Protein AF-0000000078880908 (afdb_homodimer)

Solvent-accessible surface area (backbone atoms only — not comparable to full-atom values): 108548 Å² total; per-residue (Å²): 62,63,32,75,50,79,72,31,34,38,36,36,41,80,76,13,37,38,35,38,28,36,86,87,69,47,67,46,71,88,54,46,30,53,49,34,69,40,26,36,20,66,30,74,71,56,80,68,55,46,51,60,78,46,86,60,48,22,53,59,24,50,42,64,37,83,79,78,47,34,32,42,40,22,32,71,78,8,36,35,32,41,36,35,33,83,48,96,78,50,48,60,88,47,41,38,29,35,35,38,74,94,46,58,44,32,55,33,63,42,74,34,68,45,53,50,35,38,36,30,22,15,55,73,42,38,30,45,30,28,32,68,36,63,87,43,64,18,48,39,83,69,53,61,47,69,82,52,57,86,84,36,64,65,43,70,81,37,40,23,25,33,52,40,61,42,60,34,78,78,47,57,32,34,42,41,28,20,24,64,93,46,46,25,31,46,33,34,26,36,68,55,40,26,80,69,45,59,60,81,77,54,74,40,55,86,46,32,59,48,44,69,74,48,45,53,38,56,59,43,66,48,61,43,77,86,41,32,32,41,40,32,29,35,50,64,72,78,67,80,72,74,69,82,63,60,56,73,72,52,65,67,40,76,44,77,46,83,45,71,44,55,32,58,74,70,29,50,20,57,42,44,40,64,27,45,46,34,40,37,74,58,36,33,39,38,31,73,73,57,58,56,74,62,58,67,59,63,64,52,68,70,68,69,78,90,77,90,68,76,74,75,80,79,74,78,70,60,74,83,62,75,57,42,68,66,61,71,47,75,45,71,59,56,61,84,55,43,74,78,15,58,59,58,67,35,50,33,34,30,79,86,64,47,40,37,37,40,24,27,56,33,26,61,36,36,35,33,63,88,76,68,44,77,46,53,50,83,46,66,70,63,26,66,35,28,28,63,32,24,34,46,45,61,54,92,63,28,40,37,39,29,24,40,32,66,84,77,70,42,30,30,36,33,36,37,44,64,90,51,74,53,47,74,87,64,36,48,76,44,82,41,96,47,54,45,60,38,46,29,58,56,89,55,31,41,41,38,32,24,62,79,27,33,38,38,36,30,40,57,40,84,39,75,84,50,98,88,42,79,42,74,47,76,42,82,71,51,73,47,77,45,57,91,78,44,92,44,58,71,22,53,70,38,59,50,75,40,73,42,89,76,79,44,74,70,77,79,15,46,39,32,43,36,36,28,47,38,20,35,30,32,36,25,38,51,46,65,72,64,53,70,70,47,71,79,57,89,70,84,53,65,42,78,71,41,54,45,39,64,51,40,77,46,77,48,70,52,91,58,86,40,86,75,47,43,54,55,26,67,19,41,38,34,35,23,41,56,70,18,34,34,35,41,32,54,50,76,79,68,90,61,90,74,67,64,80,40,52,70,53,57,47,74,48,75,43,80,61,96,60,64,77,64,21,54,40,53,91,74,41,32,34,32,25,71,42,75,41,66,41,62,73,74,72,70,71,79,67,76,80,74,62,54,53,72,87,69,72,51,65,42,84,38,62,40,78,44,76,47,53,37,58,54,39,51,52,28,47,72,43,64,34,47,68,60,33,51,56,54,50,65,58,41,61,80,43,86,52,37,65,55,36,54,24,50,41,53,45,53,48,47,56,54,61,72,68,45,90,61,62,55,58,73,62,57,56,55,33,53,51,46,49,42,60,74,41,91,58,31,70,53,32,55,48,55,32,53,71,74,43,62,74,78,51,44,64,64,50,36,69,59,78,39,59,67,67,58,52,33,51,50,23,57,73,72,65,39,56,71,55,27,55,55,40,48,58,52,38,51,64,76,45,58,65,68,59,36,52,53,52,48,50,53,49,37,53,51,26,60,71,70,66,39,47,70,61,33,28,54,44,52,52,50,57,56,51,58,69,71,62,69,65,70,54,67,66,65,67,67,68,54,73,59,72,52,81,60,70,77,76,71,76,83,62,81,77,67,84,79,59,88,81,67,66,80,81,80,81,76,81,80,75,76,86,82,82,78,79,82,76,72,82,65,76,72,70,82,72,70,80,65,75,69,72,70,69,80,67,78,80,79,74,76,47,70,62,57,50,51,53,49,47,54,51,51,52,49,51,43,50,30,49,64,69,54,36,60,66,59,46,51,52,46,28,66,53,59,65,46,67,55,68,68,47,48,64,72,28,44,87,57,58,65,46,78,93,43,65,67,61,48,49,51,42,50,30,63,73,67,66,48,80,71,79,69,76,67,73,84,118,63,63,34,73,48,81,73,30,36,38,36,37,42,81,76,12,36,39,36,40,28,38,86,87,68,49,66,47,71,89,56,45,30,52,48,34,69,39,26,37,20,66,31,73,72,57,80,68,56,44,50,61,78,45,87,61,48,24,54,59,25,49,44,63,36,81,81,76,47,32,34,43,39,20,33,71,77,9,35,35,32,40,38,35,34,83,48,98,78,51,49,59,89,48,41,38,30,34,37,37,74,95,45,59,45,33,55,33,62,41,73,35,66,46,53,53,34,38,36,32,23,15,55,73,41,39,30,46,30,29,30,66,37,63,87,43,64,19,48,38,82,69,54,60,45,69,82,52,55,86,83,36,65,65,42,69,84,36,40,22,25,32,52,39,62,42,61,32,78,79,46,58,33,34,40,40,29,22,25,63,94,46,47,26,32,47,34,33,27,36,70,53,40,26,80,70,45,60,61,81,78,54,74,38,54,86,46,32,58,48,44,71,73,47,45,54,37,56,59,44,68,48,60,44,77,85,40,31,30,41,39,32,28,34,49,64,71,77,66,81,72,75,68,83,62,62,56,75,71,51,66,68,39,79,44,77,46,82,46,70,42,56,31,59,74,71,31,48,20,60,41,44,40,65,27,44,46,34,40,37,74,58,39,33,40,39,34,73,73,58,56,56,74,59,59,68,57,63,64,52,69,71,70,71,77,88,77,90,68,77,75,74,79,80,72,80,70,60,74,83,61,76,58,42,68,65,61,72,47,75,46,72,58,56,61,83,54,42,75,77,14,59,58,58,66,36,48,35,34,29,80,85,62,46,42,36,36,40,25,26,56,33,25,60,37,37,35,35,62,88,78,70,44,75,47,52,51,85,46,67,68,64,26,66,35,29,28,62,32,24,33,50,46,61,52,92,64,29,40,38,40,27,23,40,32,66,85,75,70,41,31,30,37,34,37,36,43,64,87,52,72,52,46,75,86,66,36,46,75,44,82,42,97,46,52,45,60,37,45,28,57,57,90,54,32,39,39,38,31,25,62,80,28,31,38,39,35,28,41,57,42,83,38,74,86,50,100,86,44,78,42,75,47,78,42,82,73,50,74,46,78,43,58,90,77,44,94,45,58,72,21,53,70,40,58,48,75,40,71,42,89,76,80,45,74,70,78,78,17,46,40,31,43,37,36,27,47,36,20,35,31,31,37,24,39,52,45,64,72,62,54,69,69,45,71,80,56,89,70,85,54,64,42,78,71,40,51,45,38,64,50,41,77,45,76,48,71,51,92,59,84,41,87,74,46,44,54,53,27,67,20,41,37,34,35,23,40,56,70,17,33,35,35,41,32,55,50,76,78,67,90,59,89,74,67,64,81,40,51,70,51,56,47,73,47,74,44,80,62,95,61,62,77,62,20,56,40,54,90,74,42,32,35,32,25,70,42,76,40,66,41,60,73,74,73,70,71,78,65,74,80,74,61,54,54,72,88,67,73,51,65,42,83,37,65,40,78,44,77,46,53,38,57,54,39,50,53,29,46,74,42,64,35,48,67,60,33,51,54,54,50,64,56,41,61,80,43,85,51,36,65,55,35,54,23,50,39,52,43,53,46,47,56,54,63,72,68,44,88,62,62,56,57,76,61,57,56,54,32,52,52,46,49,43,59,75,40,91,58,34,70,54,31,55,48,56,33,54,72,74,43,62,76,80,50,45,64,64,52,36,70,59,78,38,60,68,68,59,52,33,50,50,24,57,75,72,66,40,56,70,56,27,54,55,40,47,60,52,39,49,63,75,43,56,64,67,60,37,51,52,52,47,51,52,50,37,53,52,25,58,72,68,67,39,48,70,61,35,28,54,42,52,52,48,57,54,50,56,68,72,67,68,65,71,54,64,65,63,67,66,72,52,73,60,72,50,82,60,70,77,75,70,75,83,67,79,78,66,84,80,57,88,82,62,62,83,79,77,80,76,78,81,74,77,85,83,83,74,78,79,74,72,82,64,78,73,72,81,73,70,80,66,76,70,73,68,70,81,67,75,81,77,74,73,47,71,63,56,49,50,53,49,48,54,51,50,51,49,49,44,51,30,48,64,69,53,35,60,68,58,46,51,52,47,27,65,54,61,66,47,67,56,68,68,46,49,65,72,28,43,88,57,59,64,47,76,85,51,60,69,62,48,50,52,42,48,29,63,73,66,67,48,79,73,79,70,77,68,73,84,116

Sequence (1942 aa):
SVSPLRDELFVCSGNGLLQRFTWDGLIEAEETIPIHSIPFTNDFESARAVPLDHEGVCFRAMEYSPLLGGFAVVLADGRGGFLSAESANFEPSEVIGVWAKDLTCATCCAVNHRYRLIVFGCTNGESHVYGFDDLTGGLILSHKLLLSSKDYPDAIHSTGGVQCLAWTPDGSAIAVSWSWASHGGLALWSVFGSLLMCTLGGDYGKSQEAFLHNPFHVKSMAWGAEGYNLVMVSAEEDNGSTAHSVILLHPGDIMQLQFVKSTLAVNPCMSNHNHLFLQSEECLYLNTGDMVSDSAENFRNCQGTGGSTSPLMTSSVGPSTLVSNKQWVVIQIPMSYLEANWPVRYAAVDKSGIHVAVAGKAGVAHYALNTRRWKLFGNISQEQSITCRGGLAWWKDFLIVPCYNFNSTNDEVRFYPRINNLDNAFATHVRLAAPAFLVNVFRDLLLVYSSDCRVLFYSMERSQTGPSSASIQVTRLQEFSLVNHVPHPLSVIHLTLTSQVDGVDGLGGVEALIANVGGWLLMLQKDKAIADKDKKSKQVSFSSPVVLASCVENCWTSSTSCPDKRHLMEALWLGCGAQGMKVWLPLFPGNDQRPPNFLSKRIMLPFQLNIYPLAVLFQDAVVLGAANEPMPLDCLSPNPASLSPQPFPFCTLERTTQVYLHHVLRQLLRRNLGQQALKIANTCTDLPYFPHVLELMLHEVLEEEATASEPIPDALLPRVVEFIQEFPQYLETVVHCARKTEVALWSYLFSAVGNPRDLFKECLSSGRLETAASYLIILQNLEKPSVSKQHATILLDKALELSRWEISKDLVRFLRCISDGELDSPPRTPTSVKPLHSPPHSPVSSVDGEDMNMPYAVTGQNRGSKPSSRGTLSRGPSLDKTYLMRTPQGAHMDTPENYFIDTILSRHARLLVSANRLRDLGRFAAYVEFPLVPWLVKERNRASRVEGFVSTLIDVHNQFDLPLPSVSQTSSVSPLRDELFVCSGNGLLQRFTWDGLIEAEETIPIHSIPFTNDFESARAVPLDHEGVCFRAMEYSPLLGGFAVVLADGRGGFLSAESANFEPSEVIGVWAKDLTCATCCAVNHRYRLIVFGCTNGESHVYGFDDLTGGLILSHKLLLSSKDYPDAIHSTGGVQCLAWTPDGSAIAVSWSWASHGGLALWSVFGSLLMCTLGGDYGKSQEAFLHNPFHVKSMAWGAEGYNLVMVSAEEDNGSTAHSVILLHPGDIMQLQFVKSTLAVNPCMSNHNHLFLQSEECLYLNTGDMVSDSAENFRNCQGTGGSTSPLMTSSVGPSTLVSNKQWVVIQIPMSYLEANWPVRYAAVDKSGIHVAVAGKAGVAHYALNTRRWKLFGNISQEQSITCRGGLAWWKDFLIVPCYNFNSTNDEVRFYPRINNLDNAFATHVRLAAPAFLVNVFRDLLLVYSSDCRVLFYSMERSQTGPSSASIQVTRLQEFSLVNHVPHPLSVIHLTLTSQVDGVDGLGGVEALIANVGGWLLMLQKDKAIADKDKKSKQVSFSSPVVLASCVENCWTSSTSCPDKRHLMEALWLGCGAQGMKVWLPLFPGNDQRPPNFLSKRIMLPFQLNIYPLAVLFQDAVVLGAANEPMPLDCLSPNPASLSPQPFPFCTLERTTQVYLHHVLRQLLRRNLGQQALKIANTCTDLPYFPHVLELMLHEVLEEEATASEPIPDALLPRVVEFIQEFPQYLETVVHCARKTEVALWSYLFSAVGNPRDLFKECLSSGRLETAASYLIILQNLEKPSVSKQHATILLDKALELSRWEISKDLVRFLRCISDGELDSPPRTPTSVKPLHSPPHSPVSSVDGEDMNMPYAVTGQNRGSKPSSRGTLSRGPSLDKTYLMRTPQGAHMDTPENYFIDTILSRHARLLVSANRLRDLGRFAAYVEFPLVPWLVKERNRASRVEGFVSTLIDVHNQFDLPLPSVSQTS

Nearest PDB structures (foldseek):
  3mkq-assembly1_C  TM=2.669E-01  e=3.058E-13  Saccharomyces cerevisiae YJM789
  3mkq-assembly1_A  TM=2.849E-01  e=7.870E-13  Saccharomyces cerevisiae YJM789
  6n8s-assembly2_D  TM=2.847E-01  e=2.578E-08  Homo sapiens
  6n8s-assembly1_A  TM=2.866E-01  e=5.297E-08  Homo sapiens
  8y6p-assembly1_Q  TM=2.541E-01  e=2.578E-08  Drosophila melanogaster

Organism: Nematostella vectensis (NCBI:txid45351)

Foldseek 3Di:
DWEDDVQWIWDWDQQQKTWIAGPVGDTPVQQIARQQQAFEDQFPVPPDGDGNVDGRKTWQEWYDDPLVLWIWTAIPQFWTWTWHFPDSVPGRVGIHIHTDPPGGFFRYWDAQRQLQWIWTWGQQRKIWIWHADPVGRGTDTQDIADDDCVQVVPCSVFFGTWQDKEAQPLRQKMKIWGAPVGQIWIWMAGNQHFTFDTDLRACLDVCNVLCSVVRQHFNDWYADPNRQKIKTFGADPPDPPPPPSLQPPDHGDIDMDGDKAFLCSQAVAQLSFQWGWIDHFWKIKTANQPQPPPVVPVVVPVPPDDDDPPVPDPPPPPLVCSPRVFDIDIGGDDPVCCVPFDGWRHKGAGNVRQKIKTFGQWAIWIAGNVVRDIAGAPDVVQRRQWGFAAYWDDDDQWIWGFIAGNVVRFTWIWIHGNQDHPDPVQIDIGTDPAGFHHWYDQRQWIWTAGQQQKIWIWGWDWDPPDPRHIDIDIGTQDMDHCPVPASGSSNWSDKDWAADPPPDDDPVRTAWIWTQGSFWIKIWGWDPVVCPPCVPRSDTDTDDIDTDDGQFSDKHAASDADPLQRQLRRKIWTQRGPQAIKIWTADDDDPPPDDDPVDDGIDIATDHDPARFSHADRLQQKGKHKGWHFDNPPPPPPPPRPPSSPNDTDIDITMDMDHCLLSVLLRCVVVVNNVRSLSNLVSNVPHSCSLVSLLVNLLVLLVDQVPDPDHDPPRCNLVSLVSLVVDPCNLVSLLVNCVVDDLLSVVVNCVRNHDLVVSLVVCLVVVVLVSSLSSLVNCPLVHQLVVSLVSLVVSLLSCLVVLVLQSNLVSLVVLVVSQPDPNPPPRPPSVPVPPPPPPPPPPPQPPDPDPPPDDRPRDDPDDDDDDDDPPDPPPPDPPPPPPPPPPPDDDPPCRVSNVVVLVSLLVSLLVCQLVLNVVSNVSNCVRNVRPPVVSCVVCVPPSNPDPDPPVSVVSVCVNVVPPDPDPPPPD/DWEDDVQWIWDWDQQQKTWIAGPVGDTPVQQIARQQQAFEDQFPVPPDGDGVVDGRKTWQEWYDDPLVLWIWTAIPQFWTWTWHFPDSVPGNVGIHIHTDPPGGFFRYWDAQRQLQWIWTWGQQRKIWIWHADPVGRGTDTQDIADDDCVQVVPCSVFFGTWQDKEAQPLRQKMKIWGAPVGQIWIWMAGNQHFTFDTDLRACLDVCNVLCRVVRQHFNDWYADPNRQKIKTFGADPPDPPPPPSLQPPDHGDIDMDGDKAFLCSQAVAQLSFQWGWIDHFWKIKTANQPQPPPVVPVVVPVPPDDDDPPVPDPPPPPLPCSPRVFDIDIGTDDPVCCVPFDGWRHKGAGNVRQKIKTFGQWAIWIAGNVVRDIAGAPDVVVRRQWHFAAYWDDDDQWIWGFIAGNVVRFTWIWIHGNQDHPDPVQIDIGTDPAGFHHWYDQHQWIWTAGQQQKIWIWGWDWDPPDPRHIDIDIGTQDMDHCPVPASGSSNWSDKDWAADPPPDDDPVRTAWIWTQGSFWIKIWGWDPVVCVPCVPRSDTDTDDIDTDDGQFSHKHAASDADPLQRQLRRKIKTQRGPQAIKIWTADDDDPPPDDDPVDDGIDIATDHDPARFSHADRLQQKGKHKGKHFDNPPPPPPPPPPPSSPNDTDIDITMDMDHCLLSVLLRCVVVVNNVRSLSNLVSNVPHSCSLVSLLVNLLVLLVDQVPDPDHDPPRCNLVSLVSLVVDPCNLVSLLVNCVVDDLLSVVVNCVNNHDLVVSLVVCLVVVVLVSSLSSLVNCPLVHQLVVSLVSLVVSLLSCLVVLVLQSNLVSLVVLVVSQPDCNPPPRPPSVPVPPPPPPPPLPPPDPPDDPPVDDPPNDDPPDDDDPDDPPPPPPPDPPDPPPPPPPPDDDPPCRVSNVVVLVSLLVSLLVCQLVLPVVSNVSNCVRNVRPPVVSCVVCVPPSNPDPDPPVSVVVVCVNVVPPDPPPPPPD

pLDDT: mean 77.08, std 21.91, range [16.5, 97.56]

Secondary structure (DSSP, 8-state):
-EEEETTEEEEE-TTSEEEEEETTS-B-GGG-EEGGGSEEES-SSS---EE---TT--EEEEEEETTTTEEEEEETTS-EEEEE-SSTT--GGG-EEEE-TT---EEEEEEETTTTEEEEEETTS-EEEEEE-TTT--EEEEEEE---TTT-TTHHHH---EEEEEE-TTSSEEEEEE-TTTT--EEEEETTS-EEEESTT---GGGHHHHHHS---EEEEEE-GGGSEEEEEE-----------SS---TT-EEEEE--EEGGGT---GGGGGSEEEE-SSEEEEE---BTTTHHHHTTTT--S-------------TT---B----EEEEPPHHHHHHHPSP-EEEE-TTS-EEEEE-SS--EEEETTTTEEE--S-HHHHHTEEE-S--EEETTEEEEEEEETTTTEEEEEEEESSS-S-GGG-EEEEESS-EEEEEEETTEEEEEETTSEEEEEEEEEEESSSS-EEEEEEEEEEEE-TTT-SSGGGEEEEEEEE-TT---GGGGEEEEEEEETTEEEEEEB-HHHHHH-TT--PPPB---EEEESS--EEEE-SS--GGGHHHHTPEEEE-GGG-EEEEEE----S-SS--TTS-SEEEEEE--SS---EEETTTTEEEEEEEEEE------S-SSS----SS-EEEEEEEEEE-HHHHHHHHHHTT-HHHHHHHHHHTTTSTTHHHHHHHHHHHHHHHHHT-SS--TT-SHHHHHHHHTTSTTHHHHHHHHHHHS-GGGHHHHHHHH--HHHHHHHHHHHT-HHHHHHHHHHHHHHS-HHHHHHHHHHHHHHHHHTT-HHHHHHHHHHHHHHHHTGGGS-----------------------SS-TTS-----------------------------------S-----HHHHHHHHHHHHHHHHHHHTT-HHHHHHHHHHHT--HHHHHHHTTTTTT--S-HHHHHHHHHHHHTPPP-------/-EEEETTEEEEE-TTSEEEEEETTS-B-GGG-EEGGGSEEES-SSS---EE---TT--EEEEEEETTTTEEEEEETTS-EEEEE-SSTT--GGG-EEEEBTT---EEEEEEETTTTEEEEEETTS-EEEEEE-TTT--EEEEEEE---TTT-TTHHHH---EEEEEE-TTSSEEEEEE-TTTT--EEEEETTS-EEEESTT---GGGHHHHHHS---EEEEEE-GGGSEEEEEE-----------SS---TT-EEEEE--EEGGGT---GGGGGSEEEE-SSEEEEE---BTTTHHHHHHHT--S-------------TT---B----EEEEPPHHHHHHHPSP-EEEE-TTS-EEEEE-SS--EEEETTTTEEE--S-HHHHHTEEE-S--EEETTEEEEEEEETTTTEEEEEEEESSS-S-GGG-EEEEESS-EEEEEEETTEEEEEETTSEEEEEEEEEEESSSS-EEEEEEEEEEEE-TTT-SSGGGEEEEEEEE-TT---GGGGEEEEEEEETTEEEEEEB-HHHHHH-TT--PPPB---EEEESS--EEE--SS--GGGHHHHTPEEEE-GGG-EEEEEE----S-SS--TTS-SEEEEEE--SS---EEETTTTEEEEEEEEEE------S-SSS----SS-EEEEEEEEEE-HHHHHHHHHHTT-HHHHHHHHHHTTTSTTHHHHHHHHHHHHHHHHHT-SS--TT-SHHHHHHHHTTSTTHHHHHHHHHHHS-GGGHHHHHHHH--HHHHHHHHHHHT-HHHHHHHHHHHHHHS-HHHHHHHHHHHHHHHHHTT-HHHHHHHHHHHHHHHHTTT-S-----------------------SS-TT----------------------------------S-S-----HHHHHHHHHHHHHHHHHHHTT-HHHHHHHHHHHT--HHHHHHHTTTTTT--S-HHHHHHHHHHHHTPPP-------

Radius of gyration: 43.43 Å; Cα contacts (8 Å, |Δi|>4): 3629; chains: 2; bounding box: 139×125×112 Å

Structure (mmCIF, N/CA/C/O backbone):
data_AF-0000000078880908-model_v1
#
loop_
_entity.id
_entity.type
_entity.pdbx_description
1 polymer 'Protein RIC1 homolog'
#
loop_
_atom_site.group_PDB
_atom_site.id
_atom_site.type_symbol
_atom_site.label_atom_id
_atom_site.label_alt_id
_atom_site.label_comp_id
_atom_site.label_asym_id
_atom_site.label_entity_id
_atom_site.label_seq_id
_atom_site.pdbx_PDB_ins_code
_atom_site.Cartn_x
_atom_site.Cartn_y
_atom_site.Cartn_z
_atom_site.occupancy
_atom_site.B_iso_or_equiv
_atom_site.auth_seq_id
_atom_site.auth_comp_id
_atom_site.auth_asym_id
_atom_site.auth_atom_id
_atom_site.pdbx_PDB_model_num
ATOM 1 N N . SER A 1 1 ? -9.102 7.184 43.094 1 74.5 1 SER A N 1
ATOM 2 C CA . SER A 1 1 ? -9.188 8.031 41.906 1 74.5 1 SER A CA 1
ATOM 3 C C . SER A 1 1 ? -10.422 8.93 41.969 1 74.5 1 SER A C 1
ATOM 5 O O . SER A 1 1 ? -11.469 8.516 42.469 1 74.5 1 SER A O 1
ATOM 7 N N . VAL A 1 2 ? -10.273 10.148 41.656 1 73.62 2 VAL A N 1
ATOM 8 C CA . VAL A 1 2 ? -11.336 11.141 41.812 1 73.62 2 VAL A CA 1
ATOM 9 C C . VAL A 1 2 ? -11.555 11.867 40.469 1 73.62 2 VAL A C 1
ATOM 11 O O . VAL A 1 2 ? -10.609 12.102 39.719 1 73.62 2 VAL A O 1
ATOM 14 N N . SER A 1 3 ? -12.797 12.07 40.125 1 78 3 SER A N 1
ATOM 15 C CA . SER A 1 3 ? -13.148 12.867 38.969 1 78 3 SER A CA 1
ATOM 16 C C . SER A 1 3 ? -14.344 13.773 39.25 1 78 3 SER A C 1
ATOM 18 O O . SER A 1 3 ? -15.352 13.328 39.812 1 78 3 SER A O 1
ATOM 20 N N . PRO A 1 4 ? -14.172 15.023 39.062 1 72.19 4 PRO A N 1
ATOM 21 C CA . PRO A 1 4 ? -15.266 15.961 39.344 1 72.19 4 PRO A CA 1
ATOM 22 C C . PRO A 1 4 ? -16.328 15.938 38.25 1 72.19 4 PRO A C 1
ATOM 24 O O . PRO A 1 4 ? -16.016 15.719 37.062 1 72.19 4 PRO A O 1
ATOM 27 N N . LEU A 1 5 ? -17.562 15.953 38.656 1 69.69 5 LEU A N 1
ATOM 28 C CA . LEU A 1 5 ? -18.703 16.109 37.781 1 69.69 5 LEU A CA 1
ATOM 29 C C . LEU A 1 5 ? -19.609 17.25 38.25 1 69.69 5 LEU A C 1
ATOM 31 O O . LEU A 1 5 ? -20.469 17.047 39.125 1 69.69 5 LEU A O 1
ATOM 35 N N . ARG A 1 6 ? -19.5 18.406 37.656 1 67.75 6 ARG A N 1
ATOM 36 C CA . ARG A 1 6 ? -20.328 19.562 38 1 67.75 6 ARG A CA 1
ATOM 37 C C . ARG A 1 6 ? -20.328 19.812 39.5 1 67.75 6 ARG A C 1
ATOM 39 O O . ARG A 1 6 ? -19.328 20.25 40.062 1 67.75 6 ARG A O 1
ATOM 46 N N . ASP A 1 7 ? -21.422 19.328 40.094 1 69.38 7 ASP A N 1
ATOM 47 C CA . ASP A 1 7 ? -21.609 19.641 41.5 1 69.38 7 ASP A CA 1
ATOM 48 C C . ASP A 1 7 ? -21.312 18.438 42.375 1 69.38 7 ASP A C 1
ATOM 50 O O . ASP A 1 7 ? -21.625 18.438 43.594 1 69.38 7 ASP A O 1
ATOM 54 N N . GLU A 1 8 ? -20.797 17.547 41.656 1 79.69 8 GLU A N 1
ATOM 55 C CA . GLU A 1 8 ? -20.5 16.344 42.438 1 79.69 8 GLU A CA 1
ATOM 56 C C . GLU A 1 8 ? -19.094 15.836 42.156 1 79.69 8 GLU A C 1
ATOM 58 O O . GLU A 1 8 ? -18.438 16.266 41.219 1 79.69 8 GLU A O 1
ATOM 63 N N . LEU A 1 9 ? -18.641 15.055 43.094 1 81.62 9 LEU A N 1
ATOM 64 C CA . LEU A 1 9 ? -17.344 14.422 42.969 1 81.62 9 LEU A CA 1
ATOM 65 C C . LEU A 1 9 ? -17.469 12.906 42.938 1 81.62 9 LEU A C 1
ATOM 67 O O . LEU A 1 9 ? -18.109 12.312 43.812 1 81.62 9 LEU A O 1
ATOM 71 N N . PHE A 1 10 ? -16.969 12.305 41.875 1 82.75 10 PHE A N 1
ATOM 72 C CA . PHE A 1 10 ? -16.906 10.844 41.781 1 82.75 10 PHE A CA 1
ATOM 73 C C . PHE A 1 10 ? -15.609 10.312 42.375 1 82.75 10 PHE A C 1
ATOM 75 O O . PHE A 1 10 ? -14.523 10.781 42.031 1 82.75 10 PHE A O 1
ATOM 82 N N . VAL A 1 11 ? -15.758 9.422 43.281 1 83.75 11 VAL A N 1
ATOM 83 C CA . VAL A 1 11 ? -14.586 8.852 43.969 1 83.75 11 VAL A CA 1
ATOM 84 C C . VAL A 1 11 ? -14.641 7.332 43.906 1 83.75 11 VAL A C 1
ATOM 86 O O . VAL A 1 11 ? -15.672 6.727 44.219 1 83.75 11 VAL A O 1
ATOM 89 N N . CYS A 1 12 ? -13.578 6.859 43.375 1 83.19 12 CYS A N 1
ATOM 90 C CA . CYS A 1 12 ? -13.453 5.406 43.406 1 83.19 12 CYS A CA 1
ATOM 91 C C . CYS A 1 12 ? -12.586 4.957 44.562 1 83.19 12 CYS A C 1
ATOM 93 O O . CYS A 1 12 ? -11.438 5.383 44.719 1 83.19 12 CYS A O 1
ATOM 95 N N . SER A 1 13 ? -13.156 4.113 45.375 1 79.06 13 SER A N 1
ATOM 96 C CA . SER A 1 13 ? -12.43 3.621 46.531 1 79.06 13 SER A CA 1
ATOM 97 C C . SER A 1 13 ? -11.656 2.346 46.219 1 79.06 13 SER A C 1
ATOM 99 O O . SER A 1 13 ? -11.914 1.705 45.188 1 79.06 13 SER A O 1
ATOM 101 N N . GLY A 1 14 ? -10.688 2.029 46.906 1 79.69 14 GLY A N 1
ATOM 102 C CA . GLY A 1 14 ? -9.898 0.82 46.75 1 79.69 14 GLY A CA 1
ATOM 103 C C . GLY A 1 14 ? -10.711 -0.451 46.906 1 79.69 14 GLY A C 1
ATOM 104 O O . GLY A 1 14 ? -10.297 -1.52 46.438 1 79.69 14 GLY A O 1
ATOM 105 N N . ASN A 1 15 ? -11.906 -0.285 47.469 1 78.44 15 ASN A N 1
ATOM 106 C CA . ASN A 1 15 ? -12.766 -1.446 47.688 1 78.44 15 ASN A CA 1
ATOM 107 C C . ASN A 1 15 ? -13.602 -1.754 46.438 1 78.44 15 ASN A C 1
ATOM 109 O O . ASN A 1 15 ? -14.383 -2.703 46.438 1 78.44 15 ASN A O 1
ATOM 113 N N . GLY A 1 16 ? -13.375 -0.943 45.438 1 82.06 16 GLY A N 1
ATOM 114 C CA . GLY A 1 16 ? -14.047 -1.208 44.156 1 82.06 16 GLY A CA 1
ATOM 115 C C . GLY A 1 16 ? -15.406 -0.545 44.062 1 82.06 16 GLY A C 1
ATOM 116 O O . GLY A 1 16 ? -16.297 -1.058 43.375 1 82.06 16 GLY A O 1
ATOM 117 N N . LEU A 1 17 ? -15.641 0.497 44.812 1 83.31 17 LEU A N 1
ATOM 118 C CA . LEU A 1 17 ? -16.922 1.206 44.781 1 83.31 17 LEU A CA 1
ATOM 119 C C . LEU A 1 17 ? -16.75 2.588 44.156 1 83.31 17 LEU A C 1
ATOM 121 O O . LEU A 1 17 ? -15.773 3.291 44.438 1 83.31 17 LEU A O 1
ATOM 125 N N . LEU A 1 18 ? -17.594 2.861 43.25 1 85.56 18 LEU A N 1
ATOM 126 C CA . LEU A 1 18 ? -17.688 4.207 42.688 1 85.56 18 LEU A CA 1
ATOM 127 C C . LEU A 1 18 ? -18.766 5.016 43.406 1 85.56 18 LEU A C 1
ATOM 129 O O . LEU A 1 18 ? -19.953 4.73 43.25 1 85.56 18 LEU A O 1
ATOM 133 N N . GLN A 1 19 ? -18.328 5.984 44.188 1 85.88 19 GLN A N 1
ATOM 134 C CA . GLN A 1 19 ? -19.234 6.746 45.031 1 85.88 19 GLN A CA 1
ATOM 135 C C . GLN A 1 19 ? -19.328 8.195 44.594 1 85.88 19 GLN A C 1
ATOM 137 O O . GLN A 1 19 ? -18.406 8.719 43.938 1 85.88 19 GLN A O 1
ATOM 142 N N . ARG A 1 20 ? -20.453 8.812 44.812 1 85.94 20 ARG A N 1
ATOM 143 C CA . ARG A 1 20 ? -20.703 10.211 44.5 1 85.94 20 ARG A CA 1
ATOM 144 C C . ARG A 1 20 ? -20.797 11.055 45.75 1 85.94 20 ARG A C 1
ATOM 146 O O . ARG A 1 20 ? -21.516 10.703 46.719 1 85.94 20 ARG A O 1
ATOM 153 N N . PHE A 1 21 ? -19.922 12.031 45.719 1 84.62 21 PHE A N 1
ATOM 154 C CA . PHE A 1 21 ? -19.891 12.938 46.875 1 84.62 21 PHE A CA 1
ATOM 155 C C . PHE A 1 21 ? -20.375 14.328 46.469 1 84.62 21 PHE A C 1
ATOM 157 O O . PHE A 1 21 ? -20.016 14.82 45.375 1 84.62 21 PHE A O 1
ATOM 164 N N . THR A 1 22 ? -21.219 14.898 47.219 1 83.19 22 THR A N 1
ATOM 165 C CA . THR A 1 22 ? -21.547 16.297 47 1 83.19 22 THR A CA 1
ATOM 166 C C . THR A 1 22 ? -20.484 17.203 47.625 1 83.19 22 THR A C 1
ATOM 168 O O . THR A 1 22 ? -19.672 16.75 48.438 1 83.19 22 THR A O 1
ATOM 171 N N . TRP A 1 23 ? -20.406 18.422 47.188 1 82 23 TRP A N 1
ATOM 172 C CA . TRP A 1 23 ? -19.391 19.344 47.656 1 82 23 TRP A CA 1
ATOM 173 C C . TRP A 1 23 ? -19.516 19.594 49.156 1 82 23 TRP A C 1
ATOM 175 O O . TRP A 1 23 ? -18.547 19.984 49.812 1 82 23 TRP A O 1
ATOM 185 N N . ASP A 1 24 ? -20.734 19.172 49.75 1 82.56 24 ASP A N 1
ATOM 186 C CA . ASP A 1 24 ? -20.953 19.328 51.188 1 82.56 24 ASP A CA 1
ATOM 187 C C . ASP A 1 24 ? -20.516 18.078 51.969 1 82.56 24 ASP A C 1
ATOM 189 O O . ASP A 1 24 ? -20.562 18.031 53.188 1 82.56 24 ASP A O 1
ATOM 193 N N . GLY A 1 25 ? -20 17.078 51.219 1 80 25 GLY A N 1
ATOM 194 C CA . GLY A 1 25 ? -19.453 15.891 51.844 1 80 25 GLY A CA 1
ATOM 195 C C . GLY A 1 25 ? -20.469 14.773 52 1 80 25 GLY A C 1
ATOM 196 O O . GLY A 1 25 ? -20.203 13.789 52.719 1 80 25 GLY A O 1
ATOM 197 N N . LEU A 1 26 ? -21.641 14.969 51.469 1 83 26 LEU A N 1
ATOM 198 C CA . LEU A 1 26 ? -22.672 13.938 51.594 1 83 26 LEU A CA 1
ATOM 199 C C . LEU A 1 26 ? -22.531 12.875 50.5 1 83 26 LEU A C 1
ATOM 201 O O . LEU A 1 26 ? -22.219 13.195 49.375 1 83 26 LEU A O 1
ATOM 205 N N . ILE A 1 27 ? -22.516 11.633 50.938 1 83.06 27 ILE A N 1
ATOM 206 C CA . ILE A 1 27 ? -22.453 10.508 50 1 83.06 27 ILE A CA 1
ATOM 207 C C . ILE A 1 27 ? -23.859 10.133 49.562 1 83.06 27 ILE A C 1
ATOM 209 O O . ILE A 1 27 ? -24.766 9.977 50.375 1 83.06 27 ILE A O 1
ATOM 213 N N . GLU A 1 28 ? -24.094 10.133 48.281 1 79.5 28 GLU A N 1
ATOM 214 C CA . GLU A 1 28 ? -25.344 9.594 47.75 1 79.5 28 GLU A CA 1
ATOM 215 C C . GLU A 1 28 ? -25.312 8.07 47.688 1 79.5 28 GLU A C 1
ATOM 217 O O . GLU A 1 28 ? -24.891 7.492 46.688 1 79.5 28 GLU A O 1
ATOM 222 N N . ALA A 1 29 ? -25.734 7.414 48.625 1 76.31 29 ALA A N 1
ATOM 223 C CA . ALA A 1 29 ? -25.594 5.977 48.844 1 76.31 29 ALA A CA 1
ATOM 224 C C . ALA A 1 29 ? -26.375 5.199 47.781 1 76.31 29 ALA A C 1
ATOM 226 O O . ALA A 1 29 ? -25.938 4.129 47.344 1 76.31 29 ALA A O 1
ATOM 227 N N . GLU A 1 30 ? -27.453 5.727 47.312 1 76.19 30 GLU A N 1
ATOM 228 C CA . GLU A 1 30 ? -28.281 4.996 46.344 1 76.19 30 GLU A CA 1
ATOM 229 C C . GLU A 1 30 ? -27.641 4.984 44.969 1 76.19 30 GLU A C 1
ATOM 231 O O . GLU A 1 30 ? -27.906 4.105 44.156 1 76.19 30 GLU A O 1
ATOM 236 N N . GLU A 1 31 ? -26.734 5.891 44.875 1 80.38 31 GLU A N 1
ATOM 237 C CA . GLU A 1 31 ? -26.125 6.004 43.562 1 80.38 31 GLU A CA 1
ATOM 238 C C . GLU A 1 31 ? -24.734 5.402 43.531 1 80.38 31 GLU A C 1
ATOM 240 O O . GLU A 1 31 ? -23.984 5.613 42.562 1 80.38 31 GLU A O 1
ATOM 245 N N . THR A 1 32 ? -24.391 4.652 44.531 1 82.19 32 THR A N 1
ATOM 246 C CA . THR A 1 32 ? -23.094 3.977 44.562 1 82.19 32 THR A CA 1
ATOM 247 C C . THR A 1 32 ? -23.094 2.77 43.625 1 82.19 32 THR A C 1
ATOM 249 O O . THR A 1 32 ? -24.031 1.966 43.625 1 82.19 32 THR A O 1
ATOM 252 N N . ILE A 1 33 ? -22.031 2.688 42.781 1 85.12 33 ILE A N 1
ATOM 253 C CA . ILE A 1 33 ? -21.938 1.619 41.812 1 85.12 33 ILE A CA 1
ATOM 254 C C . ILE A 1 33 ? -20.75 0.717 42.125 1 85.12 33 ILE A C 1
ATOM 256 O O . ILE A 1 33 ? -19.609 1.171 42.156 1 85.12 33 ILE A O 1
ATOM 260 N N . PRO A 1 34 ? -21.047 -0.525 42.375 1 83.31 34 PRO A N 1
ATOM 261 C CA . PRO A 1 34 ? -19.906 -1.45 42.469 1 83.31 34 PRO A CA 1
ATOM 262 C C . PRO A 1 34 ? -19.266 -1.709 41.094 1 83.31 34 PRO A C 1
ATOM 264 O O . PRO A 1 34 ? -19.953 -2.1 40.156 1 83.31 34 PRO A O 1
ATOM 267 N N . ILE A 1 35 ? -18.031 -1.544 41 1 86.75 35 ILE A N 1
ATOM 268 C CA . ILE A 1 35 ? -17.297 -1.623 39.75 1 86.75 35 ILE A CA 1
ATOM 269 C C . ILE A 1 35 ? -17.422 -3.027 39.156 1 86.75 35 ILE A C 1
ATOM 271 O O . ILE A 1 35 ? -17.469 -3.197 37.938 1 86.75 35 ILE A O 1
ATOM 275 N N . HIS A 1 36 ? -17.516 -4.059 40 1 85.25 36 HIS A N 1
ATOM 276 C CA . HIS A 1 36 ? -17.594 -5.43 39.531 1 85.25 36 HIS A CA 1
ATOM 277 C C . HIS A 1 36 ? -18.922 -5.695 38.812 1 85.25 36 HIS A C 1
ATOM 279 O O . HIS A 1 36 ? -19.031 -6.621 38.031 1 85.25 36 HIS A O 1
ATOM 285 N N . SER A 1 37 ? -19.891 -4.867 39.094 1 83.56 37 SER A N 1
ATOM 286 C CA . SER A 1 37 ? -21.203 -5.078 38.5 1 83.56 37 SER A CA 1
ATOM 287 C C . SER A 1 37 ? -21.359 -4.371 37.156 1 83.56 37 SER A C 1
ATOM 289 O O . SER A 1 37 ? -22.344 -4.582 36.469 1 83.56 37 SER A O 1
ATOM 291 N N . ILE A 1 38 ? -20.438 -3.598 36.781 1 86.81 38 ILE A N 1
ATOM 292 C CA . ILE A 1 38 ? -20.531 -2.859 35.531 1 86.81 38 ILE A CA 1
ATOM 293 C C . ILE A 1 38 ? -20.266 -3.797 34.344 1 86.81 38 ILE A C 1
ATOM 295 O O . ILE A 1 38 ? -19.203 -4.422 34.281 1 86.81 38 ILE A O 1
ATOM 299 N N . PRO A 1 39 ? -21.172 -3.943 33.469 1 87.06 39 PRO A N 1
ATOM 300 C CA . PRO A 1 39 ? -20.938 -4.781 32.281 1 87.06 39 PRO A CA 1
ATOM 301 C C . PRO A 1 39 ? -20.031 -4.113 31.266 1 87.06 39 PRO A C 1
ATOM 303 O O . PRO A 1 39 ? -20.172 -2.92 30.984 1 87.06 39 PRO A O 1
ATOM 306 N N . PHE A 1 40 ? -19.016 -4.859 30.766 1 87.56 40 PHE A N 1
ATOM 307 C CA . PHE A 1 40 ? -18.109 -4.371 29.719 1 87.56 40 PHE A CA 1
ATOM 308 C C . PHE A 1 40 ? -18.328 -5.121 28.422 1 87.56 40 PHE A C 1
ATOM 310 O O . PHE A 1 40 ? -18.594 -6.324 28.422 1 87.56 40 PHE A O 1
ATOM 317 N N . THR A 1 41 ? -18.312 -4.355 27.281 1 84.5 41 THR A N 1
ATOM 318 C CA . THR A 1 41 ? -18.469 -4.934 25.953 1 84.5 41 THR A CA 1
ATOM 319 C C . THR A 1 41 ? -17.375 -4.418 25.016 1 84.5 41 THR A C 1
ATOM 321 O O . THR A 1 41 ? -16.719 -3.424 25.312 1 84.5 41 THR A O 1
ATOM 324 N N . ASN A 1 42 ? -17.094 -5.215 23.969 1 78.38 42 ASN A N 1
ATOM 325 C CA . ASN A 1 42 ? -16.156 -4.754 22.953 1 78.38 42 ASN A CA 1
ATOM 326 C C . ASN A 1 42 ? -16.812 -3.787 21.969 1 78.38 42 ASN A C 1
ATOM 328 O O . ASN A 1 42 ? -16.141 -2.914 21.422 1 78.38 42 ASN A O 1
ATOM 332 N N . ASP A 1 43 ? -18.094 -4.121 21.609 1 71.81 43 ASP A N 1
ATOM 333 C CA . ASP A 1 43 ? -18.844 -3.25 20.703 1 71.81 43 ASP A CA 1
ATOM 334 C C . ASP A 1 43 ? -20.297 -3.145 21.141 1 71.81 43 ASP A C 1
ATOM 336 O O . ASP A 1 43 ? -20.828 -4.051 21.781 1 71.81 43 ASP A O 1
ATOM 340 N N . PHE A 1 44 ? -20.812 -2.021 20.984 1 62.41 44 PHE A N 1
ATOM 341 C CA . PHE A 1 44 ? -22.188 -1.809 21.438 1 62.41 44 PHE A CA 1
ATOM 342 C C . PHE A 1 44 ? -23.172 -2.607 20.594 1 62.41 44 PHE A C 1
ATOM 344 O O . PHE A 1 44 ? -24.328 -2.775 20.984 1 62.41 44 PHE A O 1
ATOM 351 N N . GLU A 1 45 ? -22.578 -3.023 19.406 1 57.72 45 GLU A N 1
ATOM 352 C CA . GLU A 1 45 ? -23.5 -3.795 18.578 1 57.72 45 GLU A CA 1
ATOM 353 C C . GLU A 1 45 ? -23.672 -5.211 19.125 1 57.72 45 GLU A C 1
ATOM 355 O O . GLU A 1 45 ? -24.75 -5.801 19 1 57.72 45 GLU A O 1
ATOM 360 N N . SER A 1 46 ? -22.484 -5.738 19.641 1 56.41 46 SER A N 1
ATOM 361 C CA . SER A 1 46 ? -22.562 -7.113 20.125 1 56.41 46 SER A CA 1
ATOM 362 C C . SER A 1 46 ? -23.188 -7.188 21.516 1 56.41 46 SER A C 1
ATOM 364 O O . SER A 1 46 ? -22.938 -6.316 22.359 1 56.41 46 SER A O 1
ATOM 366 N N . ALA A 1 47 ? -24.344 -7.484 21.719 1 55.38 47 ALA A N 1
ATOM 367 C CA . ALA A 1 47 ? -25.25 -7.625 22.859 1 55.38 47 ALA A CA 1
ATOM 368 C C . ALA A 1 47 ? -24.547 -8.266 24.047 1 55.38 47 ALA A C 1
ATOM 370 O O . ALA A 1 47 ? -25.062 -8.258 25.172 1 55.38 47 ALA A O 1
ATOM 371 N N . ARG A 1 48 ? -23.328 -8.719 24 1 65.56 48 ARG A N 1
ATOM 372 C CA . ARG A 1 48 ? -22.969 -9.516 25.172 1 65.56 48 ARG A CA 1
ATOM 373 C C . ARG A 1 48 ? -22.047 -8.734 26.109 1 65.56 48 ARG A C 1
ATOM 375 O O . ARG A 1 48 ? -20.844 -8.641 25.875 1 65.56 48 ARG A O 1
ATOM 382 N N . ALA A 1 49 ? -22.625 -7.785 26.875 1 73.5 49 ALA A N 1
ATOM 383 C CA . ALA A 1 49 ? -21.859 -7.152 27.953 1 73.5 49 ALA A CA 1
ATOM 384 C C . ALA A 1 49 ? -21.688 -8.094 29.141 1 73.5 49 ALA A C 1
ATOM 386 O O . ALA A 1 49 ? -22.656 -8.742 29.562 1 73.5 49 ALA A O 1
ATOM 387 N N . VAL A 1 50 ? -20.422 -8.383 29.484 1 76.12 50 VAL A N 1
ATOM 388 C CA . VAL A 1 50 ? -20.094 -9.297 30.562 1 76.12 50 VAL A CA 1
ATOM 389 C C . VAL A 1 50 ? -19.594 -8.508 31.781 1 76.12 50 VAL A C 1
ATOM 391 O O . VAL A 1 50 ? -18.75 -7.629 31.641 1 76.12 50 VAL A O 1
ATOM 394 N N . PRO A 1 51 ? -20.297 -8.789 32.875 1 78.94 51 PRO A N 1
ATOM 395 C CA . PRO A 1 51 ? -19.781 -8.133 34.062 1 78.94 51 PRO A CA 1
ATOM 396 C C . PRO A 1 51 ? -18.375 -8.617 34.469 1 78.94 51 PRO A C 1
ATOM 398 O O . PRO A 1 51 ? -17.938 -9.672 34 1 78.94 51 PRO A O 1
ATOM 401 N N . LEU A 1 52 ? -17.5 -7.844 35.156 1 79.38 52 LEU A N 1
ATOM 402 C CA . LEU A 1 52 ? -16.125 -8.141 35.5 1 79.38 52 LEU A CA 1
ATOM 403 C C . LEU A 1 52 ? -16.062 -9.211 36.594 1 79.38 52 LEU A C 1
ATOM 405 O O . LEU A 1 52 ? -15.055 -9.93 36.688 1 79.38 52 LEU A O 1
ATOM 409 N N . ASP A 1 53 ? -16.969 -9.977 36.906 1 66.88 53 ASP A N 1
ATOM 410 C CA . ASP A 1 53 ? -17.25 -11.031 37.875 1 66.88 53 ASP A CA 1
ATOM 411 C C . ASP A 1 53 ? -16.219 -11.039 39 1 66.88 53 ASP A C 1
ATOM 413 O O . ASP A 1 53 ? -16.375 -11.781 39.969 1 66.88 53 ASP A O 1
ATOM 417 N N . HIS A 1 54 ? -14.992 -10.336 38.938 1 67.62 54 HIS A N 1
ATOM 418 C CA . HIS A 1 54 ? -14.016 -10.445 40 1 67.62 54 HIS A CA 1
ATOM 419 C C . HIS A 1 54 ? -14.219 -9.352 41.062 1 67.62 54 HIS A C 1
ATOM 421 O O . HIS A 1 54 ? -14.25 -8.164 40.719 1 67.62 54 HIS A O 1
ATOM 427 N N . GLU A 1 55 ? -14.445 -9.812 42.281 1 69.62 55 GLU A N 1
ATOM 428 C CA . GLU A 1 55 ? -14.586 -8.891 43.406 1 69.62 55 GLU A CA 1
ATOM 429 C C . GLU A 1 55 ? -13.258 -8.227 43.75 1 69.62 55 GLU A C 1
ATOM 431 O O . GLU A 1 55 ? -12.203 -8.859 43.656 1 69.62 55 GLU A O 1
ATOM 436 N N . GLY A 1 56 ? -13.141 -6.855 43.844 1 69.38 56 GLY A N 1
ATOM 437 C CA . GLY A 1 56 ? -11.961 -6.105 44.219 1 69.38 56 GLY A CA 1
ATOM 438 C C . GLY A 1 56 ? -11.328 -5.34 43.094 1 69.38 56 GLY A C 1
ATOM 439 O O . GLY A 1 56 ? -10.234 -4.789 43.219 1 69.38 56 GLY A O 1
ATOM 440 N N . VAL A 1 57 ? -11.945 -5.379 41.969 1 81.44 57 VAL A N 1
ATOM 441 C CA . VAL A 1 57 ? -11.406 -4.609 40.844 1 81.44 57 VAL A CA 1
ATOM 442 C C . VAL A 1 57 ? -11.648 -3.119 41.094 1 81.44 57 VAL A C 1
ATOM 444 O O . VAL A 1 57 ? -12.734 -2.717 41.5 1 81.44 57 VAL A O 1
ATOM 447 N N . CYS A 1 58 ? -10.602 -2.377 41.094 1 84.88 58 CYS A N 1
ATOM 448 C CA . CYS A 1 58 ? -10.711 -0.938 41.312 1 84.88 58 CYS A CA 1
ATOM 449 C C . CYS A 1 58 ? -10.148 -0.165 40.125 1 84.88 58 CYS A C 1
ATOM 451 O O . CYS A 1 58 ? -9.445 -0.732 39.281 1 84.88 58 CYS A O 1
ATOM 453 N N . PHE A 1 59 ? -10.594 1.057 40.094 1 89.06 59 PHE A N 1
ATOM 454 C CA . PHE A 1 59 ? -10.047 1.952 39.062 1 89.06 59 PHE A CA 1
ATOM 455 C C . PHE A 1 59 ? -8.773 2.629 39.594 1 89.06 59 PHE A C 1
ATOM 457 O O . PHE A 1 59 ? -8.766 3.205 40.656 1 89.06 59 PHE A O 1
ATOM 464 N N . ARG A 1 60 ? -7.77 2.471 38.812 1 87.62 60 ARG A N 1
ATOM 465 C CA . ARG A 1 60 ? -6.52 3.15 39.125 1 87.62 60 ARG A CA 1
ATOM 466 C C . ARG A 1 60 ? -6.578 4.621 38.719 1 87.62 60 ARG A C 1
ATOM 468 O O . ARG A 1 60 ? -6.027 5.48 39.406 1 87.62 60 ARG A O 1
ATOM 475 N N . ALA A 1 61 ? -7.168 4.902 37.625 1 89.62 61 ALA A N 1
ATOM 476 C CA . ALA A 1 61 ? -7.309 6.262 37.094 1 89.62 61 ALA A CA 1
ATOM 477 C C . ALA A 1 61 ? -8.656 6.449 36.406 1 89.62 61 ALA A C 1
ATOM 479 O O . ALA A 1 61 ? -9.195 5.504 35.812 1 89.62 61 ALA A O 1
ATOM 480 N N . MET A 1 62 ? -9.195 7.668 36.5 1 89.75 62 MET A N 1
ATOM 481 C CA . MET A 1 62 ? -10.469 7.988 35.844 1 89.75 62 MET A CA 1
ATOM 482 C C . MET A 1 62 ? -10.531 9.461 35.469 1 89.75 62 MET A C 1
ATOM 484 O O . MET A 1 62 ? -10.039 10.32 36.188 1 89.75 62 MET A O 1
ATOM 488 N N . GLU A 1 63 ? -11.07 9.766 34.375 1 90.31 63 GLU A N 1
ATOM 489 C CA . GLU A 1 63 ? -11.266 11.133 33.906 1 90.31 63 GLU A CA 1
ATOM 490 C C . GLU A 1 63 ? -12.625 11.297 33.219 1 90.31 63 GLU A C 1
ATOM 492 O O . GLU A 1 63 ? -13.023 10.461 32.438 1 90.31 63 GLU A O 1
ATOM 497 N N . TYR A 1 64 ? -13.281 12.312 33.531 1 87 64 TYR A N 1
ATOM 498 C CA . TYR A 1 64 ? -14.602 12.578 33 1 87 64 TYR A CA 1
ATOM 499 C C . TYR A 1 64 ? -14.531 13.516 31.797 1 87 64 TYR A C 1
ATOM 501 O O . TYR A 1 64 ? -13.75 14.469 31.797 1 87 64 TYR A O 1
ATOM 509 N N . SER A 1 65 ? -15.289 13.273 30.797 1 86 65 SER A N 1
ATOM 510 C CA . SER A 1 65 ? -15.453 14.148 29.641 1 86 65 SER A CA 1
ATOM 511 C C . SER A 1 65 ? -16.906 14.547 29.438 1 86 65 SER A C 1
ATOM 513 O O . SER A 1 65 ? -17.75 13.703 29.141 1 86 65 SER A O 1
ATOM 515 N N . PRO A 1 66 ? -17.172 15.75 29.562 1 79.44 66 PRO A N 1
ATOM 516 C CA . PRO A 1 66 ? -18.562 16.188 29.359 1 79.44 66 PRO A CA 1
ATOM 517 C C . PRO A 1 66 ? -19 16.062 27.906 1 79.44 66 PRO A C 1
ATOM 519 O O . PRO A 1 66 ? -20.188 15.828 27.641 1 79.44 66 PRO A O 1
ATOM 522 N N . LEU A 1 67 ? -18.094 16.219 27.062 1 81.94 67 LEU A N 1
ATOM 523 C CA . LEU A 1 67 ? -18.438 16.188 25.656 1 81.94 67 LEU A CA 1
ATOM 524 C C . LEU A 1 67 ? -18.703 14.758 25.188 1 81.94 67 LEU A C 1
ATOM 526 O O . LEU A 1 67 ? -19.594 14.508 24.375 1 81.94 67 LEU A O 1
ATOM 530 N N . LEU A 1 68 ? -17.938 13.828 25.703 1 85.06 68 LEU A N 1
ATOM 531 C CA . LEU A 1 68 ? -18.125 12.43 25.344 1 85.06 68 LEU A CA 1
ATOM 532 C C . LEU A 1 68 ? -19.234 11.789 26.156 1 85.06 68 LEU A C 1
ATOM 534 O O . LEU A 1 68 ? -19.766 10.734 25.797 1 85.06 68 LEU A O 1
ATOM 538 N N . GLY A 1 69 ? -19.547 12.352 27.219 1 79.31 69 GLY A N 1
ATOM 539 C CA . GLY A 1 69 ? -20.625 11.875 28.062 1 79.31 69 GLY A CA 1
ATOM 540 C C . GLY A 1 69 ? -20.266 10.641 28.859 1 79.31 69 GLY A C 1
ATOM 541 O O . GLY A 1 69 ? -21.078 9.727 29.016 1 79.31 69 GLY A O 1
ATOM 542 N N . GLY A 1 70 ? -19.031 10.648 29.312 1 87.56 70 GLY A N 1
ATOM 543 C CA . GLY A 1 70 ? -18.641 9.461 30.062 1 87.56 70 GLY A CA 1
ATOM 544 C C . GLY A 1 70 ? -17.281 9.594 30.75 1 87.56 70 GLY A C 1
ATOM 545 O O . GLY A 1 70 ? -16.797 10.711 30.953 1 87.56 70 GLY A O 1
ATOM 546 N N . PHE A 1 71 ? -16.828 8.32 31.234 1 89.5 71 PHE A N 1
ATOM 547 C CA . PHE A 1 71 ? -15.57 8.281 31.969 1 89.5 71 PHE A CA 1
ATOM 548 C C . PHE A 1 71 ? -14.578 7.359 31.266 1 89.5 71 PHE A C 1
ATOM 550 O O . PHE A 1 71 ? -14.906 6.227 30.922 1 89.5 71 PHE A O 1
ATOM 557 N N . ALA A 1 72 ? -13.438 7.949 31.062 1 93.94 72 ALA A N 1
ATOM 558 C CA . ALA A 1 72 ? -12.32 7.062 30.734 1 93.94 72 ALA A CA 1
ATOM 559 C C . ALA A 1 72 ? -11.742 6.422 31.984 1 93.94 72 ALA A C 1
ATOM 561 O O . ALA A 1 72 ? -11.531 7.102 33 1 93.94 72 ALA A O 1
ATOM 562 N N . VAL A 1 73 ? -11.531 5.086 31.953 1 92.88 73 VAL A N 1
ATOM 563 C CA . VAL A 1 73 ? -11.117 4.414 33.188 1 92.88 73 VAL A CA 1
ATOM 564 C C . VAL A 1 73 ? -9.984 3.441 32.875 1 92.88 73 VAL A C 1
ATOM 566 O O . VAL A 1 73 ? -9.867 2.938 31.766 1 92.88 73 VAL A O 1
ATOM 569 N N . VAL A 1 74 ? -9.141 3.318 33.844 1 94.25 74 VAL A N 1
ATOM 570 C CA . VAL A 1 74 ? -8.094 2.303 33.844 1 94.25 74 VAL A CA 1
ATOM 571 C C . VAL A 1 74 ? -8.25 1.397 35.062 1 94.25 74 VAL A C 1
ATOM 573 O O . VAL A 1 74 ? -8.32 1.878 36.219 1 94.25 74 VAL A O 1
ATOM 576 N N . LEU A 1 75 ? -8.32 0.144 34.781 1 90.44 75 LEU A N 1
ATOM 577 C CA . LEU A 1 75 ? -8.453 -0.818 35.875 1 90.44 75 LEU A CA 1
ATOM 578 C C . LEU A 1 75 ? -7.09 -1.156 36.469 1 90.44 75 LEU A C 1
ATOM 580 O O . LEU A 1 75 ? -6.059 -0.924 35.844 1 90.44 75 LEU A O 1
ATOM 584 N N . ALA A 1 76 ? -7.094 -1.79 37.594 1 86.62 76 ALA A N 1
ATOM 585 C CA . ALA A 1 76 ? -5.859 -2.127 38.312 1 86.62 76 ALA A CA 1
ATOM 586 C C . ALA A 1 76 ? -5.102 -3.236 37.594 1 86.62 76 ALA A C 1
ATOM 588 O O . ALA A 1 76 ? -3.883 -3.359 37.719 1 86.62 76 ALA A O 1
ATOM 589 N N . ASP A 1 77 ? -5.793 -3.938 36.812 1 83.69 77 ASP A N 1
ATOM 590 C CA . ASP A 1 77 ? -5.137 -5.027 36.094 1 83.69 77 ASP A CA 1
ATOM 591 C C . ASP A 1 77 ? -4.504 -4.539 34.781 1 83.69 77 ASP A C 1
ATOM 593 O O . ASP A 1 77 ? -3.848 -5.305 34.094 1 83.69 77 ASP A O 1
ATOM 597 N N . GLY A 1 78 ? -4.656 -3.307 34.531 1 88.25 78 GLY A N 1
ATOM 598 C CA . GLY A 1 78 ? -4.004 -2.758 33.344 1 88.25 78 GLY A CA 1
ATOM 599 C C . GLY A 1 78 ? -4.945 -2.592 32.188 1 88.25 78 GLY A C 1
ATOM 600 O O . GLY A 1 78 ? -4.582 -1.985 31.172 1 88.25 78 GLY A O 1
ATOM 601 N N . ARG A 1 79 ? -6.172 -3.123 32.281 1 90.81 79 ARG A N 1
ATOM 602 C CA . ARG A 1 79 ? -7.152 -2.936 31.219 1 90.81 79 ARG A CA 1
ATOM 603 C C . ARG A 1 79 ? -7.801 -1.557 31.297 1 90.81 79 ARG A C 1
ATOM 605 O O . ARG A 1 79 ? -7.816 -0.94 32.375 1 90.81 79 ARG A O 1
ATOM 612 N N . GLY A 1 80 ? -8.133 -1.009 30.141 1 91.56 80 GLY A N 1
ATOM 613 C CA . GLY A 1 80 ? -8.781 0.293 30.078 1 91.56 80 GLY A CA 1
ATOM 614 C C . GLY A 1 80 ? -10.023 0.306 29.219 1 91.56 80 GLY A C 1
ATOM 615 O O . GLY A 1 80 ? -10.25 -0.614 28.422 1 91.56 80 GLY A O 1
ATOM 616 N N . GLY A 1 81 ? -10.828 1.302 29.453 1 92.19 81 GLY A N 1
ATOM 617 C CA . GLY A 1 81 ? -12.055 1.434 28.672 1 92.19 81 GLY A CA 1
ATOM 618 C C . GLY A 1 81 ? -12.773 2.746 28.922 1 92.19 81 GLY A C 1
ATOM 619 O O . GLY A 1 81 ? -12.203 3.676 29.5 1 92.19 81 GLY A O 1
ATOM 620 N N . PHE A 1 82 ? -13.984 2.824 28.344 1 93.31 82 PHE A N 1
ATOM 621 C CA . PHE A 1 82 ? -14.836 4 28.453 1 93.31 82 PHE A CA 1
ATOM 622 C C . PHE A 1 82 ? -16.219 3.627 28.984 1 93.31 82 PHE A C 1
ATOM 624 O O . PHE A 1 82 ? -16.859 2.711 28.469 1 93.31 82 PHE A O 1
ATOM 631 N N . LEU A 1 83 ? -16.609 4.324 30.094 1 90.19 83 LEU A N 1
ATOM 632 C CA . LEU A 1 83 ? -17.922 4.102 30.688 1 90.19 83 LEU A CA 1
ATOM 633 C C . LEU A 1 83 ? -18.938 5.117 30.172 1 90.19 83 LEU A C 1
ATOM 635 O O . LEU A 1 83 ? -18.672 6.324 30.188 1 90.19 83 LEU A O 1
ATOM 639 N N . SER A 1 84 ? -19.906 4.613 29.594 1 86.81 84 SER A N 1
ATOM 640 C CA . SER A 1 84 ? -20.969 5.492 29.109 1 86.81 84 SER A CA 1
ATOM 641 C C . SER A 1 84 ? -22.312 5.152 29.766 1 86.81 84 SER A C 1
ATOM 643 O O . SER A 1 84 ? -22.5 4.043 30.266 1 86.81 84 SER A O 1
ATOM 645 N N . ALA A 1 85 ? -23.094 6.191 29.938 1 80.81 85 ALA A N 1
ATOM 646 C CA . ALA A 1 85 ? -24.438 6.016 30.469 1 80.81 85 ALA A CA 1
ATOM 647 C C . ALA A 1 85 ? -25.469 6.691 29.562 1 80.81 85 ALA A C 1
ATOM 649 O O . ALA A 1 85 ? -25.141 7.598 28.797 1 80.81 85 ALA A O 1
ATOM 650 N N . GLU A 1 86 ? -26.594 6.168 29.547 1 73.44 86 GLU A N 1
ATOM 651 C CA . GLU A 1 86 ? -27.672 6.738 28.734 1 73.44 86 GLU A CA 1
ATOM 652 C C . GLU A 1 86 ? -28.062 8.125 29.234 1 73.44 86 GLU A C 1
ATOM 654 O O . GLU A 1 86 ? -28.359 9.016 28.438 1 73.44 86 GLU A O 1
ATOM 659 N N . SER A 1 87 ? -28.016 8.18 30.578 1 72.56 87 SER A N 1
ATOM 660 C CA . SER A 1 87 ? -28.375 9.469 31.141 1 72.56 87 SER A CA 1
ATOM 661 C C . SER A 1 87 ? -27.156 10.195 31.703 1 72.56 87 SER A C 1
ATOM 663 O O . SER A 1 87 ? -26.172 9.562 32.062 1 72.56 87 SER A O 1
ATOM 665 N N . ALA A 1 88 ? -27.188 11.508 31.703 1 69.81 88 ALA A N 1
ATOM 666 C CA . ALA A 1 88 ? -26.109 12.328 32.219 1 69.81 88 ALA A CA 1
ATOM 667 C C . ALA A 1 88 ? -25.922 12.117 33.719 1 69.81 88 ALA A C 1
ATOM 669 O O . ALA A 1 88 ? -24.859 12.422 34.281 1 69.81 88 ALA A O 1
ATOM 670 N N . ASN A 1 89 ? -26.969 11.461 34.312 1 71.38 89 ASN A N 1
ATOM 671 C CA . ASN A 1 89 ? -26.906 11.281 35.75 1 71.38 89 ASN A CA 1
ATOM 672 C C . ASN A 1 89 ? -26.188 9.984 36.125 1 71.38 89 ASN A C 1
ATOM 674 O O . ASN A 1 89 ? -25.844 9.766 37.281 1 71.38 89 ASN A O 1
ATOM 678 N N . PHE A 1 90 ? -25.703 9.219 35.156 1 76.56 90 PHE A N 1
ATOM 679 C CA . PHE A 1 90 ? -24.938 7.992 35.375 1 76.56 90 PHE A CA 1
ATOM 680 C C . PHE A 1 90 ? -25.609 7.113 36.438 1 76.56 90 PHE A C 1
ATOM 682 O O . PHE A 1 90 ? -24.969 6.703 37.406 1 76.56 90 PHE A O 1
ATOM 689 N N . GLU A 1 91 ? -26.812 6.777 36.188 1 78.69 91 GLU A N 1
ATOM 690 C CA . GLU A 1 91 ? -27.484 5.832 37.062 1 78.69 91 GLU A CA 1
ATOM 691 C C . GLU A 1 91 ? -26.812 4.457 37.031 1 78.69 91 GLU A C 1
ATOM 693 O O . GLU A 1 91 ? -26.406 4.008 35.938 1 78.69 91 GLU A O 1
ATOM 698 N N . PRO A 1 92 ? -26.719 3.895 38.188 1 80.69 92 PRO A N 1
ATOM 699 C CA . PRO A 1 92 ? -25.969 2.641 38.281 1 80.69 92 PRO A CA 1
ATOM 700 C C . PRO A 1 92 ? -26.484 1.572 37.312 1 80.69 92 PRO A C 1
ATOM 702 O O . PRO A 1 92 ? -25.688 0.793 36.781 1 80.69 92 PRO A O 1
ATOM 705 N N . SER A 1 93 ? -27.688 1.555 37 1 78.94 93 SER A N 1
ATOM 706 C CA . SER A 1 93 ? -28.25 0.496 36.156 1 78.94 93 SER A CA 1
ATOM 707 C C . SER A 1 93 ? -28 0.78 34.688 1 78.94 93 SER A C 1
ATOM 709 O O . SER A 1 93 ? -28.047 -0.131 33.844 1 78.94 93 SER A O 1
ATOM 711 N N . GLU A 1 94 ? -27.562 1.939 34.438 1 81.94 94 GLU A N 1
ATOM 712 C CA . GLU A 1 94 ? -27.469 2.32 33.031 1 81.94 94 GLU A CA 1
ATOM 713 C C . GLU A 1 94 ? -26.016 2.422 32.594 1 81.94 94 GLU A C 1
ATOM 715 O O . GLU A 1 94 ? -25.719 2.615 31.391 1 81.94 94 GLU A O 1
ATOM 720 N N . VAL A 1 95 ? -25.141 2.17 33.469 1 85.62 95 VAL A N 1
ATOM 721 C CA . VAL A 1 95 ? -23.734 2.367 33.125 1 85.62 95 VAL A CA 1
ATOM 722 C C . VAL A 1 95 ? -23.188 1.146 32.375 1 85.62 95 VAL A C 1
ATOM 724 O O . VAL A 1 95 ? -23.391 0.01 32.812 1 85.62 95 VAL A O 1
ATOM 727 N N . ILE A 1 96 ? -22.656 1.366 31.188 1 87.06 96 ILE A N 1
ATOM 728 C CA . ILE A 1 96 ? -22.047 0.313 30.375 1 87.06 96 ILE A CA 1
ATOM 729 C C . ILE A 1 96 ? -20.625 0.707 30.016 1 87.06 96 ILE A C 1
ATOM 731 O O . ILE A 1 96 ? -20.344 1.877 29.75 1 87.06 96 ILE A O 1
ATOM 735 N N . GLY A 1 97 ? -19.766 -0.261 30.047 1 88.81 97 GLY A N 1
ATOM 736 C CA . GLY A 1 97 ? -18.391 -0.006 29.703 1 88.81 97 GLY A CA 1
ATOM 737 C C . GLY A 1 97 ? -17.969 -0.629 28.391 1 88.81 97 GLY A C 1
ATOM 738 O O . GLY A 1 97 ? -18.453 -1.704 28.031 1 88.81 97 GLY A O 1
ATOM 739 N N . VAL A 1 98 ? -17.156 0.111 27.672 1 90.81 98 VAL A N 1
ATOM 740 C CA . VAL A 1 98 ? -16.578 -0.388 26.438 1 90.81 98 VAL A CA 1
ATOM 741 C C . VAL A 1 98 ? -15.07 -0.583 26.625 1 90.81 98 VAL A C 1
ATOM 743 O O . VAL A 1 98 ? -14.367 0.328 27.062 1 90.81 98 VAL A O 1
ATOM 746 N N . TRP A 1 99 ? -14.617 -1.723 26.188 1 90.31 99 TRP A N 1
ATOM 747 C CA . TRP A 1 99 ? -13.203 -2.043 26.375 1 90.31 99 TRP A CA 1
ATOM 748 C C . TRP A 1 99 ? -12.359 -1.396 25.281 1 90.31 99 TRP A C 1
ATOM 750 O O . TRP A 1 99 ? -12.797 -1.279 24.125 1 90.31 99 TRP A O 1
ATOM 760 N N . ALA A 1 100 ? -11.156 -0.903 25.703 1 92.69 100 ALA A N 1
ATOM 761 C CA . ALA A 1 100 ? -10.125 -0.643 24.703 1 92.69 100 ALA A CA 1
ATOM 762 C C . ALA A 1 100 ? -9.484 -1.942 24.219 1 92.69 100 ALA A C 1
ATOM 764 O O . ALA A 1 100 ? -8.68 -2.543 24.938 1 92.69 100 ALA A O 1
ATOM 765 N N . LYS A 1 101 ? -9.719 -2.209 23.016 1 85.38 101 LYS A N 1
ATOM 766 C CA . LYS A 1 101 ? -9.32 -3.51 22.484 1 85.38 101 LYS A CA 1
ATOM 767 C C . LYS A 1 101 ? -7.805 -3.693 22.547 1 85.38 101 LYS A C 1
ATOM 769 O O . LYS A 1 101 ? -7.051 -2.789 22.188 1 85.38 101 LYS A O 1
ATOM 774 N N . ASP A 1 102 ? -7.254 -4.781 23.078 1 81.94 102 ASP A N 1
ATOM 775 C CA . ASP A 1 102 ? -5.863 -5.23 23.094 1 81.94 102 ASP A CA 1
ATOM 776 C C . ASP A 1 102 ? -5.023 -4.391 24.062 1 81.94 102 ASP A C 1
ATOM 778 O O . ASP A 1 102 ? -3.797 -4.359 23.953 1 81.94 102 ASP A O 1
ATOM 782 N N . LEU A 1 103 ? -5.703 -3.627 24.938 1 90.06 103 LEU A N 1
ATOM 783 C CA . LEU A 1 103 ? -4.977 -2.848 25.938 1 90.06 103 LEU A CA 1
ATOM 784 C C . LEU A 1 103 ? -4.883 -3.6 27.266 1 90.06 103 LEU A C 1
ATOM 786 O O . LEU A 1 103 ? -5.906 -3.875 27.891 1 90.06 103 LEU A O 1
ATOM 790 N N . THR A 1 104 ? -3.643 -3.998 27.641 1 87.5 104 THR A N 1
ATOM 791 C CA . THR A 1 104 ? -3.494 -4.766 28.875 1 87.5 104 THR A CA 1
ATOM 792 C C . THR A 1 104 ? -2.477 -4.109 29.812 1 87.5 104 THR A C 1
ATOM 794 O O . THR A 1 104 ? -2.25 -4.582 30.922 1 87.5 104 THR A O 1
ATOM 797 N N . CYS A 1 105 ? -1.93 -3.01 29.5 1 90.69 105 CYS A N 1
ATOM 798 C CA . CYS A 1 105 ? -0.869 -2.436 30.328 1 90.69 105 CYS A CA 1
ATOM 799 C C . CYS A 1 105 ? -1.104 -0.948 30.547 1 90.69 105 CYS A C 1
ATOM 801 O O . CYS A 1 105 ? -0.157 -0.161 30.578 1 90.69 105 CYS A O 1
ATOM 803 N N . ALA A 1 106 ? -2.305 -0.53 30.828 1 93.69 106 ALA A N 1
ATOM 804 C CA . ALA A 1 106 ? -2.605 0.89 30.984 1 93.69 106 ALA A CA 1
ATOM 805 C C . ALA A 1 106 ? -2.309 1.36 32.406 1 93.69 106 ALA A C 1
ATOM 807 O O . ALA A 1 106 ? -2.553 0.632 33.375 1 93.69 106 ALA A O 1
ATOM 808 N N . THR A 1 107 ? -1.714 2.535 32.594 1 91.81 107 THR A N 1
ATOM 809 C CA . THR A 1 107 ? -1.403 3.123 33.875 1 91.81 107 THR A CA 1
ATOM 810 C C . THR A 1 107 ? -2.236 4.379 34.125 1 91.81 107 THR A C 1
ATOM 812 O O . THR A 1 107 ? -2.66 4.641 35.25 1 91.81 107 THR A O 1
ATOM 815 N N . CYS A 1 108 ? -2.41 5.168 33.188 1 93.06 108 CYS A N 1
ATOM 816 C CA . CYS A 1 108 ? -3.156 6.418 33.312 1 93.06 108 CYS A CA 1
ATOM 817 C C . CYS A 1 108 ? -3.959 6.684 32.031 1 93.06 108 CYS A C 1
ATOM 819 O O . CYS A 1 108 ? -3.867 5.926 31.062 1 93.06 108 CYS A O 1
ATOM 821 N N . CYS A 1 109 ? -4.824 7.715 32.094 1 94.75 109 CYS A N 1
ATOM 822 C CA . CYS A 1 109 ? -5.629 8.039 30.922 1 94.75 109 CYS A CA 1
ATOM 823 C C . CYS A 1 109 ? -5.914 9.531 30.859 1 94.75 109 CYS A C 1
ATOM 825 O O . CYS A 1 109 ? -5.848 10.234 31.875 1 94.75 109 CYS A O 1
ATOM 827 N N . ALA A 1 110 ? -6.062 10.102 29.75 1 95.44 110 ALA A N 1
ATOM 828 C CA . ALA A 1 110 ? -6.461 11.477 29.469 1 95.44 110 ALA A CA 1
ATOM 829 C C . ALA A 1 110 ? -7.418 11.531 28.281 1 95.44 110 ALA A C 1
ATOM 831 O O . ALA A 1 110 ? -7.316 10.727 27.344 1 95.44 110 ALA A O 1
ATOM 832 N N . VAL A 1 111 ? -8.344 12.477 28.312 1 95.06 111 VAL A N 1
ATOM 833 C CA . VAL A 1 111 ? -9.375 12.547 27.281 1 95.06 111 VAL A CA 1
ATOM 834 C C . VAL A 1 111 ? -9.281 13.875 26.531 1 95.06 111 VAL A C 1
ATOM 836 O O . VAL A 1 111 ? -9.102 14.93 27.156 1 95.06 111 VAL A O 1
ATOM 839 N N . ASN A 1 112 ? -9.266 13.852 25.219 1 95.19 112 ASN A N 1
ATOM 840 C CA . ASN A 1 112 ? -9.383 15.031 24.359 1 95.19 112 ASN A CA 1
ATOM 841 C C . ASN A 1 112 ? -10.82 15.227 23.875 1 95.19 112 ASN A C 1
ATOM 843 O O . ASN A 1 112 ? -11.289 14.492 23 1 95.19 112 ASN A O 1
ATOM 847 N N . HIS A 1 113 ? -11.359 16.25 24.281 1 89.25 113 HIS A N 1
ATOM 848 C CA . HIS A 1 113 ? -12.773 16.484 24.016 1 89.25 113 HIS A CA 1
ATOM 849 C C . HIS A 1 113 ? -13 16.922 22.562 1 89.25 113 HIS A C 1
ATOM 851 O O . HIS A 1 113 ? -13.93 16.453 21.906 1 89.25 113 HIS A O 1
ATOM 857 N N . ARG A 1 114 ? -12.25 17.703 22.109 1 90.56 114 ARG A N 1
ATOM 858 C CA . ARG A 1 114 ? -12.438 18.297 20.781 1 90.56 114 ARG A CA 1
ATOM 859 C C . ARG A 1 114 ? -12.25 17.25 19.688 1 90.56 114 ARG A C 1
ATOM 861 O O . ARG A 1 114 ? -13.016 17.219 18.719 1 90.56 114 ARG A O 1
ATOM 868 N N . TYR A 1 115 ? -11.273 16.391 19.797 1 94.25 115 TYR A N 1
ATOM 869 C CA . TYR A 1 115 ? -10.977 15.391 18.781 1 94.25 115 TYR A CA 1
ATOM 870 C C . TYR A 1 115 ? -11.594 14.047 19.156 1 94.25 115 TYR A C 1
ATOM 872 O O . TYR A 1 115 ? -11.508 13.086 18.375 1 94.25 115 TYR A O 1
ATOM 880 N N . ARG A 1 116 ? -12.203 13.93 20.281 1 92.25 116 ARG A N 1
ATOM 881 C CA . ARG A 1 116 ? -12.867 12.727 20.766 1 92.25 116 ARG A CA 1
ATOM 882 C C . ARG A 1 116 ? -11.891 11.555 20.844 1 92.25 116 ARG A C 1
ATOM 884 O O . ARG A 1 116 ? -12.164 10.484 20.297 1 92.25 116 ARG A O 1
ATOM 891 N N . LEU A 1 117 ? -10.828 11.781 21.453 1 95.94 117 LEU A N 1
ATOM 892 C CA . LEU A 1 117 ? -9.789 10.766 21.609 1 95.94 117 LEU A CA 1
ATOM 893 C C . LEU A 1 117 ? -9.547 10.453 23.078 1 95.94 117 LEU A C 1
ATOM 895 O O . LEU A 1 117 ? -9.742 11.312 23.938 1 95.94 117 LEU A O 1
ATOM 899 N N . ILE A 1 118 ? -9.164 9.234 23.344 1 96.38 118 ILE A N 1
ATOM 900 C CA . ILE A 1 118 ? -8.758 8.797 24.672 1 96.38 118 ILE A CA 1
ATOM 901 C C . ILE A 1 118 ? -7.336 8.234 24.609 1 96.38 118 ILE A C 1
ATOM 903 O O . ILE A 1 118 ? -7.059 7.324 23.828 1 96.38 118 ILE A O 1
ATOM 907 N N . VAL A 1 119 ? -6.531 8.773 25.453 1 97.5 119 VAL A N 1
ATOM 908 C CA . VAL A 1 119 ? -5.148 8.312 25.469 1 97.5 119 VAL A CA 1
ATOM 909 C C . VAL A 1 119 ? -4.895 7.504 26.75 1 97.5 119 VAL A C 1
ATOM 911 O O . VAL A 1 119 ? -5.305 7.91 27.828 1 97.5 119 VAL A O 1
ATOM 914 N N . PHE A 1 120 ? -4.285 6.328 26.594 1 97 120 PHE A N 1
ATOM 915 C CA . PHE A 1 120 ? -3.889 5.484 27.719 1 97 120 PHE A CA 1
ATOM 916 C C . PHE A 1 120 ? -2.371 5.344 27.781 1 97 120 PHE A C 1
ATOM 918 O O . PHE A 1 120 ? -1.743 4.91 26.812 1 97 120 PHE A O 1
ATOM 925 N N . GLY A 1 121 ? -1.865 5.789 28.906 1 95.19 121 GLY A N 1
ATOM 926 C CA . GLY A 1 121 ? -0.457 5.504 29.141 1 95.19 121 GLY A CA 1
ATOM 927 C C . GLY A 1 121 ? -0.198 4.078 29.578 1 95.19 121 GLY A C 1
ATOM 928 O O . GLY A 1 121 ? -0.982 3.504 30.328 1 95.19 121 GLY A O 1
ATOM 929 N N . CYS A 1 122 ? 0.889 3.541 29.125 1 92.62 122 CYS A N 1
ATOM 930 C CA . CYS A 1 122 ? 1.173 2.143 29.438 1 92.62 122 CYS A CA 1
ATOM 931 C C . CYS A 1 122 ? 2.467 2.006 30.219 1 92.62 122 CYS A C 1
ATOM 933 O O . CYS A 1 122 ? 3.248 2.955 30.312 1 92.62 122 CYS A O 1
ATOM 935 N N . THR A 1 123 ? 2.689 0.779 30.672 1 88.12 123 THR A N 1
ATOM 936 C CA . THR A 1 123 ? 3.863 0.479 31.484 1 88.12 123 THR A CA 1
ATOM 937 C C . THR A 1 123 ? 5.105 0.347 30.609 1 88.12 123 THR A C 1
ATOM 939 O O . THR A 1 123 ? 6.23 0.507 31.094 1 88.12 123 THR A O 1
ATOM 942 N N . ASN A 1 124 ? 4.918 0.154 29.328 1 82.19 124 ASN A N 1
ATOM 943 C CA . ASN A 1 124 ? 6.047 -0.018 28.422 1 82.19 124 ASN A CA 1
ATOM 944 C C . ASN A 1 124 ? 6.543 1.321 27.875 1 82.19 124 ASN A C 1
ATOM 946 O O . ASN A 1 124 ? 7.473 1.365 27.078 1 82.19 124 ASN A O 1
ATOM 950 N N . GLY A 1 125 ? 5.941 2.367 28.359 1 85.69 125 GLY A N 1
ATOM 951 C CA . GLY A 1 125 ? 6.383 3.688 27.938 1 85.69 125 GLY A CA 1
ATOM 952 C C . GLY A 1 125 ? 5.629 4.215 26.734 1 85.69 125 GLY A C 1
ATOM 953 O O . GLY A 1 125 ? 5.789 5.375 26.344 1 85.69 125 GLY A O 1
ATOM 954 N N . GLU A 1 126 ? 4.84 3.363 26.188 1 89.88 126 GLU A N 1
ATOM 955 C CA . GLU A 1 126 ? 4.047 3.787 25.047 1 89.88 126 GLU A CA 1
ATOM 956 C C . GLU A 1 126 ? 2.684 4.32 25.469 1 89.88 126 GLU A C 1
ATOM 958 O O . GLU A 1 126 ? 2.234 4.051 26.594 1 89.88 126 GLU A O 1
ATOM 963 N N . SER A 1 127 ? 2.158 5.184 24.688 1 94.75 127 SER A N 1
ATOM 964 C CA . SER A 1 127 ? 0.781 5.625 24.891 1 94.75 127 SER A CA 1
ATOM 965 C C . SER A 1 127 ? -0.1 5.234 23.703 1 94.75 127 SER A C 1
ATOM 967 O O . SER A 1 127 ? 0.278 5.434 22.547 1 94.75 127 SER A O 1
ATOM 969 N N . HIS A 1 128 ? -1.195 4.656 24.031 1 96.25 128 HIS A N 1
ATOM 970 C CA . HIS A 1 128 ? -2.146 4.242 23 1 96.25 128 HIS A CA 1
ATOM 971 C C . HIS A 1 128 ? -3.322 5.211 22.922 1 96.25 128 HIS A C 1
ATOM 973 O O . HIS A 1 128 ? -3.967 5.5 23.922 1 96.25 128 HIS A O 1
ATOM 979 N N . VAL A 1 129 ? -3.566 5.723 21.75 1 97.12 129 VAL A N 1
ATOM 980 C CA . VAL A 1 129 ? -4.668 6.656 21.547 1 97.12 129 VAL A CA 1
ATOM 981 C C . VAL A 1 129 ? -5.824 5.949 20.844 1 97.12 129 VAL A C 1
ATOM 983 O O . VAL A 1 129 ? -5.641 5.355 19.781 1 97.12 129 VAL A O 1
ATOM 986 N N . TYR A 1 130 ? -6.988 6.016 21.406 1 95.44 130 TYR A N 1
ATOM 987 C CA . TYR A 1 130 ? -8.164 5.344 20.875 1 95.44 130 TYR A CA 1
ATOM 988 C C . TYR A 1 130 ? -9.219 6.359 20.438 1 95.44 130 TYR A C 1
ATOM 990 O O . TYR A 1 130 ? -9.391 7.395 21.078 1 95.44 130 TYR A O 1
ATOM 998 N N . GLY A 1 131 ? -9.812 6.117 19.297 1 92.06 131 GLY A N 1
ATOM 999 C CA . GLY A 1 131 ? -10.984 6.848 18.859 1 92.06 131 GLY A CA 1
ATOM 1000 C C . GLY A 1 131 ? -12.25 6.004 18.859 1 92.06 131 GLY A C 1
ATOM 1001 O O . GLY A 1 131 ? -12.219 4.828 19.219 1 92.06 131 GLY A O 1
ATOM 1002 N N . PHE A 1 132 ? -13.336 6.582 18.484 1 87.69 132 PHE A N 1
ATOM 1003 C CA . PHE A 1 132 ? -14.617 5.879 18.469 1 87.69 132 PHE A CA 1
ATOM 1004 C C . PHE A 1 132 ? -15.016 5.5 17.047 1 87.69 132 PHE A C 1
ATOM 1006 O O . PHE A 1 132 ? -14.828 6.289 16.125 1 87.69 132 PHE A O 1
ATOM 1013 N N . ASP A 1 133 ? -15.414 4.32 16.875 1 80.94 133 ASP A N 1
ATOM 1014 C CA . ASP A 1 133 ? -16 3.902 15.609 1 80.94 133 ASP A CA 1
ATOM 1015 C C . ASP A 1 133 ? -17.453 4.355 15.492 1 80.94 133 ASP A C 1
ATOM 1017 O O . ASP A 1 133 ? -18.281 4.039 16.344 1 80.94 133 ASP A O 1
ATOM 1021 N N . ASP A 1 134 ? -17.828 4.961 14.516 1 71.69 134 ASP A N 1
ATOM 1022 C CA . ASP A 1 134 ? -19.172 5.535 14.367 1 71.69 134 ASP A CA 1
ATOM 1023 C C . ASP A 1 134 ? -20.203 4.453 14.086 1 71.69 134 ASP A C 1
ATOM 1025 O O . ASP A 1 134 ? -21.391 4.625 14.375 1 71.69 134 ASP A O 1
ATOM 1029 N N . LEU A 1 135 ? -19.781 3.344 13.508 1 66.75 135 LEU A N 1
ATOM 1030 C CA . LEU A 1 135 ? -20.734 2.293 13.148 1 66.75 135 LEU A CA 1
ATOM 1031 C C . LEU A 1 135 ? -21.031 1.394 14.344 1 66.75 135 LEU A C 1
ATOM 1033 O O . LEU A 1 135 ? -22.188 1.103 14.641 1 66.75 135 LEU A O 1
ATOM 1037 N N . THR A 1 136 ? -19.938 1.035 15.141 1 73.19 136 THR A N 1
ATOM 1038 C CA . THR A 1 136 ? -20.094 0.06 16.219 1 73.19 136 THR A CA 1
ATOM 1039 C C . THR A 1 136 ? -20.062 0.744 17.578 1 73.19 136 THR A C 1
ATOM 1041 O O . THR A 1 136 ? -20.531 0.183 18.578 1 73.19 136 THR A O 1
ATOM 1044 N N . GLY A 1 137 ? -19.578 1.963 17.625 1 76.25 137 GLY A N 1
ATOM 1045 C CA . GLY A 1 137 ? -19.406 2.639 18.906 1 76.25 137 GLY A CA 1
ATOM 1046 C C . GLY A 1 137 ? -18.234 2.098 19.719 1 76.25 137 GLY A C 1
ATOM 1047 O O . GLY A 1 137 ? -18.031 2.494 20.859 1 76.25 137 GLY A O 1
ATOM 1048 N N . GLY A 1 138 ? -17.578 1.238 19.156 1 84.81 138 GLY A N 1
ATOM 1049 C CA . GLY A 1 138 ? -16.438 0.665 19.844 1 84.81 138 GLY A CA 1
ATOM 1050 C C . GLY A 1 138 ? -15.195 1.534 19.75 1 84.81 138 GLY A C 1
ATOM 1051 O O . GLY A 1 138 ? -15.188 2.545 19.047 1 84.81 138 GLY A O 1
ATOM 1052 N N . LEU A 1 139 ? -14.273 1.222 20.672 1 90.75 139 LEU A N 1
ATOM 1053 C CA . LEU A 1 139 ? -13 1.936 20.672 1 90.75 139 LEU A CA 1
ATOM 1054 C C . LEU A 1 139 ? -12.031 1.298 19.688 1 90.75 139 LEU A C 1
ATOM 1056 O O . LEU A 1 139 ? -11.867 0.075 19.656 1 90.75 139 LEU A O 1
ATOM 1060 N N . ILE A 1 140 ? -11.547 2.135 18.859 1 90.06 140 ILE A N 1
ATOM 1061 C CA . ILE A 1 140 ? -10.578 1.651 17.875 1 90.06 140 ILE A CA 1
ATOM 1062 C C . ILE A 1 140 ? -9.25 2.369 18.062 1 90.06 140 ILE A C 1
ATOM 1064 O O . ILE A 1 140 ? -9.211 3.572 18.328 1 90.06 140 ILE A O 1
ATOM 1068 N N . LEU A 1 141 ? -8.164 1.623 17.938 1 93.06 141 LEU A N 1
ATOM 1069 C CA . LEU A 1 141 ? -6.832 2.207 18.062 1 93.06 141 LEU A CA 1
ATOM 1070 C C . LEU A 1 141 ? -6.539 3.121 16.875 1 93.06 141 LEU A C 1
ATOM 1072 O O . LEU A 1 141 ? -6.562 2.678 15.719 1 93.06 141 LEU A O 1
ATOM 1076 N N . SER A 1 142 ? -6.383 4.402 17.125 1 92.44 142 SER A N 1
ATOM 1077 C CA . SER A 1 142 ? -6.074 5.375 16.094 1 92.44 142 SER A CA 1
ATOM 1078 C C . SER A 1 142 ? -4.582 5.406 15.781 1 92.44 142 SER A C 1
ATOM 1080 O O . SER A 1 142 ? -4.168 5.203 14.641 1 92.44 142 SER A O 1
ATOM 1082 N N . HIS A 1 143 ? -3.793 5.723 16.781 1 93.25 143 HIS A N 1
ATOM 1083 C CA . HIS A 1 143 ? -2.342 5.766 16.641 1 93.25 143 HIS A CA 1
ATOM 1084 C C . HIS A 1 143 ? -1.651 5.574 17.984 1 93.25 143 HIS A C 1
ATOM 1086 O O . HIS A 1 143 ? -2.311 5.551 19.031 1 93.25 143 HIS A O 1
ATOM 1092 N N . LYS A 1 144 ? -0.325 5.398 17.938 1 93.31 144 LYS A N 1
ATOM 1093 C CA . LYS A 1 144 ? 0.491 5.238 19.141 1 93.31 144 LYS A CA 1
ATOM 1094 C C . LYS A 1 144 ? 1.528 6.352 19.25 1 93.31 144 LYS A C 1
ATOM 1096 O O . LYS A 1 144 ? 2.008 6.867 18.25 1 93.31 144 LYS A O 1
ATOM 1101 N N . LEU A 1 145 ? 1.701 6.766 20.438 1 94.5 145 LEU A N 1
ATOM 1102 C CA . LEU A 1 145 ? 2.768 7.723 20.703 1 94.5 145 LEU A CA 1
ATOM 1103 C C . LEU A 1 145 ? 4.043 7.008 21.141 1 94.5 145 LEU A C 1
ATOM 1105 O O . LEU A 1 145 ? 4.16 6.586 22.297 1 94.5 145 LEU A O 1
ATOM 1109 N N . LEU A 1 146 ? 4.977 6.832 20.172 1 89.19 146 LEU A N 1
ATOM 1110 C CA . LEU A 1 146 ? 6.211 6.102 20.422 1 89.19 146 LEU A CA 1
ATOM 1111 C C . LEU A 1 146 ? 7.418 6.879 19.906 1 89.19 146 LEU A C 1
ATOM 1113 O O . LEU A 1 146 ? 7.359 7.484 18.828 1 89.19 146 LEU A O 1
ATOM 1117 N N . LEU A 1 147 ? 8.438 6.844 20.703 1 85 147 LEU A N 1
ATOM 1118 C CA . LEU A 1 147 ? 9.695 7.441 20.266 1 85 147 LEU A CA 1
ATOM 1119 C C . LEU A 1 147 ? 10.383 6.562 19.219 1 85 147 LEU A C 1
ATOM 1121 O O . LEU A 1 147 ? 10.391 5.336 19.344 1 85 147 LEU A O 1
ATOM 1125 N N . SER A 1 148 ? 10.758 7.18 18.188 1 81.44 148 SER A N 1
ATOM 1126 C CA . SER A 1 148 ? 11.398 6.43 17.109 1 81.44 148 SER A CA 1
ATOM 1127 C C . SER A 1 148 ? 12.711 5.809 17.578 1 81.44 148 SER A C 1
ATOM 1129 O O . SER A 1 148 ? 13.492 6.449 18.297 1 81.44 148 SER A O 1
ATOM 1131 N N . SER A 1 149 ? 12.992 4.555 17.188 1 73.56 149 SER A N 1
ATOM 1132 C CA . SER A 1 149 ? 14.219 3.852 17.562 1 73.56 149 SER A CA 1
ATOM 1133 C C . SER A 1 149 ? 15.422 4.426 16.828 1 73.56 149 SER A C 1
ATOM 1135 O O . SER A 1 149 ? 16.562 4.301 17.297 1 73.56 149 SER A O 1
ATOM 1137 N N . LYS A 1 150 ? 15.109 4.984 15.758 1 69.5 150 LYS A N 1
ATOM 1138 C CA . LYS A 1 150 ? 16.203 5.559 14.977 1 69.5 150 LYS A CA 1
ATOM 1139 C C . LYS A 1 150 ? 16.781 6.785 15.672 1 69.5 150 LYS A C 1
ATOM 1141 O O . LYS A 1 150 ? 18.016 6.93 15.766 1 69.5 150 LYS A O 1
ATOM 1146 N N . ASP A 1 151 ? 15.914 7.629 16.219 1 71.62 151 ASP A N 1
ATOM 1147 C CA . ASP A 1 151 ? 16.344 8.883 16.828 1 71.62 151 ASP A CA 1
ATOM 1148 C C . ASP A 1 151 ? 16.703 8.695 18.297 1 71.62 151 ASP A C 1
ATOM 1150 O O . ASP A 1 151 ? 17.562 9.398 18.828 1 71.62 151 ASP A O 1
ATOM 1154 N N . TYR A 1 152 ? 15.852 7.684 18.797 1 73.12 152 TYR A N 1
ATOM 1155 C CA . TYR A 1 152 ? 16.047 7.469 20.234 1 73.12 152 TYR A CA 1
ATOM 1156 C C . TYR A 1 152 ? 16.375 6.008 20.531 1 73.12 152 TYR A C 1
ATOM 1158 O O . TYR A 1 152 ? 15.609 5.324 21.203 1 73.12 152 TYR A O 1
ATOM 1166 N N . PRO A 1 153 ? 17.453 5.418 20.016 1 63.22 153 PRO A N 1
ATOM 1167 C CA . PRO A 1 153 ? 17.766 3.998 20.141 1 63.22 153 PRO A CA 1
ATOM 1168 C C . PRO A 1 153 ? 17.797 3.527 21.594 1 63.22 153 PRO A C 1
ATOM 1170 O O . PRO A 1 153 ? 17.391 2.4 21.891 1 63.22 153 PRO A O 1
ATOM 1173 N N . ASP A 1 154 ? 18.188 4.359 22.547 1 61.38 154 ASP A N 1
ATOM 1174 C CA . ASP A 1 154 ? 18.344 3.953 23.938 1 61.38 154 ASP A CA 1
ATOM 1175 C C . ASP A 1 154 ? 17.031 4.16 24.703 1 61.38 154 ASP A C 1
ATOM 1177 O O . ASP A 1 154 ? 16.891 3.684 25.828 1 61.38 154 ASP A O 1
ATOM 1181 N N . ALA A 1 155 ? 16.156 4.852 24.172 1 59.81 155 ALA A N 1
ATOM 1182 C CA . ALA A 1 155 ? 14.992 5.301 24.922 1 59.81 155 ALA A CA 1
ATOM 1183 C C . ALA A 1 155 ? 14.008 4.152 25.141 1 59.81 155 ALA A C 1
ATOM 1185 O O . ALA A 1 155 ? 13.328 4.102 26.156 1 59.81 155 ALA A O 1
ATOM 1186 N N . ILE A 1 156 ? 13.867 3.227 24.203 1 56.28 156 ILE A N 1
ATOM 1187 C CA . ILE A 1 156 ? 12.867 2.18 24.359 1 56.28 156 ILE A CA 1
ATOM 1188 C C . ILE A 1 156 ? 13.141 1.375 25.625 1 56.28 156 ILE A C 1
ATOM 1190 O O . ILE A 1 156 ? 12.211 1.046 26.375 1 56.28 156 ILE A O 1
ATOM 1194 N N . HIS A 1 157 ? 14.43 1.188 25.812 1 57.88 157 HIS A N 1
ATOM 1195 C CA . HIS A 1 157 ? 14.773 0.378 26.984 1 57.88 157 HIS A CA 1
ATOM 1196 C C . HIS A 1 157 ? 14.875 1.234 28.234 1 57.88 157 HIS A C 1
ATOM 1198 O O . HIS A 1 157 ? 14.789 0.718 29.344 1 57.88 157 HIS A O 1
ATOM 1204 N N . SER A 1 158 ? 14.898 2.588 27.953 1 63.59 158 SER A N 1
ATOM 1205 C CA . SER A 1 158 ? 15.18 3.436 29.109 1 63.59 158 SER A CA 1
ATOM 1206 C C . SER A 1 158 ? 13.914 4.117 29.625 1 63.59 158 SER A C 1
ATOM 1208 O O . SER A 1 158 ? 13.875 4.602 30.75 1 63.59 158 SER A O 1
ATOM 1210 N N . THR A 1 159 ? 12.82 4.094 28.766 1 71.5 159 THR A N 1
ATOM 1211 C CA . THR A 1 159 ? 11.648 4.84 29.219 1 71.5 159 THR A CA 1
ATOM 1212 C C . THR A 1 159 ? 10.773 3.979 30.125 1 71.5 159 THR A C 1
ATOM 1214 O O . THR A 1 159 ? 10.617 2.777 29.891 1 71.5 159 THR A O 1
ATOM 1217 N N . GLY A 1 160 ? 10.609 4.145 31.312 1 75.88 160 GLY A N 1
ATOM 1218 C CA . GLY A 1 160 ? 9.68 3.469 32.219 1 75.88 160 GLY A CA 1
ATOM 1219 C C . GLY A 1 160 ? 8.227 3.656 31.812 1 75.88 160 GLY A C 1
ATOM 1220 O O . GLY A 1 160 ? 7.93 3.963 30.656 1 75.88 160 GLY A O 1
ATOM 1221 N N . GLY A 1 161 ? 7.43 3.359 32.688 1 85.81 161 GLY A N 1
ATOM 1222 C CA . GLY A 1 161 ? 5.996 3.508 32.469 1 85.81 161 GLY A CA 1
ATOM 1223 C C . GLY A 1 161 ? 5.543 4.957 32.438 1 85.81 161 GLY A C 1
ATOM 1224 O O . GLY A 1 161 ? 6.207 5.828 33 1 85.81 161 GLY A O 1
ATOM 1225 N N . VAL A 1 162 ? 4.504 5.258 31.75 1 91.31 162 VAL A N 1
ATOM 1226 C CA . VAL A 1 162 ? 3.943 6.602 31.688 1 91.31 162 VAL A CA 1
ATOM 1227 C C . VAL A 1 162 ? 3.311 6.969 33.031 1 91.31 162 VAL A C 1
ATOM 1229 O O . VAL A 1 162 ? 2.529 6.195 33.594 1 91.31 162 VAL A O 1
ATOM 1232 N N . GLN A 1 163 ? 3.699 8.117 33.469 1 87.81 163 GLN A N 1
ATOM 1233 C CA . GLN A 1 163 ? 3.238 8.539 34.781 1 87.81 163 GLN A CA 1
ATOM 1234 C C . GLN A 1 163 ? 2.062 9.508 34.656 1 87.81 163 GLN A C 1
ATOM 1236 O O . GLN A 1 163 ? 1.126 9.453 35.469 1 87.81 163 GLN A O 1
ATOM 1241 N N . CYS A 1 164 ? 2.268 10.484 33.812 1 90.56 164 CYS A N 1
ATOM 1242 C CA . CYS A 1 164 ? 1.244 11.516 33.719 1 90.56 164 CYS A CA 1
ATOM 1243 C C . CYS A 1 164 ? 0.987 11.891 32.25 1 90.56 164 CYS A C 1
ATOM 1245 O O . CYS A 1 164 ? 1.902 11.859 31.422 1 90.56 164 CYS A O 1
ATOM 1247 N N . LEU A 1 165 ? -0.245 12.203 32 1 95.25 165 LEU A N 1
ATOM 1248 C CA . LEU A 1 165 ? -0.692 12.711 30.719 1 95.25 165 LEU A CA 1
ATOM 1249 C C . LEU A 1 165 ? -1.527 13.977 30.891 1 95.25 165 LEU A C 1
ATOM 1251 O O . LEU A 1 165 ? -2.34 14.07 31.812 1 95.25 165 LEU A O 1
ATOM 1255 N N . ALA A 1 166 ? -1.285 14.977 30.016 1 95.81 166 ALA A N 1
ATOM 1256 C CA . ALA A 1 166 ? -2.1 16.188 30.094 1 95.81 166 ALA A CA 1
ATOM 1257 C C . ALA A 1 166 ? -2.25 16.828 28.719 1 95.81 166 ALA A C 1
ATOM 1259 O O . ALA A 1 166 ? -1.256 17.172 28.078 1 95.81 166 ALA A O 1
ATOM 1260 N N . TRP A 1 167 ? -3.494 17.031 28.281 1 96.31 167 TRP A N 1
ATOM 1261 C CA . TRP A 1 167 ? -3.77 17.719 27.031 1 96.31 167 TRP A CA 1
ATOM 1262 C C . TRP A 1 167 ? -3.738 19.234 27.219 1 96.31 167 TRP A C 1
ATOM 1264 O O . TRP A 1 167 ? -4.105 19.734 28.281 1 96.31 167 TRP A O 1
ATOM 1274 N N . THR A 1 168 ? -3.301 19.984 26.203 1 95.62 168 THR A N 1
ATOM 1275 C CA . THR A 1 168 ? -3.469 21.422 26.234 1 95.62 168 THR A CA 1
ATOM 1276 C C . THR A 1 168 ? -4.949 21.797 26.234 1 95.62 168 THR A C 1
ATOM 1278 O O . THR A 1 168 ? -5.793 21.031 25.781 1 95.62 168 THR A O 1
ATOM 1281 N N . PRO A 1 169 ? -5.262 22.938 26.688 1 92.44 169 PRO A N 1
ATOM 1282 C CA . PRO A 1 169 ? -6.672 23.328 26.766 1 92.44 169 PRO A CA 1
ATOM 1283 C C . PRO A 1 169 ? -7.34 23.391 25.391 1 92.44 169 PRO A C 1
ATOM 1285 O O . PRO A 1 169 ? -8.547 23.156 25.281 1 92.44 169 PRO A O 1
ATOM 1288 N N . ASP A 1 170 ? -6.617 23.672 24.406 1 91.56 170 ASP A N 1
ATOM 1289 C CA . ASP A 1 170 ? -7.18 23.703 23.062 1 91.56 170 ASP A CA 1
ATOM 1290 C C . ASP A 1 170 ? -7.184 22.297 22.438 1 91.56 170 ASP A C 1
ATOM 1292 O O . ASP A 1 170 ? -7.688 22.109 21.328 1 91.56 170 ASP A O 1
ATOM 1296 N N . GLY A 1 171 ? -6.559 21.328 23.062 1 92.94 171 GLY A N 1
ATOM 1297 C CA . GLY A 1 171 ? -6.566 19.953 22.594 1 92.94 171 GLY A CA 1
ATOM 1298 C C . GLY A 1 171 ? -5.598 19.703 21.453 1 92.94 171 GLY A C 1
ATOM 1299 O O . GLY A 1 171 ? -5.641 18.641 20.812 1 92.94 171 GLY A O 1
ATOM 1300 N N . SER A 1 172 ? -4.664 20.547 21.188 1 94.5 172 SER A N 1
ATOM 1301 C CA . SER A 1 172 ? -3.797 20.422 20.016 1 94.5 172 SER A CA 1
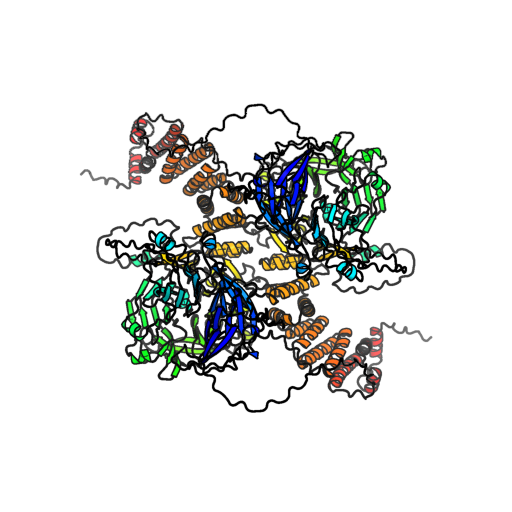ATOM 1302 C C . SER A 1 172 ? -2.518 19.656 20.359 1 94.5 172 SER A C 1
ATOM 1304 O O . SER A 1 172 ? -1.826 19.172 19.453 1 94.5 172 SER A O 1
ATOM 1306 N N . ALA A 1 173 ? -2.191 19.562 21.625 1 96.5 173 ALA A N 1
ATOM 1307 C CA . ALA A 1 173 ? -0.971 18.875 22.031 1 96.5 173 ALA A CA 1
ATOM 1308 C C . ALA A 1 173 ? -1.158 18.141 23.359 1 96.5 173 ALA A C 1
ATOM 1310 O O . ALA A 1 173 ? -2.047 18.5 24.141 1 96.5 173 ALA A O 1
ATOM 1311 N N . ILE A 1 174 ? -0.31 17.156 23.578 1 97.38 174 ILE A N 1
ATOM 1312 C CA . ILE A 1 174 ? -0.374 16.406 24.812 1 97.38 174 ILE A CA 1
ATOM 1313 C C . ILE A 1 174 ? 1.028 16.25 25.406 1 97.38 174 ILE A C 1
ATOM 1315 O O . ILE A 1 174 ? 1.995 16.031 24.672 1 97.38 174 ILE A O 1
ATOM 1319 N N . ALA A 1 175 ? 1.125 16.484 26.688 1 96.62 175 ALA A N 1
ATOM 1320 C CA . ALA A 1 175 ? 2.373 16.266 27.422 1 96.62 175 ALA A CA 1
ATOM 1321 C C . ALA A 1 175 ? 2.4 14.891 28.078 1 96.62 175 ALA A C 1
ATOM 1323 O O . ALA A 1 175 ? 1.424 14.469 28.703 1 96.62 175 ALA A O 1
ATOM 1324 N N . VAL A 1 176 ? 3.424 14.156 27.859 1 93.94 176 VAL A N 1
ATOM 1325 C CA . VAL A 1 176 ? 3.605 12.82 28.422 1 93.94 176 VAL A CA 1
ATOM 1326 C C . VAL A 1 176 ? 4.875 12.773 29.266 1 93.94 176 VAL A C 1
ATOM 1328 O O . VAL A 1 176 ? 5.945 13.188 28.812 1 93.94 176 VAL A O 1
ATOM 1331 N N . SER A 1 177 ? 4.727 12.344 30.469 1 91.38 177 SER A N 1
ATOM 1332 C CA . SER A 1 177 ? 5.883 12.164 31.344 1 91.38 177 SER A CA 1
ATOM 1333 C C . SER A 1 177 ? 6.043 10.711 31.766 1 91.38 177 SER A C 1
ATOM 1335 O O . SER A 1 177 ? 5.055 10 31.938 1 91.38 177 SER A O 1
ATOM 1337 N N . TRP A 1 178 ? 7.25 10.258 31.938 1 88.06 178 TRP A N 1
ATOM 1338 C CA . TRP A 1 178 ? 7.543 8.875 32.312 1 88.06 178 TRP A CA 1
ATOM 1339 C C . TRP A 1 178 ? 7.98 8.781 33.781 1 88.06 178 TRP A C 1
ATOM 1341 O O . TRP A 1 178 ? 8.414 9.781 34.344 1 88.06 178 TRP A O 1
ATOM 1351 N N . SER A 1 179 ? 7.789 7.496 34.281 1 78.81 179 SER A N 1
ATOM 1352 C CA . SER A 1 179 ? 8.039 7.262 35.688 1 78.81 179 SER A CA 1
ATOM 1353 C C . SER A 1 179 ? 9.531 7.129 35.969 1 78.81 179 SER A C 1
ATOM 1355 O O . SER A 1 179 ? 10.328 6.914 35.062 1 78.81 179 SER A O 1
ATOM 1357 N N . TRP A 1 180 ? 9.805 7.203 37.375 1 61.38 180 TRP A N 1
ATOM 1358 C CA . TRP A 1 180 ? 11.102 7.234 38.031 1 61.38 180 TRP A CA 1
ATOM 1359 C C . TRP A 1 180 ? 11.844 5.918 37.844 1 61.38 180 TRP A C 1
ATOM 1361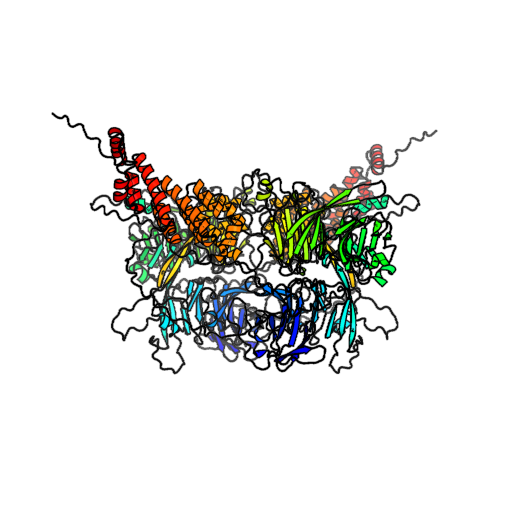 O O . TRP A 1 180 ? 13.07 5.871 37.938 1 61.38 180 TRP A O 1
ATOM 1371 N N . ALA A 1 181 ? 10.891 4.961 37.781 1 57.75 181 ALA A N 1
ATOM 1372 C CA . ALA A 1 181 ? 11.555 3.672 37.938 1 57.75 181 ALA A CA 1
ATOM 1373 C C . ALA A 1 181 ? 12.695 3.52 36.938 1 57.75 181 ALA A C 1
ATOM 1375 O O . ALA A 1 181 ? 13.602 2.705 37.156 1 57.75 181 ALA A O 1
ATOM 1376 N N . SER A 1 182 ? 12.734 4.5 36.062 1 58.72 182 SER A N 1
ATOM 1377 C CA . SER A 1 182 ? 13.844 4.383 35.125 1 58.72 182 SER A CA 1
ATOM 1378 C C . SER A 1 182 ? 14.477 5.742 34.844 1 58.72 182 SER A C 1
ATOM 1380 O O . SER A 1 182 ? 15.102 6.336 35.719 1 58.72 182 SER A O 1
ATOM 1382 N N . HIS A 1 183 ? 14.484 6.375 33.719 1 62.59 183 HIS A N 1
ATOM 1383 C CA . HIS A 1 183 ? 15.203 7.586 33.344 1 62.59 183 HIS A CA 1
ATOM 1384 C C . HIS A 1 183 ? 14.258 8.781 33.25 1 62.59 183 HIS A C 1
ATOM 1386 O O . HIS A 1 183 ? 14.711 9.93 33.188 1 62.59 183 HIS A O 1
ATOM 1392 N N . GLY A 1 184 ? 12.992 8.688 33.719 1 73.12 184 GLY A N 1
ATOM 1393 C CA . GLY A 1 184 ? 12.078 9.82 33.625 1 73.12 184 GLY A CA 1
ATOM 1394 C C . GLY A 1 184 ? 12.133 10.539 32.281 1 73.12 184 GLY A C 1
ATOM 1395 O O . GLY A 1 184 ? 12.727 10.031 31.328 1 73.12 184 GLY A O 1
ATOM 1396 N N . GLY A 1 185 ? 11.453 11.789 32.156 1 80.88 185 GLY A N 1
ATOM 1397 C CA . GLY A 1 185 ? 11.461 12.578 30.938 1 80.88 185 GLY A CA 1
ATOM 1398 C C . GLY A 1 185 ? 10.094 13.141 30.578 1 80.88 185 GLY A C 1
ATOM 1399 O O . GLY A 1 185 ? 9.094 12.805 31.219 1 80.88 185 GLY A O 1
ATOM 1400 N N . LEU A 1 186 ? 10.18 14.133 29.688 1 85.81 186 LEU A N 1
ATOM 1401 C CA . LEU A 1 186 ? 8.977 14.805 29.219 1 85.81 186 LEU A CA 1
ATOM 1402 C C . LEU A 1 186 ? 8.969 14.93 27.703 1 85.81 186 LEU A C 1
ATOM 1404 O O . LEU A 1 186 ? 10 15.219 27.094 1 85.81 186 LEU A O 1
ATOM 1408 N N . ALA A 1 187 ? 7.871 14.57 27.188 1 90.19 187 ALA A N 1
ATOM 1409 C CA . ALA A 1 187 ? 7.707 14.734 25.75 1 90.19 187 ALA A CA 1
ATOM 1410 C C . ALA A 1 187 ? 6.367 15.391 25.406 1 90.19 187 ALA A C 1
ATOM 1412 O O . ALA A 1 187 ? 5.391 15.219 26.141 1 90.19 187 ALA A O 1
ATOM 1413 N N . LEU A 1 188 ? 6.367 16.188 24.391 1 94.06 188 LEU A N 1
ATOM 1414 C CA . LEU A 1 188 ? 5.145 16.797 23.875 1 94.06 188 LEU A CA 1
ATOM 1415 C C . LEU A 1 188 ? 4.816 16.281 22.484 1 94.06 188 LEU A C 1
ATOM 1417 O O . LEU A 1 188 ? 5.691 16.203 21.625 1 94.06 188 LEU A O 1
ATOM 1421 N N . TRP A 1 189 ? 3.611 15.875 22.328 1 96.38 189 TRP A N 1
ATOM 1422 C CA . TRP A 1 189 ? 3.146 15.336 21.062 1 96.38 189 TRP A CA 1
ATOM 1423 C C . TRP A 1 189 ? 1.972 16.141 20.516 1 96.38 189 TRP A C 1
ATOM 1425 O O . TRP A 1 189 ? 1.202 16.719 21.297 1 96.38 189 TRP A O 1
ATOM 1435 N N . SER A 1 190 ? 1.834 16.203 19.156 1 96.38 190 SER A N 1
ATOM 1436 C CA . SER A 1 190 ? 0.621 16.75 18.547 1 96.38 190 SER A CA 1
ATOM 1437 C C . SER A 1 190 ? -0.56 15.805 18.719 1 96.38 190 SER A C 1
ATOM 1439 O O . SER A 1 190 ? -0.399 14.688 19.234 1 96.38 190 SER A O 1
ATOM 1441 N N . VAL A 1 191 ? -1.651 16.188 18.312 1 96.81 191 VAL A N 1
ATOM 1442 C CA . VAL A 1 191 ? -2.879 15.445 18.547 1 96.81 191 VAL A CA 1
ATOM 1443 C C . VAL A 1 191 ? -2.785 14.07 17.891 1 96.81 191 VAL A C 1
ATOM 1445 O O . VAL A 1 191 ? -3.164 13.062 18.484 1 96.81 191 VAL A O 1
ATOM 1448 N N . PHE A 1 192 ? -2.295 14.016 16.703 1 96.62 192 PHE A N 1
ATOM 1449 C CA . PHE A 1 192 ? -2.256 12.734 16.016 1 96.62 192 PHE A CA 1
ATOM 1450 C C . PHE A 1 192 ? -0.833 12.188 15.969 1 96.62 192 PHE A C 1
ATOM 1452 O O . PHE A 1 192 ? -0.475 11.453 15.039 1 96.62 192 PHE A O 1
ATOM 1459 N N . GLY A 1 193 ? 0.01 12.586 16.875 1 95.5 193 GLY A N 1
ATOM 1460 C CA . GLY A 1 193 ? 1.173 11.773 17.203 1 95.5 193 GLY A CA 1
ATOM 1461 C C . GLY A 1 193 ? 2.469 12.344 16.656 1 95.5 193 GLY A C 1
ATOM 1462 O O . GLY A 1 193 ? 3.49 11.656 16.625 1 95.5 193 GLY A O 1
ATOM 1463 N N . SER A 1 194 ? 2.613 13.516 16.172 1 94.81 194 SER A N 1
ATOM 1464 C CA . SER A 1 194 ? 3.902 14.102 15.828 1 94.81 194 SER A CA 1
ATOM 1465 C C . SER A 1 194 ? 4.656 14.562 17.062 1 94.81 194 SER A C 1
ATOM 1467 O O . SER A 1 194 ? 4.07 15.172 17.969 1 94.81 194 SER A O 1
ATOM 1469 N N . LEU A 1 195 ? 5.953 14.227 17.125 1 93.06 195 LEU A N 1
ATOM 1470 C CA . LEU A 1 195 ? 6.754 14.641 18.266 1 93.06 195 LEU A CA 1
ATOM 1471 C C . LEU A 1 195 ? 7.16 16.109 18.156 1 93.06 195 LEU A C 1
ATOM 1473 O O . LEU A 1 195 ? 7.812 16.5 17.188 1 93.06 195 LEU A O 1
ATOM 1477 N N . LEU A 1 196 ? 6.82 16.906 19.078 1 91.44 196 LEU A N 1
ATOM 1478 C CA . LEU A 1 196 ? 7.117 18.328 19.047 1 91.44 196 LEU A CA 1
ATOM 1479 C C . LEU A 1 196 ? 8.359 18.641 19.891 1 91.44 196 LEU A C 1
ATOM 1481 O O . LEU A 1 196 ? 9.164 19.5 19.516 1 91.44 196 LEU A O 1
ATOM 1485 N N . MET A 1 197 ? 8.406 18.031 21.016 1 87.62 197 MET A N 1
ATOM 1486 C CA . MET A 1 197 ? 9.547 18.234 21.906 1 87.62 197 MET A CA 1
ATOM 1487 C C . MET A 1 197 ? 9.812 17 22.766 1 87.62 197 MET A C 1
ATOM 1489 O O . MET A 1 197 ? 8.883 16.266 23.094 1 87.62 197 MET A O 1
ATOM 1493 N N . CYS A 1 198 ? 11.062 16.766 23.016 1 84.69 198 CYS A N 1
ATOM 1494 C CA . CYS A 1 198 ? 11.453 15.68 23.891 1 84.69 198 CYS A CA 1
ATOM 1495 C C . CYS A 1 198 ? 12.688 16.047 24.703 1 84.69 198 CYS A C 1
ATOM 1497 O O . CYS A 1 198 ? 13.641 16.625 24.172 1 84.69 198 CYS A O 1
ATOM 1499 N N . THR A 1 199 ? 12.742 15.75 25.938 1 79.38 199 THR A N 1
ATOM 1500 C CA . THR A 1 199 ? 13.859 16.109 26.797 1 79.38 199 THR A CA 1
ATOM 1501 C C . THR A 1 199 ? 14.93 15.016 26.781 1 79.38 199 THR A C 1
ATOM 1503 O O . THR A 1 199 ? 16.078 15.25 27.172 1 79.38 199 THR A O 1
ATOM 1506 N N . LEU A 1 200 ? 14.703 13.727 26.453 1 74 200 LEU A N 1
ATOM 1507 C CA . LEU A 1 200 ? 15.633 12.609 26.531 1 74 200 LEU A CA 1
ATOM 1508 C C . LEU A 1 200 ? 16.688 12.711 25.422 1 74 200 LEU A C 1
ATOM 1510 O O . LEU A 1 200 ? 17.812 12.242 25.609 1 74 200 LEU A O 1
ATOM 1514 N N . GLY A 1 201 ? 16.516 13.289 24.312 1 62.06 201 GLY A N 1
ATOM 1515 C CA . GLY A 1 201 ? 17.469 13.281 23.203 1 62.06 201 GLY A CA 1
ATOM 1516 C C . GLY A 1 201 ? 18.203 14.602 23.047 1 62.06 201 GLY A C 1
ATOM 1517 O O . GLY A 1 201 ? 18.953 14.781 22.078 1 62.06 201 GLY A O 1
ATOM 1518 N N . GLY A 1 202 ? 18.125 15.555 23.953 1 59.31 202 GLY A N 1
ATOM 1519 C CA . GLY A 1 202 ? 18.734 16.859 23.734 1 59.31 202 GLY A CA 1
ATOM 1520 C C . GLY A 1 202 ? 20.141 16.953 24.281 1 59.31 202 GLY A C 1
ATOM 1521 O O . GLY A 1 202 ? 20.531 16.203 25.172 1 59.31 202 GLY A O 1
ATOM 1522 N N . ASP A 1 203 ? 21.125 17.359 23.297 1 56.66 203 ASP A N 1
ATOM 1523 C CA . ASP A 1 203 ? 22.484 17.688 23.719 1 56.66 203 ASP A CA 1
ATOM 1524 C C . ASP A 1 203 ? 22.5 18.828 24.719 1 56.66 203 ASP A C 1
ATOM 1526 O O . ASP A 1 203 ? 22.359 19.984 24.344 1 56.66 203 ASP A O 1
ATOM 1530 N N . TYR A 1 204 ? 22.203 18.609 25.969 1 57.5 204 TYR A N 1
ATOM 1531 C CA . TYR A 1 204 ? 22.109 19.672 26.953 1 57.5 204 TYR A CA 1
ATOM 1532 C C . TYR A 1 204 ? 23.484 20.062 27.469 1 57.5 204 TYR A C 1
ATOM 1534 O O . TYR A 1 204 ? 23.625 20.656 28.547 1 57.5 204 TYR A O 1
ATOM 1542 N N . GLY A 1 205 ? 24.484 19.844 26.391 1 49.88 205 GLY A N 1
ATOM 1543 C CA . GLY A 1 205 ? 25.859 20.219 26.734 1 49.88 205 GLY A CA 1
ATOM 1544 C C . GLY A 1 205 ? 26.359 19.547 27.984 1 49.88 205 GLY A C 1
ATOM 1545 O O . GLY A 1 205 ? 26.156 18.344 28.188 1 49.88 205 GLY A O 1
ATOM 1546 N N . LYS A 1 206 ? 27.078 20.344 28.766 1 46.44 206 LYS A N 1
ATOM 1547 C CA . LYS A 1 206 ? 27.656 19.906 30.031 1 46.44 206 LYS A CA 1
ATOM 1548 C C . LYS A 1 206 ? 26.562 19.453 31 1 46.44 206 LYS A C 1
ATOM 1550 O O . LYS A 1 206 ? 26.859 18.781 32 1 46.44 206 LYS A O 1
ATOM 1555 N N . SER A 1 207 ? 25.422 19.906 30.703 1 47.47 207 SER A N 1
ATOM 1556 C CA . SER A 1 207 ? 24.297 19.609 31.578 1 47.47 207 SER A CA 1
ATOM 1557 C C . SER A 1 207 ? 23.688 18.25 31.25 1 47.47 207 SER A C 1
ATOM 1559 O O . SER A 1 207 ? 22.719 17.828 31.906 1 47.47 207 SER A O 1
ATOM 1561 N N . GLN A 1 208 ? 24.062 17.703 30.141 1 50.09 208 GLN A N 1
ATOM 1562 C CA . GLN A 1 208 ? 23.547 16.391 29.75 1 50.09 208 GLN A CA 1
ATOM 1563 C C . GLN A 1 208 ? 23.75 15.367 30.875 1 50.09 208 GLN A C 1
ATOM 1565 O O . GLN A 1 208 ? 22.859 14.547 31.125 1 50.09 208 GLN A O 1
ATOM 1570 N N . GLU A 1 209 ? 25.016 15.461 31.375 1 46.88 209 GLU A N 1
ATOM 1571 C CA . GLU A 1 209 ? 25.281 14.539 32.5 1 46.88 209 GLU A CA 1
ATOM 1572 C C . GLU A 1 209 ? 24.312 14.781 33.656 1 46.88 209 GLU A C 1
ATOM 1574 O O . GLU A 1 209 ? 23.906 13.836 34.312 1 46.88 209 GLU A O 1
ATOM 1579 N N . ALA A 1 210 ? 24.031 16.047 33.875 1 46.28 210 ALA A N 1
ATOM 1580 C CA . ALA A 1 210 ? 23.125 16.344 35 1 46.28 210 ALA A CA 1
ATOM 1581 C C . ALA A 1 210 ? 21.734 15.805 34.719 1 46.28 210 ALA A C 1
ATOM 1583 O O . ALA A 1 210 ? 21.062 15.297 35.625 1 46.28 210 ALA A O 1
ATOM 1584 N N . PHE A 1 211 ? 21.359 15.938 33.438 1 51.28 211 PHE A N 1
ATOM 1585 C CA . PHE A 1 211 ? 20.031 15.445 33.094 1 51.28 211 PHE A CA 1
ATOM 1586 C C . PHE A 1 211 ? 20 13.922 33.094 1 51.28 211 PHE A C 1
ATOM 1588 O O . PHE A 1 211 ? 18.984 13.32 33.438 1 51.28 211 PHE A O 1
ATOM 1595 N N . LEU A 1 212 ? 21.094 13.367 32.562 1 50.66 212 LEU A N 1
ATOM 1596 C CA . LEU A 1 212 ? 21.172 11.906 32.625 1 50.66 212 LEU A CA 1
ATOM 1597 C C . LEU A 1 212 ? 21.219 11.422 34.062 1 50.66 212 LEU A C 1
ATOM 1599 O O . LEU A 1 212 ? 20.656 10.375 34.375 1 50.66 212 LEU A O 1
ATOM 1603 N N . HIS A 1 213 ? 22.016 12.172 34.906 1 48.34 213 HIS A N 1
ATOM 1604 C CA . HIS A 1 213 ? 22.188 11.75 36.312 1 48.34 213 HIS A CA 1
ATOM 1605 C C . HIS A 1 213 ? 21.078 12.289 37.188 1 48.34 213 HIS A C 1
ATOM 1607 O O . HIS A 1 213 ? 20.906 11.828 38.312 1 48.34 213 HIS A O 1
ATOM 1613 N N . ASN A 1 214 ? 20.391 13.352 36.719 1 49.47 214 ASN A N 1
ATOM 1614 C CA . ASN A 1 214 ? 19.266 13.883 37.5 1 49.47 214 ASN A CA 1
ATOM 1615 C C . ASN A 1 214 ? 17.984 13.836 36.688 1 49.47 214 ASN A C 1
ATOM 1617 O O . ASN A 1 214 ? 17.562 14.844 36.094 1 49.47 214 ASN A O 1
ATOM 1621 N N . PRO A 1 215 ? 17.5 12.633 36.5 1 57.69 215 PRO A N 1
ATOM 1622 C CA . PRO A 1 215 ? 16.344 12.406 35.625 1 57.69 215 PRO A CA 1
ATOM 1623 C C . PRO A 1 215 ? 15.133 13.242 36.031 1 57.69 215 PRO A C 1
ATOM 1625 O O . PRO A 1 215 ? 14.914 13.477 37.219 1 57.69 215 PRO A O 1
ATOM 1628 N N . PHE A 1 216 ? 14.555 14.125 35.188 1 69.31 216 PHE A N 1
ATOM 1629 C CA . PHE A 1 216 ? 13.352 14.938 35.344 1 69.31 216 PHE A CA 1
ATOM 1630 C C . PHE A 1 216 ? 12.141 14.055 35.625 1 69.31 216 PHE A C 1
ATOM 1632 O O . PHE A 1 216 ? 11.711 13.281 34.781 1 69.31 216 PHE A O 1
ATOM 1639 N N . HIS A 1 217 ? 11.844 14.031 37.031 1 75.75 217 HIS A N 1
ATOM 1640 C CA . HIS A 1 217 ? 10.703 13.219 37.438 1 75.75 217 HIS A CA 1
ATOM 1641 C C . HIS A 1 217 ? 9.492 14.094 37.75 1 75.75 217 HIS A C 1
ATOM 1643 O O . HIS A 1 217 ? 9.57 14.984 38.594 1 75.75 217 HIS A O 1
ATOM 1649 N N . VAL A 1 218 ? 8.445 13.875 37.031 1 83.69 218 VAL A N 1
ATOM 1650 C CA . VAL A 1 218 ? 7.219 14.641 37.219 1 83.69 218 VAL A CA 1
ATOM 1651 C C . VAL A 1 218 ? 6.164 13.781 37.906 1 83.69 218 VAL A C 1
ATOM 1653 O O . VAL A 1 218 ? 5.859 12.672 37.438 1 83.69 218 VAL A O 1
ATOM 1656 N N . LYS A 1 219 ? 5.719 14.188 38.969 1 83.06 219 LYS A N 1
ATOM 1657 C CA . LYS A 1 219 ? 4.66 13.484 39.688 1 83.06 219 LYS A CA 1
ATOM 1658 C C . LYS A 1 219 ? 3.283 13.844 39.125 1 83.06 219 LYS A C 1
ATOM 1660 O O . LYS A 1 219 ? 2.42 12.977 39 1 83.06 219 LYS A O 1
ATOM 1665 N N . SER A 1 220 ? 3.15 15.195 38.969 1 88.31 220 SER A N 1
ATOM 1666 C CA . SER A 1 220 ? 1.894 15.711 38.438 1 88.31 220 SER A CA 1
ATOM 1667 C C . SER A 1 220 ? 2.125 16.938 37.531 1 88.31 220 SER A C 1
ATOM 1669 O O . SER A 1 220 ? 3.143 17.625 37.688 1 88.31 220 SER A O 1
ATOM 1671 N N . MET A 1 221 ? 1.241 17.047 36.656 1 91.81 221 MET A N 1
ATOM 1672 C CA . MET A 1 221 ? 1.387 18.203 35.781 1 91.81 221 MET A CA 1
ATOM 1673 C C . MET A 1 221 ? 0.024 18.734 35.375 1 91.81 221 MET A C 1
ATOM 1675 O O . MET A 1 221 ? -0.958 18 35.344 1 91.81 221 MET A O 1
ATOM 1679 N N . ALA A 1 222 ? -0.016 20.062 35.062 1 93.38 222 ALA A N 1
ATOM 1680 C CA . ALA A 1 222 ? -1.232 20.719 34.594 1 93.38 222 ALA A CA 1
ATOM 1681 C C . ALA A 1 222 ? -0.901 21.938 33.719 1 93.38 222 ALA A C 1
ATOM 1683 O O . ALA A 1 222 ? 0.076 22.641 33.969 1 93.38 222 ALA A O 1
ATOM 1684 N N . TRP A 1 223 ? -1.704 22.188 32.75 1 95.5 223 TRP A N 1
ATOM 1685 C CA . TRP A 1 223 ? -1.521 23.344 31.875 1 95.5 223 TRP A CA 1
ATOM 1686 C C . TRP A 1 223 ? -2.199 24.578 32.438 1 95.5 223 TRP A C 1
ATOM 1688 O O . TRP A 1 223 ? -3.268 24.484 33.062 1 95.5 223 TRP A O 1
ATOM 1698 N N . GLY A 1 224 ? -1.53 25.703 32.125 1 92.5 224 GLY A N 1
ATOM 1699 C CA . GLY A 1 224 ? -2.109 26.969 32.531 1 92.5 224 GLY A CA 1
ATOM 1700 C C . GLY A 1 224 ? -3.162 27.484 31.562 1 92.5 224 GLY A C 1
ATOM 1701 O O . GLY A 1 224 ? -3.646 26.734 30.703 1 92.5 224 GLY A O 1
ATOM 1702 N N . ALA A 1 225 ? -3.385 28.812 31.719 1 91.06 225 ALA A N 1
ATOM 1703 C CA . ALA A 1 225 ? -4.406 29.438 30.875 1 91.06 225 ALA A CA 1
ATOM 1704 C C . ALA A 1 225 ? -3.998 29.406 29.406 1 91.06 225 ALA A C 1
ATOM 1706 O O . ALA A 1 225 ? -2.854 29.719 29.078 1 91.06 225 ALA A O 1
ATOM 1707 N N . GLU A 1 226 ? -4.844 29.062 28.625 1 91.62 226 GLU A N 1
ATOM 1708 C CA . GLU A 1 226 ? -4.699 29.016 27.172 1 91.62 226 GLU A CA 1
ATOM 1709 C C . GLU A 1 226 ? -3.539 28.109 26.766 1 91.62 226 GLU A C 1
ATOM 1711 O O . GLU A 1 226 ? -3.166 28.047 25.594 1 91.62 226 GLU A O 1
ATOM 1716 N N . GLY A 1 227 ? -2.828 27.406 27.688 1 93.06 227 GLY A N 1
ATOM 1717 C CA . GLY A 1 227 ? -1.802 26.422 27.375 1 93.06 227 GLY A CA 1
ATOM 1718 C C . GLY A 1 227 ? -0.426 27.031 27.203 1 93.06 227 GLY A C 1
ATOM 1719 O O . GLY A 1 227 ? 0.45 26.438 26.578 1 93.06 227 GLY A O 1
ATOM 1720 N N . TYR A 1 228 ? -0.119 28.25 27.703 1 94.94 228 TYR A N 1
ATOM 1721 C CA . TYR A 1 228 ? 1.164 28.922 27.531 1 94.94 228 TYR A CA 1
ATOM 1722 C C . TYR A 1 228 ? 2.189 28.406 28.531 1 94.94 228 TYR A C 1
ATOM 1724 O O . TYR A 1 228 ? 3.396 28.547 28.328 1 94.94 228 TYR A O 1
ATOM 1732 N N . ASN A 1 229 ? 1.657 27.812 29.609 1 94.25 229 ASN A N 1
ATOM 1733 C CA . ASN A 1 229 ? 2.549 27.328 30.672 1 94.25 229 ASN A CA 1
ATOM 1734 C C . ASN A 1 229 ? 2.174 25.922 31.125 1 94.25 229 ASN A C 1
ATOM 1736 O O . ASN A 1 229 ? 0.992 25.594 31.234 1 94.25 229 ASN A O 1
ATOM 1740 N N . LEU A 1 230 ? 3.133 25.156 31.297 1 93.56 230 LEU A N 1
ATOM 1741 C CA . LEU A 1 230 ? 2.967 23.844 31.891 1 93.56 230 LEU A CA 1
ATOM 1742 C C . LEU A 1 230 ? 3.578 23.812 33.281 1 93.56 230 LEU A C 1
ATOM 1744 O O . LEU A 1 230 ? 4.781 24.031 33.469 1 93.56 230 LEU A O 1
ATOM 1748 N N . VAL A 1 231 ? 2.734 23.578 34.281 1 93.5 231 VAL A N 1
ATOM 1749 C CA . VAL A 1 231 ? 3.182 23.516 35.656 1 93.5 231 VAL A CA 1
ATOM 1750 C C . VAL A 1 231 ? 3.379 22.047 36.094 1 93.5 231 VAL A C 1
ATOM 1752 O O . VAL A 1 231 ? 2.49 21.219 35.906 1 93.5 231 VAL A O 1
ATOM 1755 N N . MET A 1 232 ? 4.508 21.781 36.656 1 89.38 232 MET A N 1
ATOM 1756 C CA . MET A 1 232 ? 4.859 20.422 37.031 1 89.38 232 MET A CA 1
ATOM 1757 C C . MET A 1 232 ? 5.348 20.359 38.469 1 89.38 232 MET A C 1
ATOM 1759 O O . MET A 1 232 ? 5.938 21.328 38.969 1 89.38 232 MET A O 1
ATOM 1763 N N . VAL A 1 233 ? 4.996 19.234 39.062 1 87.25 233 VAL A N 1
ATOM 1764 C CA . VAL A 1 233 ? 5.477 18.984 40.406 1 87.25 233 VAL A CA 1
ATOM 1765 C C . VAL A 1 233 ? 6.492 17.844 40.406 1 87.25 233 VAL A C 1
ATOM 1767 O O . VAL A 1 233 ? 6.254 16.797 39.781 1 87.25 233 VAL A O 1
ATOM 1770 N N . SER A 1 234 ? 7.574 18.109 41.031 1 78.31 234 SER A N 1
ATOM 1771 C CA . SER A 1 234 ? 8.633 17.109 41.031 1 78.31 234 SER A CA 1
ATOM 1772 C C . SER A 1 234 ? 8.383 16.047 42.094 1 78.31 234 SER A C 1
ATOM 1774 O O . SER A 1 234 ? 7.793 16.328 43.125 1 78.31 234 SER A O 1
ATOM 1776 N N . ALA A 1 235 ? 8.531 14.703 41.75 1 72.19 235 ALA A N 1
ATOM 1777 C CA . ALA A 1 235 ? 8.336 13.594 42.656 1 72.19 235 ALA A CA 1
ATOM 1778 C C . ALA A 1 235 ? 9.555 13.414 43.562 1 72.19 235 ALA A C 1
ATOM 1780 O O . ALA A 1 235 ? 10.672 13.805 43.219 1 72.19 235 ALA A O 1
ATOM 1781 N N . GLU A 1 236 ? 9.219 12.977 44.969 1 57.75 236 GLU A N 1
ATOM 1782 C CA . GLU A 1 236 ? 10.227 12.664 45.969 1 57.75 236 GLU A CA 1
ATOM 1783 C C . GLU A 1 236 ? 11.039 11.438 45.594 1 57.75 236 GLU A C 1
ATOM 1785 O O . GLU A 1 236 ? 10.492 10.461 45.062 1 57.75 236 GLU A O 1
ATOM 1790 N N . GLU A 1 237 ? 12.234 11.578 45.375 1 51.25 237 GLU A N 1
ATOM 1791 C CA . GLU A 1 237 ? 13.062 10.383 45.281 1 51.25 237 GLU A CA 1
ATOM 1792 C C . GLU A 1 237 ? 12.938 9.523 46.531 1 51.25 237 GLU A C 1
ATOM 1794 O O . GLU A 1 237 ? 13.102 10.023 47.656 1 51.25 237 GLU A O 1
ATOM 1799 N N . ASP A 1 238 ? 12.109 8.602 46.719 1 44.31 238 ASP A N 1
ATOM 1800 C CA . ASP A 1 238 ? 12.25 7.781 47.906 1 44.31 238 ASP A CA 1
ATOM 1801 C C . ASP A 1 238 ? 13.711 7.43 48.156 1 44.31 238 ASP A C 1
ATOM 1803 O O . ASP A 1 238 ? 14.016 6.578 49 1 44.31 238 ASP A O 1
ATOM 1807 N N . ASN A 1 239 ? 14.562 7.215 47.219 1 40.94 239 ASN A N 1
ATOM 1808 C CA . ASN A 1 239 ? 15.781 6.566 47.688 1 40.94 239 ASN A CA 1
ATOM 1809 C C . ASN A 1 239 ? 16.562 7.469 48.625 1 40.94 239 ASN A C 1
ATOM 1811 O O . ASN A 1 239 ? 16.578 8.688 48.469 1 40.94 239 ASN A O 1
ATOM 1815 N N . GLY A 1 240 ? 16.953 6.969 49.938 1 37.25 240 GLY A N 1
ATOM 1816 C CA . GLY A 1 240 ? 17.984 7.254 50.906 1 37.25 240 GLY A CA 1
ATOM 1817 C C . GLY A 1 240 ? 19.188 7.957 50.344 1 37.25 240 GLY A C 1
ATOM 1818 O O . GLY A 1 240 ? 20.188 8.156 51.031 1 37.25 240 GLY A O 1
ATOM 1819 N N . SER A 1 241 ? 19.594 7.527 49.188 1 35.62 241 SER A N 1
ATOM 1820 C CA . SER A 1 241 ? 20.953 7.996 48.906 1 35.62 241 SER A CA 1
ATOM 1821 C C . SER A 1 241 ? 21.016 9.516 48.875 1 35.62 241 SER A C 1
ATOM 1823 O O . SER A 1 241 ? 20.203 10.172 48.219 1 35.62 241 SER A O 1
ATOM 1825 N N . THR A 1 242 ? 21.453 10.141 49.969 1 34.16 242 THR A N 1
ATOM 1826 C CA . THR A 1 242 ? 22.078 11.43 50.25 1 34.16 242 THR A CA 1
ATOM 1827 C C . THR A 1 242 ? 22.906 11.891 49.031 1 34.16 242 THR A C 1
ATOM 1829 O O . THR A 1 242 ? 23.781 12.742 49.188 1 34.16 242 THR A O 1
ATOM 1832 N N . ALA A 1 243 ? 23.234 11.016 48.062 1 33.53 243 ALA A N 1
ATOM 1833 C CA . ALA A 1 243 ? 24.281 11.609 47.25 1 33.53 243 ALA A CA 1
ATOM 1834 C C . ALA A 1 243 ? 23.875 13.016 46.781 1 33.53 243 ALA A C 1
ATOM 1836 O O . ALA A 1 243 ? 22.688 13.352 46.75 1 33.53 243 ALA A O 1
ATOM 1837 N N . HIS A 1 244 ? 24.875 13.883 46.625 1 33.19 244 HIS A N 1
ATOM 1838 C CA . HIS A 1 244 ? 25.094 15.266 46.219 1 33.19 244 HIS A CA 1
ATOM 1839 C C . HIS A 1 244 ? 24.25 15.625 45 1 33.19 244 HIS A C 1
ATOM 1841 O O . HIS A 1 244 ? 24.75 15.609 43.875 1 33.19 244 HIS A O 1
ATOM 1847 N N . SER A 1 245 ? 23.203 14.992 44.75 1 39.66 245 SER A N 1
ATOM 1848 C CA . SER A 1 245 ? 22.5 15.375 43.531 1 39.66 245 SER A CA 1
ATOM 1849 C C . SER A 1 245 ? 22.297 16.891 43.469 1 39.66 245 SER A C 1
ATOM 1851 O O . SER A 1 245 ? 21.828 17.5 44.438 1 39.66 245 SER A O 1
ATOM 1853 N N . VAL A 1 246 ? 23.172 17.547 42.906 1 38.09 246 VAL A N 1
ATOM 1854 C CA . VAL A 1 246 ? 23.359 18.984 42.656 1 38.09 246 VAL A CA 1
ATOM 1855 C C . VAL A 1 246 ? 22.016 19.625 42.344 1 38.09 246 VAL A C 1
ATOM 1857 O O . VAL A 1 246 ? 21.875 20.859 42.438 1 38.09 246 VAL A O 1
ATOM 1860 N N . ILE A 1 247 ? 21.188 19.031 41.438 1 45.38 247 ILE A N 1
ATOM 1861 C CA . ILE A 1 247 ? 19.969 19.781 41.188 1 45.38 247 ILE A CA 1
ATOM 1862 C C . ILE A 1 247 ? 19.031 19.703 42.375 1 45.38 247 ILE A C 1
ATOM 1864 O O . ILE A 1 247 ? 18.562 18.609 42.75 1 45.38 247 ILE A O 1
ATOM 1868 N N . LEU A 1 248 ? 19.078 20.359 43.469 1 45.12 248 LEU A N 1
ATOM 1869 C CA . LEU A 1 248 ? 18.328 20.469 44.688 1 45.12 248 LEU A CA 1
ATOM 1870 C C . LEU A 1 248 ? 16.828 20.594 44.406 1 45.12 248 LEU A C 1
ATOM 1872 O O . LEU A 1 248 ? 16.281 21.688 44.406 1 45.12 248 LEU A O 1
ATOM 1876 N N . LEU A 1 249 ? 16.312 19.984 43.312 1 52.53 249 LEU A N 1
ATOM 1877 C CA . LEU A 1 249 ? 14.852 20.047 43.375 1 52.53 249 LEU A CA 1
ATOM 1878 C C . LEU A 1 249 ? 14.32 19.328 44.625 1 52.53 249 LEU A C 1
ATOM 1880 O O . LEU A 1 249 ? 14.711 18.203 44.906 1 52.53 249 LEU A O 1
ATOM 1884 N N . HIS A 1 250 ? 14.008 20.094 45.625 1 56.66 250 HIS A N 1
ATOM 1885 C CA . HIS A 1 250 ? 13.352 19.531 46.812 1 56.66 250 HIS A CA 1
ATOM 1886 C C . HIS A 1 250 ? 12.016 18.891 46.438 1 56.66 250 HIS A C 1
ATOM 1888 O O . HIS A 1 250 ? 11.352 19.328 45.5 1 56.66 250 HIS A O 1
ATOM 1894 N N . PRO A 1 251 ? 11.82 17.734 46.938 1 63.41 251 PRO A N 1
ATOM 1895 C CA . PRO A 1 251 ? 10.484 17.172 46.781 1 63.41 251 PRO A CA 1
ATOM 1896 C C . PRO A 1 251 ? 9.367 18.172 47.062 1 63.41 251 PRO A C 1
ATOM 1898 O O . PRO A 1 251 ? 9.438 18.906 48.031 1 63.41 251 PRO A O 1
ATOM 1901 N N . GLY A 1 252 ? 8.539 18.438 45.969 1 66.44 252 GLY A N 1
ATOM 1902 C CA . GLY A 1 252 ? 7.426 19.359 46.125 1 66.44 252 GLY A CA 1
ATOM 1903 C C . GLY A 1 252 ? 7.629 20.672 45.375 1 66.44 252 GLY A C 1
ATOM 1904 O O . GLY A 1 252 ? 6.758 21.547 45.406 1 66.44 252 GLY A O 1
ATOM 1905 N N . ASP A 1 253 ? 8.828 20.734 44.75 1 76.88 253 ASP A N 1
ATOM 1906 C CA . ASP A 1 253 ? 9.047 21.969 44 1 76.88 253 ASP A CA 1
ATOM 1907 C C . ASP A 1 253 ? 8.117 22.062 42.812 1 76.88 253 ASP A C 1
ATOM 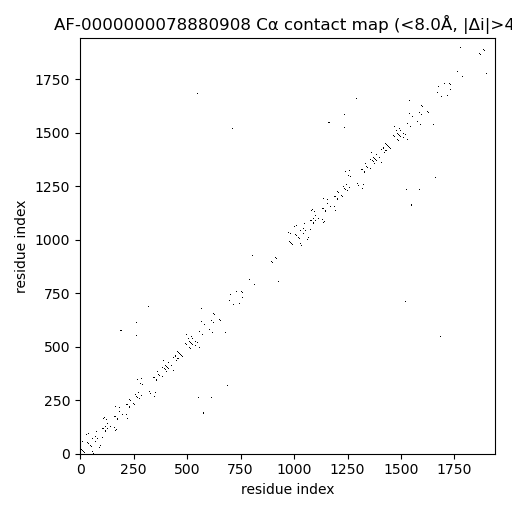1909 O O . ASP A 1 253 ? 7.816 21.062 42.156 1 76.88 253 ASP A O 1
ATOM 1913 N N . ILE A 1 254 ? 7.613 23.266 42.562 1 84.19 254 ILE A N 1
ATOM 1914 C CA . ILE A 1 254 ? 6.75 23.547 41.438 1 84.19 254 ILE A CA 1
ATOM 1915 C C . ILE A 1 254 ? 7.582 24.109 40.281 1 84.19 254 ILE A C 1
ATOM 1917 O O . ILE A 1 254 ? 8.336 25.078 40.469 1 84.19 254 ILE A O 1
ATOM 1921 N N . MET A 1 255 ? 7.641 23.453 39.188 1 82.88 255 MET A N 1
ATOM 1922 C CA . MET A 1 255 ? 8.336 23.891 37.969 1 82.88 255 MET A CA 1
ATOM 1923 C C . MET A 1 255 ? 7.344 24.359 36.906 1 82.88 255 MET A C 1
ATOM 1925 O O . MET A 1 255 ? 6.238 23.828 36.812 1 82.88 255 MET A O 1
ATOM 1929 N N . GLN A 1 256 ? 7.809 25.391 36.156 1 87.38 256 GLN A N 1
ATOM 1930 C CA . GLN A 1 256 ? 6.969 25.938 35.094 1 87.38 256 GLN A CA 1
ATOM 1931 C C . GLN A 1 256 ? 7.73 26.016 33.781 1 87.38 256 GLN A C 1
ATOM 1933 O O . GLN A 1 256 ? 8.867 26.5 33.75 1 87.38 256 GLN A O 1
ATOM 1938 N N . LEU A 1 257 ? 7.223 25.5 32.719 1 87.19 257 LEU A N 1
ATOM 1939 C CA . LEU A 1 257 ? 7.758 25.609 31.375 1 87.19 257 LEU A CA 1
ATOM 1940 C C . LEU A 1 257 ? 6.867 26.484 30.5 1 87.19 257 LEU A C 1
ATOM 1942 O O . LEU A 1 257 ? 5.645 26.328 30.5 1 87.19 257 LEU A O 1
ATOM 1946 N N . GLN A 1 258 ? 7.477 27.438 29.781 1 90.5 258 GLN A N 1
ATOM 1947 C CA . GLN A 1 258 ? 6.73 28.359 28.922 1 90.5 258 GLN A CA 1
ATOM 1948 C C . GLN A 1 258 ? 6.73 27.875 27.469 1 90.5 258 GLN A C 1
ATOM 1950 O O . GLN A 1 258 ? 7.742 27.375 26.984 1 90.5 258 GLN A O 1
ATOM 1955 N N . PHE A 1 259 ? 5.594 28.031 26.859 1 92.69 259 PHE A N 1
ATOM 1956 C CA . PHE A 1 259 ? 5.441 27.547 25.5 1 92.69 259 PHE A CA 1
ATOM 1957 C C . PHE A 1 259 ? 4.883 28.656 24.609 1 92.69 259 PHE A C 1
ATOM 1959 O O . PHE A 1 259 ? 4.301 29.625 25.094 1 92.69 259 PHE A O 1
ATOM 1966 N N . VAL A 1 260 ? 5.141 28.516 23.312 1 92.94 260 VAL A N 1
ATOM 1967 C CA . VAL A 1 260 ? 4.527 29.312 22.25 1 92.94 260 VAL A CA 1
ATOM 1968 C C . VAL A 1 260 ? 3.717 28.391 21.328 1 92.94 260 VAL A C 1
ATOM 1970 O O . VAL A 1 260 ? 4.113 27.25 21.078 1 92.94 260 VAL A O 1
ATOM 1973 N N . LYS A 1 261 ? 2.592 28.844 20.969 1 92.94 261 LYS A N 1
ATOM 1974 C CA . LYS A 1 261 ? 1.771 28 20.109 1 92.94 261 LYS A CA 1
ATOM 1975 C C . LYS A 1 261 ? 1.451 28.688 18.781 1 92.94 261 LYS A C 1
ATOM 1977 O O . LYS A 1 261 ? 1.539 29.906 18.688 1 92.94 261 LYS A O 1
ATOM 1982 N N . SER A 1 262 ? 1.144 27.891 17.812 1 93.12 262 SER A N 1
ATOM 1983 C CA . SER A 1 262 ? 0.727 28.422 16.531 1 93.12 262 SER A CA 1
ATOM 1984 C C . SER A 1 262 ? -0.663 29.047 16.609 1 93.12 262 SER A C 1
ATOM 1986 O O . SER A 1 262 ? -1.539 28.531 17.297 1 93.12 262 SER A O 1
ATOM 1988 N N . THR A 1 263 ? -0.883 30.094 15.859 1 92.19 263 THR A N 1
ATOM 1989 C CA . THR A 1 263 ? -2.188 30.75 15.852 1 92.19 263 THR A CA 1
ATOM 1990 C C . THR A 1 263 ? -3.234 29.859 15.188 1 92.19 263 THR A C 1
ATOM 1992 O O . THR A 1 263 ? -4.434 30.016 15.414 1 92.19 263 THR A O 1
ATOM 1995 N N . LEU A 1 264 ? -2.744 28.891 14.477 1 89.81 264 LEU A N 1
ATOM 1996 C CA . LEU A 1 264 ? -3.648 28 13.758 1 89.81 264 LEU A CA 1
ATOM 1997 C C . LEU A 1 264 ? -4.383 27.078 14.734 1 89.81 264 LEU A C 1
ATOM 1999 O O . LEU A 1 264 ? -5.441 26.531 14.406 1 89.81 264 LEU A O 1
ATOM 2003 N N . ALA A 1 265 ? -3.896 26.922 15.875 1 88.69 265 ALA A N 1
ATOM 2004 C CA . ALA A 1 265 ? -4.5 26.016 16.859 1 88.69 265 ALA A CA 1
ATOM 2005 C C . ALA A 1 265 ? -5.844 26.562 17.328 1 88.69 265 ALA A C 1
ATOM 2007 O O . ALA A 1 265 ? -6.758 25.781 17.625 1 88.69 265 ALA A O 1
ATOM 2008 N N . VAL A 1 266 ? -5.938 27.906 17.359 1 88.31 266 VAL A N 1
ATOM 2009 C CA . VAL A 1 266 ? -7.148 28.484 17.922 1 88.31 266 VAL A CA 1
ATOM 2010 C C . VAL A 1 266 ? -7.863 29.328 16.875 1 88.31 266 VAL A C 1
ATOM 2012 O O . VAL A 1 266 ? -9.07 29.562 16.969 1 88.31 266 VAL A O 1
ATOM 2015 N N . ASN A 1 267 ? -7.086 29.828 15.992 1 90.56 267 ASN A N 1
ATOM 2016 C CA . ASN A 1 267 ? -7.633 30.703 14.969 1 90.56 267 ASN A CA 1
ATOM 2017 C C . ASN A 1 267 ? -7.211 30.281 13.57 1 90.56 267 ASN A C 1
ATOM 2019 O O . ASN A 1 267 ? -6.457 30.984 12.898 1 90.56 267 ASN A O 1
ATOM 2023 N N . PRO A 1 268 ? -7.848 29.219 13.062 1 87.38 268 PRO A N 1
ATOM 2024 C CA . PRO A 1 268 ? -7.441 28.734 11.742 1 87.38 268 PRO A CA 1
ATOM 2025 C C . PRO A 1 268 ? -8.086 29.516 10.594 1 87.38 268 PRO A C 1
ATOM 2027 O O . PRO A 1 268 ? -8.852 28.953 9.812 1 87.38 268 PRO A O 1
ATOM 2030 N N . CYS A 1 269 ? -7.715 30.719 10.453 1 86.31 269 CYS A N 1
ATOM 2031 C CA . CYS A 1 269 ? -8.227 31.547 9.367 1 86.31 269 CYS A CA 1
ATOM 2032 C C . CYS A 1 269 ? -7.238 31.578 8.203 1 86.31 269 CYS A C 1
ATOM 2034 O O . CYS A 1 269 ? -6.047 31.344 8.383 1 86.31 269 CYS A O 1
ATOM 2036 N N . MET A 1 270 ? -7.699 31.891 7.074 1 78.81 270 MET A N 1
ATOM 2037 C CA . MET A 1 270 ? -6.926 31.844 5.836 1 78.81 270 MET A CA 1
ATOM 2038 C C . MET A 1 270 ? -5.773 32.844 5.883 1 78.81 270 MET A C 1
ATOM 2040 O O . MET A 1 270 ? -4.691 32.562 5.352 1 78.81 270 MET A O 1
ATOM 2044 N N . SER A 1 271 ? -5.906 33.906 6.469 1 76.81 271 SER A N 1
ATOM 2045 C CA . SER A 1 271 ? -4.848 34.906 6.516 1 76.81 271 SER A CA 1
ATOM 2046 C C . SER A 1 271 ? -3.646 34.406 7.312 1 76.81 271 SER A C 1
ATOM 2048 O O . SER A 1 271 ? -2.508 34.781 7.023 1 76.81 271 SER A O 1
ATOM 2050 N N . ASN A 1 272 ? -3.887 33.625 8.266 1 73.75 272 ASN A N 1
ATOM 2051 C CA . ASN A 1 272 ? -2.828 33.062 9.117 1 73.75 272 ASN A CA 1
ATOM 2052 C C . ASN A 1 272 ? -2.109 31.906 8.445 1 73.75 272 ASN A C 1
ATOM 2054 O O . ASN A 1 272 ? -1.028 31.5 8.883 1 73.75 272 ASN A O 1
ATOM 2058 N N . HIS A 1 273 ? -2.611 31.5 7.355 1 76.56 273 HIS A N 1
ATOM 2059 C CA . HIS A 1 273 ? -2.066 30.297 6.746 1 76.56 273 HIS A CA 1
ATOM 2060 C C . HIS A 1 273 ? -0.872 30.609 5.855 1 76.56 273 HIS A C 1
ATOM 2062 O O . HIS A 1 273 ? -0.063 29.734 5.551 1 76.56 273 HIS A O 1
ATOM 2068 N N . ASN A 1 274 ? -0.646 31.812 5.598 1 75.75 274 ASN A N 1
ATOM 2069 C CA . ASN A 1 274 ? 0.406 32.156 4.648 1 75.75 274 ASN A CA 1
ATOM 2070 C C . ASN A 1 274 ? 1.72 32.469 5.359 1 75.75 274 ASN A C 1
ATOM 2072 O O . ASN A 1 274 ? 2.775 32.531 4.727 1 75.75 274 ASN A O 1
ATOM 2076 N N . HIS A 1 275 ? 1.585 32.688 6.664 1 83.94 275 HIS A N 1
ATOM 2077 C CA . HIS A 1 275 ? 2.76 33.094 7.426 1 83.94 275 HIS A CA 1
ATOM 2078 C C . HIS A 1 275 ? 2.984 32.188 8.625 1 83.94 275 HIS A C 1
ATOM 2080 O O . HIS A 1 275 ? 2.062 31.5 9.07 1 83.94 275 HIS A O 1
ATOM 2086 N N . LEU A 1 276 ? 4.203 32.188 8.922 1 89.69 276 LEU A N 1
ATOM 2087 C CA . LEU A 1 276 ? 4.504 31.547 10.195 1 89.69 276 LEU A CA 1
ATOM 2088 C C . LEU A 1 276 ? 4.234 32.5 11.359 1 89.69 276 LEU A C 1
ATOM 2090 O O . LEU A 1 276 ? 4.984 33.469 11.578 1 89.69 276 LEU A O 1
ATOM 2094 N N . PHE A 1 277 ? 3.199 32.312 12.062 1 92.38 277 PHE A N 1
ATOM 2095 C CA . PHE A 1 277 ? 2.713 33.188 13.102 1 92.38 277 PHE A CA 1
ATOM 2096 C C . PHE A 1 277 ? 2.449 32.438 14.398 1 92.38 277 PHE A C 1
ATOM 2098 O O . PHE A 1 277 ? 1.577 31.562 14.445 1 92.38 277 PHE A O 1
ATOM 2105 N N . LEU A 1 278 ? 3.217 32.75 15.445 1 93.5 278 LEU A N 1
ATOM 2106 C CA . LEU A 1 278 ? 3.09 32.125 16.75 1 93.5 278 LEU A CA 1
ATOM 2107 C C . LEU A 1 278 ? 2.664 33.094 17.812 1 93.5 278 LEU A C 1
ATOM 2109 O O . LEU A 1 278 ? 2.977 34.312 17.719 1 93.5 278 LEU A O 1
ATOM 2113 N N . GLN A 1 279 ? 1.951 32.656 18.703 1 94.12 279 GLN A N 1
ATOM 2114 C CA . GLN A 1 279 ? 1.511 33.531 19.797 1 94.12 279 GLN A CA 1
ATOM 2115 C C . GLN A 1 279 ? 1.968 33 21.156 1 94.12 279 GLN A C 1
ATOM 2117 O O . GLN A 1 279 ? 2.014 31.766 21.359 1 94.12 279 GLN A O 1
ATOM 2122 N N . SER A 1 280 ? 2.348 33.812 21.969 1 93.25 280 SER A N 1
ATOM 2123 C CA . SER A 1 280 ? 2.738 33.531 23.344 1 93.25 280 SER A CA 1
ATOM 2124 C C . SER A 1 280 ? 1.929 34.375 24.344 1 93.25 280 SER A C 1
ATOM 2126 O O . SER A 1 280 ? 0.981 35.062 23.953 1 93.25 280 SER A O 1
ATOM 2128 N N . GLU A 1 281 ? 2.287 34.25 25.578 1 91.75 281 GLU A N 1
ATOM 2129 C CA . GLU A 1 281 ? 1.573 34.969 26.625 1 91.75 281 GLU A CA 1
ATOM 2130 C C . GLU A 1 281 ? 1.798 36.469 26.547 1 91.75 281 GLU A C 1
ATOM 2132 O O . GLU A 1 281 ? 0.894 37.25 26.844 1 91.75 281 GLU A O 1
ATOM 2137 N N . GLU A 1 282 ? 3.004 36.844 26.047 1 91.88 282 GLU A N 1
ATOM 2138 C CA . GLU A 1 282 ? 3.314 38.25 26.109 1 91.88 282 GLU A CA 1
ATOM 2139 C C . GLU A 1 282 ? 3.746 38.781 24.75 1 91.88 282 GLU A C 1
ATOM 2141 O O . GLU A 1 282 ? 3.756 40 24.531 1 91.88 282 GLU A O 1
ATOM 2146 N N . CYS A 1 283 ? 4.102 37.969 23.922 1 93.44 283 CYS A N 1
ATOM 2147 C CA . CYS A 1 283 ? 4.637 38.438 22.656 1 93.44 283 CYS A CA 1
ATOM 2148 C C . CYS A 1 283 ? 4.137 37.594 21.5 1 93.44 283 CYS A C 1
ATOM 2150 O O . CYS A 1 283 ? 3.586 36.5 21.719 1 93.44 283 CYS A O 1
ATOM 2152 N N . LEU A 1 284 ? 4.27 38.156 20.328 1 93.75 284 LEU A N 1
ATOM 2153 C CA . LEU A 1 284 ? 3.939 37.5 19.078 1 93.75 284 LEU A CA 1
ATOM 2154 C C . LEU A 1 284 ? 5.184 37.281 18.219 1 93.75 284 LEU A C 1
ATOM 2156 O O . LEU A 1 284 ? 6.074 38.125 18.203 1 93.75 284 LEU A O 1
ATOM 2160 N N . TYR A 1 285 ? 5.281 36.094 17.656 1 91.75 285 TYR A N 1
ATOM 2161 C CA . TYR A 1 285 ? 6.387 35.781 16.75 1 91.75 285 TYR A CA 1
ATOM 2162 C C . TYR A 1 285 ? 5.902 35.688 15.312 1 91.75 285 TYR A C 1
ATOM 2164 O O . TYR A 1 285 ? 4.984 34.906 15.008 1 91.75 285 TYR A O 1
ATOM 2172 N N . LEU A 1 286 ? 6.465 36.469 14.398 1 90.19 286 LEU A N 1
ATOM 2173 C CA . LEU A 1 286 ? 6.039 36.469 13 1 90.19 286 LEU A CA 1
ATOM 2174 C C . LEU A 1 286 ? 7.23 36.281 12.07 1 90.19 286 LEU A C 1
ATOM 2176 O O . LEU A 1 286 ? 8.297 36.875 12.297 1 90.19 286 LEU A O 1
ATOM 2180 N N . ASN A 1 287 ? 7.074 35.375 11.125 1 86.94 287 ASN A N 1
ATOM 2181 C CA . ASN A 1 287 ? 8.031 35.188 10.039 1 86.94 287 ASN A CA 1
ATOM 2182 C C . ASN A 1 287 ? 7.328 35.156 8.68 1 86.94 287 ASN A C 1
ATOM 2184 O O . ASN A 1 287 ? 6.492 34.281 8.43 1 86.94 287 ASN A O 1
ATOM 2188 N N . THR A 1 288 ? 7.59 36.125 7.785 1 74 288 THR A N 1
ATOM 2189 C CA . THR A 1 288 ? 6.879 36.25 6.516 1 74 288 THR A CA 1
ATOM 2190 C C . THR A 1 288 ? 7.492 35.344 5.457 1 74 288 THR A C 1
ATOM 2192 O O . THR A 1 288 ? 6.996 35.25 4.332 1 74 288 THR A O 1
ATOM 2195 N N . GLY A 1 289 ? 8.258 34.344 5.805 1 63.25 289 GLY A N 1
ATOM 2196 C CA . GLY A 1 289 ? 8.773 33.344 4.875 1 63.25 289 GLY A CA 1
ATOM 2197 C C . GLY A 1 289 ? 9.516 33.969 3.703 1 63.25 289 GLY A C 1
ATOM 2198 O O . GLY A 1 289 ? 9.75 33.281 2.695 1 63.25 289 GLY A O 1
ATOM 2199 N N . ASP A 1 290 ? 9.648 35.406 3.49 1 56.25 290 ASP A N 1
ATOM 2200 C CA . ASP A 1 290 ? 10.281 36 2.312 1 56.25 290 ASP A CA 1
ATOM 2201 C C . ASP A 1 290 ? 11.648 35.375 2.055 1 56.25 290 ASP A C 1
ATOM 2203 O O . ASP A 1 290 ? 12.469 35.281 2.969 1 56.25 290 ASP A O 1
ATOM 2207 N N . MET A 1 291 ? 11.672 34.5 1.143 1 49.47 291 MET A N 1
ATOM 2208 C CA . MET A 1 291 ? 12.945 33.938 0.678 1 49.47 291 MET A CA 1
ATOM 2209 C C . MET A 1 291 ? 13.836 35.031 0.113 1 49.47 291 MET A C 1
ATOM 2211 O O . MET A 1 291 ? 13.336 36.031 -0.457 1 49.47 291 MET A O 1
ATOM 2215 N N . VAL A 1 292 ? 14.898 35.5 0.747 1 41.19 292 VAL A N 1
ATOM 2216 C CA . VAL A 1 292 ? 15.891 36.531 0.478 1 41.19 292 VAL A CA 1
ATOM 2217 C C . VAL A 1 292 ? 16.078 36.688 -1.029 1 41.19 292 VAL A C 1
ATOM 2219 O O . VAL A 1 292 ? 17 37.375 -1.477 1 41.19 292 VAL A O 1
ATOM 2222 N N . SER A 1 293 ? 15.391 36.281 -1.957 1 38.06 293 SER A N 1
ATOM 2223 C CA . SER A 1 293 ? 15.938 36.719 -3.234 1 38.06 293 SER A CA 1
ATOM 2224 C C . SER A 1 293 ? 15.922 38.25 -3.34 1 38.06 293 SER A C 1
ATOM 2226 O O . SER A 1 293 ? 16.875 38.844 -3.84 1 38.06 293 SER A O 1
ATOM 2228 N N . ASP A 1 294 ? 14.75 39 -3.072 1 35.28 294 ASP A N 1
ATOM 2229 C CA . ASP A 1 294 ? 14.562 40.344 -3.557 1 35.28 294 ASP A CA 1
ATOM 2230 C C . ASP A 1 294 ? 15.18 41.375 -2.596 1 35.28 294 ASP A C 1
ATOM 2232 O O . ASP A 1 294 ? 15.062 42.562 -2.801 1 35.28 294 ASP A O 1
ATOM 2236 N N . SER A 1 295 ? 15.461 41.188 -1.412 1 31.72 295 SER A N 1
ATOM 2237 C CA . SER A 1 295 ? 16.016 42.312 -0.668 1 31.72 295 SER A CA 1
ATOM 2238 C C . SER A 1 295 ? 17.328 42.812 -1.282 1 31.72 295 SER A C 1
ATOM 2240 O O . SER A 1 295 ? 17.984 43.688 -0.741 1 31.72 295 SER A O 1
ATOM 2242 N N . ALA A 1 296 ? 17.859 42.156 -2.146 1 33.5 296 ALA A N 1
ATOM 2243 C CA . ALA A 1 296 ? 18.922 42.906 -2.791 1 33.5 296 ALA A CA 1
ATOM 2244 C C . ALA A 1 296 ? 18.391 44.219 -3.377 1 33.5 296 ALA A C 1
ATOM 2246 O O . ALA A 1 296 ? 19.094 45.219 -3.406 1 33.5 296 ALA A O 1
ATOM 2247 N N . GLU A 1 297 ? 17.172 44.25 -3.844 1 30.75 297 GLU A N 1
ATOM 2248 C CA . GLU A 1 297 ? 16.797 45.531 -4.469 1 30.75 297 GLU A CA 1
ATOM 2249 C C . GLU A 1 297 ? 16.297 46.531 -3.434 1 30.75 297 GLU A C 1
ATOM 2251 O O . GLU A 1 297 ? 16.578 47.719 -3.533 1 30.75 297 GLU A O 1
ATOM 2256 N N . ASN A 1 298 ? 15.477 46.156 -2.402 1 31.23 298 ASN A N 1
ATOM 2257 C CA . ASN A 1 298 ? 14.93 47.25 -1.619 1 31.23 298 ASN A CA 1
ATOM 2258 C C . ASN A 1 298 ? 15.945 47.781 -0.618 1 31.23 298 ASN A C 1
ATOM 2260 O O . ASN A 1 298 ? 15.734 48.844 -0.014 1 31.23 298 ASN A O 1
ATOM 2264 N N . PHE A 1 299 ? 16.875 47.031 -0.132 1 30.5 299 PHE A N 1
ATOM 2265 C CA . PHE A 1 299 ? 17.891 47.75 0.617 1 30.5 299 PHE A CA 1
ATOM 2266 C C . PHE A 1 299 ? 18.625 48.75 -0.283 1 30.5 299 PHE A C 1
ATOM 2268 O O . PHE A 1 299 ? 19.5 49.469 0.178 1 30.5 299 PHE A O 1
ATOM 2275 N N . ARG A 1 300 ? 18.625 48.562 -1.619 1 30.91 300 ARG A N 1
ATOM 2276 C CA . ARG A 1 300 ? 19.266 49.656 -2.377 1 30.91 300 ARG A CA 1
ATOM 2277 C C . ARG A 1 300 ? 18.562 50.969 -2.152 1 30.91 300 ARG A C 1
ATOM 2279 O O . ARG A 1 300 ? 19.203 52.031 -2.199 1 30.91 300 ARG A O 1
ATOM 2286 N N . ASN A 1 301 ? 17.25 51.031 -2.016 1 29.05 301 ASN A N 1
ATOM 2287 C CA . ASN A 1 301 ? 16.75 52.406 -2.139 1 29.05 301 ASN A CA 1
ATOM 2288 C C . ASN A 1 301 ? 16.938 53.188 -0.838 1 29.05 301 ASN A C 1
ATOM 2290 O O . ASN A 1 301 ? 16.516 54.344 -0.742 1 29.05 301 ASN A O 1
ATOM 2294 N N . CYS A 1 302 ? 17.016 52.594 0.344 1 27.52 302 CYS A N 1
ATOM 2295 C CA . CYS A 1 302 ? 17.141 53.625 1.379 1 27.52 302 CYS A CA 1
ATOM 2296 C C . CYS A 1 302 ? 18.547 54.219 1.389 1 27.52 302 CYS A C 1
ATOM 2298 O O . CYS A 1 302 ? 18.875 55 2.266 1 27.52 302 CYS A O 1
ATOM 2300 N N . GLN A 1 303 ? 19.672 53.719 0.87 1 27.62 303 GLN A N 1
ATOM 2301 C CA . GLN A 1 303 ? 20.953 54.406 0.986 1 27.62 303 GLN A CA 1
ATOM 2302 C C . GLN A 1 303 ? 20.953 55.688 0.144 1 27.62 303 GLN A C 1
ATOM 2304 O O . GLN A 1 303 ? 21.234 55.625 -1.059 1 27.62 303 GLN A O 1
ATOM 2309 N N . GLY A 1 304 ? 20.031 56.625 0.158 1 25.86 304 GLY A N 1
ATOM 2310 C CA . GLY A 1 304 ? 20.547 57.875 -0.394 1 25.86 304 GLY A CA 1
ATOM 2311 C C . GLY A 1 304 ? 21.906 58.219 0.144 1 25.86 304 GLY A C 1
ATOM 2312 O O . GLY A 1 304 ? 22.859 58.438 -0.626 1 25.86 304 GLY A O 1
ATOM 2313 N N . THR A 1 305 ? 22 59.125 1.214 1 24.09 305 THR A N 1
ATOM 2314 C CA . THR A 1 305 ? 23.047 60.125 1.362 1 24.09 305 THR A CA 1
ATOM 2315 C C . THR A 1 305 ? 24.375 59.438 1.738 1 24.09 305 THR A C 1
ATOM 2317 O O . THR A 1 305 ? 25.422 59.781 1.192 1 24.09 305 THR A O 1
ATOM 2320 N N . GLY A 1 306 ? 24.766 59.344 3.035 1 24.2 306 GLY A N 1
ATOM 2321 C CA . GLY A 1 306 ? 26.188 59.469 3.33 1 24.2 306 GLY A CA 1
ATOM 2322 C C . GLY A 1 306 ? 27.016 58.344 2.705 1 24.2 306 GLY A C 1
ATOM 2323 O O . GLY A 1 306 ? 26.469 57.375 2.195 1 24.2 306 GLY A O 1
ATOM 2324 N N . GLY A 1 307 ? 28.484 58.406 2.76 1 23.8 307 GLY A N 1
ATOM 2325 C CA . GLY A 1 307 ? 29.75 58.031 2.15 1 23.8 307 GLY A CA 1
ATOM 2326 C C . GLY A 1 307 ? 29.938 56.531 2.055 1 23.8 307 GLY A C 1
ATOM 2327 O O . GLY A 1 307 ? 29.938 55.969 0.958 1 23.8 307 GLY A O 1
ATOM 2328 N N . SER A 1 308 ? 30.641 55.969 3.143 1 23.7 308 SER A N 1
ATOM 2329 C CA . SER A 1 308 ? 31.656 54.938 2.896 1 23.7 308 SER A CA 1
ATOM 2330 C C . SER A 1 308 ? 31 53.625 2.43 1 23.7 308 SER A C 1
ATOM 2332 O O . SER A 1 308 ? 30 53.188 2.996 1 23.7 308 SER A O 1
ATOM 2334 N N . THR A 1 309 ? 31.094 53.281 1.126 1 25.33 309 THR A N 1
ATOM 2335 C CA . THR A 1 309 ? 30.781 52.188 0.217 1 25.33 309 THR A CA 1
ATOM 2336 C C . THR A 1 309 ? 31.25 50.844 0.793 1 25.33 309 THR A C 1
ATOM 2338 O O . THR A 1 309 ? 31.359 49.875 0.069 1 25.33 309 THR A O 1
ATOM 2341 N N . SER A 1 310 ? 31.531 50.719 2.098 1 24.22 310 SER A N 1
ATOM 2342 C CA . SER A 1 310 ? 32.219 49.469 2.307 1 24.22 310 SER A CA 1
ATOM 2343 C C . SER A 1 310 ? 31.484 48.281 1.654 1 24.22 310 SER A C 1
ATOM 2345 O O . SER A 1 310 ? 30.266 48.156 1.807 1 24.22 310 SER A O 1
ATOM 2347 N N . PRO A 1 311 ? 32.062 47.781 0.44 1 25.52 311 PRO A N 1
ATOM 2348 C CA . PRO A 1 311 ? 31.594 46.656 -0.393 1 25.52 311 PRO A CA 1
ATOM 2349 C C . PRO A 1 311 ? 31.156 45.438 0.428 1 25.52 311 PRO A C 1
ATOM 2351 O O . PRO A 1 311 ? 31.969 44.875 1.17 1 25.52 311 PRO A O 1
ATOM 2354 N N . LEU A 1 312 ? 30.188 45.562 1.165 1 26.17 312 LEU A N 1
ATOM 2355 C CA . LEU A 1 312 ? 29.766 44.406 1.924 1 26.17 312 LEU A CA 1
ATOM 2356 C C . LEU A 1 312 ? 29.844 43.125 1.064 1 26.17 312 LEU A C 1
ATOM 2358 O O . LEU A 1 312 ? 29.391 43.125 -0.086 1 26.17 312 LEU A O 1
ATOM 2362 N N . MET A 1 313 ? 30.906 42.281 1.234 1 24.36 313 MET A N 1
ATOM 2363 C CA . MET A 1 313 ? 31.359 41 0.715 1 24.36 313 MET A CA 1
ATOM 2364 C C . MET A 1 313 ? 30.172 40.094 0.375 1 24.36 313 MET A C 1
ATOM 2366 O O . MET A 1 313 ? 29.266 39.938 1.187 1 24.36 313 MET A O 1
ATOM 2370 N N . THR A 1 314 ? 29.75 39.938 -0.91 1 26.52 314 THR A N 1
ATOM 2371 C CA . THR A 1 314 ? 28.969 39.031 -1.734 1 26.52 314 THR A CA 1
ATOM 2372 C C . THR A 1 314 ? 29.25 37.594 -1.337 1 26.52 314 THR A C 1
ATOM 2374 O O . THR A 1 314 ? 30.125 36.938 -1.908 1 26.52 314 THR A O 1
ATOM 2377 N N . SER A 1 315 ? 29.469 37.219 -0.09 1 26.34 315 SER A N 1
ATOM 2378 C CA . SER A 1 315 ? 29.797 35.812 0.183 1 26.34 315 SER A CA 1
ATOM 2379 C C . SER A 1 315 ? 28.859 34.875 -0.546 1 26.34 315 SER A C 1
ATOM 2381 O O . SER A 1 315 ? 27.656 35.156 -0.652 1 26.34 315 SER A O 1
ATOM 2383 N N . SER A 1 316 ? 29.359 34.219 -1.635 1 28.47 316 SER A N 1
ATOM 2384 C CA . SER A 1 316 ? 28.938 33.094 -2.475 1 28.47 316 SER A CA 1
ATOM 2385 C C . SER A 1 316 ? 28.203 32.031 -1.658 1 28.47 316 SER A C 1
ATOM 2387 O O . SER A 1 316 ? 28.828 31.234 -0.956 1 28.47 316 SER A O 1
ATOM 2389 N N . VAL A 1 317 ? 27.328 32.344 -0.883 1 30.33 317 VAL A N 1
ATOM 2390 C CA . VAL A 1 317 ? 26.531 31.391 -0.13 1 30.33 317 VAL A CA 1
ATOM 2391 C C . VAL A 1 317 ? 26.016 30.297 -1.07 1 30.33 317 VAL A C 1
ATOM 2393 O O . VAL A 1 317 ? 25.422 30.609 -2.104 1 30.33 317 VAL A O 1
ATOM 2396 N N . GLY A 1 318 ? 26.734 29.141 -1.196 1 30.58 318 GLY A N 1
ATOM 2397 C CA . GLY A 1 318 ? 26.375 27.922 -1.924 1 30.58 318 GLY A CA 1
ATOM 2398 C C . GLY A 1 318 ? 24.891 27.672 -1.973 1 30.58 318 GLY A C 1
ATOM 2399 O O . GLY A 1 318 ? 24.125 28.266 -1.211 1 30.58 318 GLY A O 1
ATOM 2400 N N . PRO A 1 319 ? 24.438 27.25 -3.189 1 33.09 319 PRO A N 1
ATOM 2401 C CA . PRO A 1 319 ? 23.047 27.016 -3.596 1 33.09 319 PRO A CA 1
ATOM 2402 C C . PRO A 1 319 ? 22.203 26.422 -2.48 1 33.09 319 PRO A C 1
ATOM 2404 O O . PRO A 1 319 ? 20.969 26.438 -2.561 1 33.09 319 PRO A O 1
ATOM 2407 N N . SER A 1 320 ? 22.781 25.578 -1.741 1 34.78 320 SER A N 1
ATOM 2408 C CA . SER A 1 320 ? 21.953 24.781 -0.843 1 34.78 320 SER A CA 1
ATOM 2409 C C . SER A 1 320 ? 21.219 25.672 0.159 1 34.78 320 SER A C 1
ATOM 2411 O O . SER A 1 320 ? 20.375 25.188 0.914 1 34.78 320 SER A O 1
ATOM 2413 N N . THR A 1 321 ? 21.906 26.797 0.621 1 35.19 321 THR A N 1
ATOM 2414 C CA . THR A 1 321 ? 21.375 27.5 1.774 1 35.19 321 THR A CA 1
ATOM 2415 C C . THR A 1 321 ? 20.203 28.391 1.363 1 35.19 321 THR A C 1
ATOM 2417 O O . THR A 1 321 ? 20.406 29.438 0.734 1 35.19 321 THR A O 1
ATOM 2420 N N . LEU A 1 322 ? 19.219 28.078 0.692 1 39.91 322 LEU A N 1
ATOM 2421 C CA . LEU A 1 322 ? 18 28.875 0.716 1 39.91 322 LEU A CA 1
ATOM 2422 C C . LEU A 1 322 ? 17.875 29.641 2.027 1 39.91 322 LEU A C 1
ATOM 2424 O O . LEU A 1 322 ? 17.625 29.062 3.078 1 39.91 322 LEU A O 1
ATOM 2428 N N . VAL A 1 323 ? 18.688 30.625 2.281 1 40.09 323 VAL A N 1
ATOM 2429 C CA . VAL A 1 323 ? 18.781 31.438 3.494 1 40.09 323 VAL A CA 1
ATOM 2430 C C . VAL A 1 323 ? 17.453 32.156 3.734 1 40.09 323 VAL A C 1
ATOM 2432 O O . VAL A 1 323 ? 17.078 33.031 2.967 1 40.09 323 VAL A O 1
ATOM 2435 N N . SER A 1 324 ? 16.328 31.594 3.799 1 49.62 324 SER A N 1
ATOM 2436 C CA . SER A 1 324 ? 15.156 32.25 4.387 1 49.62 324 SER A CA 1
ATOM 2437 C C . SER A 1 324 ? 15.523 33 5.648 1 49.62 324 SER A C 1
ATOM 2439 O O . SER A 1 324 ? 16.484 32.656 6.336 1 49.62 324 SER A O 1
ATOM 2441 N N . ASN A 1 325 ? 15.344 34.25 5.543 1 54.53 325 ASN A N 1
ATOM 2442 C CA . ASN A 1 325 ? 15.477 35.062 6.754 1 54.53 325 ASN A CA 1
ATOM 2443 C C . ASN A 1 325 ? 15.023 34.281 7.992 1 54.53 325 ASN A C 1
ATOM 2445 O O . ASN A 1 325 ? 13.844 33.969 8.133 1 54.53 325 ASN A O 1
ATOM 2449 N N . LYS A 1 326 ? 15.875 33.5 8.547 1 64.31 326 LYS A N 1
ATOM 2450 C CA . LYS A 1 326 ? 15.633 32.688 9.727 1 64.31 326 LYS A CA 1
ATOM 2451 C C . LYS A 1 326 ? 15.297 33.531 10.945 1 64.31 326 LYS A C 1
ATOM 2453 O O . LYS A 1 326 ? 14.961 33 12.008 1 64.31 326 LYS A O 1
ATOM 2458 N N . GLN A 1 327 ? 15.133 34.906 10.609 1 74.88 327 GLN A N 1
ATOM 2459 C CA . GLN A 1 327 ? 14.961 35.719 11.812 1 74.88 327 GLN A CA 1
ATOM 2460 C C . GLN A 1 327 ? 13.484 35.938 12.125 1 74.88 327 GLN A C 1
ATOM 2462 O O . GLN A 1 327 ? 12.672 36.094 11.219 1 74.88 327 GLN A O 1
ATOM 2467 N N . TRP A 1 328 ? 13.172 35.875 13.367 1 85.12 328 TRP A N 1
ATOM 2468 C CA . TRP A 1 328 ? 11.82 36.094 13.859 1 85.12 328 TRP A CA 1
ATOM 2469 C C . TRP A 1 328 ? 11.586 37.594 14.133 1 85.12 328 TRP A C 1
ATOM 2471 O O . TRP A 1 328 ? 12.469 38.281 14.656 1 85.12 328 TRP A O 1
ATOM 2481 N N . VAL A 1 329 ? 10.5 38.125 13.664 1 86.56 329 VAL A N 1
ATOM 2482 C CA . VAL A 1 329 ? 10.016 39.406 14.125 1 86.56 329 VAL A CA 1
ATOM 2483 C C . VAL A 1 329 ? 9.203 39.219 15.406 1 86.56 329 VAL A C 1
ATOM 2485 O O . VAL A 1 329 ? 8.117 38.656 15.383 1 86.56 329 VAL A O 1
ATOM 2488 N N . VAL A 1 330 ? 9.742 39.719 16.484 1 90.81 330 VAL A N 1
ATOM 2489 C CA . VAL A 1 330 ? 9.07 39.562 17.766 1 90.81 330 VAL A CA 1
ATOM 2490 C C . VAL A 1 330 ? 8.297 40.844 18.109 1 90.81 330 VAL A C 1
ATOM 2492 O O . VAL A 1 330 ? 8.875 41.938 18.172 1 90.81 330 VAL A O 1
ATOM 2495 N N . ILE A 1 331 ? 7 40.781 18.25 1 93.38 331 ILE A N 1
ATOM 2496 C CA . ILE A 1 331 ? 6.125 41.875 18.578 1 93.38 331 ILE A CA 1
ATOM 2497 C C . ILE A 1 331 ? 5.672 41.781 20.031 1 93.38 331 ILE A C 1
ATOM 2499 O O . ILE A 1 331 ? 4.902 40.906 20.391 1 93.38 331 ILE A O 1
ATOM 2503 N N . GLN A 1 332 ? 6.043 42.719 20.766 1 94.12 332 GLN A N 1
ATOM 2504 C CA . GLN A 1 332 ? 5.641 42.75 22.172 1 94.12 332 GLN A CA 1
ATOM 2505 C C . GLN A 1 332 ? 4.273 43.406 22.359 1 94.12 332 GLN A C 1
ATOM 2507 O O . GLN A 1 332 ? 4.062 44.531 21.938 1 94.12 332 GLN A O 1
ATOM 2512 N N . ILE A 1 333 ? 3.385 42.75 22.969 1 95 333 ILE A N 1
ATOM 2513 C CA . ILE A 1 333 ? 2.066 43.312 23.25 1 95 333 ILE A CA 1
ATOM 2514 C C . ILE A 1 333 ? 2.166 44.344 24.375 1 95 333 ILE A C 1
ATOM 2516 O O . ILE A 1 333 ? 2.807 44.094 25.406 1 95 333 ILE A O 1
ATOM 2520 N N . PRO A 1 334 ? 1.521 45.406 24.234 1 92.94 334 PRO A N 1
ATOM 2521 C CA . PRO A 1 334 ? 1.628 46.469 25.25 1 92.94 334 PRO A CA 1
ATOM 2522 C C . PRO A 1 334 ? 1.11 46.031 26.609 1 92.94 334 PRO A C 1
ATOM 2524 O O . PRO A 1 334 ? 0.052 45.406 26.703 1 92.94 334 PRO A O 1
ATOM 2527 N N . MET A 1 335 ? 1.784 46.375 27.594 1 92.06 335 MET A N 1
ATOM 2528 C CA . MET A 1 335 ? 1.432 46.031 28.969 1 92.06 335 MET A CA 1
ATOM 2529 C C . MET A 1 335 ? 0.129 46.688 29.391 1 92.06 335 MET A C 1
ATOM 2531 O O . MET A 1 335 ? -0.613 46.156 30.219 1 92.06 335 MET A O 1
ATOM 2535 N N . SER A 1 336 ? -0.086 47.844 28.812 1 90 336 SER A N 1
ATOM 2536 C CA . SER A 1 336 ? -1.319 48.562 29.125 1 90 336 SER A CA 1
ATOM 2537 C C . SER A 1 336 ? -2.547 47.75 28.719 1 90 336 SER A C 1
ATOM 2539 O O . SER A 1 336 ? -3.598 47.844 29.359 1 90 336 SER A O 1
ATOM 2541 N N . TYR A 1 337 ? -2.393 47.031 27.75 1 93.25 337 TYR A N 1
ATOM 2542 C CA . TYR A 1 337 ? -3.484 46.188 27.297 1 93.25 337 TYR A CA 1
ATOM 2543 C C . TYR A 1 337 ? -3.492 44.875 28.047 1 93.25 337 TYR A C 1
ATOM 2545 O O . TYR A 1 337 ? -4.547 44.406 28.5 1 93.25 337 TYR A O 1
ATOM 2553 N N . LEU A 1 338 ? -2.408 44.188 28.312 1 93.5 338 LEU A N 1
ATOM 2554 C CA . LEU A 1 338 ? -2.295 42.844 28.875 1 93.5 338 LEU A CA 1
ATOM 2555 C C . LEU A 1 338 ? -2.648 42.844 30.359 1 93.5 338 LEU A C 1
ATOM 2557 O O . LEU A 1 338 ? -3.135 41.844 30.875 1 93.5 338 LEU A O 1
ATOM 2561 N N . GLU A 1 339 ? -2.371 43.875 30.969 1 91.69 339 GLU A N 1
ATOM 2562 C CA . GLU A 1 339 ? -2.65 43.938 32.406 1 91.69 339 GLU A CA 1
ATOM 2563 C C . GLU A 1 339 ? -4.137 43.719 32.688 1 91.69 339 GLU A C 1
ATOM 2565 O O . GLU A 1 339 ? -4.504 43.062 33.656 1 91.69 339 GLU A O 1
ATOM 2570 N N . ALA A 1 340 ? -4.91 44.25 31.812 1 91.12 340 ALA A N 1
ATOM 2571 C CA . ALA A 1 340 ? -6.352 44.156 32.031 1 91.12 340 ALA A CA 1
ATOM 2572 C C . ALA A 1 340 ? -6.953 43 31.234 1 91.12 340 ALA A C 1
ATOM 2574 O O . ALA A 1 340 ? -8.023 42.469 31.594 1 91.12 340 ALA A O 1
ATOM 2575 N N . ASN A 1 341 ? -6.32 42.625 30.281 1 93.31 341 ASN A N 1
ATOM 2576 C CA . ASN A 1 341 ? -6.988 41.719 29.359 1 93.31 341 ASN A CA 1
ATOM 2577 C C . ASN A 1 341 ? -6.188 40.438 29.156 1 93.31 341 ASN A C 1
ATOM 2579 O O . ASN A 1 341 ? -6.332 39.75 28.141 1 93.31 341 ASN A O 1
ATOM 2583 N N . TRP A 1 342 ? -5.387 40.125 30.031 1 92 342 TRP A N 1
ATOM 2584 C CA . TRP A 1 342 ? -4.723 38.812 30.016 1 92 342 TRP A CA 1
ATOM 2585 C C . TRP A 1 342 ? -5.711 37.688 30.312 1 92 342 TRP A C 1
ATOM 2587 O O . TRP A 1 342 ? -6.637 37.844 31.109 1 92 342 TRP A O 1
ATOM 2597 N N . PRO A 1 343 ? -5.402 36.562 29.562 1 93.5 343 PRO A N 1
ATOM 2598 C CA . PRO A 1 343 ? -4.41 36.062 28.609 1 93.5 343 PRO A CA 1
ATOM 2599 C C . PRO A 1 343 ? -4.789 36.344 27.172 1 93.5 343 PRO A C 1
ATOM 2601 O O . PRO A 1 343 ? -5.945 36.688 26.875 1 93.5 343 PRO A O 1
ATOM 2604 N N . VAL A 1 344 ? -3.814 36.219 26.25 1 94.62 344 VAL A N 1
ATOM 2605 C CA . VAL A 1 344 ? -4.055 36.375 24.812 1 94.62 344 VAL A CA 1
ATOM 2606 C C . VAL A 1 344 ? -4.824 35.156 24.297 1 94.62 344 VAL A C 1
ATOM 2608 O O . VAL A 1 344 ? -4.402 34.031 24.484 1 94.62 344 VAL A O 1
ATOM 2611 N N . ARG A 1 345 ? -5.898 35.438 23.641 1 94.44 345 ARG A N 1
ATOM 2612 C CA . ARG A 1 345 ? -6.738 34.344 23.188 1 94.44 345 ARG A CA 1
ATOM 2613 C C . ARG A 1 345 ? -6.586 34.125 21.688 1 94.44 345 ARG A C 1
ATOM 2615 O O . ARG A 1 345 ? -6.434 32.969 21.219 1 94.44 345 ARG A O 1
ATOM 2622 N N . TYR A 1 346 ? -6.672 35.219 20.953 1 94.94 346 TYR A N 1
ATOM 2623 C CA . TYR A 1 346 ? -6.609 35.125 19.5 1 94.94 346 TYR A CA 1
ATOM 2624 C C . TYR A 1 346 ? -5.605 36.125 18.922 1 94.94 346 TYR A C 1
ATOM 2626 O O . TYR A 1 346 ? -5.359 37.188 19.516 1 94.94 346 TYR A O 1
ATOM 2634 N N . ALA A 1 347 ? -4.992 35.75 17.891 1 95.44 347 ALA A N 1
ATOM 2635 C CA . ALA A 1 347 ? -4.125 36.625 17.094 1 95.44 347 ALA A CA 1
ATOM 2636 C C . ALA A 1 347 ? -4.301 36.375 15.602 1 95.44 347 ALA A C 1
ATOM 2638 O O . ALA A 1 347 ? -4.559 35.25 15.18 1 95.44 347 ALA A O 1
ATOM 2639 N N . ALA A 1 348 ? -4.262 37.406 14.82 1 95 348 ALA A N 1
ATOM 2640 C CA . ALA A 1 348 ? -4.418 37.25 13.375 1 95 348 ALA A CA 1
ATOM 2641 C C . ALA A 1 348 ? -3.496 38.219 12.633 1 95 348 ALA A C 1
ATOM 2643 O O . ALA A 1 348 ? -3.207 39.312 13.125 1 95 348 ALA A O 1
ATOM 2644 N N . VAL A 1 349 ? -3.023 37.75 11.547 1 93.25 349 VAL A N 1
ATOM 2645 C CA . VAL A 1 349 ? -2.18 38.594 10.688 1 93.25 349 VAL A CA 1
ATOM 2646 C C . VAL A 1 349 ? -2.826 38.719 9.312 1 93.25 349 VAL A C 1
ATOM 2648 O O . VAL A 1 349 ? -3.484 37.812 8.828 1 93.25 349 VAL A O 1
ATOM 2651 N N . ASP A 1 350 ? -2.641 39.875 8.742 1 90.38 350 ASP A N 1
ATOM 2652 C CA . ASP A 1 350 ? -3.23 40.094 7.422 1 90.38 350 ASP A CA 1
ATOM 2653 C C . ASP A 1 350 ? -2.439 39.344 6.34 1 90.38 350 ASP A C 1
ATOM 2655 O O . ASP A 1 350 ? -1.331 38.875 6.59 1 90.38 350 ASP A O 1
ATOM 2659 N N . LYS A 1 351 ? -2.939 39.312 5.152 1 84.88 351 LYS A N 1
ATOM 2660 C CA . LYS A 1 351 ? -2.357 38.562 4.047 1 84.88 351 LYS A CA 1
ATOM 2661 C C . LYS A 1 351 ? -0.969 39.094 3.695 1 84.88 351 LYS A C 1
ATOM 2663 O O . LYS A 1 351 ? -0.083 38.344 3.316 1 84.88 351 LYS A O 1
ATOM 2668 N N . SER A 1 352 ? -0.751 40.344 3.877 1 83.94 352 SER A N 1
ATOM 2669 C CA . SER A 1 352 ? 0.536 40.938 3.539 1 83.94 352 SER A CA 1
ATOM 2670 C C . SER A 1 352 ? 1.558 40.719 4.648 1 83.94 352 SER A C 1
ATOM 2672 O O . SER A 1 352 ? 2.764 40.812 4.422 1 83.94 352 SER A O 1
ATOM 2674 N N . GLY A 1 353 ? 1.078 40.469 5.82 1 86.88 353 GLY A N 1
ATOM 2675 C CA . GLY A 1 353 ? 1.97 40.25 6.945 1 86.88 353 GLY A CA 1
ATOM 2676 C C . GLY A 1 353 ? 2.395 41.531 7.633 1 86.88 353 GLY A C 1
ATOM 2677 O O . GLY A 1 353 ? 3.357 41.531 8.406 1 86.88 353 GLY A O 1
ATOM 2678 N N . ILE A 1 354 ? 1.706 42.562 7.387 1 88.62 354 ILE A N 1
ATOM 2679 C CA . ILE A 1 354 ? 2.117 43.875 7.902 1 88.62 354 ILE A CA 1
ATOM 2680 C C . ILE A 1 354 ? 1.271 44.219 9.125 1 88.62 354 ILE A C 1
ATOM 2682 O O . ILE A 1 354 ? 1.761 44.875 10.055 1 88.62 354 ILE A O 1
ATOM 2686 N N . HIS A 1 355 ? 0.032 43.812 9.125 1 92.62 355 HIS A N 1
ATOM 2687 C CA . HIS A 1 355 ? -0.867 44.188 10.219 1 92.62 355 HIS A CA 1
ATOM 2688 C C . HIS A 1 355 ? -1.21 42.969 11.078 1 92.62 355 HIS A C 1
ATOM 2690 O O . HIS A 1 355 ? -1.582 41.938 10.555 1 92.62 355 HIS A O 1
ATOM 2696 N N . VAL A 1 356 ? -1.07 43.188 12.352 1 94.44 356 VAL A N 1
ATOM 2697 C CA . VAL A 1 356 ? -1.348 42.125 13.297 1 94.44 356 VAL A CA 1
ATOM 2698 C C . VAL A 1 356 ? -2.418 42.562 14.289 1 94.44 356 VAL A C 1
ATOM 2700 O O . VAL A 1 356 ? -2.52 43.781 14.602 1 94.44 356 VAL A O 1
ATOM 2703 N N . ALA A 1 357 ? -3.254 41.719 14.672 1 95.94 357 ALA A N 1
ATOM 2704 C CA . ALA A 1 357 ? -4.281 42 15.672 1 95.94 357 ALA A CA 1
ATOM 2705 C C . ALA A 1 357 ? -4.246 40.969 16.797 1 95.94 357 ALA A C 1
ATOM 2707 O O . ALA A 1 357 ? -3.879 39.812 16.578 1 95.94 357 ALA A O 1
ATOM 2708 N N . VAL A 1 358 ? -4.57 41.375 17.984 1 95.94 358 VAL A N 1
ATOM 2709 C CA . VAL A 1 358 ? -4.582 40.5 19.141 1 95.94 358 VAL A CA 1
ATOM 2710 C C . VAL A 1 358 ? -5.844 40.75 19.969 1 95.94 358 VAL A C 1
ATOM 2712 O O . VAL A 1 358 ? -6.316 41.875 20.078 1 95.94 358 VAL A O 1
ATOM 2715 N N . ALA A 1 359 ? -6.402 39.688 20.453 1 96.31 359 ALA A N 1
ATOM 2716 C CA . ALA A 1 359 ? -7.555 39.781 21.359 1 96.31 359 ALA A CA 1
ATOM 2717 C C . ALA A 1 359 ? -7.309 38.969 22.641 1 96.31 359 ALA A C 1
ATOM 2719 O O . ALA A 1 359 ? -6.969 37.781 22.578 1 96.31 359 ALA A O 1
ATOM 2720 N N . GLY A 1 360 ? -7.445 39.562 23.766 1 94.38 360 GLY A N 1
ATOM 2721 C CA . GLY A 1 360 ? -7.359 38.875 25.047 1 94.38 360 GLY A CA 1
ATOM 2722 C C . GLY A 1 360 ? -8.719 38.594 25.656 1 94.38 360 GLY A C 1
ATOM 2723 O O . GLY A 1 360 ? -9.641 38.156 24.969 1 94.38 360 GLY A O 1
ATOM 2724 N N . LYS A 1 361 ? -8.797 38.844 26.906 1 93.75 361 LYS A N 1
ATOM 2725 C CA . LYS A 1 361 ? -10.047 38.594 27.625 1 93.75 361 LYS A CA 1
ATOM 2726 C C . LYS A 1 361 ? -11.141 39.531 27.141 1 93.75 361 LYS A C 1
ATOM 2728 O O . LYS A 1 361 ? -12.297 39.125 26.984 1 93.75 361 LYS A O 1
ATOM 2733 N N . ALA A 1 362 ? -10.695 40.812 26.984 1 94.12 362 ALA A N 1
ATOM 2734 C CA . ALA A 1 362 ? -11.633 41.781 26.484 1 94.12 362 ALA A CA 1
ATOM 2735 C C . ALA A 1 362 ? -10.969 42.719 25.453 1 94.12 362 ALA A C 1
ATOM 2737 O O . ALA A 1 362 ? -9.742 42.875 25.484 1 94.12 362 ALA A O 1
ATOM 2738 N N . GLY A 1 363 ? -11.781 43.125 24.547 1 92.38 363 GLY A N 1
ATOM 2739 C CA . GLY A 1 363 ? -11.297 44.094 23.578 1 92.38 363 GLY A CA 1
ATOM 2740 C C . GLY A 1 363 ? -10.359 43.5 22.562 1 92.38 363 GLY A C 1
ATOM 2741 O O . GLY A 1 363 ? -10.195 42.281 22.484 1 92.38 363 GLY A O 1
ATOM 2742 N N . VAL A 1 364 ? -9.828 44.375 21.672 1 95.12 364 VAL A N 1
ATOM 2743 C CA . VAL A 1 364 ? -8.883 44 20.641 1 95.12 364 VAL A CA 1
ATOM 2744 C C . VAL A 1 364 ? -7.848 45.094 20.453 1 95.12 364 VAL A C 1
ATOM 2746 O O . VAL A 1 364 ? -8.086 46.25 20.844 1 95.12 364 VAL A O 1
ATOM 2749 N N . ALA A 1 365 ? -6.688 44.75 20.109 1 95.38 365 ALA A N 1
ATOM 2750 C CA . ALA A 1 365 ? -5.621 45.656 19.75 1 95.38 365 ALA A CA 1
ATOM 2751 C C . ALA A 1 365 ? -4.961 45.25 18.438 1 95.38 365 ALA A C 1
ATOM 2753 O O . ALA A 1 365 ? -4.934 44.062 18.094 1 95.38 365 ALA A O 1
ATOM 2754 N N . HIS A 1 366 ? -4.652 46.156 17.656 1 95 366 HIS A N 1
ATOM 2755 C CA . HIS A 1 366 ? -3.959 45.812 16.422 1 95 366 HIS A CA 1
ATOM 2756 C C . HIS A 1 366 ? -2.701 46.656 16.234 1 95 366 HIS A C 1
ATOM 2758 O O . HIS A 1 366 ? -2.586 47.75 16.812 1 95 366 HIS A O 1
ATOM 2764 N N . TYR A 1 367 ? -1.754 46.094 15.609 1 95.19 367 TYR A N 1
ATOM 2765 C CA . TYR A 1 367 ? -0.406 46.625 15.438 1 95.19 367 TYR A CA 1
ATOM 2766 C C . TYR A 1 367 ? -0.03 46.688 13.961 1 95.19 367 TYR A C 1
ATOM 2768 O O . TYR A 1 367 ? -0.358 45.781 13.195 1 95.19 367 TYR A O 1
ATOM 2776 N N . ALA A 1 368 ? 0.581 47.812 13.57 1 92.81 368 ALA A N 1
ATOM 2777 C CA . ALA A 1 368 ? 1.131 47.969 12.227 1 92.81 368 ALA A CA 1
ATOM 2778 C C . ALA A 1 368 ? 2.656 47.875 12.25 1 92.81 368 ALA A C 1
ATOM 2780 O O . ALA A 1 368 ? 3.311 48.688 12.906 1 92.81 368 ALA A O 1
ATOM 2781 N N . LEU A 1 369 ? 3.18 47.031 11.539 1 89.88 369 LEU A N 1
ATOM 2782 C CA . LEU A 1 369 ? 4.621 46.812 11.539 1 89.88 369 LEU A CA 1
ATOM 2783 C C . LEU A 1 369 ? 5.348 47.969 10.844 1 89.88 369 LEU A C 1
ATOM 2785 O O . LEU A 1 369 ? 6.492 48.281 11.18 1 89.88 369 LEU A O 1
ATOM 2789 N N . ASN A 1 370 ? 4.727 48.531 9.883 1 87 370 ASN A N 1
ATOM 2790 C CA . ASN A 1 370 ? 5.355 49.625 9.141 1 87 370 ASN A CA 1
ATOM 2791 C C . ASN A 1 370 ? 5.531 50.875 10 1 87 370 ASN A C 1
ATOM 2793 O O . ASN A 1 370 ? 6.578 51.5 9.969 1 87 370 ASN A O 1
ATOM 2797 N N . THR A 1 371 ? 4.496 51.156 10.781 1 88.31 371 THR A N 1
ATOM 2798 C CA . THR A 1 371 ? 4.539 52.344 11.625 1 88.31 371 THR A CA 1
ATOM 2799 C C . THR A 1 371 ? 4.996 51.969 13.039 1 88.31 371 THR A C 1
ATOM 2801 O O . THR A 1 371 ? 5.355 52.844 13.82 1 88.31 371 THR A O 1
ATOM 2804 N N . ARG A 1 372 ? 5.031 50.75 13.383 1 90.56 372 ARG A N 1
ATOM 2805 C CA . ARG A 1 372 ? 5.414 50.219 14.688 1 90.56 372 ARG A CA 1
ATOM 2806 C C . ARG A 1 372 ? 4.57 50.844 15.797 1 90.56 372 ARG A C 1
ATOM 2808 O O . ARG A 1 372 ? 5.102 51.281 16.812 1 90.56 372 ARG A O 1
ATOM 2815 N N . ARG A 1 373 ? 3.318 50.938 15.5 1 92.25 373 ARG A N 1
ATOM 2816 C CA . ARG A 1 373 ? 2.402 51.531 16.469 1 92.25 373 ARG A CA 1
ATOM 2817 C C . ARG A 1 373 ? 1.227 50.594 16.75 1 92.25 373 ARG A C 1
ATOM 2819 O O . ARG A 1 373 ? 0.718 49.938 15.844 1 92.25 373 ARG A O 1
ATOM 2826 N N . TRP A 1 374 ? 0.895 50.594 18.078 1 94.38 374 TRP A N 1
ATOM 2827 C CA . TRP A 1 374 ? -0.303 49.875 18.516 1 94.38 374 TRP A CA 1
ATOM 2828 C C . TRP A 1 374 ? -1.511 50.812 18.531 1 94.38 374 TRP A C 1
ATOM 2830 O O . TRP A 1 374 ? -1.391 51.969 18.891 1 94.38 374 TRP A O 1
ATOM 2840 N N . LYS A 1 375 ? -2.588 50.312 18.094 1 93.81 375 LYS A N 1
ATOM 2841 C CA . LYS A 1 375 ? -3.861 51 18.25 1 93.81 375 LYS A CA 1
ATOM 2842 C C . LYS A 1 375 ? -4.766 50.312 19.25 1 93.81 375 LYS A C 1
ATOM 2844 O O . LYS A 1 375 ? -5.121 49.125 19.062 1 93.81 375 LYS A O 1
ATOM 2849 N N . LEU A 1 376 ? -5.105 50.906 20.328 1 93.56 376 LEU A N 1
ATOM 2850 C CA . LEU A 1 376 ? -5.984 50.406 21.375 1 93.56 376 LEU A CA 1
ATOM 2851 C C . LEU A 1 376 ? -7.281 51.219 21.438 1 93.56 376 LEU A C 1
ATOM 2853 O O . LEU A 1 376 ? -7.395 52.25 20.797 1 93.56 376 LEU A O 1
ATOM 2857 N N . PHE A 1 377 ? -8.242 50.688 22.156 1 92 377 PHE A N 1
ATOM 2858 C CA . PHE A 1 377 ? -9.469 51.469 22.359 1 92 377 PHE A CA 1
ATOM 2859 C C . PHE A 1 377 ? -9.188 52.719 23.172 1 92 377 PHE A C 1
ATOM 2861 O O . PHE A 1 377 ? -8.422 52.688 24.141 1 92 377 PHE A O 1
ATOM 2868 N N . GLY A 1 378 ? -9.586 53.844 22.781 1 84.56 378 GLY A N 1
ATOM 2869 C CA . GLY A 1 378 ? -9.414 55.062 23.531 1 84.56 378 GLY A CA 1
ATOM 2870 C C . GLY A 1 378 ? -10.141 55.062 24.875 1 84.56 378 GLY A C 1
ATOM 2871 O O . GLY A 1 378 ? -9.727 55.719 25.812 1 84.56 378 GLY A O 1
ATOM 2872 N N . ASN A 1 379 ? -11.289 54.375 24.859 1 87.88 379 ASN A N 1
ATOM 2873 C CA . ASN A 1 379 ? -12.117 54.281 26.062 1 87.88 379 ASN A CA 1
ATOM 2874 C C . ASN A 1 379 ? -12.07 52.844 26.641 1 87.88 379 ASN A C 1
ATOM 2876 O O . ASN A 1 379 ? -12.508 51.906 25.984 1 87.88 379 ASN A O 1
ATOM 2880 N N . ILE A 1 380 ? -11.688 52.719 27.891 1 88.19 380 ILE A N 1
ATOM 2881 C CA . ILE A 1 380 ? -11.516 51.438 28.547 1 88.19 380 ILE A CA 1
ATOM 2882 C C . ILE A 1 380 ? -12.867 50.75 28.703 1 88.19 380 ILE A C 1
ATOM 2884 O O . ILE A 1 380 ? -12.961 49.531 28.625 1 88.19 380 ILE A O 1
ATOM 2888 N N . SER A 1 381 ? -13.867 51.562 28.891 1 89.62 381 SER A N 1
ATOM 2889 C CA . SER A 1 381 ? -15.203 51 29.047 1 89.62 381 SER A CA 1
ATOM 2890 C C . SER A 1 381 ? -15.648 50.281 27.766 1 89.62 381 SER A C 1
ATOM 2892 O O . SER A 1 381 ? -16.312 49.25 27.828 1 89.62 381 SER A O 1
ATOM 2894 N N . GLN A 1 382 ? -15.234 50.875 26.688 1 90.12 382 GLN A N 1
ATOM 2895 C CA . GLN A 1 382 ? -15.562 50.25 25.406 1 90.12 382 GLN A CA 1
ATOM 2896 C C . GLN A 1 382 ? -14.797 48.938 25.219 1 90.12 382 GLN A C 1
ATOM 2898 O O . GLN A 1 382 ? -15.336 47.969 24.688 1 90.12 382 GLN A O 1
ATOM 2903 N N . GLU A 1 383 ? -13.633 48.938 25.656 1 90.94 383 GLU A N 1
ATOM 2904 C CA . GLU A 1 383 ? -12.781 47.75 25.562 1 90.94 383 GLU A CA 1
ATOM 2905 C C . GLU A 1 383 ? -13.312 46.594 26.422 1 90.94 383 GLU A C 1
ATOM 2907 O O . GLU A 1 383 ? -13.336 45.469 25.984 1 90.94 383 GLU A O 1
ATOM 2912 N N . GLN A 1 384 ? -13.82 46.938 27.531 1 91.75 384 GLN A N 1
ATOM 2913 C CA . GLN A 1 384 ? -14.273 45.938 28.484 1 91.75 384 GLN A CA 1
ATOM 2914 C C . GLN A 1 384 ? -15.695 45.469 28.156 1 91.75 384 GLN A C 1
ATOM 2916 O O . GLN A 1 384 ? -16.141 44.438 28.672 1 91.75 384 GLN A O 1
ATOM 2921 N N . SER A 1 385 ? -16.281 46.156 27.234 1 91.12 385 SER A N 1
ATOM 2922 C CA . SER A 1 385 ? -17.672 45.812 26.922 1 91.12 385 SER A CA 1
ATOM 2923 C C . SER A 1 385 ? -17.75 44.688 25.891 1 91.12 385 SER A C 1
ATOM 2925 O O . SER A 1 385 ? -18.812 44.094 25.703 1 91.12 385 SER A O 1
ATOM 2927 N N . ILE A 1 386 ? -16.641 44.344 25.281 1 92.12 386 ILE A N 1
ATOM 2928 C CA . ILE A 1 386 ? -16.719 43.344 24.234 1 92.12 386 ILE A CA 1
ATOM 2929 C C . ILE A 1 386 ? -15.719 42.219 24.531 1 92.12 386 ILE A C 1
ATOM 2931 O O . ILE A 1 386 ? -14.625 42.469 25.031 1 92.12 386 ILE A O 1
ATOM 2935 N N . THR A 1 387 ? -16.109 41 24.25 1 94.62 387 THR A N 1
ATOM 2936 C CA . THR A 1 387 ? -15.234 39.844 24.328 1 94.62 387 THR A CA 1
ATOM 2937 C C . THR A 1 387 ? -15.219 39.094 23.016 1 94.62 387 THR A C 1
ATOM 2939 O O . THR A 1 387 ? -16.281 38.688 22.516 1 94.62 387 THR A O 1
ATOM 2942 N N . CYS A 1 388 ? -14.078 39 22.484 1 94.88 388 CYS A N 1
ATOM 2943 C CA . CYS A 1 388 ? -13.93 38.312 21.203 1 94.88 388 CYS A CA 1
ATOM 2944 C C . CYS A 1 388 ? -14.18 36.812 21.359 1 94.88 388 CYS A C 1
ATOM 2946 O O . CYS A 1 388 ? -13.664 36.188 22.281 1 94.88 388 CYS A O 1
ATOM 2948 N N . ARG A 1 389 ? -15.047 36.312 20.422 1 92.5 389 ARG A N 1
ATOM 2949 C CA . ARG A 1 389 ? -15.359 34.875 20.391 1 92.5 389 ARG A CA 1
ATOM 2950 C C . ARG A 1 389 ? -15.289 34.344 18.969 1 92.5 389 ARG A C 1
ATOM 2952 O O . ARG A 1 389 ? -15.797 34.969 18.031 1 92.5 389 ARG A O 1
ATOM 2959 N N . GLY A 1 390 ? -14.617 33.312 18.797 1 90.38 390 GLY A N 1
ATOM 2960 C CA . GLY A 1 390 ? -14.633 32.656 17.5 1 90.38 390 GLY A CA 1
ATOM 2961 C C . GLY A 1 390 ? -13.453 33.031 16.625 1 90.38 390 GLY A C 1
ATOM 2962 O O . GLY A 1 390 ? -13.398 32.656 15.453 1 90.38 390 GLY A O 1
ATOM 2963 N N . GLY A 1 391 ? -12.648 33.844 17.062 1 92.81 391 GLY A N 1
ATOM 2964 C CA . GLY A 1 391 ? -11.445 34.156 16.297 1 92.81 391 GLY A CA 1
ATOM 2965 C C . GLY A 1 391 ? -11.414 35.594 15.797 1 92.81 391 GLY A C 1
ATOM 2966 O O . GLY A 1 391 ? -12.305 36.375 16.109 1 92.81 391 GLY A O 1
ATOM 2967 N N . LEU A 1 392 ? -10.312 35.938 15.055 1 94.62 392 LEU A N 1
ATOM 2968 C CA . LEU A 1 392 ? -10.07 37.219 14.414 1 94.62 392 LEU A CA 1
ATOM 2969 C C . LEU A 1 392 ? -9.703 37.031 12.945 1 94.62 392 LEU A C 1
ATOM 2971 O O . LEU A 1 392 ? -9.117 36.031 12.57 1 94.62 392 LEU A O 1
ATOM 2975 N N . ALA A 1 393 ? -10.156 37.969 12.164 1 94.56 393 ALA A N 1
ATOM 2976 C CA . ALA A 1 393 ? -9.766 37.875 10.758 1 94.56 393 ALA A CA 1
ATOM 2977 C C . ALA A 1 393 ? -9.594 39.281 10.156 1 94.56 393 ALA A C 1
ATOM 2979 O O . ALA A 1 393 ? -10.133 40.25 10.672 1 94.56 393 ALA A O 1
ATOM 2980 N N . TRP A 1 394 ? -8.734 39.344 9.172 1 94.25 394 TRP A N 1
ATOM 2981 C CA . TRP A 1 394 ? -8.539 40.594 8.414 1 94.25 394 TRP A CA 1
ATOM 2982 C C . TRP A 1 394 ? -9.156 40.469 7.02 1 94.25 394 TRP A C 1
ATOM 2984 O O . TRP A 1 394 ? -9.094 39.406 6.398 1 94.25 394 TRP A O 1
ATOM 2994 N N . TRP A 1 395 ? -9.812 41.438 6.59 1 93.94 395 TRP A N 1
ATOM 2995 C CA . TRP A 1 395 ? -10.281 41.562 5.215 1 93.94 395 TRP A CA 1
ATOM 2996 C C . TRP A 1 395 ? -9.953 42.969 4.652 1 93.94 395 TRP A C 1
ATOM 2998 O O . TRP A 1 395 ? -10.508 43.969 5.094 1 93.94 395 TRP A O 1
ATOM 3008 N N . LYS A 1 396 ? -9.023 42.969 3.758 1 90.94 396 LYS A N 1
ATOM 3009 C CA . LYS A 1 396 ? -8.539 44.219 3.197 1 90.94 396 LYS A CA 1
ATOM 3010 C C . LYS A 1 396 ? -8.141 45.188 4.301 1 90.94 396 LYS A C 1
ATOM 3012 O O . LYS A 1 396 ? -7.246 44.906 5.102 1 90.94 396 LYS A O 1
ATOM 3017 N N . ASP A 1 397 ? -8.859 46.25 4.512 1 90.44 397 ASP A N 1
ATOM 3018 C CA . ASP A 1 397 ? -8.484 47.25 5.531 1 90.44 397 ASP A CA 1
ATOM 3019 C C . ASP A 1 397 ? -9.422 47.156 6.734 1 90.44 397 ASP A C 1
ATOM 3021 O O . ASP A 1 397 ? -9.508 48.125 7.516 1 90.44 397 ASP A O 1
ATOM 3025 N N . PHE A 1 398 ? -10.047 46.031 6.906 1 94.12 398 PHE A N 1
ATOM 3026 C CA . PHE A 1 398 ? -10.977 45.906 8.023 1 94.12 398 PHE A CA 1
ATOM 3027 C C . PHE A 1 398 ? -10.586 44.75 8.922 1 94.12 398 PHE A C 1
ATOM 3029 O O . PHE A 1 398 ? -10.164 43.688 8.438 1 94.12 398 PHE A O 1
ATOM 3036 N N . LEU A 1 399 ? -10.703 44.969 10.188 1 95.12 399 LEU A N 1
ATOM 3037 C CA . LEU A 1 399 ? -10.562 43.906 11.188 1 95.12 399 LEU A CA 1
ATOM 3038 C C . LEU A 1 399 ? -11.922 43.344 11.57 1 95.12 399 LEU A C 1
ATOM 3040 O O . LEU A 1 399 ? -12.828 44.094 11.961 1 95.12 399 LEU A O 1
ATOM 3044 N N . ILE A 1 400 ? -12.07 42.094 11.398 1 96.38 400 ILE A N 1
ATOM 3045 C CA . ILE A 1 400 ? -13.328 41.438 11.711 1 96.38 400 ILE A CA 1
ATOM 3046 C C . ILE A 1 400 ? -13.25 40.812 13.102 1 96.38 400 ILE A C 1
ATOM 3048 O O . ILE A 1 400 ? -12.375 39.969 13.367 1 96.38 400 ILE A O 1
ATOM 3052 N N . VAL A 1 401 ? -14.242 41.094 13.945 1 96.44 401 VAL A N 1
ATOM 3053 C CA . VAL A 1 401 ? -14.203 40.625 15.328 1 96.44 401 VAL A CA 1
ATOM 3054 C C . VAL A 1 401 ? -15.562 40.062 15.734 1 96.44 401 VAL A C 1
ATOM 3056 O O . VAL A 1 401 ? -16.422 40.812 16.25 1 96.44 401 VAL A O 1
ATOM 3059 N N . PRO A 1 402 ? -15.734 38.781 15.602 1 96.38 402 PRO A N 1
ATOM 3060 C CA . PRO A 1 402 ? -16.906 38.219 16.266 1 96.38 402 PRO A CA 1
ATOM 3061 C C . PRO A 1 402 ? -16.844 38.375 17.781 1 96.38 402 PRO A C 1
ATOM 3063 O O . PRO A 1 402 ? -15.844 38 18.406 1 96.38 402 PRO A O 1
ATOM 3066 N N . CYS A 1 403 ? -17.922 38.906 18.406 1 95.62 403 CYS A N 1
ATOM 3067 C CA . CYS A 1 403 ? -17.828 39.188 19.828 1 95.62 403 CYS A CA 1
ATOM 3068 C C . CYS A 1 403 ? -19.203 39.125 20.5 1 95.62 403 CYS A C 1
ATOM 3070 O O . CYS A 1 403 ? -20.219 39.094 19.812 1 95.62 403 CYS A O 1
ATOM 3072 N N . TYR A 1 404 ? -19.094 39 21.75 1 95.25 404 TYR A N 1
ATOM 3073 C CA . TYR A 1 404 ? -20.25 39.188 22.625 1 95.25 404 TYR A CA 1
ATOM 3074 C C . TYR A 1 404 ? -20.266 40.562 23.234 1 95.25 404 TYR A C 1
ATOM 3076 O O . TYR A 1 404 ? -19.281 41.031 23.797 1 95.25 404 TYR A O 1
ATOM 3084 N N . ASN A 1 405 ? -21.328 41.219 23.062 1 93.19 405 ASN A N 1
ATOM 3085 C CA . ASN A 1 405 ? -21.516 42.562 23.641 1 93.19 405 ASN A CA 1
ATOM 3086 C C . ASN A 1 405 ? -22.25 42.5 24.969 1 93.19 405 ASN A C 1
ATOM 3088 O O . ASN A 1 405 ? -23.422 42.156 25.031 1 93.19 405 ASN A O 1
ATOM 3092 N N . PHE A 1 406 ? -21.578 42.969 26 1 91.56 406 PHE A N 1
ATOM 3093 C CA . PHE A 1 406 ? -22.125 42.875 27.359 1 91.56 406 PHE A CA 1
ATOM 3094 C C . PHE A 1 406 ? -23.219 43.938 27.562 1 91.56 406 PHE A C 1
ATOM 3096 O O . PHE A 1 406 ? -24.125 43.75 28.391 1 91.56 406 PHE A O 1
ATOM 3103 N N . ASN A 1 407 ? -23.219 45 26.844 1 89.12 407 ASN A N 1
ATOM 3104 C CA . ASN A 1 407 ? -24.219 46.062 26.984 1 89.12 407 ASN A CA 1
ATOM 3105 C C . ASN A 1 407 ? -25.547 45.656 26.375 1 89.12 407 ASN A C 1
ATOM 3107 O O . ASN A 1 407 ? -26.594 45.781 27 1 89.12 407 ASN A O 1
ATOM 3111 N N . SER A 1 408 ? -25.469 45.125 25.172 1 89.06 408 SER A N 1
ATOM 3112 C CA . SER A 1 408 ? -26.688 44.688 24.484 1 89.06 408 SER A CA 1
ATOM 3113 C C . SER A 1 408 ? -26.953 43.219 24.688 1 89.06 408 SER A C 1
ATOM 3115 O O . SER A 1 408 ? -28.016 42.688 24.328 1 89.06 408 SER A O 1
ATOM 3117 N N . THR A 1 409 ? -26.094 42.438 25.297 1 90.44 409 THR A N 1
ATOM 3118 C CA . THR A 1 409 ? -26.203 41.031 25.609 1 90.44 409 THR A CA 1
ATOM 3119 C C . THR A 1 409 ? -26.516 40.219 24.359 1 90.44 409 THR A C 1
ATOM 3121 O O . THR A 1 409 ? -27.422 39.375 24.359 1 90.44 409 THR A O 1
ATOM 3124 N N . ASN A 1 410 ? -25.953 40.594 23.344 1 92.75 410 ASN A N 1
ATOM 3125 C CA . ASN A 1 410 ? -26.094 39.875 22.094 1 92.75 410 ASN A CA 1
ATOM 3126 C C . ASN A 1 410 ? -24.75 39.531 21.469 1 92.75 410 ASN A C 1
ATOM 3128 O O . ASN A 1 410 ? -23.734 40.188 21.766 1 92.75 410 ASN A O 1
ATOM 3132 N N . ASP A 1 411 ? -24.75 38.469 20.688 1 94.94 411 ASP A N 1
ATOM 3133 C CA . ASP A 1 411 ? -23.578 38.125 19.906 1 94.94 411 ASP A CA 1
ATOM 3134 C C . ASP A 1 411 ? -23.594 38.844 18.547 1 94.94 411 ASP A C 1
ATOM 3136 O O . ASP A 1 411 ? -24.641 38.969 17.922 1 94.94 411 ASP A O 1
ATOM 3140 N N . GLU A 1 412 ? -22.484 39.375 18.141 1 95.31 412 GLU A N 1
ATOM 3141 C CA . GLU A 1 412 ? -22.406 40.125 16.891 1 95.31 412 GLU A CA 1
ATOM 3142 C C . GLU A 1 412 ? -21 40 16.266 1 95.31 412 GLU A C 1
ATOM 3144 O O . GLU A 1 412 ? -20.078 39.531 16.906 1 95.31 412 GLU A O 1
ATOM 3149 N N . VAL A 1 413 ? -20.938 40.344 15.039 1 96.75 413 VAL A N 1
ATOM 3150 C CA . VAL A 1 413 ? -19.672 40.531 14.352 1 96.75 413 VAL A CA 1
ATOM 3151 C C . VAL A 1 413 ? -19.422 42 14.062 1 96.75 413 VAL A C 1
ATOM 3153 O O . VAL A 1 413 ? -20.25 42.656 13.461 1 96.75 413 VAL A O 1
ATOM 3156 N N . ARG A 1 414 ? -18.297 42.5 14.484 1 96 414 ARG A N 1
ATOM 3157 C CA . ARG A 1 414 ? -17.953 43.875 14.266 1 96 414 ARG A CA 1
ATOM 3158 C C . ARG A 1 414 ? -16.844 44.031 13.227 1 96 414 ARG A C 1
ATOM 3160 O O . ARG A 1 414 ? -15.953 43.156 13.148 1 96 414 ARG A O 1
ATOM 3167 N N . PHE A 1 415 ? -16.953 45.062 12.516 1 95.81 415 PHE A N 1
ATOM 3168 C CA . PHE A 1 415 ? -15.961 45.375 11.508 1 95.81 415 PHE A CA 1
ATOM 3169 C C . PHE A 1 415 ? -15.328 46.75 11.797 1 95.81 415 PHE A C 1
ATOM 3171 O O . PHE A 1 415 ? -15.992 47.781 11.711 1 95.81 415 PHE A O 1
ATOM 3178 N N . TYR A 1 416 ? -14.055 46.719 12.164 1 94.12 416 TYR A N 1
ATOM 3179 C CA . TYR A 1 416 ? -13.336 47.938 12.469 1 94.12 416 TYR A CA 1
ATOM 3180 C C . TYR A 1 416 ? -12.422 48.344 11.312 1 94.12 416 TYR A C 1
ATOM 3182 O O . TYR A 1 416 ? -11.594 47.531 10.875 1 94.12 416 TYR A O 1
ATOM 3190 N N . PRO A 1 417 ? -12.547 49.531 10.828 1 92.62 417 PRO A N 1
ATOM 3191 C CA . PRO A 1 417 ? -11.586 49.969 9.82 1 92.62 417 PRO A CA 1
ATOM 3192 C C . PRO A 1 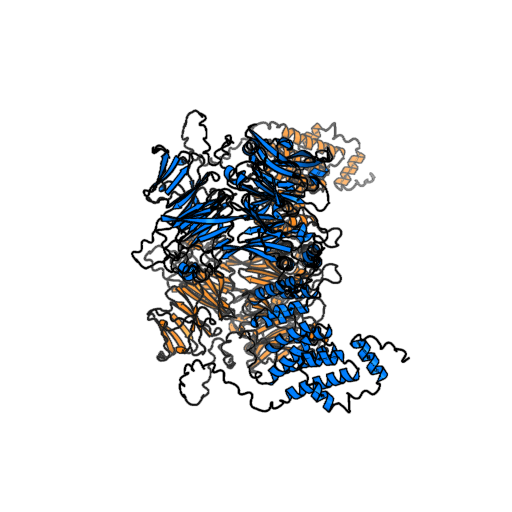417 ? -10.195 50.219 10.391 1 92.62 417 PRO A C 1
ATOM 3194 O O . PRO A 1 417 ? -10.055 50.812 11.469 1 92.62 417 PRO A O 1
ATOM 3197 N N . ARG A 1 418 ? -9.227 49.844 9.766 1 90 418 ARG A N 1
ATOM 3198 C CA . ARG A 1 418 ? -7.84 49.906 10.219 1 90 418 ARG A CA 1
ATOM 3199 C C . ARG A 1 418 ? -7.355 51.344 10.281 1 90 418 ARG A C 1
ATOM 3201 O O . ARG A 1 418 ? -6.559 51.719 11.156 1 90 418 ARG A O 1
ATOM 3208 N N . ILE A 1 419 ? -7.812 52.156 9.398 1 85.44 419 ILE A N 1
ATOM 3209 C CA . ILE A 1 419 ? -7.305 53.5 9.227 1 85.44 419 ILE A CA 1
ATOM 3210 C C . ILE A 1 419 ? -7.828 54.406 10.344 1 85.44 419 ILE A C 1
ATOM 3212 O O . ILE A 1 419 ? -7.113 55.281 10.836 1 85.44 419 ILE A O 1
ATOM 3216 N N . ASN A 1 420 ? -9.039 54.156 10.82 1 87.5 420 ASN A N 1
ATOM 3217 C CA . ASN A 1 420 ? -9.648 54.938 11.867 1 87.5 420 ASN A CA 1
ATOM 3218 C C . ASN A 1 420 ? -9.219 54.5 13.258 1 87.5 420 ASN A C 1
ATOM 3220 O O . ASN A 1 420 ? -8.594 53.438 13.398 1 87.5 420 ASN A O 1
ATOM 3224 N N . ASN A 1 421 ? -9.492 55.344 14.211 1 87.5 421 ASN A N 1
ATOM 3225 C CA . ASN A 1 421 ? -9.25 54.969 15.594 1 87.5 421 ASN A CA 1
ATOM 3226 C C . ASN A 1 421 ? -10.148 53.781 16 1 87.5 421 ASN A C 1
ATOM 3228 O O . ASN A 1 421 ? -11.266 53.656 15.492 1 87.5 421 ASN A O 1
ATOM 3232 N N . LEU A 1 422 ? -9.523 53.031 16.812 1 91.12 422 LEU A N 1
ATOM 3233 C CA . LEU A 1 422 ? -10.305 51.875 17.312 1 91.12 422 LEU A CA 1
ATOM 3234 C C . LEU A 1 422 ? -11.391 52.344 18.281 1 91.12 422 LEU A C 1
ATOM 3236 O O . LEU A 1 422 ? -11.117 52.594 19.453 1 91.12 422 LEU A O 1
ATOM 3240 N N . ASP A 1 423 ? -12.578 52.5 17.672 1 90.12 423 ASP A N 1
ATOM 3241 C CA . ASP A 1 423 ? -13.75 53 18.391 1 90.12 423 ASP A CA 1
ATOM 3242 C C . ASP A 1 423 ? -15.031 52.375 17.828 1 90.12 423 ASP A C 1
ATOM 3244 O O . ASP A 1 423 ? -15.141 52.125 16.641 1 90.12 423 ASP A O 1
ATOM 3248 N N . ASN A 1 424 ? -15.945 52.219 18.688 1 88.94 424 ASN A N 1
ATOM 3249 C CA . ASN A 1 424 ? -17.203 51.594 18.297 1 88.94 424 ASN A CA 1
ATOM 3250 C C . ASN A 1 424 ? -18.016 52.469 17.359 1 88.94 424 ASN A C 1
ATOM 3252 O O . ASN A 1 424 ? -18.891 52 16.641 1 88.94 424 ASN A O 1
ATOM 3256 N N . ALA A 1 425 ? -17.688 53.688 17.375 1 85.62 425 ALA A N 1
ATOM 3257 C CA . ALA A 1 425 ? -18.406 54.625 16.516 1 85.62 425 ALA A CA 1
ATOM 3258 C C . ALA A 1 425 ? -18.109 54.375 15.039 1 85.62 425 ALA A C 1
ATOM 3260 O O . ALA A 1 425 ? -18.953 54.656 14.18 1 85.62 425 ALA A O 1
ATOM 3261 N N . PHE A 1 426 ? -17.031 53.844 14.812 1 87.25 426 PHE A N 1
ATOM 3262 C CA . PHE A 1 426 ? -16.641 53.625 13.43 1 87.25 426 PHE A CA 1
ATOM 3263 C C . PHE A 1 426 ? -16.906 52.188 13.008 1 87.25 426 PHE A C 1
ATOM 3265 O O . PHE A 1 426 ? -16.703 51.812 11.852 1 87.25 426 PHE A O 1
ATOM 3272 N N . ALA A 1 427 ? -17.312 51.375 13.914 1 90.62 427 ALA A N 1
ATOM 3273 C CA . ALA A 1 427 ? -17.484 49.969 13.641 1 90.62 427 ALA A CA 1
ATOM 3274 C C . ALA A 1 427 ? -18.859 49.688 13.055 1 90.62 427 ALA A C 1
ATOM 3276 O O . ALA A 1 427 ? -19.844 50.312 13.422 1 90.62 427 ALA A O 1
ATOM 3277 N N . THR A 1 428 ? -18.891 48.812 12.039 1 91.75 428 THR A N 1
ATOM 3278 C CA . THR A 1 428 ? -20.125 48.25 11.539 1 91.75 428 THR A CA 1
ATOM 3279 C C . THR A 1 428 ? -20.438 46.938 12.234 1 91.75 428 THR A C 1
ATOM 3281 O O . THR A 1 428 ? -19.531 46.125 12.477 1 91.75 428 THR A O 1
ATOM 3284 N N . HIS A 1 429 ? -21.688 46.688 12.672 1 91.75 429 HIS A N 1
ATOM 3285 C CA . HIS A 1 429 ? -21.984 45.469 13.406 1 91.75 429 HIS A CA 1
ATOM 3286 C C . HIS A 1 429 ? -23.109 44.688 12.734 1 91.75 429 HIS A C 1
ATOM 3288 O O . HIS A 1 429 ? -24.031 45.281 12.148 1 91.75 429 HIS A O 1
ATOM 3294 N N . VAL A 1 430 ? -22.984 43.438 12.711 1 94.44 430 VAL A N 1
ATOM 3295 C CA . VAL A 1 430 ? -23.984 42.5 12.258 1 94.44 430 VAL A CA 1
ATOM 3296 C C . VAL A 1 430 ? -24.359 41.562 13.398 1 94.44 430 VAL A C 1
ATOM 3298 O O . VAL A 1 430 ? -23.484 40.938 14.016 1 94.44 430 VAL A O 1
ATOM 3301 N N . ARG A 1 431 ? -25.656 41.406 13.664 1 94.62 431 ARG A N 1
ATOM 3302 C CA . ARG A 1 431 ? -26.109 40.562 14.766 1 94.62 431 ARG A CA 1
ATOM 3303 C C . ARG A 1 431 ? -26.109 39.094 14.383 1 94.62 431 ARG A C 1
ATOM 3305 O O . ARG A 1 431 ? -26.422 38.75 13.242 1 94.62 431 ARG A O 1
ATOM 3312 N N . LEU A 1 432 ? -25.688 38.312 15.336 1 95.38 432 LEU A N 1
ATOM 3313 C CA . LEU A 1 432 ? -25.688 36.875 15.172 1 95.38 432 LEU A CA 1
ATOM 3314 C C . LEU A 1 432 ? -26.75 36.219 16.062 1 95.38 432 LEU A C 1
ATOM 3316 O O . LEU A 1 432 ? -27 36.688 17.172 1 95.38 432 LEU A O 1
ATOM 3320 N N . ALA A 1 433 ? -27.328 35.094 15.594 1 91.69 433 ALA A N 1
ATOM 3321 C CA . ALA A 1 433 ? -28.344 34.375 16.359 1 91.69 433 ALA A CA 1
ATOM 3322 C C . ALA A 1 433 ? -27.703 33.531 17.453 1 91.69 433 ALA A C 1
ATOM 3324 O O . ALA A 1 433 ? -28.328 33.281 18.484 1 91.69 433 ALA A O 1
ATOM 3325 N N . ALA A 1 434 ? -26.547 33.031 17.219 1 94.31 434 ALA A N 1
ATOM 3326 C CA . ALA A 1 434 ? -25.797 32.219 18.156 1 94.31 434 ALA A CA 1
ATOM 3327 C C . ALA A 1 434 ? -24.328 32.625 18.203 1 94.31 434 ALA A C 1
ATOM 3329 O O . ALA A 1 434 ? -23.828 33.219 17.25 1 94.31 434 ALA A O 1
ATOM 3330 N N . PRO A 1 435 ? -23.734 32.344 19.328 1 94.94 435 PRO A N 1
ATOM 3331 C CA . PRO A 1 435 ? -22.312 32.719 19.438 1 94.94 435 PRO A CA 1
ATOM 3332 C C . PRO A 1 435 ? -21.453 32.094 18.359 1 94.94 435 PRO A C 1
ATOM 3334 O O . PRO A 1 435 ? -21.656 30.938 17.969 1 94.94 435 PRO A O 1
ATOM 3337 N N . ALA A 1 436 ? -20.469 32.844 17.953 1 95.5 436 ALA A N 1
ATOM 3338 C CA . ALA A 1 436 ? -19.547 32.375 16.922 1 95.5 436 ALA A CA 1
ATOM 3339 C C . ALA A 1 436 ? -18.422 31.531 17.516 1 95.5 436 ALA A C 1
ATOM 3341 O O . ALA A 1 436 ? -17.891 31.859 18.578 1 95.5 436 ALA A O 1
ATOM 3342 N N . PHE A 1 437 ? -18.109 30.422 16.875 1 94.38 437 PHE A N 1
ATOM 3343 C CA . PHE A 1 437 ? -17.016 29.562 17.312 1 94.38 437 PHE A CA 1
ATOM 3344 C C . PHE A 1 437 ? -15.82 29.688 16.391 1 94.38 437 PHE A C 1
ATOM 3346 O O . PHE A 1 437 ? -14.672 29.578 16.828 1 94.38 437 PHE A O 1
ATOM 3353 N N . LEU A 1 438 ? -16.125 29.859 15.102 1 95.44 438 LEU A N 1
ATOM 3354 C CA . LEU A 1 438 ? -15.055 30 14.109 1 95.44 438 LEU A CA 1
ATOM 3355 C C . LEU A 1 438 ? -15.398 31.078 13.094 1 95.44 438 LEU A C 1
ATOM 3357 O O . LEU A 1 438 ? -16.578 31.312 12.797 1 95.44 438 LEU A O 1
ATOM 3361 N N . VAL A 1 439 ? -14.352 31.703 12.602 1 95.25 439 VAL A N 1
ATOM 3362 C CA . VAL A 1 439 ? -14.508 32.719 11.562 1 95.25 439 VAL A CA 1
ATOM 3363 C C . VAL A 1 439 ? -13.438 32.531 10.492 1 95.25 439 VAL A C 1
ATOM 3365 O O . VAL A 1 439 ? -12.289 32.219 10.805 1 95.25 439 VAL A O 1
ATOM 3368 N N . ASN A 1 440 ? -13.805 32.594 9.289 1 93.88 440 ASN A N 1
ATOM 3369 C CA . ASN A 1 440 ? -12.859 32.5 8.18 1 93.88 440 ASN A CA 1
ATOM 3370 C C . ASN A 1 440 ? -13.289 33.375 7.012 1 93.88 440 ASN A C 1
ATOM 3372 O O . ASN A 1 440 ? -14.461 33.719 6.883 1 93.88 440 ASN A O 1
ATOM 3376 N N . VAL A 1 441 ? -12.328 33.844 6.316 1 93.19 441 VAL A N 1
ATOM 3377 C CA . VAL A 1 441 ? -12.586 34.719 5.172 1 93.19 441 VAL A CA 1
ATOM 3378 C C . VAL A 1 441 ? -12.062 34.062 3.896 1 93.19 441 VAL A C 1
ATOM 3380 O O . VAL A 1 441 ? -10.922 33.594 3.852 1 93.19 441 VAL A O 1
ATOM 3383 N N . PHE A 1 442 ? -12.875 33.969 2.939 1 90.69 442 PHE A N 1
ATOM 3384 C CA . PHE A 1 442 ? -12.508 33.469 1.614 1 90.69 442 PHE A CA 1
ATOM 3385 C C . PHE A 1 442 ? -12.836 34.5 0.547 1 90.69 442 PHE A C 1
ATOM 3387 O O . PHE A 1 442 ? -13.992 34.656 0.152 1 90.69 442 PHE A O 1
ATOM 3394 N N . ARG A 1 443 ? -11.781 35.219 0.116 1 89.69 443 ARG A N 1
ATOM 3395 C CA . ARG A 1 443 ? -11.953 36.312 -0.825 1 89.69 443 ARG A CA 1
ATOM 3396 C C . ARG A 1 443 ? -12.883 37.375 -0.253 1 89.69 443 ARG A C 1
ATOM 3398 O O . ARG A 1 443 ? -12.609 37.938 0.807 1 89.69 443 ARG A O 1
ATOM 3405 N N . ASP A 1 444 ? -14.086 37.438 -0.828 1 90.94 444 ASP A N 1
ATOM 3406 C CA . ASP A 1 444 ? -15.008 38.438 -0.331 1 90.94 444 ASP A CA 1
ATOM 3407 C C . ASP A 1 444 ? -16.172 37.812 0.431 1 90.94 444 ASP A C 1
ATOM 3409 O O . ASP A 1 444 ? -17.188 38.469 0.672 1 90.94 444 ASP A O 1
ATOM 3413 N N . LEU A 1 445 ? -15.922 36.625 0.821 1 92.38 445 LEU A N 1
ATOM 3414 C CA . LEU A 1 445 ? -16.953 35.906 1.58 1 92.38 445 LEU A CA 1
ATOM 3415 C C . LEU A 1 445 ? -16.516 35.688 3.025 1 92.38 445 LEU A C 1
ATOM 3417 O O . LEU A 1 445 ? -15.352 35.344 3.283 1 92.38 445 LEU A O 1
ATOM 3421 N N . LEU A 1 446 ? -17.406 35.938 3.928 1 94.94 446 LEU A N 1
ATOM 3422 C CA . LEU A 1 446 ? -17.188 35.688 5.348 1 94.94 446 LEU A CA 1
ATOM 3423 C C . LEU A 1 446 ? -17.953 34.469 5.812 1 94.94 446 LEU A C 1
ATOM 3425 O O . LEU A 1 446 ? -19.156 34.344 5.551 1 94.94 446 LEU A O 1
ATOM 3429 N N . LEU A 1 447 ? -17.234 33.594 6.402 1 95.31 447 LEU A N 1
ATOM 3430 C CA . LEU A 1 447 ? -17.828 32.375 6.977 1 95.31 447 LEU A CA 1
ATOM 3431 C C . LEU A 1 447 ? -17.844 32.438 8.5 1 95.31 447 LEU A C 1
ATOM 3433 O O . LEU A 1 447 ? -16.797 32.688 9.117 1 95.31 447 LEU A O 1
ATOM 3437 N N . VAL A 1 448 ? -19 32.281 9.07 1 96.44 448 VAL A N 1
ATOM 3438 C CA . VAL A 1 448 ? -19.109 32.25 10.523 1 96.44 448 VAL A CA 1
ATOM 3439 C C . VAL A 1 448 ? -19.797 30.953 10.961 1 96.44 448 VAL A C 1
ATOM 3441 O O . VAL A 1 448 ? -20.906 30.656 10.531 1 96.44 448 VAL A O 1
ATOM 3444 N N . TYR A 1 449 ? -19.141 30.172 11.734 1 96.38 449 TYR A N 1
ATOM 3445 C CA . TYR A 1 449 ? -19.719 28.969 12.336 1 96.38 449 TYR A CA 1
ATOM 3446 C C . TYR A 1 449 ? -20.188 29.25 13.758 1 96.38 449 TYR A C 1
ATOM 3448 O O . TYR A 1 449 ? -19.422 29.75 14.594 1 96.38 449 TYR A O 1
ATOM 3456 N N . SER A 1 450 ? -21.344 28.875 13.969 1 95.81 450 SER A N 1
ATOM 3457 C CA . SER A 1 450 ? -21.953 29.219 15.25 1 95.81 450 SER A CA 1
ATOM 3458 C C . SER A 1 450 ? -22.172 27.969 16.109 1 95.81 450 SER A C 1
ATOM 3460 O O . SER A 1 450 ? -21.984 26.844 15.641 1 95.81 450 SER A O 1
ATOM 3462 N N . SER A 1 451 ? -22.531 28.188 17.312 1 93.94 451 SER A N 1
ATOM 3463 C CA . SER A 1 451 ? -22.703 27.125 18.297 1 93.94 451 SER A CA 1
ATOM 3464 C C . SER A 1 451 ? -23.875 26.219 17.938 1 93.94 451 SER A C 1
ATOM 3466 O O . SER A 1 451 ? -23.953 25.078 18.422 1 93.94 451 SER A O 1
ATOM 3468 N N . ASP A 1 452 ? -24.812 26.656 17.109 1 93.06 452 ASP A N 1
ATOM 3469 C CA . ASP A 1 452 ? -25.938 25.828 16.688 1 93.06 452 ASP A CA 1
ATOM 3470 C C . ASP A 1 452 ? -25.578 24.984 15.477 1 93.06 452 ASP A C 1
ATOM 3472 O O . ASP A 1 452 ? -26.453 24.406 14.82 1 93.06 452 ASP A O 1
ATOM 3476 N N . CYS A 1 453 ? -24.391 24.906 15.141 1 94.25 453 CYS A N 1
ATOM 3477 C CA . CYS A 1 453 ? -23.844 24.062 14.078 1 94.25 453 CYS A CA 1
ATOM 3478 C C . CYS A 1 453 ? -24.281 24.562 12.703 1 94.25 453 CYS A C 1
ATOM 3480 O O . CYS A 1 453 ? -24.5 23.781 11.789 1 94.25 453 CYS A O 1
ATOM 3482 N N . ARG A 1 454 ? -24.422 25.812 12.641 1 95.12 454 ARG A N 1
ATOM 3483 C CA . ARG A 1 454 ? -24.766 26.406 11.352 1 95.12 454 ARG A CA 1
ATOM 3484 C C . ARG A 1 454 ? -23.609 27.281 10.836 1 95.12 454 ARG A C 1
ATOM 3486 O O . ARG A 1 454 ? -22.922 27.922 11.617 1 95.12 454 ARG A O 1
ATOM 3493 N N . VAL A 1 455 ? -23.531 27.219 9.57 1 95.62 455 VAL A N 1
ATOM 3494 C CA . VAL A 1 455 ? -22.531 28.047 8.906 1 95.62 455 VAL A CA 1
ATOM 3495 C C . VAL A 1 455 ? -23.219 29.203 8.164 1 95.62 455 VAL A C 1
ATOM 3497 O O . VAL A 1 455 ? -24.047 28.969 7.285 1 95.62 455 VAL A O 1
ATOM 3500 N N . LEU A 1 456 ? -22.828 30.406 8.523 1 95.94 456 LEU A N 1
ATOM 3501 C CA . LEU A 1 456 ? -23.391 31.594 7.906 1 95.94 456 LEU A CA 1
ATOM 3502 C C . LEU A 1 456 ? -22.453 32.156 6.855 1 95.94 456 LEU A C 1
ATOM 3504 O O . LEU A 1 456 ? -21.25 32.281 7.094 1 95.94 456 LEU A O 1
ATOM 3508 N N . PHE A 1 457 ? -23.062 32.438 5.73 1 94.56 457 PHE A N 1
ATOM 3509 C CA . PHE A 1 457 ? -22.297 33.031 4.641 1 94.56 457 PHE A CA 1
ATOM 3510 C C . PHE A 1 457 ? -22.672 34.5 4.434 1 94.56 457 PHE A C 1
ATOM 3512 O O . PHE A 1 457 ? -23.859 34.812 4.273 1 94.56 457 PHE A O 1
ATOM 3519 N N . TYR A 1 458 ? -21.656 35.375 4.492 1 95.06 458 TYR A N 1
ATOM 3520 C CA . TYR A 1 458 ? -21.859 36.781 4.238 1 95.06 458 TYR A CA 1
ATOM 3521 C C . TYR A 1 458 ? -21.016 37.281 3.072 1 95.06 458 TYR A C 1
ATOM 3523 O O . TYR A 1 458 ? -19.891 36.781 2.879 1 95.06 458 TYR A O 1
ATOM 3531 N N . SER A 1 459 ? -21.516 38.094 2.328 1 94 459 SER A N 1
ATOM 3532 C CA . SER A 1 459 ? -20.75 38.781 1.306 1 94 459 SER A CA 1
ATOM 3533 C C . SER A 1 459 ? -20.297 40.156 1.79 1 94 459 SER A C 1
ATOM 3535 O O . SER A 1 459 ? -21.047 40.875 2.455 1 94 459 SER A O 1
ATOM 3537 N N . MET A 1 460 ? -19.078 40.562 1.561 1 94.06 460 MET A N 1
ATOM 3538 C CA . MET A 1 460 ? -18.516 41.844 1.996 1 94.06 460 MET A CA 1
ATOM 3539 C C . MET A 1 460 ? -18.172 42.719 0.799 1 94.06 460 MET A C 1
ATOM 3541 O O . MET A 1 460 ? -17.562 42.219 -0.163 1 94.06 460 MET A O 1
ATOM 3545 N N . GLU A 1 461 ? -18.609 43.906 0.878 1 92.38 461 GLU A N 1
ATOM 3546 C CA . GLU A 1 461 ? -18.281 44.906 -0.144 1 92.38 461 GLU A CA 1
ATOM 3547 C C . GLU A 1 461 ? -17.781 46.188 0.483 1 92.38 461 GLU A C 1
ATOM 3549 O O . GLU A 1 461 ? -18.359 46.688 1.452 1 92.38 461 GLU A O 1
ATOM 3554 N N . ARG A 1 462 ? -16.703 46.594 -0.043 1 90.31 462 ARG A N 1
ATOM 3555 C CA . ARG A 1 462 ? -16.109 47.844 0.442 1 90.31 462 ARG A CA 1
ATOM 3556 C C . ARG A 1 462 ? -16.766 49.062 -0.216 1 90.31 462 ARG A C 1
ATOM 3558 O O . ARG A 1 462 ? -16.906 49.094 -1.439 1 90.31 462 ARG A O 1
ATOM 3565 N N . SER A 1 463 ? -17.469 49.906 0.505 1 83.94 463 SER A N 1
ATOM 3566 C CA . SER A 1 463 ? -18.062 51.125 -0.03 1 83.94 463 SER A CA 1
ATOM 3567 C C . SER A 1 463 ? -17.312 52.375 0.435 1 83.94 463 SER A C 1
ATOM 3569 O O . SER A 1 463 ? -16.781 52.406 1.549 1 83.94 463 SER A O 1
ATOM 3571 N N . GLN A 1 464 ? -17.016 53.25 -0.513 1 76.19 464 GLN A N 1
ATOM 3572 C CA . GLN A 1 464 ? -16.344 54.5 -0.169 1 76.19 464 GLN A CA 1
ATOM 3573 C C . GLN A 1 464 ? -17.359 55.625 0.088 1 76.19 464 GLN A C 1
ATOM 3575 O O . GLN A 1 464 ? -18.062 56.062 -0.827 1 76.19 464 GLN A O 1
ATOM 3580 N N . THR A 1 465 ? -18.047 55.719 1.205 1 62.06 465 THR A N 1
ATOM 3581 C CA . THR A 1 465 ? -19.031 56.781 1.44 1 62.06 465 THR A CA 1
ATOM 3582 C C . THR A 1 465 ? -18.344 58.156 1.498 1 62.06 465 THR A C 1
ATOM 3584 O O . THR A 1 465 ? -19 59.188 1.349 1 62.06 465 THR A O 1
ATOM 3587 N N . GLY A 1 466 ? -16.922 58.406 1.804 1 57.94 466 GLY A N 1
ATOM 3588 C CA . GLY A 1 466 ? -16.203 59.688 1.799 1 57.94 466 GLY A CA 1
ATOM 3589 C C . GLY A 1 466 ? -14.695 59.5 1.719 1 57.94 466 GLY A C 1
ATOM 3590 O O . GLY A 1 466 ? -14.195 58.375 1.629 1 57.94 466 GLY A O 1
ATOM 3591 N N . PRO A 1 467 ? -13.953 60.656 1.426 1 54.91 467 PRO A N 1
ATOM 3592 C CA . PRO A 1 467 ? -12.508 60.625 1.219 1 54.91 467 PRO A CA 1
ATOM 3593 C C . PRO A 1 467 ? -11.766 59.875 2.33 1 54.91 467 PRO A C 1
ATOM 3595 O O . PRO A 1 467 ? -10.68 59.344 2.104 1 54.91 467 PRO A O 1
ATOM 3598 N N . SER A 1 468 ? -12.242 60 3.594 1 58.72 468 SER A N 1
ATOM 3599 C CA . SER A 1 468 ? -11.438 59.5 4.707 1 58.72 468 SER A CA 1
ATOM 3600 C C . SER A 1 468 ? -12.133 58.344 5.414 1 58.72 468 SER A C 1
ATOM 3602 O O . SER A 1 468 ? -11.625 57.812 6.406 1 58.72 468 SER A O 1
ATOM 3604 N N . SER A 1 469 ? -13.352 57.875 4.895 1 67.69 469 SER A N 1
ATOM 3605 C CA . SER A 1 469 ? -14.031 56.906 5.738 1 67.69 469 SER A CA 1
ATOM 3606 C C . SER A 1 469 ? -14.461 55.688 4.934 1 67.69 469 SER A C 1
ATOM 3608 O O . SER A 1 469 ? -15.188 55.812 3.945 1 67.69 469 SER A O 1
ATOM 3610 N N . ALA A 1 470 ? -13.711 54.594 5.102 1 78.69 470 ALA A N 1
ATOM 3611 C CA . ALA A 1 470 ? -14.07 53.312 4.465 1 78.69 470 ALA A CA 1
ATOM 3612 C C . ALA A 1 470 ? -15.188 52.625 5.23 1 78.69 470 ALA A C 1
ATOM 3614 O O . ALA A 1 470 ? -15.227 52.656 6.461 1 78.69 470 ALA A O 1
ATOM 3615 N N . SER A 1 471 ? -16.281 52.375 4.52 1 85.62 471 SER A N 1
ATOM 3616 C CA . SER A 1 471 ? -17.359 51.594 5.109 1 85.62 471 SER A CA 1
ATOM 3617 C C . SER A 1 471 ? -17.516 50.25 4.414 1 85.62 471 SER A C 1
ATOM 3619 O O . SER A 1 471 ? -17.062 50.062 3.281 1 85.62 471 SER A O 1
ATOM 3621 N N . ILE A 1 472 ? -17.922 49.25 5.219 1 92.19 472 ILE A N 1
ATOM 3622 C CA . ILE A 1 472 ? -18.094 47.875 4.703 1 92.19 472 ILE A CA 1
ATOM 3623 C C . ILE A 1 472 ? -19.578 47.531 4.703 1 92.19 472 ILE A C 1
ATOM 3625 O O . ILE A 1 472 ? -20.312 47.875 5.621 1 92.19 472 ILE A O 1
ATOM 3629 N N . GLN A 1 473 ? -20.094 47.062 3.58 1 91.75 473 GLN A N 1
ATOM 3630 C CA . GLN A 1 473 ? -21.438 46.531 3.482 1 91.75 473 GLN A CA 1
ATOM 3631 C C . GLN A 1 473 ? -21.422 45 3.559 1 91.75 473 GLN A C 1
ATOM 3633 O O . GLN A 1 473 ? -20.766 44.344 2.756 1 91.75 473 GLN A O 1
ATOM 3638 N N . VAL A 1 474 ? -22.078 44.5 4.621 1 94.81 474 VAL A N 1
ATOM 3639 C CA . VAL A 1 474 ? -22.125 43.062 4.84 1 94.81 474 VAL A CA 1
ATOM 3640 C C . VAL A 1 474 ? -23.547 42.531 4.59 1 94.81 474 VAL A C 1
ATOM 3642 O O . VAL A 1 474 ? -24.5 43 5.211 1 94.81 474 VAL A O 1
ATOM 3645 N N . THR A 1 475 ? -23.656 41.594 3.576 1 92.88 475 THR A N 1
ATOM 3646 C CA . THR A 1 475 ? -24.953 41.031 3.238 1 92.88 475 THR A CA 1
ATOM 3647 C C . THR A 1 475 ? -24.953 39.5 3.506 1 92.88 475 THR A C 1
ATOM 3649 O O . THR A 1 475 ? -24.031 38.812 3.129 1 92.88 475 THR A O 1
ATOM 3652 N N . ARG A 1 476 ? -26 39.125 4.207 1 92.94 476 ARG A N 1
ATOM 3653 C CA . ARG A 1 476 ? -26.141 37.719 4.465 1 92.94 476 ARG A CA 1
ATOM 3654 C C . ARG A 1 476 ? -26.609 36.969 3.215 1 92.94 476 ARG A C 1
ATOM 3656 O O . ARG A 1 476 ? -27.625 37.312 2.621 1 92.94 476 ARG A O 1
ATOM 3663 N N . LEU A 1 477 ? -25.953 36 2.832 1 90.5 477 LEU A N 1
ATOM 3664 C CA . LEU A 1 477 ? -26.281 35.25 1.615 1 90.5 477 LEU A CA 1
ATOM 3665 C C . LEU A 1 477 ? -27.109 34.031 1.935 1 90.5 477 LEU A C 1
ATOM 3667 O O . LEU A 1 477 ? -28.203 33.844 1.399 1 90.5 477 LEU A O 1
ATOM 3671 N N . GLN A 1 478 ? -26.484 33.094 2.742 1 90.38 478 GLN A N 1
ATOM 3672 C CA . GLN A 1 478 ? -27.156 31.828 3.051 1 90.38 478 GLN A CA 1
ATOM 3673 C C . GLN A 1 478 ? -26.609 31.219 4.34 1 90.38 478 GLN A C 1
ATOM 3675 O O . GLN A 1 478 ? -25.625 31.688 4.891 1 90.38 478 GLN A O 1
ATOM 3680 N N . GLU A 1 479 ? -27.422 30.25 4.773 1 90.62 479 GLU A N 1
ATOM 3681 C CA . GLU A 1 479 ? -27 29.453 5.93 1 90.62 479 GLU A CA 1
ATOM 3682 C C . GLU A 1 479 ? -27.062 27.969 5.629 1 90.62 479 GLU A C 1
ATOM 3684 O O . GLU A 1 479 ? -27.906 27.516 4.859 1 90.62 479 GLU A O 1
ATOM 3689 N N . PHE A 1 480 ? -26.094 27.297 6.094 1 90.88 480 PHE A N 1
ATOM 3690 C CA . PHE A 1 480 ? -26.016 25.844 5.922 1 90.88 480 PHE A CA 1
ATOM 3691 C C . PHE A 1 480 ? -25.891 25.156 7.273 1 90.88 480 PHE A C 1
ATOM 3693 O O . PHE A 1 480 ? -25.094 25.578 8.125 1 90.88 480 PHE A O 1
ATOM 3700 N N . SER A 1 481 ? -26.656 24.062 7.457 1 91.88 481 SER A N 1
ATOM 3701 C CA . SER A 1 481 ? -26.625 23.359 8.734 1 91.88 481 SER A CA 1
ATOM 3702 C C . SER A 1 481 ? -25.719 22.141 8.664 1 91.88 481 SER A C 1
ATOM 3704 O O . SER A 1 481 ? -25.828 21.328 7.746 1 91.88 481 SER A O 1
ATOM 3706 N N . LEU A 1 482 ? -24.859 21.969 9.617 1 91.75 482 LEU A N 1
ATOM 3707 C CA . LEU A 1 482 ? -23.969 20.812 9.75 1 91.75 482 LEU A CA 1
ATOM 3708 C C . LEU A 1 482 ? -24.422 19.922 10.906 1 91.75 482 LEU A C 1
ATOM 3710 O O . LEU A 1 482 ? -23.672 19.047 11.344 1 91.75 482 LEU A O 1
ATOM 3714 N N . VAL A 1 483 ? -25.531 20.031 11.352 1 88.19 483 VAL A N 1
ATOM 3715 C CA . VAL A 1 483 ? -26.016 19.391 12.562 1 88.19 483 VAL A CA 1
ATOM 3716 C C . VAL A 1 483 ? -25.969 17.859 12.398 1 88.19 483 VAL A C 1
ATOM 3718 O O . VAL A 1 483 ? -25.609 17.141 13.328 1 88.19 483 VAL A O 1
ATOM 3721 N N . ASN A 1 484 ? -26.172 17.391 11.25 1 84.06 484 ASN A N 1
ATOM 3722 C CA . ASN A 1 484 ? -26.266 15.961 11.023 1 84.06 484 ASN A CA 1
ATOM 3723 C C . ASN A 1 484 ? -24.891 15.328 10.828 1 84.06 484 ASN A C 1
ATOM 3725 O O . ASN A 1 484 ? -24.75 14.102 10.867 1 84.06 484 ASN A O 1
ATOM 3729 N N . HIS A 1 485 ? -23.938 16.156 10.797 1 86.69 485 HIS A N 1
ATOM 3730 C CA . HIS A 1 485 ? -22.641 15.617 10.438 1 86.69 485 HIS A CA 1
ATOM 3731 C C . HIS A 1 485 ? -21.609 15.867 11.539 1 86.69 485 HIS A C 1
ATOM 3733 O O . HIS A 1 485 ? -20.484 15.383 11.469 1 86.69 485 HIS A O 1
ATOM 3739 N N . VAL A 1 486 ? -22.047 16.562 12.547 1 90.25 486 VAL A N 1
ATOM 3740 C CA . VAL A 1 486 ? -21.125 16.922 13.625 1 90.25 486 VAL A CA 1
ATOM 3741 C C . VAL A 1 486 ? -21.641 16.344 14.945 1 90.25 486 VAL A C 1
ATOM 3743 O O . VAL A 1 486 ? -22.812 16.547 15.305 1 90.25 486 VAL A O 1
ATOM 3746 N N . PRO A 1 487 ? -20.828 15.609 15.656 1 85.25 487 PRO A N 1
ATOM 3747 C CA . PRO A 1 487 ? -21.266 15.086 16.953 1 85.25 487 PRO A CA 1
ATOM 3748 C C . PRO A 1 487 ? -21.5 16.188 17.984 1 85.25 487 PRO A C 1
ATOM 3750 O O . PRO A 1 487 ? -22.469 16.109 18.766 1 85.25 487 PRO A O 1
ATOM 3753 N N . HIS A 1 488 ? -20.641 17.172 18 1 88.31 488 HIS A N 1
ATOM 3754 C CA . HIS A 1 488 ? -20.703 18.328 18.875 1 88.31 488 HIS A CA 1
ATOM 3755 C C . HIS A 1 488 ? -20.188 19.594 18.188 1 88.31 488 HIS A C 1
ATOM 3757 O O . HIS A 1 488 ? -19.266 19.516 17.375 1 88.31 488 HIS A O 1
ATOM 3763 N N . PRO A 1 489 ? -20.781 20.672 18.453 1 91.19 489 PRO A N 1
ATOM 3764 C CA . PRO A 1 489 ? -20.359 21.891 17.766 1 91.19 489 PRO A CA 1
ATOM 3765 C C . PRO A 1 489 ? -18.891 22.219 17.969 1 91.19 489 PRO A C 1
ATOM 3767 O O . PRO A 1 489 ? -18.25 22.828 17.109 1 91.19 489 PRO A O 1
ATOM 3770 N N . LEU A 1 490 ? -18.359 21.844 19.094 1 91 490 LEU A N 1
ATOM 3771 C CA . LEU A 1 490 ? -16.969 22.188 19.406 1 91 490 LEU A CA 1
ATOM 3772 C C . LEU A 1 490 ? -16.016 21.234 18.688 1 91 490 LEU A C 1
ATOM 3774 O O . LEU A 1 490 ? -14.805 21.484 18.641 1 91 490 LEU A O 1
ATOM 3778 N N . SER A 1 491 ? -16.516 20.25 18.078 1 92.44 491 SER A N 1
ATOM 3779 C CA . SER A 1 491 ? -15.664 19.281 17.391 1 92.44 491 SER A CA 1
ATOM 3780 C C . SER A 1 491 ? -15.18 19.812 16.047 1 92.44 491 SER A C 1
ATOM 3782 O O . SER A 1 491 ? -14.242 19.266 15.469 1 92.44 491 SER A O 1
ATOM 3784 N N . VAL A 1 492 ? -15.789 20.891 15.555 1 94.62 492 VAL A N 1
ATOM 3785 C CA . VAL A 1 492 ? -15.344 21.5 14.305 1 94.62 492 VAL A CA 1
ATOM 3786 C C . VAL A 1 492 ? -14.117 22.359 14.555 1 94.62 492 VAL A C 1
ATOM 3788 O O . VAL A 1 492 ? -14.188 23.344 15.297 1 94.62 492 VAL A O 1
ATOM 3791 N N . ILE A 1 493 ? -13.078 22 13.969 1 92.94 493 ILE A N 1
ATOM 3792 C CA . ILE A 1 493 ? -11.805 22.656 14.25 1 92.94 493 ILE A CA 1
ATOM 3793 C C . ILE A 1 493 ? -11.516 23.703 13.188 1 92.94 493 ILE A C 1
ATOM 3795 O O . ILE A 1 493 ? -10.844 24.703 13.461 1 92.94 493 ILE A O 1
ATOM 3799 N N . HIS A 1 494 ? -11.93 23.422 12 1 93.56 494 HIS A N 1
ATOM 3800 C CA . HIS A 1 494 ? -11.594 24.312 10.891 1 93.56 494 HIS A CA 1
ATOM 3801 C C . HIS A 1 494 ? -12.672 24.281 9.82 1 93.56 494 HIS A C 1
ATOM 3803 O O . HIS A 1 494 ? -13.289 23.25 9.57 1 93.56 494 HIS A O 1
ATOM 3809 N N . LEU A 1 495 ? -12.906 25.438 9.219 1 94 495 LEU A N 1
ATOM 3810 C CA . LEU A 1 495 ? -13.844 25.594 8.117 1 94 495 LEU A CA 1
ATOM 3811 C C . LEU A 1 495 ? -13.258 26.453 7.008 1 94 495 LEU A C 1
ATOM 3813 O O . LEU A 1 495 ? -12.711 27.531 7.277 1 94 495 LEU A O 1
ATOM 3817 N N . THR A 1 496 ? -13.297 25.922 5.844 1 92.5 496 THR A N 1
ATOM 3818 C CA . THR A 1 496 ? -12.781 26.719 4.73 1 92.5 496 THR A CA 1
ATOM 3819 C C . THR A 1 496 ? -13.484 26.344 3.43 1 92.5 496 THR A C 1
ATOM 3821 O O . THR A 1 496 ? -14.281 25.406 3.396 1 92.5 496 THR A O 1
ATOM 3824 N N . LEU A 1 497 ? -13.297 27.203 2.422 1 90 497 LEU A N 1
ATOM 3825 C CA . LEU A 1 497 ? -13.859 26.969 1.094 1 90 497 LEU A CA 1
ATOM 3826 C C . LEU A 1 497 ? -12.75 26.766 0.066 1 90 497 LEU A C 1
ATOM 3828 O O . LEU A 1 497 ? -11.602 27.156 0.288 1 90 497 LEU A O 1
ATOM 3832 N N . THR A 1 498 ? -13.102 25.984 -0.969 1 86.44 498 THR A N 1
ATOM 3833 C CA . THR A 1 498 ? -12.172 25.797 -2.074 1 86.44 498 THR A CA 1
ATOM 3834 C C . THR A 1 498 ? -12.703 26.453 -3.346 1 86.44 498 THR A C 1
ATOM 3836 O O . THR A 1 498 ? -13.906 26.688 -3.479 1 86.44 498 THR A O 1
ATOM 3839 N N . SER A 1 499 ? -11.734 26.859 -4.23 1 77.31 499 SER A N 1
ATOM 3840 C CA . SER A 1 499 ? -12.102 27.625 -5.414 1 77.31 499 SER A CA 1
ATOM 3841 C C . SER A 1 499 ? -12.219 26.719 -6.641 1 77.31 499 SER A C 1
ATOM 3843 O O . SER A 1 499 ? -11.539 25.703 -6.734 1 77.31 499 SER A O 1
ATOM 3845 N N . GLN A 1 500 ? -13.305 27.156 -7.461 1 65.5 500 GLN A N 1
ATOM 3846 C CA . GLN A 1 500 ? -13.391 26.562 -8.797 1 65.5 500 GLN A CA 1
ATOM 3847 C C . GLN A 1 500 ? -12.586 27.391 -9.805 1 65.5 500 GLN A C 1
ATOM 3849 O O . GLN A 1 500 ? -12.375 28.578 -9.617 1 65.5 500 GLN A O 1
ATOM 3854 N N . VAL A 1 501 ? -11.93 26.859 -10.766 1 58.16 501 VAL A N 1
ATOM 3855 C CA . VAL A 1 501 ? -11.023 27.438 -11.742 1 58.16 501 VAL A CA 1
ATOM 3856 C C . VAL A 1 501 ? -11.695 28.625 -12.422 1 58.16 501 VAL A C 1
ATOM 3858 O O . VAL A 1 501 ? -11.023 29.578 -12.844 1 58.16 501 VAL A O 1
ATOM 3861 N N . ASP A 1 502 ? -12.969 28.766 -12.492 1 56.5 502 ASP A N 1
ATOM 3862 C CA . ASP A 1 502 ? -13.5 29.625 -13.539 1 56.5 502 ASP A CA 1
ATOM 3863 C C . ASP A 1 502 ? -13.758 31.031 -13.016 1 56.5 502 ASP A C 1
ATOM 3865 O O . ASP A 1 502 ? -14.555 31.781 -13.586 1 56.5 502 ASP A O 1
ATOM 3869 N N . GLY A 1 503 ? -12.844 31.672 -12.258 1 58.12 503 GLY A N 1
ATOM 3870 C CA . GLY A 1 503 ? -12.805 33.094 -12.031 1 58.12 503 GLY A CA 1
ATOM 3871 C C . GLY A 1 503 ? -14.133 33.656 -11.555 1 58.12 503 GLY A C 1
ATOM 3872 O O . GLY A 1 503 ? -14.383 34.875 -11.68 1 58.12 503 GLY A O 1
ATOM 3873 N N . VAL A 1 504 ? -15.148 32.906 -11.195 1 62.56 504 VAL A N 1
ATOM 3874 C CA . VAL A 1 504 ? -16.422 33.469 -10.805 1 62.56 504 VAL A CA 1
ATOM 3875 C C . VAL A 1 504 ? -16.375 33.906 -9.336 1 62.56 504 VAL A C 1
ATOM 3877 O O . VAL A 1 504 ? -15.844 33.156 -8.492 1 62.56 504 VAL A O 1
ATOM 3880 N N . ASP A 1 505 ? -16.812 35.156 -9.133 1 66.81 505 ASP A N 1
ATOM 3881 C CA . ASP A 1 505 ? -16.828 35.719 -7.793 1 66.81 505 ASP A CA 1
ATOM 3882 C C . ASP A 1 505 ? -18.062 35.281 -7.012 1 66.81 505 ASP A C 1
ATOM 3884 O O . ASP A 1 505 ? -19.047 34.844 -7.598 1 66.81 505 ASP A O 1
ATOM 3888 N N . GLY A 1 506 ? -18.016 35.219 -5.703 1 74.69 506 GLY A N 1
ATOM 3889 C CA . GLY A 1 506 ? -19.125 34.906 -4.82 1 74.69 506 GLY A CA 1
ATOM 3890 C C . GLY A 1 506 ? -19.281 33.438 -4.578 1 74.69 506 GLY A C 1
ATOM 3891 O O . GLY A 1 506 ? -18.312 32.656 -4.602 1 74.69 506 GLY A O 1
ATOM 3892 N N . LEU A 1 507 ? -20.438 33.062 -4.262 1 79.75 507 LEU A N 1
ATOM 3893 C CA . LEU A 1 507 ? -20.734 31.688 -3.922 1 79.75 507 LEU A CA 1
ATOM 3894 C C . LEU A 1 507 ? -20.703 30.797 -5.164 1 79.75 507 LEU A C 1
ATOM 3896 O O . LEU A 1 507 ? -20.547 29.578 -5.062 1 79.75 507 LEU A O 1
ATOM 3900 N N . GLY A 1 508 ? -20.875 31.469 -6.305 1 75 508 GLY A N 1
ATOM 3901 C CA . GLY A 1 508 ? -20.812 30.734 -7.555 1 75 508 GLY A CA 1
ATOM 3902 C C . GLY A 1 508 ? -19.422 30.203 -7.867 1 75 508 GLY A C 1
ATOM 3903 O O . GLY A 1 508 ? -19.281 29.188 -8.555 1 75 508 GLY A O 1
ATOM 3904 N N . GLY A 1 509 ? -18.406 30.891 -7.293 1 77.56 509 GLY A N 1
ATOM 3905 C CA . GLY A 1 509 ? -17.047 30.5 -7.566 1 77.56 509 GLY A CA 1
ATOM 3906 C C . GLY A 1 509 ? -16.5 29.484 -6.57 1 77.56 509 GLY A C 1
ATOM 3907 O O . GLY A 1 509 ? -15.328 29.109 -6.633 1 77.56 509 GLY A O 1
ATOM 3908 N N . VAL A 1 510 ? -17.438 29.062 -5.707 1 84.06 510 VAL A N 1
ATOM 3909 C CA . VAL A 1 510 ? -17.031 28.109 -4.684 1 84.06 510 VAL A CA 1
ATOM 3910 C C . VAL A 1 510 ? -17.219 26.688 -5.191 1 84.06 510 VAL A C 1
ATOM 3912 O O . VAL A 1 510 ? -18.234 26.391 -5.848 1 84.06 510 VAL A O 1
ATOM 3915 N N . GLU A 1 511 ? -16.234 25.844 -4.961 1 82.19 511 GLU A N 1
ATOM 3916 C CA . GLU A 1 511 ? -16.312 24.453 -5.383 1 82.19 511 GLU A CA 1
ATOM 3917 C C . GLU A 1 511 ? -16.859 23.562 -4.273 1 82.19 511 GLU A C 1
ATOM 3919 O O . GLU A 1 511 ? -17.688 22.688 -4.523 1 82.19 511 GLU A O 1
ATOM 3924 N N . ALA A 1 512 ? -16.297 23.734 -3.1 1 89.19 512 ALA A N 1
ATOM 3925 C CA . ALA A 1 512 ? -16.688 22.844 -2.01 1 89.19 512 ALA A CA 1
ATOM 3926 C C . ALA A 1 512 ? -16.438 23.5 -0.653 1 89.19 512 ALA A C 1
ATOM 3928 O O . ALA A 1 512 ? -15.625 24.406 -0.536 1 89.19 512 ALA A O 1
ATOM 3929 N N . LEU A 1 513 ? -17.219 23.109 0.302 1 92.56 513 LEU A N 1
ATOM 3930 C CA . LEU A 1 513 ? -17.016 23.469 1.702 1 92.56 513 LEU A CA 1
ATOM 3931 C C . LEU A 1 513 ? -16.234 22.375 2.426 1 92.56 513 LEU A C 1
ATOM 3933 O O . LEU A 1 513 ? -16.594 21.188 2.355 1 92.56 513 LEU A O 1
ATOM 3937 N N . ILE A 1 514 ? -15.172 22.734 3.045 1 93.62 514 ILE A N 1
ATOM 3938 C CA . ILE A 1 514 ? -14.328 21.797 3.762 1 93.62 514 ILE A CA 1
ATOM 3939 C C . ILE A 1 514 ? -14.438 22.047 5.266 1 93.62 514 ILE A C 1
ATOM 3941 O O . ILE A 1 514 ? -14.266 23.172 5.73 1 93.62 514 ILE A O 1
ATOM 3945 N N . ALA A 1 515 ? -14.719 21.016 5.988 1 95.25 515 ALA A N 1
ATOM 3946 C CA . ALA A 1 515 ? -14.82 21.109 7.441 1 95.25 515 ALA A CA 1
ATOM 3947 C C . ALA A 1 515 ? -13.992 20.016 8.117 1 95.25 515 ALA A C 1
ATOM 3949 O O . ALA A 1 515 ? -14.07 18.844 7.73 1 95.25 515 ALA A O 1
ATOM 3950 N N . ASN A 1 516 ? -13.156 20.391 8.977 1 95.31 516 ASN A N 1
ATOM 3951 C CA . ASN A 1 516 ? -12.438 19.422 9.812 1 95.31 516 ASN A CA 1
ATOM 3952 C C . ASN A 1 516 ? -13.172 19.156 11.117 1 95.31 516 ASN A C 1
ATOM 3954 O O . ASN A 1 516 ? -13.227 20.016 12 1 95.31 516 ASN A O 1
ATOM 3958 N N . VAL A 1 517 ? -13.727 18.016 11.242 1 94.88 517 VAL A N 1
ATOM 3959 C CA . VAL A 1 517 ? -14.492 17.656 12.43 1 94.88 517 VAL A CA 1
ATOM 3960 C C . VAL A 1 517 ? -13.703 16.641 13.258 1 94.88 517 VAL A C 1
ATOM 3962 O O . VAL A 1 517 ? -13.805 15.43 13.023 1 94.88 517 VAL A O 1
ATOM 3965 N N . GLY A 1 518 ? -13.023 17.078 14.242 1 92.5 518 GLY A N 1
ATOM 3966 C CA . GLY A 1 518 ? -12.25 16.203 15.117 1 92.5 518 GLY A CA 1
ATOM 3967 C C . GLY A 1 518 ? -11.211 15.398 14.375 1 92.5 518 GLY A C 1
ATOM 3968 O O . GLY A 1 518 ? -11.016 14.211 14.664 1 92.5 518 GLY A O 1
ATOM 3969 N N . GLY A 1 519 ? -10.727 15.883 13.391 1 93.19 519 GLY A N 1
ATOM 3970 C CA . GLY A 1 519 ? -9.703 15.188 12.625 1 93.19 519 GLY A CA 1
ATOM 3971 C C . GLY A 1 519 ? -10.234 14.57 11.352 1 93.19 519 GLY A C 1
ATOM 3972 O O . GLY A 1 519 ? -9.461 14.125 10.5 1 93.19 519 GLY A O 1
ATOM 3973 N N . TRP A 1 520 ? -11.492 14.492 11.219 1 92.12 520 TRP A N 1
ATOM 3974 C CA . TRP A 1 520 ? -12.109 14.008 9.992 1 92.12 520 TRP A CA 1
ATOM 3975 C C . TRP A 1 520 ? -12.391 15.156 9.031 1 92.12 520 TRP A C 1
ATOM 3977 O O . TRP A 1 520 ? -13.164 16.062 9.352 1 92.12 520 TRP A O 1
ATOM 3987 N N . LEU A 1 521 ? -11.797 15.047 7.953 1 94.5 521 LEU A N 1
ATOM 3988 C CA . LEU A 1 521 ? -11.984 16.109 6.969 1 94.5 521 LEU A CA 1
ATOM 3989 C C . LEU A 1 521 ? -13.172 15.805 6.066 1 94.5 521 LEU A C 1
ATOM 3991 O O . LEU A 1 521 ? -13.125 14.875 5.258 1 94.5 521 LEU A O 1
ATOM 3995 N N . LEU A 1 522 ? -14.18 16.672 6.16 1 92.81 522 LEU A N 1
ATOM 3996 C CA . LEU A 1 522 ? -15.398 16.5 5.383 1 92.81 522 LEU A CA 1
ATOM 3997 C C . LEU A 1 522 ? -15.438 17.469 4.211 1 92.81 522 LEU A C 1
ATOM 3999 O O . LEU A 1 522 ? -15.055 18.641 4.355 1 92.81 522 LEU A O 1
ATOM 4003 N N . MET A 1 523 ? -15.797 16.969 3.139 1 91 523 MET A N 1
ATOM 4004 C CA . MET A 1 523 ? -15.992 17.797 1.956 1 91 523 MET A CA 1
ATOM 4005 C C . MET A 1 523 ? -17.453 17.766 1.498 1 91 523 MET A C 1
ATOM 4007 O O . MET A 1 523 ? -18.016 16.688 1.315 1 91 523 MET A O 1
ATOM 4011 N N . LEU A 1 524 ? -18 18.875 1.387 1 89.25 524 LEU A N 1
ATOM 4012 C CA . LEU A 1 524 ? -19.344 19.047 0.849 1 89.25 524 LEU A CA 1
ATOM 4013 C C . LEU A 1 524 ? -19.297 19.734 -0.507 1 89.25 524 LEU A C 1
ATOM 4015 O O . LEU A 1 524 ? -19.094 20.953 -0.582 1 89.25 524 LEU A O 1
ATOM 4019 N N . GLN A 1 525 ? -19.594 18.984 -1.487 1 84.19 525 GLN A N 1
ATOM 4020 C CA . GLN A 1 525 ? -19.516 19.516 -2.842 1 84.19 525 GLN A CA 1
ATOM 4021 C C . GLN A 1 525 ? -20.797 20.266 -3.219 1 84.19 525 GLN A C 1
ATOM 4023 O O . GLN A 1 525 ? -21.891 19.859 -2.824 1 84.19 525 GLN A O 1
ATOM 4028 N N . LYS A 1 526 ? -20.516 21.297 -3.996 1 82.25 526 LYS A N 1
ATOM 4029 C CA . LYS A 1 526 ? -21.641 22.062 -4.492 1 82.25 526 LYS A CA 1
ATOM 4030 C C . LYS A 1 526 ? -22.422 21.297 -5.555 1 82.25 526 LYS A C 1
ATOM 4032 O O . LYS A 1 526 ? -21.828 20.625 -6.398 1 82.25 526 LYS A O 1
ATOM 4037 N N . ASP A 1 527 ? -23.688 21.062 -5.449 1 71.5 527 ASP A N 1
ATOM 4038 C CA . ASP A 1 527 ? -24.531 20.344 -6.391 1 71.5 527 ASP A CA 1
ATOM 4039 C C . ASP A 1 527 ? -24.656 21.109 -7.711 1 71.5 527 ASP A C 1
ATOM 4041 O O . ASP A 1 527 ? -25.094 22.25 -7.738 1 71.5 527 ASP A O 1
ATOM 4045 N N . LYS A 1 528 ? -24.031 20.75 -8.648 1 59.66 528 LYS A N 1
ATOM 4046 C CA . LYS A 1 528 ? -24.078 21.406 -9.945 1 59.66 528 LYS A CA 1
ATOM 4047 C C . LYS A 1 528 ? -25.484 21.328 -10.539 1 59.66 528 LYS A C 1
ATOM 4049 O O . LYS A 1 528 ? -25.906 22.234 -11.273 1 59.66 528 LYS A O 1
ATOM 4054 N N . ALA A 1 529 ? -26.203 20.203 -10.469 1 54.56 529 ALA A N 1
ATOM 4055 C CA . ALA A 1 529 ? -27.469 19.969 -11.148 1 54.56 529 ALA A CA 1
ATOM 4056 C C . ALA A 1 529 ? -28.516 21.016 -10.742 1 54.56 529 ALA A C 1
ATOM 4058 O O . ALA A 1 529 ? -29.312 21.453 -11.562 1 54.56 529 ALA A O 1
ATOM 4059 N N . ILE A 1 530 ? -28.625 21.234 -9.492 1 49.75 530 ILE A N 1
ATOM 4060 C CA . ILE A 1 530 ? -29.703 22.125 -9.023 1 49.75 530 ILE A CA 1
ATOM 4061 C C . ILE A 1 530 ? -29.375 23.562 -9.391 1 49.75 530 ILE A C 1
ATOM 4063 O O . ILE A 1 530 ? -30.266 24.406 -9.516 1 49.75 530 ILE A O 1
ATOM 4067 N N . ALA A 1 531 ? -28.109 23.875 -9.531 1 49.28 531 ALA A N 1
ATOM 4068 C CA . ALA A 1 531 ? -27.734 25.25 -9.844 1 49.28 531 ALA A CA 1
ATOM 4069 C C . ALA A 1 531 ? -28.281 25.672 -11.203 1 49.28 531 ALA A C 1
ATOM 4071 O O . ALA A 1 531 ? -28.641 26.828 -11.406 1 49.28 531 ALA A O 1
ATOM 4072 N N . ASP A 1 532 ? -28.266 24.734 -12.242 1 48.75 532 ASP A N 1
ATOM 4073 C CA . ASP A 1 532 ? -28.75 25.125 -13.562 1 48.75 532 ASP A CA 1
ATOM 4074 C C . ASP A 1 532 ? -30.281 25.297 -13.562 1 48.75 532 ASP A C 1
ATOM 4076 O O . ASP A 1 532 ? -30.828 25.938 -14.453 1 48.75 532 ASP A O 1
ATOM 4080 N N . LYS A 1 533 ? -30.969 24.453 -12.898 1 45.41 533 LYS A N 1
ATOM 4081 C CA . LYS A 1 533 ? -32.406 24.562 -13.094 1 45.41 533 LYS A CA 1
ATOM 4082 C C . LYS A 1 533 ? -32.969 25.844 -12.484 1 45.41 533 LYS A C 1
ATOM 4084 O O . LYS A 1 533 ? -33.938 26.422 -13 1 45.41 533 LYS A O 1
ATOM 4089 N N . ASP A 1 534 ? -32.875 26.031 -11.234 1 41.84 534 ASP A N 1
ATOM 4090 C CA . ASP A 1 534 ? -33.531 27.219 -10.711 1 41.84 534 ASP A CA 1
ATOM 4091 C C . ASP A 1 534 ? -32.594 28.406 -10.695 1 41.84 534 ASP A C 1
ATOM 4093 O O . ASP A 1 534 ? -31.875 28.641 -9.711 1 41.84 534 ASP A O 1
ATOM 4097 N N . LYS A 1 535 ? -32.156 28.906 -11.656 1 47.66 535 LYS A N 1
ATOM 4098 C CA . LYS A 1 535 ? -31.406 30.156 -11.828 1 47.66 535 LYS A CA 1
ATOM 4099 C C . LYS A 1 535 ? -31.812 31.188 -10.781 1 47.66 535 LYS A C 1
ATOM 4101 O O . LYS A 1 535 ? -31.156 32.219 -10.633 1 47.66 535 LYS A O 1
ATOM 4106 N N . LYS A 1 536 ? -33.031 31.109 -10.547 1 45.66 536 LYS A N 1
ATOM 4107 C CA . LYS A 1 536 ? -33.531 32.281 -9.805 1 45.66 536 LYS A CA 1
ATOM 4108 C C . LYS A 1 536 ? -33.125 32.188 -8.336 1 45.66 536 LYS A C 1
ATOM 4110 O O . LYS A 1 536 ? -33.344 33.125 -7.57 1 45.66 536 LYS A O 1
ATOM 4115 N N . SER A 1 537 ? -33 30.953 -7.797 1 50.41 537 SER A N 1
ATOM 4116 C CA . SER A 1 537 ? -32.75 30.938 -6.355 1 50.41 537 SER A CA 1
ATOM 4117 C C . SER A 1 537 ? -31.25 30.922 -6.051 1 50.41 537 SER A C 1
ATOM 4119 O O . SER A 1 537 ? -30.516 30.062 -6.562 1 50.41 537 SER A O 1
ATOM 4121 N N . LYS A 1 538 ? -30.703 31.984 -5.789 1 55.69 538 LYS A N 1
ATOM 4122 C CA . LYS A 1 538 ? -29.375 32.406 -5.359 1 55.69 538 LYS A CA 1
ATOM 4123 C C . LYS A 1 538 ? -28.828 31.469 -4.281 1 55.69 538 LYS A C 1
ATOM 4125 O O . LYS A 1 538 ? -27.75 31.703 -3.732 1 55.69 538 LYS A O 1
ATOM 4130 N N . GLN A 1 539 ? -29.578 30.312 -3.848 1 66.38 539 GLN A N 1
ATOM 4131 C CA . GLN A 1 539 ? -29.062 29.469 -2.77 1 66.38 539 GLN A CA 1
ATOM 4132 C C . GLN A 1 539 ? -28.328 28.25 -3.322 1 66.38 539 GLN A C 1
ATOM 4134 O O . GLN A 1 539 ? -28.766 27.656 -4.312 1 66.38 539 GLN A O 1
ATOM 4139 N N . VAL A 1 540 ? -27.094 28.172 -2.963 1 73.75 540 VAL A N 1
ATOM 4140 C CA . VAL A 1 540 ? -26.25 27.047 -3.359 1 73.75 540 VAL A CA 1
ATOM 4141 C C . VAL A 1 540 ? -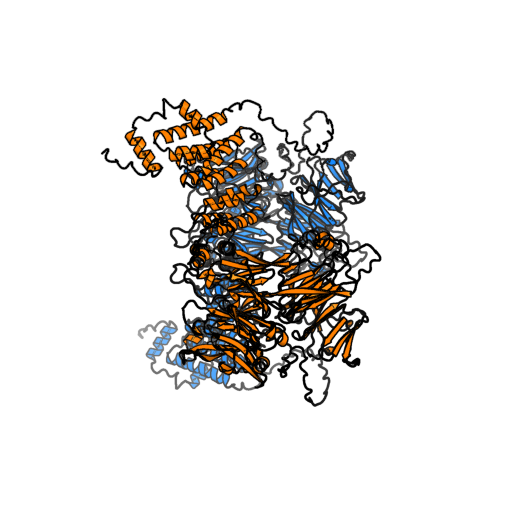26.5 25.859 -2.422 1 73.75 540 VAL A C 1
ATOM 4143 O O . VAL A 1 540 ? -26.609 26.031 -1.206 1 73.75 540 VAL A O 1
ATOM 4146 N N . SER A 1 541 ? -26.859 24.719 -2.996 1 79.12 541 SER A N 1
ATOM 4147 C CA . SER A 1 541 ? -27.047 23.516 -2.199 1 79.12 541 SER A CA 1
ATOM 4148 C C . SER A 1 541 ? -25.797 22.625 -2.246 1 79.12 541 SER A C 1
ATOM 4150 O O . SER A 1 541 ? -25.125 22.547 -3.273 1 79.12 541 SER A O 1
ATOM 4152 N N . PHE A 1 542 ? -25.406 22.125 -1.021 1 81.75 542 PHE A N 1
ATOM 4153 C CA . PHE A 1 542 ? -24.266 21.234 -0.913 1 81.75 542 PHE A CA 1
ATOM 4154 C C . PHE A 1 542 ? -24.719 19.781 -0.855 1 81.75 542 PHE A C 1
ATOM 4156 O O . PHE A 1 542 ? -25.75 19.469 -0.254 1 81.75 542 PHE A O 1
ATOM 4163 N N . SER A 1 543 ? -23.953 18.953 -1.519 1 77 543 SER A N 1
ATOM 4164 C CA . SER A 1 543 ? -24.234 17.516 -1.519 1 77 543 SER A CA 1
ATOM 4165 C C . SER A 1 543 ? -23.844 16.875 -0.189 1 77 543 SER A C 1
ATOM 4167 O O . SER A 1 543 ? -23.344 17.562 0.708 1 77 543 SER A O 1
ATOM 4169 N N . SER A 1 544 ? -24.172 15.602 -0.062 1 76.5 544 SER A N 1
ATOM 4170 C CA . SER A 1 544 ? -23.812 14.859 1.14 1 76.5 544 SER A CA 1
ATOM 4171 C C . SER A 1 544 ? -22.297 14.852 1.354 1 76.5 544 SER A C 1
ATOM 4173 O O . SER A 1 544 ? -21.531 14.773 0.393 1 76.5 544 SER A O 1
ATOM 4175 N N . PRO A 1 545 ? -21.984 14.953 2.572 1 84 545 PRO A N 1
ATOM 4176 C CA . PRO A 1 545 ? -20.562 15.062 2.889 1 84 545 PRO A CA 1
ATOM 4177 C C . PRO A 1 545 ? -19.781 13.781 2.586 1 84 545 PRO A C 1
ATOM 4179 O O . PRO A 1 545 ? -20.297 12.68 2.768 1 84 545 PRO A O 1
ATOM 4182 N N . VAL A 1 546 ? -18.578 13.977 2.062 1 82.12 546 VAL A N 1
ATOM 4183 C CA . VAL A 1 546 ? -17.641 12.891 1.821 1 82.12 546 VAL A CA 1
ATOM 4184 C C . VAL A 1 546 ? -16.406 13.078 2.703 1 82.12 546 VAL A C 1
ATOM 4186 O O . VAL A 1 546 ? -15.891 14.195 2.834 1 82.12 546 VAL A O 1
ATOM 4189 N N . VAL A 1 547 ? -16.047 12.031 3.363 1 87.31 547 VAL A N 1
ATOM 4190 C CA . VAL A 1 547 ? -14.844 12.102 4.195 1 87.31 547 VAL A CA 1
ATOM 4191 C C . VAL A 1 547 ? -13.602 11.945 3.324 1 87.31 547 VAL A C 1
ATOM 4193 O O . VAL A 1 547 ? -13.398 10.898 2.703 1 87.31 547 VAL A O 1
ATOM 4196 N N . LEU A 1 548 ? -12.758 12.891 3.289 1 87.69 548 LEU A N 1
ATOM 4197 C CA . LEU A 1 548 ? -11.578 12.891 2.43 1 87.69 548 LEU A CA 1
ATOM 4198 C C . LEU A 1 548 ? -10.391 12.234 3.129 1 87.69 548 LEU A C 1
ATOM 4200 O O . LEU A 1 548 ? -9.578 11.57 2.486 1 87.69 548 LEU A O 1
ATOM 4204 N N . ALA A 1 549 ? -10.227 12.562 4.352 1 91.81 549 ALA A N 1
ATOM 4205 C CA . ALA A 1 549 ? -9.078 12.07 5.105 1 91.81 549 ALA A CA 1
ATOM 4206 C C . ALA A 1 549 ? -9.391 11.992 6.594 1 91.81 549 ALA A C 1
ATOM 4208 O O . ALA A 1 549 ? -10.344 12.609 7.07 1 91.81 549 ALA A O 1
ATOM 4209 N N . SER A 1 550 ? -8.555 11.234 7.227 1 91.12 550 SER A N 1
ATOM 4210 C CA . SER A 1 550 ? -8.648 11.109 8.68 1 91.12 550 SER A CA 1
ATOM 4211 C C . SER A 1 550 ? -7.355 11.562 9.359 1 91.12 550 SER A C 1
ATOM 4213 O O . SER A 1 550 ? -6.32 11.703 8.703 1 91.12 550 SER A O 1
ATOM 4215 N N . CYS A 1 551 ? -7.438 11.906 10.633 1 94.12 551 CYS A N 1
ATOM 4216 C CA . CYS A 1 551 ? -6.305 12.32 11.453 1 94.12 551 CYS A CA 1
ATOM 4217 C C . CYS A 1 551 ? -5.688 13.609 10.922 1 94.12 551 CYS A C 1
ATOM 4219 O O . CYS A 1 551 ? -4.469 13.703 10.766 1 94.12 551 CYS A O 1
ATOM 4221 N N . VAL A 1 552 ? -6.535 14.531 10.531 1 95.88 552 VAL A N 1
ATOM 4222 C CA . VAL A 1 552 ? -6.062 15.805 9.992 1 95.88 552 VAL A CA 1
ATOM 4223 C C . VAL A 1 552 ? -5.98 16.844 11.117 1 95.88 552 VAL A C 1
ATOM 4225 O O . VAL A 1 552 ? -6.953 17.047 11.844 1 95.88 552 VAL A O 1
ATOM 4228 N N . GLU A 1 553 ? -4.852 17.438 11.266 1 95.56 553 GLU A N 1
ATOM 4229 C CA . GLU A 1 553 ? -4.68 18.469 12.273 1 95.56 553 GLU A CA 1
ATOM 4230 C C . GLU A 1 553 ? -4.867 19.859 11.672 1 95.56 553 GLU A C 1
ATOM 4232 O O . GLU A 1 553 ? -5.508 20.719 12.273 1 95.56 553 GLU A O 1
ATOM 4237 N N . ASN A 1 554 ? -4.25 20.047 10.531 1 93.38 554 ASN A N 1
ATOM 4238 C CA . ASN A 1 554 ? -4.324 21.344 9.852 1 93.38 554 ASN A CA 1
ATOM 4239 C C . ASN A 1 554 ? -4.551 21.172 8.352 1 93.38 554 ASN A C 1
ATOM 4241 O O . ASN A 1 554 ? -4.215 20.141 7.781 1 93.38 554 ASN A O 1
ATOM 4245 N N . CYS A 1 555 ? -5.176 22.188 7.77 1 93.44 555 CYS A N 1
ATOM 4246 C CA . CYS A 1 555 ? -5.426 22.203 6.332 1 93.44 555 CYS A CA 1
ATOM 4247 C C . CYS A 1 555 ? -5.059 23.562 5.73 1 93.44 555 CYS A C 1
ATOM 4249 O O . CYS A 1 555 ? -5.324 24.609 6.324 1 93.44 555 CYS A O 1
ATOM 4251 N N . TRP A 1 556 ? -4.402 23.547 4.582 1 92.38 556 TRP A N 1
ATOM 4252 C CA . TRP A 1 556 ? -3.996 24.781 3.91 1 92.38 556 TRP A CA 1
ATOM 4253 C C . TRP A 1 556 ? -4.504 24.797 2.473 1 92.38 556 TRP A C 1
ATOM 4255 O O . TRP A 1 556 ? -4.445 23.797 1.768 1 92.38 556 TRP A O 1
ATOM 4265 N N . THR A 1 557 ? -5.09 25.828 2.055 1 89.62 557 THR A N 1
ATOM 4266 C CA . THR A 1 557 ? -5.535 26.062 0.685 1 89.62 557 THR A CA 1
ATOM 4267 C C . THR A 1 557 ? -5.281 27.5 0.265 1 89.62 557 THR A C 1
ATOM 4269 O O . THR A 1 557 ? -5.191 28.391 1.111 1 89.62 557 THR A O 1
ATOM 4272 N N . SER A 1 558 ? -5.102 27.656 -1.006 1 83.38 558 SER A N 1
ATOM 4273 C CA . SER A 1 558 ? -4.891 29.016 -1.521 1 83.38 558 SER A CA 1
ATOM 4274 C C . SER A 1 558 ? -6.168 29.578 -2.129 1 83.38 558 SER A C 1
ATOM 4276 O O . SER A 1 558 ? -6.957 28.844 -2.729 1 83.38 558 SER A O 1
ATOM 4278 N N . SER A 1 559 ? -6.387 30.875 -1.87 1 78.19 559 SER A N 1
ATOM 4279 C CA . SER A 1 559 ? -7.547 31.547 -2.447 1 78.19 559 SER A CA 1
ATOM 4280 C C . SER A 1 559 ? -7.195 32.219 -3.771 1 78.19 559 SER A C 1
ATOM 4282 O O . SER A 1 559 ? -8.086 32.594 -4.539 1 78.19 559 SER A O 1
ATOM 4284 N N . THR A 1 560 ? -5.902 32.25 -4.051 1 75.81 560 THR A N 1
ATOM 4285 C CA . THR A 1 560 ? -5.469 32.938 -5.266 1 75.81 560 THR A CA 1
ATOM 4286 C C . THR A 1 560 ? -5.086 31.922 -6.34 1 75.81 560 THR A C 1
ATOM 4288 O O . THR A 1 560 ? -4.625 30.812 -6.027 1 75.81 560 THR A O 1
ATOM 4291 N N . SER A 1 561 ? -5.48 32.219 -7.512 1 72.88 561 SER A N 1
ATOM 4292 C CA . SER A 1 561 ? -5.109 31.328 -8.617 1 72.88 561 SER A CA 1
ATOM 4293 C C . SER A 1 561 ? -3.91 31.891 -9.383 1 72.88 561 SER A C 1
ATOM 4295 O O . SER A 1 561 ? -3.756 33.094 -9.508 1 72.88 561 SER A O 1
ATOM 4297 N N . CYS A 1 562 ? -2.918 31.141 -9.477 1 76.75 562 CYS A N 1
ATOM 4298 C CA . CYS A 1 562 ? -1.787 31.422 -10.352 1 76.75 562 CYS A CA 1
ATOM 4299 C C . CYS A 1 562 ? -1.77 30.484 -11.555 1 76.75 562 CYS A C 1
ATOM 4301 O O . CYS A 1 562 ? -1.592 29.281 -11.398 1 76.75 562 CYS A O 1
ATOM 4303 N N . PRO A 1 563 ? -2.02 31.031 -12.695 1 76.69 563 PRO A N 1
ATOM 4304 C CA . PRO A 1 563 ? -2.127 30.172 -13.883 1 76.69 563 PRO A CA 1
ATOM 4305 C C . PRO A 1 563 ? -0.843 29.406 -14.172 1 76.69 563 PRO A C 1
ATOM 4307 O O . PRO A 1 563 ? -0.889 28.328 -14.773 1 76.69 563 PRO A O 1
ATOM 4310 N N . ASP A 1 564 ? 0.264 29.938 -13.703 1 81.44 564 ASP A N 1
ATOM 4311 C CA . ASP A 1 564 ? 1.519 29.266 -14.031 1 81.44 564 ASP A CA 1
ATOM 4312 C C . ASP A 1 564 ? 1.729 28.047 -13.156 1 81.44 564 ASP A C 1
ATOM 4314 O O . ASP A 1 564 ? 2.363 27.078 -13.578 1 81.44 564 ASP A O 1
ATOM 4318 N N . LYS A 1 565 ? 1.32 28.078 -11.984 1 88.69 565 LYS A N 1
ATOM 4319 C CA . LYS A 1 565 ? 1.476 26.953 -11.055 1 88.69 565 LYS A CA 1
ATOM 4320 C C . LYS A 1 565 ? 0.124 26.484 -10.523 1 88.69 565 LYS A C 1
ATOM 4322 O O . LYS A 1 565 ? -0.053 26.328 -9.312 1 88.69 565 LYS A O 1
ATOM 4327 N N . ARG A 1 566 ? -0.673 26.094 -11.375 1 86.25 566 ARG A N 1
ATOM 4328 C CA . ARG A 1 566 ? -2.057 25.766 -11.039 1 86.25 566 ARG A CA 1
ATOM 4329 C C . ARG A 1 566 ? -2.129 24.531 -10.148 1 86.25 566 ARG A C 1
ATOM 4331 O O . ARG A 1 566 ? -2.941 24.469 -9.227 1 86.25 566 ARG A O 1
ATOM 4338 N N . HIS A 1 567 ? -1.257 23.516 -10.453 1 89.44 567 HIS A N 1
ATOM 4339 C CA . HIS A 1 567 ? -1.297 22.281 -9.703 1 89.44 567 HIS A CA 1
ATOM 4340 C C . HIS A 1 567 ? -1.055 22.516 -8.219 1 89.44 567 HIS A C 1
ATOM 4342 O O . HIS A 1 567 ? -1.752 21.969 -7.367 1 89.44 567 HIS A O 1
ATOM 4348 N N . LEU A 1 568 ? -0.137 23.422 -7.898 1 89.44 568 LEU A N 1
ATOM 4349 C CA . LEU A 1 568 ? 0.243 23.641 -6.508 1 89.44 568 LEU A CA 1
ATOM 4350 C C . LEU A 1 568 ? -0.699 24.641 -5.84 1 89.44 568 LEU A C 1
ATOM 4352 O O . LEU A 1 568 ? -0.995 24.516 -4.648 1 89.44 568 LEU A O 1
ATOM 4356 N N . MET A 1 569 ? -1.225 25.547 -6.605 1 87 569 MET A N 1
ATOM 4357 C CA . MET A 1 569 ? -2.062 26.609 -6.059 1 87 569 MET A CA 1
ATOM 4358 C C . MET A 1 569 ? -3.477 26.109 -5.789 1 87 569 MET A C 1
ATOM 4360 O O . MET A 1 569 ? -4.145 26.578 -4.871 1 87 569 MET A O 1
ATOM 4364 N N . GLU A 1 570 ? -3.936 25.172 -6.512 1 86.88 570 GLU A N 1
ATOM 4365 C CA . GLU A 1 570 ? -5.293 24.656 -6.352 1 86.88 570 GLU A CA 1
ATOM 4366 C C . GLU A 1 570 ? -5.305 23.359 -5.551 1 86.88 570 GLU A C 1
ATOM 4368 O O . GLU A 1 570 ? -6.328 22.672 -5.473 1 86.88 570 GLU A O 1
ATOM 4373 N N . ALA A 1 571 ? -4.223 23.047 -4.973 1 90.81 571 ALA A N 1
ATOM 4374 C CA . ALA A 1 571 ? -4.117 21.828 -4.18 1 90.81 571 ALA A CA 1
ATOM 4375 C C . ALA A 1 571 ? -4.547 22.078 -2.736 1 90.81 571 ALA A C 1
ATOM 4377 O O . ALA A 1 571 ? -4.57 23.219 -2.273 1 90.81 571 ALA A O 1
ATOM 4378 N N . LEU A 1 572 ? -5.043 21.078 -2.092 1 92.38 572 LEU A N 1
ATOM 4379 C CA . LEU A 1 572 ? -5.348 21.078 -0.665 1 92.38 572 LEU A CA 1
ATOM 4380 C C . LEU A 1 572 ? -4.281 20.328 0.122 1 92.38 572 LEU A C 1
ATOM 4382 O O . LEU A 1 572 ? -4.031 19.141 -0.132 1 92.38 572 LEU A O 1
ATOM 4386 N N . TRP A 1 573 ? -3.607 21.016 0.983 1 94.19 573 TRP A N 1
ATOM 4387 C CA . TRP A 1 573 ? -2.541 20.438 1.789 1 94.19 573 TRP A CA 1
ATOM 4388 C C . TRP A 1 573 ? -3.049 20.062 3.18 1 94.19 573 TRP A C 1
ATOM 4390 O O . TRP A 1 573 ? -3.756 20.859 3.816 1 94.19 573 TRP A O 1
ATOM 4400 N N . LEU A 1 574 ? -2.727 18.906 3.643 1 95.81 574 LEU A N 1
ATOM 4401 C CA . LEU A 1 574 ? -3.217 18.406 4.922 1 95.81 574 LEU A CA 1
ATOM 4402 C C . LEU A 1 574 ? -2.059 18 5.828 1 95.81 574 LEU A C 1
ATOM 4404 O O . LEU A 1 574 ? -1.128 17.312 5.387 1 95.81 574 LEU A O 1
ATOM 4408 N N . GLY A 1 575 ? -2.041 18.531 7.035 1 95.5 575 GLY A N 1
ATOM 4409 C CA . GLY A 1 575 ? -1.145 18.031 8.07 1 95.5 575 GLY A CA 1
ATOM 4410 C C . GLY A 1 575 ? -1.76 16.938 8.922 1 95.5 575 GLY A C 1
ATOM 4411 O O . GLY A 1 575 ? -2.74 17.188 9.633 1 95.5 575 GLY A O 1
ATOM 4412 N N . CYS A 1 576 ? -1.162 15.734 8.898 1 95.62 576 CYS A N 1
ATOM 4413 C CA . CYS A 1 576 ? -1.765 14.578 9.555 1 95.62 576 CYS A CA 1
ATOM 4414 C C . CYS A 1 576 ? -0.875 14.062 10.68 1 95.62 576 CYS A C 1
ATOM 4416 O O . CYS A 1 576 ? -0.771 12.852 10.891 1 95.62 576 CYS A O 1
ATOM 4418 N N . GLY A 1 577 ? -0.185 14.891 11.336 1 93.94 577 GLY A N 1
ATOM 4419 C CA . GLY A 1 577 ? 0.611 14.516 12.492 1 93.94 577 GLY A CA 1
ATOM 4420 C C . GLY A 1 577 ? 1.705 13.516 12.164 1 93.94 577 GLY A C 1
ATOM 4421 O O . GLY A 1 577 ? 2.51 13.75 11.258 1 93.94 577 GLY A O 1
ATOM 4422 N N . ALA A 1 578 ? 1.598 12.32 12.773 1 92.31 578 ALA A N 1
ATOM 4423 C CA . ALA A 1 578 ? 2.631 11.305 12.617 1 92.31 578 ALA A CA 1
ATOM 4424 C C . ALA A 1 578 ? 2.607 10.711 11.211 1 92.31 578 ALA A C 1
ATOM 4426 O O . ALA A 1 578 ? 3.619 10.203 10.727 1 92.31 578 ALA A O 1
ATOM 4427 N N . GLN A 1 579 ? 1.468 10.805 10.562 1 91.56 579 GLN A N 1
ATOM 4428 C CA . GLN A 1 579 ? 1.35 10.266 9.211 1 91.56 579 GLN A CA 1
ATOM 4429 C C . GLN A 1 579 ? 1.954 11.219 8.188 1 91.56 579 GLN A C 1
ATOM 4431 O O . GLN A 1 579 ? 2.047 10.891 7 1 91.56 579 GLN A O 1
ATOM 4436 N N . GLY A 1 580 ? 2.428 12.297 8.664 1 93.12 580 GLY A N 1
ATOM 4437 C CA . GLY A 1 580 ? 3.084 13.242 7.773 1 93.12 580 GLY A CA 1
ATOM 4438 C C . GLY A 1 580 ? 2.117 14.195 7.094 1 93.12 580 GLY A C 1
ATOM 4439 O O . GLY A 1 580 ? 1.165 14.664 7.715 1 93.12 580 GLY A O 1
ATOM 4440 N N . MET A 1 581 ? 2.439 14.555 5.863 1 95.62 581 MET A N 1
ATOM 4441 C CA . MET A 1 581 ? 1.622 15.5 5.105 1 95.62 581 MET A CA 1
ATOM 4442 C C . MET A 1 581 ? 0.992 14.812 3.895 1 95.62 581 MET A C 1
ATOM 4444 O O . MET A 1 581 ? 1.545 13.852 3.361 1 95.62 581 MET A O 1
ATOM 4448 N N . LYS A 1 582 ? -0.201 15.203 3.57 1 95.31 582 LYS A N 1
ATOM 4449 C CA . LYS A 1 582 ? -0.891 14.727 2.375 1 95.31 582 LYS A CA 1
ATOM 4450 C C . LYS A 1 582 ? -1.313 15.898 1.486 1 95.31 582 LYS A C 1
ATOM 4452 O O . LYS A 1 582 ? -1.587 17 1.98 1 95.31 582 LYS A O 1
ATOM 4457 N N . VAL A 1 583 ? -1.246 15.719 0.234 1 95.19 583 VAL A N 1
ATOM 4458 C CA . VAL A 1 583 ? -1.683 16.75 -0.697 1 95.19 583 VAL A CA 1
ATOM 4459 C C . VAL A 1 583 ? -2.748 16.188 -1.634 1 95.19 583 VAL A C 1
ATOM 4461 O O . VAL A 1 583 ? -2.592 15.094 -2.174 1 95.19 583 VAL A O 1
ATOM 4464 N N . TRP A 1 584 ? -3.844 16.797 -1.654 1 92.75 584 TRP A N 1
ATOM 4465 C CA . TRP A 1 584 ? -4.887 16.484 -2.625 1 92.75 584 TRP A CA 1
ATOM 4466 C C . TRP A 1 584 ? -4.742 17.344 -3.877 1 92.75 584 TRP A C 1
ATOM 4468 O O . TRP A 1 584 ? -5.191 18.484 -3.902 1 92.75 584 TRP A O 1
ATOM 4478 N N . LEU A 1 585 ? -4.121 16.766 -4.906 1 92.56 585 LEU A N 1
ATOM 4479 C CA . LEU A 1 585 ? -3.666 17.484 -6.09 1 92.56 585 LEU A CA 1
ATOM 4480 C C . LEU A 1 585 ? -4.656 17.328 -7.238 1 92.56 585 LEU A C 1
ATOM 4482 O O . LEU A 1 585 ? -5.137 16.219 -7.5 1 92.56 585 LEU A O 1
ATOM 4486 N N . PRO A 1 586 ? -5.004 18.438 -7.879 1 88.94 586 PRO A N 1
ATOM 4487 C CA . PRO A 1 586 ? -5.832 18.312 -9.086 1 88.94 586 PRO A CA 1
ATOM 4488 C C . PRO A 1 586 ? -5.059 17.766 -10.281 1 88.94 586 PRO A C 1
ATOM 4490 O O . PRO A 1 586 ? -3.863 18.031 -10.422 1 88.94 586 PRO A O 1
ATOM 4493 N N . LEU A 1 587 ? -5.672 16.953 -11.062 1 88.38 587 LEU A N 1
ATOM 4494 C CA . LEU A 1 587 ? -5.102 16.422 -12.297 1 88.38 587 LEU A CA 1
ATOM 4495 C C . LEU A 1 587 ? -5.762 17.047 -13.516 1 88.38 587 LEU A C 1
ATOM 4497 O O . LEU A 1 587 ? -6.988 17.141 -13.594 1 88.38 587 LEU A O 1
ATOM 4501 N N . PHE A 1 588 ? -4.984 17.609 -14.352 1 83.25 588 PHE A N 1
ATOM 4502 C CA . PHE A 1 588 ? -5.523 18.25 -15.547 1 83.25 588 PHE A CA 1
ATOM 4503 C C . PHE A 1 588 ? -5.289 17.391 -16.781 1 83.25 588 PHE A C 1
ATOM 4505 O O . PHE A 1 588 ? -4.203 16.844 -16.969 1 83.25 588 PHE A O 1
ATOM 4512 N N . PRO A 1 589 ? -6.473 17.078 -17.422 1 74.31 589 PRO A N 1
ATOM 4513 C CA . PRO A 1 589 ? -6.312 16.266 -18.625 1 74.31 589 PRO A CA 1
ATOM 4514 C C . PRO A 1 589 ? -5.426 16.922 -19.688 1 74.31 589 PRO A C 1
ATOM 4516 O O . PRO A 1 589 ? -5.289 18.141 -19.703 1 74.31 589 PRO A O 1
ATOM 4519 N N . GLY A 1 590 ? -4.586 16.172 -20.297 1 64.31 590 GLY A N 1
ATOM 4520 C CA . GLY A 1 590 ? -3.74 16.656 -21.375 1 64.31 590 GLY A CA 1
ATOM 4521 C C . GLY A 1 590 ? -4.527 17.281 -22.516 1 64.31 590 GLY A C 1
ATOM 4522 O O . GLY A 1 590 ? -5.621 17.812 -22.312 1 64.31 590 GLY A O 1
ATOM 4523 N N . ASN A 1 591 ? -4.066 17.266 -23.625 1 58.88 591 ASN A N 1
ATOM 4524 C CA . ASN A 1 591 ? -4.59 17.891 -24.828 1 58.88 591 ASN A CA 1
ATOM 4525 C C . ASN A 1 591 ? -5.812 17.141 -25.359 1 58.88 591 ASN A C 1
ATOM 4527 O O . ASN A 1 591 ? -6.324 17.453 -26.438 1 58.88 591 ASN A O 1
ATOM 4531 N N . ASP A 1 592 ? -6.184 16.156 -24.594 1 56.81 592 ASP A N 1
ATOM 4532 C CA . ASP A 1 592 ? -7.336 15.445 -25.141 1 56.81 592 ASP A CA 1
ATOM 4533 C C . ASP A 1 592 ? -8.617 16.266 -24.969 1 56.81 592 ASP A C 1
ATOM 4535 O O . ASP A 1 592 ? -8.844 16.859 -23.906 1 56.81 592 ASP A O 1
ATOM 4539 N N . GLN A 1 593 ? -9.344 16.734 -25.922 1 54.84 593 GLN A N 1
ATOM 4540 C CA . GLN A 1 593 ? -10.547 17.562 -26 1 54.84 593 GLN A CA 1
ATOM 4541 C C . GLN A 1 593 ? -11.641 17.031 -25.078 1 54.84 593 GLN A C 1
ATOM 4543 O O . GLN A 1 593 ? -12.383 17.812 -24.469 1 54.84 593 GLN A O 1
ATOM 4548 N N . ARG A 1 594 ? -11.758 15.602 -25.062 1 61.53 594 ARG A N 1
ATOM 4549 C CA . ARG A 1 594 ? -12.828 15.078 -24.203 1 61.53 594 ARG A CA 1
ATOM 4550 C C . ARG A 1 594 ? -12.336 13.898 -23.375 1 61.53 594 ARG A C 1
ATOM 4552 O O . ARG A 1 594 ? -12.531 12.742 -23.75 1 61.53 594 ARG A O 1
ATOM 4559 N N . PRO A 1 595 ? -11.625 14.234 -22.25 1 74.06 595 PRO A N 1
ATOM 4560 C CA . PRO A 1 595 ? -11.148 13.117 -21.438 1 74.06 595 PRO A CA 1
ATOM 4561 C C . PRO A 1 595 ? -12.281 12.297 -20.828 1 74.06 595 PRO A C 1
ATOM 4563 O O . PRO A 1 595 ? -13.312 12.859 -20.438 1 74.06 595 PRO A O 1
ATOM 4566 N N . PRO A 1 596 ? -12.109 11.016 -20.906 1 77.75 596 PRO A N 1
ATOM 4567 C CA . PRO A 1 596 ? -13.164 10.195 -20.312 1 77.75 596 PRO A CA 1
ATOM 4568 C C . PRO A 1 596 ? -13.422 10.547 -18.844 1 77.75 596 PRO A C 1
ATOM 4570 O O . PRO A 1 596 ? -12.5 10.922 -18.125 1 77.75 596 PRO A O 1
ATOM 4573 N N . ASN A 1 597 ? -14.586 10.5 -18.438 1 72.56 597 ASN A N 1
ATOM 4574 C CA . ASN A 1 597 ? -15.047 10.922 -17.125 1 72.56 597 ASN A CA 1
ATOM 4575 C C . ASN A 1 597 ? -14.508 10.016 -16.031 1 72.56 597 ASN A C 1
ATOM 4577 O O . ASN A 1 597 ? -14.492 10.391 -14.852 1 72.56 597 ASN A O 1
ATOM 4581 N N . PHE A 1 598 ? -14 8.883 -16.484 1 77 598 PHE A N 1
ATOM 4582 C CA . PHE A 1 598 ? -13.609 7.953 -15.43 1 77 598 PHE A CA 1
ATOM 4583 C C . PHE A 1 598 ? -12.188 8.234 -14.961 1 77 598 PHE A C 1
ATOM 4585 O O . PHE A 1 598 ? -11.727 7.645 -13.977 1 77 598 PHE A O 1
ATOM 4592 N N . LEU A 1 599 ? -11.617 9.219 -15.633 1 75.88 599 LEU A N 1
ATOM 4593 C CA . LEU A 1 599 ? -10.273 9.57 -15.188 1 75.88 599 LEU A CA 1
ATOM 4594 C C . LEU A 1 599 ? -10.328 10.375 -13.891 1 75.88 599 LEU A C 1
ATOM 4596 O O . LEU A 1 599 ? -11.242 11.172 -13.688 1 75.88 599 LEU A O 1
ATOM 4600 N N . SER A 1 600 ? -9.398 10.133 -13.094 1 75.19 600 SER A N 1
ATOM 4601 C CA . SER A 1 600 ? -9.359 10.828 -11.812 1 75.19 600 SER A CA 1
ATOM 4602 C C . SER A 1 600 ? -9.086 12.312 -11.992 1 75.19 600 SER A C 1
ATOM 4604 O O . SER A 1 600 ? -8.266 12.703 -12.828 1 75.19 600 SER A O 1
ATOM 4606 N N . LYS A 1 601 ? -9.852 13.078 -11.375 1 80.44 601 LYS A N 1
ATOM 4607 C CA . LYS A 1 601 ? -9.664 14.523 -11.461 1 80.44 601 LYS A CA 1
ATOM 4608 C C . LYS A 1 601 ? -8.75 15.031 -10.344 1 80.44 601 LYS A C 1
ATOM 4610 O O . LYS A 1 601 ? -8.156 16.109 -10.461 1 80.44 601 LYS A O 1
ATOM 4615 N N . ARG A 1 602 ? -8.711 14.305 -9.25 1 86.31 602 ARG A N 1
ATOM 4616 C CA . ARG A 1 602 ? -7.828 14.641 -8.141 1 86.31 602 ARG A CA 1
ATOM 4617 C C . ARG A 1 602 ? -7.176 13.391 -7.562 1 86.31 602 ARG A C 1
ATOM 4619 O O . ARG A 1 602 ? -7.668 12.273 -7.77 1 86.31 602 ARG A O 1
ATOM 4626 N N . ILE A 1 603 ? -6.051 13.562 -6.953 1 89.62 603 ILE A N 1
ATOM 4627 C CA . ILE A 1 603 ? -5.352 12.43 -6.352 1 89.62 603 ILE A CA 1
ATOM 4628 C C . ILE A 1 603 ? -4.758 12.852 -5.008 1 89.62 603 ILE A C 1
ATOM 4630 O O . ILE A 1 603 ? -4.285 13.977 -4.852 1 89.62 603 ILE A O 1
ATOM 4634 N N . MET A 1 604 ? -4.91 12.008 -3.979 1 91.94 604 MET A N 1
ATOM 4635 C CA . MET A 1 604 ? -4.305 12.234 -2.668 1 91.94 604 MET A CA 1
ATOM 4636 C C . MET A 1 604 ? -2.91 11.617 -2.602 1 91.94 604 MET A C 1
ATOM 4638 O O . MET A 1 604 ? -2.738 10.43 -2.861 1 91.94 604 MET A O 1
ATOM 4642 N N . LEU A 1 605 ? -1.902 12.383 -2.385 1 94.12 605 LEU A N 1
ATOM 4643 C CA . LEU A 1 605 ? -0.523 11.922 -2.307 1 94.12 605 LEU A CA 1
ATOM 4644 C C . LEU A 1 605 ? 0.025 12.078 -0.893 1 94.12 605 LEU A C 1
ATOM 4646 O O . LEU A 1 605 ? 0.153 13.195 -0.393 1 94.12 605 LEU A O 1
ATOM 4650 N N . PRO A 1 606 ? 0.344 11.07 -0.21 1 94.06 606 PRO A N 1
ATOM 4651 C CA . PRO A 1 606 ? 0.956 11.156 1.117 1 94.06 606 PRO A CA 1
ATOM 4652 C C . PRO A 1 606 ? 2.482 11.18 1.062 1 94.06 606 PRO A C 1
ATOM 4654 O O . PRO A 1 606 ? 3.084 10.555 0.187 1 94.06 606 PRO A O 1
ATOM 4657 N N . PHE A 1 607 ? 3.168 11.883 1.886 1 93.06 607 PHE A N 1
ATOM 4658 C CA . PHE A 1 607 ? 4.621 11.836 2.025 1 93.06 607 PHE A CA 1
ATOM 4659 C C . PHE A 1 607 ? 5.039 12.25 3.432 1 93.06 607 PHE A C 1
ATOM 4661 O O . PHE A 1 607 ? 4.273 12.891 4.152 1 93.06 607 PHE A O 1
ATOM 4668 N N . GLN A 1 608 ? 6.207 11.891 3.828 1 92.06 608 GLN A N 1
ATOM 4669 C CA . GLN A 1 608 ? 6.719 12.156 5.168 1 92.06 608 GLN A CA 1
ATOM 4670 C C . GLN A 1 608 ? 7.574 13.422 5.188 1 92.06 608 GLN A C 1
ATOM 4672 O O . GLN A 1 608 ? 8.297 13.711 4.23 1 92.06 608 GLN A O 1
ATOM 4677 N N . LEU A 1 609 ? 7.332 14.164 6.234 1 91.81 609 LEU A N 1
ATOM 4678 C CA . LEU A 1 609 ? 8.148 15.352 6.477 1 91.81 609 LEU A CA 1
ATOM 4679 C C . LEU A 1 609 ? 9.023 15.164 7.711 1 91.81 609 LEU A C 1
ATOM 4681 O O . LEU A 1 609 ? 8.688 14.383 8.609 1 91.81 609 LEU A O 1
ATOM 4685 N N . ASN A 1 610 ? 10.078 15.883 7.715 1 88.31 610 ASN A N 1
ATOM 4686 C CA . ASN A 1 610 ? 10.961 15.883 8.875 1 88.31 610 ASN A CA 1
ATOM 4687 C C . ASN A 1 610 ? 10.617 17.016 9.844 1 88.31 610 ASN A C 1
ATOM 4689 O O . ASN A 1 610 ? 11.109 17.047 10.969 1 88.31 610 ASN A O 1
ATOM 4693 N N . ILE A 1 611 ? 9.758 17.891 9.383 1 91.69 611 ILE A N 1
ATOM 4694 C CA . ILE A 1 611 ? 9.359 19.016 10.227 1 91.69 611 ILE A CA 1
ATOM 4695 C C . ILE A 1 611 ? 7.852 18.984 10.453 1 91.69 611 ILE A C 1
ATOM 4697 O O . ILE A 1 611 ? 7.117 18.328 9.711 1 91.69 611 ILE A O 1
ATOM 4701 N N . TYR A 1 612 ? 7.477 19.609 11.539 1 93.94 612 TYR A N 1
ATOM 4702 C CA . TYR A 1 612 ? 6.051 19.828 11.758 1 93.94 612 TYR A CA 1
ATOM 4703 C C . TYR A 1 612 ? 5.543 21.016 10.953 1 93.94 612 TYR A C 1
ATOM 4705 O O . TYR A 1 612 ? 5.953 22.156 11.188 1 93.94 612 TYR A O 1
ATOM 4713 N N . PRO A 1 613 ? 4.691 20.797 10 1 94.12 613 PRO A N 1
ATOM 4714 C CA . PRO A 1 613 ? 4.273 21.875 9.102 1 94.12 613 PRO A CA 1
ATOM 4715 C C . PRO A 1 613 ? 3.391 22.922 9.797 1 94.12 613 PRO A C 1
ATOM 4717 O O . PRO A 1 613 ? 2.404 22.562 10.445 1 94.12 613 PRO A O 1
ATOM 4720 N N . LEU A 1 614 ? 3.729 24.156 9.672 1 93.19 614 LEU A N 1
ATOM 4721 C CA . LEU A 1 614 ? 2.955 25.234 10.266 1 93.19 614 LEU A CA 1
ATOM 4722 C C . LEU A 1 614 ? 2.475 26.219 9.195 1 93.19 614 LEU A C 1
ATOM 4724 O O . LEU A 1 614 ? 1.491 26.938 9.398 1 93.19 614 LEU A O 1
ATOM 4728 N N . ALA A 1 615 ? 3.195 26.297 8.125 1 91.12 615 ALA A N 1
ATOM 4729 C CA . ALA A 1 615 ? 2.805 27.141 6.996 1 91.12 615 ALA A CA 1
ATOM 4730 C C . ALA A 1 615 ? 3.273 26.531 5.676 1 91.12 615 ALA A C 1
ATOM 4732 O O . ALA A 1 615 ? 4.297 25.844 5.633 1 91.12 615 ALA A O 1
ATOM 4733 N N . VAL A 1 616 ? 2.508 26.766 4.66 1 90.81 616 VAL A N 1
ATOM 4734 C CA . VAL A 1 616 ? 2.863 26.25 3.344 1 90.81 616 VAL A CA 1
ATOM 4735 C C . VAL A 1 616 ? 2.992 27.406 2.354 1 90.81 616 VAL A C 1
ATOM 4737 O O . VAL A 1 616 ? 2.076 28.234 2.221 1 90.81 616 VAL A O 1
ATOM 4740 N N . LEU A 1 617 ? 4.152 27.516 1.794 1 88.19 617 LEU A N 1
ATOM 4741 C CA . LEU A 1 617 ? 4.34 28.453 0.683 1 88.19 617 LEU A CA 1
ATOM 4742 C C . LEU A 1 617 ? 4.086 27.75 -0.652 1 88.19 617 LEU A C 1
ATOM 4744 O O . LEU A 1 617 ? 4.965 27.062 -1.175 1 88.19 617 LEU A O 1
ATOM 4748 N N . PHE A 1 618 ? 2.977 28.031 -1.265 1 87.88 618 PHE A N 1
ATOM 4749 C CA . PHE A 1 618 ? 2.494 27.297 -2.428 1 87.88 618 PHE A CA 1
ATOM 4750 C C . PHE A 1 618 ? 3.365 27.578 -3.645 1 87.88 618 PHE A C 1
ATOM 4752 O O . PHE A 1 618 ? 3.768 26.656 -4.355 1 87.88 618 PHE A O 1
ATOM 4759 N N . GLN A 1 619 ? 3.674 28.766 -3.865 1 83.62 619 GLN A N 1
ATOM 4760 C CA . GLN A 1 619 ? 4.414 29.141 -5.062 1 83.62 619 GLN A CA 1
ATOM 4761 C C . GLN A 1 619 ? 5.867 28.688 -4.977 1 83.62 619 GLN A C 1
ATOM 4763 O O . GLN A 1 619 ? 6.473 28.328 -5.988 1 83.62 619 GLN A O 1
ATOM 4768 N N . ASP A 1 620 ? 6.371 28.672 -3.789 1 86.5 620 ASP A N 1
ATOM 4769 C CA . ASP A 1 620 ? 7.77 28.297 -3.6 1 86.5 620 ASP A CA 1
ATOM 4770 C C . ASP A 1 620 ? 7.91 26.797 -3.334 1 86.5 620 ASP A C 1
ATOM 4772 O O . ASP A 1 620 ? 9.023 26.266 -3.303 1 86.5 620 ASP A O 1
ATOM 4776 N N . ALA A 1 621 ? 6.871 26.125 -3.207 1 89.62 621 ALA A N 1
ATOM 4777 C CA . ALA A 1 621 ? 6.867 24.672 -2.975 1 89.62 621 ALA A CA 1
ATOM 4778 C C . ALA A 1 621 ? 7.695 24.328 -1.742 1 89.62 621 ALA A C 1
ATOM 4780 O O . ALA A 1 621 ? 8.539 23.422 -1.792 1 89.62 621 ALA A O 1
ATOM 4781 N N . VAL A 1 622 ? 7.52 25.078 -0.658 1 90.31 622 VAL A N 1
ATOM 4782 C CA . VAL A 1 622 ? 8.242 24.844 0.588 1 90.31 622 VAL A CA 1
ATOM 4783 C C . VAL A 1 622 ? 7.266 24.859 1.763 1 90.31 622 VAL A C 1
ATOM 4785 O O . VAL A 1 622 ? 6.223 25.516 1.7 1 90.31 622 VAL A O 1
ATOM 4788 N N . VAL A 1 623 ? 7.621 24.094 2.779 1 92.12 623 VAL A N 1
ATOM 4789 C CA . VAL A 1 623 ? 6.871 24.078 4.031 1 92.12 623 VAL A CA 1
ATOM 4790 C C . VAL A 1 623 ? 7.723 24.672 5.152 1 92.12 623 VAL A C 1
ATOM 4792 O O . VAL A 1 623 ? 8.922 24.406 5.23 1 92.12 623 VAL A O 1
ATOM 4795 N N . LEU A 1 624 ? 7.066 25.5 5.91 1 90.5 624 LEU A N 1
ATOM 4796 C CA . LEU A 1 624 ? 7.758 26.125 7.027 1 90.5 624 LEU A CA 1
ATOM 4797 C C . LEU A 1 624 ? 7.336 25.484 8.352 1 90.5 624 LEU A C 1
ATOM 4799 O O . LEU A 1 624 ? 6.195 25.047 8.5 1 90.5 624 LEU A O 1
ATOM 4803 N N . GLY A 1 625 ? 8.25 25.344 9.25 1 91.06 625 GLY A N 1
ATOM 4804 C CA . GLY A 1 625 ? 8.016 24.859 10.609 1 91.06 625 GLY A CA 1
ATOM 4805 C C . GLY A 1 625 ? 8.859 25.578 11.648 1 91.06 625 GLY A C 1
ATOM 4806 O O . GLY A 1 625 ? 9.555 26.547 11.328 1 91.06 625 GLY A O 1
ATOM 4807 N N . ALA A 1 626 ? 8.656 25.219 12.867 1 90.19 626 ALA A N 1
ATOM 4808 C CA . ALA A 1 626 ? 9.438 25.766 13.977 1 90.19 626 ALA A CA 1
ATOM 4809 C C . ALA A 1 626 ? 9.914 24.656 14.906 1 90.19 626 ALA A C 1
ATOM 4811 O O . ALA A 1 626 ? 9.188 23.688 15.164 1 90.19 626 ALA A O 1
ATOM 4812 N N . ALA A 1 627 ? 11.156 24.781 15.234 1 86.81 627 ALA A N 1
ATOM 4813 C CA . ALA A 1 627 ? 11.727 23.781 16.141 1 86.81 627 ALA A CA 1
ATOM 4814 C C . ALA A 1 627 ? 12.406 24.453 17.328 1 86.81 627 ALA A C 1
ATOM 4816 O O . ALA A 1 627 ? 12.82 25.609 17.25 1 86.81 627 ALA A O 1
ATOM 4817 N N . ASN A 1 628 ? 12.383 23.703 18.406 1 83.12 628 ASN A N 1
ATOM 4818 C CA . ASN A 1 628 ? 13.07 24.172 19.609 1 83.12 628 ASN A CA 1
ATOM 4819 C C . ASN A 1 628 ? 14.5 23.641 19.672 1 83.12 628 ASN A C 1
ATOM 4821 O O . ASN A 1 628 ? 14.734 22.438 19.469 1 83.12 628 ASN A O 1
ATOM 4825 N N . GLU A 1 629 ? 15.391 24.578 19.797 1 75.56 629 GLU A N 1
ATOM 4826 C CA . GLU A 1 629 ? 16.797 24.188 19.938 1 75.56 629 GLU A CA 1
ATOM 4827 C C . GLU A 1 629 ? 17.328 24.516 21.328 1 75.56 629 GLU A C 1
ATOM 4829 O O . GLU A 1 629 ? 17.281 25.672 21.75 1 75.56 629 GLU A O 1
ATOM 4834 N N . PRO A 1 630 ? 17.75 23.484 22 1 73.5 630 PRO A N 1
ATOM 4835 C CA . PRO A 1 630 ? 18.312 23.75 23.312 1 73.5 630 PRO A CA 1
ATOM 4836 C C . PRO A 1 630 ? 19.672 24.453 23.266 1 73.5 630 PRO A C 1
ATOM 4838 O O . PRO A 1 630 ? 20.484 24.141 22.391 1 73.5 630 PRO A O 1
ATOM 4841 N N . MET A 1 631 ? 19.844 25.562 23.875 1 66.69 631 MET A N 1
ATOM 4842 C CA . MET A 1 631 ? 21.125 26.266 23.984 1 66.69 631 MET A CA 1
ATOM 4843 C C . MET A 1 631 ? 21.797 25.969 25.312 1 66.69 631 MET A C 1
ATOM 4845 O O . MET A 1 631 ? 21.172 26.109 26.375 1 66.69 631 MET A O 1
ATOM 4849 N N . PRO A 1 632 ? 22.984 25.359 25.234 1 58.72 632 PRO A N 1
ATOM 4850 C CA . PRO A 1 632 ? 23.688 25.125 26.5 1 58.72 632 PRO A CA 1
ATOM 4851 C C . PRO A 1 632 ? 24.031 26.438 27.219 1 58.72 632 PRO A C 1
ATOM 4853 O O . PRO A 1 632 ? 24.547 27.359 26.594 1 58.72 632 PRO A O 1
ATOM 4856 N N . LEU A 1 633 ? 23.344 26.922 28.156 1 51.94 633 LEU A N 1
ATOM 4857 C CA . LEU A 1 633 ? 23.766 28.109 28.906 1 51.94 633 LEU A CA 1
ATOM 4858 C C . LEU A 1 633 ? 24.969 27.781 29.781 1 51.94 633 LEU A C 1
ATOM 4860 O O . LEU A 1 633 ? 24.922 26.875 30.609 1 51.94 633 LEU A O 1
ATOM 4864 N N . ASP A 1 634 ? 26.188 28.031 29.25 1 47.09 634 ASP A N 1
ATOM 4865 C CA . ASP A 1 634 ? 27.344 28.031 30.156 1 47.09 634 ASP A CA 1
ATOM 4866 C C . ASP A 1 634 ? 27.094 28.938 31.344 1 47.09 634 ASP A C 1
ATOM 4868 O O . ASP A 1 634 ? 26.812 30.125 31.188 1 47.09 634 ASP A O 1
ATOM 4872 N N . CYS A 1 635 ? 26.453 28.469 32.281 1 41.44 635 CYS A N 1
ATOM 4873 C CA . CYS A 1 635 ? 26.438 29.312 33.469 1 41.44 635 CYS A CA 1
ATOM 4874 C C . CYS A 1 635 ? 27.812 29.891 33.781 1 41.44 635 CYS A C 1
ATOM 4876 O O . CYS A 1 635 ? 28.719 29.156 34.188 1 41.44 635 CYS A O 1
ATOM 4878 N N . LEU A 1 636 ? 28.297 30.734 33 1 38.69 636 LEU A N 1
ATOM 4879 C CA . LEU A 1 636 ? 29.547 31.406 33.344 1 38.69 636 LEU A CA 1
ATOM 4880 C C . LEU A 1 636 ? 29.5 31.906 34.781 1 38.69 636 LEU A C 1
ATOM 4882 O O . LEU A 1 636 ? 30.375 32.688 35.219 1 38.69 636 LEU A O 1
ATOM 4886 N N . SER A 1 637 ? 28.344 32.031 35.531 1 37.81 637 SER A N 1
ATOM 4887 C CA . SER A 1 637 ? 28.688 32.688 36.781 1 37.81 637 SER A CA 1
ATOM 4888 C C . SER A 1 637 ? 29.734 31.906 37.562 1 37.81 637 SER A C 1
ATOM 4890 O O . SER A 1 637 ? 29.703 30.672 37.562 1 37.81 637 SER A O 1
ATOM 4892 N N . PRO A 1 638 ? 30.984 32.531 37.906 1 35.66 638 PRO A N 1
ATOM 4893 C CA . PRO A 1 638 ? 32.125 32.062 38.719 1 35.66 638 PRO A CA 1
ATOM 4894 C C . PRO A 1 638 ? 31.656 31.297 39.969 1 35.66 638 PRO A C 1
ATOM 4896 O O . PRO A 1 638 ? 32.5 30.703 40.688 1 35.66 638 PRO A O 1
ATOM 4899 N N . ASN A 1 639 ? 30.75 32.031 40.875 1 34.28 639 ASN A N 1
ATOM 4900 C CA . ASN A 1 639 ? 30.609 31.375 42.188 1 34.28 639 ASN A CA 1
ATOM 4901 C C . ASN A 1 639 ? 30.062 29.969 42.062 1 34.28 639 ASN A C 1
ATOM 4903 O O . ASN A 1 639 ? 28.984 29.766 41.5 1 34.28 639 ASN A O 1
ATOM 4907 N N . PRO A 1 640 ? 30.969 28.969 42.219 1 36.88 640 PRO A N 1
ATOM 4908 C CA . PRO A 1 640 ? 30.703 27.531 42.125 1 36.88 640 PRO A CA 1
ATOM 4909 C C . PRO A 1 640 ? 29.359 27.141 42.75 1 36.88 640 PRO A C 1
ATOM 4911 O O . PRO A 1 640 ? 28.844 26.047 42.469 1 36.88 640 PRO A O 1
ATOM 4914 N N . ALA A 1 641 ? 29.172 27.688 44 1 35.19 641 ALA A N 1
ATOM 4915 C CA . ALA A 1 641 ? 28.188 27.188 44.969 1 35.19 641 ALA A CA 1
ATOM 4916 C C . ALA A 1 641 ? 26.781 27.234 44.375 1 35.19 641 ALA A C 1
ATOM 4918 O O . ALA A 1 641 ? 25.953 26.359 44.656 1 35.19 641 ALA A O 1
ATOM 4919 N N . SER A 1 642 ? 26.297 28.391 44 1 34.19 642 SER A N 1
ATOM 4920 C CA . SER A 1 642 ? 24.875 28.578 43.75 1 34.19 642 SER A CA 1
ATOM 4921 C C . SER A 1 642 ? 24.469 28.031 42.406 1 34.19 642 SER A C 1
ATOM 4923 O O . SER A 1 642 ? 23.391 28.359 41.875 1 34.19 642 SER A O 1
ATOM 4925 N N . LEU A 1 643 ? 25.422 27.688 41.594 1 36.81 643 LEU A N 1
ATOM 4926 C CA . LEU A 1 643 ? 24.969 27.203 40.281 1 36.81 643 LEU A CA 1
ATOM 4927 C C . LEU A 1 643 ? 24 26.047 40.438 1 36.81 643 LEU A C 1
ATOM 4929 O O . LEU A 1 643 ? 24.406 24.906 40.656 1 36.81 643 LEU A O 1
ATOM 4933 N N . SER A 1 644 ? 22.938 26.266 41.125 1 38.56 644 SER A N 1
ATOM 4934 C CA . SER A 1 644 ? 21.859 25.281 41.062 1 38.56 644 SER A CA 1
ATOM 4935 C C . SER A 1 644 ? 21.641 24.766 39.656 1 38.56 644 SER A C 1
ATOM 4937 O O . SER A 1 644 ? 21.547 25.562 38.719 1 38.56 644 SER A O 1
ATOM 4939 N N . PRO A 1 645 ? 22.25 23.609 39.219 1 42 645 PRO A N 1
ATOM 4940 C CA . PRO A 1 645 ? 22.016 23 37.938 1 42 645 PRO A CA 1
ATOM 4941 C C . PRO A 1 645 ? 20.625 23.328 37.375 1 42 645 PRO A C 1
ATOM 4943 O O . PRO A 1 645 ? 19.625 23.172 38.062 1 42 645 PRO A O 1
ATOM 4946 N N . GLN A 1 646 ? 20.469 24.422 36.688 1 47.94 646 GLN A N 1
ATOM 4947 C CA . GLN A 1 646 ? 19.203 24.75 36.062 1 47.94 646 GLN A CA 1
ATOM 4948 C C . GLN A 1 646 ? 18.641 23.531 35.312 1 47.94 646 GLN A C 1
ATOM 4950 O O . GLN A 1 646 ? 19.328 22.938 34.469 1 47.94 646 GLN A O 1
ATOM 4955 N N . PRO A 1 647 ? 17.609 22.906 35.938 1 53.91 647 PRO A N 1
ATOM 4956 C CA . PRO A 1 647 ? 16.984 21.656 35.5 1 53.91 647 PRO A CA 1
ATOM 4957 C C . PRO A 1 647 ? 16.578 21.672 34.031 1 53.91 647 PRO A C 1
ATOM 4959 O O . PRO A 1 647 ? 16.562 20.625 33.375 1 53.91 647 PRO A O 1
ATOM 4962 N N . PHE A 1 648 ? 16.094 22.906 33.469 1 62.09 648 PHE A N 1
ATOM 4963 C CA . PHE A 1 648 ? 15.586 22.828 32.094 1 62.09 648 PHE A CA 1
ATOM 4964 C C . PHE A 1 648 ? 16.453 23.656 31.156 1 62.09 648 PHE A C 1
ATOM 4966 O O . PHE A 1 648 ? 16.844 24.781 31.5 1 62.09 648 PHE A O 1
ATOM 4973 N N . PRO A 1 649 ? 16.984 23.141 30.109 1 61.84 649 PRO A N 1
ATOM 4974 C CA . PRO A 1 649 ? 17.75 23.891 29.109 1 61.84 649 PRO A CA 1
ATOM 4975 C C . PRO A 1 649 ? 16.953 25.047 28.516 1 61.84 649 PRO A C 1
ATOM 4977 O O . PRO A 1 649 ? 15.727 25.016 28.5 1 61.84 649 PRO A O 1
ATOM 4980 N N . PHE A 1 650 ? 17.688 26.188 28.328 1 70.62 650 PHE A N 1
ATOM 4981 C CA . PHE A 1 650 ? 17.125 27.297 27.578 1 70.62 650 PHE A CA 1
ATOM 4982 C C . PHE A 1 650 ? 16.953 26.922 26.109 1 70.62 650 PHE A C 1
ATOM 4984 O O . PHE A 1 650 ? 17.875 26.375 25.484 1 70.62 650 PHE A O 1
ATOM 4991 N N . CYS A 1 651 ? 15.664 27.047 25.641 1 75.75 651 CYS A N 1
ATOM 4992 C CA . CYS A 1 651 ? 15.375 26.672 24.266 1 75.75 651 CYS A CA 1
ATOM 4993 C C . CYS A 1 651 ? 15.102 27.906 23.406 1 75.75 651 CYS A C 1
ATOM 4995 O O . CYS A 1 651 ? 14.508 28.875 23.875 1 75.75 651 CYS A O 1
ATOM 4997 N N . THR A 1 652 ? 15.695 27.922 22.219 1 80.31 652 THR A N 1
ATOM 4998 C CA . THR A 1 652 ? 15.406 28.953 21.25 1 80.31 652 THR A CA 1
ATOM 4999 C C . THR A 1 652 ? 14.531 28.406 20.125 1 80.31 652 THR A C 1
ATOM 5001 O O . THR A 1 652 ? 14.555 27.219 19.844 1 80.31 652 THR A O 1
ATOM 5004 N N . LEU A 1 653 ? 13.766 29.375 19.578 1 85.19 653 LEU A N 1
ATOM 5005 C CA . LEU A 1 653 ? 12.875 29 18.484 1 85.19 653 LEU A CA 1
ATOM 5006 C C . LEU A 1 653 ? 13.57 29.188 17.141 1 85.19 653 LEU A C 1
ATOM 5008 O O . LEU A 1 653 ? 14.023 30.281 16.812 1 85.19 653 LEU A O 1
ATOM 5012 N N . GLU A 1 654 ? 13.719 28.094 16.453 1 85.44 654 GLU A N 1
ATOM 5013 C CA . GLU A 1 654 ? 14.352 28.141 15.141 1 85.44 654 GLU A CA 1
ATOM 5014 C C . GLU A 1 654 ? 13.336 27.844 14.039 1 85.44 654 GLU A C 1
ATOM 5016 O O . GLU A 1 654 ? 12.492 26.953 14.18 1 85.44 654 GLU A O 1
ATOM 5021 N N . ARG A 1 655 ? 13.43 28.688 13.047 1 87.56 655 ARG A N 1
ATOM 5022 C CA . ARG A 1 655 ? 12.586 28.453 11.883 1 87.56 655 ARG A CA 1
ATOM 5023 C C . ARG A 1 655 ? 13.141 27.312 11.039 1 87.56 655 ARG A C 1
ATOM 5025 O O . ARG A 1 655 ? 14.352 27.234 10.797 1 87.56 655 ARG A O 1
ATOM 5032 N N . THR A 1 656 ? 12.359 26.391 10.711 1 88.69 656 THR A N 1
ATOM 5033 C CA . THR A 1 656 ? 12.758 25.266 9.867 1 88.69 656 THR A CA 1
ATOM 5034 C C . THR A 1 656 ? 12.031 25.312 8.523 1 88.69 656 THR A C 1
ATOM 5036 O O . THR A 1 656 ? 10.891 25.766 8.445 1 88.69 656 THR A O 1
ATOM 5039 N N . THR A 1 657 ? 12.75 24.969 7.426 1 88.25 657 THR A N 1
ATOM 5040 C CA . THR A 1 657 ? 12.195 24.938 6.078 1 88.25 657 THR A CA 1
ATOM 5041 C C . THR A 1 657 ? 12.445 23.594 5.41 1 88.25 657 THR A C 1
ATOM 5043 O O . THR A 1 657 ? 13.508 23 5.594 1 88.25 657 THR A O 1
ATOM 5046 N N . GLN A 1 658 ? 11.477 23.109 4.734 1 91.25 658 GLN A N 1
ATOM 5047 C CA . GLN A 1 658 ? 11.633 21.859 3.998 1 91.25 658 GLN A CA 1
ATOM 5048 C C . GLN A 1 658 ? 10.945 21.938 2.637 1 91.25 658 GLN A C 1
ATOM 5050 O O . GLN A 1 658 ? 9.82 22.438 2.529 1 91.25 658 GLN A O 1
ATOM 5055 N N . VAL A 1 659 ? 11.711 21.484 1.639 1 91.81 659 VAL A N 1
ATOM 5056 C CA . VAL A 1 659 ? 11.164 21.453 0.287 1 91.81 659 VAL A CA 1
ATOM 5057 C C . VAL A 1 659 ? 10.32 20.188 0.114 1 91.81 659 VAL A C 1
ATOM 5059 O O . VAL A 1 659 ? 10.703 19.109 0.57 1 91.81 659 VAL A O 1
ATOM 5062 N N . TYR A 1 660 ? 9.172 20.312 -0.542 1 93.75 660 TYR A N 1
ATOM 5063 C CA . TYR A 1 660 ? 8.305 19.141 -0.675 1 93.75 660 TYR A CA 1
ATOM 5064 C C . TYR A 1 660 ? 8.133 18.766 -2.139 1 93.75 660 TYR A C 1
ATOM 5066 O O . TYR A 1 660 ? 7.504 17.75 -2.449 1 93.75 660 TYR A O 1
ATOM 5074 N N . LEU A 1 661 ? 8.672 19.453 -3.025 1 94.81 661 LEU A N 1
ATOM 5075 C CA . LEU A 1 661 ? 8.438 19.234 -4.449 1 94.81 661 LEU A CA 1
ATOM 5076 C C . LEU A 1 661 ? 8.914 17.844 -4.871 1 94.81 661 LEU A C 1
ATOM 5078 O O . LEU A 1 661 ? 8.242 17.172 -5.656 1 94.81 661 LEU A O 1
ATOM 5082 N N . HIS A 1 662 ? 10.094 17.453 -4.441 1 95.62 662 HIS A N 1
ATOM 5083 C CA . HIS A 1 662 ? 10.609 16.156 -4.852 1 95.62 662 HIS A CA 1
ATOM 5084 C C . HIS A 1 662 ? 9.719 15.023 -4.367 1 95.62 662 HIS A C 1
ATOM 5086 O O . HIS A 1 662 ? 9.625 13.977 -5.012 1 95.62 662 HIS A O 1
ATOM 5092 N N . HIS A 1 663 ? 9.039 15.133 -3.211 1 95.75 663 HIS A N 1
ATOM 5093 C CA . HIS A 1 663 ? 8.102 14.125 -2.725 1 95.75 663 HIS A CA 1
ATOM 5094 C C . HIS A 1 663 ? 6.898 14.008 -3.65 1 95.75 663 HIS A C 1
ATOM 5096 O O . HIS A 1 663 ? 6.449 12.898 -3.949 1 95.75 663 HIS A O 1
ATOM 5102 N N . VAL A 1 664 ? 6.402 15.156 -4.043 1 95.81 664 VAL A N 1
ATOM 5103 C CA . VAL A 1 664 ? 5.227 15.188 -4.91 1 95.81 664 VAL A CA 1
ATOM 5104 C C . VAL A 1 664 ? 5.559 14.547 -6.254 1 95.81 664 VAL A C 1
ATOM 5106 O O . VAL A 1 664 ? 4.785 13.727 -6.766 1 95.81 664 VAL A O 1
ATOM 5109 N N . LEU A 1 665 ? 6.668 14.898 -6.812 1 96.12 665 LEU A N 1
ATOM 5110 C CA . LEU A 1 665 ? 7.066 14.359 -8.109 1 96.12 665 LEU A CA 1
ATOM 5111 C C . LEU A 1 665 ? 7.273 12.852 -8.023 1 96.12 665 LEU A C 1
ATOM 5113 O O . LEU A 1 665 ? 6.832 12.109 -8.906 1 96.12 665 LEU A O 1
ATOM 5117 N N . ARG A 1 666 ? 7.945 12.445 -7.012 1 94.56 666 ARG A N 1
ATOM 5118 C CA . ARG A 1 666 ? 8.195 11.023 -6.82 1 94.56 666 ARG A CA 1
ATOM 5119 C C . ARG A 1 666 ? 6.891 10.242 -6.723 1 94.56 666 ARG A C 1
ATOM 5121 O O . ARG A 1 666 ? 6.742 9.188 -7.344 1 94.56 666 ARG A O 1
ATOM 5128 N N . GLN A 1 667 ? 5.938 10.703 -5.973 1 93.56 667 GLN A N 1
ATOM 5129 C CA . GLN A 1 667 ? 4.66 10.016 -5.789 1 93.56 667 GLN A CA 1
ATOM 5130 C C . GLN A 1 667 ? 3.869 9.977 -7.094 1 93.56 667 GLN A C 1
ATOM 5132 O O . GLN A 1 667 ? 3.172 8.992 -7.371 1 93.56 667 GLN A O 1
ATOM 5137 N N . LEU A 1 668 ? 3.928 11.031 -7.832 1 93.25 668 LEU A N 1
ATOM 5138 C CA . LEU A 1 668 ? 3.232 11.055 -9.117 1 93.25 668 LEU A CA 1
ATOM 5139 C C . LEU A 1 668 ? 3.836 10.039 -10.078 1 93.25 668 LEU A C 1
ATOM 5141 O O . LEU A 1 668 ? 3.107 9.352 -10.797 1 93.25 668 LEU A O 1
ATOM 5145 N N . LEU A 1 669 ? 5.145 9.953 -10.086 1 91.56 669 LEU A N 1
ATOM 5146 C CA . LEU A 1 669 ? 5.809 8.984 -10.961 1 91.56 669 LEU A CA 1
ATOM 5147 C C . LEU A 1 669 ? 5.48 7.555 -10.539 1 91.56 669 LEU A C 1
ATOM 5149 O O . LEU A 1 669 ? 5.32 6.676 -11.383 1 91.56 669 LEU A O 1
ATOM 5153 N N . ARG A 1 670 ? 5.387 7.367 -9.242 1 88.19 670 ARG A N 1
ATOM 5154 C CA . ARG A 1 670 ? 5.047 6.047 -8.719 1 88.19 670 ARG A CA 1
ATOM 5155 C C . ARG A 1 670 ? 3.646 5.629 -9.148 1 88.19 670 ARG A C 1
ATOM 5157 O O . ARG A 1 670 ? 3.377 4.438 -9.336 1 88.19 670 ARG A O 1
ATOM 5164 N N . ARG A 1 671 ? 2.756 6.586 -9.305 1 87.31 671 ARG A N 1
ATOM 5165 C CA . ARG A 1 671 ? 1.37 6.312 -9.664 1 87.31 671 ARG A CA 1
ATOM 5166 C C . ARG A 1 671 ? 1.167 6.434 -11.172 1 87.31 671 ARG A C 1
ATOM 5168 O O . ARG A 1 671 ? 0.038 6.594 -11.641 1 87.31 671 ARG A O 1
ATOM 5175 N N . ASN A 1 672 ? 2.207 6.453 -11.953 1 85.12 672 ASN A N 1
ATOM 5176 C CA . ASN A 1 672 ? 2.211 6.449 -13.414 1 85.12 672 ASN A CA 1
ATOM 5177 C C . ASN A 1 672 ? 1.578 7.719 -13.977 1 85.12 672 ASN A C 1
ATOM 5179 O O . ASN A 1 672 ? 0.853 7.668 -14.977 1 85.12 672 ASN A O 1
ATOM 5183 N N . LEU A 1 673 ? 1.7 8.781 -13.227 1 88.75 673 LEU A N 1
ATOM 5184 C CA . LEU A 1 673 ? 1.25 10.094 -13.688 1 88.75 673 LEU A CA 1
ATOM 5185 C C . LEU A 1 673 ? 2.438 10.977 -14.055 1 88.75 673 LEU A C 1
ATOM 5187 O O . LEU A 1 673 ? 2.518 12.125 -13.617 1 88.75 673 LEU A O 1
ATOM 5191 N N . GLY A 1 674 ? 3.281 10.453 -14.891 1 87.81 674 GLY A N 1
ATOM 5192 C CA . GLY A 1 674 ? 4.512 11.125 -15.273 1 87.81 674 GLY A CA 1
ATOM 5193 C C . GLY A 1 674 ? 4.273 12.414 -16.031 1 87.81 674 GLY A C 1
ATOM 5194 O O . GLY A 1 674 ? 5.031 13.375 -15.898 1 87.81 674 GLY A O 1
ATOM 5195 N N . GLN A 1 675 ? 3.221 12.492 -16.781 1 86.81 675 GLN A N 1
ATOM 5196 C CA . GLN A 1 675 ? 2.939 13.703 -17.562 1 86.81 675 GLN A CA 1
ATOM 5197 C C . GLN A 1 675 ? 2.576 14.867 -16.641 1 86.81 675 GLN A C 1
ATOM 5199 O O . GLN A 1 675 ? 2.977 16 -16.891 1 86.81 675 GLN A O 1
ATOM 5204 N N . GLN A 1 676 ? 1.811 14.531 -15.633 1 90.12 676 GLN A N 1
ATOM 5205 C CA . GLN A 1 676 ? 1.477 15.562 -14.656 1 90.12 676 GLN A CA 1
ATOM 5206 C C . GLN A 1 676 ? 2.717 16.016 -13.898 1 90.12 676 GLN A C 1
ATOM 5208 O O . GLN A 1 676 ? 2.873 17.203 -13.617 1 90.12 676 GLN A O 1
ATOM 5213 N N . ALA A 1 677 ? 3.568 15.039 -13.555 1 93.31 677 ALA A N 1
ATOM 5214 C CA . ALA A 1 677 ? 4.812 15.367 -12.859 1 93.31 677 ALA A CA 1
ATOM 5215 C C . ALA A 1 677 ? 5.68 16.297 -13.695 1 93.31 677 ALA A C 1
ATOM 5217 O O . ALA A 1 677 ? 6.273 17.25 -13.172 1 93.31 677 ALA A O 1
ATOM 5218 N N . LEU A 1 678 ? 5.781 16.078 -15.031 1 93.19 678 LEU A N 1
ATOM 5219 C CA . LEU A 1 678 ? 6.59 16.891 -15.922 1 93.19 678 LEU A CA 1
ATOM 5220 C C . LEU A 1 678 ? 6.023 18.312 -16.016 1 93.19 678 LEU A C 1
ATOM 5222 O O . LEU A 1 678 ? 6.777 19.281 -16.047 1 93.19 678 LEU A O 1
ATOM 5226 N N . LYS A 1 679 ? 4.715 18.406 -16.047 1 91.75 679 LYS A N 1
ATOM 5227 C CA . LYS A 1 679 ? 4.082 19.734 -16.078 1 91.75 679 LYS A CA 1
ATOM 5228 C C . LYS A 1 679 ? 4.406 20.531 -14.828 1 91.75 679 LYS A C 1
ATOM 5230 O O . LYS A 1 679 ? 4.723 21.719 -14.906 1 91.75 679 LYS A O 1
ATOM 5235 N N . ILE A 1 680 ? 4.344 19.922 -13.68 1 94.31 680 ILE A N 1
ATOM 5236 C CA . ILE A 1 680 ? 4.625 20.594 -12.414 1 94.31 680 ILE A CA 1
ATOM 5237 C C . ILE A 1 680 ? 6.098 20.984 -12.352 1 94.31 680 ILE A C 1
ATOM 5239 O O . ILE A 1 680 ? 6.43 22.109 -11.977 1 94.31 680 ILE A O 1
ATOM 5243 N N . ALA A 1 681 ? 6.977 20.078 -12.742 1 94.88 681 ALA A N 1
ATOM 5244 C CA . ALA A 1 681 ? 8.414 20.344 -12.711 1 94.88 681 ALA A CA 1
ATOM 5245 C C . ALA A 1 681 ? 8.773 21.5 -13.641 1 94.88 681 ALA A C 1
ATOM 5247 O O . ALA A 1 681 ? 9.617 22.344 -13.305 1 94.88 681 ALA A O 1
ATOM 5248 N N . ASN A 1 682 ? 8.164 21.547 -14.766 1 93.38 682 ASN A N 1
ATOM 5249 C CA . ASN A 1 682 ? 8.453 22.594 -15.727 1 93.38 682 ASN A CA 1
ATOM 5250 C C . ASN A 1 682 ? 8.039 23.969 -15.195 1 93.38 682 ASN A C 1
ATOM 5252 O O . ASN A 1 682 ? 8.656 24.984 -15.531 1 93.38 682 ASN A O 1
ATOM 5256 N N . THR A 1 683 ? 7.023 24.016 -14.391 1 92.62 683 THR A N 1
ATOM 5257 C CA . THR A 1 683 ? 6.582 25.281 -13.812 1 92.62 683 THR A CA 1
ATOM 5258 C C . THR A 1 683 ? 7.48 25.703 -12.656 1 92.62 683 THR A C 1
ATOM 5260 O O . THR A 1 683 ? 7.496 26.875 -12.258 1 92.62 683 THR A O 1
ATOM 5263 N N . CYS A 1 684 ? 8.289 24.812 -12.141 1 93.38 684 CYS A N 1
ATOM 5264 C CA . CYS A 1 684 ? 9.102 25.109 -10.969 1 93.38 684 CYS A CA 1
ATOM 5265 C C . CYS A 1 684 ? 10.578 25.219 -11.336 1 93.38 684 CYS A C 1
ATOM 5267 O O . CYS A 1 684 ? 11.445 25.266 -10.461 1 93.38 684 CYS A O 1
ATOM 5269 N N . THR A 1 685 ? 10.883 25.281 -12.562 1 92.5 685 THR A N 1
ATOM 5270 C CA . THR A 1 685 ? 12.273 25.375 -13 1 92.5 685 THR A CA 1
ATOM 5271 C C . THR A 1 685 ? 12.875 26.719 -12.617 1 92.5 685 THR A C 1
ATOM 5273 O O . THR A 1 685 ? 14.094 26.859 -12.531 1 92.5 685 THR A O 1
ATOM 5276 N N . ASP A 1 686 ? 11.984 27.656 -12.359 1 88.19 686 ASP A N 1
ATOM 5277 C CA . ASP A 1 686 ? 12.445 29 -12.039 1 88.19 686 ASP A CA 1
ATOM 5278 C C . ASP A 1 686 ? 12.883 29.094 -10.578 1 88.19 686 ASP A C 1
ATOM 5280 O O . ASP A 1 686 ? 13.555 30.047 -10.195 1 88.19 686 ASP A O 1
ATOM 5284 N N . LEU A 1 687 ? 12.641 28.109 -9.852 1 88.88 687 LEU A N 1
ATOM 5285 C CA . LEU A 1 687 ? 13.031 28.109 -8.445 1 88.88 687 LEU A CA 1
ATOM 5286 C C . LEU A 1 687 ? 14.531 27.875 -8.297 1 88.88 687 LEU A C 1
ATOM 5288 O O . LEU A 1 687 ? 15.102 27.016 -8.977 1 88.88 687 LEU A O 1
ATOM 5292 N N . PRO A 1 688 ? 15.172 28.656 -7.492 1 86.81 688 PRO A N 1
ATOM 5293 C CA . PRO A 1 688 ? 16.625 28.547 -7.34 1 86.81 688 PRO A CA 1
ATOM 5294 C C . PRO A 1 688 ? 17.062 27.172 -6.82 1 86.81 688 PRO A C 1
ATOM 5296 O O . PRO A 1 688 ? 18.188 26.75 -7.086 1 86.81 688 PRO A O 1
ATOM 5299 N N . TYR A 1 689 ? 16.312 26.531 -6.129 1 90.56 689 TYR A N 1
ATOM 5300 C CA . TYR A 1 689 ? 16.703 25.266 -5.551 1 90.56 689 TYR A CA 1
ATOM 5301 C C . TYR A 1 689 ? 16.156 24.094 -6.363 1 90.56 689 TYR A C 1
ATOM 5303 O O . TYR A 1 689 ? 16.141 22.953 -5.898 1 90.56 689 TYR A O 1
ATOM 5311 N N . PHE A 1 690 ? 15.797 24.328 -7.562 1 93.62 690 PHE A N 1
ATOM 5312 C CA . PHE A 1 690 ? 15.219 23.281 -8.406 1 93.62 690 PHE A CA 1
ATOM 5313 C C . PHE A 1 690 ? 16.234 22.156 -8.648 1 93.62 690 PHE A C 1
ATOM 5315 O O . PHE A 1 690 ? 15.891 20.984 -8.555 1 93.62 690 PHE A O 1
ATOM 5322 N N . PRO A 1 691 ? 17.547 22.438 -8.93 1 92.5 691 PRO A N 1
ATOM 5323 C CA . PRO A 1 691 ? 18.5 21.344 -9.094 1 92.5 691 PRO A CA 1
ATOM 5324 C C . PRO A 1 691 ? 18.641 20.484 -7.84 1 92.5 691 PRO A C 1
ATOM 5326 O O . PRO A 1 691 ? 18.812 19.266 -7.93 1 92.5 691 PRO A O 1
ATOM 5329 N N . HIS A 1 692 ? 18.547 21.219 -6.812 1 91.38 692 HIS A N 1
ATOM 5330 C CA . HIS A 1 692 ? 18.625 20.5 -5.547 1 91.38 692 HIS A CA 1
ATOM 5331 C C . HIS A 1 692 ? 17.438 19.547 -5.383 1 91.38 692 HIS A C 1
ATOM 5333 O O . HIS A 1 692 ? 17.594 18.469 -4.809 1 91.38 692 HIS A O 1
ATOM 5339 N N . VAL A 1 693 ? 16.344 20 -5.844 1 94.69 693 VAL A N 1
ATOM 5340 C CA . VAL A 1 693 ? 15.148 19.172 -5.781 1 94.69 693 VAL A CA 1
ATOM 5341 C C . VAL A 1 693 ? 15.367 17.875 -6.566 1 94.69 693 VAL A C 1
ATOM 5343 O O . VAL A 1 693 ? 14.992 16.797 -6.102 1 94.69 693 VAL A O 1
ATOM 5346 N N . LEU A 1 694 ? 15.938 17.953 -7.668 1 96.19 694 LEU A N 1
ATOM 5347 C CA . LEU A 1 694 ? 16.203 16.797 -8.5 1 96.19 694 LEU A CA 1
ATOM 5348 C C . LEU A 1 694 ? 17.203 15.859 -7.828 1 96.19 694 LEU A C 1
ATOM 5350 O O . LEU A 1 694 ? 17.062 14.633 -7.887 1 96.19 694 LEU A O 1
ATOM 5354 N N . GLU A 1 695 ? 18.188 16.453 -7.195 1 94.62 695 GLU A N 1
ATOM 5355 C CA . GLU A 1 695 ? 19.172 15.664 -6.473 1 94.62 695 GLU A CA 1
ATOM 5356 C C . GLU A 1 695 ? 18.531 14.883 -5.328 1 94.62 695 GLU A C 1
ATOM 5358 O O . GLU A 1 695 ? 18.828 13.695 -5.145 1 94.62 695 GLU A O 1
ATOM 5363 N N . LEU A 1 696 ? 17.719 15.578 -4.617 1 94.12 696 LEU A N 1
ATOM 5364 C CA . LEU A 1 696 ? 17.047 14.945 -3.492 1 94.12 696 LEU A CA 1
ATOM 5365 C C . LEU A 1 696 ? 16.156 13.797 -3.965 1 94.12 696 LEU A C 1
ATOM 5367 O O . LEU A 1 696 ? 16.094 12.758 -3.312 1 94.12 696 LEU A O 1
ATOM 5371 N N . MET A 1 697 ? 15.438 14 -5.012 1 95.56 697 MET A N 1
ATOM 5372 C CA . MET A 1 697 ? 14.555 12.977 -5.566 1 95.56 697 MET A CA 1
ATOM 5373 C C . MET A 1 697 ? 15.344 11.719 -5.926 1 95.56 697 MET A C 1
ATOM 5375 O O . MET A 1 697 ? 14.938 10.609 -5.574 1 95.56 697 MET A O 1
ATOM 5379 N N . LEU A 1 698 ? 16.484 11.891 -6.586 1 95.88 698 LEU A N 1
ATOM 5380 C CA . LEU A 1 698 ? 17.328 10.766 -7.004 1 95.88 698 LEU A CA 1
ATOM 5381 C C . LEU A 1 698 ? 17.922 10.062 -5.793 1 95.88 698 LEU A C 1
ATOM 5383 O O . LEU A 1 698 ? 17.938 8.828 -5.73 1 95.88 698 LEU A O 1
ATOM 5387 N N . HIS A 1 699 ? 18.391 10.844 -4.922 1 94.56 699 HIS A N 1
ATOM 5388 C CA . HIS A 1 699 ? 19.047 10.312 -3.734 1 94.56 699 HIS A CA 1
ATOM 5389 C C . HIS A 1 699 ? 18.078 9.469 -2.902 1 94.56 699 HIS A C 1
ATOM 5391 O O . HIS A 1 699 ? 18.438 8.375 -2.455 1 94.56 699 HIS A O 1
ATOM 5397 N N . GLU A 1 700 ? 16.938 9.961 -2.682 1 92.62 700 GLU A N 1
ATOM 5398 C CA . GLU A 1 700 ? 15.969 9.273 -1.84 1 92.62 700 GLU A CA 1
ATOM 5399 C C . GLU A 1 700 ? 15.516 7.965 -2.475 1 92.62 700 GLU A C 1
ATOM 5401 O O . GLU A 1 700 ? 15.359 6.953 -1.785 1 92.62 700 GLU A O 1
ATOM 5406 N N . VAL A 1 701 ? 15.242 7.961 -3.736 1 93.81 701 VAL A N 1
ATOM 5407 C CA . VAL A 1 701 ? 14.812 6.746 -4.426 1 93.81 701 VAL A CA 1
ATOM 5408 C C . VAL A 1 701 ? 15.945 5.723 -4.41 1 93.81 701 VAL A C 1
ATOM 5410 O O . VAL A 1 701 ? 15.703 4.523 -4.246 1 93.81 701 VAL A O 1
ATOM 5413 N N . LEU A 1 702 ? 17.203 6.172 -4.59 1 93.56 702 LEU A N 1
ATOM 5414 C CA . LEU A 1 702 ? 18.359 5.285 -4.566 1 93.56 702 LEU A CA 1
ATOM 5415 C C . LEU A 1 702 ? 18.5 4.613 -3.207 1 93.56 702 LEU A C 1
ATOM 5417 O O . LEU A 1 702 ? 18.672 3.393 -3.127 1 93.56 702 LEU A O 1
ATOM 5421 N N . GLU A 1 703 ? 18.422 5.387 -2.229 1 89.75 703 GLU A N 1
ATOM 5422 C CA . GLU A 1 703 ? 18.562 4.855 -0.876 1 89.75 703 GLU A CA 1
ATOM 5423 C C . GLU A 1 703 ? 17.453 3.869 -0.546 1 89.75 703 GLU A C 1
ATOM 5425 O O . GLU A 1 703 ? 17.688 2.84 0.088 1 89.75 703 GLU A O 1
ATOM 5430 N N . GLU A 1 704 ? 16.266 4.156 -0.946 1 87.38 704 GLU A N 1
ATOM 5431 C CA . GLU A 1 704 ? 15.125 3.303 -0.659 1 87.38 704 GLU A CA 1
ATOM 5432 C C . GLU A 1 704 ? 15.219 1.975 -1.405 1 87.38 704 GLU A C 1
ATOM 5434 O O . GLU A 1 704 ? 14.969 0.914 -0.831 1 87.38 704 GLU A O 1
ATOM 5439 N N . GLU A 1 705 ? 15.508 2.021 -2.672 1 87.06 705 GLU A N 1
ATOM 5440 C CA . GLU A 1 705 ? 15.508 0.817 -3.498 1 87.06 705 GLU A CA 1
ATOM 5441 C C . GLU A 1 705 ? 16.75 -0.027 -3.252 1 87.06 705 GLU A C 1
ATOM 5443 O O . GLU A 1 705 ? 16.688 -1.258 -3.273 1 87.06 705 GLU A O 1
ATOM 5448 N N . ALA A 1 706 ? 17.906 0.579 -3.033 1 82.56 706 ALA A N 1
ATOM 5449 C CA . ALA A 1 706 ? 19.156 -0.161 -2.854 1 82.56 706 ALA A CA 1
ATOM 5450 C C . ALA A 1 706 ? 19.188 -0.875 -1.505 1 82.56 706 ALA A C 1
ATOM 5452 O O . ALA A 1 706 ? 19.797 -1.932 -1.365 1 82.56 706 ALA A O 1
ATOM 5453 N N . THR A 1 707 ? 18.5 -0.346 -0.532 1 78.12 707 THR A N 1
ATOM 5454 C CA . THR A 1 707 ? 18.5 -0.939 0.801 1 78.12 707 THR A CA 1
ATOM 5455 C C . THR A 1 707 ? 17.281 -1.832 1.004 1 78.12 707 THR A C 1
ATOM 5457 O O . THR A 1 707 ? 17.078 -2.367 2.096 1 78.12 707 THR A O 1
ATOM 5460 N N . ALA A 1 708 ? 16.5 -2.023 -0.026 1 76 708 ALA A N 1
ATOM 5461 C CA . ALA A 1 708 ? 15.297 -2.828 0.106 1 76 708 ALA A CA 1
ATOM 5462 C C . ALA A 1 708 ? 15.633 -4.316 0.18 1 76 708 ALA A C 1
ATOM 5464 O O . ALA A 1 708 ? 16.5 -4.801 -0.555 1 76 708 ALA A O 1
ATOM 5465 N N . SER A 1 709 ? 15.039 -4.984 1.107 1 70 709 SER A N 1
ATOM 5466 C CA . SER A 1 709 ? 15.25 -6.418 1.293 1 70 709 SER A CA 1
ATOM 5467 C C . SER A 1 709 ? 14.43 -7.23 0.296 1 70 709 SER A C 1
ATOM 5469 O O . SER A 1 709 ? 14.805 -8.352 -0.053 1 70 709 SER A O 1
ATOM 5471 N N . GLU A 1 710 ? 13.32 -6.707 -0.153 1 70.75 710 GLU A N 1
ATOM 5472 C CA . GLU A 1 710 ? 12.445 -7.391 -1.104 1 70.75 710 GLU A CA 1
ATOM 5473 C C . GLU A 1 710 ? 12.594 -6.805 -2.506 1 70.75 710 GLU A C 1
ATOM 5475 O O . GLU A 1 710 ? 12.852 -5.609 -2.66 1 70.75 710 GLU A O 1
ATOM 5480 N N . PRO A 1 711 ? 12.562 -7.727 -3.424 1 74.5 711 PRO A N 1
ATOM 5481 C CA . PRO A 1 711 ? 12.656 -7.219 -4.797 1 74.5 711 PRO A CA 1
ATOM 5482 C C . PRO A 1 711 ? 11.523 -6.258 -5.148 1 74.5 711 PRO A C 1
ATOM 5484 O O . PRO A 1 711 ? 10.391 -6.449 -4.707 1 74.5 711 PRO A O 1
ATOM 5487 N N . ILE A 1 712 ? 11.922 -5.191 -5.746 1 73.62 712 ILE A N 1
ATOM 5488 C CA . ILE A 1 712 ? 10.945 -4.203 -6.176 1 73.62 712 ILE A CA 1
ATOM 5489 C C . ILE A 1 712 ? 10.625 -4.402 -7.656 1 73.62 712 ILE A C 1
ATOM 5491 O O . ILE A 1 712 ? 11.461 -4.133 -8.523 1 73.62 712 ILE A O 1
ATOM 5495 N N . PRO A 1 713 ? 9.516 -5.027 -8.016 1 69.88 713 PRO A N 1
ATOM 5496 C CA . PRO A 1 713 ? 9.211 -5.309 -9.422 1 69.88 713 PRO A CA 1
ATOM 5497 C C . PRO A 1 713 ? 9.25 -4.062 -10.297 1 69.88 713 PRO A C 1
ATOM 5499 O O . PRO A 1 713 ? 9.789 -4.098 -11.406 1 69.88 713 PRO A O 1
ATOM 5502 N N . ASP A 1 714 ? 8.594 -2.994 -9.977 1 76.81 714 ASP A N 1
ATOM 5503 C CA . ASP A 1 714 ? 8.562 -1.738 -10.727 1 76.81 714 ASP A CA 1
ATOM 5504 C C . ASP A 1 714 ? 9.406 -0.667 -10.039 1 76.81 714 ASP A C 1
ATOM 5506 O O . ASP A 1 714 ? 8.875 0.336 -9.555 1 76.81 714 ASP A O 1
ATOM 5510 N N . ALA A 1 715 ? 10.812 -1.006 -10.281 1 82.44 715 ALA A N 1
ATOM 5511 C CA . ALA A 1 715 ? 11.719 -0.055 -9.633 1 82.44 715 ALA A CA 1
ATOM 5512 C C . ALA A 1 715 ? 11.508 1.355 -10.18 1 82.44 715 ALA A C 1
ATOM 5514 O O . ALA A 1 715 ? 11.273 1.54 -11.375 1 82.44 715 ALA A O 1
ATOM 5515 N N . LEU A 1 716 ? 11.547 2.312 -9.391 1 89.31 716 LEU A N 1
ATOM 5516 C CA . LEU A 1 716 ? 11.281 3.707 -9.727 1 89.31 716 LEU A CA 1
ATOM 5517 C C . LEU A 1 716 ? 12.555 4.406 -10.195 1 89.31 716 LEU A C 1
ATOM 5519 O O . LEU A 1 716 ? 12.484 5.434 -10.875 1 89.31 716 LEU A O 1
ATOM 5523 N N . LEU A 1 717 ? 13.766 3.922 -9.891 1 90.62 717 LEU A N 1
ATOM 5524 C CA . LEU A 1 717 ? 15.039 4.605 -10.125 1 90.62 717 LEU A CA 1
ATOM 5525 C C . LEU A 1 717 ? 15.258 4.848 -11.617 1 90.62 717 LEU A C 1
ATOM 5527 O O . LEU A 1 717 ? 15.562 5.969 -12.023 1 90.62 717 LEU A O 1
ATOM 5531 N N . PRO A 1 718 ? 15.07 3.816 -12.516 1 87.75 718 PRO A N 1
ATOM 5532 C CA . PRO A 1 718 ? 15.266 4.086 -13.945 1 87.75 718 PRO A CA 1
ATOM 5533 C C . PRO A 1 718 ? 14.297 5.137 -14.484 1 87.75 718 PRO A C 1
ATOM 5535 O O . PRO A 1 718 ? 14.664 5.926 -15.359 1 87.75 718 PRO A O 1
ATOM 5538 N N . ARG A 1 719 ? 13.133 5.137 -13.93 1 90 719 ARG A N 1
ATOM 5539 C CA . ARG A 1 719 ? 12.148 6.117 -14.367 1 90 719 ARG A CA 1
ATOM 5540 C C . ARG A 1 719 ? 12.531 7.523 -13.914 1 90 719 ARG A C 1
ATOM 5542 O O . ARG A 1 719 ? 12.352 8.492 -14.656 1 90 719 ARG A O 1
ATOM 5549 N N . VAL A 1 720 ? 12.953 7.602 -12.695 1 94.25 720 VAL A N 1
ATOM 5550 C CA . VAL A 1 720 ? 13.375 8.891 -12.156 1 94.25 720 VAL A CA 1
ATOM 5551 C C . VAL A 1 720 ? 14.57 9.422 -12.953 1 94.25 720 VAL A C 1
ATOM 5553 O O . VAL A 1 720 ? 14.664 10.617 -13.219 1 94.25 720 VAL A O 1
ATOM 5556 N N . VAL A 1 721 ? 15.484 8.484 -13.367 1 93.81 721 VAL A N 1
ATOM 5557 C CA . VAL A 1 721 ? 16.641 8.883 -14.156 1 93.81 721 VAL A CA 1
ATOM 5558 C C . VAL A 1 721 ? 16.203 9.414 -15.516 1 93.81 721 VAL A C 1
ATOM 5560 O O . VAL A 1 721 ? 16.672 10.453 -15.969 1 93.81 721 VAL A O 1
ATOM 5563 N N . GLU A 1 722 ? 15.32 8.727 -16.125 1 92.19 722 GLU A N 1
ATOM 5564 C CA . GLU A 1 722 ? 14.797 9.18 -17.406 1 92.19 722 GLU A CA 1
ATOM 5565 C C . GLU A 1 722 ? 14.062 10.508 -17.266 1 92.19 722 GLU A C 1
ATOM 5567 O O . GLU A 1 722 ? 14.094 11.344 -18.172 1 92.19 722 GLU A O 1
ATOM 5572 N N . PHE A 1 723 ? 13.391 10.695 -16.219 1 94.25 723 PHE A N 1
ATOM 5573 C CA . PHE A 1 723 ? 12.688 11.938 -15.938 1 94.25 723 PHE A CA 1
ATOM 5574 C C . PHE A 1 723 ? 13.672 13.102 -15.797 1 94.25 723 PHE A C 1
ATOM 5576 O O . PHE A 1 723 ? 13.453 14.172 -16.359 1 94.25 723 PHE A O 1
ATOM 5583 N N . ILE A 1 724 ? 14.727 12.875 -15.023 1 95.62 724 ILE A N 1
ATOM 5584 C CA . ILE A 1 724 ? 15.711 13.922 -14.781 1 95.62 724 ILE A CA 1
ATOM 5585 C C . ILE A 1 724 ? 16.438 14.258 -16.078 1 95.62 724 ILE A C 1
ATOM 5587 O O . ILE A 1 724 ? 16.906 15.383 -16.266 1 95.62 724 ILE A O 1
ATOM 5591 N N . GLN A 1 725 ? 16.547 13.305 -17.016 1 93.25 725 GLN A N 1
ATOM 5592 C CA . GLN A 1 725 ? 17.203 13.516 -18.297 1 93.25 725 GLN A CA 1
ATOM 5593 C C . GLN A 1 725 ? 16.469 14.547 -19.141 1 93.25 725 GLN A C 1
ATOM 5595 O O . GLN A 1 725 ? 17.031 15.102 -20.094 1 93.25 725 GLN A O 1
ATOM 5600 N N . GLU A 1 726 ? 15.227 14.797 -18.797 1 91.94 726 GLU A N 1
ATOM 5601 C CA . GLU A 1 726 ? 14.438 15.805 -19.5 1 91.94 726 GLU A CA 1
ATOM 5602 C C . GLU A 1 726 ? 14.906 17.219 -19.172 1 91.94 726 GLU A C 1
ATOM 5604 O O . GLU A 1 726 ? 14.586 18.172 -19.875 1 91.94 726 GLU A O 1
ATOM 5609 N N . PHE A 1 727 ? 15.688 17.359 -18.156 1 94.06 727 PHE A N 1
ATOM 5610 C CA . PHE A 1 727 ? 16.156 18.672 -17.719 1 94.06 727 PHE A CA 1
ATOM 5611 C C . PHE A 1 727 ? 17.656 18.812 -17.969 1 94.06 727 PHE A C 1
ATOM 5613 O O . PHE A 1 727 ? 18.391 17.828 -17.953 1 94.06 727 PHE A O 1
ATOM 5620 N N . PRO A 1 728 ? 18.125 19.922 -18.203 1 91.62 728 PRO A N 1
ATOM 5621 C CA . PRO A 1 728 ? 19.547 20.141 -18.531 1 91.62 728 PRO A CA 1
ATOM 5622 C C . PRO A 1 728 ? 20.469 19.875 -17.344 1 91.62 728 PRO A C 1
ATOM 5624 O O . PRO A 1 728 ? 21.672 19.672 -17.531 1 91.62 728 PRO A O 1
ATOM 5627 N N . GLN A 1 729 ? 20.016 19.75 -16.188 1 91.69 729 GLN A N 1
ATOM 5628 C CA . GLN A 1 729 ? 20.797 19.547 -14.977 1 91.69 729 GLN A CA 1
ATOM 5629 C C . GLN A 1 729 ? 21.094 18.062 -14.75 1 91.69 729 GLN A C 1
ATOM 5631 O O . GLN A 1 729 ? 21.625 17.688 -13.703 1 91.69 729 GLN A O 1
ATOM 5636 N N . TYR A 1 730 ? 20.891 17.25 -15.734 1 92.62 730 TYR A N 1
ATOM 5637 C CA . TYR A 1 730 ? 20.922 15.805 -15.57 1 92.62 730 TYR A CA 1
ATOM 5638 C C . TYR A 1 730 ? 22.312 15.336 -15.125 1 92.62 730 TYR A C 1
ATOM 5640 O O . TYR A 1 730 ? 22.453 14.664 -14.109 1 92.62 730 TYR A O 1
ATOM 5648 N N . LEU A 1 731 ? 23.375 15.672 -15.789 1 93.38 731 LEU A N 1
ATOM 5649 C CA . LEU A 1 731 ? 24.719 15.195 -15.5 1 93.38 731 LEU A CA 1
ATOM 5650 C C . LEU A 1 731 ? 25.188 15.703 -14.141 1 93.38 731 LEU A C 1
ATOM 5652 O O . LEU A 1 731 ? 25.812 14.961 -13.375 1 93.38 731 LEU A O 1
ATOM 5656 N N . GLU A 1 732 ? 24.859 16.922 -13.852 1 93.31 732 GLU A N 1
ATOM 5657 C CA . GLU A 1 732 ? 25.219 17.516 -12.562 1 93.31 732 GLU A CA 1
ATOM 5658 C C . GLU A 1 732 ? 24.484 16.828 -11.422 1 93.31 732 GLU A C 1
ATOM 5660 O O . GLU A 1 732 ? 25.047 16.609 -10.344 1 93.31 732 GLU A O 1
ATOM 5665 N N . THR A 1 733 ? 23.25 16.516 -11.648 1 95.25 733 THR A N 1
ATOM 5666 C CA . THR A 1 733 ? 22.422 15.891 -10.625 1 95.25 733 THR A CA 1
ATOM 5667 C C . THR A 1 733 ? 22.953 14.508 -10.266 1 95.25 733 THR A C 1
ATOM 5669 O O . THR A 1 733 ? 23 14.141 -9.086 1 95.25 733 THR A O 1
ATOM 5672 N N . VAL A 1 734 ? 23.375 13.734 -11.227 1 94.94 734 VAL A N 1
ATOM 5673 C CA . VAL A 1 734 ? 23.828 12.367 -11.008 1 94.94 734 VAL A CA 1
ATOM 5674 C C . VAL A 1 734 ? 25.125 12.375 -10.188 1 94.94 734 VAL A C 1
ATOM 5676 O O . VAL A 1 734 ? 25.266 11.617 -9.227 1 94.94 734 VAL A O 1
ATOM 5679 N N . VAL A 1 735 ? 26.078 13.25 -10.508 1 93.06 735 VAL A N 1
ATOM 5680 C CA . VAL A 1 735 ? 27.375 13.258 -9.828 1 93.06 735 VAL A CA 1
ATOM 5681 C C . VAL A 1 735 ? 27.203 13.797 -8.414 1 93.06 735 VAL A C 1
ATOM 5683 O O . VAL A 1 735 ? 27.859 13.328 -7.48 1 93.06 735 VAL A O 1
ATOM 5686 N N . HIS A 1 736 ? 26.375 14.805 -8.258 1 91.94 736 HIS A N 1
ATOM 5687 C CA . HIS A 1 736 ? 26.141 15.344 -6.926 1 91.94 736 HIS A CA 1
ATOM 5688 C C . HIS A 1 736 ? 25.484 14.312 -6.02 1 91.94 736 HIS A C 1
ATOM 5690 O O . HIS A 1 736 ? 25.781 14.258 -4.82 1 91.94 736 HIS A O 1
ATOM 5696 N N . CYS A 1 737 ? 24.625 13.57 -6.59 1 93.62 737 CYS A N 1
ATOM 5697 C CA . CYS A 1 737 ? 23.984 12.492 -5.832 1 93.62 737 CYS A CA 1
ATOM 5698 C C . CYS A 1 737 ? 25 11.422 -5.449 1 93.62 737 CYS A C 1
ATOM 5700 O O . CYS A 1 737 ? 25.016 10.945 -4.316 1 93.62 737 CYS A O 1
ATOM 5702 N N . ALA A 1 738 ? 25.859 11.062 -6.336 1 92.12 738 ALA A N 1
ATOM 5703 C CA . ALA A 1 738 ? 26.875 10.039 -6.082 1 92.12 738 ALA A CA 1
ATOM 5704 C C . ALA A 1 738 ? 27.828 10.469 -4.973 1 92.12 738 ALA A C 1
ATOM 5706 O O . ALA A 1 738 ? 28.25 9.648 -4.16 1 92.12 738 ALA A O 1
ATOM 5707 N N . ARG A 1 739 ? 28.125 11.75 -4.914 1 87.06 739 ARG A N 1
ATOM 5708 C CA . ARG A 1 739 ? 29.062 12.266 -3.918 1 87.06 739 ARG A CA 1
ATOM 5709 C C . ARG A 1 739 ? 28.453 12.227 -2.521 1 87.06 739 ARG A C 1
ATOM 5711 O O . ARG A 1 739 ? 29.172 12.062 -1.53 1 87.06 739 ARG A O 1
ATOM 5718 N N . LYS A 1 740 ? 27.203 12.328 -2.488 1 85.88 740 LYS A N 1
ATOM 5719 C CA . LYS A 1 740 ? 26.5 12.352 -1.204 1 85.88 740 LYS A CA 1
ATOM 5720 C C . LYS A 1 740 ? 26.141 10.945 -0.754 1 85.88 740 LYS A C 1
ATOM 5722 O O . LYS A 1 740 ? 25.766 10.734 0.401 1 85.88 740 LYS A O 1
ATOM 5727 N N . THR A 1 741 ? 26.234 9.992 -1.622 1 89.25 741 THR A N 1
ATOM 5728 C CA . THR A 1 741 ? 25.828 8.617 -1.317 1 89.25 741 THR A CA 1
ATOM 5729 C C . THR A 1 741 ? 27.047 7.762 -0.978 1 89.25 741 THR A C 1
ATOM 5731 O O . THR A 1 741 ? 28.156 8.062 -1.404 1 89.25 741 THR A O 1
ATOM 5734 N N . GLU A 1 742 ? 26.812 6.75 -0.237 1 84.69 742 GLU A N 1
ATOM 5735 C CA . GLU A 1 742 ? 27.859 5.805 0.124 1 84.69 742 GLU A CA 1
ATOM 5736 C C . GLU A 1 742 ? 28.344 5.027 -1.096 1 84.69 742 GLU A C 1
ATOM 5738 O O . GLU A 1 742 ? 27.578 4.754 -2.014 1 84.69 742 GLU A O 1
ATOM 5743 N N . VAL A 1 743 ? 29.594 4.672 -1.093 1 84.75 743 VAL A N 1
ATOM 5744 C CA . VAL A 1 743 ? 30.25 4.012 -2.215 1 84.75 743 VAL A CA 1
ATOM 5745 C C . VAL A 1 743 ? 29.578 2.67 -2.492 1 84.75 743 VAL A C 1
ATOM 5747 O O . VAL A 1 743 ? 29.5 2.236 -3.643 1 84.75 743 VAL A O 1
ATOM 5750 N N . ALA A 1 744 ? 29.016 2.102 -1.494 1 82.06 744 ALA A N 1
ATOM 5751 C CA . ALA A 1 744 ? 28.391 0.788 -1.638 1 82.06 744 ALA A CA 1
ATOM 5752 C C . ALA A 1 744 ? 27.172 0.858 -2.551 1 82.06 744 ALA A C 1
ATOM 5754 O O . ALA A 1 744 ? 26.781 -0.146 -3.148 1 82.06 744 ALA A O 1
ATOM 5755 N N . LEU A 1 745 ? 26.625 2.014 -2.771 1 88.88 745 LEU A N 1
ATOM 5756 C CA . LEU A 1 745 ? 25.375 2.158 -3.531 1 88.88 745 LEU A CA 1
ATOM 5757 C C . LEU A 1 745 ? 25.672 2.6 -4.961 1 88.88 745 LEU A C 1
ATOM 5759 O O . LEU A 1 745 ? 24.766 2.664 -5.793 1 88.88 745 LEU A O 1
ATOM 5763 N N . TRP A 1 746 ? 26.953 2.865 -5.301 1 88 746 TRP A N 1
ATOM 5764 C CA . TRP A 1 746 ? 27.312 3.383 -6.617 1 88 746 TRP A CA 1
ATOM 5765 C C . TRP A 1 746 ? 27 2.357 -7.703 1 88 746 TRP A C 1
ATOM 5767 O O . TRP A 1 746 ? 26.562 2.715 -8.797 1 88 746 TRP A O 1
ATOM 5777 N N . SER A 1 747 ? 27.203 1.151 -7.348 1 83.19 747 SER A N 1
ATOM 5778 C CA . SER A 1 747 ? 26.969 0.114 -8.344 1 83.19 747 SER A CA 1
ATOM 5779 C C . SER A 1 747 ? 25.5 0.08 -8.766 1 83.19 747 SER A C 1
ATOM 5781 O O . SER A 1 747 ? 25.188 -0.097 -9.945 1 83.19 747 SER A O 1
ATOM 5783 N N . TYR A 1 748 ? 24.641 0.227 -7.832 1 85.94 748 TYR A N 1
ATOM 5784 C CA . TYR A 1 748 ? 23.219 0.246 -8.133 1 85.94 748 TYR A CA 1
ATOM 5785 C C . TYR A 1 748 ? 22.844 1.488 -8.938 1 85.94 748 TYR A C 1
ATOM 5787 O O . TYR A 1 748 ? 22.031 1.415 -9.867 1 85.94 748 TYR A O 1
ATOM 5795 N N . LEU A 1 749 ? 23.391 2.594 -8.578 1 90.94 749 LEU A N 1
ATOM 5796 C CA . LEU A 1 749 ? 23.109 3.852 -9.258 1 90.94 749 LEU A CA 1
ATOM 5797 C C . LEU A 1 749 ? 23.562 3.795 -10.711 1 90.94 749 LEU A C 1
ATOM 5799 O O . LEU A 1 749 ? 22.797 4.137 -11.617 1 90.94 749 LEU A O 1
ATOM 5803 N N . PHE A 1 750 ? 24.75 3.338 -10.992 1 89.38 750 PHE A N 1
ATOM 5804 C CA . PHE A 1 750 ? 25.312 3.406 -12.328 1 89.38 750 PHE A CA 1
ATOM 5805 C C . PHE A 1 750 ? 24.812 2.256 -13.195 1 89.38 750 PHE A C 1
ATOM 5807 O O . PHE A 1 750 ? 25 2.262 -14.414 1 89.38 750 PHE A O 1
ATOM 5814 N N . SER A 1 751 ? 24.188 1.281 -12.539 1 83.25 751 SER A N 1
ATOM 5815 C CA . SER A 1 751 ? 23.484 0.282 -13.336 1 83.25 751 SER A CA 1
ATOM 5816 C C . SER A 1 751 ? 22.25 0.881 -14.008 1 83.25 751 SER A C 1
ATOM 5818 O O . SER A 1 751 ? 21.828 0.422 -15.07 1 83.25 751 SER A O 1
ATOM 5820 N N . ALA A 1 752 ? 21.734 1.891 -13.336 1 85.69 752 ALA A N 1
ATOM 5821 C CA . ALA A 1 752 ? 20.547 2.543 -13.867 1 85.69 752 ALA A CA 1
ATOM 5822 C C . ALA A 1 752 ? 20.922 3.699 -14.789 1 85.69 752 ALA A C 1
ATOM 5824 O O . ALA A 1 752 ? 20.266 3.914 -15.812 1 85.69 752 ALA A O 1
ATOM 5825 N N . VAL A 1 753 ? 21.922 4.488 -14.445 1 89.62 753 VAL A N 1
ATOM 5826 C CA . VAL A 1 753 ? 22.266 5.699 -15.18 1 89.62 753 VAL A CA 1
ATOM 5827 C C . VAL A 1 753 ? 23.203 5.352 -16.344 1 89.62 753 VAL A C 1
ATOM 5829 O O . VAL A 1 753 ? 23.188 6.023 -17.375 1 89.62 753 VAL A O 1
ATOM 5832 N N . GLY A 1 754 ? 24.031 4.375 -16.188 1 85 754 GLY A N 1
ATOM 5833 C CA . GLY A 1 754 ? 25.047 4.039 -17.172 1 85 754 GLY A CA 1
ATOM 5834 C C . GLY A 1 754 ? 26.453 4.078 -16.609 1 85 754 GLY A C 1
ATOM 5835 O O . GLY A 1 754 ? 26.656 4.434 -15.438 1 85 754 GLY A O 1
ATOM 5836 N N . ASN A 1 755 ? 27.359 3.863 -17.438 1 87.25 755 ASN A N 1
ATOM 5837 C CA . ASN A 1 755 ? 28.766 3.801 -17.031 1 87.25 755 ASN A CA 1
ATOM 5838 C C . ASN A 1 755 ? 29.328 5.191 -16.781 1 87.25 755 ASN A C 1
ATOM 5840 O O . ASN A 1 755 ? 29.156 6.098 -17.594 1 87.25 755 ASN A O 1
ATOM 5844 N N . PRO A 1 756 ? 29.969 5.43 -15.648 1 89.19 756 PRO A N 1
ATOM 5845 C CA . PRO A 1 756 ? 30.516 6.738 -15.289 1 89.19 756 PRO A CA 1
ATOM 5846 C C . PRO A 1 756 ? 31.547 7.25 -16.297 1 89.19 756 PRO A C 1
ATOM 5848 O O . PRO A 1 756 ? 31.688 8.461 -16.469 1 89.19 756 PRO A O 1
ATOM 5851 N N . ARG A 1 757 ? 32.25 6.34 -17.031 1 89.75 757 ARG A N 1
ATOM 5852 C CA . ARG A 1 757 ? 33.219 6.758 -18.047 1 89.75 757 ARG A CA 1
ATOM 5853 C C . ARG A 1 757 ? 32.531 7.461 -19.203 1 89.75 757 ARG A C 1
ATOM 5855 O O . ARG A 1 757 ? 33 8.477 -19.703 1 89.75 757 ARG A O 1
ATOM 5862 N N . ASP A 1 758 ? 31.484 6.875 -19.484 1 90.56 758 ASP A N 1
ATOM 5863 C CA . ASP A 1 758 ? 30.734 7.461 -20.578 1 90.56 758 ASP A CA 1
ATOM 5864 C C . ASP A 1 758 ? 30.125 8.812 -20.188 1 90.56 758 ASP A C 1
ATOM 5866 O O . ASP A 1 758 ? 30.047 9.727 -21 1 90.56 758 ASP A O 1
ATOM 5870 N N . LEU A 1 759 ? 29.75 8.883 -18.969 1 92.69 759 LEU A N 1
ATOM 5871 C CA . LEU A 1 759 ? 29.188 10.141 -18.484 1 92.69 759 LEU A CA 1
ATOM 5872 C C . LEU A 1 759 ? 30.266 11.219 -18.391 1 92.69 759 LEU A C 1
ATOM 5874 O O . LEU A 1 759 ? 29.984 12.391 -18.672 1 92.69 759 LEU A O 1
ATOM 5878 N N . PHE A 1 760 ? 31.516 10.836 -18.109 1 93.12 760 PHE A N 1
ATOM 5879 C CA . PHE A 1 760 ? 32.656 11.742 -18.078 1 93.12 760 PHE A CA 1
ATOM 5880 C C . PHE A 1 760 ? 32.938 12.281 -19.484 1 93.12 760 PHE A C 1
ATOM 5882 O O . PHE A 1 760 ? 33.125 13.492 -19.656 1 93.12 760 PHE A O 1
ATOM 5889 N N . LYS A 1 761 ? 32.812 11.414 -20.344 1 92.12 761 LYS A N 1
ATOM 5890 C CA . LYS A 1 761 ? 33.062 11.82 -21.719 1 92.12 761 LYS A CA 1
ATOM 5891 C C . LYS A 1 761 ? 31.969 12.758 -22.219 1 92.12 761 LYS A C 1
ATOM 5893 O O . LYS A 1 761 ? 32.25 13.695 -22.984 1 92.12 761 LYS A O 1
ATOM 5898 N N . GLU A 1 762 ? 30.828 12.484 -21.812 1 92.5 762 GLU A N 1
ATOM 5899 C CA . GLU A 1 762 ? 29.719 13.352 -22.203 1 92.5 762 GLU A CA 1
ATOM 5900 C C . GLU A 1 762 ? 29.875 14.75 -21.609 1 92.5 762 GLU A C 1
ATOM 5902 O O . GLU A 1 762 ? 29.531 15.742 -22.25 1 92.5 762 GLU A O 1
ATOM 5907 N N . CYS A 1 763 ? 30.375 14.883 -20.453 1 92.88 763 CYS A N 1
ATOM 5908 C CA . CYS A 1 763 ? 30.609 16.172 -19.812 1 92.88 763 CYS A CA 1
ATOM 5909 C C . CYS A 1 763 ? 31.703 16.953 -20.531 1 92.88 763 CYS A C 1
ATOM 5911 O O . CYS A 1 763 ? 31.594 18.172 -20.688 1 92.88 763 CYS A O 1
ATOM 5913 N N . LEU A 1 764 ? 32.656 16.219 -21.047 1 90.56 764 LEU A N 1
ATOM 5914 C CA . LEU A 1 764 ? 33.719 16.844 -21.781 1 90.56 764 LEU A CA 1
ATOM 5915 C C . LEU A 1 764 ? 33.25 17.406 -23.109 1 90.56 764 LEU A C 1
ATOM 5917 O O . LEU A 1 764 ? 33.594 18.531 -23.5 1 90.56 764 LEU A O 1
ATOM 5921 N N . SER A 1 765 ? 32.406 16.625 -23.656 1 90.94 765 SER A N 1
ATOM 5922 C CA . SER A 1 765 ? 31.906 17.031 -24.969 1 90.94 765 SER A CA 1
ATOM 5923 C C . SER A 1 765 ? 30.938 18.203 -24.844 1 90.94 765 SER A C 1
ATOM 5925 O O . SER A 1 765 ? 30.828 19.016 -25.766 1 90.94 765 SER A O 1
ATOM 5927 N N . SER A 1 766 ? 30.25 18.297 -23.766 1 90.06 766 SER A N 1
ATOM 5928 C CA . SER A 1 766 ? 29.266 19.359 -23.578 1 90.06 766 SER A CA 1
ATOM 5929 C C . SER A 1 766 ? 29.906 20.594 -22.938 1 90.06 766 SER A C 1
ATOM 5931 O O . SER A 1 766 ? 29.234 21.609 -22.75 1 90.06 766 SER A O 1
ATOM 5933 N N . GLY A 1 767 ? 31.156 20.484 -22.516 1 87.06 767 GLY A N 1
ATOM 5934 C CA . GLY A 1 767 ? 31.906 21.625 -22 1 87.06 767 GLY A CA 1
ATOM 5935 C C . GLY A 1 767 ? 31.688 21.859 -20.516 1 87.06 767 GLY A C 1
ATOM 5936 O O . GLY A 1 767 ? 31.969 22.938 -20 1 87.06 767 GLY A O 1
ATOM 5937 N N . ARG A 1 768 ? 31.062 20.938 -19.859 1 90.81 768 ARG A N 1
ATOM 5938 C CA . ARG A 1 768 ? 30.859 21.047 -18.406 1 90.81 768 ARG A CA 1
ATOM 5939 C C . ARG A 1 768 ? 32.062 20.484 -17.641 1 90.81 768 ARG A C 1
ATOM 5941 O O . ARG A 1 768 ? 31.984 19.375 -17.109 1 90.81 768 ARG A O 1
ATOM 5948 N N . LEU A 1 769 ? 33.062 21.203 -17.453 1 90.31 769 LEU A N 1
ATOM 5949 C CA . LEU A 1 769 ? 34.344 20.719 -16.953 1 90.31 769 LEU A CA 1
ATOM 5950 C C . LEU A 1 769 ? 34.312 20.516 -15.438 1 90.31 769 LEU A C 1
ATOM 5952 O O . LEU A 1 769 ? 34.938 19.609 -14.914 1 90.31 769 LEU A O 1
ATOM 5956 N N . GLU A 1 770 ? 33.562 21.406 -14.773 1 89.19 770 GLU A N 1
ATOM 5957 C CA . GLU A 1 770 ? 33.469 21.234 -13.328 1 89.19 770 GLU A CA 1
ATOM 5958 C C . GLU A 1 770 ? 32.781 19.906 -12.984 1 89.19 770 GLU A C 1
ATOM 5960 O O . GLU A 1 770 ? 33.188 19.219 -12.055 1 89.19 770 GLU A O 1
ATOM 5965 N N . THR A 1 771 ? 31.719 19.641 -13.711 1 92.19 771 THR A N 1
ATOM 5966 C CA . THR A 1 771 ? 31.016 18.375 -13.516 1 92.19 771 THR A CA 1
ATOM 5967 C C . THR A 1 771 ? 31.922 17.188 -13.875 1 92.19 771 THR A C 1
ATOM 5969 O O . THR A 1 771 ? 31.875 16.156 -13.219 1 92.19 771 THR A O 1
ATOM 5972 N N . ALA A 1 772 ? 32.719 17.328 -14.867 1 92.19 772 ALA A N 1
ATOM 5973 C CA . ALA A 1 772 ? 33.656 16.281 -15.258 1 92.19 772 ALA A CA 1
ATOM 5974 C C . ALA A 1 772 ? 34.656 16.016 -14.156 1 92.19 772 ALA A C 1
ATOM 5976 O O . ALA A 1 772 ? 35.031 14.859 -13.914 1 92.19 772 ALA A O 1
ATOM 5977 N N . ALA A 1 773 ? 35.125 17.109 -13.578 1 90.12 773 ALA A N 1
ATOM 5978 C CA . ALA A 1 773 ? 36.062 16.953 -12.477 1 90.12 773 ALA A CA 1
ATOM 5979 C C . ALA A 1 773 ? 35.438 16.141 -11.336 1 90.12 773 ALA A C 1
ATOM 5981 O O . ALA A 1 773 ? 36.125 15.352 -10.68 1 90.12 773 ALA A O 1
ATOM 5982 N N . SER A 1 774 ? 34.219 16.391 -11.078 1 90.06 774 SER A N 1
ATOM 5983 C CA . SER A 1 774 ? 33.5 15.641 -10.039 1 90.06 774 SER A CA 1
ATOM 5984 C C . SER A 1 774 ? 33.375 14.164 -10.406 1 90.06 774 SER A C 1
ATOM 5986 O O . SER A 1 774 ? 33.469 13.289 -9.547 1 90.06 774 SER A O 1
ATOM 5988 N N . TYR A 1 775 ? 33.188 13.859 -11.68 1 91.56 775 TYR A N 1
ATOM 5989 C CA . TYR A 1 775 ? 33.125 12.484 -12.148 1 91.56 775 TYR A CA 1
ATOM 5990 C C . TYR A 1 775 ? 34.469 11.781 -12.008 1 91.56 775 TYR A C 1
ATOM 5992 O O . TYR A 1 775 ? 34.5 10.562 -11.828 1 91.56 775 TYR A O 1
ATOM 6000 N N . LEU A 1 776 ? 35.531 12.5 -12.094 1 88.81 776 LEU A N 1
ATOM 6001 C CA . LEU A 1 776 ? 36.875 11.938 -11.961 1 88.81 776 LEU A CA 1
ATOM 6002 C C . LEU A 1 776 ? 37.094 11.383 -10.555 1 88.81 776 LEU A C 1
ATOM 6004 O O . LEU A 1 776 ? 37.781 10.375 -10.383 1 88.81 776 LEU A O 1
ATOM 6008 N N . ILE A 1 777 ? 36.438 12.008 -9.594 1 85.88 777 ILE A N 1
ATOM 6009 C CA . ILE A 1 777 ? 36.562 11.555 -8.211 1 85.88 777 ILE A CA 1
ATOM 6010 C C . ILE A 1 777 ? 35.875 10.18 -8.078 1 85.88 777 ILE A C 1
ATOM 6012 O O . ILE A 1 777 ? 36.375 9.312 -7.363 1 85.88 777 ILE A O 1
ATOM 6016 N N . ILE A 1 778 ? 34.875 10.016 -8.766 1 89.12 778 ILE A N 1
ATOM 6017 C CA . ILE A 1 778 ? 34.156 8.75 -8.727 1 89.12 778 ILE A CA 1
ATOM 6018 C C . ILE A 1 778 ? 34.938 7.672 -9.453 1 89.12 778 ILE A C 1
ATOM 6020 O O . ILE A 1 778 ? 35.031 6.531 -8.992 1 89.12 778 ILE A O 1
ATOM 6024 N N . LEU A 1 779 ? 35.531 8.055 -10.609 1 87.94 779 LEU A N 1
ATOM 6025 C CA . LEU A 1 779 ? 36.312 7.109 -11.414 1 87.94 779 LEU A CA 1
ATOM 6026 C C . LEU A 1 779 ? 37.562 6.656 -10.664 1 87.94 779 LEU A C 1
ATOM 6028 O O . LEU A 1 779 ? 38 5.516 -10.828 1 87.94 779 LEU A O 1
ATOM 6032 N N . GLN A 1 780 ? 38.062 7.484 -9.82 1 83.44 780 GLN A N 1
ATOM 6033 C CA . GLN A 1 780 ? 39.219 7.148 -9.023 1 83.44 780 GLN A CA 1
ATOM 6034 C C . GLN A 1 780 ? 38.938 6.016 -8.055 1 83.44 780 GLN A C 1
ATOM 6036 O O . GLN A 1 780 ? 39.781 5.184 -7.773 1 83.44 780 GLN A O 1
ATOM 6041 N N . ASN A 1 781 ? 37.688 5.988 -7.621 1 83.69 781 ASN A N 1
ATOM 6042 C CA . ASN A 1 781 ? 37.281 4.984 -6.629 1 83.69 781 ASN A CA 1
ATOM 6043 C C . ASN A 1 781 ? 36.812 3.697 -7.293 1 83.69 781 ASN A C 1
ATOM 6045 O O . ASN A 1 781 ? 36.875 2.623 -6.691 1 83.69 781 ASN A O 1
ATOM 6049 N N . LEU A 1 782 ? 36.312 3.709 -8.547 1 82.88 782 LEU A N 1
ATOM 6050 C CA . LEU A 1 782 ? 35.688 2.551 -9.172 1 82.88 782 LEU A CA 1
ATOM 6051 C C . LEU A 1 782 ? 36.656 1.847 -10.117 1 82.88 782 LEU A C 1
ATOM 6053 O O . LEU A 1 782 ? 36.562 0.638 -10.328 1 82.88 782 LEU A O 1
ATOM 6057 N N . GLU A 1 783 ? 37.562 2.705 -10.719 1 80.62 783 GLU A N 1
ATOM 6058 C CA . GLU A 1 783 ? 38.438 2.162 -11.758 1 80.62 783 GLU A CA 1
ATOM 6059 C C . GLU A 1 783 ? 39.875 2.107 -11.297 1 80.62 783 GLU A C 1
ATOM 6061 O O . GLU A 1 783 ? 40.219 2.598 -10.211 1 80.62 783 GLU A O 1
ATOM 6066 N N . LYS A 1 784 ? 40.75 1.526 -12.117 1 79.81 784 LYS A N 1
ATOM 6067 C CA . LYS A 1 784 ? 42.188 1.443 -11.859 1 79.81 784 LYS A CA 1
ATOM 6068 C C . LYS A 1 784 ? 42.844 2.814 -11.969 1 79.81 784 LYS A C 1
ATOM 6070 O O . LYS A 1 784 ? 42.375 3.668 -12.734 1 79.81 784 LYS A O 1
ATOM 6075 N N . PRO A 1 785 ? 43.812 3.152 -11.219 1 81.31 785 PRO A N 1
ATOM 6076 C CA . PRO A 1 785 ? 44.5 4.449 -11.227 1 81.31 785 PRO A CA 1
ATOM 6077 C C . PRO A 1 785 ? 45.031 4.832 -12.602 1 81.31 785 PRO A C 1
ATOM 6079 O O . PRO A 1 785 ? 45.031 6.016 -12.953 1 81.31 785 PRO A O 1
ATOM 6082 N N . SER A 1 786 ? 45.344 3.82 -13.367 1 81.38 786 SER A N 1
ATOM 6083 C CA . SER A 1 786 ? 45.844 4.129 -14.703 1 81.38 786 SER A CA 1
ATOM 6084 C C . SER A 1 786 ? 44.781 4.781 -15.562 1 81.38 786 SER A C 1
ATOM 6086 O O . SER A 1 786 ? 45.062 5.727 -16.312 1 81.38 786 SER A O 1
ATOM 6088 N N . VAL A 1 787 ? 43.625 4.289 -15.422 1 84 787 VAL A N 1
ATOM 6089 C CA . VAL A 1 787 ? 42.531 4.828 -16.203 1 84 787 VAL A CA 1
ATOM 6090 C C . VAL A 1 787 ? 42.156 6.223 -15.695 1 84 787 VAL A C 1
ATOM 6092 O O . VAL A 1 787 ? 41.875 7.121 -16.484 1 84 787 VAL A O 1
ATOM 6095 N N . SER A 1 788 ? 42.25 6.445 -14.422 1 84.81 788 SER A N 1
ATOM 6096 C CA . SER A 1 788 ? 41.938 7.742 -13.828 1 84.81 788 SER A CA 1
ATOM 6097 C C . SER A 1 788 ? 42.938 8.797 -14.25 1 84.81 788 SER A C 1
ATOM 6099 O O . SER A 1 788 ? 42.594 9.961 -14.469 1 84.81 788 SER A O 1
ATOM 6101 N N . LYS A 1 789 ? 44.219 8.406 -14.359 1 84.94 789 LYS A N 1
ATOM 6102 C CA . LYS A 1 789 ? 45.281 9.328 -14.789 1 84.94 789 LYS A CA 1
ATOM 6103 C C . LYS A 1 789 ? 45.062 9.75 -16.234 1 84.94 789 LYS A C 1
ATOM 6105 O O . LYS A 1 789 ? 45.281 10.914 -16.578 1 84.94 789 LYS A O 1
ATOM 6110 N N . GLN A 1 790 ? 44.688 8.82 -16.938 1 86.88 790 GLN A N 1
ATOM 6111 C CA . GLN A 1 790 ? 44.469 9.117 -18.344 1 86.88 790 GLN A CA 1
ATOM 6112 C C . GLN A 1 790 ? 43.312 10.133 -18.516 1 86.88 790 GLN A C 1
ATOM 6114 O O . GLN A 1 790 ? 43.438 11.086 -19.281 1 86.88 790 GLN A O 1
ATOM 6119 N N . HIS A 1 791 ? 42.312 9.898 -17.812 1 90.12 791 HIS A N 1
ATOM 6120 C CA . HIS A 1 791 ? 41.156 10.781 -17.938 1 90.12 791 HIS A CA 1
ATOM 6121 C C . HIS A 1 791 ? 41.438 12.141 -17.312 1 90.12 791 HIS A C 1
ATOM 6123 O O . HIS A 1 791 ? 40.906 13.164 -17.781 1 90.12 791 HIS A O 1
ATOM 6129 N N . ALA A 1 792 ? 42.25 12.172 -16.312 1 89.38 792 ALA A N 1
ATOM 6130 C CA . ALA A 1 792 ? 42.625 13.438 -15.695 1 89.38 792 ALA A CA 1
ATOM 6131 C C . ALA A 1 792 ? 43.469 14.273 -16.656 1 89.38 792 ALA A C 1
ATOM 6133 O O . ALA A 1 792 ? 43.375 15.5 -16.688 1 89.38 792 ALA A O 1
ATOM 6134 N N . THR A 1 793 ? 44.312 13.609 -17.422 1 88.88 793 THR A N 1
ATOM 6135 C CA . THR A 1 793 ? 45.125 14.297 -18.391 1 88.88 793 THR A CA 1
ATOM 6136 C C . THR A 1 793 ? 44.281 14.891 -19.516 1 88.88 793 THR A C 1
ATOM 6138 O O . THR A 1 793 ? 44.531 16.016 -19.953 1 88.88 793 THR A O 1
ATOM 6141 N N . ILE A 1 794 ? 43.312 14.117 -19.844 1 90.25 794 ILE A N 1
ATOM 6142 C CA . ILE A 1 794 ? 42.406 14.594 -20.891 1 90.25 794 ILE A CA 1
ATOM 6143 C C . ILE A 1 794 ? 41.656 15.82 -20.406 1 90.25 794 ILE A C 1
ATOM 6145 O O . ILE A 1 794 ? 41.469 16.781 -21.141 1 90.25 794 ILE A O 1
ATOM 6149 N N . LEU A 1 795 ? 41.219 15.781 -19.203 1 92.06 795 LEU A N 1
ATOM 6150 C CA . LEU A 1 795 ? 40.469 16.891 -18.609 1 92.06 795 LEU A CA 1
ATOM 6151 C C . LEU A 1 795 ? 41.344 18.109 -18.469 1 92.06 795 LEU A C 1
ATOM 6153 O O . LEU A 1 795 ? 40.906 19.25 -18.656 1 92.06 795 LEU A O 1
ATOM 6157 N N . LEU A 1 796 ? 42.625 17.891 -18.156 1 90.19 796 LEU A N 1
ATOM 6158 C CA . LEU A 1 796 ? 43.562 19 -18.016 1 90.19 796 LEU A CA 1
ATOM 6159 C C . LEU A 1 796 ? 43.812 19.688 -19.344 1 90.19 796 LEU A C 1
ATOM 6161 O O . LEU A 1 796 ? 43.812 20.906 -19.422 1 90.19 796 LEU A O 1
ATOM 6165 N N . ASP A 1 797 ? 43.906 18.875 -20.281 1 88.88 797 ASP A N 1
ATOM 6166 C CA . ASP A 1 797 ? 44.094 19.438 -21.625 1 88.88 797 ASP A CA 1
ATOM 6167 C C . ASP A 1 797 ? 42.906 20.297 -22.047 1 88.88 797 ASP A C 1
ATOM 6169 O O . ASP A 1 797 ? 43.094 21.391 -22.594 1 88.88 797 ASP A O 1
ATOM 6173 N N . LYS A 1 798 ? 41.781 19.797 -21.766 1 91.31 798 LYS A N 1
ATOM 6174 C CA . LYS A 1 798 ? 40.594 20.516 -22.141 1 91.31 798 LYS A CA 1
ATOM 6175 C C . LYS A 1 798 ? 40.406 21.766 -21.281 1 91.31 798 LYS A C 1
ATOM 6177 O O . LYS A 1 798 ? 39.938 22.797 -21.766 1 91.31 798 LYS A O 1
ATOM 6182 N N . ALA A 1 799 ? 40.719 21.656 -20.062 1 91.25 799 ALA A N 1
ATOM 6183 C CA . ALA A 1 799 ? 40.625 22.797 -19.141 1 91.25 799 ALA A CA 1
ATOM 6184 C C . ALA A 1 799 ? 41.562 23.922 -19.547 1 91.25 799 ALA A C 1
ATOM 6186 O O . ALA A 1 799 ? 41.219 25.094 -19.453 1 91.25 799 ALA A O 1
ATOM 6187 N N . LEU A 1 800 ? 42.719 23.516 -20.016 1 88.56 800 LEU A N 1
ATOM 6188 C CA . LEU A 1 800 ? 43.719 24.5 -20.453 1 88.56 800 LEU A CA 1
ATOM 6189 C C . LEU A 1 800 ? 43.281 25.156 -21.766 1 88.56 800 LEU A C 1
ATOM 6191 O O . LEU A 1 800 ? 43.438 26.359 -21.938 1 88.56 800 LEU A O 1
ATOM 6195 N N . GLU A 1 801 ? 42.688 24.391 -22.516 1 86 801 GLU A N 1
ATOM 6196 C CA . GLU A 1 801 ? 42.188 24.906 -23.797 1 86 801 GLU A CA 1
ATOM 6197 C C . GLU A 1 801 ? 41.094 25.938 -23.578 1 86 801 GLU A C 1
ATOM 6199 O O . GLU A 1 801 ? 41.031 26.938 -24.297 1 86 801 GLU A O 1
ATOM 6204 N N . LEU A 1 802 ? 40.281 25.703 -22.625 1 87.75 802 LEU A N 1
ATOM 6205 C CA . LEU A 1 802 ? 39.156 26.578 -22.375 1 87.75 802 LEU A CA 1
ATOM 6206 C C . LEU A 1 802 ? 39.5 27.641 -21.344 1 87.75 802 LEU A C 1
ATOM 6208 O O . LEU A 1 802 ? 38.656 28.438 -20.938 1 87.75 802 LEU A O 1
ATOM 6212 N N . SER A 1 803 ? 40.75 27.703 -20.859 1 84.44 803 SER A N 1
ATOM 6213 C CA . SER A 1 803 ? 41.312 28.688 -19.938 1 84.44 803 SER A CA 1
ATOM 6214 C C . SER A 1 803 ? 40.594 28.656 -18.594 1 84.44 803 SER A C 1
ATOM 6216 O O . SER A 1 803 ? 40.281 29.703 -18.031 1 84.44 803 SER A O 1
ATOM 6218 N N . ARG A 1 804 ? 40.125 27.469 -18.203 1 89.06 804 ARG A N 1
ATOM 6219 C CA . ARG A 1 804 ? 39.594 27.297 -16.859 1 89.06 804 ARG A CA 1
ATOM 6220 C C . ARG A 1 804 ? 40.719 27 -15.867 1 89.06 804 ARG A C 1
ATOM 6222 O O . ARG A 1 804 ? 41.031 25.828 -15.617 1 89.06 804 ARG A O 1
ATOM 6229 N N . TRP A 1 805 ? 41.219 27.969 -15.242 1 87.56 805 TRP A N 1
ATOM 6230 C CA . TRP A 1 805 ? 42.469 27.891 -14.5 1 87.56 805 TRP A CA 1
ATOM 6231 C C . TRP A 1 805 ? 42.25 27.234 -13.141 1 87.56 805 TRP A C 1
ATOM 6233 O O . TRP A 1 805 ? 43.125 26.516 -12.641 1 87.56 805 TRP A O 1
ATOM 6243 N N . GLU A 1 806 ? 41.125 27.469 -12.516 1 87.44 806 GLU A N 1
ATOM 6244 C CA . GLU A 1 806 ? 40.875 26.875 -11.203 1 87.44 806 GLU A CA 1
ATOM 6245 C C . GLU A 1 806 ? 40.844 25.359 -11.273 1 87.44 806 GLU A C 1
ATOM 6247 O O . GLU A 1 806 ? 41.438 24.688 -10.422 1 87.44 806 GLU A O 1
ATOM 6252 N N . ILE A 1 807 ? 40.188 24.875 -12.234 1 90.25 807 ILE A N 1
ATOM 6253 C CA . ILE A 1 807 ? 40.094 23.438 -12.422 1 90.25 807 ILE A CA 1
ATOM 6254 C C . ILE A 1 807 ? 41.469 22.875 -12.781 1 90.25 807 ILE A C 1
ATOM 6256 O O . ILE A 1 807 ? 41.844 21.781 -12.359 1 90.25 807 ILE A O 1
ATOM 6260 N N . SER A 1 808 ? 42.281 23.609 -13.562 1 89.12 808 SER A N 1
ATOM 6261 C CA . SER A 1 808 ? 43.594 23.188 -13.945 1 89.12 808 SER A CA 1
ATOM 6262 C C . SER A 1 808 ? 44.531 23.062 -12.734 1 89.12 808 SER A C 1
ATOM 6264 O O . SER A 1 808 ? 45.344 22.141 -12.656 1 89.12 808 SER A O 1
ATOM 6266 N N . LYS A 1 809 ? 44.344 23.969 -11.891 1 89.31 809 LYS A N 1
ATOM 6267 C CA . LYS A 1 809 ? 45.125 23.922 -10.656 1 89.31 809 LYS A CA 1
ATOM 6268 C C . LYS A 1 809 ? 44.844 22.656 -9.867 1 89.31 809 LYS A C 1
ATOM 6270 O O . LYS A 1 809 ? 45.781 21.953 -9.453 1 89.31 809 LYS A O 1
ATOM 6275 N N . ASP A 1 810 ? 43.594 22.375 -9.695 1 87.56 810 ASP A N 1
ATOM 6276 C CA . ASP A 1 810 ? 43.156 21.188 -8.93 1 87.56 810 ASP A CA 1
ATOM 6277 C C . ASP A 1 810 ? 43.594 19.906 -9.633 1 87.56 810 ASP A C 1
ATOM 6279 O O . ASP A 1 810 ? 43.969 18.938 -8.977 1 87.56 810 ASP A O 1
ATOM 6283 N N . LEU A 1 811 ? 43.594 19.938 -10.914 1 89.5 811 LEU A N 1
ATOM 6284 C CA . LEU A 1 811 ? 43.938 18.75 -11.688 1 89.5 811 LEU A CA 1
ATOM 6285 C C . LEU A 1 811 ? 45.438 18.469 -11.633 1 89.5 811 LEU A C 1
ATOM 6287 O O . LEU A 1 811 ? 45.875 17.312 -11.594 1 89.5 811 LEU A O 1
ATOM 6291 N N . VAL A 1 812 ? 46.188 19.531 -11.633 1 86.62 812 VAL A N 1
ATOM 6292 C CA . VAL A 1 812 ? 47.625 19.375 -11.539 1 86.62 812 VAL A CA 1
ATOM 6293 C C . VAL A 1 812 ? 48 18.828 -10.164 1 86.62 812 VAL A C 1
ATOM 6295 O O . VAL A 1 812 ? 48.844 17.938 -10.055 1 86.62 812 VAL A O 1
ATOM 6298 N N . ARG A 1 813 ? 47.312 19.297 -9.234 1 84.31 813 ARG A N 1
ATOM 6299 C CA . ARG A 1 813 ? 47.531 18.781 -7.883 1 84.31 813 ARG A CA 1
ATOM 6300 C C . ARG A 1 813 ? 47.125 17.312 -7.781 1 84.31 813 ARG A C 1
ATOM 6302 O O . ARG A 1 813 ? 47.812 16.516 -7.141 1 84.31 813 ARG A O 1
ATOM 6309 N N . PHE A 1 814 ? 46.031 17.031 -8.344 1 85.69 814 PHE A N 1
ATOM 6310 C CA . PHE A 1 814 ? 45.531 15.656 -8.359 1 85.69 814 PHE A CA 1
ATOM 6311 C C . PHE A 1 814 ? 46.5 14.719 -9.047 1 85.69 814 PHE A C 1
ATOM 6313 O O . PHE A 1 814 ? 46.781 13.633 -8.547 1 85.69 814 PHE A O 1
ATOM 6320 N N . LEU A 1 815 ? 47 15.07 -10.203 1 83.44 815 LEU A N 1
ATOM 6321 C CA . LEU A 1 815 ? 47.875 14.227 -10.992 1 83.44 815 LEU A CA 1
ATOM 6322 C C . LEU A 1 815 ? 49.219 14.039 -10.289 1 83.44 815 LEU A C 1
ATOM 6324 O O . LEU A 1 815 ? 49.844 12.969 -10.367 1 83.44 815 LEU A O 1
ATOM 6328 N N . ARG A 1 816 ? 49.656 14.961 -9.516 1 78.44 816 ARG A N 1
ATOM 6329 C CA . ARG A 1 816 ? 50.938 14.875 -8.781 1 78.44 816 ARG A CA 1
ATOM 6330 C C . ARG A 1 816 ? 50.781 13.953 -7.578 1 78.44 816 ARG A C 1
ATOM 6332 O O . ARG A 1 816 ? 51.75 13.273 -7.199 1 78.44 816 ARG A O 1
ATOM 6339 N N . CYS A 1 817 ? 49.656 13.859 -7.031 1 73.31 817 CYS A N 1
ATOM 6340 C CA . CYS A 1 817 ? 49.375 13.031 -5.859 1 73.31 817 CYS A CA 1
ATOM 6341 C C . CYS A 1 817 ? 49.25 11.562 -6.246 1 73.31 817 CYS A C 1
ATOM 6343 O O . CYS A 1 817 ? 49.719 10.68 -5.504 1 73.31 817 CYS A O 1
ATOM 6345 N N . ILE A 1 818 ? 48.562 11.234 -7.293 1 67.94 818 ILE A N 1
ATOM 6346 C CA . ILE A 1 818 ? 48.406 9.852 -7.73 1 67.94 818 ILE A CA 1
ATOM 6347 C C . ILE A 1 818 ? 49.781 9.258 -8.047 1 67.94 818 ILE A C 1
ATOM 6349 O O . ILE A 1 818 ? 50 8.07 -7.793 1 67.94 818 ILE A O 1
ATOM 6353 N N . SER A 1 819 ? 50.719 9.945 -8.695 1 57.22 819 SER A N 1
ATOM 6354 C CA . SER A 1 819 ? 52.031 9.484 -9.062 1 57.22 819 SER A CA 1
ATOM 6355 C C . SER A 1 819 ? 52.875 9.133 -7.828 1 57.22 819 SER A C 1
ATOM 6357 O O . SER A 1 819 ? 53.656 8.188 -7.855 1 57.22 819 SER A O 1
ATOM 6359 N N . ASP A 1 820 ? 52.906 10.07 -6.867 1 51.06 820 ASP A N 1
ATOM 6360 C CA . ASP A 1 820 ? 53.844 9.906 -5.762 1 51.06 820 ASP A CA 1
ATOM 6361 C C . ASP A 1 820 ? 53.531 8.656 -4.949 1 51.06 820 ASP A C 1
ATOM 6363 O O . ASP A 1 820 ? 54.375 8.125 -4.25 1 51.06 820 ASP A O 1
ATOM 6367 N N . GLY A 1 821 ? 52.812 7.691 -4.609 1 45.56 821 GLY A N 1
ATOM 6368 C CA . GLY A 1 821 ? 52.781 6.508 -3.77 1 45.56 821 GLY A CA 1
ATOM 6369 C C . GLY A 1 821 ? 51.438 5.801 -3.744 1 45.56 821 GLY A C 1
ATOM 6370 O O . GLY A 1 821 ? 51.344 4.699 -3.201 1 45.56 821 GLY A O 1
ATOM 6371 N N . GLU A 1 822 ? 50.344 6.406 -3.541 1 42.75 822 GLU A N 1
ATOM 6372 C CA . GLU A 1 822 ? 49.219 5.73 -2.936 1 42.75 822 GLU A CA 1
ATOM 6373 C C . GLU A 1 822 ? 48.531 4.789 -3.93 1 42.75 822 GLU A C 1
ATOM 6375 O O . GLU A 1 822 ? 47.312 4.703 -3.973 1 42.75 822 GLU A O 1
ATOM 6380 N N . LEU A 1 823 ? 49.062 4.582 -4.98 1 39.59 823 LEU A N 1
ATOM 6381 C CA . LEU A 1 823 ? 48.562 3.645 -5.977 1 39.59 823 LEU A CA 1
ATOM 6382 C C . LEU A 1 823 ? 48.219 2.297 -5.344 1 39.59 823 LEU A C 1
ATOM 6384 O O . LEU A 1 823 ? 47.625 1.435 -5.984 1 39.59 823 LEU A O 1
ATOM 6388 N N . ASP A 1 824 ? 49.156 1.902 -4.422 1 36.81 824 ASP A N 1
ATOM 6389 C CA . ASP A 1 824 ? 49.031 0.527 -3.949 1 36.81 824 ASP A CA 1
ATOM 6390 C C . ASP A 1 824 ? 47.75 0.34 -3.154 1 36.81 824 ASP A C 1
ATOM 6392 O O . ASP A 1 824 ? 47.625 -0.608 -2.375 1 36.81 824 ASP A O 1
ATOM 6396 N N . SER A 1 825 ? 47.219 1.437 -2.844 1 35.12 825 SER A N 1
ATOM 6397 C CA . SER A 1 825 ? 46.062 1.052 -2.025 1 35.12 825 SER A CA 1
ATOM 6398 C C . SER A 1 825 ? 45.125 0.156 -2.803 1 35.12 825 SER A C 1
ATOM 6400 O O . SER A 1 825 ? 44.781 0.44 -3.957 1 35.12 825 SER A O 1
ATOM 6402 N N . PRO A 1 826 ? 45.219 -1.139 -2.523 1 34.47 826 PRO A N 1
ATOM 6403 C CA . PRO A 1 826 ? 44.281 -2.043 -3.23 1 34.47 826 PRO A CA 1
ATOM 6404 C C . PRO A 1 826 ? 42.938 -1.41 -3.504 1 34.47 826 PRO A C 1
ATOM 6406 O O . PRO A 1 826 ? 42.5 -0.53 -2.76 1 34.47 826 PRO A O 1
ATOM 6409 N N . PRO A 1 827 ? 42.688 -1.066 -4.766 1 34.47 827 PRO A N 1
ATOM 6410 C CA . PRO A 1 827 ? 41.344 -0.558 -4.996 1 34.47 827 PRO A CA 1
ATOM 6411 C C . PRO A 1 827 ? 40.375 -0.983 -3.904 1 34.47 827 PRO A C 1
ATOM 6413 O O . PRO A 1 827 ? 40.469 -2.088 -3.365 1 34.47 827 PRO A O 1
ATOM 6416 N N . ARG A 1 828 ? 40 -0.032 -3.049 1 31.88 828 ARG A N 1
ATOM 6417 C CA . ARG A 1 828 ? 39 -0.41 -2.076 1 31.88 828 ARG A CA 1
ATOM 6418 C C . ARG A 1 828 ? 38.062 -1.493 -2.637 1 31.88 828 ARG A C 1
ATOM 6420 O O . ARG A 1 828 ? 37.75 -1.476 -3.822 1 31.88 828 ARG A O 1
ATOM 6427 N N . THR A 1 829 ? 38.281 -2.658 -2.104 1 28.56 829 THR A N 1
ATOM 6428 C CA . THR A 1 829 ? 37.5 -3.842 -2.441 1 28.56 829 THR A CA 1
ATOM 6429 C C . THR A 1 829 ? 36.094 -3.453 -2.887 1 28.56 829 THR A C 1
ATOM 6431 O O . THR A 1 829 ? 35.375 -2.732 -2.176 1 28.56 829 THR A O 1
ATOM 6434 N N . PRO A 1 830 ? 36 -2.986 -4.199 1 29.97 830 PRO A N 1
ATOM 6435 C CA . PRO A 1 830 ? 34.594 -2.826 -4.562 1 29.97 830 PRO A CA 1
ATOM 6436 C C . PRO A 1 830 ? 33.656 -3.637 -3.67 1 29.97 830 PRO A C 1
ATOM 6438 O O . PRO A 1 830 ? 33.969 -4.781 -3.326 1 29.97 830 PRO A O 1
ATOM 6441 N N . THR A 1 831 ? 33.25 -2.916 -2.631 1 28.41 831 THR A N 1
ATOM 6442 C CA . THR A 1 831 ? 32.281 -3.666 -1.839 1 28.41 831 THR A CA 1
ATOM 6443 C C . THR A 1 831 ? 31.484 -4.629 -2.721 1 28.41 831 THR A C 1
ATOM 6445 O O . THR A 1 831 ? 30.578 -4.211 -3.451 1 28.41 831 THR A O 1
ATOM 6448 N N . SER A 1 832 ? 32.188 -5.305 -3.639 1 27.95 832 SER A N 1
ATOM 6449 C CA . SER A 1 832 ? 31.469 -6.441 -4.195 1 27.95 832 SER A CA 1
ATOM 6450 C C . SER A 1 832 ? 30.484 -7.012 -3.184 1 27.95 832 SER A C 1
ATOM 6452 O O . SER A 1 832 ? 30.844 -7.309 -2.045 1 27.95 832 SER A O 1
ATOM 6454 N N . VAL A 1 833 ? 29.438 -6.34 -3.129 1 30.19 833 VAL A N 1
ATOM 6455 C CA . VAL A 1 833 ? 28.453 -7.113 -2.383 1 30.19 833 VAL A CA 1
ATOM 6456 C C . VAL A 1 833 ? 28.828 -8.594 -2.395 1 30.19 833 VAL A C 1
ATOM 6458 O O . VAL A 1 833 ? 28.859 -9.227 -3.453 1 30.19 833 VAL A O 1
ATOM 6461 N N . LYS A 1 834 ? 29.875 -8.977 -1.672 1 27.97 834 LYS A N 1
ATOM 6462 C CA . LYS A 1 834 ? 30.203 -10.391 -1.469 1 27.97 834 LYS A CA 1
ATOM 6463 C C . LYS A 1 834 ? 28.969 -11.273 -1.654 1 27.97 834 LYS A C 1
ATOM 6465 O O . LYS A 1 834 ? 27.969 -11.102 -0.955 1 27.97 834 LYS A O 1
ATOM 6470 N N . PRO A 1 835 ? 28.75 -11.641 -2.926 1 28.86 835 PRO A N 1
ATOM 6471 C CA . PRO A 1 835 ? 27.75 -12.719 -2.885 1 28.86 835 PRO A CA 1
ATOM 6472 C C . PRO A 1 835 ? 27.891 -13.602 -1.645 1 28.86 835 PRO A C 1
ATOM 6474 O O . PRO A 1 835 ? 29.016 -13.969 -1.268 1 28.86 835 PRO A O 1
ATOM 6477 N N . LEU A 1 836 ? 27.312 -13.195 -0.581 1 28.73 836 LEU A N 1
ATOM 6478 C CA . LEU A 1 836 ? 27.469 -14.055 0.587 1 28.73 836 LEU A CA 1
ATOM 6479 C C . LEU A 1 836 ? 27.969 -15.438 0.182 1 28.73 836 LEU A C 1
ATOM 6481 O O . LEU A 1 836 ? 27.75 -15.875 -0.949 1 28.73 836 LEU A O 1
ATOM 6485 N N . HIS A 1 837 ? 28.734 -16.172 1.041 1 27.89 837 HIS A N 1
ATOM 6486 C CA . HIS A 1 837 ? 29.469 -17.438 1.09 1 27.89 837 HIS A CA 1
ATOM 6487 C C . HIS A 1 837 ? 28.734 -18.531 0.327 1 27.89 837 HIS A C 1
ATOM 6489 O O . HIS A 1 837 ? 27.625 -18.906 0.692 1 27.89 837 HIS A O 1
ATOM 6495 N N . SER A 1 838 ? 28.797 -18.516 -0.922 1 28.8 838 SER A N 1
ATOM 6496 C CA . SER A 1 838 ? 28.562 -19.812 -1.568 1 28.8 838 SER A CA 1
ATOM 6497 C C . SER A 1 838 ? 29.25 -20.938 -0.814 1 28.8 838 SER A C 1
ATOM 6499 O O . SER A 1 838 ? 30.438 -20.859 -0.523 1 28.8 838 SER A O 1
ATOM 6501 N N . PRO A 1 839 ? 28.734 -21.609 0.14 1 30.08 839 PRO A N 1
ATOM 6502 C CA . PRO A 1 839 ? 29.609 -22.703 0.576 1 30.08 839 PRO A CA 1
ATOM 6503 C C . PRO A 1 839 ? 30.531 -23.203 -0.54 1 30.08 839 PRO A C 1
ATOM 6505 O O . PRO A 1 839 ? 30.219 -23.047 -1.722 1 30.08 839 PRO A O 1
ATOM 6508 N N . PRO A 1 840 ? 31.891 -23.328 -0.331 1 28.34 840 PRO A N 1
ATOM 6509 C CA . PRO A 1 840 ? 32.781 -23.891 -1.352 1 28.34 840 PRO A CA 1
ATOM 6510 C C . PRO A 1 840 ? 32.094 -24.922 -2.232 1 28.34 840 PRO A C 1
ATOM 6512 O O . PRO A 1 840 ? 31.234 -25.672 -1.758 1 28.34 840 PRO A O 1
ATOM 6515 N N . HIS A 1 841 ? 31.984 -24.672 -3.482 1 29.2 841 HIS A N 1
ATOM 6516 C CA . HIS A 1 841 ? 31.594 -25.625 -4.523 1 29.2 841 HIS A CA 1
ATOM 6517 C C . HIS A 1 841 ? 32.281 -26.969 -4.301 1 29.2 841 HIS A C 1
ATOM 6519 O O . HIS A 1 841 ? 33.5 -27.078 -4.301 1 29.2 841 HIS A O 1
ATOM 6525 N N . SER A 1 842 ? 31.906 -27.859 -3.383 1 28.77 842 SER A N 1
ATOM 6526 C CA . SER A 1 842 ? 32.531 -29.172 -3.496 1 28.77 842 SER A CA 1
ATOM 6527 C C . SER A 1 842 ? 32.688 -29.594 -4.957 1 28.77 842 SER A C 1
ATOM 6529 O O . SER A 1 842 ? 31.828 -29.266 -5.789 1 28.77 842 SER A O 1
ATOM 6531 N N . PRO A 1 843 ? 33.938 -29.828 -5.492 1 27.53 843 PRO A N 1
ATOM 6532 C CA . PRO A 1 843 ? 34.125 -30.359 -6.852 1 27.53 843 PRO A CA 1
ATOM 6533 C C . PRO A 1 843 ? 33 -31.312 -7.262 1 27.53 843 PRO A C 1
ATOM 6535 O O . PRO A 1 843 ? 32.375 -31.922 -6.402 1 27.53 843 PRO A O 1
ATOM 6538 N N . VAL A 1 844 ? 32.531 -31.172 -8.492 1 31.47 844 VAL A N 1
ATOM 6539 C CA . VAL A 1 844 ? 31.641 -32 -9.273 1 31.47 844 VAL A CA 1
ATOM 6540 C C . VAL A 1 844 ? 31.969 -33.5 -9.039 1 31.47 844 VAL A C 1
ATOM 6542 O O . VAL A 1 844 ? 33 -33.969 -9.492 1 31.47 844 VAL A O 1
ATOM 6545 N N . SER A 1 845 ? 32.062 -34.094 -7.859 1 27.72 845 SER A N 1
ATOM 6546 C CA . SER A 1 845 ? 32.219 -35.562 -7.957 1 27.72 845 SER A CA 1
ATOM 6547 C C . SER A 1 845 ? 31.188 -36.125 -8.938 1 27.72 845 SER A C 1
ATOM 6549 O O . SER A 1 845 ? 30.125 -35.562 -9.148 1 27.72 845 SER A O 1
ATOM 6551 N N . SER A 1 846 ? 31.641 -37 -9.859 1 27.45 846 SER A N 1
ATOM 6552 C CA . SER A 1 846 ? 30.984 -37.844 -10.852 1 27.45 846 SER A CA 1
ATOM 6553 C C . SER A 1 846 ? 29.688 -38.438 -10.305 1 27.45 846 SER A C 1
ATOM 6555 O O . SER A 1 846 ? 29.672 -39.062 -9.234 1 27.45 846 SER A O 1
ATOM 6557 N N . VAL A 1 847 ? 28.609 -37.781 -10.523 1 31.06 847 VAL A N 1
ATOM 6558 C CA . VAL A 1 847 ? 27.297 -38.375 -10.289 1 31.06 847 VAL A CA 1
ATOM 6559 C C . VAL A 1 847 ? 27.25 -39.781 -10.875 1 31.06 847 VAL A C 1
ATOM 6561 O O . VAL A 1 847 ? 27.312 -39.969 -12.094 1 31.06 847 VAL A O 1
ATOM 6564 N N . ASP A 1 848 ? 28.016 -40.719 -10.328 1 26.7 848 ASP A N 1
ATOM 6565 C CA . ASP A 1 848 ? 27.656 -42.062 -10.797 1 26.7 848 ASP A CA 1
ATOM 6566 C C . ASP A 1 848 ? 26.141 -42.25 -10.805 1 26.7 848 ASP A C 1
ATOM 6568 O O . ASP A 1 848 ? 25.422 -41.594 -10.062 1 26.7 848 ASP A O 1
ATOM 6572 N N . GLY A 1 849 ? 25.562 -43.031 -11.789 1 27.88 849 GLY A N 1
ATOM 6573 C CA . GLY A 1 849 ? 24.266 -43.312 -12.359 1 27.88 849 GLY A CA 1
ATOM 6574 C C . GLY A 1 849 ? 23.188 -43.5 -11.312 1 27.88 849 GLY A C 1
ATOM 6575 O O . GLY A 1 849 ? 22.016 -43.188 -11.547 1 27.88 849 GLY A O 1
ATOM 6576 N N . GLU A 1 850 ? 23.469 -44.625 -10.422 1 26.23 850 GLU A N 1
ATOM 6577 C CA . GLU A 1 850 ? 22.297 -45.25 -9.812 1 26.23 850 GLU A CA 1
ATOM 6578 C C . GLU A 1 850 ? 21.594 -44.281 -8.859 1 26.23 850 GLU A C 1
ATOM 6580 O O . GLU A 1 850 ? 20.359 -44.156 -8.906 1 26.23 850 GLU A O 1
ATOM 6585 N N . ASP A 1 851 ? 22.234 -44.219 -7.523 1 26.09 851 ASP A N 1
ATOM 6586 C CA . ASP A 1 851 ? 21.531 -43.75 -6.332 1 26.09 851 ASP A CA 1
ATOM 6587 C C . ASP A 1 851 ? 21.453 -42.219 -6.309 1 26.09 851 ASP A C 1
ATOM 6589 O O . ASP A 1 851 ? 22.453 -41.562 -6.07 1 26.09 851 ASP A O 1
ATOM 6593 N N . MET A 1 852 ? 20.828 -41.594 -7.207 1 27.59 852 MET A N 1
ATOM 6594 C CA . MET A 1 852 ? 20.516 -40.156 -7.078 1 27.59 852 MET A CA 1
ATOM 6595 C C . MET A 1 852 ? 20.328 -39.781 -5.613 1 27.59 852 MET A C 1
ATOM 6597 O O . MET A 1 852 ? 19.922 -38.656 -5.309 1 27.59 852 MET A O 1
ATOM 6601 N N . ASN A 1 853 ? 20.203 -40.781 -4.625 1 24.48 853 ASN A N 1
ATOM 6602 C CA . ASN A 1 853 ? 20.219 -40.531 -3.186 1 24.48 853 ASN A CA 1
ATOM 6603 C C . ASN A 1 853 ? 21.625 -40.188 -2.688 1 24.48 853 ASN A C 1
ATOM 6605 O O . ASN A 1 853 ? 21.828 -39.969 -1.493 1 24.48 853 ASN A O 1
ATOM 6609 N N . MET A 1 854 ? 22.812 -40.969 -3.135 1 23.44 854 MET A N 1
ATOM 6610 C CA . MET A 1 854 ? 24.016 -41.25 -2.342 1 23.44 854 MET A CA 1
ATOM 6611 C C . MET A 1 854 ? 24.906 -40 -2.285 1 23.44 854 MET A C 1
ATOM 6613 O O . MET A 1 854 ? 24.984 -39.25 -3.252 1 23.44 854 MET A O 1
ATOM 6617 N N . PRO A 1 855 ? 25.734 -39.812 -1.079 1 24.58 855 PRO A N 1
ATOM 6618 C CA . PRO A 1 855 ? 26.688 -38.844 -0.569 1 24.58 855 PRO A CA 1
ATOM 6619 C C . PRO A 1 855 ? 27.969 -38.781 -1.396 1 24.58 855 PRO A C 1
ATOM 6621 O O . PRO A 1 855 ? 28.391 -39.781 -1.973 1 24.58 855 PRO A O 1
ATOM 6624 N N . TYR A 1 856 ? 28.375 -37.75 -2.039 1 23.16 856 TYR A N 1
ATOM 6625 C CA . TYR A 1 856 ? 29.578 -37.375 -2.781 1 23.16 856 TYR A CA 1
ATOM 6626 C C . TYR A 1 856 ? 30.828 -37.656 -1.966 1 23.16 856 TYR A C 1
ATOM 6628 O O . TYR A 1 856 ? 30.938 -37.188 -0.823 1 23.16 856 TYR A O 1
ATOM 6636 N N . ALA A 1 857 ? 31.484 -38.875 -2.045 1 20.44 857 ALA A N 1
ATOM 6637 C CA . ALA A 1 857 ? 32.719 -39.281 -1.385 1 20.44 857 ALA A CA 1
ATOM 6638 C C . ALA A 1 857 ? 33.875 -38.406 -1.857 1 20.44 857 ALA A C 1
ATOM 6640 O O . ALA A 1 857 ? 34.219 -38.375 -3.049 1 20.44 857 ALA A O 1
ATOM 6641 N N . VAL A 1 858 ? 34.281 -37.312 -1.178 1 21.11 858 VAL A N 1
ATOM 6642 C CA . VAL A 1 858 ? 35.406 -36.406 -1.323 1 21.11 858 VAL A CA 1
ATOM 6643 C C . VAL A 1 858 ? 36.719 -37.156 -1.095 1 21.11 858 VAL A C 1
ATOM 6645 O O . VAL A 1 858 ? 36.875 -37.781 -0.054 1 21.11 858 VAL A O 1
ATOM 6648 N N . THR A 1 859 ? 37.344 -37.688 -2.053 1 19.08 859 THR A N 1
ATOM 6649 C CA . THR A 1 859 ? 38.656 -38.312 -1.901 1 19.08 859 THR A CA 1
ATOM 6650 C C . THR A 1 859 ? 39.688 -37.344 -1.331 1 19.08 859 THR A C 1
ATOM 6652 O O . THR A 1 859 ? 39.562 -36.125 -1.567 1 19.08 859 THR A O 1
ATOM 6655 N N . GLY A 1 860 ? 40.719 -37.781 -0.405 1 18.88 860 GLY A N 1
ATOM 6656 C CA . GLY A 1 860 ? 41.719 -37.469 0.601 1 18.88 860 GLY A CA 1
ATOM 6657 C C . GLY A 1 860 ? 42.969 -36.812 0.02 1 18.88 860 GLY A C 1
ATOM 6658 O O . GLY A 1 860 ? 44.031 -36.875 0.631 1 18.88 860 GLY A O 1
ATOM 6659 N N . GLN A 1 861 ? 43 -35.906 -0.987 1 18.3 861 GLN A N 1
ATOM 6660 C CA . GLN A 1 861 ? 44.406 -35.625 -1.358 1 18.3 861 GLN A CA 1
ATOM 6661 C C . GLN A 1 861 ? 45.188 -35.125 -0.166 1 18.3 861 GLN A C 1
ATOM 6663 O O . GLN A 1 861 ? 44.656 -34.469 0.73 1 18.3 861 GLN A O 1
ATOM 6668 N N . ASN A 1 862 ? 46.5 -35.531 0.009 1 17.75 862 ASN A N 1
ATOM 6669 C CA . ASN A 1 862 ? 47.594 -35.594 0.97 1 17.75 862 ASN A CA 1
ATOM 6670 C C . ASN A 1 862 ? 48.188 -34.188 1.238 1 17.75 862 ASN A C 1
ATOM 6672 O O . ASN A 1 862 ? 48.906 -33.656 0.41 1 17.75 862 ASN A O 1
ATOM 6676 N N . ARG A 1 863 ? 47.438 -33.25 1.657 1 17.02 863 ARG A N 1
ATOM 6677 C CA . ARG A 1 863 ? 48.062 -31.953 1.873 1 17.02 863 ARG A CA 1
ATOM 6678 C C . ARG A 1 863 ? 49.156 -32.062 2.938 1 17.02 863 ARG A C 1
ATOM 6680 O O . ARG A 1 863 ? 48.906 -32.594 4.023 1 17.02 863 ARG A O 1
ATOM 6687 N N . GLY A 1 864 ? 50.406 -31.922 2.533 1 16.5 864 GLY A N 1
ATOM 6688 C CA . GLY A 1 864 ? 51.625 -31.922 3.33 1 16.5 864 GLY A CA 1
ATOM 6689 C C . GLY A 1 864 ? 51.531 -31.016 4.539 1 16.5 864 GLY A C 1
ATOM 6690 O O . GLY A 1 864 ? 50.5 -30.438 4.82 1 16.5 864 GLY A O 1
ATOM 6691 N N . SER A 1 865 ? 52.5 -30.031 4.605 1 17.22 865 SER A N 1
ATOM 6692 C CA . SER A 1 865 ? 53.469 -29.812 5.684 1 17.22 865 SER A CA 1
ATOM 6693 C C . SER A 1 865 ? 52.844 -28.969 6.801 1 17.22 865 SER A C 1
ATOM 6695 O O . SER A 1 865 ? 51.781 -28.375 6.629 1 17.22 865 SER A O 1
ATOM 6697 N N . LYS A 1 866 ? 53.812 -28.219 7.586 1 18.2 866 LYS A N 1
ATOM 6698 C CA . LYS A 1 866 ? 54.156 -28 8.992 1 18.2 866 LYS A CA 1
ATOM 6699 C C . LYS A 1 866 ? 53.375 -26.828 9.562 1 18.2 866 LYS A C 1
ATOM 6701 O O . LYS A 1 866 ? 52.969 -25.922 8.82 1 18.2 866 LYS A O 1
ATOM 6706 N N . PRO A 1 867 ? 53.125 -26.812 10.836 1 18.66 867 PRO A N 1
ATOM 6707 C CA . PRO A 1 867 ? 52.25 -26.203 11.859 1 18.66 867 PRO A CA 1
ATOM 6708 C C . PRO A 1 867 ? 52.625 -24.75 12.133 1 18.66 867 PRO A C 1
ATOM 6710 O O . PRO A 1 867 ? 52 -24.125 13.008 1 18.66 867 PRO A O 1
ATOM 6713 N N . SER A 1 868 ? 53.469 -24.047 11.266 1 17.88 868 SER A N 1
ATOM 6714 C CA . SER A 1 868 ? 54.312 -23.219 12.117 1 17.88 868 SER A CA 1
ATOM 6715 C C . SER A 1 868 ? 53.469 -22.297 13 1 17.88 868 SER A C 1
ATOM 6717 O O . SER A 1 868 ? 52.281 -22.125 12.75 1 17.88 868 SER A O 1
ATOM 6719 N N . SER A 1 869 ? 54.094 -21.312 13.625 1 17.86 869 SER A N 1
ATOM 6720 C CA . SER A 1 869 ? 54.25 -20.578 14.883 1 17.86 869 SER A CA 1
ATOM 6721 C C . SER A 1 869 ? 53.188 -19.469 15 1 17.86 869 SER A C 1
ATOM 6723 O O . SER A 1 869 ? 52.75 -18.938 13.992 1 17.86 869 SER A O 1
ATOM 6725 N N . ARG A 1 870 ? 52.531 -19.422 16.078 1 22.59 870 ARG A N 1
ATOM 6726 C CA . ARG A 1 870 ? 51.406 -18.719 16.719 1 22.59 870 ARG A CA 1
ATOM 6727 C C . ARG A 1 870 ? 51.625 -17.219 16.703 1 22.59 870 ARG A C 1
ATOM 6729 O O . ARG A 1 870 ? 52.031 -16.625 17.719 1 22.59 870 ARG A O 1
ATOM 6736 N N . GLY A 1 871 ? 52.438 -16.641 15.648 1 18.7 871 GLY A N 1
ATOM 6737 C CA . GLY A 1 871 ? 52.969 -15.352 16.031 1 18.7 871 GLY A CA 1
ATOM 6738 C C . GLY A 1 871 ? 51.938 -14.422 16.625 1 18.7 871 GLY A C 1
ATOM 6739 O O . GLY A 1 871 ? 50.719 -14.617 16.406 1 18.7 871 GLY A O 1
ATOM 6740 N N . THR A 1 872 ? 52.188 -13.898 17.828 1 19.19 872 THR A N 1
ATOM 6741 C CA . THR A 1 872 ? 51.719 -13 18.875 1 19.19 872 THR A CA 1
ATOM 6742 C C . THR A 1 872 ? 51.156 -11.711 18.266 1 19.19 872 THR A C 1
ATOM 6744 O O . THR A 1 872 ? 51.906 -10.984 17.594 1 19.19 872 THR A O 1
ATOM 6747 N N . LEU A 1 873 ? 50.031 -11.797 17.688 1 18.94 873 LEU A N 1
ATOM 6748 C CA . LEU A 1 873 ? 49.594 -10.617 16.969 1 18.94 873 LEU A CA 1
ATOM 6749 C C . LEU A 1 873 ? 49.562 -9.398 17.891 1 18.94 873 LEU A C 1
ATOM 6751 O O . LEU A 1 873 ? 48.719 -9.312 18.797 1 18.94 873 LEU A O 1
ATOM 6755 N N . SER A 1 874 ? 50.781 -9.086 18.547 1 19.44 874 SER A N 1
ATOM 6756 C CA . SER A 1 874 ? 51.031 -7.938 19.406 1 19.44 874 SER A CA 1
ATOM 6757 C C . SER A 1 874 ? 50.312 -6.688 18.891 1 19.44 874 SER A C 1
ATOM 6759 O O . SER A 1 874 ? 50.188 -6.508 17.688 1 19.44 874 SER A O 1
ATOM 6761 N N . ARG A 1 875 ? 49.5 -6.203 19.781 1 21.55 875 ARG A N 1
ATOM 6762 C CA . ARG A 1 875 ? 48.719 -4.973 19.75 1 21.55 875 ARG A CA 1
ATOM 6763 C C . ARG A 1 875 ? 49.562 -3.785 19.328 1 21.55 875 ARG A C 1
ATOM 6765 O O . ARG A 1 875 ? 50.5 -3.389 20.062 1 21.55 875 ARG A O 1
ATOM 6772 N N . GLY A 1 876 ? 50.156 -3.842 18.219 1 21.39 876 GLY A N 1
ATOM 6773 C CA . GLY A 1 876 ? 51.219 -2.867 17.953 1 21.39 876 GLY A CA 1
ATOM 6774 C C . GLY A 1 876 ? 50.875 -1.478 18.453 1 21.39 876 GLY A C 1
ATOM 6775 O O . GLY A 1 876 ? 49.688 -1.145 18.625 1 21.39 876 GLY A O 1
ATOM 6776 N N . PRO A 1 877 ? 51.656 -0.933 19.406 1 21.81 877 PRO A N 1
ATOM 6777 C CA . PRO A 1 877 ? 51.656 0.375 20.062 1 21.81 877 PRO A CA 1
ATOM 6778 C C . PRO A 1 877 ? 51.094 1.482 19.156 1 21.81 877 PRO A C 1
ATOM 6780 O O . PRO A 1 877 ? 51.094 1.335 17.938 1 21.81 877 PRO A O 1
ATOM 6783 N N . SER A 1 878 ? 50.281 2.35 19.859 1 21.5 878 SER A N 1
ATOM 6784 C CA . SER A 1 878 ? 49.75 3.625 19.391 1 21.5 878 SER A CA 1
ATOM 6785 C C . SER A 1 878 ? 50.844 4.438 18.672 1 21.5 878 SER A C 1
ATOM 6787 O O . SER A 1 878 ? 51.844 4.801 19.266 1 21.5 878 SER A O 1
ATOM 6789 N N . LEU A 1 879 ? 51.344 3.904 17.625 1 22.84 879 LEU A N 1
ATOM 6790 C CA . LEU A 1 879 ? 52.469 4.605 17 1 22.84 879 LEU A CA 1
ATOM 6791 C C . LEU A 1 879 ? 52.25 6.113 17.031 1 22.84 879 LEU A C 1
ATOM 6793 O O . LEU A 1 879 ? 51.188 6.613 16.625 1 22.84 879 LEU A O 1
ATOM 6797 N N . ASP A 1 880 ? 52.781 6.703 18.047 1 21.44 880 ASP A N 1
ATOM 6798 C CA . ASP A 1 880 ? 53.031 8.125 18.266 1 21.44 880 ASP A CA 1
ATOM 6799 C C . ASP A 1 880 ? 53.281 8.836 16.938 1 21.44 880 ASP A C 1
ATOM 6801 O O . ASP A 1 880 ? 54.094 8.383 16.125 1 21.44 880 ASP A O 1
ATOM 6805 N N . LYS A 1 881 ? 52.219 9.477 16.516 1 24.77 881 LYS A N 1
ATOM 6806 C CA . LYS A 1 881 ? 52.25 10.398 15.383 1 24.77 881 LYS A CA 1
ATOM 6807 C C . LYS A 1 881 ? 53.531 11.242 15.422 1 24.77 881 LYS A C 1
ATOM 6809 O O . LYS A 1 881 ? 53.562 12.32 16.031 1 24.77 881 LYS A O 1
ATOM 6814 N N . THR A 1 882 ? 54.688 10.633 15.938 1 22.48 882 THR A N 1
ATOM 6815 C CA . THR A 1 882 ? 55.812 11.547 15.836 1 22.48 882 THR A CA 1
ATOM 6816 C C . THR A 1 882 ? 55.875 12.195 14.453 1 22.48 882 THR A C 1
ATOM 6818 O O . THR A 1 882 ? 55.719 11.508 13.438 1 22.48 882 THR A O 1
ATOM 6821 N N . TYR A 1 883 ? 55.531 13.492 14.531 1 22.55 883 TYR A N 1
ATOM 6822 C CA . TYR A 1 883 ? 55.75 14.516 13.508 1 22.55 883 TYR A CA 1
ATOM 6823 C C . TYR A 1 883 ? 57.125 14.352 12.867 1 22.55 883 TYR A C 1
ATOM 6825 O O . TYR A 1 883 ? 58.125 14.648 13.492 1 22.55 883 TYR A O 1
ATOM 6833 N N . LEU A 1 884 ? 57.438 13.117 12.438 1 24.53 884 LEU A N 1
ATOM 6834 C CA . LEU A 1 884 ? 58.75 13.117 11.781 1 24.53 884 LEU A CA 1
ATOM 6835 C C . LEU A 1 884 ? 58.906 14.344 10.898 1 24.53 884 LEU A C 1
ATOM 6837 O O . LEU A 1 884 ? 58.062 14.633 10.047 1 24.53 884 LEU A O 1
ATOM 6841 N N . MET A 1 885 ? 59.469 15.328 11.508 1 24.41 885 MET A N 1
ATOM 6842 C CA . MET A 1 885 ? 60.062 16.484 10.852 1 24.41 885 MET A CA 1
ATOM 6843 C C . MET A 1 885 ? 60.781 16.078 9.562 1 24.41 885 MET A C 1
ATOM 6845 O O . MET A 1 885 ? 61.781 15.383 9.602 1 24.41 885 MET A O 1
ATOM 6849 N N . ARG A 1 886 ? 59.938 15.586 8.648 1 26.64 886 ARG A N 1
ATOM 6850 C CA . ARG A 1 886 ? 60.531 15.367 7.328 1 26.64 886 ARG A CA 1
ATOM 6851 C C . ARG A 1 886 ? 61.469 16.516 6.949 1 26.64 886 ARG A C 1
ATOM 6853 O O . ARG A 1 886 ? 61.062 17.672 6.898 1 26.64 886 ARG A O 1
ATOM 6860 N N . THR A 1 887 ? 62.594 16.406 7.5 1 26.22 887 THR A N 1
ATOM 6861 C CA . THR A 1 887 ? 63.562 17.312 6.918 1 26.22 887 THR A CA 1
ATOM 6862 C C . THR A 1 887 ? 63.438 17.344 5.398 1 26.22 887 THR A C 1
ATOM 6864 O O . THR A 1 887 ? 63.375 16.297 4.754 1 26.22 887 THR A O 1
ATOM 6867 N N . PRO A 1 888 ? 62.875 18.438 4.875 1 29.69 888 PRO A N 1
ATOM 6868 C CA . PRO A 1 888 ? 62.812 18.734 3.443 1 29.69 888 PRO A CA 1
ATOM 6869 C C . PRO A 1 888 ? 64.062 18.344 2.693 1 29.69 888 PRO A C 1
ATOM 6871 O O . PRO A 1 888 ? 64.312 18.859 1.607 1 29.69 888 PRO A O 1
ATOM 6874 N N . GLN A 1 889 ? 64.938 17.453 3.297 1 28.67 889 GLN A N 1
ATOM 6875 C CA . GLN A 1 889 ? 66.188 17.562 2.598 1 28.67 889 GLN A CA 1
ATOM 6876 C C . GLN A 1 889 ? 66 17.391 1.092 1 28.67 889 GLN A C 1
ATOM 6878 O O . GLN A 1 889 ? 66.625 18.109 0.301 1 28.67 889 GLN A O 1
ATOM 6883 N N . GLY A 1 890 ? 65.938 16 0.646 1 30.02 890 GLY A N 1
ATOM 6884 C CA . GLY A 1 890 ? 66.625 15.672 -0.583 1 30.02 890 GLY A CA 1
ATOM 6885 C C . GLY A 1 890 ? 66 16.281 -1.817 1 30.02 890 GLY A C 1
ATOM 6886 O O . GLY A 1 890 ? 64.875 16.75 -1.763 1 30.02 890 GLY A O 1
ATOM 6887 N N . ALA A 1 891 ? 66.812 16.344 -2.982 1 32.03 891 ALA A N 1
ATOM 6888 C CA . ALA A 1 891 ? 66.625 16.781 -4.359 1 32.03 891 ALA A CA 1
ATOM 6889 C C . ALA A 1 891 ? 65.438 16.109 -4.988 1 32.03 891 ALA A C 1
ATOM 6891 O O . ALA A 1 891 ? 65.25 14.891 -4.855 1 32.03 891 ALA A O 1
ATOM 6892 N N . HIS A 1 892 ? 64.312 16.719 -5.102 1 36.16 892 HIS A N 1
ATOM 6893 C CA . HIS A 1 892 ? 63.062 16.375 -5.762 1 36.16 892 HIS A CA 1
ATOM 6894 C C . HIS A 1 892 ? 63.312 15.477 -6.969 1 36.16 892 HIS A C 1
ATOM 6896 O O . HIS A 1 892 ? 63.875 15.914 -7.973 1 36.16 892 HIS A O 1
ATOM 6902 N N . MET A 1 893 ? 63.906 14.297 -6.902 1 37.22 893 MET A N 1
ATOM 6903 C CA . MET A 1 893 ? 63.875 13.383 -8.039 1 37.22 893 MET A CA 1
ATOM 6904 C C . MET A 1 893 ? 62.594 13.523 -8.844 1 37.22 893 MET A C 1
ATOM 6906 O O . MET A 1 893 ? 61.5 13.375 -8.297 1 37.22 893 MET A O 1
ATOM 6910 N N . ASP A 1 894 ? 62.562 14.273 -9.93 1 47.66 894 ASP A N 1
ATOM 6911 C CA . ASP A 1 894 ? 61.562 14.508 -10.961 1 47.66 894 ASP A CA 1
ATOM 6912 C C . ASP A 1 894 ? 60.906 13.195 -11.398 1 47.66 894 ASP A C 1
ATOM 6914 O O . ASP A 1 894 ? 61.594 12.32 -11.969 1 47.66 894 ASP A O 1
ATOM 6918 N N . THR A 1 895 ? 60.219 12.516 -10.781 1 56.81 895 THR A N 1
ATOM 6919 C CA . THR A 1 895 ? 59.469 11.336 -11.211 1 56.81 895 THR A CA 1
ATOM 6920 C C . THR A 1 895 ? 58.938 11.516 -12.633 1 56.81 895 THR A C 1
ATOM 6922 O O . THR A 1 895 ? 58.688 12.648 -13.062 1 56.81 895 THR A O 1
ATOM 6925 N N . PRO A 1 896 ? 59.125 10.562 -13.602 1 62.66 896 PRO A N 1
ATOM 6926 C CA . PRO A 1 896 ? 58.688 10.641 -15 1 62.66 896 PRO A CA 1
ATOM 6927 C C . PRO A 1 896 ? 57.281 11.211 -15.148 1 62.66 896 PRO A C 1
ATOM 6929 O O . PRO A 1 896 ? 57 11.883 -16.141 1 62.66 896 PRO A O 1
ATOM 6932 N N . GLU A 1 897 ? 56.562 10.961 -14.18 1 67.62 897 GLU A N 1
ATOM 6933 C CA . GLU A 1 897 ? 55.188 11.445 -14.289 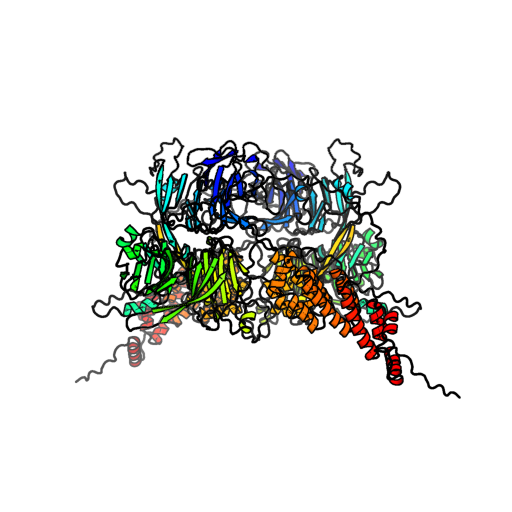1 67.62 897 GLU A CA 1
ATOM 6934 C C . GLU A 1 897 ? 55.125 12.969 -14.141 1 67.62 897 GLU A C 1
ATOM 6936 O O . GLU A 1 897 ? 54.375 13.641 -14.844 1 67.62 897 GLU A O 1
ATOM 6941 N N . ASN A 1 898 ? 55.906 13.461 -13.266 1 75 898 ASN A N 1
ATOM 6942 C CA . ASN A 1 898 ? 55.969 14.906 -13.117 1 75 898 ASN A CA 1
ATOM 6943 C C . ASN A 1 898 ? 56.531 15.57 -14.375 1 75 898 ASN A C 1
ATOM 6945 O O . ASN A 1 898 ? 56.094 16.656 -14.75 1 75 898 ASN A O 1
ATOM 6949 N N . TYR A 1 899 ? 57.438 14.82 -14.914 1 75.75 899 TYR A N 1
ATOM 6950 C CA . TYR A 1 899 ? 58 15.336 -16.156 1 75.75 899 TYR A CA 1
ATOM 6951 C C . TYR A 1 899 ? 56.938 15.453 -17.234 1 75.75 899 TYR A C 1
ATOM 6953 O O . TYR A 1 899 ? 56.875 16.438 -17.984 1 75.75 899 TYR A O 1
ATOM 6961 N N . PHE A 1 900 ? 56 14.477 -17.25 1 78.19 900 PHE A N 1
ATOM 6962 C CA . PHE A 1 900 ? 54.938 14.484 -18.25 1 78.19 900 PHE A CA 1
ATOM 6963 C C . PHE A 1 900 ? 53.969 15.664 -18.016 1 78.19 900 PHE A C 1
ATOM 6965 O O . PHE A 1 900 ? 53.562 16.312 -18.969 1 78.19 900 PHE A O 1
ATOM 6972 N N . ILE A 1 901 ? 53.719 15.938 -16.812 1 84.31 901 ILE A N 1
ATOM 6973 C CA . ILE A 1 901 ? 52.812 17.047 -16.484 1 84.31 901 ILE A CA 1
ATOM 6974 C C . ILE A 1 901 ? 53.469 18.375 -16.875 1 84.31 901 ILE A C 1
ATOM 6976 O O . ILE A 1 901 ? 52.844 19.25 -17.438 1 84.31 901 ILE A O 1
ATOM 6980 N N . ASP A 1 902 ? 54.781 18.422 -16.625 1 83.12 902 ASP A N 1
ATOM 6981 C CA . ASP A 1 902 ? 55.5 19.641 -16.953 1 83.12 902 ASP A CA 1
ATOM 6982 C C . ASP A 1 902 ? 55.594 19.844 -18.469 1 83.12 902 ASP A C 1
ATOM 6984 O O . ASP A 1 902 ? 55.562 20.984 -18.938 1 83.12 902 ASP A O 1
ATOM 6988 N N . THR A 1 903 ? 55.625 18.766 -19.125 1 85.56 903 THR A N 1
ATOM 6989 C CA . THR A 1 903 ? 55.625 18.844 -20.578 1 85.56 903 THR A CA 1
ATOM 6990 C C . THR A 1 903 ? 54.312 19.391 -21.109 1 85.56 903 THR A C 1
ATOM 6992 O O . THR A 1 903 ? 54.312 20.188 -22.062 1 85.56 903 THR A O 1
ATOM 6995 N N . ILE A 1 904 ? 53.281 18.969 -20.547 1 86.56 904 ILE A N 1
ATOM 6996 C CA . ILE A 1 904 ? 51.969 19.438 -20.984 1 86.56 904 ILE A CA 1
ATOM 6997 C C . ILE A 1 904 ? 51.812 20.922 -20.688 1 86.56 904 ILE A C 1
ATOM 6999 O O . ILE A 1 904 ? 51.312 21.688 -21.516 1 86.56 904 ILE A O 1
ATOM 7003 N N . LEU A 1 905 ? 52.312 21.297 -19.578 1 89.19 905 LEU A N 1
ATOM 7004 C CA . LEU A 1 905 ? 52.25 22.688 -19.172 1 89.19 905 LEU A CA 1
ATOM 7005 C C . LEU A 1 905 ? 53.125 23.562 -20.031 1 89.19 905 LEU A C 1
ATOM 7007 O O . LEU A 1 905 ? 52.75 24.672 -20.422 1 89.19 905 LEU A O 1
ATOM 7011 N N . SER A 1 906 ? 54.312 23.062 -20.359 1 87.75 906 SER A N 1
ATOM 7012 C CA . SER A 1 906 ? 55.219 23.812 -21.203 1 87.75 906 SER A CA 1
ATOM 7013 C C . SER A 1 906 ? 54.688 23.969 -22.625 1 87.75 906 SER A C 1
ATOM 7015 O O . SER A 1 906 ? 54.875 25.016 -23.25 1 87.75 906 SER A O 1
ATOM 7017 N N . ARG A 1 907 ? 54.094 22.906 -22.984 1 87.56 907 ARG A N 1
ATOM 7018 C CA . ARG A 1 907 ? 53.5 22.953 -24.312 1 87.56 907 ARG A CA 1
ATOM 7019 C C . ARG A 1 907 ? 52.375 24 -24.375 1 87.56 907 ARG A C 1
ATOM 7021 O O . ARG A 1 907 ? 52.281 24.734 -25.359 1 87.56 907 ARG A O 1
ATOM 7028 N N . HIS A 1 908 ? 51.625 24.078 -23.391 1 89.88 908 HIS A N 1
ATOM 7029 C CA . HIS A 1 908 ? 50.531 25.062 -23.359 1 89.88 908 HIS A CA 1
ATOM 7030 C C . HIS A 1 908 ? 51.094 26.469 -23.234 1 89.88 908 HIS A C 1
ATOM 7032 O O . HIS A 1 908 ? 50.562 27.406 -23.828 1 89.88 908 HIS A O 1
ATOM 7038 N N . ALA A 1 909 ? 52.094 26.625 -22.5 1 88.44 909 ALA A N 1
ATOM 7039 C CA . ALA A 1 909 ? 52.719 27.938 -22.375 1 88.44 909 ALA A CA 1
ATOM 7040 C C . ALA A 1 909 ? 53.281 28.406 -23.703 1 88.44 909 ALA A C 1
ATOM 7042 O O . ALA A 1 909 ? 53.188 29.594 -24.031 1 88.44 909 ALA A O 1
ATOM 7043 N N . ARG A 1 910 ? 53.781 27.453 -24.406 1 88.38 910 ARG A N 1
ATOM 7044 C CA . ARG A 1 910 ? 54.281 27.797 -25.75 1 88.38 910 ARG A CA 1
ATOM 7045 C C . ARG A 1 910 ? 53.156 28.281 -26.641 1 88.38 910 ARG A C 1
ATOM 7047 O O . ARG A 1 910 ? 53.344 29.219 -27.422 1 88.38 910 ARG A O 1
ATOM 7054 N N . LEU A 1 911 ? 52.094 27.641 -26.484 1 88.31 911 LEU A N 1
ATOM 7055 C CA . LEU A 1 911 ? 50.938 28.016 -27.297 1 88.31 911 LEU A CA 1
ATOM 7056 C C . LEU A 1 911 ? 50.438 29.406 -26.922 1 88.31 911 LEU A C 1
ATOM 7058 O O . LEU A 1 911 ? 50.062 30.188 -27.781 1 88.31 911 LEU A O 1
ATOM 7062 N N . LEU A 1 912 ? 50.438 29.75 -25.734 1 88.12 912 LEU A N 1
ATOM 7063 C CA . LEU A 1 912 ? 49.938 31.047 -25.25 1 88.12 912 LEU A CA 1
ATOM 7064 C C . LEU A 1 912 ? 50.875 32.188 -25.703 1 88.12 912 LEU A C 1
ATOM 7066 O O . LEU A 1 912 ? 50.406 33.25 -26.125 1 88.12 912 LEU A O 1
ATOM 7070 N N . VAL A 1 913 ? 52.125 31.891 -25.672 1 85.94 913 VAL A N 1
ATOM 7071 C CA . VAL A 1 913 ? 53.094 32.906 -26.031 1 85.94 913 VAL A CA 1
ATOM 7072 C C . VAL A 1 913 ? 53.094 33.094 -27.547 1 85.94 913 VAL A C 1
ATOM 7074 O O . VAL A 1 913 ? 53.188 34.219 -28.031 1 85.94 913 VAL A O 1
ATOM 7077 N N . SER A 1 914 ? 52.969 31.984 -28.188 1 84.94 914 SER A N 1
ATOM 7078 C CA . SER A 1 914 ? 52.969 32.094 -29.641 1 84.94 914 SER A CA 1
ATOM 7079 C C . SER A 1 914 ? 51.719 32.812 -30.125 1 84.94 914 SER A C 1
ATOM 7081 O O . SER A 1 914 ? 51.75 33.469 -31.188 1 84.94 914 SER A O 1
ATOM 7083 N N . ALA A 1 915 ? 50.656 32.75 -29.406 1 84.75 915 ALA A N 1
ATOM 7084 C CA . ALA A 1 915 ? 49.406 33.438 -29.766 1 84.75 915 ALA A CA 1
ATOM 7085 C C . ALA A 1 915 ? 49.344 34.844 -29.172 1 84.75 915 ALA A C 1
ATOM 7087 O O . ALA A 1 915 ? 48.375 35.562 -29.328 1 84.75 915 ALA A O 1
ATOM 7088 N N . ASN A 1 916 ? 50.469 35.312 -28.547 1 82 916 ASN A N 1
ATOM 7089 C CA . ASN A 1 916 ? 50.625 36.625 -27.938 1 82 916 ASN A CA 1
ATOM 7090 C C . ASN A 1 916 ? 49.594 36.875 -26.844 1 82 916 ASN A C 1
ATOM 7092 O O . ASN A 1 916 ? 49.062 37.969 -26.719 1 82 916 ASN A O 1
ATOM 7096 N N . ARG A 1 917 ? 49.156 35.812 -26.141 1 87.12 917 ARG A N 1
ATOM 7097 C CA . ARG A 1 917 ? 48.219 35.938 -25.031 1 87.12 917 ARG A CA 1
ATOM 7098 C C . ARG A 1 917 ? 48.938 36.031 -23.703 1 87.12 917 ARG A C 1
ATOM 7100 O O . ARG A 1 917 ? 48.938 35.062 -22.906 1 87.12 917 ARG A O 1
ATOM 7107 N N . LEU A 1 918 ? 49.406 37.156 -23.359 1 85.06 918 LEU A N 1
ATOM 7108 C CA . LEU A 1 918 ? 50.281 37.344 -22.203 1 85.06 918 LEU A CA 1
ATOM 7109 C C . LEU A 1 918 ? 49.469 37.375 -20.906 1 85.06 918 LEU A C 1
ATOM 7111 O O . LEU A 1 918 ? 49.938 36.938 -19.859 1 85.06 918 LEU A O 1
ATOM 7115 N N . ARG A 1 919 ? 48.281 37.938 -21.016 1 86.38 919 ARG A N 1
ATOM 7116 C CA . ARG A 1 919 ? 47.438 37.969 -19.828 1 86.38 919 ARG A CA 1
ATOM 7117 C C . ARG A 1 919 ? 47.094 36.531 -19.375 1 86.38 919 ARG A C 1
ATOM 7119 O O . ARG A 1 919 ? 47.156 36.219 -18.188 1 86.38 919 ARG A O 1
ATOM 7126 N N . ASP A 1 920 ? 46.719 35.781 -20.328 1 88.62 920 ASP A N 1
ATOM 7127 C CA . ASP A 1 920 ? 46.375 34.375 -20.031 1 88.62 920 ASP A CA 1
ATOM 7128 C C . ASP A 1 920 ? 47.594 33.625 -19.547 1 88.62 920 ASP A C 1
ATOM 7130 O O . ASP A 1 920 ? 47.5 32.75 -18.688 1 88.62 920 ASP A O 1
ATOM 7134 N N . LEU A 1 921 ? 48.781 33.938 -20.094 1 88.19 921 LEU A N 1
ATOM 7135 C CA . LEU A 1 921 ? 50 33.312 -19.641 1 88.19 921 LEU A CA 1
ATOM 7136 C C . LEU A 1 921 ? 50.312 33.656 -18.188 1 88.19 921 LEU A C 1
ATOM 7138 O O . LEU A 1 921 ? 50.75 32.781 -17.422 1 88.19 921 LEU A O 1
ATOM 7142 N N . GLY A 1 922 ? 50.031 34.875 -17.859 1 87.94 922 GLY A N 1
ATOM 7143 C CA . GLY A 1 922 ? 50.219 35.25 -16.469 1 87.94 922 GLY A CA 1
ATOM 7144 C C . GLY A 1 922 ? 49.281 34.5 -15.523 1 87.94 922 GLY A C 1
ATOM 7145 O O . GLY A 1 922 ? 49.719 34.062 -14.461 1 87.94 922 GLY A O 1
ATOM 7146 N N . ARG A 1 923 ? 48.031 34.469 -15.867 1 89.44 923 ARG A N 1
ATOM 7147 C CA . ARG A 1 923 ? 47.031 33.781 -15.039 1 89.44 923 ARG A CA 1
ATOM 7148 C C . ARG A 1 923 ? 47.375 32.281 -14.938 1 89.44 923 ARG A C 1
ATOM 7150 O O . ARG A 1 923 ? 47.25 31.703 -13.867 1 89.44 923 ARG A O 1
ATOM 7157 N N . PHE A 1 924 ? 47.625 31.781 -16.078 1 89.94 924 PHE A N 1
ATOM 7158 C CA . PHE A 1 924 ? 48.031 30.391 -16.156 1 89.94 924 PHE A CA 1
ATOM 7159 C C . PHE A 1 924 ? 49.188 30.109 -15.203 1 89.94 924 PHE A C 1
ATOM 7161 O O . PHE A 1 924 ? 49.156 29.172 -14.414 1 89.94 924 PHE A O 1
ATOM 7168 N N . ALA A 1 925 ? 50.25 30.891 -15.234 1 88.19 925 ALA A N 1
ATOM 7169 C CA . ALA A 1 925 ? 51.438 30.672 -14.414 1 88.19 925 ALA A CA 1
ATOM 7170 C C . ALA A 1 925 ? 51.125 30.859 -12.938 1 88.19 925 ALA A C 1
ATOM 7172 O O . ALA A 1 925 ? 51.656 30.141 -12.086 1 88.19 925 ALA A O 1
ATOM 7173 N N . ALA A 1 926 ? 50.281 31.75 -12.633 1 89.25 926 ALA A N 1
ATOM 7174 C CA . ALA A 1 926 ? 49.938 32.031 -11.242 1 89.25 926 ALA A CA 1
ATOM 7175 C C . ALA A 1 926 ? 49.156 30.875 -10.641 1 89.25 926 ALA A C 1
ATOM 7177 O O . ALA A 1 926 ? 49.375 30.484 -9.492 1 89.25 926 ALA A O 1
ATOM 7178 N N . TYR A 1 927 ? 48.188 30.312 -11.391 1 88.75 927 TYR A N 1
ATOM 7179 C CA . TYR A 1 927 ? 47.312 29.297 -10.859 1 88.75 927 TYR A CA 1
ATOM 7180 C C . TYR A 1 927 ? 48 27.938 -10.789 1 88.75 927 TYR A C 1
ATOM 7182 O O . TYR A 1 927 ? 47.844 27.219 -9.805 1 88.75 927 TYR A O 1
ATOM 7190 N N . VAL A 1 928 ? 48.719 27.578 -11.789 1 87.5 928 VAL A N 1
ATOM 7191 C CA . VAL A 1 928 ? 49.344 26.25 -11.852 1 87.5 928 VAL A CA 1
ATOM 7192 C C . VAL A 1 928 ? 50.75 26.312 -11.266 1 87.5 928 VAL A C 1
ATOM 7194 O O . VAL A 1 928 ? 51.406 25.297 -11.164 1 87.5 928 VAL A O 1
ATOM 7197 N N . GLU A 1 929 ? 51.219 27.406 -10.758 1 82.56 929 GLU A N 1
ATOM 7198 C CA . GLU A 1 929 ? 52.531 27.609 -10.188 1 82.56 929 GLU A CA 1
ATOM 7199 C C . GLU A 1 929 ? 53.625 27.203 -11.164 1 82.56 929 GLU A C 1
ATOM 7201 O O . GLU A 1 929 ? 54.531 26.438 -10.812 1 82.56 929 GLU A O 1
ATOM 7206 N N . PHE A 1 930 ? 53.469 27.578 -12.359 1 86.38 930 PHE A N 1
ATOM 7207 C CA . PHE A 1 930 ? 54.406 27.312 -13.43 1 86.38 930 PHE A CA 1
ATOM 7208 C C . PHE A 1 930 ? 55.625 28.25 -13.328 1 86.38 930 PHE A C 1
ATOM 7210 O O . PHE A 1 930 ? 55.438 29.453 -13.148 1 86.38 930 PHE A O 1
ATOM 7217 N N . PRO A 1 931 ? 56.844 27.672 -13.297 1 85.62 931 PRO A N 1
ATOM 7218 C CA . PRO A 1 931 ? 58.031 28.531 -13.266 1 85.62 931 PRO A CA 1
ATOM 7219 C C . PRO A 1 931 ? 58.25 29.312 -14.562 1 85.62 931 PRO A C 1
ATOM 7221 O O . PRO A 1 931 ? 59 28.891 -15.43 1 85.62 931 PRO A O 1
ATOM 7224 N N . LEU A 1 932 ? 57.625 30.391 -14.578 1 87.94 932 LEU A N 1
ATOM 7225 C CA . LEU A 1 932 ? 57.562 31.188 -15.797 1 87.94 932 LEU A CA 1
ATOM 7226 C C . LEU A 1 932 ? 58.906 31.766 -16.156 1 87.94 932 LEU A C 1
ATOM 7228 O O . LEU A 1 932 ? 59.344 31.703 -17.312 1 87.94 932 LEU A O 1
ATOM 7232 N N . VAL A 1 933 ? 59.688 32.281 -15.109 1 85.81 933 VAL A N 1
ATOM 7233 C CA . VAL A 1 933 ? 60.938 33 -15.352 1 85.81 933 VAL A CA 1
ATOM 7234 C C . VAL A 1 933 ? 62 32.031 -15.875 1 85.81 933 VAL A C 1
ATOM 7236 O O . VAL A 1 933 ? 62.594 32.25 -16.938 1 85.81 933 VAL A O 1
ATOM 7239 N N . PRO A 1 934 ? 62.125 30.938 -15.195 1 87.25 934 PRO A N 1
ATOM 7240 C CA . PRO A 1 934 ? 63.094 29.984 -15.727 1 87.25 934 PRO A CA 1
ATOM 7241 C C . PRO A 1 934 ? 62.688 29.438 -17.109 1 87.25 934 PRO A C 1
ATOM 7243 O O . PRO A 1 934 ? 63.562 29.188 -17.938 1 87.25 934 PRO A O 1
ATOM 7246 N N . TRP A 1 935 ? 61.469 29.391 -17.375 1 88.5 935 TRP A N 1
ATOM 7247 C CA . TRP A 1 935 ? 61 28.859 -18.641 1 88.5 935 TRP A CA 1
ATOM 7248 C C . TRP A 1 935 ? 61.188 29.875 -19.766 1 88.5 935 TRP A C 1
ATOM 7250 O O . TRP A 1 935 ? 61.594 29.5 -20.875 1 88.5 935 TRP A O 1
ATOM 7260 N N . LEU A 1 936 ? 60.969 31.078 -19.5 1 87.5 936 LEU A N 1
ATOM 7261 C CA . LEU A 1 936 ? 61.156 32.125 -20.5 1 87.5 936 LEU A CA 1
ATOM 7262 C C . LEU A 1 936 ? 62.625 32.25 -20.875 1 87.5 936 LEU A C 1
ATOM 7264 O O . LEU A 1 936 ? 62.969 32.531 -22.031 1 87.5 936 LEU A O 1
ATOM 7268 N N . VAL A 1 937 ? 63.531 32 -19.875 1 85.25 937 VAL A N 1
ATOM 7269 C CA . VAL A 1 937 ? 65 32.062 -20.125 1 85.25 937 VAL A CA 1
ATOM 7270 C C . VAL A 1 937 ? 65.375 30.906 -21.047 1 85.25 937 VAL A C 1
ATOM 7272 O O . VAL A 1 937 ? 66.188 31.094 -21.953 1 85.25 937 VAL A O 1
ATOM 7275 N N . LYS A 1 938 ? 64.75 29.859 -20.812 1 84.56 938 LYS A N 1
ATOM 7276 C CA . LYS A 1 938 ? 65.062 28.672 -21.609 1 84.56 938 LYS A CA 1
ATOM 7277 C C . LYS A 1 938 ? 64.5 28.812 -23.031 1 84.56 938 LYS A C 1
ATOM 7279 O O . LYS A 1 938 ? 65.125 28.359 -24 1 84.56 938 LYS A O 1
ATOM 7284 N N . GLU A 1 939 ? 63.406 29.516 -23.141 1 84.38 939 GLU A N 1
ATOM 7285 C CA . GLU A 1 939 ? 62.719 29.625 -24.438 1 84.38 939 GLU A CA 1
ATOM 7286 C C . GLU A 1 939 ? 63.031 30.984 -25.094 1 84.38 939 GLU A C 1
ATOM 7288 O O . GLU A 1 939 ? 62.375 31.375 -26.062 1 84.38 939 GLU A O 1
ATOM 7293 N N . ARG A 1 940 ? 63.906 31.75 -24.562 1 79.19 940 ARG A N 1
ATOM 7294 C CA . ARG A 1 940 ? 64.188 33.125 -24.984 1 79.19 940 ARG A CA 1
ATOM 7295 C C . ARG A 1 940 ? 64.438 33.188 -26.5 1 79.19 940 ARG A C 1
ATOM 7297 O O . ARG A 1 940 ? 63.969 34.094 -27.156 1 79.19 940 ARG A O 1
ATOM 7304 N N . ASN A 1 941 ? 65.125 32.094 -27 1 76.38 941 ASN A N 1
ATOM 7305 C CA . ASN A 1 941 ? 65.5 32.125 -28.422 1 76.38 941 ASN A CA 1
ATOM 7306 C C . ASN A 1 941 ? 64.562 31.25 -29.266 1 76.38 941 ASN A C 1
ATOM 7308 O O . ASN A 1 941 ? 64.875 31.016 -30.438 1 76.38 941 ASN A O 1
ATOM 7312 N N . ARG A 1 942 ? 63.5 30.766 -28.734 1 81.38 942 ARG A N 1
ATOM 7313 C CA . ARG A 1 942 ? 62.625 29.875 -29.469 1 81.38 942 ARG A CA 1
ATOM 7314 C C . ARG A 1 942 ? 61.219 30.453 -29.562 1 81.38 942 ARG A C 1
ATOM 7316 O O . ARG A 1 942 ? 60.969 31.375 -30.344 1 81.38 942 ARG A O 1
ATOM 7323 N N . ALA A 1 943 ? 60.312 30.109 -28.672 1 76.31 943 ALA A N 1
ATOM 7324 C CA . ALA A 1 943 ? 58.875 30.484 -28.734 1 76.31 943 ALA A CA 1
ATOM 7325 C C . ALA A 1 943 ? 58.688 31.891 -28.172 1 76.31 943 ALA A C 1
ATOM 7327 O O . ALA A 1 943 ? 57.75 32.594 -28.562 1 76.31 943 ALA A O 1
ATOM 7328 N N . SER A 1 944 ? 59.562 32.438 -27.328 1 76.25 944 SER A N 1
ATOM 7329 C CA . SER A 1 944 ? 59.375 33.719 -26.672 1 76.25 944 SER A CA 1
ATOM 7330 C C . SER A 1 944 ? 59.938 34.844 -27.516 1 76.25 944 SER A C 1
ATOM 7332 O O . SER A 1 944 ? 59.875 36.031 -27.141 1 76.25 944 SER A O 1
ATOM 7334 N N . ARG A 1 945 ? 60.531 34.438 -28.656 1 77.19 945 ARG A N 1
ATOM 7335 C CA . ARG A 1 945 ? 61.062 35.469 -29.547 1 77.19 945 ARG A CA 1
ATOM 7336 C C . ARG A 1 945 ? 59.938 36.219 -30.234 1 77.19 945 ARG A C 1
ATOM 7338 O O . ARG A 1 945 ? 59 35.594 -30.781 1 77.19 945 ARG A O 1
ATOM 7345 N N . VAL A 1 946 ? 59.844 37.469 -30.203 1 75.88 946 VAL A N 1
ATOM 7346 C CA . VAL A 1 946 ? 58.781 38.312 -30.734 1 75.88 946 VAL A CA 1
ATOM 7347 C C . VAL A 1 946 ? 59.094 38.656 -32.188 1 75.88 946 VAL A C 1
ATOM 7349 O O . VAL A 1 946 ? 60.125 39.25 -32.469 1 75.88 946 VAL A O 1
ATOM 7352 N N . GLU A 1 947 ? 58.594 37.938 -33.219 1 67.62 947 GLU A N 1
ATOM 7353 C CA . GLU A 1 947 ? 58.844 38.188 -34.625 1 67.62 947 GLU A CA 1
ATOM 7354 C C . GLU A 1 947 ? 57.906 39.281 -35.156 1 67.62 947 GLU A C 1
ATOM 7356 O O . GLU A 1 947 ? 58.25 39.969 -36.125 1 67.62 947 GLU A O 1
ATOM 7361 N N . GLY A 1 948 ? 57.156 40.219 -34.5 1 75.94 948 GLY A N 1
ATOM 7362 C CA . GLY A 1 948 ? 56.281 41.312 -34.812 1 75.94 948 GLY A CA 1
ATOM 7363 C C . GLY A 1 948 ? 56 42.25 -33.656 1 75.94 948 GLY A C 1
ATOM 7364 O O . GLY A 1 948 ? 55 42.094 -32.969 1 75.94 948 GLY A O 1
ATOM 7365 N N . PHE A 1 949 ? 56.906 43.062 -33.531 1 77.12 949 PHE A N 1
ATOM 7366 C CA . PHE A 1 949 ? 56.875 43.938 -32.375 1 77.12 949 PHE A CA 1
ATOM 7367 C C . PHE A 1 949 ? 55.594 44.781 -32.344 1 77.12 949 PHE A C 1
ATOM 7369 O O . PHE A 1 949 ? 54.969 44.938 -31.297 1 77.12 949 PHE A O 1
ATOM 7376 N N . VAL A 1 950 ? 55.25 45.312 -33.562 1 76.19 950 VAL A N 1
ATOM 7377 C CA . VAL A 1 950 ? 54.094 46.219 -33.594 1 76.19 950 VAL A CA 1
ATOM 7378 C C . VAL A 1 950 ? 52.844 45.438 -33.281 1 76.19 950 VAL A C 1
ATOM 7380 O O . VAL A 1 950 ? 52 45.875 -32.5 1 76.19 950 VAL A O 1
ATOM 7383 N N . SER A 1 951 ? 52.719 44.344 -33.938 1 80.38 951 SER A N 1
ATOM 7384 C CA . SER A 1 951 ? 51.531 43.531 -33.719 1 80.38 951 SER A CA 1
ATOM 7385 C C . SER A 1 951 ? 51.438 43 -32.281 1 80.38 951 SER A C 1
ATOM 7387 O O . SER A 1 951 ? 50.375 43 -31.688 1 80.38 951 SER A O 1
ATOM 7389 N N . THR A 1 952 ? 52.531 42.594 -31.766 1 81.31 952 THR A N 1
ATOM 7390 C CA . THR A 1 952 ? 52.594 42.094 -30.406 1 81.31 952 THR A CA 1
ATOM 7391 C C . THR A 1 952 ? 52.25 43.219 -29.406 1 81.31 952 THR A C 1
ATOM 7393 O O . THR A 1 952 ? 51.531 42.969 -28.422 1 81.31 952 THR A O 1
ATOM 7396 N N . LEU A 1 953 ? 52.719 44.375 -29.719 1 79.81 953 LEU A N 1
ATOM 7397 C CA . LEU A 1 953 ? 52.438 45.5 -28.828 1 79.81 953 LEU A CA 1
ATOM 7398 C C . LEU A 1 953 ? 50.969 45.875 -28.891 1 79.81 953 LEU A C 1
ATOM 7400 O O . LEU A 1 953 ? 50.375 46.25 -27.875 1 79.81 953 LEU A O 1
ATOM 7404 N N . ILE A 1 954 ? 50.438 45.844 -30.016 1 81.94 954 ILE A N 1
ATOM 7405 C CA . ILE A 1 954 ? 49 46.094 -30.156 1 81.94 954 ILE A CA 1
ATOM 7406 C C . ILE A 1 954 ? 48.188 45.062 -29.391 1 81.94 954 ILE A C 1
ATOM 7408 O O . ILE A 1 954 ? 47.219 45.406 -28.719 1 81.94 954 ILE A O 1
ATOM 7412 N N . ASP A 1 955 ? 48.562 43.844 -29.453 1 82.81 955 ASP A N 1
ATOM 7413 C CA . ASP A 1 955 ? 47.875 42.781 -28.75 1 82.81 955 ASP A CA 1
ATOM 7414 C C . ASP A 1 955 ? 47.969 42.938 -27.234 1 82.81 955 ASP A C 1
ATOM 7416 O O . ASP A 1 955 ? 47 42.719 -26.531 1 82.81 955 ASP A O 1
ATOM 7420 N N . VAL A 1 956 ? 49.125 43.312 -26.781 1 80.56 956 VAL A N 1
ATOM 7421 C CA . VAL A 1 956 ? 49.312 43.531 -25.344 1 80.56 956 VAL A CA 1
ATOM 7422 C C . VAL A 1 956 ? 48.469 44.688 -24.875 1 80.56 956 VAL A C 1
ATOM 7424 O O . VAL A 1 956 ? 47.875 44.625 -23.781 1 80.56 956 VAL A O 1
ATOM 7427 N N . HIS A 1 957 ? 48.375 45.656 -25.719 1 81.62 957 HIS A N 1
ATOM 7428 C CA . HIS A 1 957 ? 47.531 46.781 -25.375 1 81.62 957 HIS A CA 1
ATOM 7429 C C . HIS A 1 957 ? 46.062 46.406 -25.297 1 81.62 957 HIS A C 1
ATOM 7431 O O . HIS A 1 957 ? 45.344 46.844 -24.406 1 81.62 957 HIS A O 1
ATOM 7437 N N . ASN A 1 958 ? 45.688 45.688 -26.172 1 84.5 958 ASN A N 1
ATOM 7438 C CA . ASN A 1 958 ? 44.281 45.219 -26.203 1 84.5 958 ASN A CA 1
ATOM 7439 C C . ASN A 1 958 ? 44 44.312 -25.016 1 84.5 958 ASN A C 1
ATOM 7441 O O . ASN A 1 958 ? 42.906 44.375 -24.438 1 84.5 958 ASN A O 1
ATOM 7445 N N . GLN A 1 959 ? 44.875 43.438 -24.609 1 82.12 959 GLN A N 1
ATOM 7446 C CA . GLN A 1 959 ? 44.656 42.438 -23.547 1 82.12 959 GLN A CA 1
ATOM 7447 C C . GLN A 1 959 ? 44.625 43.125 -22.188 1 82.12 959 GLN A C 1
ATOM 7449 O O . GLN A 1 959 ? 43.844 42.719 -21.312 1 82.12 959 GLN A O 1
ATOM 7454 N N . PHE A 1 960 ? 45.438 44.188 -22 1 83.06 960 PHE A N 1
ATOM 7455 C CA . PHE A 1 960 ? 45.5 44.844 -20.703 1 83.06 960 PHE A CA 1
ATOM 7456 C C . PHE A 1 960 ? 44.719 46.188 -20.719 1 83.06 960 PHE A C 1
ATOM 7458 O O . PHE A 1 960 ? 44.75 46.906 -19.734 1 83.06 960 PHE A O 1
ATOM 7465 N N . ASP A 1 961 ? 43.969 46.469 -21.797 1 81.5 961 ASP A N 1
ATOM 7466 C CA . ASP A 1 961 ? 43.188 47.688 -21.953 1 81.5 961 ASP A CA 1
ATOM 7467 C C . ASP A 1 961 ? 44.031 48.938 -21.656 1 81.5 961 ASP A C 1
ATOM 7469 O O . ASP A 1 961 ? 43.594 49.781 -20.891 1 81.5 961 ASP A O 1
ATOM 7473 N N . LEU A 1 962 ? 45.188 48.906 -22.078 1 73.12 962 LEU A N 1
ATOM 7474 C CA . LEU A 1 962 ? 46.031 50.062 -21.891 1 73.12 962 LEU A CA 1
ATOM 7475 C C . LEU A 1 962 ? 45.781 51.125 -22.953 1 73.12 962 LEU A C 1
ATOM 7477 O O . LEU A 1 962 ? 45.469 50.812 -24.094 1 73.12 962 LEU A O 1
ATOM 7481 N N . PRO A 1 963 ? 45.531 52.438 -22.562 1 73.25 963 PRO A N 1
ATOM 7482 C CA . PRO A 1 963 ? 45.281 53.5 -23.547 1 73.25 963 PRO A CA 1
ATOM 7483 C C . PRO A 1 963 ? 46.406 53.594 -24.578 1 73.25 963 PRO A C 1
ATOM 7485 O O . PRO A 1 963 ? 47.562 53.312 -24.25 1 73.25 963 PRO A O 1
ATOM 7488 N N . LEU A 1 964 ? 46.125 53.625 -25.828 1 71.88 964 LEU A N 1
ATOM 7489 C CA . LEU A 1 964 ? 47.125 53.812 -26.875 1 71.88 964 LEU A CA 1
ATOM 7490 C C . LEU A 1 964 ? 47.906 55.094 -26.625 1 71.88 964 LEU A C 1
ATOM 7492 O O . LEU A 1 964 ? 47.406 56.062 -26.062 1 71.88 964 LEU A O 1
ATOM 7496 N N . PRO A 1 965 ? 49.125 54.938 -26.672 1 60.31 965 PRO A N 1
ATOM 7497 C CA . PRO A 1 965 ? 49.938 56.156 -26.453 1 60.31 965 PRO A CA 1
ATOM 7498 C C . PRO A 1 965 ? 49.5 57.312 -27.328 1 60.31 965 PRO A C 1
ATOM 7500 O O . PRO A 1 965 ? 49.125 57.125 -28.484 1 60.31 965 PRO A O 1
ATOM 7503 N N . SER A 1 966 ? 48.812 58.25 -26.703 1 54.5 966 SER A N 1
ATOM 7504 C CA . SER A 1 966 ? 48.562 59.5 -27.406 1 54.5 966 SER A CA 1
ATOM 7505 C C . SER A 1 966 ? 49.875 60.062 -27.969 1 54.5 966 SER A C 1
ATOM 7507 O O . SER A 1 966 ? 50.938 59.969 -27.328 1 54.5 966 SER A O 1
ATOM 7509 N N . VAL A 1 967 ? 50.062 60 -29.203 1 50.31 967 VAL A N 1
ATOM 7510 C CA . VAL A 1 967 ? 51.188 60.688 -29.828 1 50.31 967 VAL A CA 1
ATOM 7511 C C . VAL A 1 967 ? 51.375 62.062 -29.188 1 50.31 967 VAL A C 1
ATOM 7513 O O . VAL A 1 967 ? 50.5 62.906 -29.297 1 50.31 967 VAL A O 1
ATOM 7516 N N . SER A 1 968 ? 51.656 62.156 -27.969 1 41.44 968 SER A N 1
ATOM 7517 C CA . SER A 1 968 ? 52.094 63.531 -27.672 1 41.44 968 SER A CA 1
ATOM 7518 C C . SER A 1 968 ? 53.062 64 -28.75 1 41.44 968 SER A C 1
ATOM 7520 O O . SER A 1 968 ? 53.906 63.281 -29.219 1 41.44 968 SER A O 1
ATOM 7522 N N . GLN A 1 969 ? 52.562 65 -29.594 1 37.97 969 GLN A N 1
ATOM 7523 C CA . GLN A 1 969 ? 53.406 65.875 -30.422 1 37.97 969 GLN A CA 1
ATOM 7524 C C . GLN A 1 969 ? 54.688 66.25 -29.703 1 37.97 969 GLN A C 1
ATOM 7526 O O . GLN A 1 969 ? 54.656 66.812 -28.609 1 37.97 969 GLN A O 1
ATOM 7531 N N . THR A 1 970 ? 55.656 65.438 -29.656 1 32.38 970 THR A N 1
ATOM 7532 C CA . THR A 1 970 ? 56.969 66.062 -29.438 1 32.38 970 THR A CA 1
ATOM 7533 C C . THR A 1 970 ? 57.094 67.375 -30.203 1 32.38 970 THR A C 1
ATOM 7535 O O . THR A 1 970 ? 57.125 67.375 -31.438 1 32.38 970 THR A O 1
ATOM 7538 N N . SER A 1 971 ? 56.125 68.375 -29.781 1 25.95 971 SER A N 1
ATOM 7539 C CA . SER A 1 971 ? 56.781 69.625 -29.859 1 25.95 971 SER A CA 1
ATOM 7540 C C . SER A 1 971 ? 57.906 69.812 -28.828 1 25.95 971 SER A C 1
ATOM 7542 O O . SER A 1 971 ? 57.781 69.25 -27.719 1 25.95 971 SER A O 1
ATOM 7544 N N . SER B 1 1 ? 17.531 -36.438 19.25 1 74.19 1 SER B N 1
ATOM 7545 C CA . SER B 1 1 ? 17.312 -36.062 17.844 1 74.19 1 SER B CA 1
ATOM 7546 C C . SER B 1 1 ? 18.453 -36.562 16.953 1 74.19 1 SER B C 1
ATOM 7548 O O . SER B 1 1 ? 19.609 -36.594 17.375 1 74.19 1 SER B O 1
ATOM 7550 N N . VAL B 1 2 ? 18.141 -37.156 15.859 1 73.5 2 VAL B N 1
ATOM 7551 C CA . VAL B 1 2 ? 19.125 -37.781 14.992 1 73.5 2 VAL B CA 1
ATOM 7552 C C . VAL B 1 2 ? 19 -37.219 13.578 1 73.5 2 VAL B C 1
ATOM 7554 O O . VAL B 1 2 ? 17.906 -36.906 13.117 1 73.5 2 VAL B O 1
ATOM 7557 N N . SER B 1 3 ? 20.125 -37 12.969 1 78.12 3 SER B N 1
ATOM 7558 C CA . SER B 1 3 ? 20.172 -36.562 11.57 1 78.12 3 SER B CA 1
ATOM 7559 C C . SER B 1 3 ? 21.297 -37.281 10.82 1 78.12 3 SER B C 1
ATOM 7561 O O . SER B 1 3 ? 22.438 -37.281 11.289 1 78.12 3 SER B O 1
ATOM 7563 N N . PRO B 1 4 ? 20.984 -37.938 9.805 1 72.19 4 PRO B N 1
ATOM 7564 C CA . PRO B 1 4 ? 22.016 -38.656 9.039 1 72.19 4 PRO B CA 1
ATOM 7565 C C . PRO B 1 4 ? 22.844 -37.719 8.164 1 72.19 4 PRO B C 1
ATOM 7567 O O . PRO B 1 4 ? 22.328 -36.719 7.664 1 72.19 4 PRO B O 1
ATOM 7570 N N . LEU B 1 5 ? 24.125 -37.938 8.172 1 69.38 5 LEU B N 1
ATOM 7571 C CA . LEU B 1 5 ? 25.047 -37.25 7.262 1 69.38 5 LEU B CA 1
ATOM 7572 C C . LEU B 1 5 ? 25.906 -38.25 6.52 1 69.38 5 LEU B C 1
ATOM 7574 O O . LEU B 1 5 ? 26.938 -38.688 7.039 1 69.38 5 LEU B O 1
ATOM 7578 N N . ARG B 1 6 ? 25.578 -38.594 5.301 1 67.69 6 ARG B N 1
ATOM 7579 C CA . ARG B 1 6 ? 26.328 -39.5 4.457 1 67.69 6 ARG B CA 1
ATOM 7580 C C . ARG B 1 6 ? 26.625 -40.812 5.203 1 67.69 6 ARG B C 1
ATOM 7582 O O . ARG B 1 6 ? 25.719 -41.625 5.434 1 67.69 6 ARG B O 1
ATOM 7589 N N . ASP B 1 7 ? 27.875 -40.812 5.719 1 69.44 7 ASP B N 1
ATOM 7590 C CA . ASP B 1 7 ? 28.312 -42.062 6.316 1 69.44 7 ASP B CA 1
ATOM 7591 C C . ASP B 1 7 ? 28.312 -42 7.84 1 69.44 7 ASP B C 1
ATOM 7593 O O . ASP B 1 7 ? 28.844 -42.875 8.516 1 69.44 7 ASP B O 1
ATOM 7597 N N . GLU B 1 8 ? 27.734 -40.875 8.172 1 79.56 8 GLU B N 1
ATOM 7598 C CA . GLU B 1 8 ? 27.719 -40.719 9.617 1 79.56 8 GLU B CA 1
ATOM 7599 C C . GLU B 1 8 ? 26.344 -40.344 10.117 1 79.56 8 GLU B C 1
ATOM 7601 O O . GLU B 1 8 ? 25.469 -39.969 9.328 1 79.56 8 GLU B O 1
ATOM 7606 N N . LEU B 1 9 ? 26.156 -40.562 11.375 1 81.62 9 LEU B N 1
ATOM 7607 C CA . LEU B 1 9 ? 24.906 -40.219 12.047 1 81.62 9 LEU B CA 1
ATOM 7608 C C . LEU B 1 9 ? 25.156 -39.188 13.148 1 81.62 9 LEU B C 1
ATOM 7610 O O . LEU B 1 9 ? 26.016 -39.406 14.016 1 81.62 9 LEU B O 1
ATOM 7614 N N . PHE B 1 10 ? 24.516 -38.062 13.055 1 82.62 10 PHE B N 1
ATOM 7615 C CA . PHE B 1 10 ? 24.578 -37.031 14.117 1 82.62 10 PHE B CA 1
ATOM 7616 C C . PHE B 1 10 ? 23.469 -37.281 15.148 1 82.62 10 PHE B C 1
ATOM 7618 O O . PHE B 1 10 ? 22.297 -37.438 14.789 1 82.62 10 PHE B O 1
ATOM 7625 N N . VAL B 1 11 ? 23.891 -37.375 16.359 1 83.62 11 VAL B N 1
ATOM 7626 C CA . VAL B 1 11 ? 22.922 -37.625 17.422 1 83.62 11 VAL B CA 1
ATOM 7627 C C . VAL B 1 11 ? 23.109 -36.594 18.531 1 83.62 11 VAL B C 1
ATOM 7629 O O . VAL B 1 11 ? 24.234 -36.344 18.984 1 83.62 11 VAL B O 1
ATOM 7632 N N . CYS B 1 12 ? 22.031 -36 18.781 1 83.06 12 CYS B N 1
ATOM 7633 C CA . CYS B 1 12 ? 22.047 -35.094 19.938 1 83.06 12 CYS B CA 1
ATOM 7634 C C . CYS B 1 12 ? 21.484 -35.781 21.172 1 83.06 12 CYS B C 1
ATOM 7636 O O . CYS B 1 12 ? 20.344 -36.25 21.156 1 83.06 12 CYS B O 1
ATOM 7638 N N . SER B 1 13 ? 22.266 -35.781 22.188 1 79 13 SER B N 1
ATOM 7639 C CA . SER B 1 13 ? 21.844 -36.438 23.422 1 79 13 SER B CA 1
ATOM 7640 C C . SER B 1 13 ? 21.141 -35.438 24.359 1 79 13 SER B C 1
ATOM 7642 O O . SER B 1 13 ? 21.234 -34.219 24.156 1 79 13 SER B O 1
ATOM 7644 N N . GLY B 1 14 ? 20.359 -35.844 25.203 1 79.69 14 GLY B N 1
ATOM 7645 C CA . GLY B 1 14 ? 19.672 -35.031 26.188 1 79.69 14 GLY B CA 1
ATOM 7646 C C . GLY B 1 14 ? 20.609 -34.25 27.094 1 79.69 14 GLY B C 1
ATOM 7647 O O . GLY B 1 14 ? 20.203 -33.25 27.703 1 79.69 14 GLY B O 1
ATOM 7648 N N . ASN B 1 15 ? 21.875 -34.688 27.078 1 78.5 15 ASN B N 1
ATOM 7649 C CA . ASN B 1 15 ? 22.859 -34 27.922 1 78.5 15 ASN B CA 1
ATOM 7650 C C . ASN B 1 15 ? 23.453 -32.781 27.219 1 78.5 15 ASN B C 1
ATOM 7652 O O . ASN B 1 15 ? 24.297 -32.094 27.781 1 78.5 15 ASN B O 1
ATOM 7656 N N . GLY B 1 16 ? 22.953 -32.531 26.016 1 82.06 16 GLY B N 1
ATOM 7657 C CA . GLY B 1 16 ? 23.375 -31.344 25.297 1 82.06 16 GLY B CA 1
ATOM 7658 C C . GLY B 1 16 ? 24.609 -31.562 24.469 1 82.06 16 GLY B C 1
ATOM 7659 O O . GLY B 1 16 ? 25.406 -30.641 24.266 1 82.06 16 GLY B O 1
ATOM 7660 N N . LEU B 1 17 ? 24.906 -32.781 24.094 1 83.12 17 LEU B N 1
ATOM 7661 C CA . LEU B 1 17 ? 26.078 -33.094 23.266 1 83.12 17 LEU B CA 1
ATOM 7662 C C . LEU B 1 17 ? 25.656 -33.531 21.875 1 83.12 17 LEU B C 1
ATOM 7664 O O . LEU B 1 17 ? 24.719 -34.281 21.719 1 83.12 17 LEU B O 1
ATOM 7668 N N . LEU B 1 18 ? 26.266 -32.938 20.938 1 85.56 18 LEU B N 1
ATOM 7669 C CA . LEU B 1 18 ? 26.125 -33.375 19.547 1 85.56 18 LEU B CA 1
ATOM 7670 C C . LEU B 1 18 ? 27.25 -34.312 19.156 1 85.56 18 LEU B C 1
ATOM 7672 O O . LEU B 1 18 ? 28.406 -33.906 19.047 1 85.56 18 LEU B O 1
ATOM 7676 N N . GLN B 1 19 ? 26.906 -35.562 19 1 85.81 19 GLN B N 1
ATOM 7677 C CA . GLN B 1 19 ? 27.891 -36.625 18.766 1 85.81 19 GLN B CA 1
ATOM 7678 C C . GLN B 1 19 ? 27.75 -37.219 17.359 1 85.81 19 GLN B C 1
ATOM 7680 O O . GLN B 1 19 ? 26.688 -37.156 16.766 1 85.81 19 GLN B O 1
ATOM 7685 N N . ARG B 1 20 ? 28.844 -37.688 16.812 1 85.94 20 ARG B N 1
ATOM 7686 C CA . ARG B 1 20 ? 28.891 -38.312 15.508 1 85.94 20 ARG B CA 1
ATOM 7687 C C . ARG B 1 20 ? 29.156 -39.812 15.633 1 85.94 20 ARG B C 1
ATOM 7689 O O . ARG B 1 20 ? 30.078 -40.219 16.328 1 85.94 20 ARG B O 1
ATOM 7696 N N . PHE B 1 21 ? 28.203 -40.5 15.055 1 84.5 21 PHE B N 1
ATOM 7697 C CA . PHE B 1 21 ? 28.328 -41.938 15.07 1 84.5 21 PHE B CA 1
ATOM 7698 C C . PHE B 1 21 ? 28.594 -42.469 13.672 1 84.5 21 PHE B C 1
ATOM 7700 O O . PHE B 1 21 ? 27.984 -42 12.703 1 84.5 21 PHE B O 1
ATOM 7707 N N . THR B 1 22 ? 29.516 -43.344 13.523 1 83.12 22 THR B N 1
ATOM 7708 C CA . THR B 1 22 ? 29.656 -44.062 12.266 1 83.12 22 THR B CA 1
ATOM 7709 C C . THR B 1 22 ? 28.656 -45.219 12.18 1 83.12 22 THR B C 1
ATOM 7711 O O . THR B 1 22 ? 28.062 -45.594 13.188 1 83.12 22 THR B O 1
ATOM 7714 N N . TRP B 1 23 ? 28.375 -45.688 11.016 1 81.94 23 TRP B N 1
ATOM 7715 C CA . TRP B 1 23 ? 27.375 -46.719 10.805 1 81.94 23 TRP B CA 1
ATOM 7716 C C . TRP B 1 23 ? 27.766 -48 11.531 1 81.94 23 TRP B C 1
ATOM 7718 O O . TRP B 1 23 ? 26.906 -48.844 11.828 1 81.94 23 TRP B O 1
ATOM 7728 N N . ASP B 1 24 ? 29.109 -48.094 11.977 1 82.62 24 ASP B N 1
ATOM 7729 C CA . ASP B 1 24 ? 29.594 -49.25 12.711 1 82.62 24 ASP B CA 1
ATOM 7730 C C . ASP B 1 24 ? 29.422 -49.062 14.219 1 82.62 24 ASP B C 1
ATOM 7732 O O . ASP B 1 24 ? 29.734 -49.969 15 1 82.62 24 ASP B O 1
ATOM 7736 N N . GLY B 1 25 ? 28.891 -47.906 14.617 1 80.12 25 GLY B N 1
ATOM 7737 C CA . GLY B 1 25 ? 28.594 -47.656 16.016 1 80.12 25 GLY B CA 1
ATOM 7738 C C . GLY B 1 25 ? 29.719 -46.969 16.766 1 80.12 25 GLY B C 1
ATOM 7739 O O . GLY B 1 25 ? 29.688 -46.875 17.984 1 80.12 25 GLY B O 1
ATOM 7740 N N . LEU B 1 26 ? 30.75 -46.562 16.031 1 83 26 LEU B N 1
ATOM 7741 C CA . LEU B 1 26 ? 31.875 -45.906 16.688 1 83 26 LEU B CA 1
ATOM 7742 C C . LEU B 1 26 ? 31.625 -44.438 16.859 1 83 26 LEU B C 1
ATOM 7744 O O . LEU B 1 26 ? 31.062 -43.781 15.961 1 83 26 LEU B O 1
ATOM 7748 N N . ILE B 1 27 ? 31.797 -43.938 18.047 1 83.25 27 ILE B N 1
ATOM 7749 C CA . ILE B 1 27 ? 31.656 -42.531 18.344 1 83.25 27 ILE B CA 1
ATOM 7750 C C . ILE B 1 27 ? 32.969 -41.812 18.062 1 83.25 27 ILE B C 1
ATOM 7752 O O . ILE B 1 27 ? 34.031 -42.219 18.531 1 83.25 27 ILE B O 1
ATOM 7756 N N . GLU B 1 28 ? 32.969 -40.812 17.234 1 79.75 28 GLU B N 1
ATOM 7757 C CA . GLU B 1 28 ? 34.125 -39.938 17.062 1 79.75 28 GLU B CA 1
ATOM 7758 C C . GLU B 1 28 ? 34.219 -38.906 18.188 1 79.75 28 GLU B C 1
ATOM 7760 O O . GLU B 1 28 ? 33.656 -37.812 18.078 1 79.75 28 GLU B O 1
ATOM 7765 N N . ALA B 1 29 ? 34.875 -39.156 19.203 1 76.31 29 ALA B N 1
ATOM 7766 C CA . ALA B 1 29 ? 34.906 -38.406 20.438 1 76.31 29 ALA B CA 1
ATOM 7767 C C . ALA B 1 29 ? 35.5 -37 20.219 1 76.31 29 ALA B C 1
ATOM 7769 O O . ALA B 1 29 ? 35.094 -36.031 20.828 1 76.31 29 ALA B O 1
ATOM 7770 N N . GLU B 1 30 ? 36.438 -36.906 19.312 1 76.5 30 GLU B N 1
ATOM 7771 C CA . GLU B 1 30 ? 37.125 -35.625 19.109 1 76.5 30 GLU B CA 1
ATOM 7772 C C . GLU B 1 30 ? 36.219 -34.625 18.391 1 76.5 30 GLU B C 1
ATOM 7774 O O . GLU B 1 30 ? 36.406 -33.406 18.5 1 76.5 30 GLU B O 1
ATOM 7779 N N . GLU B 1 31 ? 35.219 -35.219 17.828 1 80.5 31 GLU B N 1
ATOM 7780 C CA . GLU B 1 31 ? 34.375 -34.344 17.031 1 80.5 31 GLU B CA 1
ATOM 7781 C C . GLU B 1 31 ? 33.062 -34.094 17.75 1 80.5 31 GLU B C 1
ATOM 7783 O O . GLU B 1 31 ? 32.094 -33.562 17.156 1 80.5 31 GLU B O 1
ATOM 7788 N N . THR B 1 32 ? 33 -34.375 19.016 1 82.31 32 THR B N 1
ATOM 7789 C CA . THR B 1 32 ? 31.797 -34.094 19.812 1 82.31 32 THR B CA 1
ATOM 7790 C C . THR B 1 32 ? 31.719 -32.625 20.141 1 82.31 32 THR B C 1
ATOM 7792 O O . THR B 1 32 ? 32.688 -32 20.578 1 82.31 32 THR B O 1
ATOM 7795 N N . ILE B 1 33 ? 30.516 -32.031 19.891 1 85 33 ILE B N 1
ATOM 7796 C CA . ILE B 1 33 ? 30.328 -30.609 20.109 1 85 33 ILE B CA 1
ATOM 7797 C C . ILE B 1 33 ? 29.312 -30.391 21.234 1 85 33 ILE B C 1
ATOM 7799 O O . ILE B 1 33 ? 28.156 -30.797 21.125 1 85 33 ILE B O 1
ATOM 7803 N N . PRO B 1 34 ? 29.766 -29.75 22.281 1 83.31 34 PRO B N 1
ATOM 7804 C CA . PRO B 1 34 ? 28.766 -29.328 23.266 1 83.31 34 PRO B CA 1
ATOM 7805 C C . PRO B 1 34 ? 27.891 -28.188 22.75 1 83.31 34 PRO B C 1
ATOM 7807 O O . PRO B 1 34 ? 28.391 -27.156 22.328 1 83.31 34 PRO B O 1
ATOM 7810 N N . ILE B 1 35 ? 26.641 -28.359 22.812 1 86.75 35 ILE B N 1
ATOM 7811 C CA . ILE B 1 35 ? 25.688 -27.422 22.25 1 86.75 35 ILE B CA 1
ATOM 7812 C C . ILE B 1 35 ? 25.812 -26.062 22.922 1 86.75 35 ILE B C 1
ATOM 7814 O O . ILE B 1 35 ? 25.625 -25.016 22.297 1 86.75 35 ILE B O 1
ATOM 7818 N N . HIS B 1 36 ? 26.172 -26.031 24.219 1 85.19 36 HIS B N 1
ATOM 7819 C CA . HIS B 1 36 ? 26.281 -24.766 24.953 1 85.19 36 HIS B CA 1
ATOM 7820 C C . HIS B 1 36 ? 27.453 -23.938 24.453 1 85.19 36 HIS B C 1
ATOM 7822 O O . HIS B 1 36 ? 27.484 -22.719 24.641 1 85.19 36 HIS B O 1
ATOM 7828 N N . SER B 1 37 ? 28.375 -24.562 23.781 1 83.38 37 SER B N 1
ATOM 7829 C CA . SER B 1 37 ? 29.562 -23.875 23.328 1 83.38 37 SER B CA 1
ATOM 7830 C C . SER B 1 37 ? 29.375 -23.297 21.922 1 83.38 37 SER B C 1
ATOM 7832 O O . SER B 1 37 ? 30.203 -22.516 21.453 1 83.38 37 SER B O 1
ATOM 7834 N N . ILE B 1 38 ? 28.328 -23.594 21.281 1 86.69 38 ILE B N 1
ATOM 7835 C CA . ILE B 1 38 ? 28.094 -23.109 19.922 1 86.69 38 ILE B CA 1
ATOM 7836 C C . ILE B 1 38 ? 27.672 -21.641 19.953 1 86.69 38 ILE B C 1
ATOM 7838 O O . ILE B 1 38 ? 26.688 -21.281 20.609 1 86.69 38 ILE B O 1
ATOM 7842 N N . PRO B 1 39 ? 28.406 -20.766 19.344 1 86.94 39 PRO B N 1
ATOM 7843 C CA . PRO B 1 39 ? 28.016 -19.359 19.297 1 86.94 39 PRO B CA 1
ATOM 7844 C C . PRO B 1 39 ? 26.859 -19.094 18.344 1 86.94 39 PRO B C 1
ATOM 7846 O O . PRO B 1 39 ? 26.828 -19.641 17.234 1 86.94 39 PRO B O 1
ATOM 7849 N N . PHE B 1 40 ? 25.828 -18.344 18.797 1 87.44 40 PHE B N 1
ATOM 7850 C CA . PHE B 1 40 ? 24.688 -17.953 17.969 1 87.44 40 PHE B CA 1
ATOM 7851 C C . PHE B 1 40 ? 24.703 -16.453 17.688 1 87.44 40 PHE B C 1
ATOM 7853 O O . PHE B 1 40 ? 25.078 -15.656 18.547 1 87.44 40 PHE B O 1
ATOM 7860 N N . THR B 1 41 ? 24.406 -16.094 16.422 1 84.44 41 THR B N 1
ATOM 7861 C CA . THR B 1 41 ? 24.328 -14.695 16 1 84.44 41 THR B CA 1
ATOM 7862 C C . THR B 1 41 ? 23.031 -14.414 15.258 1 84.44 41 THR B C 1
ATOM 7864 O O . THR B 1 41 ? 22.359 -15.344 14.812 1 84.44 41 THR B O 1
ATOM 7867 N N . ASN B 1 42 ? 22.609 -13.133 15.266 1 78.19 42 ASN B N 1
ATOM 7868 C CA . ASN B 1 42 ? 21.438 -12.758 14.484 1 78.19 42 ASN B CA 1
ATOM 7869 C C . ASN B 1 42 ? 21.781 -12.57 13.008 1 78.19 42 ASN B C 1
ATOM 7871 O O . ASN B 1 42 ? 20.938 -12.773 12.133 1 78.19 42 ASN B O 1
ATOM 7875 N N . ASP B 1 43 ? 22.984 -11.961 12.766 1 71.38 43 ASP B N 1
ATOM 7876 C CA . ASP B 1 43 ? 23.453 -11.773 11.398 1 71.38 43 ASP B CA 1
ATOM 7877 C C . ASP B 1 43 ? 24.953 -12.016 11.289 1 71.38 43 ASP B C 1
ATOM 7879 O O . ASP B 1 43 ? 25.688 -11.883 12.273 1 71.38 43 ASP B O 1
ATOM 7883 N N . PHE B 1 44 ? 25.344 -12.547 10.227 1 62.31 44 PHE B N 1
ATOM 7884 C CA . PHE B 1 44 ? 26.75 -12.898 10.07 1 62.31 44 PHE B CA 1
ATOM 7885 C C . PHE B 1 44 ? 27.609 -11.641 9.953 1 62.31 44 PHE B C 1
ATOM 7887 O O . PHE B 1 44 ? 28.828 -11.711 10.062 1 62.31 44 PHE B O 1
ATOM 7894 N N . GLU B 1 45 ? 26.812 -10.523 9.68 1 57.66 45 GLU B N 1
ATOM 7895 C CA . GLU B 1 45 ? 27.609 -9.305 9.57 1 57.66 45 GLU B CA 1
ATOM 7896 C C . GLU B 1 45 ? 28.031 -8.789 10.938 1 57.66 45 GLU B C 1
ATOM 7898 O O . GLU B 1 45 ? 29.094 -8.203 11.086 1 57.66 45 GLU B O 1
ATOM 7903 N N . SER B 1 46 ? 27.031 -8.961 11.906 1 56.5 46 SER B N 1
ATOM 7904 C CA . SER B 1 46 ? 27.344 -8.438 13.227 1 56.5 46 SER B CA 1
ATOM 7905 C C . SER B 1 46 ? 28.234 -9.391 14.016 1 56.5 46 SER B C 1
ATOM 7907 O O . SER B 1 46 ? 28.094 -10.609 13.906 1 56.5 46 SER B O 1
ATOM 7909 N N . ALA B 1 47 ? 29.438 -9.258 14.141 1 55.41 47 ALA B N 1
ATOM 7910 C CA . ALA B 1 47 ? 30.562 -9.945 14.766 1 55.41 47 ALA B CA 1
ATOM 7911 C C . ALA B 1 47 ? 30.172 -10.508 16.125 1 55.41 47 ALA B C 1
ATOM 7913 O O . ALA B 1 47 ? 30.906 -11.312 16.703 1 55.41 47 ALA B O 1
ATOM 7914 N N . ARG B 1 48 ? 29.016 -10.297 16.672 1 65.5 48 ARG B N 1
ATOM 7915 C CA . ARG B 1 48 ? 28.969 -10.703 18.078 1 65.5 48 ARG B CA 1
ATOM 7916 C C . ARG B 1 48 ? 28.203 -12.008 18.25 1 65.5 48 ARG B C 1
ATOM 7918 O O . ARG B 1 48 ? 26.969 -12.008 18.281 1 65.5 48 ARG B O 1
ATOM 7925 N N . ALA B 1 49 ? 28.828 -13.156 17.875 1 73.5 49 ALA B N 1
ATOM 7926 C CA . ALA B 1 49 ? 28.25 -14.453 18.203 1 73.5 49 ALA B CA 1
ATOM 7927 C C . ALA B 1 49 ? 28.406 -14.766 19.688 1 73.5 49 ALA B C 1
ATOM 7929 O O . ALA B 1 49 ? 29.484 -14.578 20.266 1 73.5 49 ALA B O 1
ATOM 7930 N N . VAL B 1 50 ? 27.266 -14.953 20.391 1 76 50 VAL B N 1
ATOM 7931 C CA . VAL B 1 50 ? 27.25 -15.227 21.828 1 76 50 VAL B CA 1
ATOM 7932 C C . VAL B 1 50 ? 26.953 -16.703 22.078 1 76 50 VAL B C 1
ATOM 7934 O O . VAL B 1 50 ? 26 -17.25 21.5 1 76 50 VAL B O 1
ATOM 7937 N N . PRO B 1 51 ? 27.875 -17.281 22.828 1 78.75 51 PRO B N 1
ATOM 7938 C CA . PRO B 1 51 ? 27.547 -18.672 23.172 1 78.75 51 PRO B CA 1
ATOM 7939 C C . PRO B 1 51 ? 26.312 -18.781 24.062 1 78.75 51 PRO B C 1
ATOM 7941 O O . PRO B 1 51 ? 25.891 -17.797 24.672 1 78.75 51 PRO B O 1
ATOM 7944 N N . LEU B 1 52 ? 25.516 -19.875 24.078 1 79.25 52 LEU B N 1
ATOM 7945 C CA . LEU B 1 52 ? 24.266 -20.078 24.797 1 79.25 52 LEU B CA 1
ATOM 7946 C C . LEU B 1 52 ? 24.531 -20.219 26.297 1 79.25 52 LEU B C 1
ATOM 7948 O O . LEU B 1 52 ? 23.641 -19.922 27.109 1 79.25 52 LEU B O 1
ATOM 7952 N N . ASP B 1 53 ? 25.578 -19.922 26.906 1 66.94 53 ASP B N 1
ATOM 7953 C CA . ASP B 1 53 ? 26.156 -19.938 28.25 1 66.94 53 ASP B CA 1
ATOM 7954 C C . ASP B 1 53 ? 25.375 -20.891 29.156 1 66.94 53 ASP B C 1
ATOM 7956 O O . ASP B 1 53 ? 25.781 -21.141 30.297 1 66.94 53 ASP B O 1
ATOM 7960 N N . HIS B 1 54 ? 24.078 -21.406 28.828 1 67.62 54 HIS B N 1
ATOM 7961 C CA . HIS B 1 54 ? 23.359 -22.266 29.75 1 67.62 54 HIS B CA 1
ATOM 7962 C C . HIS B 1 54 ? 23.672 -23.734 29.516 1 67.62 54 HIS B C 1
ATOM 7964 O O . HIS B 1 54 ? 23.516 -24.234 28.406 1 67.62 54 HIS B O 1
ATOM 7970 N N . GLU B 1 55 ? 24.188 -24.359 30.578 1 69.5 55 GLU B N 1
ATOM 7971 C CA . GLU B 1 55 ? 24.469 -25.781 30.547 1 69.5 55 GLU B CA 1
ATOM 7972 C C . GLU B 1 55 ? 23.172 -26.594 30.516 1 69.5 55 GLU B C 1
ATOM 7974 O O . GLU B 1 55 ? 22.188 -26.219 31.156 1 69.5 55 GLU B O 1
ATOM 7979 N N . GLY B 1 56 ? 22.953 -27.562 29.562 1 69.5 56 GLY B N 1
ATOM 7980 C CA . GLY B 1 56 ? 21.812 -28.469 29.469 1 69.5 56 GLY B CA 1
ATOM 7981 C C . GLY B 1 56 ? 20.891 -28.156 28.312 1 69.5 56 GLY B C 1
ATOM 7982 O O . GLY B 1 56 ? 19.797 -28.719 28.219 1 69.5 56 GLY B O 1
ATOM 7983 N N . VAL B 1 57 ? 21.266 -27.219 27.531 1 81.44 57 VAL B N 1
ATOM 7984 C CA . VAL B 1 57 ? 20.438 -26.922 26.359 1 81.44 57 VAL B CA 1
ATOM 7985 C C . VAL B 1 57 ? 20.594 -28.031 25.328 1 81.44 57 VAL B C 1
ATOM 7987 O O . VAL B 1 57 ? 21.703 -28.5 25.062 1 81.44 57 VAL B O 1
ATOM 7990 N N . CYS B 1 58 ? 19.516 -28.609 24.984 1 84.88 58 CYS B N 1
ATOM 7991 C CA . CYS B 1 58 ? 19.531 -29.688 24 1 84.88 58 CYS B CA 1
ATOM 7992 C C . CYS B 1 58 ? 18.672 -29.344 22.797 1 84.88 58 CYS B C 1
ATOM 7994 O O . CYS B 1 58 ? 17.859 -28.422 22.859 1 84.88 58 CYS B O 1
ATOM 7996 N N . PHE B 1 59 ? 18.984 -30.062 21.734 1 89.06 59 PHE B N 1
ATOM 7997 C CA . PHE B 1 59 ? 18.156 -29.922 20.547 1 89.06 59 PHE B CA 1
ATOM 7998 C C . PHE B 1 59 ? 16.969 -30.859 20.594 1 89.06 59 PHE B C 1
ATOM 8000 O O . PHE B 1 59 ? 17.125 -32.062 20.828 1 89.06 59 PHE B O 1
ATOM 8007 N N . ARG B 1 60 ? 15.836 -30.281 20.453 1 87.5 60 ARG B N 1
ATOM 8008 C CA . ARG B 1 60 ? 14.625 -31.078 20.375 1 87.5 60 ARG B CA 1
ATOM 8009 C C . ARG B 1 60 ? 14.461 -31.719 19 1 87.5 60 ARG B C 1
ATOM 8011 O O . ARG B 1 60 ? 13.984 -32.844 18.891 1 87.5 60 ARG B O 1
ATOM 8018 N N . ALA B 1 61 ? 14.781 -30.984 17.984 1 89.56 61 ALA B N 1
ATOM 8019 C CA . ALA B 1 61 ? 14.688 -31.453 16.609 1 89.56 61 ALA B CA 1
ATOM 8020 C C . ALA B 1 61 ? 15.844 -30.922 15.758 1 89.56 61 ALA B C 1
ATOM 8022 O O . ALA B 1 61 ? 16.328 -29.812 16 1 89.56 61 ALA B O 1
ATOM 8023 N N . MET B 1 62 ? 16.281 -31.734 14.805 1 89.75 62 MET B N 1
ATOM 8024 C CA . MET B 1 62 ? 17.359 -31.328 13.914 1 89.75 62 MET B CA 1
ATOM 8025 C C . MET B 1 62 ? 17.203 -31.969 12.539 1 89.75 62 MET B C 1
ATOM 8027 O O . MET B 1 62 ? 16.797 -33.125 12.438 1 89.75 62 MET B O 1
ATOM 8031 N N . GLU B 1 63 ? 17.469 -31.281 11.508 1 90.19 63 GLU B N 1
ATOM 8032 C CA . GLU B 1 63 ? 17.453 -31.797 10.141 1 90.19 63 GLU B CA 1
ATOM 8033 C C . GLU B 1 63 ? 18.625 -31.266 9.328 1 90.19 63 GLU B C 1
ATOM 8035 O O . GLU B 1 63 ? 18.922 -30.062 9.383 1 90.19 63 GLU B O 1
ATOM 8040 N N . TYR B 1 64 ? 19.234 -32.062 8.625 1 87 64 TYR B N 1
ATOM 8041 C CA . TYR B 1 64 ? 20.391 -31.703 7.824 1 87 64 TYR B CA 1
ATOM 8042 C C . TYR B 1 64 ? 19.984 -31.422 6.383 1 87 64 TYR B C 1
ATOM 8044 O O . TYR B 1 64 ? 19.156 -32.125 5.816 1 87 64 TYR B O 1
ATOM 8052 N N . SER B 1 65 ? 20.547 -30.422 5.789 1 85.94 65 SER B N 1
ATOM 8053 C CA . SER B 1 65 ? 20.391 -30.094 4.371 1 85.94 65 SER B CA 1
ATOM 8054 C C . SER B 1 65 ? 21.734 -30.062 3.66 1 85.94 65 SER B C 1
ATOM 8056 O O . SER B 1 65 ? 22.562 -29.188 3.941 1 85.94 65 SER B O 1
ATOM 8058 N N . PRO B 1 66 ? 21.922 -30.891 2.768 1 79.56 66 PRO B N 1
ATOM 8059 C CA . PRO B 1 66 ? 23.188 -30.875 2.029 1 79.56 66 PRO B CA 1
ATOM 8060 C C . PRO B 1 66 ? 23.344 -29.656 1.139 1 79.56 66 PRO B C 1
ATOM 8062 O O . PRO B 1 66 ? 24.453 -29.188 0.911 1 79.56 66 PRO B O 1
ATOM 8065 N N . LEU B 1 67 ? 22.25 -29.219 0.673 1 82 67 LEU B N 1
ATOM 8066 C CA . LEU B 1 67 ? 22.312 -28.078 -0.244 1 82 67 LEU B CA 1
ATOM 8067 C C . LEU B 1 67 ? 22.594 -26.781 0.51 1 82 67 LEU B C 1
ATOM 8069 O O . LEU B 1 67 ? 23.344 -25.938 0.024 1 82 67 LEU B O 1
ATOM 8073 N N . LEU B 1 68 ? 22.047 -26.656 1.687 1 84.94 68 LEU B N 1
ATOM 8074 C CA . LEU B 1 68 ? 22.281 -25.469 2.482 1 84.94 68 LEU B CA 1
ATOM 8075 C C . LEU B 1 68 ? 23.578 -25.562 3.26 1 84.94 68 LEU B C 1
ATOM 8077 O O . LEU B 1 68 ? 24.125 -24.562 3.727 1 84.94 68 LEU B O 1
ATOM 8081 N N . GLY B 1 69 ? 24.047 -26.688 3.43 1 79.31 69 GLY B N 1
ATOM 8082 C CA . GLY B 1 69 ? 25.312 -26.922 4.094 1 79.31 69 GLY B CA 1
ATOM 8083 C C . GLY B 1 69 ? 25.234 -26.766 5.602 1 79.31 69 GLY B C 1
ATOM 8084 O O . GLY B 1 69 ? 26.141 -26.219 6.227 1 79.31 69 GLY B O 1
ATOM 8085 N N . GLY B 1 70 ? 24.125 -27.234 6.129 1 87.5 70 GLY B N 1
ATOM 8086 C CA . GLY B 1 70 ? 24.016 -27.078 7.57 1 87.5 70 GLY B CA 1
ATOM 8087 C C . GLY B 1 70 ? 22.812 -27.812 8.156 1 87.5 70 GLY B C 1
ATOM 8088 O O . GLY B 1 70 ? 22.281 -28.734 7.539 1 87.5 70 GLY B O 1
ATOM 8089 N N . PHE B 1 71 ? 22.594 -27.422 9.523 1 89.5 71 PHE B N 1
ATOM 8090 C CA . PHE B 1 71 ? 21.516 -28.062 10.258 1 89.5 71 PHE B CA 1
ATOM 8091 C C . PHE B 1 71 ? 20.484 -27.031 10.719 1 89.5 71 PHE B C 1
ATOM 8093 O O . PHE B 1 71 ? 20.844 -26 11.297 1 89.5 71 PHE B O 1
ATOM 8100 N N . ALA B 1 72 ? 19.281 -27.375 10.367 1 93.94 72 ALA B N 1
ATOM 8101 C CA . ALA B 1 72 ? 18.203 -26.656 11.055 1 93.94 72 ALA B CA 1
ATOM 8102 C C . ALA B 1 72 ? 17.953 -27.25 12.438 1 93.94 72 ALA B C 1
ATOM 8104 O O . ALA B 1 72 ? 17.891 -28.484 12.586 1 93.94 72 ALA B O 1
ATOM 8105 N N . VAL B 1 73 ? 17.859 -26.391 13.484 1 92.88 73 VAL B N 1
ATOM 8106 C CA . VAL B 1 73 ? 17.781 -26.938 14.836 1 92.88 73 VAL B CA 1
ATOM 8107 C C . VAL B 1 73 ? 16.688 -26.188 15.617 1 92.88 73 VAL B C 1
ATOM 8109 O O . VAL B 1 73 ? 16.391 -25.031 15.328 1 92.88 73 VAL B O 1
ATOM 8112 N N . VAL B 1 74 ? 16.094 -26.938 16.469 1 94.19 74 VAL B N 1
ATOM 8113 C CA . VAL B 1 74 ? 15.156 -26.391 17.453 1 94.19 74 VAL B CA 1
ATOM 8114 C C . VAL B 1 74 ? 15.641 -26.719 18.859 1 94.19 74 VAL B C 1
ATOM 8116 O O . VAL B 1 74 ? 15.906 -27.875 19.188 1 94.19 74 VAL B O 1
ATOM 8119 N N . LEU B 1 75 ? 15.773 -25.672 19.625 1 90.38 75 LEU B N 1
ATOM 8120 C CA . LEU B 1 75 ? 16.203 -25.859 21 1 90.38 75 LEU B CA 1
ATOM 8121 C C . LEU B 1 75 ? 15.031 -26.234 21.906 1 90.38 75 LEU B C 1
ATOM 8123 O O . LEU B 1 75 ? 13.875 -26 21.547 1 90.38 75 LEU B O 1
ATOM 8127 N N . ALA B 1 76 ? 15.312 -26.703 23.078 1 86.5 76 ALA B N 1
ATOM 8128 C CA . ALA B 1 76 ? 14.289 -27.141 24.016 1 86.5 76 ALA B CA 1
ATOM 8129 C C . ALA B 1 76 ? 13.5 -25.953 24.562 1 86.5 76 ALA B C 1
ATOM 8131 O O . ALA B 1 76 ? 12.352 -26.109 25 1 86.5 76 ALA B O 1
ATOM 8132 N N . ASP B 1 77 ? 14.078 -24.828 24.484 1 83.75 77 ASP B N 1
ATOM 8133 C CA . ASP B 1 77 ? 13.391 -23.656 25 1 83.75 77 ASP B CA 1
ATOM 8134 C C . ASP B 1 77 ? 12.469 -23.047 23.953 1 83.75 77 ASP B C 1
ATOM 8136 O O . ASP B 1 77 ? 11.75 -22.078 24.234 1 83.75 77 ASP B O 1
ATOM 8140 N N . GLY B 1 78 ? 12.445 -23.625 22.812 1 88.31 78 GLY B N 1
ATOM 8141 C CA . GLY B 1 78 ? 11.523 -23.141 21.797 1 88.31 78 GLY B CA 1
ATOM 8142 C C . GLY B 1 78 ? 12.188 -22.266 20.766 1 88.31 78 GLY B C 1
ATOM 8143 O O . GLY B 1 78 ? 11.578 -21.922 19.75 1 88.31 78 GLY B O 1
ATOM 8144 N N . ARG B 1 79 ? 13.453 -21.891 20.984 1 90.81 79 ARG B N 1
ATOM 8145 C CA . ARG B 1 79 ? 14.18 -21.109 19.984 1 90.81 79 ARG B CA 1
ATOM 8146 C C . ARG B 1 79 ? 14.695 -22 18.859 1 90.81 79 ARG B C 1
ATOM 8148 O O . ARG B 1 79 ? 14.859 -23.203 19.047 1 90.81 79 ARG B O 1
ATOM 8155 N N . GLY B 1 80 ? 14.75 -21.422 17.672 1 91.62 80 GLY B N 1
ATOM 8156 C CA . GLY B 1 80 ? 15.25 -22.156 16.516 1 91.62 80 GLY B CA 1
ATOM 8157 C C . GLY B 1 80 ? 16.281 -21.391 15.727 1 91.62 80 GLY B C 1
ATOM 8158 O O . GLY B 1 80 ? 16.438 -20.172 15.891 1 91.62 80 GLY B O 1
ATOM 8159 N N . GLY B 1 81 ? 17.031 -22.141 14.945 1 92.19 81 GLY B N 1
ATOM 8160 C CA . GLY B 1 81 ? 18.047 -21.516 14.117 1 92.19 81 GLY B CA 1
ATOM 8161 C C . GLY B 1 81 ? 18.688 -22.469 13.133 1 92.19 81 GLY B C 1
ATOM 8162 O O . GLY B 1 81 ? 18.156 -23.562 12.898 1 92.19 81 GLY B O 1
ATOM 8163 N N . PHE B 1 82 ? 19.734 -21.953 12.469 1 93.31 82 PHE B N 1
ATOM 8164 C CA . PHE B 1 82 ? 20.484 -22.719 11.477 1 93.31 82 PHE B CA 1
ATOM 8165 C C . PHE B 1 82 ? 21.969 -22.734 11.812 1 93.31 82 PHE B C 1
ATOM 8167 O O . PHE B 1 82 ? 22.562 -21.703 12.07 1 93.31 82 PHE B O 1
ATOM 8174 N N . LEU B 1 83 ? 22.516 -24 11.891 1 90.25 83 LEU B N 1
ATOM 8175 C CA . LEU B 1 83 ? 23.938 -24.172 12.164 1 90.25 83 LEU B CA 1
ATOM 8176 C C . LEU B 1 83 ? 24.719 -24.344 10.875 1 90.25 83 LEU B C 1
ATOM 8178 O O . LEU B 1 83 ? 24.375 -25.156 10.023 1 90.25 83 LEU B O 1
ATOM 8182 N N . SER B 1 84 ? 25.609 -23.469 10.688 1 86.75 84 SER B N 1
ATOM 8183 C CA . SER B 1 84 ? 26.453 -23.562 9.508 1 86.75 84 SER B CA 1
ATOM 8184 C C . SER B 1 84 ? 27.922 -23.703 9.898 1 86.75 84 SER B C 1
ATOM 8186 O O . SER B 1 84 ? 28.312 -23.359 11.016 1 86.75 84 SER B O 1
ATOM 8188 N N . ALA B 1 85 ? 28.625 -24.453 9.078 1 80.88 85 ALA B N 1
ATOM 8189 C CA . ALA B 1 85 ? 30.062 -24.609 9.266 1 80.88 85 ALA B CA 1
ATOM 8190 C C . ALA B 1 85 ? 30.828 -24.266 7.988 1 80.88 85 ALA B C 1
ATOM 8192 O O . ALA B 1 85 ? 30.266 -24.312 6.895 1 80.88 85 ALA B O 1
ATOM 8193 N N . GLU B 1 86 ? 31.984 -23.797 8.133 1 73.25 86 GLU B N 1
ATOM 8194 C CA . GLU B 1 86 ? 32.812 -23.453 6.984 1 73.25 86 GLU B CA 1
ATOM 8195 C C . GLU B 1 86 ? 33.156 -24.688 6.164 1 73.25 86 GLU B C 1
ATOM 8197 O O . GLU B 1 86 ? 33.219 -24.641 4.934 1 73.25 86 GLU B O 1
ATOM 8202 N N . SER B 1 87 ? 33.406 -25.734 6.973 1 72.38 87 SER B N 1
ATOM 8203 C CA . SER B 1 87 ? 33.75 -26.969 6.277 1 72.38 87 SER B CA 1
ATOM 8204 C C . SER B 1 87 ? 32.625 -27.969 6.316 1 72.38 87 SER B C 1
ATOM 8206 O O . SER B 1 87 ? 31.781 -27.938 7.227 1 72.38 87 SER B O 1
ATOM 8208 N N . ALA B 1 88 ? 32.5 -28.797 5.309 1 69.31 88 ALA B N 1
ATOM 8209 C CA . ALA B 1 88 ? 31.469 -29.828 5.219 1 69.31 88 ALA B CA 1
ATOM 8210 C C . ALA B 1 88 ? 31.625 -30.859 6.344 1 69.31 88 ALA B C 1
ATOM 8212 O O . ALA B 1 88 ? 30.672 -31.562 6.676 1 69.31 88 ALA B O 1
ATOM 8213 N N . ASN B 1 89 ? 32.812 -30.766 7 1 71.12 89 ASN B N 1
ATOM 8214 C CA . ASN B 1 89 ? 33.062 -31.75 8.047 1 71.12 89 ASN B CA 1
ATOM 8215 C C . ASN B 1 89 ? 32.562 -31.281 9.398 1 71.12 89 ASN B C 1
ATOM 8217 O O . ASN B 1 89 ? 32.469 -32.062 10.359 1 71.12 89 ASN B O 1
ATOM 8221 N N . PHE B 1 90 ? 31.953 -30.109 9.492 1 76.44 90 PHE B N 1
ATOM 8222 C CA . PHE B 1 90 ? 31.359 -29.547 10.695 1 76.44 90 PHE B CA 1
ATOM 8223 C C . PHE B 1 90 ? 32.312 -29.719 11.891 1 76.44 90 PHE B C 1
ATOM 8225 O O . PHE B 1 90 ? 31.906 -30.25 12.93 1 76.44 90 PHE B O 1
ATOM 8232 N N . GLU B 1 91 ? 33.469 -29.203 11.758 1 78.5 91 GLU B N 1
ATOM 8233 C CA . GLU B 1 91 ? 34.375 -29.203 12.891 1 78.5 91 GLU B CA 1
ATOM 8234 C C . GLU B 1 91 ? 33.844 -28.344 14.031 1 78.5 91 GLU B C 1
ATOM 8236 O O . GLU B 1 91 ? 33.281 -27.281 13.789 1 78.5 91 GLU B O 1
ATOM 8241 N N . PRO B 1 92 ? 34.031 -28.891 15.211 1 80.62 92 PRO B N 1
ATOM 8242 C CA . PRO B 1 92 ? 33.438 -28.219 16.375 1 80.62 92 PRO B CA 1
ATOM 8243 C C . PRO B 1 92 ? 33.844 -26.766 16.484 1 80.62 92 PRO B C 1
ATOM 8245 O O . PRO B 1 92 ? 33.031 -25.922 16.891 1 80.62 92 PRO B O 1
ATOM 8248 N N . SER B 1 93 ? 34.969 -26.359 16.047 1 78.88 93 SER B N 1
ATOM 8249 C CA . SER B 1 93 ? 35.438 -24.984 16.219 1 78.88 93 SER B CA 1
ATOM 8250 C C . SER B 1 93 ? 34.875 -24.078 15.141 1 78.88 93 SER B C 1
ATOM 8252 O O . SER B 1 93 ? 34.844 -22.859 15.305 1 78.88 93 SER B O 1
ATOM 8254 N N . GLU B 1 94 ? 34.281 -24.672 14.188 1 81.94 94 GLU B N 1
ATOM 8255 C CA . GLU B 1 94 ? 33.875 -23.859 13.047 1 81.94 94 GLU B CA 1
ATOM 8256 C C . GLU B 1 94 ? 32.344 -23.734 12.992 1 81.94 94 GLU B C 1
ATOM 8258 O O . GLU B 1 94 ? 31.812 -22.984 12.156 1 81.94 94 GLU B O 1
ATOM 8263 N N . VAL B 1 95 ? 31.688 -24.328 13.898 1 85.62 95 VAL B N 1
ATOM 8264 C CA . VAL B 1 95 ? 30.234 -24.344 13.828 1 85.62 95 VAL B CA 1
ATOM 8265 C C . VAL B 1 95 ? 29.672 -23.031 14.406 1 85.62 95 VAL B C 1
ATOM 8267 O O . VAL B 1 95 ? 30.062 -22.609 15.492 1 85.62 95 VAL B O 1
ATOM 8270 N N . ILE B 1 96 ? 28.906 -22.328 13.602 1 86.81 96 ILE B N 1
ATOM 8271 C CA . ILE B 1 96 ? 28.234 -21.094 14.031 1 86.81 96 ILE B CA 1
ATOM 8272 C C . ILE B 1 96 ? 26.734 -21.203 13.797 1 86.81 96 ILE B C 1
ATOM 8274 O O . ILE B 1 96 ? 26.297 -21.781 12.789 1 86.81 96 ILE B O 1
ATOM 8278 N N . GLY B 1 97 ? 26.016 -20.703 14.727 1 88.62 97 GLY B N 1
ATOM 8279 C CA . GLY B 1 97 ? 24.562 -20.75 14.602 1 88.62 97 GLY B CA 1
ATOM 8280 C C . GLY B 1 97 ? 23.953 -19.375 14.336 1 88.62 97 GLY B C 1
ATOM 8281 O O . GLY B 1 97 ? 24.438 -18.359 14.836 1 88.62 97 GLY B O 1
ATOM 8282 N N . VAL B 1 98 ? 22.953 -19.375 13.492 1 90.75 98 VAL B N 1
ATOM 8283 C CA . VAL B 1 98 ? 22.172 -18.188 13.219 1 90.75 98 VAL B CA 1
ATOM 8284 C C . VAL B 1 98 ? 20.75 -18.344 13.781 1 90.75 98 VAL B C 1
ATOM 8286 O O . VAL B 1 98 ? 20.094 -19.344 13.516 1 90.75 98 VAL B O 1
ATOM 8289 N N . TRP B 1 99 ? 20.328 -17.328 14.477 1 90.06 99 TRP B N 1
ATOM 8290 C CA . TRP B 1 99 ? 19.016 -17.391 15.109 1 90.06 99 TRP B CA 1
ATOM 8291 C C . TRP B 1 99 ? 17.922 -17.062 14.109 1 90.06 99 TRP B C 1
ATOM 8293 O O . TRP B 1 99 ? 18.094 -16.234 13.219 1 90.06 99 TRP B O 1
ATOM 8303 N N . ALA B 1 100 ? 16.781 -17.812 14.234 1 92.56 100 ALA B N 1
ATOM 8304 C CA . ALA B 1 100 ? 15.547 -17.328 13.617 1 92.56 100 ALA B CA 1
ATOM 8305 C C . ALA B 1 100 ? 14.938 -16.203 14.438 1 92.56 100 ALA B C 1
ATOM 8307 O O . ALA B 1 100 ? 14.359 -16.438 15.5 1 92.56 100 ALA B O 1
ATOM 8308 N N . LYS B 1 101 ? 14.953 -15.086 13.852 1 85.38 101 LYS B N 1
ATOM 8309 C CA . LYS B 1 101 ? 14.578 -13.883 14.586 1 85.38 101 LYS B CA 1
ATOM 8310 C C . LYS B 1 101 ? 13.125 -13.969 15.062 1 85.38 101 LYS B C 1
ATOM 8312 O O . LYS B 1 101 ? 12.234 -14.352 14.305 1 85.38 101 LYS B O 1
ATOM 8317 N N . ASP B 1 102 ? 12.789 -13.727 16.328 1 81.88 102 ASP B N 1
ATOM 8318 C CA . ASP B 1 102 ? 11.477 -13.586 16.953 1 81.88 102 ASP B CA 1
ATOM 8319 C C . ASP B 1 102 ? 10.781 -14.938 17.078 1 81.88 102 ASP B C 1
ATOM 8321 O O . ASP B 1 102 ? 9.562 -15 17.234 1 81.88 102 ASP B O 1
ATOM 8325 N N . LEU B 1 103 ? 11.547 -16.047 16.906 1 90.06 103 LEU B N 1
ATOM 8326 C CA . LEU B 1 103 ? 10.977 -17.375 17.078 1 90.06 103 LEU B CA 1
ATOM 8327 C C . LEU B 1 103 ? 11.219 -17.891 18.484 1 90.06 103 LEU B C 1
ATOM 8329 O O . LEU B 1 103 ? 12.367 -18.094 18.891 1 90.06 103 LEU B O 1
ATOM 8333 N N . THR B 1 104 ? 10.125 -18.047 19.281 1 87.38 104 THR B N 1
ATOM 8334 C CA . THR B 1 104 ? 10.305 -18.5 20.656 1 87.38 104 THR B CA 1
ATOM 8335 C C . THR B 1 104 ? 9.438 -19.719 20.938 1 87.38 104 THR B C 1
ATOM 8337 O O . THR B 1 104 ? 9.484 -20.281 22.031 1 87.38 104 THR B O 1
ATOM 8340 N N . CYS B 1 105 ? 8.742 -20.266 20.016 1 90.62 105 CYS B N 1
ATOM 8341 C CA . CYS B 1 105 ? 7.824 -21.359 20.297 1 90.62 105 CYS B CA 1
ATOM 8342 C C . CYS B 1 105 ? 7.965 -22.469 19.266 1 90.62 105 CYS B C 1
ATOM 8344 O O . CYS B 1 105 ? 6.973 -23.094 18.875 1 90.62 105 CYS B O 1
ATOM 8346 N N . ALA B 1 106 ? 9.156 -22.828 18.875 1 93.75 106 ALA B N 1
ATOM 8347 C CA . ALA B 1 106 ? 9.352 -23.844 17.844 1 93.75 106 ALA B CA 1
ATOM 8348 C C . ALA B 1 106 ? 9.312 -25.25 18.422 1 93.75 106 ALA B C 1
ATOM 8350 O O . ALA B 1 106 ? 9.812 -25.484 19.531 1 93.75 106 ALA B O 1
ATOM 8351 N N . THR B 1 107 ? 8.664 -26.188 17.766 1 91.75 107 THR B N 1
ATOM 8352 C CA . THR B 1 107 ? 8.57 -27.578 18.188 1 91.75 107 THR B CA 1
ATOM 8353 C C . THR B 1 107 ? 9.312 -28.484 17.219 1 91.75 107 THR B C 1
ATOM 8355 O O . THR B 1 107 ? 9.93 -29.469 17.641 1 91.75 107 THR B O 1
ATOM 8358 N N . CYS B 1 108 ? 9.219 -28.281 16.016 1 93.12 108 CYS B N 1
ATOM 8359 C CA . CYS B 1 108 ? 9.852 -29.094 14.977 1 93.12 108 CYS B CA 1
ATOM 8360 C C . CYS B 1 108 ? 10.352 -28.219 13.828 1 93.12 108 CYS B C 1
ATOM 8362 O O . CYS B 1 108 ? 10.141 -27.016 13.828 1 93.12 108 CYS B O 1
ATOM 8364 N N . CYS B 1 109 ? 11.102 -28.859 12.906 1 94.69 109 CYS B N 1
ATOM 8365 C CA . CYS B 1 109 ? 11.625 -28.109 11.773 1 94.69 109 CYS B CA 1
ATOM 8366 C C . CYS B 1 109 ? 11.75 -28.984 10.539 1 94.69 109 CYS B C 1
ATOM 8368 O O . CYS B 1 109 ? 11.812 -30.219 10.648 1 94.69 109 CYS B O 1
ATOM 8370 N N . ALA B 1 110 ? 11.617 -28.484 9.391 1 95.44 110 ALA B N 1
ATOM 8371 C CA . ALA B 1 110 ? 11.82 -29.109 8.094 1 95.44 110 ALA B CA 1
ATOM 8372 C C . ALA B 1 110 ? 12.508 -28.156 7.121 1 95.44 110 ALA B C 1
ATOM 8374 O O . ALA B 1 110 ? 12.289 -26.938 7.176 1 95.44 110 ALA B O 1
ATOM 8375 N N . VAL B 1 111 ? 13.328 -28.703 6.234 1 95.12 111 VAL B N 1
ATOM 8376 C CA . VAL B 1 111 ? 14.117 -27.859 5.34 1 95.12 111 VAL B CA 1
ATOM 8377 C C . VAL B 1 111 ? 13.75 -28.172 3.889 1 95.12 111 VAL B C 1
ATOM 8379 O O . VAL B 1 111 ? 13.617 -29.328 3.508 1 95.12 111 VAL B O 1
ATOM 8382 N N . ASN B 1 112 ? 13.477 -27.156 3.09 1 95.19 112 ASN B N 1
ATOM 8383 C CA . ASN B 1 112 ? 13.312 -27.25 1.643 1 95.19 112 ASN B CA 1
ATOM 8384 C C . ASN B 1 112 ? 14.586 -26.875 0.905 1 95.19 112 ASN B C 1
ATOM 8386 O O . ASN B 1 112 ? 14.945 -25.688 0.835 1 95.19 112 ASN B O 1
ATOM 8390 N N . HIS B 1 113 ? 15.109 -27.766 0.269 1 89.19 113 HIS B N 1
ATOM 8391 C CA . HIS B 1 113 ? 16.406 -27.578 -0.36 1 89.19 113 HIS B CA 1
ATOM 8392 C C . HIS B 1 113 ? 16.297 -26.734 -1.629 1 89.19 113 HIS B C 1
ATOM 8394 O O . HIS B 1 113 ? 17.094 -25.828 -1.857 1 89.19 113 HIS B O 1
ATOM 8400 N N . ARG B 1 114 ? 15.391 -26.969 -2.359 1 90.62 114 ARG B N 1
ATOM 8401 C CA . ARG B 1 114 ? 15.258 -26.328 -3.662 1 90.62 114 ARG B CA 1
ATOM 8402 C C . ARG B 1 114 ? 14.945 -24.844 -3.51 1 90.62 114 ARG B C 1
ATOM 8404 O O . ARG B 1 114 ? 15.492 -24.016 -4.23 1 90.62 114 ARG B O 1
ATOM 8411 N N . TYR B 1 115 ? 14.094 -24.469 -2.588 1 94.38 115 TYR B N 1
ATOM 8412 C CA . TYR B 1 115 ? 13.688 -23.094 -2.393 1 94.38 115 TYR B CA 1
ATOM 8413 C C . TYR B 1 115 ? 14.484 -22.438 -1.269 1 94.38 115 TYR B C 1
ATOM 8415 O O . TYR B 1 115 ? 14.328 -21.25 -0.993 1 94.38 115 TYR B O 1
ATOM 8423 N N . ARG B 1 116 ? 15.328 -23.172 -0.605 1 92.31 116 ARG B N 1
ATOM 8424 C CA . ARG B 1 116 ? 16.188 -22.688 0.477 1 92.31 116 ARG B CA 1
ATOM 8425 C C . ARG B 1 116 ? 15.359 -22.078 1.604 1 92.31 116 ARG B C 1
ATOM 8427 O O . ARG B 1 116 ? 15.617 -20.953 2.027 1 92.31 116 ARG B O 1
ATOM 8434 N N . LEU B 1 117 ? 14.43 -22.812 2.027 1 96 117 LEU B N 1
ATOM 8435 C CA . LEU B 1 117 ? 13.539 -22.375 3.102 1 96 117 LEU B CA 1
ATOM 8436 C C . LEU B 1 117 ? 13.633 -23.312 4.301 1 96 117 LEU B C 1
ATOM 8438 O O . LEU B 1 117 ? 13.922 -24.5 4.145 1 96 117 LEU B O 1
ATOM 8442 N N . ILE B 1 118 ? 13.43 -22.766 5.473 1 96.38 118 ILE B N 1
ATOM 8443 C CA . ILE B 1 118 ? 13.336 -23.531 6.711 1 96.38 118 ILE B CA 1
ATOM 8444 C C . ILE B 1 118 ? 11.992 -23.266 7.387 1 96.38 118 ILE B C 1
ATOM 8446 O O . ILE B 1 118 ? 11.641 -22.109 7.641 1 96.38 118 ILE B O 1
ATOM 8450 N N . VAL B 1 119 ? 11.32 -24.328 7.648 1 97.56 119 VAL B N 1
ATOM 8451 C CA . VAL B 1 119 ? 10.023 -24.188 8.289 1 97.56 119 VAL B CA 1
ATOM 8452 C C . VAL B 1 119 ? 10.109 -24.656 9.742 1 97.56 119 VAL B C 1
ATOM 8454 O O . VAL B 1 119 ? 10.688 -25.703 10.023 1 97.56 119 VAL B O 1
ATOM 8457 N N . PHE B 1 120 ? 9.594 -23.828 10.672 1 97 120 PHE B N 1
ATOM 8458 C CA . PHE B 1 120 ? 9.516 -24.188 12.086 1 97 120 PHE B CA 1
ATOM 8459 C C . PHE B 1 120 ? 8.062 -24.281 12.539 1 97 120 PHE B C 1
ATOM 8461 O O . PHE B 1 120 ? 7.293 -23.328 12.391 1 97 120 PHE B O 1
ATOM 8468 N N . GLY B 1 121 ? 7.754 -25.484 12.992 1 95.12 121 GLY B N 1
ATOM 8469 C CA . GLY B 1 121 ? 6.453 -25.625 13.625 1 95.12 121 GLY B CA 1
ATOM 8470 C C . GLY B 1 121 ? 6.422 -25.062 15.039 1 95.12 121 GLY B C 1
ATOM 8471 O O . GLY B 1 121 ? 7.395 -25.188 15.781 1 95.12 121 GLY B O 1
ATOM 8472 N N . CYS B 1 122 ? 5.324 -24.469 15.383 1 92.56 122 CYS B N 1
ATOM 8473 C CA . CYS B 1 122 ? 5.238 -23.828 16.688 1 92.56 122 CYS B CA 1
ATOM 8474 C C . CYS B 1 122 ? 4.148 -24.469 17.547 1 92.56 122 CYS B C 1
ATOM 8476 O O . CYS B 1 122 ? 3.316 -25.219 17.031 1 92.56 122 CYS B O 1
ATOM 8478 N N . THR B 1 123 ? 4.137 -24.047 18.812 1 88.06 123 THR B N 1
ATOM 8479 C CA . THR B 1 123 ? 3.184 -24.594 19.766 1 88.06 123 THR B CA 1
ATOM 8480 C C . THR B 1 123 ? 1.807 -23.953 19.578 1 88.06 123 THR B C 1
ATOM 8482 O O . THR B 1 123 ? 0.794 -24.531 19.984 1 88.06 123 THR B O 1
ATOM 8485 N N . ASN B 1 124 ? 1.75 -22.828 18.891 1 82.19 124 ASN B N 1
ATOM 8486 C CA . ASN B 1 124 ? 0.481 -22.141 18.703 1 82.19 124 ASN B CA 1
ATOM 8487 C C . ASN B 1 124 ? -0.237 -22.641 17.453 1 82.19 124 ASN B C 1
ATOM 8489 O O . ASN B 1 124 ? -1.308 -22.141 17.094 1 82.19 124 ASN B O 1
ATOM 8493 N N . GLY B 1 125 ? 0.347 -23.609 16.828 1 85.62 125 GLY B N 1
ATOM 8494 C CA . GLY B 1 125 ? -0.288 -24.188 15.648 1 85.62 125 GLY B CA 1
ATOM 8495 C C . GLY B 1 125 ? 0.152 -23.531 14.352 1 85.62 125 GLY B C 1
ATOM 8496 O O . GLY B 1 125 ? -0.189 -24 13.266 1 85.62 125 GLY B O 1
ATOM 8497 N N . GLU B 1 126 ? 0.889 -22.5 14.5 1 89.81 126 GLU B N 1
ATOM 8498 C CA . GLU B 1 126 ? 1.39 -21.828 13.305 1 89.81 126 GLU B CA 1
ATOM 8499 C C . GLU B 1 126 ? 2.758 -22.359 12.898 1 89.81 126 GLU B C 1
ATOM 8501 O O . GLU B 1 126 ? 3.447 -22.984 13.703 1 89.81 126 GLU B O 1
ATOM 8506 N N . SER B 1 127 ? 3.035 -22.281 11.648 1 94.81 127 SER B N 1
ATOM 8507 C CA . SER B 1 127 ? 4.375 -22.578 11.156 1 94.81 127 SER B CA 1
ATOM 8508 C C . SER B 1 127 ? 5.031 -21.344 10.547 1 94.81 127 SER B C 1
ATOM 8510 O O . SER B 1 127 ? 4.41 -20.625 9.758 1 94.81 127 SER B O 1
ATOM 8512 N N . HIS B 1 128 ? 6.215 -21.109 10.969 1 96.25 128 HIS B N 1
ATOM 8513 C CA . HIS B 1 128 ? 6.973 -19.969 10.453 1 96.25 128 HIS B CA 1
ATOM 8514 C C . HIS B 1 128 ? 8.008 -20.422 9.438 1 96.25 128 HIS B C 1
ATOM 8516 O O . HIS B 1 128 ? 8.82 -21.312 9.711 1 96.25 128 HIS B O 1
ATOM 8522 N N . VAL B 1 129 ? 7.961 -19.844 8.281 1 97.12 129 VAL B N 1
ATOM 8523 C CA . VAL B 1 129 ? 8.906 -20.188 7.223 1 97.12 129 VAL B CA 1
ATOM 8524 C C . VAL B 1 129 ? 9.953 -19.078 7.09 1 97.12 129 VAL B C 1
ATOM 8526 O O . VAL B 1 129 ? 9.617 -17.906 6.91 1 97.12 129 VAL B O 1
ATOM 8529 N N . TYR B 1 130 ? 11.203 -19.438 7.16 1 95.44 130 TYR B N 1
ATOM 8530 C CA . TYR B 1 130 ? 12.297 -18.469 7.098 1 95.44 130 TYR B CA 1
ATOM 8531 C C . TYR B 1 130 ? 13.148 -18.703 5.848 1 95.44 130 TYR B C 1
ATOM 8533 O O . TYR B 1 130 ? 13.352 -19.844 5.426 1 95.44 130 TYR B O 1
ATOM 8541 N N . GLY B 1 131 ? 13.516 -17.625 5.215 1 92.19 131 GLY B N 1
ATOM 8542 C CA . GLY B 1 131 ? 14.508 -17.625 4.148 1 92.19 131 GLY B CA 1
ATOM 8543 C C . GLY B 1 131 ? 15.812 -16.969 4.535 1 92.19 131 GLY B C 1
ATOM 8544 O O . GLY B 1 131 ? 15.961 -16.5 5.664 1 92.19 131 GLY B O 1
ATOM 8545 N N . PHE B 1 132 ? 16.75 -16.938 3.646 1 87.75 132 PHE B N 1
ATOM 8546 C CA . PHE B 1 132 ? 18.047 -16.359 3.918 1 87.75 132 PHE B CA 1
ATOM 8547 C C . PHE B 1 132 ? 18.188 -14.992 3.244 1 87.75 132 PHE B C 1
ATOM 8549 O O . PHE B 1 132 ? 17.75 -14.812 2.105 1 87.75 132 PHE B O 1
ATOM 8556 N N . ASP B 1 133 ? 18.641 -14.062 3.951 1 81 133 ASP B N 1
ATOM 8557 C CA . ASP B 1 133 ? 18.984 -12.773 3.365 1 81 133 ASP B CA 1
ATOM 8558 C C . ASP B 1 133 ? 20.344 -12.836 2.66 1 81 133 ASP B C 1
ATOM 8560 O O . ASP B 1 133 ? 21.344 -13.195 3.268 1 81 133 ASP B O 1
ATOM 8564 N N . ASP B 1 134 ? 20.469 -12.453 1.514 1 71.75 134 ASP B N 1
ATOM 8565 C CA . ASP B 1 134 ? 21.688 -12.578 0.721 1 71.75 134 ASP B CA 1
ATOM 8566 C C . ASP B 1 134 ? 22.734 -11.562 1.163 1 71.75 134 ASP B C 1
ATOM 8568 O O . ASP B 1 134 ? 23.938 -11.781 0.98 1 71.75 134 ASP B O 1
ATOM 8572 N N . LEU B 1 135 ? 22.312 -10.453 1.724 1 66.88 135 LEU B N 1
ATOM 8573 C CA . LEU B 1 135 ? 23.25 -9.406 2.111 1 66.88 135 LEU B CA 1
ATOM 8574 C C . LEU B 1 135 ? 23.859 -9.711 3.477 1 66.88 135 LEU B C 1
ATOM 8576 O O . LEU B 1 135 ? 25.078 -9.641 3.645 1 66.88 135 LEU B O 1
ATOM 8580 N N . THR B 1 136 ? 23.016 -10.195 4.457 1 73.19 136 THR B N 1
ATOM 8581 C CA . THR B 1 136 ? 23.469 -10.359 5.828 1 73.19 136 THR B CA 1
ATOM 8582 C C . THR B 1 136 ? 23.656 -11.844 6.16 1 73.19 136 THR B C 1
ATOM 8584 O O . THR B 1 136 ? 24.359 -12.188 7.113 1 73.19 136 THR B O 1
ATOM 8587 N N . GLY B 1 137 ? 23.062 -12.719 5.371 1 76.31 137 GLY B N 1
ATOM 8588 C CA . GLY B 1 137 ? 23.094 -14.141 5.676 1 76.31 137 GLY B CA 1
ATOM 8589 C C . GLY B 1 137 ? 22.172 -14.516 6.824 1 76.31 137 GLY B C 1
ATOM 8590 O O . GLY B 1 137 ? 22.172 -15.664 7.277 1 76.31 137 GLY B O 1
ATOM 8591 N N . GLY B 1 138 ? 21.5 -13.602 7.262 1 84.62 138 GLY B N 1
ATOM 8592 C CA . GLY B 1 138 ? 20.578 -13.867 8.352 1 84.62 138 GLY B CA 1
ATOM 8593 C C . GLY B 1 138 ? 19.266 -14.484 7.895 1 84.62 138 GLY B C 1
ATOM 8594 O O . GLY B 1 138 ? 19.031 -14.602 6.691 1 84.62 138 GLY B O 1
ATOM 8595 N N . LEU B 1 139 ? 18.594 -15.078 8.891 1 90.69 139 LEU B N 1
ATOM 8596 C CA . LEU B 1 139 ? 17.281 -15.656 8.594 1 90.69 139 LEU B CA 1
ATOM 8597 C C . LEU B 1 139 ? 16.188 -14.594 8.672 1 90.69 139 LEU B C 1
ATOM 8599 O O . LEU B 1 139 ? 16.141 -13.812 9.625 1 90.69 139 LEU B O 1
ATOM 8603 N N . ILE B 1 140 ? 15.484 -14.539 7.613 1 90.25 140 ILE B N 1
ATOM 8604 C CA . ILE B 1 140 ? 14.391 -13.578 7.57 1 90.25 140 ILE B CA 1
ATOM 8605 C C . ILE B 1 140 ? 13.062 -14.312 7.41 1 90.25 140 ILE B C 1
ATOM 8607 O O . ILE B 1 140 ? 12.969 -15.289 6.664 1 90.25 140 ILE B O 1
ATOM 8611 N N . LEU B 1 141 ? 12.047 -13.859 8.125 1 93.06 141 LEU B N 1
ATOM 8612 C CA . LEU B 1 141 ? 10.719 -14.445 8.016 1 93.06 141 LEU B CA 1
ATOM 8613 C C . LEU B 1 141 ? 10.102 -14.164 6.648 1 93.06 141 LEU B C 1
ATOM 8615 O O . LEU B 1 141 ? 9.93 -13.008 6.27 1 93.06 141 LEU B O 1
ATOM 8619 N N . SER B 1 142 ? 9.898 -15.211 5.863 1 92.56 142 SER B N 1
ATOM 8620 C CA . SER B 1 142 ? 9.297 -15.078 4.539 1 92.56 142 SER B CA 1
ATOM 8621 C C . SER B 1 142 ? 7.773 -15.016 4.629 1 92.56 142 SER B C 1
ATOM 8623 O O . SER B 1 142 ? 7.156 -14.055 4.16 1 92.56 142 SER B O 1
ATOM 8625 N N . HIS B 1 143 ? 7.176 -16.047 5.168 1 93.31 143 HIS B N 1
ATOM 8626 C CA . HIS B 1 143 ? 5.73 -16.109 5.34 1 93.31 143 HIS B CA 1
ATOM 8627 C C . HIS B 1 143 ? 5.344 -17.078 6.453 1 93.31 143 HIS B C 1
ATOM 8629 O O . HIS B 1 143 ? 6.203 -17.781 6.988 1 93.31 143 HIS B O 1
ATOM 8635 N N . LYS B 1 144 ? 4.066 -17.047 6.832 1 93.38 144 LYS B N 1
ATOM 8636 C CA . LYS B 1 144 ? 3.527 -17.938 7.855 1 93.38 144 LYS B CA 1
ATOM 8637 C C . LYS B 1 144 ? 2.438 -18.844 7.285 1 93.38 144 LYS B C 1
ATOM 8639 O O . LYS B 1 144 ? 1.721 -18.453 6.363 1 93.38 144 LYS B O 1
ATOM 8644 N N . LEU B 1 145 ? 2.461 -20.016 7.734 1 94.44 145 LEU B N 1
ATOM 8645 C CA . LEU B 1 145 ? 1.386 -20.938 7.387 1 94.44 145 LEU B CA 1
ATOM 8646 C C . LEU B 1 145 ? 0.295 -20.938 8.453 1 94.44 145 LEU B C 1
ATOM 8648 O O . LEU B 1 145 ? 0.46 -21.531 9.516 1 94.44 145 LEU B O 1
ATOM 8652 N N . LEU B 1 146 ? -0.788 -20.172 8.172 1 89.12 146 LEU B N 1
ATOM 8653 C CA . LEU B 1 146 ? -1.877 -20.016 9.125 1 89.12 146 LEU B CA 1
ATOM 8654 C C . LEU B 1 146 ? -3.227 -20.25 8.461 1 89.12 146 LEU B C 1
ATOM 8656 O O . LEU B 1 146 ? -3.445 -19.828 7.324 1 89.12 146 LEU B O 1
ATOM 8660 N N . LEU B 1 147 ? -4.062 -20.938 9.188 1 85.06 147 LEU B N 1
ATOM 8661 C CA . LEU B 1 147 ? -5.43 -21.109 8.711 1 85.06 147 LEU B CA 1
ATOM 8662 C C . LEU B 1 147 ? -6.23 -19.828 8.867 1 85.06 147 LEU B C 1
ATOM 8664 O O . LEU B 1 147 ? -6.105 -19.125 9.875 1 85.06 147 LEU B O 1
ATOM 8668 N N . SER B 1 148 ? -6.859 -19.469 7.832 1 81.44 148 SER B N 1
ATOM 8669 C CA . SER B 1 148 ? -7.637 -18.234 7.859 1 81.44 148 SER B CA 1
ATOM 8670 C C . SER B 1 148 ? -8.766 -18.312 8.883 1 81.44 148 SER B C 1
ATOM 8672 O O . SER B 1 148 ? -9.445 -19.344 8.992 1 81.44 148 SER B O 1
ATOM 8674 N N . SER B 1 149 ? -8.992 -17.234 9.656 1 73.62 149 SER B N 1
ATOM 8675 C CA . SER B 1 149 ? -10.047 -17.188 10.664 1 73.62 149 SER B CA 1
ATOM 8676 C C . SER B 1 149 ? -11.422 -17.109 10.023 1 73.62 149 SER B C 1
ATOM 8678 O O . SER B 1 149 ? -12.422 -17.5 10.633 1 73.62 149 SER B O 1
ATOM 8680 N N . LYS B 1 150 ? -11.391 -16.625 8.867 1 69.69 150 LYS B N 1
ATOM 8681 C CA . LYS B 1 150 ? -12.664 -16.516 8.164 1 69.69 150 LYS B CA 1
ATOM 8682 C C . LYS B 1 150 ? -13.211 -17.875 7.781 1 69.69 150 LYS B C 1
ATOM 8684 O O . LYS B 1 150 ? -14.391 -18.156 7.98 1 69.69 150 LYS B O 1
ATOM 8689 N N . ASP B 1 151 ? -12.32 -18.766 7.309 1 72 151 ASP B N 1
ATOM 8690 C CA . ASP B 1 151 ? -12.742 -20.078 6.82 1 72 151 ASP B CA 1
ATOM 8691 C C . ASP B 1 151 ? -12.766 -21.094 7.949 1 72 151 ASP B C 1
ATOM 8693 O O . ASP B 1 151 ? -13.562 -22.047 7.922 1 72 151 ASP B O 1
ATOM 8697 N N . TYR B 1 152 ? -11.742 -20.75 8.859 1 73.38 152 TYR B N 1
ATOM 8698 C CA . TYR B 1 152 ? -11.625 -21.719 9.953 1 73.38 152 TYR B CA 1
ATOM 8699 C C . TYR B 1 152 ? -11.75 -21.016 11.305 1 73.38 152 TYR B C 1
ATOM 8701 O O . TYR B 1 152 ? -10.805 -21.016 12.094 1 73.38 152 TYR B O 1
ATOM 8709 N N . PRO B 1 153 ? -12.852 -20.344 11.648 1 63.31 153 PRO B N 1
ATOM 8710 C CA . PRO B 1 153 ? -13.016 -19.562 12.867 1 63.31 153 PRO B CA 1
ATOM 8711 C C . PRO B 1 153 ? -12.695 -20.344 14.133 1 63.31 153 PRO B C 1
ATOM 8713 O O . PRO B 1 153 ? -12.141 -19.797 15.086 1 63.31 153 PRO B O 1
ATOM 8716 N N . ASP B 1 154 ? -12.961 -21.641 14.18 1 61.56 154 ASP B N 1
ATOM 8717 C CA . ASP B 1 154 ? -12.773 -22.438 15.391 1 61.56 154 ASP B CA 1
ATOM 8718 C C . ASP B 1 154 ? -11.367 -23.031 15.445 1 61.56 154 ASP B C 1
ATOM 8720 O O . ASP B 1 154 ? -10.961 -23.578 16.469 1 61.56 154 ASP B O 1
ATOM 8724 N N . ALA B 1 155 ? -10.688 -22.984 14.406 1 59.84 155 ALA B N 1
ATOM 8725 C CA . ALA B 1 155 ? -9.438 -23.734 14.297 1 59.84 155 ALA B CA 1
ATOM 8726 C C . ALA B 1 155 ? -8.328 -23.078 15.109 1 59.84 155 ALA B C 1
ATOM 8728 O O . ALA B 1 155 ? -7.453 -23.766 15.648 1 59.84 155 ALA B O 1
ATOM 8729 N N . ILE B 1 156 ? -8.289 -21.766 15.219 1 56.12 156 ILE B N 1
ATOM 8730 C CA . ILE B 1 156 ? -7.176 -21.125 15.898 1 56.12 156 ILE B CA 1
ATOM 8731 C C . ILE B 1 156 ? -7.109 -21.609 17.344 1 56.12 156 ILE B C 1
ATOM 8733 O O . ILE B 1 156 ? -6.027 -21.891 17.859 1 56.12 156 ILE B O 1
ATOM 8737 N N . HIS B 1 157 ? -8.312 -21.734 17.891 1 58 157 HIS B N 1
ATOM 8738 C CA . HIS B 1 157 ? -8.336 -22.125 19.297 1 58 157 HIS B CA 1
ATOM 8739 C C . HIS B 1 157 ? -8.266 -23.641 19.438 1 58 157 HIS B C 1
ATOM 8741 O O . HIS B 1 157 ? -7.898 -24.156 20.5 1 58 157 HIS B O 1
ATOM 8747 N N . SER B 1 158 ? -8.461 -24.297 18.219 1 63.88 158 SER B N 1
ATOM 8748 C CA . SER B 1 158 ? -8.586 -25.75 18.344 1 63.88 158 SER B CA 1
ATOM 8749 C C . SER B 1 158 ? -7.324 -26.453 17.875 1 63.88 158 SER B C 1
ATOM 8751 O O . SER B 1 158 ? -7.113 -27.625 18.172 1 63.88 158 SER B O 1
ATOM 8753 N N . THR B 1 159 ? -6.422 -25.688 17.156 1 71.94 159 THR B N 1
ATOM 8754 C CA . THR B 1 159 ? -5.27 -26.406 16.625 1 71.94 159 THR B CA 1
ATOM 8755 C C . THR B 1 159 ? -4.145 -26.469 17.656 1 71.94 159 THR B C 1
ATOM 8757 O O . THR B 1 159 ? -3.922 -25.516 18.391 1 71.94 159 THR B O 1
ATOM 8760 N N . GLY B 1 160 ? -3.762 -27.469 18.234 1 76 160 GLY B N 1
ATOM 8761 C CA . GLY B 1 160 ? -2.611 -27.641 19.109 1 76 160 GLY B CA 1
ATOM 8762 C C . GLY B 1 160 ? -1.293 -27.328 18.438 1 76 160 GLY B C 1
ATOM 8763 O O . GLY B 1 160 ? -1.263 -26.609 17.422 1 76 160 GLY B O 1
ATOM 8764 N N . GLY B 1 161 ? -0.319 -27.703 19.031 1 85.88 161 GLY B N 1
ATOM 8765 C CA . GLY B 1 161 ? 1.02 -27.5 18.5 1 85.88 161 GLY B CA 1
ATOM 8766 C C . GLY B 1 161 ? 1.32 -28.359 17.297 1 85.88 161 GLY B C 1
ATOM 8767 O O . GLY B 1 161 ? 0.715 -29.422 17.109 1 85.88 161 GLY B O 1
ATOM 8768 N N . VAL B 1 162 ? 2.172 -27.922 16.422 1 91.38 162 VAL B N 1
ATOM 8769 C CA . VAL B 1 162 ? 2.58 -28.688 15.25 1 91.38 162 VAL B CA 1
ATOM 8770 C C . VAL B 1 162 ? 3.438 -29.875 15.672 1 91.38 162 VAL B C 1
ATOM 8772 O O . VAL B 1 162 ? 4.379 -29.734 16.453 1 91.38 162 VAL B O 1
ATOM 8775 N N . GLN B 1 163 ? 3.049 -30.984 15.156 1 87.75 163 GLN B N 1
ATOM 8776 C CA . GLN B 1 163 ? 3.73 -32.219 15.555 1 87.75 163 GLN B CA 1
ATOM 8777 C C . GLN B 1 163 ? 4.766 -32.625 14.516 1 87.75 163 GLN B C 1
ATOM 8779 O O . GLN B 1 163 ? 5.848 -33.125 14.859 1 87.75 163 GLN B O 1
ATOM 8784 N N . CYS B 1 164 ? 4.297 -32.625 13.281 1 90.62 164 CYS B N 1
ATOM 8785 C CA . CYS B 1 164 ? 5.18 -33.125 12.227 1 90.62 164 CYS B CA 1
ATOM 8786 C C . CYS B 1 164 ? 5.102 -32.219 11 1 90.62 164 CYS B C 1
ATOM 8788 O O . CYS B 1 164 ? 4.047 -31.672 10.695 1 90.62 164 CYS B O 1
ATOM 8790 N N . LEU B 1 165 ? 6.211 -32.125 10.359 1 95.25 165 LEU B N 1
ATOM 8791 C CA . LEU B 1 165 ? 6.34 -31.422 9.086 1 95.25 165 LEU B CA 1
ATOM 8792 C C . LEU B 1 165 ? 7.074 -32.281 8.062 1 95.25 165 LEU B C 1
ATOM 8794 O O . LEU B 1 165 ? 8.047 -32.969 8.398 1 95.25 165 LEU B O 1
ATOM 8798 N N . ALA B 1 166 ? 6.57 -32.312 6.816 1 95.75 166 ALA B N 1
ATOM 8799 C CA . ALA B 1 166 ? 7.27 -33.062 5.781 1 95.75 166 ALA B CA 1
ATOM 8800 C C . ALA B 1 166 ? 7.078 -32.406 4.41 1 95.75 166 ALA B C 1
ATOM 8802 O O . ALA B 1 166 ? 5.945 -32.25 3.953 1 95.75 166 ALA B O 1
ATOM 8803 N N . TRP B 1 167 ? 8.18 -32.094 3.736 1 96.31 167 TRP B N 1
ATOM 8804 C CA . TRP B 1 167 ? 8.125 -31.562 2.381 1 96.31 167 TRP B CA 1
ATOM 8805 C C . TRP B 1 167 ? 7.992 -32.688 1.356 1 96.31 167 TRP B C 1
ATOM 8807 O O . TRP B 1 167 ? 8.523 -33.781 1.554 1 96.31 167 TRP B O 1
ATOM 8817 N N . THR B 1 168 ? 7.297 -32.438 0.248 1 95.62 168 THR B N 1
ATOM 8818 C CA . THR B 1 168 ? 7.332 -33.344 -0.873 1 95.62 168 THR B CA 1
ATOM 8819 C C . THR B 1 168 ? 8.742 -33.469 -1.451 1 95.62 168 THR B C 1
ATOM 8821 O O . THR B 1 168 ? 9.539 -32.531 -1.316 1 95.62 168 THR B O 1
ATOM 8824 N N . PRO B 1 169 ? 9.039 -34.531 -2.102 1 92.44 169 PRO B N 1
ATOM 8825 C CA . PRO B 1 169 ? 10.391 -34.688 -2.637 1 92.44 169 PRO B CA 1
ATOM 8826 C C . PRO B 1 169 ? 10.758 -33.625 -3.66 1 92.44 169 PRO B C 1
ATOM 8828 O O . PRO B 1 169 ? 11.93 -33.281 -3.805 1 92.44 169 PRO B O 1
ATOM 8831 N N . ASP B 1 170 ? 9.828 -33.125 -4.34 1 91.62 170 ASP B N 1
ATOM 8832 C CA . ASP B 1 170 ? 10.102 -32.062 -5.305 1 91.62 170 ASP B CA 1
ATOM 8833 C C . ASP B 1 170 ? 10.102 -30.688 -4.629 1 91.62 170 ASP B C 1
ATOM 8835 O O . ASP B 1 170 ? 10.383 -29.672 -5.273 1 91.62 170 ASP B O 1
ATOM 8839 N N . GLY B 1 171 ? 9.703 -30.594 -3.375 1 93 171 GLY B N 1
ATOM 8840 C CA . GLY B 1 171 ? 9.75 -29.344 -2.619 1 93 171 GLY B CA 1
ATOM 8841 C C . GLY B 1 171 ? 8.594 -28.422 -2.938 1 93 171 GLY B C 1
ATOM 8842 O O . GLY B 1 171 ? 8.602 -27.25 -2.541 1 93 171 GLY B O 1
ATOM 8843 N N . SER B 1 172 ? 7.547 -28.844 -3.564 1 94.44 172 SER B N 1
ATOM 8844 C CA . SER B 1 172 ? 6.473 -27.969 -4.02 1 94.44 172 SER B CA 1
ATOM 8845 C C . SER B 1 172 ? 5.367 -27.859 -2.977 1 94.44 172 SER B C 1
ATOM 8847 O O . SER B 1 172 ? 4.551 -26.938 -3.021 1 94.44 172 SER B O 1
ATOM 8849 N N . ALA B 1 173 ? 5.316 -28.812 -2.041 1 96.56 173 ALA B N 1
ATOM 8850 C CA . ALA B 1 173 ? 4.27 -28.781 -1.022 1 96.56 173 ALA B CA 1
ATOM 8851 C C . ALA B 1 173 ? 4.789 -29.297 0.313 1 96.56 173 ALA B C 1
ATOM 8853 O O . ALA B 1 173 ? 5.781 -30.031 0.356 1 96.56 173 ALA B O 1
ATOM 8854 N N . ILE B 1 174 ? 4.105 -28.906 1.37 1 97.38 174 ILE B N 1
ATOM 8855 C CA . ILE B 1 174 ? 4.488 -29.344 2.707 1 97.38 174 ILE B CA 1
ATOM 8856 C C . ILE B 1 174 ? 3.254 -29.828 3.467 1 97.38 174 ILE B C 1
ATOM 8858 O O . ILE B 1 174 ? 2.182 -29.234 3.365 1 97.38 174 ILE B O 1
ATOM 8862 N N . ALA B 1 175 ? 3.404 -30.969 4.105 1 96.56 175 ALA B N 1
ATOM 8863 C CA . ALA B 1 175 ? 2.355 -31.516 4.965 1 96.56 175 ALA B CA 1
ATOM 8864 C C . ALA B 1 175 ? 2.586 -31.125 6.422 1 96.56 175 ALA B C 1
ATOM 8866 O O . ALA B 1 175 ? 3.703 -31.234 6.934 1 96.56 175 ALA B O 1
ATOM 8867 N N . VAL B 1 176 ? 1.621 -30.594 7.059 1 94 176 VAL B N 1
ATOM 8868 C CA . VAL B 1 176 ? 1.68 -30.172 8.453 1 94 176 VAL B CA 1
ATOM 8869 C C . VAL B 1 176 ? 0.615 -30.906 9.258 1 94 176 VAL B C 1
ATOM 8871 O O . VAL B 1 176 ? -0.56 -30.922 8.883 1 94 176 VAL B O 1
ATOM 8874 N N . SER B 1 177 ? 1.045 -31.531 10.297 1 91.38 177 SER B N 1
ATOM 8875 C CA . SER B 1 177 ? 0.109 -32.188 11.203 1 91.38 177 SER B CA 1
ATOM 8876 C C . SER B 1 177 ? 0.171 -31.594 12.602 1 91.38 177 SER B C 1
ATOM 8878 O O . SER B 1 177 ? 1.239 -31.172 13.055 1 91.38 177 SER B O 1
ATOM 8880 N N . TRP B 1 178 ? -0.926 -31.547 13.305 1 87.94 178 TRP B N 1
ATOM 8881 C CA . TRP B 1 178 ? -1.011 -30.969 14.641 1 87.94 178 TRP B CA 1
ATOM 8882 C C . TRP B 1 178 ? -1.13 -32.062 15.695 1 87.94 178 TRP B C 1
ATOM 8884 O O . TRP B 1 178 ? -1.526 -33.188 15.391 1 87.94 178 TRP B O 1
ATOM 8894 N N . SER B 1 179 ? -0.72 -31.594 16.953 1 78.75 179 SER B N 1
ATOM 8895 C CA . SER B 1 179 ? -0.659 -32.562 18.047 1 78.75 179 SER B CA 1
ATOM 8896 C C . SER B 1 179 ? -2.047 -32.812 18.625 1 78.75 179 SER B C 1
ATOM 8898 O O . SER B 1 179 ? -2.984 -32.062 18.391 1 78.75 179 SER B O 1
ATOM 8900 N N . TRP B 1 180 ? -2.043 -33.969 19.469 1 61.38 180 TRP B N 1
ATOM 8901 C CA . TRP B 1 180 ? -3.174 -34.625 20.125 1 61.38 180 TRP B CA 1
ATOM 8902 C C . TRP B 1 180 ? -3.812 -33.719 21.156 1 61.38 180 TRP B C 1
ATOM 8904 O O . TRP B 1 180 ? -4.992 -33.875 21.484 1 61.38 180 TRP B O 1
ATOM 8914 N N . ALA B 1 181 ? -2.801 -32.969 21.688 1 57.78 181 ALA B N 1
ATOM 8915 C CA . ALA B 1 181 ? -3.299 -32.344 22.891 1 57.78 181 ALA B CA 1
ATOM 8916 C C . ALA B 1 181 ? -4.598 -31.578 22.625 1 57.78 181 ALA B C 1
ATOM 8918 O O . ALA B 1 181 ? -5.359 -31.297 23.547 1 57.78 181 ALA B O 1
ATOM 8919 N N . SER B 1 182 ? -4.906 -31.547 21.344 1 58.84 182 SER B N 1
ATOM 8920 C CA . SER B 1 182 ? -6.16 -30.844 21.078 1 58.84 182 SER B CA 1
ATOM 8921 C C . SER B 1 182 ? -6.965 -31.562 19.984 1 58.84 182 SER B C 1
ATOM 8923 O O . SER B 1 182 ? -7.469 -32.656 20.203 1 58.84 182 SER B O 1
ATOM 8925 N N . HIS B 1 183 ? -7.246 -31.094 18.812 1 62.59 183 HIS B N 1
ATOM 8926 C CA . HIS B 1 183 ? -8.141 -31.641 17.797 1 62.59 183 HIS B CA 1
ATOM 8927 C C . HIS B 1 183 ? -7.352 -32.281 16.641 1 62.59 183 HIS B C 1
ATOM 8929 O O . HIS B 1 183 ? -7.91 -33.031 15.836 1 62.59 183 HIS B O 1
ATOM 8935 N N . GLY B 1 184 ? -6.016 -32.438 16.734 1 73.31 184 GLY B N 1
ATOM 8936 C CA . GLY B 1 184 ? -5.25 -33.031 15.648 1 73.31 184 GLY B CA 1
ATOM 8937 C C . GLY B 1 184 ? -5.645 -32.5 14.289 1 73.31 184 GLY B C 1
ATOM 8938 O O . GLY B 1 184 ? -6.371 -31.5 14.195 1 73.31 184 GLY B O 1
ATOM 8939 N N . GLY B 1 185 ? -5.121 -33.125 13.117 1 80.88 185 GLY B N 1
ATOM 8940 C CA . GLY B 1 185 ? -5.449 -32.719 11.766 1 80.88 185 GLY B CA 1
ATOM 8941 C C . GLY B 1 185 ? -4.242 -32.688 10.844 1 80.88 185 GLY B C 1
ATOM 8942 O O . GLY B 1 185 ? -3.109 -32.844 11.289 1 80.88 185 GLY B O 1
ATOM 8943 N N . LEU B 1 186 ? -4.598 -32.625 9.547 1 85.69 186 LEU B N 1
ATOM 8944 C CA . LEU B 1 186 ? -3.574 -32.594 8.508 1 85.69 186 LEU B CA 1
ATOM 8945 C C . LEU B 1 186 ? -3.891 -31.516 7.473 1 85.69 186 LEU B C 1
ATOM 8947 O O . LEU B 1 186 ? -5.047 -31.344 7.082 1 85.69 186 LEU B O 1
ATOM 8951 N N . ALA B 1 187 ? -2.889 -30.781 7.207 1 90.19 187 ALA B N 1
ATOM 8952 C CA . ALA B 1 187 ? -3.037 -29.781 6.156 1 90.19 187 ALA B CA 1
ATOM 8953 C C . ALA B 1 187 ? -1.859 -29.812 5.188 1 90.19 187 ALA B C 1
ATOM 8955 O O . ALA B 1 187 ? -0.742 -30.172 5.574 1 90.19 187 ALA B O 1
ATOM 8956 N N . LEU B 1 188 ? -2.141 -29.547 3.947 1 94.06 188 LEU B N 1
ATOM 8957 C CA . LEU B 1 188 ? -1.106 -29.438 2.924 1 94.06 188 LEU B CA 1
ATOM 8958 C C . LEU B 1 188 ? -1.021 -28 2.391 1 94.06 188 LEU B C 1
ATOM 8960 O O . LEU B 1 188 ? -2.045 -27.391 2.09 1 94.06 188 LEU B O 1
ATOM 8964 N N . TRP B 1 189 ? 0.156 -27.516 2.365 1 96.44 189 TRP B N 1
ATOM 8965 C CA . TRP B 1 189 ? 0.398 -26.156 1.897 1 96.44 189 TRP B CA 1
ATOM 8966 C C . TRP B 1 189 ? 1.358 -26.141 0.712 1 96.44 189 TRP B C 1
ATOM 8968 O O . TRP B 1 189 ? 2.215 -27.031 0.597 1 96.44 189 TRP B O 1
ATOM 8978 N N . SER B 1 190 ? 1.202 -25.141 -0.206 1 96.44 190 SER B N 1
ATOM 8979 C CA . SER B 1 190 ? 2.213 -24.922 -1.236 1 96.44 190 SER B CA 1
ATOM 8980 C C . SER B 1 190 ? 3.486 -24.328 -0.647 1 96.44 190 SER B C 1
ATOM 8982 O O . SER B 1 190 ? 3.539 -24.016 0.546 1 96.44 190 SER B O 1
ATOM 8984 N N . VAL B 1 191 ? 4.43 -24.141 -1.425 1 96.75 191 VAL B N 1
ATOM 8985 C CA . VAL B 1 191 ? 5.746 -23.734 -0.949 1 96.75 191 VAL B CA 1
ATOM 8986 C C . VAL B 1 191 ? 5.648 -22.359 -0.295 1 96.75 191 VAL B C 1
ATOM 8988 O O . VAL B 1 191 ? 6.238 -22.125 0.762 1 96.75 191 VAL B O 1
ATOM 8991 N N . PHE B 1 192 ? 4.926 -21.469 -0.882 1 96.69 192 PHE B N 1
ATOM 8992 C CA . PHE B 1 192 ? 4.871 -20.125 -0.325 1 96.69 192 PHE B CA 1
ATOM 8993 C C . PHE B 1 192 ? 3.523 -19.875 0.344 1 96.69 192 PHE B C 1
ATOM 8995 O O . PHE B 1 192 ? 3.059 -18.734 0.404 1 96.69 192 PHE B O 1
ATOM 9002 N N . GLY B 1 193 ? 2.859 -20.891 0.773 1 95.5 193 GLY B N 1
ATOM 9003 C CA . GLY B 1 193 ? 1.866 -20.734 1.824 1 95.5 193 GLY B CA 1
ATOM 9004 C C . GLY B 1 193 ? 0.44 -20.812 1.314 1 95.5 193 GLY B C 1
ATOM 9005 O O . GLY B 1 193 ? -0.498 -20.438 2.018 1 95.5 193 GLY B O 1
ATOM 9006 N N . SER B 1 194 ? 0.081 -21.219 0.153 1 94.88 194 SER B N 1
ATOM 9007 C CA . SER B 1 194 ? -1.301 -21.469 -0.248 1 94.88 194 SER B CA 1
ATOM 9008 C C . SER B 1 194 ? -1.82 -22.781 0.322 1 94.88 194 SER B C 1
ATOM 9010 O O . SER B 1 194 ? -1.124 -23.797 0.287 1 94.88 194 SER B O 1
ATOM 9012 N N . LEU B 1 195 ? -3.039 -22.719 0.869 1 93.06 195 LEU B N 1
ATOM 9013 C CA . LEU B 1 195 ? -3.625 -23.938 1.425 1 93.06 195 LEU B CA 1
ATOM 9014 C C . LEU B 1 195 ? -4.176 -24.828 0.318 1 93.06 195 LEU B C 1
ATOM 9016 O O . LEU B 1 195 ? -5.051 -24.422 -0.445 1 93.06 195 LEU B O 1
ATOM 9020 N N . LEU B 1 196 ? -3.732 -26.016 0.22 1 91.38 196 LEU B N 1
ATOM 9021 C CA . LEU B 1 196 ? -4.156 -26.953 -0.824 1 91.38 196 LEU B CA 1
ATOM 9022 C C . LEU B 1 196 ? -5.223 -27.906 -0.301 1 91.38 196 LEU B C 1
ATOM 9024 O O . LEU B 1 196 ? -6.172 -28.234 -1.016 1 91.38 196 LEU B O 1
ATOM 9028 N N . MET B 1 197 ? -4.98 -28.375 0.879 1 87.56 197 MET B N 1
ATOM 9029 C CA . MET B 1 197 ? -5.93 -29.297 1.495 1 87.56 197 MET B CA 1
ATOM 9030 C C . MET B 1 197 ? -5.898 -29.172 3.016 1 87.56 197 MET B C 1
ATOM 9032 O O . MET B 1 197 ? -4.859 -28.859 3.596 1 87.56 197 MET B O 1
ATOM 9036 N N . CYS B 1 198 ? -7.051 -29.344 3.596 1 84.62 198 CYS B N 1
ATOM 9037 C CA . CYS B 1 198 ? -7.148 -29.359 5.051 1 84.62 198 CYS B CA 1
ATOM 9038 C C . CYS B 1 198 ? -8.227 -30.328 5.516 1 84.62 198 CYS B C 1
ATOM 9040 O O . CYS B 1 198 ? -9.312 -30.375 4.934 1 84.62 198 CYS B O 1
ATOM 9042 N N . THR B 1 199 ? -8.008 -31.078 6.512 1 79.44 199 THR B N 1
ATOM 9043 C CA . THR B 1 199 ? -8.953 -32.062 7.008 1 79.44 199 THR B CA 1
ATOM 9044 C C . THR B 1 199 ? -9.898 -31.453 8.031 1 79.44 199 THR B C 1
ATOM 9046 O O . THR B 1 199 ? -10.961 -32 8.32 1 79.44 199 THR B O 1
ATOM 9049 N N . LEU B 1 200 ? -9.617 -30.359 8.758 1 73.94 200 LEU B N 1
ATOM 9050 C CA . LEU B 1 200 ? -10.414 -29.781 9.836 1 73.94 200 LEU B CA 1
ATOM 9051 C C . LEU B 1 200 ? -11.68 -29.125 9.289 1 73.94 200 LEU B C 1
ATOM 9053 O O . LEU B 1 200 ? -12.703 -29.062 9.977 1 73.94 200 LEU B O 1
ATOM 9057 N N . GLY B 1 201 ? -11.812 -28.625 8.117 1 61.84 201 GLY B N 1
ATOM 9058 C CA . GLY B 1 201 ? -12.969 -27.875 7.633 1 61.84 201 GLY B CA 1
ATOM 9059 C C . GLY B 1 201 ? -13.844 -28.688 6.691 1 61.84 201 GLY B C 1
ATOM 9060 O O . GLY B 1 201 ? -14.797 -28.156 6.121 1 61.84 201 GLY B O 1
ATOM 9061 N N . GLY B 1 202 ? -13.656 -29.984 6.508 1 59.16 202 GLY B N 1
ATOM 9062 C CA . GLY B 1 202 ? -14.422 -30.703 5.504 1 59.16 202 GLY B CA 1
ATOM 9063 C C . GLY B 1 202 ? -15.688 -31.328 6.051 1 59.16 202 GLY B C 1
ATOM 9064 O O . GLY B 1 202 ? -15.805 -31.562 7.258 1 59.16 202 GLY B O 1
ATOM 9065 N N . ASP B 1 203 ? -16.875 -30.953 5.336 1 56.72 203 ASP B N 1
ATOM 9066 C CA . ASP B 1 203 ? -18.141 -31.609 5.633 1 56.72 203 ASP B CA 1
ATOM 9067 C C . ASP B 1 203 ? -18.047 -33.125 5.387 1 56.72 203 ASP B C 1
ATOM 9069 O O . ASP B 1 203 ? -18.078 -33.562 4.238 1 56.72 203 ASP B O 1
ATOM 9073 N N . TYR B 1 204 ? -17.453 -33.875 6.262 1 57.41 204 TYR B N 1
ATOM 9074 C CA . TYR B 1 204 ? -17.25 -35.312 6.039 1 57.41 204 TYR B CA 1
ATOM 9075 C C . TYR B 1 204 ? -18.531 -36.094 6.344 1 57.41 204 TYR B C 1
ATOM 9077 O O . TYR B 1 204 ? -18.469 -37.312 6.578 1 57.41 204 TYR B O 1
ATOM 9085 N N . GLY B 1 205 ? -19.703 -35.25 6.031 1 50 205 GLY B N 1
ATOM 9086 C CA . GLY B 1 205 ? -21 -35.906 6.242 1 50 205 GLY B CA 1
ATOM 9087 C C . GLY B 1 205 ? -21.156 -36.469 7.637 1 50 205 GLY B C 1
ATOM 9088 O O . GLY B 1 205 ? -20.828 -35.812 8.625 1 50 205 GLY B O 1
ATOM 9089 N N . LYS B 1 206 ? -21.766 -37.656 7.656 1 46.53 206 LYS B N 1
ATOM 9090 C CA . LYS B 1 206 ? -22 -38.375 8.891 1 46.53 206 LYS B CA 1
ATOM 9091 C C . LYS B 1 206 ? -20.703 -38.719 9.602 1 46.53 206 LYS B C 1
ATOM 9093 O O . LYS B 1 206 ? -20.703 -39.062 10.781 1 46.53 206 LYS B O 1
ATOM 9098 N N . SER B 1 207 ? -19.688 -38.656 8.828 1 47.66 207 SER B N 1
ATOM 9099 C CA . SER B 1 207 ? -18.375 -39 9.352 1 47.66 207 SER B CA 1
ATOM 9100 C C . SER B 1 207 ? -17.734 -37.812 10.062 1 47.66 207 SER B C 1
ATOM 9102 O O . SER B 1 207 ? -16.625 -37.906 10.594 1 47.66 207 SER B O 1
ATOM 9104 N N . GLN B 1 208 ? -18.312 -36.656 9.883 1 50.16 208 GLN B N 1
ATOM 9105 C CA . GLN B 1 208 ? -17.781 -35.469 10.562 1 50.16 208 GLN B CA 1
ATOM 9106 C C . GLN B 1 208 ? -17.656 -35.688 12.062 1 50.16 208 GLN B C 1
ATOM 9108 O O . GLN B 1 208 ? -16.688 -35.281 12.688 1 50.16 208 GLN B O 1
ATOM 9113 N N . GLU B 1 209 ? -18.812 -36.25 12.547 1 47 209 GLU B N 1
ATOM 9114 C CA . GLU B 1 209 ? -18.766 -36.531 13.977 1 47 209 GLU B CA 1
ATOM 9115 C C . GLU B 1 209 ? -17.609 -37.469 14.312 1 47 209 GLU B C 1
ATOM 9117 O O . GLU B 1 209 ? -16.984 -37.344 15.383 1 47 209 GLU B O 1
ATOM 9122 N N . ALA B 1 210 ? -17.391 -38.438 13.43 1 46.28 210 ALA B N 1
ATOM 9123 C CA . ALA B 1 210 ? -16.297 -39.375 13.711 1 46.28 210 ALA B CA 1
ATOM 9124 C C . ALA B 1 210 ? -14.953 -38.656 13.688 1 46.28 210 ALA B C 1
ATOM 9126 O O . ALA B 1 210 ? -14.078 -38.969 14.508 1 46.28 210 ALA B O 1
ATOM 9127 N N . PHE B 1 211 ? -14.852 -37.719 12.727 1 51.12 211 PHE B N 1
ATOM 9128 C CA . PHE B 1 211 ? -13.578 -37.031 12.648 1 51.12 211 PHE B CA 1
ATOM 9129 C C . PHE B 1 211 ? -13.438 -36.031 13.812 1 51.12 211 PHE B C 1
ATOM 9131 O O . PHE B 1 211 ? -12.328 -35.812 14.297 1 51.12 211 PHE B O 1
ATOM 9138 N N . LEU B 1 212 ? -14.57 -35.406 14.102 1 50.72 212 LEU B N 1
ATOM 9139 C CA . LEU B 1 212 ? -14.523 -34.531 15.266 1 50.72 212 LEU B CA 1
ATOM 9140 C C . LEU B 1 212 ? -14.234 -35.312 16.531 1 50.72 212 LEU B C 1
ATOM 9142 O O . LEU B 1 212 ? -13.531 -34.844 17.422 1 50.72 212 LEU B O 1
ATOM 9146 N N . HIS B 1 213 ? -14.914 -36.531 16.641 1 48.59 213 HIS B N 1
ATOM 9147 C CA . HIS B 1 213 ? -14.773 -37.312 17.859 1 48.59 213 HIS B CA 1
ATOM 9148 C C . HIS B 1 213 ? -13.539 -38.219 17.781 1 48.59 213 HIS B C 1
ATOM 9150 O O . HIS B 1 213 ? -13.102 -38.75 18.797 1 48.59 213 HIS B O 1
ATOM 9156 N N . ASN B 1 214 ? -13.062 -38.5 16.547 1 49.62 214 ASN B N 1
ATOM 9157 C CA . ASN B 1 214 ? -11.852 -39.281 16.406 1 49.62 214 ASN B CA 1
ATOM 9158 C C . ASN B 1 214 ? -10.75 -38.531 15.688 1 49.62 214 ASN B C 1
ATOM 9160 O O . ASN B 1 214 ? -10.555 -38.688 14.484 1 49.62 214 ASN B O 1
ATOM 9164 N N . PRO B 1 215 ? -10.219 -37.562 16.406 1 57.62 215 PRO B N 1
ATOM 9165 C CA . PRO B 1 215 ? -9.234 -36.656 15.812 1 57.62 215 PRO B CA 1
ATOM 9166 C C . PRO B 1 215 ? -8.047 -37.375 15.188 1 57.62 215 PRO B C 1
ATOM 9168 O O . PRO B 1 215 ? -7.621 -38.406 15.695 1 57.62 215 PRO B O 1
ATOM 9171 N N . PHE B 1 216 ? -7.738 -37.219 13.867 1 69.19 216 PHE B N 1
ATOM 9172 C CA . PHE B 1 216 ? -6.613 -37.75 13.094 1 69.19 216 PHE B CA 1
ATOM 9173 C C . PHE B 1 216 ? -5.289 -37.281 13.695 1 69.19 216 PHE B C 1
ATOM 9175 O O . PHE B 1 216 ? -4.969 -36.094 13.664 1 69.19 216 PHE B O 1
ATOM 9182 N N . HIS B 1 217 ? -4.707 -38.312 14.523 1 75.81 217 HIS B N 1
ATOM 9183 C CA . HIS B 1 217 ? -3.436 -37.969 15.156 1 75.81 217 HIS B CA 1
ATOM 9184 C C . HIS B 1 217 ? -2.273 -38.656 14.445 1 75.81 217 HIS B C 1
ATOM 9186 O O . HIS B 1 217 ? -2.26 -39.906 14.305 1 75.81 217 HIS B O 1
ATOM 9192 N N . VAL B 1 218 ? -1.38 -37.875 13.945 1 83.62 218 VAL B N 1
ATOM 9193 C CA . VAL B 1 218 ? -0.219 -38.406 13.227 1 83.62 218 VAL B CA 1
ATOM 9194 C C . VAL B 1 218 ? 1.03 -38.25 14.094 1 83.62 218 VAL B C 1
ATOM 9196 O O . VAL B 1 218 ? 1.332 -37.156 14.586 1 83.62 218 VAL B O 1
ATOM 9199 N N . LYS B 1 219 ? 1.644 -39.281 14.352 1 83.06 219 LYS B N 1
ATOM 9200 C CA . LYS B 1 219 ? 2.889 -39.281 15.117 1 83.06 219 LYS B CA 1
ATOM 9201 C C . LYS B 1 219 ? 4.078 -38.938 14.227 1 83.06 219 LYS B C 1
ATOM 9203 O O . LYS B 1 219 ? 4.965 -38.188 14.617 1 83.06 219 LYS B O 1
ATOM 9208 N N . SER B 1 220 ? 4.051 -39.656 13.055 1 88.44 220 SER B N 1
ATOM 9209 C CA . SER B 1 220 ? 5.121 -39.469 12.078 1 88.44 220 SER B CA 1
ATOM 9210 C C . SER B 1 220 ? 4.602 -39.594 10.656 1 88.44 220 SER B C 1
ATOM 9212 O O . SER B 1 220 ? 3.568 -40.25 10.422 1 88.44 220 SER B O 1
ATOM 9214 N N . MET B 1 221 ? 5.273 -38.938 9.852 1 91.88 221 MET B N 1
ATOM 9215 C CA . MET B 1 221 ? 4.844 -39.031 8.453 1 91.88 221 MET B CA 1
ATOM 9216 C C . MET B 1 221 ? 6.035 -38.906 7.512 1 91.88 221 MET B C 1
ATOM 9218 O O . MET B 1 221 ? 7.059 -38.312 7.867 1 91.88 221 MET B O 1
ATOM 9222 N N . ALA B 1 222 ? 5.887 -39.5 6.305 1 93.38 222 ALA B N 1
ATOM 9223 C CA . ALA B 1 222 ? 6.918 -39.469 5.27 1 93.38 222 ALA B CA 1
ATOM 9224 C C . ALA B 1 222 ? 6.305 -39.625 3.879 1 93.38 222 ALA B C 1
ATOM 9226 O O . ALA B 1 222 ? 5.336 -40.344 3.701 1 93.38 222 ALA B O 1
ATOM 9227 N N . TRP B 1 223 ? 6.848 -38.969 2.922 1 95.5 223 TRP B N 1
ATOM 9228 C CA . TRP B 1 223 ? 6.387 -39.062 1.541 1 95.5 223 TRP B CA 1
ATOM 9229 C C . TRP B 1 223 ? 7.047 -40.219 0.817 1 95.5 223 TRP B C 1
ATOM 9231 O O . TRP B 1 223 ? 8.219 -40.531 1.047 1 95.5 223 TRP B O 1
ATOM 9241 N N . GLY B 1 224 ? 6.234 -40.781 -0.101 1 92.5 224 GLY B N 1
ATOM 9242 C CA . GLY B 1 224 ? 6.762 -41.844 -0.936 1 92.5 224 GLY B CA 1
ATOM 9243 C C . GLY B 1 224 ? 7.543 -41.312 -2.131 1 92.5 224 GLY B C 1
ATOM 9244 O O . GLY B 1 224 ? 7.91 -40.156 -2.184 1 92.5 224 GLY B O 1
ATOM 9245 N N . ALA B 1 225 ? 7.664 -42.281 -3.082 1 91.06 225 ALA B N 1
ATOM 9246 C CA . ALA B 1 225 ? 8.43 -41.938 -4.277 1 91.06 225 ALA B CA 1
ATOM 9247 C C . ALA B 1 225 ? 7.734 -40.844 -5.082 1 91.06 225 ALA B C 1
ATOM 9249 O O . ALA B 1 225 ? 6.52 -40.906 -5.297 1 91.06 225 ALA B O 1
ATOM 9250 N N . GLU B 1 226 ? 8.422 -39.938 -5.48 1 91.62 226 GLU B N 1
ATOM 9251 C CA . GLU B 1 226 ? 7.984 -38.812 -6.305 1 91.62 226 GLU B CA 1
ATOM 9252 C C . GLU B 1 226 ? 6.852 -38.062 -5.633 1 91.62 226 GLU B C 1
ATOM 9254 O O . GLU B 1 226 ? 6.25 -37.156 -6.246 1 91.62 226 GLU B O 1
ATOM 9259 N N . GLY B 1 227 ? 6.43 -38.375 -4.383 1 93.12 227 GLY B N 1
ATOM 9260 C CA . GLY B 1 227 ? 5.457 -37.594 -3.623 1 93.12 227 GLY B CA 1
ATOM 9261 C C . GLY B 1 227 ? 4.023 -38 -3.924 1 93.12 227 GLY B C 1
ATOM 9262 O O . GLY B 1 227 ? 3.096 -37.219 -3.674 1 93.12 227 GLY B O 1
ATOM 9263 N N . TYR B 1 228 ? 3.717 -39.188 -4.477 1 94.94 228 TYR B N 1
ATOM 9264 C CA . TYR B 1 228 ? 2.369 -39.625 -4.836 1 94.94 228 TYR B CA 1
ATOM 9265 C C . TYR B 1 228 ? 1.621 -40.156 -3.621 1 94.94 228 TYR B C 1
ATOM 9267 O O . TYR B 1 228 ? 0.389 -40.188 -3.615 1 94.94 228 TYR B O 1
ATOM 9275 N N . ASN B 1 229 ? 2.42 -40.531 -2.607 1 94.19 229 ASN B N 1
ATOM 9276 C CA . ASN B 1 229 ? 1.811 -41.125 -1.415 1 94.19 229 ASN B CA 1
ATOM 9277 C C . ASN B 1 229 ? 2.398 -40.531 -0.14 1 94.19 229 ASN B C 1
ATOM 9279 O O . ASN B 1 229 ? 3.604 -40.281 -0.06 1 94.19 229 ASN B O 1
ATOM 9283 N N . LEU B 1 230 ? 1.569 -40.25 0.745 1 93.56 230 LEU B N 1
ATOM 9284 C CA . LEU B 1 230 ? 1.979 -39.844 2.086 1 93.56 230 LEU B CA 1
ATOM 9285 C C . LEU B 1 230 ? 1.672 -40.938 3.102 1 93.56 230 LEU B C 1
ATOM 9287 O O . LEU B 1 230 ? 0.512 -41.312 3.279 1 93.56 230 LEU B O 1
ATOM 9291 N N . VAL B 1 231 ? 2.729 -41.438 3.713 1 93.44 231 VAL B N 1
ATOM 9292 C CA . VAL B 1 231 ? 2.584 -42.5 4.707 1 93.44 231 VAL B CA 1
ATOM 9293 C C . VAL B 1 231 ? 2.613 -41.906 6.109 1 93.44 231 VAL B C 1
ATOM 9295 O O . VAL B 1 231 ? 3.518 -41.125 6.445 1 93.44 231 VAL B O 1
ATOM 9298 N N . MET B 1 232 ? 1.645 -42.25 6.891 1 89.38 232 MET B N 1
ATOM 9299 C CA . MET B 1 232 ? 1.508 -41.719 8.234 1 89.38 232 MET B CA 1
ATOM 9300 C C . MET B 1 232 ? 1.33 -42.812 9.266 1 89.38 232 MET B C 1
ATOM 9302 O O . MET B 1 232 ? 0.775 -43.875 8.953 1 89.38 232 MET B O 1
ATOM 9306 N N . VAL B 1 233 ? 1.904 -42.531 10.422 1 87.31 233 VAL B N 1
ATOM 9307 C CA . VAL B 1 233 ? 1.732 -43.438 11.547 1 87.31 233 VAL B CA 1
ATOM 9308 C C . VAL B 1 233 ? 0.844 -42.781 12.609 1 87.31 233 VAL B C 1
ATOM 9310 O O . VAL B 1 233 ? 1.047 -41.625 12.969 1 87.31 233 VAL B O 1
ATOM 9313 N N . SER B 1 234 ? -0.11 -43.531 13.008 1 78.25 234 SER B N 1
ATOM 9314 C CA . SER B 1 234 ? -1.05 -43 13.984 1 78.25 234 SER B CA 1
ATOM 9315 C C . SER B 1 234 ? -0.483 -43.094 15.398 1 78.25 234 SER B C 1
ATOM 9317 O O . SER B 1 234 ? 0.276 -44 15.711 1 78.25 234 SER B O 1
ATOM 9319 N N . ALA B 1 235 ? -0.573 -41.969 16.234 1 72.19 235 ALA B N 1
ATOM 9320 C CA . ALA B 1 235 ? -0.095 -41.938 17.609 1 72.19 235 ALA B CA 1
ATOM 9321 C C . ALA B 1 235 ? -1.083 -42.625 18.562 1 72.19 235 ALA B C 1
ATOM 9323 O O . ALA B 1 235 ? -2.277 -42.719 18.266 1 72.19 235 ALA B O 1
ATOM 9324 N N . GLU B 1 236 ? -0.445 -43.406 19.688 1 58.09 236 GLU B N 1
ATOM 9325 C CA . GLU B 1 236 ? -1.194 -44.062 20.75 1 58.09 236 GLU B CA 1
ATOM 9326 C C . GLU B 1 236 ? -1.942 -43.062 21.625 1 58.09 236 GLU B C 1
ATOM 9328 O O . GLU B 1 236 ? -1.42 -41.969 21.922 1 58.09 236 GLU B O 1
ATOM 9333 N N . GLU B 1 237 ? -3.17 -43.094 21.625 1 51.38 237 GLU B N 1
ATOM 9334 C CA . GLU B 1 237 ? -3.879 -42.344 22.656 1 51.38 237 GLU B CA 1
ATOM 9335 C C . GLU B 1 237 ? -3.412 -42.719 24.062 1 51.38 237 GLU B C 1
ATOM 9337 O O . GLU B 1 237 ? -3.395 -43.906 24.406 1 51.38 237 GLU B O 1
ATOM 9342 N N . ASP B 1 238 ? -2.459 -42.188 24.703 1 44.56 238 ASP B N 1
ATOM 9343 C CA . ASP B 1 238 ? -2.275 -42.594 26.094 1 44.56 238 ASP B CA 1
ATOM 9344 C C . ASP B 1 238 ? -3.611 -42.656 26.828 1 44.56 238 ASP B C 1
ATOM 9346 O O . ASP B 1 238 ? -3.646 -42.719 28.062 1 44.56 238 ASP B O 1
ATOM 9350 N N . ASN B 1 239 ? -4.586 -41.844 26.562 1 41.31 239 ASN B N 1
ATOM 9351 C CA . ASN B 1 239 ? -5.613 -41.875 27.594 1 41.31 239 ASN B CA 1
ATOM 9352 C C . ASN B 1 239 ? -6.277 -43.25 27.688 1 41.31 239 ASN B C 1
ATOM 9354 O O . ASN B 1 239 ? -6.441 -43.938 26.688 1 41.31 239 ASN B O 1
ATOM 9358 N N . GLY B 1 240 ? -6.312 -43.969 28.984 1 38.44 240 GLY B N 1
ATOM 9359 C CA . GLY B 1 240 ? -7.137 -44.969 29.609 1 38.44 240 GLY B CA 1
ATOM 9360 C C . GLY B 1 240 ? -8.508 -45.125 28.969 1 38.44 240 GLY B C 1
ATOM 9361 O O . GLY B 1 240 ? -9.367 -45.844 29.484 1 38.44 240 GLY B O 1
ATOM 9362 N N . SER B 1 241 ? -9.062 -43.969 28.656 1 36.16 241 SER B N 1
ATOM 9363 C CA . SER B 1 241 ? -10.492 -44.188 28.438 1 36.16 241 SER B CA 1
ATOM 9364 C C . SER B 1 241 ? -10.727 -45.156 27.297 1 36.16 241 SER B C 1
ATOM 9366 O O . SER B 1 241 ? -10.141 -45.031 26.219 1 36.16 241 SER B O 1
ATOM 9368 N N . THR B 1 242 ? -11 -46.406 27.594 1 35.81 242 THR B N 1
ATOM 9369 C CA . THR B 1 242 ? -11.625 -47.531 26.938 1 35.81 242 THR B CA 1
ATOM 9370 C C . THR B 1 242 ? -12.68 -47.062 25.938 1 35.81 242 THR B C 1
ATOM 9372 O O . THR B 1 242 ? -13.516 -47.875 25.5 1 35.81 242 THR B O 1
ATOM 9375 N N . ALA B 1 243 ? -13.164 -45.844 26.047 1 34.75 243 ALA B N 1
ATOM 9376 C CA . ALA B 1 243 ? -14.406 -45.781 25.281 1 34.75 243 ALA B CA 1
ATOM 9377 C C . ALA B 1 243 ? -14.188 -46.281 23.859 1 34.75 243 ALA B C 1
ATOM 9379 O O . ALA B 1 243 ? -13.062 -46.312 23.359 1 34.75 243 ALA B O 1
ATOM 9380 N N . HIS B 1 244 ? -15.266 -46.781 23.203 1 34.22 244 HIS B N 1
ATOM 9381 C CA . HIS B 1 244 ? -15.703 -47.344 21.938 1 34.22 244 HIS B CA 1
ATOM 9382 C C . HIS B 1 244 ? -15.195 -46.5 20.75 1 34.22 244 HIS B C 1
ATOM 9384 O O . HIS B 1 244 ? -15.898 -45.625 20.266 1 34.22 244 HIS B O 1
ATOM 9390 N N . SER B 1 245 ? -14.125 -45.875 20.828 1 39.34 245 SER B N 1
ATOM 9391 C CA . SER B 1 245 ? -13.711 -45.156 19.641 1 39.34 245 SER B CA 1
ATOM 9392 C C . SER B 1 245 ? -13.75 -46.031 18.406 1 39.34 245 SER B C 1
ATOM 9394 O O . SER B 1 245 ? -13.195 -47.125 18.406 1 39.34 245 SER B O 1
ATOM 9396 N N . VAL B 1 246 ? -14.789 -46.062 17.75 1 38 246 VAL B N 1
ATOM 9397 C CA . VAL B 1 246 ? -15.188 -46.812 16.562 1 38 246 VAL B CA 1
ATOM 9398 C C . VAL B 1 246 ? -14.023 -46.875 15.578 1 38 246 VAL B C 1
ATOM 9400 O O . VAL B 1 246 ? -13.992 -47.75 14.711 1 38 246 VAL B O 1
ATOM 9403 N N . ILE B 1 247 ? -13.32 -45.75 15.281 1 45.25 247 ILE B N 1
ATOM 9404 C CA . ILE B 1 247 ? -12.258 -45.938 14.297 1 45.25 247 ILE B CA 1
ATOM 9405 C C . ILE B 1 247 ? -11.109 -46.719 14.93 1 45.25 247 ILE B C 1
ATOM 9407 O O . ILE B 1 247 ? -10.484 -46.281 15.891 1 45.25 247 ILE B O 1
ATOM 9411 N N . LEU B 1 248 ? -11.023 -47.969 15.094 1 45.19 248 LEU B N 1
ATOM 9412 C CA . LEU B 1 248 ? -10.047 -48.938 15.625 1 45.19 248 LEU B CA 1
ATOM 9413 C C . LEU B 1 248 ? -8.656 -48.656 15.07 1 45.19 248 LEU B C 1
ATOM 9415 O O . LEU B 1 248 ? -8.211 -49.312 14.133 1 45.19 248 LEU B O 1
ATOM 9419 N N . LEU B 1 249 ? -8.32 -47.375 14.766 1 52.59 249 LEU B N 1
ATOM 9420 C CA . LEU B 1 249 ? -6.895 -47.312 14.461 1 52.59 249 LEU B CA 1
ATOM 9421 C C . LEU B 1 249 ? -6.059 -47.719 15.664 1 52.59 249 LEU B C 1
ATOM 9423 O O . LEU B 1 249 ? -6.281 -47.25 16.781 1 52.59 249 LEU B O 1
ATOM 9427 N N . HIS B 1 250 ? -5.602 -48.938 15.648 1 56.84 250 HIS B N 1
ATOM 9428 C CA . HIS B 1 250 ? -4.668 -49.406 16.672 1 56.84 250 HIS B CA 1
ATOM 9429 C C . HIS B 1 250 ? -3.381 -48.594 16.656 1 56.84 250 HIS B C 1
ATOM 9431 O O . HIS B 1 250 ? -2.971 -48.094 15.602 1 56.84 250 HIS B O 1
ATOM 9437 N N . PRO B 1 251 ? -2.99 -48.188 17.812 1 63.69 251 PRO B N 1
ATOM 9438 C CA . PRO B 1 251 ? -1.669 -47.562 17.859 1 63.69 251 PRO B CA 1
ATOM 9439 C C . PRO B 1 251 ? -0.621 -48.312 17.047 1 63.69 251 PRO B C 1
ATOM 9441 O O . PRO B 1 251 ? -0.543 -49.562 17.125 1 63.69 251 PRO B O 1
ATOM 9444 N N . GLY B 1 252 ? -0.048 -47.594 16.016 1 66.62 252 GLY B N 1
ATOM 9445 C CA . GLY B 1 252 ? 0.981 -48.188 15.18 1 66.62 252 GLY B CA 1
ATOM 9446 C C . GLY B 1 252 ? 0.509 -48.469 13.773 1 66.62 252 GLY B C 1
ATOM 9447 O O . GLY B 1 252 ? 1.279 -48.969 12.945 1 66.62 252 GLY B O 1
ATOM 9448 N N . ASP B 1 253 ? -0.792 -48.156 13.57 1 77.06 253 ASP B N 1
ATOM 9449 C CA . ASP B 1 253 ? -1.278 -48.406 12.219 1 77.06 253 ASP B CA 1
ATOM 9450 C C . ASP B 1 253 ? -0.62 -47.469 11.211 1 77.06 253 ASP B C 1
ATOM 9452 O O . ASP B 1 253 ? -0.374 -46.312 11.508 1 77.06 253 ASP B O 1
ATOM 9456 N N . ILE B 1 254 ? -0.276 -48.031 10.062 1 84.19 254 ILE B N 1
ATOM 9457 C CA . ILE B 1 254 ? 0.305 -47.25 8.969 1 84.19 254 ILE B CA 1
ATOM 9458 C C . ILE B 1 254 ? -0.792 -46.844 7.988 1 84.19 254 ILE B C 1
ATOM 9460 O O . ILE B 1 254 ? -1.57 -47.688 7.527 1 84.19 254 ILE B O 1
ATOM 9464 N N . MET B 1 255 ? -1.035 -45.562 7.816 1 82.88 255 MET B N 1
ATOM 9465 C CA . MET B 1 255 ? -2.004 -45 6.883 1 82.88 255 MET B CA 1
ATOM 9466 C C . MET B 1 255 ? -1.303 -44.406 5.668 1 82.88 255 MET B C 1
ATOM 9468 O O . MET B 1 255 ? -0.196 -43.875 5.785 1 82.88 255 MET B O 1
ATOM 9472 N N . GLN B 1 256 ? -2.006 -44.562 4.52 1 87.31 256 GLN B N 1
ATOM 9473 C CA . GLN B 1 256 ? -1.453 -44 3.283 1 87.31 256 GLN B CA 1
ATOM 9474 C C . GLN B 1 256 ? -2.477 -43.125 2.561 1 87.31 256 GLN B C 1
ATOM 9476 O O . GLN B 1 256 ? -3.637 -43.531 2.412 1 87.31 256 GLN B O 1
ATOM 9481 N N . LEU B 1 257 ? -2.158 -41.938 2.188 1 87.12 257 LEU B N 1
ATOM 9482 C CA . LEU B 1 257 ? -2.969 -41.031 1.381 1 87.12 257 LEU B CA 1
ATOM 9483 C C . LEU B 1 257 ? -2.361 -40.875 -0.008 1 87.12 257 LEU B C 1
ATOM 9485 O O . LEU B 1 257 ? -1.157 -40.625 -0.139 1 87.12 257 LEU B O 1
ATOM 9489 N N . GLN B 1 258 ? -3.191 -40.969 -1.056 1 90.44 258 GLN B N 1
ATOM 9490 C CA . GLN B 1 258 ? -2.725 -40.844 -2.432 1 90.44 258 GLN B CA 1
ATOM 9491 C C . GLN B 1 258 ? -2.967 -39.438 -2.957 1 90.44 258 GLN B C 1
ATOM 9493 O O . GLN B 1 258 ? -4.004 -38.812 -2.678 1 90.44 258 GLN B O 1
ATOM 9498 N N . PHE B 1 259 ? -1.992 -38.969 -3.674 1 92.69 259 PHE B N 1
ATOM 9499 C CA . PHE B 1 259 ? -2.076 -37.594 -4.188 1 92.69 259 PHE B CA 1
ATOM 9500 C C . PHE B 1 259 ? -1.812 -37.562 -5.688 1 92.69 259 PHE B C 1
ATOM 9502 O O . PHE B 1 259 ? -1.237 -38.5 -6.242 1 92.69 259 PHE B O 1
ATOM 9509 N N . VAL B 1 260 ? -2.316 -36.531 -6.336 1 92.94 260 VAL B N 1
ATOM 9510 C CA . VAL B 1 260 ? -2.01 -36.156 -7.715 1 92.94 260 VAL B CA 1
ATOM 9511 C C . VAL B 1 260 ? -1.322 -34.812 -7.754 1 92.94 260 VAL B C 1
ATOM 9513 O O . VAL B 1 260 ? -1.651 -33.906 -6.965 1 92.94 260 VAL B O 1
ATOM 9516 N N . LYS B 1 261 ? -0.338 -34.719 -8.555 1 92.94 261 LYS B N 1
ATOM 9517 C CA . LYS B 1 261 ? 0.367 -33.438 -8.602 1 92.94 261 LYS B CA 1
ATOM 9518 C C . LYS B 1 261 ? 0.347 -32.844 -10.008 1 92.94 261 LYS B C 1
ATOM 9520 O O . LYS B 1 261 ? 0.131 -33.562 -10.984 1 92.94 261 LYS B O 1
ATOM 9525 N N . SER B 1 262 ? 0.522 -31.578 -10.062 1 93.12 262 SER B N 1
ATOM 9526 C CA . SER B 1 262 ? 0.615 -30.891 -11.352 1 93.12 262 SER B CA 1
ATOM 9527 C C . SER B 1 262 ? 1.927 -31.219 -12.055 1 93.12 262 SER B C 1
ATOM 9529 O O . SER B 1 262 ? 2.973 -31.344 -11.414 1 93.12 262 SER B O 1
ATOM 9531 N N . THR B 1 263 ? 1.899 -31.312 -13.352 1 92.12 263 THR B N 1
ATOM 9532 C CA . THR B 1 263 ? 3.107 -31.594 -14.117 1 92.12 263 THR B CA 1
ATOM 9533 C C . THR B 1 263 ? 4.074 -30.406 -14.062 1 92.12 263 THR B C 1
ATOM 9535 O O . THR B 1 263 ? 5.273 -30.578 -14.297 1 92.12 263 THR B O 1
ATOM 9538 N N . LEU B 1 264 ? 3.543 -29.297 -13.672 1 89.75 264 LEU B N 1
ATOM 9539 C CA . LEU B 1 264 ? 4.363 -28.094 -13.617 1 89.75 264 LEU B CA 1
ATOM 9540 C C . LEU B 1 264 ? 5.359 -28.156 -12.461 1 89.75 264 LEU B C 1
ATOM 9542 O O . LEU B 1 264 ? 6.367 -27.453 -12.461 1 89.75 264 LEU B O 1
ATOM 9546 N N . ALA B 1 265 ? 5.129 -28.969 -11.539 1 88.62 265 ALA B N 1
ATOM 9547 C CA . ALA B 1 265 ? 6 -29.078 -10.367 1 88.62 265 ALA B CA 1
ATOM 9548 C C . ALA B 1 265 ? 7.359 -29.656 -10.75 1 88.62 265 ALA B C 1
ATOM 9550 O O . ALA B 1 265 ? 8.383 -29.297 -10.164 1 88.62 265 ALA B O 1
ATOM 9551 N N . VAL B 1 266 ? 7.32 -30.531 -11.781 1 88.25 266 VAL B N 1
ATOM 9552 C CA . VAL B 1 266 ? 8.562 -31.219 -12.109 1 88.25 266 VAL B CA 1
ATOM 9553 C C . VAL B 1 266 ? 8.969 -30.906 -13.547 1 88.25 266 VAL B C 1
ATOM 9555 O O . VAL B 1 266 ? 10.141 -31 -13.906 1 88.25 266 VAL B O 1
ATOM 9558 N N . ASN B 1 267 ? 7.992 -30.625 -14.312 1 90.44 267 ASN B N 1
ATOM 9559 C CA . ASN B 1 267 ? 8.242 -30.375 -15.727 1 90.44 267 ASN B CA 1
ATOM 9560 C C . ASN B 1 267 ? 7.59 -29.062 -16.172 1 90.44 267 ASN B C 1
ATOM 9562 O O . ASN B 1 267 ? 6.652 -29.078 -16.984 1 90.44 267 ASN B O 1
ATOM 9566 N N . PRO B 1 268 ? 8.203 -27.938 -15.812 1 87.31 268 PRO B N 1
ATOM 9567 C CA . PRO B 1 268 ? 7.594 -26.672 -16.172 1 87.31 268 PRO B CA 1
ATOM 9568 C C . PRO B 1 268 ? 7.922 -26.234 -17.609 1 87.31 268 PRO B C 1
ATOM 9570 O O . PRO B 1 268 ? 8.625 -25.25 -17.812 1 87.31 268 PRO B O 1
ATOM 9573 N N . CYS B 1 269 ? 7.391 -26.906 -18.531 1 86.19 269 CYS B N 1
ATOM 9574 C CA . CYS B 1 269 ? 7.598 -26.562 -19.938 1 86.19 269 CYS B CA 1
ATOM 9575 C C . CYS B 1 269 ? 6.398 -25.797 -20.5 1 86.19 269 CYS B C 1
ATOM 9577 O O . CYS B 1 269 ? 5.293 -25.906 -19.953 1 86.19 269 CYS B O 1
ATOM 9579 N N . MET B 1 270 ? 6.59 -25.109 -21.516 1 78.44 270 MET B N 1
ATOM 9580 C CA . MET B 1 270 ? 5.59 -24.219 -22.109 1 78.44 270 MET B CA 1
ATOM 9581 C C . MET B 1 270 ? 4.387 -25.016 -22.609 1 78.44 270 MET B C 1
ATOM 9583 O O . MET B 1 270 ? 3.248 -24.547 -22.516 1 78.44 270 MET B O 1
ATOM 9587 N N . SER B 1 271 ? 4.531 -26.141 -23.062 1 76.69 271 SER B N 1
ATOM 9588 C CA . SER B 1 271 ? 3.424 -26.938 -23.594 1 76.69 271 SER B CA 1
ATOM 9589 C C . SER B 1 271 ? 2.455 -27.328 -22.484 1 76.69 271 SER B C 1
ATOM 9591 O O . SER B 1 271 ? 1.255 -27.469 -22.719 1 76.69 271 SER B O 1
ATOM 9593 N N . ASN B 1 272 ? 2.961 -27.484 -21.328 1 73.38 272 ASN B N 1
ATOM 9594 C CA . ASN B 1 272 ? 2.145 -27.891 -20.188 1 73.38 272 ASN B CA 1
ATOM 9595 C C . ASN B 1 272 ? 1.411 -26.703 -19.578 1 73.38 272 ASN B C 1
ATOM 9597 O O . ASN B 1 272 ? 0.488 -26.875 -18.781 1 73.38 272 ASN B O 1
ATOM 9601 N N . HIS B 1 273 ? 1.716 -25.547 -20.047 1 76.31 273 HIS B N 1
ATOM 9602 C CA . HIS B 1 273 ? 1.176 -24.359 -19.406 1 76.31 273 HIS B CA 1
ATOM 9603 C C . HIS B 1 273 ? -0.206 -24.016 -19.953 1 76.31 273 HIS B C 1
ATOM 9605 O O . HIS B 1 273 ? -0.975 -23.312 -19.297 1 76.31 273 HIS B O 1
ATOM 9611 N N . ASN B 1 274 ? -0.592 -24.609 -20.969 1 75.81 274 ASN B N 1
ATOM 9612 C CA . ASN B 1 274 ? -1.847 -24.219 -21.594 1 75.81 274 ASN B CA 1
ATOM 9613 C C . ASN B 1 274 ? -3.006 -25.094 -21.141 1 75.81 274 ASN B C 1
ATOM 9615 O O . ASN B 1 274 ? -4.172 -24.766 -21.359 1 75.81 274 ASN B O 1
ATOM 9619 N N . HIS B 1 275 ? -2.615 -26.219 -20.516 1 83.69 275 HIS B N 1
ATOM 9620 C CA . HIS B 1 275 ? -3.639 -27.188 -20.125 1 83.69 275 HIS B CA 1
ATOM 9621 C C . HIS B 1 275 ? -3.531 -27.531 -18.641 1 83.69 275 HIS B C 1
ATOM 9623 O O . HIS B 1 275 ? -2.482 -27.328 -18.031 1 83.69 275 HIS B O 1
ATOM 9629 N N . LEU B 1 276 ? -4.66 -27.891 -18.219 1 89.5 276 LEU B N 1
ATOM 9630 C CA . LEU B 1 276 ? -4.633 -28.484 -16.891 1 89.5 276 LEU B CA 1
ATOM 9631 C C . LEU B 1 276 ? -4.223 -29.938 -16.938 1 89.5 276 LEU B C 1
ATOM 9633 O O . LEU B 1 276 ? -5 -30.797 -17.391 1 89.5 276 LEU B O 1
ATOM 9637 N N . PHE B 1 277 ? -3.062 -30.234 -16.578 1 92.25 277 PHE B N 1
ATOM 9638 C CA . PHE B 1 277 ? -2.459 -31.562 -16.703 1 92.25 277 PHE B CA 1
ATOM 9639 C C . PHE B 1 277 ? -1.871 -32.031 -15.383 1 92.25 277 PHE B C 1
ATOM 9641 O O . PHE B 1 277 ? -0.926 -31.422 -14.875 1 92.25 277 PHE B O 1
ATOM 9648 N N . LEU B 1 278 ? -2.434 -33.094 -14.828 1 93.44 278 LEU B N 1
ATOM 9649 C CA . LEU B 1 278 ? -1.984 -33.656 -13.555 1 93.44 278 LEU B CA 1
ATOM 9650 C C . LEU B 1 278 ? -1.443 -35.062 -13.734 1 93.44 278 LEU B C 1
ATOM 9652 O O . LEU B 1 278 ? -1.872 -35.812 -14.641 1 93.44 278 LEU B O 1
ATOM 9656 N N . GLN B 1 279 ? -0.525 -35.406 -12.984 1 94.12 279 GLN B N 1
ATOM 9657 C CA . GLN B 1 279 ? 0.046 -36.719 -13.055 1 94.12 279 GLN B CA 1
ATOM 9658 C C . GLN B 1 279 ? -0.075 -37.469 -11.719 1 94.12 279 GLN B C 1
ATOM 9660 O O . GLN B 1 279 ? 0.031 -36.844 -10.656 1 94.12 279 GLN B O 1
ATOM 9665 N N . SER B 1 280 ? -0.353 -38.656 -11.773 1 93.25 280 SER B N 1
ATOM 9666 C CA . SER B 1 280 ? -0.428 -39.562 -10.625 1 93.25 280 SER B CA 1
ATOM 9667 C C . SER B 1 280 ? 0.484 -40.781 -10.805 1 93.25 280 SER B C 1
ATOM 9669 O O . SER B 1 280 ? 1.271 -40.812 -11.75 1 93.25 280 SER B O 1
ATOM 9671 N N . GLU B 1 281 ? 0.394 -41.656 -9.891 1 91.69 281 GLU B N 1
ATOM 9672 C CA . GLU B 1 281 ? 1.24 -42.844 -9.914 1 91.69 281 GLU B CA 1
ATOM 9673 C C . GLU B 1 281 ? 0.864 -43.781 -11.07 1 91.69 281 GLU B C 1
ATOM 9675 O O . GLU B 1 281 ? 1.731 -44.406 -11.672 1 91.69 281 GLU B O 1
ATOM 9680 N N . GLU B 1 282 ? -0.449 -43.75 -11.406 1 91.94 282 GLU B N 1
ATOM 9681 C CA . GLU B 1 282 ? -0.87 -44.75 -12.383 1 91.94 282 GLU B CA 1
ATOM 9682 C C . GLU B 1 282 ? -1.619 -44.094 -13.547 1 91.94 282 GLU B C 1
ATOM 9684 O O . GLU B 1 282 ? -1.786 -44.719 -14.602 1 91.94 282 GLU B O 1
ATOM 9689 N N . CYS B 1 283 ? -2.049 -42.969 -13.367 1 93.44 283 CYS B N 1
ATOM 9690 C CA . CYS B 1 283 ? -2.873 -42.375 -14.398 1 93.44 283 CYS B CA 1
ATOM 9691 C C . CYS B 1 283 ? -2.541 -40.875 -14.562 1 93.44 283 CYS B C 1
ATOM 9693 O O . CYS B 1 283 ? -1.86 -40.312 -13.711 1 93.44 283 CYS B O 1
ATOM 9695 N N . LEU B 1 284 ? -2.977 -40.375 -15.703 1 93.75 284 LEU B N 1
ATOM 9696 C CA . LEU B 1 284 ? -2.84 -38.969 -16.016 1 93.75 284 LEU B CA 1
ATOM 9697 C C . LEU B 1 284 ? -4.207 -38.312 -16.141 1 93.75 284 LEU B C 1
ATOM 9699 O O . LEU B 1 284 ? -5.16 -38.906 -16.625 1 93.75 284 LEU B O 1
ATOM 9703 N N . TYR B 1 285 ? -4.312 -37.125 -15.586 1 91.62 285 TYR B N 1
ATOM 9704 C CA . TYR B 1 285 ? -5.543 -36.344 -15.68 1 91.62 285 TYR B CA 1
ATOM 9705 C C . TYR B 1 285 ? -5.352 -35.125 -16.594 1 91.62 285 TYR B C 1
ATOM 9707 O O . TYR B 1 285 ? -4.441 -34.312 -16.375 1 91.62 285 TYR B O 1
ATOM 9715 N N . LEU B 1 286 ? -6.164 -35 -17.625 1 90.06 286 LEU B N 1
ATOM 9716 C CA . LEU B 1 286 ? -6.027 -33.906 -18.594 1 90.06 286 LEU B CA 1
ATOM 9717 C C . LEU B 1 286 ? -7.359 -33.188 -18.797 1 90.06 286 LEU B C 1
ATOM 9719 O O . LEU B 1 286 ? -8.414 -33.844 -18.875 1 90.06 286 LEU B O 1
ATOM 9723 N N . ASN B 1 287 ? -7.312 -31.875 -18.719 1 86.75 287 ASN B N 1
ATOM 9724 C CA . ASN B 1 287 ? -8.445 -31.016 -19.062 1 86.75 287 ASN B CA 1
ATOM 9725 C C . ASN B 1 287 ? -8.031 -29.906 -20.016 1 86.75 287 ASN B C 1
ATOM 9727 O O . ASN B 1 287 ? -7.18 -29.078 -19.688 1 86.75 287 ASN B O 1
ATOM 9731 N N . THR B 1 288 ? -8.555 -29.875 -21.25 1 73.44 288 THR B N 1
ATOM 9732 C CA . THR B 1 288 ? -8.125 -28.922 -22.281 1 73.44 288 THR B CA 1
ATOM 9733 C C . THR B 1 288 ? -8.852 -27.594 -22.125 1 73.44 288 THR B C 1
ATOM 9735 O O . THR B 1 288 ? -8.586 -26.641 -22.859 1 73.44 288 THR B O 1
ATOM 9738 N N . GLY B 1 289 ? -9.445 -27.281 -20.984 1 63.28 289 GLY B N 1
ATOM 9739 C CA . GLY B 1 289 ? -10.047 -25.984 -20.703 1 63.28 289 GLY B CA 1
ATOM 9740 C C . GLY B 1 289 ? -11.062 -25.562 -21.734 1 63.28 289 GLY B C 1
ATOM 9741 O O . GLY B 1 289 ? -11.422 -24.391 -21.812 1 63.28 289 GLY B O 1
ATOM 9742 N N . ASP B 1 290 ? -11.391 -26.344 -22.938 1 55.88 290 ASP B N 1
ATOM 9743 C CA . ASP B 1 290 ? -12.305 -25.891 -23.984 1 55.88 290 ASP B CA 1
ATOM 9744 C C . ASP B 1 290 ? -13.633 -25.438 -23.391 1 55.88 290 ASP B C 1
ATOM 9746 O O . ASP B 1 290 ? -14.234 -26.141 -22.578 1 55.88 290 ASP B O 1
ATOM 9750 N N . MET B 1 291 ? -13.758 -24.156 -23.266 1 49.38 291 MET B N 1
ATOM 9751 C CA . MET B 1 291 ? -15.039 -23.594 -22.875 1 49.38 291 MET B CA 1
ATOM 9752 C C . MET B 1 291 ? -16.125 -23.969 -23.875 1 49.38 291 MET B C 1
ATOM 9754 O O . MET B 1 291 ? -15.859 -24.125 -25.062 1 49.38 291 MET B O 1
ATOM 9758 N N . VAL B 1 292 ? -17.078 -24.828 -23.578 1 41.09 292 VAL B N 1
ATOM 9759 C CA . VAL B 1 292 ? -18.188 -25.391 -24.344 1 41.09 292 VAL B CA 1
ATOM 9760 C C . VAL B 1 292 ? -18.703 -24.359 -25.344 1 41.09 292 VAL B C 1
ATOM 9762 O O . VAL B 1 292 ? -19.75 -24.562 -25.969 1 41.09 292 VAL B O 1
ATOM 9765 N N . SER B 1 293 ? -18.188 -23.312 -25.719 1 38.28 293 SER B N 1
ATOM 9766 C CA . SER B 1 293 ? -19.016 -22.688 -26.734 1 38.28 293 SER B CA 1
ATOM 9767 C C . SER B 1 293 ? -19.141 -23.562 -27.984 1 38.28 293 SER B C 1
ATOM 9769 O O . SER B 1 293 ? -20.219 -23.656 -28.578 1 38.28 293 SER B O 1
ATOM 9771 N N . ASP B 1 294 ? -18 -24.125 -28.594 1 35.69 294 ASP B N 1
ATOM 9772 C CA . ASP B 1 294 ? -18.031 -24.625 -29.969 1 35.69 294 ASP B CA 1
ATOM 9773 C C . ASP B 1 294 ? -18.531 -26.062 -30.016 1 35.69 294 ASP B C 1
ATOM 9775 O O . ASP B 1 294 ? -18.562 -26.672 -31.094 1 35.69 294 ASP B O 1
ATOM 9779 N N . SER B 1 295 ? -18.562 -26.891 -29.109 1 31.72 295 SER B N 1
ATOM 9780 C CA . SER B 1 295 ? -19.078 -28.219 -29.391 1 31.72 295 SER B CA 1
ATOM 9781 C C . SER B 1 295 ? -20.531 -28.156 -29.891 1 31.72 295 SER B C 1
ATOM 9783 O O . SER B 1 295 ? -21.156 -29.188 -30.094 1 31.72 295 SER B O 1
ATOM 9785 N N . ALA B 1 296 ? -21.109 -27.109 -29.812 1 34.22 296 ALA B N 1
ATOM 9786 C CA . ALA B 1 296 ? -22.359 -27.203 -30.578 1 34.22 296 ALA B CA 1
ATOM 9787 C C . ALA B 1 296 ? -22.078 -27.562 -32.031 1 34.22 296 ALA B C 1
ATOM 9789 O O . ALA B 1 296 ? -22.891 -28.219 -32.688 1 34.22 296 ALA B O 1
ATOM 9790 N N . GLU B 1 297 ? -20.953 -27.172 -32.625 1 30.98 297 GLU B N 1
ATOM 9791 C CA . GLU B 1 297 ? -20.812 -27.469 -34.031 1 30.98 297 GLU B CA 1
ATOM 9792 C C . GLU B 1 297 ? -20.219 -28.875 -34.25 1 30.98 297 GLU B C 1
ATOM 9794 O O . GLU B 1 297 ? -20.625 -29.578 -35.156 1 30.98 297 GLU B O 1
ATOM 9799 N N . ASN B 1 298 ? -19.172 -29.328 -33.469 1 31.44 298 ASN B N 1
ATOM 9800 C CA . ASN B 1 298 ? -18.594 -30.578 -33.938 1 31.44 298 ASN B CA 1
ATOM 9801 C C . ASN B 1 298 ? -19.453 -31.781 -33.531 1 31.44 298 ASN B C 1
ATOM 9803 O O . ASN B 1 298 ? -19.234 -32.906 -34 1 31.44 298 ASN B O 1
ATOM 9807 N N . PHE B 1 299 ? -20.203 -31.734 -32.5 1 30.48 299 PHE B N 1
ATOM 9808 C CA . PHE B 1 299 ? -21.125 -32.844 -32.406 1 30.48 299 PHE B CA 1
ATOM 9809 C C . PHE B 1 299 ? -22.094 -32.844 -33.562 1 30.48 299 PHE B C 1
ATOM 9811 O O . PHE B 1 299 ? -22.922 -33.75 -33.688 1 30.48 299 PHE B O 1
ATOM 9818 N N . ARG B 1 300 ? -22.312 -31.734 -34.281 1 30.91 300 ARG B N 1
ATOM 9819 C CA . ARG B 1 300 ? -23.172 -31.891 -35.438 1 30.91 300 ARG B CA 1
ATOM 9820 C C . ARG B 1 300 ? -22.562 -32.844 -36.469 1 30.91 300 ARG B C 1
ATOM 9822 O O . ARG B 1 300 ? -23.297 -33.531 -37.188 1 30.91 300 ARG B O 1
ATOM 9829 N N . ASN B 1 301 ? -21.266 -32.875 -36.688 1 28.98 301 ASN B N 1
ATOM 9830 C CA . ASN B 1 301 ? -20.922 -33.625 -37.875 1 28.98 301 ASN B CA 1
ATOM 9831 C C . ASN B 1 301 ? -20.906 -35.125 -37.625 1 28.98 301 ASN B C 1
ATOM 9833 O O . ASN B 1 301 ? -20.594 -35.906 -38.531 1 28.98 301 ASN B O 1
ATOM 9837 N N . CYS B 1 302 ? -20.719 -35.656 -36.438 1 27.58 302 CYS B N 1
ATOM 9838 C CA . CYS B 1 302 ? -20.75 -37.125 -36.531 1 27.58 302 CYS B CA 1
ATOM 9839 C C . CYS B 1 302 ? -22.188 -37.625 -36.719 1 27.58 302 CYS B C 1
ATOM 9841 O O . CYS B 1 302 ? -22.422 -38.844 -36.75 1 27.58 302 CYS B O 1
ATOM 9843 N N . GLN B 1 303 ? -23.344 -37.031 -36.469 1 27.72 303 GLN B N 1
ATOM 9844 C CA . GLN B 1 303 ? -24.641 -37.688 -36.688 1 27.72 303 GLN B CA 1
ATOM 9845 C C . GLN B 1 303 ? -24.922 -37.844 -38.188 1 27.72 303 GLN B C 1
ATOM 9847 O O . GLN B 1 303 ? -25.422 -36.938 -38.844 1 27.72 303 GLN B O 1
ATOM 9852 N N . GLY B 1 304 ? -24.094 -38.375 -39.062 1 25.86 304 GLY B N 1
ATOM 9853 C CA . GLY B 1 304 ? -24.828 -38.844 -40.25 1 25.86 304 GLY B CA 1
ATOM 9854 C C . GLY B 1 304 ? -26.078 -39.625 -39.906 1 25.86 304 GLY B C 1
ATOM 9855 O O . GLY B 1 304 ? -27.172 -39.312 -40.375 1 25.86 304 GLY B O 1
ATOM 9856 N N . THR B 1 305 ? -26 -41.031 -39.969 1 23.98 305 THR B N 1
ATOM 9857 C CA . THR B 1 305 ? -27.094 -41.875 -40.406 1 23.98 305 THR B CA 1
ATOM 9858 C C . THR B 1 305 ? -28.219 -41.906 -39.375 1 23.98 305 THR B C 1
ATOM 9860 O O . THR B 1 305 ? -29.391 -41.844 -39.719 1 23.98 305 THR B O 1
ATOM 9863 N N . GLY B 1 306 ? -28.281 -42.844 -38.406 1 24.8 306 GLY B N 1
ATOM 9864 C CA . GLY B 1 306 ? -29.594 -43.312 -37.969 1 24.8 306 GLY B CA 1
ATOM 9865 C C . GLY B 1 306 ? -30.453 -42.219 -37.344 1 24.8 306 GLY B C 1
ATOM 9866 O O . GLY B 1 306 ? -29.953 -41.156 -37.062 1 24.8 306 GLY B O 1
ATOM 9867 N N . GLY B 1 307 ? -31.891 -42.469 -37.125 1 23.64 307 GLY B N 1
ATOM 9868 C CA . GLY B 1 307 ? -33.188 -41.844 -36.969 1 23.64 307 GLY B CA 1
ATOM 9869 C C . GLY B 1 307 ? -33.25 -40.844 -35.844 1 23.64 307 GLY B C 1
ATOM 9870 O O . GLY B 1 307 ? -33.5 -39.656 -36.062 1 23.64 307 GLY B O 1
ATOM 9871 N N . SER B 1 308 ? -33.594 -41.375 -34.562 1 23.67 308 SER B N 1
ATOM 9872 C CA . SER B 1 308 ? -34.531 -40.656 -33.719 1 23.67 308 SER B CA 1
ATOM 9873 C C . SER B 1 308 ? -33.938 -39.375 -33.188 1 23.67 308 SER B C 1
ATOM 9875 O O . SER B 1 308 ? -32.781 -39.375 -32.719 1 23.67 308 SER B O 1
ATOM 9877 N N . THR B 1 309 ? -34.344 -38.188 -33.688 1 25.33 309 THR B N 1
ATOM 9878 C CA . THR B 1 309 ? -34.188 -36.75 -33.5 1 25.33 309 THR B CA 1
ATOM 9879 C C . THR B 1 309 ? -34.375 -36.375 -32.031 1 25.33 309 THR B C 1
ATOM 9881 O O . THR B 1 309 ? -34.562 -35.188 -31.688 1 25.33 309 THR B O 1
ATOM 9884 N N . SER B 1 310 ? -34.344 -37.281 -31.062 1 24.2 310 SER B N 1
ATOM 9885 C CA . SER B 1 310 ? -34.844 -36.688 -29.828 1 24.2 310 SER B CA 1
ATOM 9886 C C . SER B 1 310 ? -34.156 -35.375 -29.5 1 24.2 310 SER B C 1
ATOM 9888 O O . SER B 1 310 ? -32.938 -35.312 -29.562 1 24.2 310 SER B O 1
ATOM 9890 N N . PRO B 1 311 ? -34.906 -34.188 -29.734 1 25.47 311 PRO B N 1
ATOM 9891 C CA . PRO B 1 311 ? -34.531 -32.781 -29.484 1 25.47 311 PRO B CA 1
ATOM 9892 C C . PRO B 1 311 ? -33.844 -32.562 -28.141 1 25.47 311 PRO B C 1
ATOM 9894 O O . PRO B 1 311 ? -34.438 -32.844 -27.094 1 25.47 311 PRO B O 1
ATOM 9897 N N . LEU B 1 312 ? -32.75 -33.094 -27.984 1 26.33 312 LEU B N 1
ATOM 9898 C CA . LEU B 1 312 ? -32.094 -32.875 -26.703 1 26.33 312 LEU B CA 1
ATOM 9899 C C . LEU B 1 312 ? -32.219 -31.406 -26.281 1 26.33 312 LEU B C 1
ATOM 9901 O O . LEU B 1 312 ? -32.031 -30.5 -27.078 1 26.33 312 LEU B O 1
ATOM 9905 N N . MET B 1 313 ? -33.188 -31.094 -25.312 1 24.41 313 MET B N 1
ATOM 9906 C CA . MET B 1 313 ? -33.625 -29.906 -24.594 1 24.41 313 MET B CA 1
ATOM 9907 C C . MET B 1 313 ? -32.469 -28.969 -24.344 1 24.41 313 MET B C 1
ATOM 9909 O O . MET B 1 313 ? -31.391 -29.391 -23.875 1 24.41 313 MET B O 1
ATOM 9913 N N . THR B 1 314 ? -32.281 -27.859 -25.109 1 26.64 314 THR B N 1
ATOM 9914 C CA . THR B 1 314 ? -31.578 -26.562 -25.078 1 26.64 314 THR B CA 1
ATOM 9915 C C . THR B 1 314 ? -31.656 -25.953 -23.672 1 26.64 314 THR B C 1
ATOM 9917 O O . THR B 1 314 ? -32.594 -25.203 -23.375 1 26.64 314 THR B O 1
ATOM 9920 N N . SER B 1 315 ? -31.594 -26.672 -22.578 1 26.17 315 SER B N 1
ATOM 9921 C CA . SER B 1 315 ? -31.75 -26 -21.281 1 26.17 315 SER B CA 1
ATOM 9922 C C . SER B 1 315 ? -30.891 -24.75 -21.203 1 26.17 315 SER B C 1
ATOM 9924 O O . SER B 1 315 ? -29.766 -24.734 -21.719 1 26.17 315 SER B O 1
ATOM 9926 N N . SER B 1 316 ? -31.531 -23.547 -21.25 1 28.52 316 SER B N 1
ATOM 9927 C CA . SER B 1 316 ? -31.188 -22.141 -21.016 1 28.52 316 SER B CA 1
ATOM 9928 C C . SER B 1 316 ? -30.188 -22.016 -19.859 1 28.52 316 SER B C 1
ATOM 9930 O O . SER B 1 316 ? -30.578 -22.109 -18.688 1 28.52 316 SER B O 1
ATOM 9932 N N . VAL B 1 317 ? -29.188 -22.719 -19.828 1 30.33 317 VAL B N 1
ATOM 9933 C CA . VAL B 1 317 ? -28.156 -22.594 -18.797 1 30.33 317 VAL B CA 1
ATOM 9934 C C . VAL B 1 317 ? -27.75 -21.125 -18.656 1 30.33 317 VAL B C 1
ATOM 9936 O O . VAL B 1 317 ? -27.406 -20.469 -19.641 1 30.33 317 VAL B O 1
ATOM 9939 N N . GLY B 1 318 ? -28.375 -20.344 -17.719 1 30.67 318 GLY B N 1
ATOM 9940 C CA . GLY B 1 318 ? -28.078 -18.984 -17.312 1 30.67 318 GLY B CA 1
ATOM 9941 C C . GLY B 1 318 ? -26.594 -18.641 -17.422 1 30.67 318 GLY B C 1
ATOM 9942 O O . GLY B 1 318 ? -25.766 -19.547 -17.562 1 30.67 318 GLY B O 1
ATOM 9943 N N . PRO B 1 319 ? -26.359 -17.391 -17.938 1 33 319 PRO B N 1
ATOM 9944 C CA . PRO B 1 319 ? -25.062 -16.828 -18.281 1 33 319 PRO B CA 1
ATOM 9945 C C . PRO B 1 319 ? -23.969 -17.203 -17.281 1 33 319 PRO B C 1
ATOM 9947 O O . PRO B 1 319 ? -22.781 -17.047 -17.578 1 33 319 PRO B O 1
ATOM 9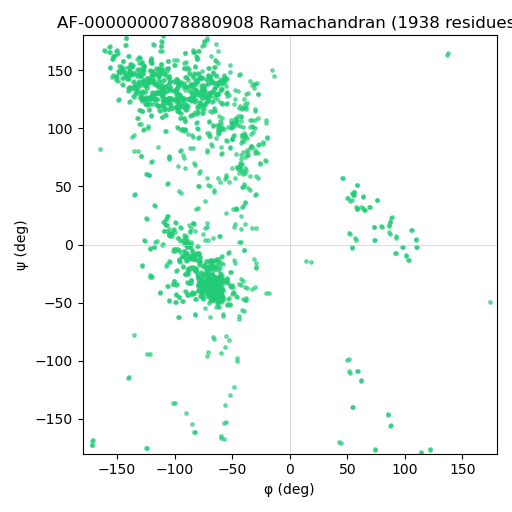950 N N . SER B 1 320 ? -24.312 -17.266 -16.062 1 34.75 320 SER B N 1
ATOM 9951 C CA . SER B 1 320 ? -23.25 -17.344 -15.062 1 34.75 320 SER B CA 1
ATOM 9952 C C . SER B 1 320 ? -22.406 -18.594 -15.234 1 34.75 320 SER B C 1
ATOM 9954 O O . SER B 1 320 ? -21.375 -18.75 -14.594 1 34.75 320 SER B O 1
ATOM 9956 N N . THR B 1 321 ? -23.094 -19.75 -15.625 1 35.16 321 THR B N 1
ATOM 9957 C CA . THR B 1 321 ? -22.391 -21.031 -15.523 1 35.16 321 THR B CA 1
ATOM 9958 C C . THR B 1 321 ? -21.438 -21.219 -16.703 1 35.16 321 THR B C 1
ATOM 9960 O O . THR B 1 321 ? -21.875 -21.469 -17.828 1 35.16 321 THR B O 1
ATOM 9963 N N . LEU B 1 322 ? -20.594 -20.422 -17.125 1 39.69 322 LEU B N 1
ATOM 9964 C CA . LEU B 1 322 ? -19.5 -20.844 -17.969 1 39.69 322 LEU B CA 1
ATOM 9965 C C . LEU B 1 322 ? -19.156 -22.312 -17.734 1 39.69 322 LEU B C 1
ATOM 9967 O O . LEU B 1 322 ? -18.594 -22.656 -16.688 1 39.69 322 LEU B O 1
ATOM 9971 N N . VAL B 1 323 ? -19.984 -23.234 -18.125 1 39.81 323 VAL B N 1
ATOM 9972 C CA . VAL B 1 323 ? -19.875 -24.672 -17.938 1 39.81 323 VAL B CA 1
ATOM 9973 C C . VAL B 1 323 ? -18.641 -25.188 -18.656 1 39.81 323 VAL B C 1
ATOM 9975 O O . VAL B 1 323 ? -18.562 -25.156 -19.875 1 39.81 323 VAL B O 1
ATOM 9978 N N . SER B 1 324 ? -17.453 -24.781 -18.453 1 49.53 324 SER B N 1
ATOM 9979 C CA . SER B 1 324 ? -16.281 -25.531 -18.844 1 49.53 324 SER B CA 1
ATOM 9980 C C . SER B 1 324 ? -16.469 -27.031 -18.594 1 49.53 324 SER B C 1
ATOM 9982 O O . SER B 1 324 ? -17.219 -27.422 -17.703 1 49.53 324 SER B O 1
ATOM 9984 N N . ASN B 1 325 ? -16.406 -27.734 -19.641 1 54.06 325 ASN B N 1
ATOM 9985 C CA . ASN B 1 325 ? -16.375 -29.188 -19.484 1 54.06 325 ASN B CA 1
ATOM 9986 C C . ASN B 1 325 ? -15.617 -29.594 -18.219 1 54.06 325 ASN B C 1
ATOM 9988 O O . ASN B 1 325 ? -14.406 -29.406 -18.125 1 54.06 325 ASN B O 1
ATOM 9992 N N . LYS B 1 326 ? -16.266 -29.578 -17.109 1 64.19 326 LYS B N 1
ATOM 9993 C CA . LYS B 1 326 ? -15.719 -29.922 -15.797 1 64.19 326 LYS B CA 1
ATOM 9994 C C . LYS B 1 326 ? -15.219 -31.359 -15.773 1 64.19 326 LYS B C 1
ATOM 9996 O O . LYS B 1 326 ? -14.625 -31.797 -14.781 1 64.19 326 LYS B O 1
ATOM 10001 N N . GLN B 1 327 ? -15.234 -31.969 -17.047 1 74.75 327 GLN B N 1
ATOM 10002 C CA . GLN B 1 327 ? -14.906 -33.375 -16.953 1 74.75 327 GLN B CA 1
ATOM 10003 C C . GLN B 1 327 ? -13.422 -33.625 -17.219 1 74.75 327 GLN B C 1
ATOM 10005 O O . GLN B 1 327 ? -12.828 -32.969 -18.078 1 74.75 327 GLN B O 1
ATOM 10010 N N . TRP B 1 328 ? -12.852 -34.469 -16.469 1 85 328 TRP B N 1
ATOM 10011 C CA . TRP B 1 328 ? -11.453 -34.875 -16.609 1 85 328 TRP B CA 1
ATOM 10012 C C . TRP B 1 328 ? -11.305 -36 -17.609 1 85 328 TRP B C 1
ATOM 10014 O O . TRP B 1 328 ? -12.125 -36.938 -17.641 1 85 328 TRP B O 1
ATOM 10024 N N . VAL B 1 329 ? -10.391 -35.906 -18.531 1 86.5 329 VAL B N 1
ATOM 10025 C CA . VAL B 1 329 ? -9.945 -37.031 -19.328 1 86.5 329 VAL B CA 1
ATOM 10026 C C . VAL B 1 329 ? -8.875 -37.812 -18.562 1 86.5 329 VAL B C 1
ATOM 10028 O O . VAL B 1 329 ? -7.773 -37.312 -18.344 1 86.5 329 VAL B O 1
ATOM 10031 N N . VAL B 1 330 ? -9.234 -39 -18.172 1 90.75 330 VAL B N 1
ATOM 10032 C CA . VAL B 1 330 ? -8.305 -39.812 -17.391 1 90.75 330 VAL B CA 1
ATOM 10033 C C . VAL B 1 330 ? -7.598 -40.812 -18.312 1 90.75 330 VAL B C 1
ATOM 10035 O O . VAL B 1 330 ? -8.242 -41.625 -18.969 1 90.75 330 VAL B O 1
ATOM 10038 N N . ILE B 1 331 ? -6.285 -40.75 -18.422 1 93.31 331 ILE B N 1
ATOM 10039 C CA . ILE B 1 331 ? -5.473 -41.625 -19.25 1 93.31 331 ILE B CA 1
ATOM 10040 C C . ILE B 1 331 ? -4.727 -42.625 -18.359 1 93.31 331 ILE B C 1
ATOM 10042 O O . ILE B 1 331 ? -3.828 -42.25 -17.609 1 93.31 331 ILE B O 1
ATOM 10046 N N . GLN B 1 332 ? -5.031 -43.812 -18.531 1 94.12 332 GLN B N 1
ATOM 10047 C CA . GLN B 1 332 ? -4.359 -44.844 -17.766 1 94.12 332 GLN B CA 1
ATOM 10048 C C . GLN B 1 332 ? -3.051 -45.281 -18.422 1 94.12 332 GLN B C 1
ATOM 10050 O O . GLN B 1 332 ? -3.039 -45.688 -19.594 1 94.12 332 GLN B O 1
ATOM 10055 N N . ILE B 1 333 ? -1.997 -45.25 -17.734 1 95.06 333 ILE B N 1
ATOM 10056 C CA . ILE B 1 333 ? -0.707 -45.688 -18.25 1 95.06 333 ILE B CA 1
ATOM 10057 C C . ILE B 1 333 ? -0.67 -47.219 -18.312 1 95.06 333 ILE B C 1
ATOM 10059 O O . ILE B 1 333 ? -1.058 -47.906 -17.359 1 95.06 333 ILE B O 1
ATOM 10063 N N . PRO B 1 334 ? -0.169 -47.75 -19.359 1 92.94 334 PRO B N 1
ATOM 10064 C CA . PRO B 1 334 ? -0.164 -49.219 -19.5 1 92.94 334 PRO B CA 1
ATOM 10065 C C . PRO B 1 334 ? 0.66 -49.906 -18.422 1 92.94 334 PRO B C 1
ATOM 10067 O O . PRO B 1 334 ? 1.767 -49.469 -18.109 1 92.94 334 PRO B O 1
ATOM 10070 N N . MET B 1 335 ? 0.163 -50.969 -17.953 1 92 335 MET B N 1
ATOM 10071 C CA . MET B 1 335 ? 0.818 -51.719 -16.906 1 92 335 MET B CA 1
ATOM 10072 C C . MET B 1 335 ? 2.111 -52.344 -17.422 1 92 335 MET B C 1
ATOM 10074 O O . MET B 1 335 ? 3.053 -52.562 -16.641 1 92 335 MET B O 1
ATOM 10078 N N . SER B 1 336 ? 2.107 -52.656 -18.703 1 90.06 336 SER B N 1
ATOM 10079 C CA . SER B 1 336 ? 3.305 -53.219 -19.312 1 90.06 336 SER B CA 1
ATOM 10080 C C . SER B 1 336 ? 4.492 -52.281 -19.188 1 90.06 336 SER B C 1
ATOM 10082 O O . SER B 1 336 ? 5.641 -52.719 -19.078 1 90.06 336 SER B O 1
ATOM 10084 N N . TYR B 1 337 ? 4.203 -51.062 -19.219 1 93.25 337 TYR B N 1
ATOM 10085 C CA . TYR B 1 337 ? 5.258 -50.062 -19.062 1 93.25 337 TYR B CA 1
ATOM 10086 C C . TYR B 1 337 ? 5.543 -49.812 -17.594 1 93.25 337 TYR B C 1
ATOM 10088 O O . TYR B 1 337 ? 6.703 -49.75 -17.172 1 93.25 337 TYR B O 1
ATOM 10096 N N . LEU B 1 338 ? 4.602 -49.688 -16.688 1 93.5 338 LEU B N 1
ATOM 10097 C CA . LEU B 1 338 ? 4.727 -49.25 -15.305 1 93.5 338 LEU B CA 1
ATOM 10098 C C . LEU B 1 338 ? 5.371 -50.344 -14.453 1 93.5 338 LEU B C 1
ATOM 10100 O O . LEU B 1 338 ? 6.043 -50.031 -13.461 1 93.5 338 LEU B O 1
ATOM 10104 N N . GLU B 1 339 ? 5.129 -51.5 -14.797 1 91.69 339 GLU B N 1
ATOM 10105 C CA . GLU B 1 339 ? 5.684 -52.594 -14.008 1 91.69 339 GLU B CA 1
ATOM 10106 C C . GLU B 1 339 ? 7.207 -52.531 -13.969 1 91.69 339 GLU B C 1
ATOM 10108 O O . GLU B 1 339 ? 7.816 -52.781 -12.93 1 91.69 339 GLU B O 1
ATOM 10113 N N . ALA B 1 340 ? 7.754 -52.125 -15.055 1 91 340 ALA B N 1
ATOM 10114 C CA . ALA B 1 340 ? 9.211 -52.094 -15.141 1 91 340 ALA B CA 1
ATOM 10115 C C . ALA B 1 340 ? 9.742 -50.688 -14.875 1 91 340 ALA B C 1
ATOM 10117 O O . ALA B 1 340 ? 10.898 -50.531 -14.492 1 91 340 ALA B O 1
ATOM 10118 N N . ASN B 1 341 ? 8.961 -49.812 -15.062 1 93.38 341 ASN B N 1
ATOM 10119 C CA . ASN B 1 341 ? 9.508 -48.438 -15.086 1 93.38 341 ASN B CA 1
ATOM 10120 C C . ASN B 1 341 ? 8.805 -47.562 -14.062 1 93.38 341 ASN B C 1
ATOM 10122 O O . ASN B 1 341 ? 8.805 -46.312 -14.211 1 93.38 341 ASN B O 1
ATOM 10126 N N . TRP B 1 342 ? 8.234 -48.062 -13.117 1 92.12 342 TRP B N 1
ATOM 10127 C CA . TRP B 1 342 ? 7.699 -47.281 -12 1 92.12 342 TRP B CA 1
ATOM 10128 C C . TRP B 1 342 ? 8.828 -46.688 -11.172 1 92.12 342 TRP B C 1
ATOM 10130 O O . TRP B 1 342 ? 9.875 -47.312 -10.984 1 92.12 342 TRP B O 1
ATOM 10140 N N . PRO B 1 343 ? 8.484 -45.438 -10.719 1 93.56 343 PRO B N 1
ATOM 10141 C CA . PRO B 1 343 ? 7.367 -44.5 -10.727 1 93.56 343 PRO B CA 1
ATOM 10142 C C . PRO B 1 343 ? 7.414 -43.531 -11.914 1 93.56 343 PRO B C 1
ATOM 10144 O O . PRO B 1 343 ? 8.453 -43.406 -12.578 1 93.56 343 PRO B O 1
ATOM 10147 N N . VAL B 1 344 ? 6.289 -42.844 -12.195 1 94.62 344 VAL B N 1
ATOM 10148 C CA . VAL B 1 344 ? 6.219 -41.812 -13.234 1 94.62 344 VAL B CA 1
ATOM 10149 C C . VAL B 1 344 ? 6.98 -40.594 -12.789 1 94.62 344 VAL B C 1
ATOM 10151 O O . VAL B 1 344 ? 6.715 -40.031 -11.719 1 94.62 344 VAL B O 1
ATOM 10154 N N . ARG B 1 345 ? 7.875 -40.156 -13.609 1 94.44 345 ARG B N 1
ATOM 10155 C CA . ARG B 1 345 ? 8.703 -39.031 -13.227 1 94.44 345 ARG B CA 1
ATOM 10156 C C . ARG B 1 345 ? 8.273 -37.75 -13.961 1 94.44 345 ARG B C 1
ATOM 10158 O O . ARG B 1 345 ? 8.133 -36.688 -13.352 1 94.44 345 ARG B O 1
ATOM 10165 N N . TYR B 1 346 ? 8.102 -37.906 -15.273 1 94.88 346 TYR B N 1
ATOM 10166 C CA . TYR B 1 346 ? 7.758 -36.75 -16.078 1 94.88 346 TYR B CA 1
ATOM 10167 C C . TYR B 1 346 ? 6.57 -37.031 -16.984 1 94.88 346 TYR B C 1
ATOM 10169 O O . TYR B 1 346 ? 6.355 -38.188 -17.391 1 94.88 346 TYR B O 1
ATOM 10177 N N . ALA B 1 347 ? 5.797 -36.062 -17.234 1 95.38 347 ALA B N 1
ATOM 10178 C CA . ALA B 1 347 ? 4.711 -36.125 -18.203 1 95.38 347 ALA B CA 1
ATOM 10179 C C . ALA B 1 347 ? 4.602 -34.812 -18.984 1 95.38 347 ALA B C 1
ATOM 10181 O O . ALA B 1 347 ? 4.875 -33.75 -18.438 1 95.38 347 ALA B O 1
ATOM 10182 N N . ALA B 1 348 ? 4.312 -34.875 -20.234 1 94.94 348 ALA B N 1
ATOM 10183 C CA . ALA B 1 348 ? 4.184 -33.688 -21.062 1 94.94 348 ALA B CA 1
ATOM 10184 C C . ALA B 1 348 ? 3.047 -33.812 -22.062 1 94.94 348 ALA B C 1
ATOM 10186 O O . ALA B 1 348 ? 2.766 -34.938 -22.531 1 94.94 348 ALA B O 1
ATOM 10187 N N . VAL B 1 349 ? 2.4 -32.75 -22.281 1 93.12 349 VAL B N 1
ATOM 10188 C CA . VAL B 1 349 ? 1.328 -32.688 -23.281 1 93.12 349 VAL B CA 1
ATOM 10189 C C . VAL B 1 349 ? 1.668 -31.688 -24.359 1 93.12 349 VAL B C 1
ATOM 10191 O O . VAL B 1 349 ? 2.295 -30.656 -24.094 1 93.12 349 VAL B O 1
ATOM 10194 N N . ASP B 1 350 ? 1.269 -32 -25.547 1 90.31 350 ASP B N 1
ATOM 10195 C CA . ASP B 1 350 ? 1.555 -31.078 -26.641 1 90.31 350 ASP B CA 1
ATOM 10196 C C . ASP B 1 350 ? 0.629 -29.875 -26.609 1 90.31 350 ASP B C 1
ATOM 10198 O O . ASP B 1 350 ? -0.359 -29.859 -25.859 1 90.31 350 ASP B O 1
ATOM 10202 N N . LYS B 1 351 ? 0.88 -28.906 -27.406 1 84.81 351 LYS B N 1
ATOM 10203 C CA . LYS B 1 351 ? 0.152 -27.641 -27.391 1 84.81 351 LYS B CA 1
ATOM 10204 C C . LYS B 1 351 ? -1.32 -27.844 -27.734 1 84.81 351 LYS B C 1
ATOM 10206 O O . LYS B 1 351 ? -2.193 -27.156 -27.203 1 84.81 351 LYS B O 1
ATOM 10211 N N . SER B 1 352 ? -1.609 -28.812 -28.531 1 83.75 352 SER B N 1
ATOM 10212 C CA . SER B 1 352 ? -2.988 -29.062 -28.938 1 83.75 352 SER B CA 1
ATOM 10213 C C . SER B 1 352 ? -3.736 -29.859 -27.875 1 83.75 352 SER B C 1
ATOM 10215 O O . SER B 1 352 ? -4.969 -29.875 -27.859 1 83.75 352 SER B O 1
ATOM 10217 N N . GLY B 1 353 ? -3.002 -30.531 -27.062 1 86.81 353 GLY B N 1
ATOM 10218 C CA . GLY B 1 353 ? -3.619 -31.328 -26.016 1 86.81 353 GLY B CA 1
ATOM 10219 C C . GLY B 1 353 ? -4.008 -32.719 -26.469 1 86.81 353 GLY B C 1
ATOM 10220 O O . GLY B 1 353 ? -4.785 -33.406 -25.812 1 86.81 353 GLY B O 1
ATOM 10221 N N . ILE B 1 354 ? -3.49 -33.125 -27.562 1 88.5 354 ILE B N 1
ATOM 10222 C CA . ILE B 1 354 ? -3.904 -34.406 -28.141 1 88.5 354 ILE B CA 1
ATOM 10223 C C . ILE B 1 354 ? -2.863 -35.469 -27.828 1 88.5 354 ILE B C 1
ATOM 10225 O O . ILE B 1 354 ? -3.207 -36.656 -27.641 1 88.5 354 ILE B O 1
ATOM 10229 N N . HIS B 1 355 ? -1.621 -35.094 -27.781 1 92.62 355 HIS B N 1
ATOM 10230 C CA . HIS B 1 355 ? -0.557 -36.062 -27.562 1 92.62 355 HIS B CA 1
ATOM 10231 C C . HIS B 1 355 ? 0.063 -35.906 -26.188 1 92.62 355 HIS B C 1
ATOM 10233 O O . HIS B 1 355 ? 0.418 -34.812 -25.781 1 92.62 355 HIS B O 1
ATOM 10239 N N . VAL B 1 356 ? 0.168 -37.031 -25.531 1 94.38 356 VAL B N 1
ATOM 10240 C CA . VAL B 1 356 ? 0.729 -37.062 -24.188 1 94.38 356 VAL B CA 1
ATOM 10241 C C . VAL B 1 356 ? 1.934 -38 -24.141 1 94.38 356 VAL B C 1
ATOM 10243 O O . VAL B 1 356 ? 1.986 -39 -24.859 1 94.38 356 VAL B O 1
ATOM 10246 N N . ALA B 1 357 ? 2.91 -37.625 -23.406 1 95.94 357 ALA B N 1
ATOM 10247 C CA . ALA B 1 357 ? 4.09 -38.469 -23.219 1 95.94 357 ALA B CA 1
ATOM 10248 C C . ALA B 1 357 ? 4.379 -38.656 -21.719 1 95.94 357 ALA B C 1
ATOM 10250 O O . ALA B 1 357 ? 4.082 -37.781 -20.906 1 95.94 357 ALA B O 1
ATOM 10251 N N . VAL B 1 358 ? 4.891 -39.812 -21.375 1 95.94 358 VAL B N 1
ATOM 10252 C CA . VAL B 1 358 ? 5.215 -40.125 -19.984 1 95.94 358 VAL B CA 1
ATOM 10253 C C . VAL B 1 358 ? 6.59 -40.781 -19.906 1 95.94 358 VAL B C 1
ATOM 10255 O O . VAL B 1 358 ? 6.969 -41.531 -20.797 1 95.94 358 VAL B O 1
ATOM 10258 N N . ALA B 1 359 ? 7.324 -40.438 -18.922 1 96.38 359 ALA B N 1
ATOM 10259 C CA . ALA B 1 359 ? 8.625 -41.031 -18.641 1 96.38 359 ALA B CA 1
ATOM 10260 C C . ALA B 1 359 ? 8.711 -41.531 -17.203 1 96.38 359 ALA B C 1
ATOM 10262 O O . ALA B 1 359 ? 8.477 -40.75 -16.266 1 96.38 359 ALA B O 1
ATOM 10263 N N . GLY B 1 360 ? 9.016 -42.75 -16.969 1 94.38 360 GLY B N 1
ATOM 10264 C CA . GLY B 1 360 ? 9.25 -43.312 -15.641 1 94.38 360 GLY B CA 1
ATOM 10265 C C . GLY B 1 360 ? 10.727 -43.438 -15.312 1 94.38 360 GLY B C 1
ATOM 10266 O O . GLY B 1 360 ? 11.516 -42.531 -15.578 1 94.38 360 GLY B O 1
ATOM 10267 N N . LYS B 1 361 ? 11.031 -44.562 -14.75 1 93.88 361 LYS B N 1
ATOM 10268 C CA . LYS B 1 361 ? 12.414 -44.812 -14.375 1 93.88 361 LYS B CA 1
ATOM 10269 C C . LYS B 1 361 ? 13.305 -44.969 -15.602 1 93.88 361 LYS B C 1
ATOM 10271 O O . LYS B 1 361 ? 14.43 -44.438 -15.617 1 93.88 361 LYS B O 1
ATOM 10276 N N . ALA B 1 362 ? 12.727 -45.688 -16.578 1 94.12 362 ALA B N 1
ATOM 10277 C CA . ALA B 1 362 ? 13.453 -45.844 -17.844 1 94.12 362 ALA B CA 1
ATOM 10278 C C . ALA B 1 362 ? 12.516 -45.719 -19.031 1 94.12 362 ALA B C 1
ATOM 10280 O O . ALA B 1 362 ? 11.305 -45.969 -18.906 1 94.12 362 ALA B O 1
ATOM 10281 N N . GLY B 1 363 ? 13.086 -45.219 -20.078 1 92.31 363 GLY B N 1
ATOM 10282 C CA . GLY B 1 363 ? 12.328 -45.156 -21.312 1 92.31 363 GLY B CA 1
ATOM 10283 C C . GLY B 1 363 ? 11.258 -44.062 -21.312 1 92.31 363 GLY B C 1
ATOM 10284 O O . GLY B 1 363 ? 11.203 -43.25 -20.391 1 92.31 363 GLY B O 1
ATOM 10285 N N . VAL B 1 364 ? 10.492 -44.031 -22.391 1 95.19 364 VAL B N 1
ATOM 10286 C CA . VAL B 1 364 ? 9.391 -43.094 -22.562 1 95.19 364 VAL B CA 1
ATOM 10287 C C . VAL B 1 364 ? 8.242 -43.75 -23.312 1 95.19 364 VAL B C 1
ATOM 10289 O O . VAL B 1 364 ? 8.445 -44.75 -24 1 95.19 364 VAL B O 1
ATOM 10292 N N . ALA B 1 365 ? 7.074 -43.375 -23.031 1 95.44 365 ALA B N 1
ATOM 10293 C CA . ALA B 1 365 ? 5.875 -43.812 -23.734 1 95.44 365 ALA B CA 1
ATOM 10294 C C . ALA B 1 365 ? 5.004 -42.594 -24.109 1 95.44 365 ALA B C 1
ATOM 10296 O O . ALA B 1 365 ? 5.016 -41.594 -23.406 1 95.44 365 ALA B O 1
ATOM 10297 N N . HIS B 1 366 ? 4.461 -42.625 -25.219 1 95 366 HIS B N 1
ATOM 10298 C CA . HIS B 1 366 ? 3.566 -41.531 -25.562 1 95 366 HIS B CA 1
ATOM 10299 C C . HIS B 1 366 ? 2.225 -42.062 -26.078 1 95 366 HIS B C 1
ATOM 10301 O O . HIS B 1 366 ? 2.125 -43.188 -26.531 1 95 366 HIS B O 1
ATOM 10307 N N . TYR B 1 367 ? 1.237 -41.312 -25.859 1 95.25 367 TYR B N 1
ATOM 10308 C CA . TYR B 1 367 ? -0.161 -41.656 -26.094 1 95.25 367 TYR B CA 1
ATOM 10309 C C . TYR B 1 367 ? -0.833 -40.594 -26.984 1 95.25 367 TYR B C 1
ATOM 10311 O O . TYR B 1 367 ? -0.587 -39.406 -26.828 1 95.25 367 TYR B O 1
ATOM 10319 N N . ALA B 1 368 ? -1.623 -41.094 -27.953 1 92.81 368 ALA B N 1
ATOM 10320 C CA . ALA B 1 368 ? -2.445 -40.219 -28.781 1 92.81 368 ALA B CA 1
ATOM 10321 C C . ALA B 1 368 ? -3.922 -40.344 -28.406 1 92.81 368 ALA B C 1
ATOM 10323 O O . ALA B 1 368 ? -4.504 -41.438 -28.5 1 92.81 368 ALA B O 1
ATOM 10324 N N . LEU B 1 369 ? -4.496 -39.312 -28.094 1 89.81 369 LEU B N 1
ATOM 10325 C CA . LEU B 1 369 ? -5.883 -39.312 -27.641 1 89.81 369 LEU B CA 1
ATOM 10326 C C . LEU B 1 369 ? -6.836 -39.594 -28.797 1 89.81 369 LEU B C 1
ATOM 10328 O O . LEU B 1 369 ? -7.91 -40.156 -28.594 1 89.81 369 LEU B O 1
ATOM 10332 N N . ASN B 1 370 ? -6.473 -39.156 -29.953 1 87 370 ASN B N 1
ATOM 10333 C CA . ASN B 1 370 ? -7.336 -39.344 -31.109 1 87 370 ASN B CA 1
ATOM 10334 C C . ASN B 1 370 ? -7.445 -40.812 -31.484 1 87 370 ASN B C 1
ATOM 10336 O O . ASN B 1 370 ? -8.539 -41.312 -31.797 1 87 370 ASN B O 1
ATOM 10340 N N . THR B 1 371 ? -6.312 -41.5 -31.422 1 88.31 371 THR B N 1
ATOM 10341 C CA . THR B 1 371 ? -6.293 -42.906 -31.797 1 88.31 371 THR B CA 1
ATOM 10342 C C . THR B 1 371 ? -6.418 -43.812 -30.562 1 88.31 371 THR B C 1
ATOM 10344 O O . THR B 1 371 ? -6.688 -45 -30.672 1 88.31 371 THR B O 1
ATOM 10347 N N . ARG B 1 372 ? -6.273 -43.25 -29.391 1 90.38 372 ARG B N 1
ATOM 10348 C CA . ARG B 1 372 ? -6.328 -43.969 -28.109 1 90.38 372 ARG B CA 1
ATOM 10349 C C . ARG B 1 372 ? -5.34 -45.125 -28.078 1 90.38 372 ARG B C 1
ATOM 10351 O O . ARG B 1 372 ? -5.691 -46.219 -27.672 1 90.38 372 ARG B O 1
ATOM 10358 N N . ARG B 1 373 ? -4.184 -44.844 -28.578 1 92.25 373 ARG B N 1
ATOM 10359 C CA . ARG B 1 373 ? -3.148 -45.875 -28.609 1 92.25 373 ARG B CA 1
ATOM 10360 C C . ARG B 1 373 ? -1.859 -45.375 -27.969 1 92.25 373 ARG B C 1
ATOM 10362 O O . ARG B 1 373 ? -1.484 -44.219 -28.125 1 92.25 373 ARG B O 1
ATOM 10369 N N . TRP B 1 374 ? -1.264 -46.344 -27.203 1 94.38 374 TRP B N 1
ATOM 10370 C CA . TRP B 1 374 ? 0.055 -46.094 -26.641 1 94.38 374 TRP B CA 1
ATOM 10371 C C . TRP B 1 374 ? 1.155 -46.594 -27.562 1 94.38 374 TRP B C 1
ATOM 10373 O O . TRP B 1 374 ? 1.005 -47.625 -28.219 1 94.38 374 TRP B O 1
ATOM 10383 N N . LYS B 1 375 ? 2.158 -45.812 -27.688 1 93.81 375 LYS B N 1
ATOM 10384 C CA . LYS B 1 375 ? 3.363 -46.25 -28.375 1 93.81 375 LYS B CA 1
ATOM 10385 C C . LYS B 1 375 ? 4.516 -46.469 -27.406 1 93.81 375 LYS B C 1
ATOM 10387 O O . LYS B 1 375 ? 4.934 -45.562 -26.703 1 93.81 375 LYS B O 1
ATOM 10392 N N . LEU B 1 376 ? 5.004 -47.656 -27.266 1 93.56 376 LEU B N 1
ATOM 10393 C CA . LEU B 1 376 ? 6.121 -48.062 -26.406 1 93.56 376 LEU B CA 1
ATOM 10394 C C . LEU B 1 376 ? 7.324 -48.469 -27.25 1 93.56 376 LEU B C 1
ATOM 10396 O O . LEU B 1 376 ? 7.207 -48.656 -28.453 1 93.56 376 LEU B O 1
ATOM 10400 N N . PHE B 1 377 ? 8.461 -48.594 -26.609 1 92 377 PHE B N 1
ATOM 10401 C CA . PHE B 1 377 ? 9.625 -49.125 -27.297 1 92 377 PHE B CA 1
ATOM 10402 C C . PHE B 1 377 ? 9.398 -50.594 -27.719 1 92 377 PHE B C 1
ATOM 10404 O O . PHE B 1 377 ? 8.852 -51.375 -26.938 1 92 377 PHE B O 1
ATOM 10411 N N . GLY B 1 378 ? 9.602 -50.969 -28.875 1 84.56 378 GLY B N 1
ATOM 10412 C CA . GLY B 1 378 ? 9.477 -52.344 -29.328 1 84.56 378 GLY B CA 1
ATOM 10413 C C . GLY B 1 378 ? 10.453 -53.281 -28.641 1 84.56 378 GLY B C 1
ATOM 10414 O O . GLY B 1 378 ? 10.18 -54.5 -28.5 1 84.56 378 GLY B O 1
ATOM 10415 N N . ASN B 1 379 ? 11.641 -52.75 -28.359 1 87.94 379 ASN B N 1
ATOM 10416 C CA . ASN B 1 379 ? 12.695 -53.5 -27.688 1 87.94 379 ASN B CA 1
ATOM 10417 C C . ASN B 1 379 ? 12.898 -53.031 -26.25 1 87.94 379 ASN B C 1
ATOM 10419 O O . ASN B 1 379 ? 13.289 -51.875 -26.016 1 87.94 379 ASN B O 1
ATOM 10423 N N . ILE B 1 380 ? 12.789 -53.938 -25.297 1 88.19 380 ILE B N 1
ATOM 10424 C CA . ILE B 1 380 ? 12.875 -53.625 -23.875 1 88.19 380 ILE B CA 1
ATOM 10425 C C . ILE B 1 380 ? 14.289 -53.156 -23.531 1 88.19 380 ILE B C 1
ATOM 10427 O O . ILE B 1 380 ? 14.477 -52.312 -22.672 1 88.19 380 ILE B O 1
ATOM 10431 N N . SER B 1 381 ? 15.227 -53.75 -24.25 1 89.62 381 SER B N 1
ATOM 10432 C CA . SER B 1 381 ? 16.609 -53.344 -23.984 1 89.62 381 SER B CA 1
ATOM 10433 C C . SER B 1 381 ? 16.859 -51.906 -24.328 1 89.62 381 SER B C 1
ATOM 10435 O O . SER B 1 381 ? 17.609 -51.219 -23.641 1 89.62 381 SER B O 1
ATOM 10437 N N . GLN B 1 382 ? 16.172 -51.469 -25.359 1 90.12 382 GLN B N 1
ATOM 10438 C CA . GLN B 1 382 ? 16.297 -50.062 -25.734 1 90.12 382 GLN B CA 1
ATOM 10439 C C . GLN B 1 382 ? 15.625 -49.156 -24.703 1 90.12 382 GLN B C 1
ATOM 10441 O O . GLN B 1 382 ? 16.141 -48.094 -24.391 1 90.12 382 GLN B O 1
ATOM 10446 N N . GLU B 1 383 ? 14.578 -49.594 -24.188 1 90.94 383 GLU B N 1
ATOM 10447 C CA . GLU B 1 383 ? 13.836 -48.875 -23.172 1 90.94 383 GLU B CA 1
ATOM 10448 C C . GLU B 1 383 ? 14.633 -48.719 -21.875 1 90.94 383 GLU B C 1
ATOM 10450 O O . GLU B 1 383 ? 14.68 -47.656 -21.281 1 90.94 383 GLU B O 1
ATOM 10455 N N . GLN B 1 384 ? 15.328 -49.75 -21.547 1 91.62 384 GLN B N 1
ATOM 10456 C CA . GLN B 1 384 ? 16.047 -49.781 -20.297 1 91.62 384 GLN B CA 1
ATOM 10457 C C . GLN B 1 384 ? 17.406 -49.094 -20.422 1 91.62 384 GLN B C 1
ATOM 10459 O O . GLN B 1 384 ? 18.047 -48.781 -19.422 1 91.62 384 GLN B O 1
ATOM 10464 N N . SER B 1 385 ? 17.734 -48.75 -21.625 1 91.19 385 SER B N 1
ATOM 10465 C CA . SER B 1 385 ? 19.062 -48.188 -21.844 1 91.19 385 SER B CA 1
ATOM 10466 C C . SER B 1 385 ? 19.031 -46.656 -21.656 1 91.19 385 SER B C 1
ATOM 10468 O O . SER B 1 385 ? 20.094 -46.031 -21.516 1 91.19 385 SER B O 1
ATOM 10470 N N . ILE B 1 386 ? 17.875 -46.094 -21.531 1 92.25 386 ILE B N 1
ATOM 10471 C CA . ILE B 1 386 ? 17.812 -44.625 -21.422 1 92.25 386 ILE B CA 1
ATOM 10472 C C . ILE B 1 386 ? 17 -44.25 -20.188 1 92.25 386 ILE B C 1
ATOM 10474 O O . ILE B 1 386 ? 16.016 -44.875 -19.859 1 92.25 386 ILE B O 1
ATOM 10478 N N . THR B 1 387 ? 17.438 -43.219 -19.516 1 94.62 387 THR B N 1
ATOM 10479 C CA . THR B 1 387 ? 16.703 -42.625 -18.406 1 94.62 387 THR B CA 1
ATOM 10480 C C . THR B 1 387 ? 16.5 -41.125 -18.656 1 94.62 387 THR B C 1
ATOM 10482 O O . THR B 1 387 ? 17.453 -40.375 -18.875 1 94.62 387 THR B O 1
ATOM 10485 N N . CYS B 1 388 ? 15.281 -40.781 -18.688 1 94.94 388 CYS B N 1
ATOM 10486 C CA . CYS B 1 388 ? 14.945 -39.406 -18.922 1 94.94 388 CYS B CA 1
ATOM 10487 C C . CYS B 1 388 ? 15.359 -38.531 -17.734 1 94.94 388 CYS B C 1
ATOM 10489 O O . CYS B 1 388 ? 15.102 -38.875 -16.594 1 94.94 388 CYS B O 1
ATOM 10491 N N . ARG B 1 389 ? 16.062 -37.406 -18.094 1 92.44 389 ARG B N 1
ATOM 10492 C CA . ARG B 1 389 ? 16.484 -36.438 -17.094 1 92.44 389 ARG B CA 1
ATOM 10493 C C . ARG B 1 389 ? 16.188 -35 -17.547 1 92.44 389 ARG B C 1
ATOM 10495 O O . ARG B 1 389 ? 16.438 -34.656 -18.703 1 92.44 389 ARG B O 1
ATOM 10502 N N . GLY B 1 390 ? 15.586 -34.281 -16.75 1 90.31 390 GLY B N 1
ATOM 10503 C CA . GLY B 1 390 ? 15.406 -32.875 -17.047 1 90.31 390 GLY B CA 1
ATOM 10504 C C . GLY B 1 390 ? 14.039 -32.562 -17.625 1 90.31 390 GLY B C 1
ATOM 10505 O O . GLY B 1 390 ? 13.797 -31.438 -18.078 1 90.31 390 GLY B O 1
ATOM 10506 N N . GLY B 1 391 ? 13.258 -33.5 -17.812 1 92.88 391 GLY B N 1
ATOM 10507 C CA . GLY B 1 391 ? 11.906 -33.219 -18.281 1 92.88 391 GLY B CA 1
ATOM 10508 C C . GLY B 1 391 ? 11.641 -33.75 -19.672 1 92.88 391 GLY B C 1
ATOM 10509 O O . GLY B 1 391 ? 12.492 -34.438 -20.266 1 92.88 391 GLY B O 1
ATOM 10510 N N . LEU B 1 392 ? 10.398 -33.5 -20.188 1 94.62 392 LEU B N 1
ATOM 10511 C CA . LEU B 1 392 ? 9.906 -33.875 -21.516 1 94.62 392 LEU B CA 1
ATOM 10512 C C . LEU B 1 392 ? 9.273 -32.688 -22.203 1 94.62 392 LEU B C 1
ATOM 10514 O O . LEU B 1 392 ? 8.711 -31.812 -21.562 1 94.62 392 LEU B O 1
ATOM 10518 N N . ALA B 1 393 ? 9.453 -32.656 -23.484 1 94.62 393 ALA B N 1
ATOM 10519 C CA . ALA B 1 393 ? 8.797 -31.562 -24.203 1 94.62 393 ALA B CA 1
ATOM 10520 C C . ALA B 1 393 ? 8.375 -32.031 -25.609 1 94.62 393 ALA B C 1
ATOM 10522 O O . ALA B 1 393 ? 8.914 -33 -26.141 1 94.62 393 ALA B O 1
ATOM 10523 N N . TRP B 1 394 ? 7.34 -31.406 -26.109 1 94.19 394 TRP B N 1
ATOM 10524 C CA . TRP B 1 394 ? 6.887 -31.641 -27.469 1 94.19 394 TRP B CA 1
ATOM 10525 C C . TRP B 1 394 ? 7.207 -30.453 -28.359 1 94.19 394 TRP B C 1
ATOM 10527 O O . TRP B 1 394 ? 7.117 -29.297 -27.922 1 94.19 394 TRP B O 1
ATOM 10537 N N . TRP B 1 395 ? 7.672 -30.688 -29.5 1 94 395 TRP B N 1
ATOM 10538 C CA . TRP B 1 395 ? 7.844 -29.688 -30.547 1 94 395 TRP B CA 1
ATOM 10539 C C . TRP B 1 395 ? 7.281 -30.172 -31.875 1 94 395 TRP B C 1
ATOM 10541 O O . TRP B 1 395 ? 7.82 -31.094 -32.469 1 94 395 TRP B O 1
ATOM 10551 N N . LYS B 1 396 ? 6.195 -29.578 -32.25 1 90.94 396 LYS B N 1
ATOM 10552 C CA . LYS B 1 396 ? 5.496 -30.016 -33.438 1 90.94 396 LYS B CA 1
ATOM 10553 C C . LYS B 1 396 ? 5.234 -31.516 -33.438 1 90.94 396 LYS B C 1
ATOM 10555 O O . LYS B 1 396 ? 4.555 -32.031 -32.531 1 90.94 396 LYS B O 1
ATOM 10560 N N . ASP B 1 397 ? 5.879 -32.312 -34.25 1 90.44 397 ASP B N 1
ATOM 10561 C CA . ASP B 1 397 ? 5.629 -33.75 -34.312 1 90.44 397 ASP B CA 1
ATOM 10562 C C . ASP B 1 397 ? 6.793 -34.531 -33.688 1 90.44 397 ASP B C 1
ATOM 10564 O O . ASP B 1 397 ? 6.953 -35.719 -33.969 1 90.44 397 ASP B O 1
ATOM 10568 N N . PHE B 1 398 ? 7.551 -33.875 -32.844 1 94.06 398 PHE B N 1
ATOM 10569 C CA . PHE B 1 398 ? 8.695 -34.531 -32.25 1 94.06 398 PHE B CA 1
ATOM 10570 C C . PHE B 1 398 ? 8.602 -34.531 -30.734 1 94.06 398 PHE B C 1
ATOM 10572 O O . PHE B 1 398 ? 8.203 -33.5 -30.156 1 94.06 398 PHE B O 1
ATOM 10579 N N . LEU B 1 399 ? 8.953 -35.594 -30.141 1 95.12 399 LEU B N 1
ATOM 10580 C CA . LEU B 1 399 ? 9.109 -35.688 -28.688 1 95.12 399 LEU B CA 1
ATOM 10581 C C . LEU B 1 399 ? 10.57 -35.5 -28.297 1 95.12 399 LEU B C 1
ATOM 10583 O O . LEU B 1 399 ? 11.461 -36.188 -28.797 1 95.12 399 LEU B O 1
ATOM 10587 N N . ILE B 1 400 ? 10.797 -34.531 -27.484 1 96.38 400 ILE B N 1
ATOM 10588 C CA . ILE B 1 400 ? 12.148 -34.219 -27.031 1 96.38 400 ILE B CA 1
ATOM 10589 C C . ILE B 1 400 ? 12.406 -34.875 -25.688 1 96.38 400 ILE B C 1
ATOM 10591 O O . ILE B 1 400 ? 11.688 -34.625 -24.719 1 96.38 400 ILE B O 1
ATOM 10595 N N . VAL B 1 401 ? 13.523 -35.594 -25.562 1 96.44 401 VAL B N 1
ATOM 10596 C CA . VAL B 1 401 ? 13.805 -36.375 -24.359 1 96.44 401 VAL B CA 1
ATOM 10597 C C . VAL B 1 401 ? 15.266 -36.188 -23.953 1 96.44 401 VAL B C 1
ATOM 10599 O O . VAL B 1 401 ? 16.141 -36.969 -24.375 1 96.44 401 VAL B O 1
ATOM 10602 N N . PRO B 1 402 ? 15.516 -35.25 -23.109 1 96.38 402 PRO B N 1
ATOM 10603 C CA . PRO B 1 402 ? 16.844 -35.281 -22.5 1 96.38 402 PRO B CA 1
ATOM 10604 C C . PRO B 1 402 ? 17.078 -36.531 -21.656 1 96.38 402 PRO B C 1
ATOM 10606 O O . PRO B 1 402 ? 16.266 -36.875 -20.797 1 96.38 402 PRO B O 1
ATOM 10609 N N . CYS B 1 403 ? 18.219 -37.25 -21.891 1 95.62 403 CYS B N 1
ATOM 10610 C CA . CYS B 1 403 ? 18.375 -38.531 -21.203 1 95.62 403 CYS B CA 1
ATOM 10611 C C . CYS B 1 403 ? 19.859 -38.875 -21.031 1 95.62 403 CYS B C 1
ATOM 10613 O O . CYS B 1 403 ? 20.719 -38.219 -21.625 1 95.62 403 CYS B O 1
ATOM 10615 N N . TYR B 1 404 ? 20.031 -39.75 -20.125 1 95.31 404 TYR B N 1
ATOM 10616 C CA . TYR B 1 404 ? 21.312 -40.406 -19.953 1 95.31 404 TYR B CA 1
ATOM 10617 C C . TYR B 1 404 ? 21.328 -41.75 -20.641 1 95.31 404 TYR B C 1
ATOM 10619 O O . TYR B 1 404 ? 20.438 -42.562 -20.422 1 95.31 404 TYR B O 1
ATOM 10627 N N . ASN B 1 405 ? 22.25 -41.938 -21.469 1 93.31 405 ASN B N 1
ATOM 10628 C CA . ASN B 1 405 ? 22.438 -43.219 -22.172 1 93.31 405 ASN B CA 1
ATOM 10629 C C . ASN B 1 405 ? 23.422 -44.125 -21.438 1 93.31 405 ASN B C 1
ATOM 10631 O O . ASN B 1 405 ? 24.609 -43.812 -21.391 1 93.31 405 ASN B O 1
ATOM 10635 N N . PHE B 1 406 ? 22.938 -45.281 -21.031 1 91.56 406 PHE B N 1
ATOM 10636 C CA . PHE B 1 406 ? 23.75 -46.188 -20.234 1 91.56 406 PHE B CA 1
ATOM 10637 C C . PHE B 1 406 ? 24.766 -46.938 -21.125 1 91.56 406 PHE B C 1
ATOM 10639 O O . PHE B 1 406 ? 25.812 -47.344 -20.656 1 91.56 406 PHE B O 1
ATOM 10646 N N . ASN B 1 407 ? 24.5 -47.062 -22.391 1 89.25 407 ASN B N 1
ATOM 10647 C CA . ASN B 1 407 ? 25.406 -47.75 -23.312 1 89.25 407 ASN B CA 1
ATOM 10648 C C . ASN B 1 407 ? 26.625 -46.906 -23.656 1 89.25 407 ASN B C 1
ATOM 10650 O O . ASN B 1 407 ? 27.766 -47.375 -23.578 1 89.25 407 ASN B O 1
ATOM 10654 N N . SER B 1 408 ? 26.359 -45.625 -23.969 1 89.06 408 SER B N 1
ATOM 10655 C CA . SER B 1 408 ? 27.453 -44.719 -24.312 1 89.06 408 SER B CA 1
ATOM 10656 C C . SER B 1 408 ? 27.875 -43.906 -23.094 1 89.06 408 SER B C 1
ATOM 10658 O O . SER B 1 408 ? 28.891 -43.219 -23.156 1 89.06 408 SER B O 1
ATOM 10660 N N . THR B 1 409 ? 27.25 -43.969 -21.953 1 90.38 409 THR B N 1
ATOM 10661 C CA . THR B 1 409 ? 27.547 -43.281 -20.703 1 90.38 409 THR B CA 1
ATOM 10662 C C . THR B 1 409 ? 27.672 -41.781 -20.906 1 90.38 409 THR B C 1
ATOM 10664 O O . THR B 1 409 ? 28.641 -41.156 -20.469 1 90.38 409 THR B O 1
ATOM 10667 N N . ASN B 1 410 ? 26.875 -41.312 -21.734 1 92.94 410 ASN B N 1
ATOM 10668 C CA . ASN B 1 410 ? 26.828 -39.875 -21.984 1 92.94 410 ASN B CA 1
ATOM 10669 C C . ASN B 1 410 ? 25.422 -39.312 -21.844 1 92.94 410 ASN B C 1
ATOM 10671 O O . ASN B 1 410 ? 24.438 -40.062 -21.953 1 92.94 410 ASN B O 1
ATOM 10675 N N . ASP B 1 411 ? 25.375 -38.031 -21.516 1 94.94 411 ASP B N 1
ATOM 10676 C CA . ASP B 1 411 ? 24.094 -37.344 -21.5 1 94.94 411 ASP B CA 1
ATOM 10677 C C . ASP B 1 411 ? 23.766 -36.75 -22.875 1 94.94 411 ASP B C 1
ATOM 10679 O O . ASP B 1 411 ? 24.656 -36.281 -23.578 1 94.94 411 ASP B O 1
ATOM 10683 N N . GLU B 1 412 ? 22.547 -36.906 -23.328 1 95.44 412 GLU B N 1
ATOM 10684 C CA . GLU B 1 412 ? 22.156 -36.438 -24.656 1 95.44 412 GLU B CA 1
ATOM 10685 C C . GLU B 1 412 ? 20.688 -36.031 -24.672 1 95.44 412 GLU B C 1
ATOM 10687 O O . GLU B 1 412 ? 19.938 -36.312 -23.719 1 95.44 412 GLU B O 1
ATOM 10692 N N . VAL B 1 413 ? 20.328 -35.344 -25.672 1 96.75 413 VAL B N 1
ATOM 10693 C CA . VAL B 1 413 ? 18.938 -35.031 -25.969 1 96.75 413 VAL B CA 1
ATOM 10694 C C . VAL B 1 413 ? 18.5 -35.781 -27.219 1 96.75 413 VAL B C 1
ATOM 10696 O O . VAL B 1 413 ? 19.125 -35.656 -28.281 1 96.75 413 VAL B O 1
ATOM 10699 N N . ARG B 1 414 ? 17.453 -36.531 -27.109 1 96 414 ARG B N 1
ATOM 10700 C CA . ARG B 1 414 ? 16.938 -37.281 -28.25 1 96 414 ARG B CA 1
ATOM 10701 C C . ARG B 1 414 ? 15.633 -36.688 -28.766 1 96 414 ARG B C 1
ATOM 10703 O O . ARG B 1 414 ? 14.828 -36.188 -27.984 1 96 414 ARG B O 1
ATOM 10710 N N . PHE B 1 415 ? 15.508 -36.812 -30 1 95.88 415 PHE B N 1
ATOM 10711 C CA . PHE B 1 415 ? 14.305 -36.344 -30.688 1 95.88 415 PHE B CA 1
ATOM 10712 C C . PHE B 1 415 ? 13.625 -37.5 -31.406 1 95.88 415 PHE B C 1
ATOM 10714 O O . PHE B 1 415 ? 14.164 -38.031 -32.375 1 95.88 415 PHE B O 1
ATOM 10721 N N . TYR B 1 416 ? 12.461 -37.906 -30.906 1 94.12 416 TYR B N 1
ATOM 10722 C CA . TYR B 1 416 ? 11.711 -39 -31.531 1 94.12 416 TYR B CA 1
ATOM 10723 C C . TYR B 1 416 ? 10.547 -38.469 -32.344 1 94.12 416 TYR B C 1
ATOM 10725 O O . TYR B 1 416 ? 9.727 -37.688 -31.859 1 94.12 416 TYR B O 1
ATOM 10733 N N . PRO B 1 417 ? 10.461 -38.844 -33.594 1 92.56 417 PRO B N 1
ATOM 10734 C CA . PRO B 1 417 ? 9.281 -38.438 -34.344 1 92.56 417 PRO B CA 1
ATOM 10735 C C . PRO B 1 417 ? 8.016 -39.156 -33.906 1 92.56 417 PRO B C 1
ATOM 10737 O O . PRO B 1 417 ? 8.047 -40.375 -33.656 1 92.56 417 PRO B O 1
ATOM 10740 N N . ARG B 1 418 ? 6.977 -38.562 -33.812 1 89.94 418 ARG B N 1
ATOM 10741 C CA . ARG B 1 418 ? 5.711 -39.062 -33.312 1 89.94 418 ARG B CA 1
ATOM 10742 C C . ARG B 1 418 ? 5.121 -40.094 -34.25 1 89.94 418 ARG B C 1
ATOM 10744 O O . ARG B 1 418 ? 4.488 -41.062 -33.844 1 89.94 418 ARG B O 1
ATOM 10751 N N . ILE B 1 419 ? 5.316 -39.875 -35.5 1 85.5 419 ILE B N 1
ATOM 10752 C CA . ILE B 1 419 ? 4.664 -40.688 -36.531 1 85.5 419 ILE B CA 1
ATOM 10753 C C . ILE B 1 419 ? 5.316 -42.062 -36.625 1 85.5 419 ILE B C 1
ATOM 10755 O O . ILE B 1 419 ? 4.637 -43.062 -36.844 1 85.5 419 ILE B O 1
ATOM 10759 N N . ASN B 1 420 ? 6.621 -42.125 -36.406 1 87.5 420 ASN B N 1
ATOM 10760 C CA . ASN B 1 420 ? 7.352 -43.406 -36.5 1 87.5 420 ASN B CA 1
ATOM 10761 C C . ASN B 1 420 ? 7.246 -44.188 -35.188 1 87.5 420 ASN B C 1
ATOM 10763 O O . ASN B 1 420 ? 6.762 -43.688 -34.188 1 87.5 420 ASN B O 1
ATOM 10767 N N . ASN B 1 421 ? 7.629 -45.469 -35.312 1 87.44 421 ASN B N 1
ATOM 10768 C CA . ASN B 1 421 ? 7.711 -46.281 -34.094 1 87.44 421 ASN B CA 1
ATOM 10769 C C . ASN B 1 421 ? 8.781 -45.75 -33.156 1 87.44 421 ASN B C 1
ATOM 10771 O O . ASN B 1 421 ? 9.766 -45.156 -33.594 1 87.44 421 ASN B O 1
ATOM 10775 N N . LEU B 1 422 ? 8.406 -45.938 -31.938 1 91.12 422 LEU B N 1
ATOM 10776 C CA . LEU B 1 422 ? 9.367 -45.5 -30.922 1 91.12 422 LEU B CA 1
ATOM 10777 C C . LEU B 1 422 ? 10.578 -46.406 -30.906 1 91.12 422 LEU B C 1
ATOM 10779 O O . LEU B 1 422 ? 10.531 -47.5 -30.297 1 91.12 422 LEU B O 1
ATOM 10783 N N . ASP B 1 423 ? 11.594 -45.938 -31.625 1 90.06 423 ASP B N 1
ATOM 10784 C CA . ASP B 1 423 ? 12.836 -46.688 -31.797 1 90.06 423 ASP B CA 1
ATOM 10785 C C . ASP B 1 423 ? 14.031 -45.75 -31.922 1 90.06 423 ASP B C 1
ATOM 10787 O O . ASP B 1 423 ? 13.914 -44.656 -32.5 1 90.06 423 ASP B O 1
ATOM 10791 N N . ASN B 1 424 ? 15.125 -46.219 -31.438 1 88.88 424 ASN B N 1
ATOM 10792 C CA . ASN B 1 424 ? 16.328 -45.375 -31.453 1 88.88 424 ASN B CA 1
ATOM 10793 C C . ASN B 1 424 ? 16.844 -45.156 -32.875 1 88.88 424 ASN B C 1
ATOM 10795 O O . ASN B 1 424 ? 17.594 -44.219 -33.125 1 88.88 424 ASN B O 1
ATOM 10799 N N . ALA B 1 425 ? 16.422 -46 -33.75 1 85.56 425 ALA B N 1
ATOM 10800 C CA . ALA B 1 425 ? 16.875 -45.906 -35.125 1 85.56 425 ALA B CA 1
ATOM 10801 C C . ALA B 1 425 ? 16.312 -44.625 -35.781 1 85.56 425 ALA B C 1
ATOM 10803 O O . ALA B 1 425 ? 16.938 -44.062 -36.688 1 85.56 425 ALA B O 1
ATOM 10804 N N . PHE B 1 426 ? 15.25 -44.188 -35.281 1 87.25 426 PHE B N 1
ATOM 10805 C CA . PHE B 1 426 ? 14.609 -43.062 -35.906 1 87.25 426 PHE B CA 1
ATOM 10806 C C . PHE B 1 426 ? 14.914 -41.781 -35.125 1 87.25 426 PHE B C 1
ATOM 10808 O O . PHE B 1 426 ? 14.492 -40.688 -35.531 1 87.25 426 PHE B O 1
ATOM 10815 N N . ALA B 1 427 ? 15.562 -41.938 -34.031 1 90.62 427 ALA B N 1
ATOM 10816 C CA . ALA B 1 427 ? 15.797 -40.781 -33.156 1 90.62 427 ALA B CA 1
ATOM 10817 C C . ALA B 1 427 ? 17.047 -40.031 -33.562 1 90.62 427 ALA B C 1
ATOM 10819 O O . ALA B 1 427 ? 18.031 -40.625 -34.031 1 90.62 427 ALA B O 1
ATOM 10820 N N . THR B 1 428 ? 16.938 -38.688 -33.562 1 91.75 428 THR B N 1
ATOM 10821 C CA . THR B 1 428 ? 18.109 -37.812 -33.688 1 91.75 428 THR B CA 1
ATOM 10822 C C . THR B 1 428 ? 18.672 -37.469 -32.312 1 91.75 428 THR B C 1
ATOM 10824 O O . THR B 1 428 ? 17.906 -37.219 -31.375 1 91.75 428 THR B O 1
ATOM 10827 N N . HIS B 1 429 ? 19.984 -37.562 -32.094 1 91.88 429 HIS B N 1
ATOM 10828 C CA . HIS B 1 429 ? 20.531 -37.281 -30.766 1 91.88 429 HIS B CA 1
ATOM 10829 C C . HIS B 1 429 ? 21.578 -36.156 -30.828 1 91.88 429 HIS B C 1
ATOM 10831 O O . HIS B 1 429 ? 22.281 -36.031 -31.812 1 91.88 429 HIS B O 1
ATOM 10837 N N . VAL B 1 430 ? 21.547 -35.344 -29.875 1 94.44 430 VAL B N 1
ATOM 10838 C CA . VAL B 1 430 ? 22.531 -34.281 -29.641 1 94.44 430 VAL B CA 1
ATOM 10839 C C . VAL B 1 430 ? 23.203 -34.5 -28.297 1 94.44 430 VAL B C 1
ATOM 10841 O O . VAL B 1 430 ? 22.531 -34.656 -27.266 1 94.44 430 VAL B O 1
ATOM 10844 N N . ARG B 1 431 ? 24.547 -34.5 -28.281 1 94.62 431 ARG B N 1
ATOM 10845 C CA . ARG B 1 431 ? 25.297 -34.781 -27.047 1 94.62 431 ARG B CA 1
ATOM 10846 C C . ARG B 1 431 ? 25.344 -33.531 -26.172 1 94.62 431 ARG B C 1
ATOM 10848 O O . ARG B 1 431 ? 25.453 -32.406 -26.672 1 94.62 431 ARG B O 1
ATOM 10855 N N . LEU B 1 432 ? 25.203 -33.781 -24.891 1 95.38 432 LEU B N 1
ATOM 10856 C CA . LEU B 1 432 ? 25.297 -32.719 -23.891 1 95.38 432 LEU B CA 1
ATOM 10857 C C . LEU B 1 432 ? 26.578 -32.875 -23.062 1 95.38 432 LEU B C 1
ATOM 10859 O O . LEU B 1 432 ? 27 -34 -22.781 1 95.38 432 LEU B O 1
ATOM 10863 N N . ALA B 1 433 ? 27.156 -31.734 -22.625 1 91.75 433 ALA B N 1
ATOM 10864 C CA . ALA B 1 433 ? 28.359 -31.75 -21.812 1 91.75 433 ALA B CA 1
ATOM 10865 C C . ALA B 1 433 ? 28.047 -32.094 -20.359 1 91.75 433 ALA B C 1
ATOM 10867 O O . ALA B 1 433 ? 28.891 -32.656 -19.641 1 91.75 433 ALA B O 1
ATOM 10868 N N . ALA B 1 434 ? 26.906 -31.719 -19.906 1 94.38 434 ALA B N 1
ATOM 10869 C CA . ALA B 1 434 ? 26.438 -31.984 -18.547 1 94.38 434 ALA B CA 1
ATOM 10870 C C . ALA B 1 434 ? 24.984 -32.406 -18.531 1 94.38 434 ALA B C 1
ATOM 10872 O O . ALA B 1 434 ? 24.234 -32.125 -19.469 1 94.38 434 ALA B O 1
ATOM 10873 N N . PRO B 1 435 ? 24.656 -33.156 -17.5 1 94.88 435 PRO B N 1
ATOM 10874 C CA . PRO B 1 435 ? 23.266 -33.625 -17.422 1 94.88 435 PRO B CA 1
ATOM 10875 C C . PRO B 1 435 ? 22.25 -32.469 -17.438 1 94.88 435 PRO B C 1
ATOM 10877 O O . PRO B 1 435 ? 22.5 -31.422 -16.844 1 94.88 435 PRO B O 1
ATOM 10880 N N . ALA B 1 436 ? 21.141 -32.75 -18.078 1 95.5 436 ALA B N 1
ATOM 10881 C CA . ALA B 1 436 ? 20.078 -31.75 -18.172 1 95.5 436 ALA B CA 1
ATOM 10882 C C . ALA B 1 436 ? 19.188 -31.781 -16.938 1 95.5 436 ALA B C 1
ATOM 10884 O O . ALA B 1 436 ? 18.844 -32.844 -16.422 1 95.5 436 ALA B O 1
ATOM 10885 N N . PHE B 1 437 ? 18.859 -30.594 -16.406 1 94.5 437 PHE B N 1
ATOM 10886 C CA . PHE B 1 437 ? 17.969 -30.484 -15.266 1 94.5 437 PHE B CA 1
ATOM 10887 C C . PHE B 1 437 ? 16.594 -29.984 -15.703 1 94.5 437 PHE B C 1
ATOM 10889 O O . PHE B 1 437 ? 15.578 -30.344 -15.109 1 94.5 437 PHE B O 1
ATOM 10896 N N . LEU B 1 438 ? 16.609 -29.094 -16.703 1 95.5 438 LEU B N 1
ATOM 10897 C CA . LEU B 1 438 ? 15.367 -28.531 -17.203 1 95.5 438 LEU B CA 1
ATOM 10898 C C . LEU B 1 438 ? 15.391 -28.422 -18.719 1 95.5 438 LEU B C 1
ATOM 10900 O O . LEU B 1 438 ? 16.453 -28.25 -19.312 1 95.5 438 LEU B O 1
ATOM 10904 N N . VAL B 1 439 ? 14.211 -28.547 -19.297 1 95.25 439 VAL B N 1
ATOM 10905 C CA . VAL B 1 439 ? 14.055 -28.391 -20.734 1 95.25 439 VAL B CA 1
ATOM 10906 C C . VAL B 1 439 ? 12.812 -27.562 -21.031 1 95.25 439 VAL B C 1
ATOM 10908 O O . VAL B 1 439 ? 11.789 -27.688 -20.359 1 95.25 439 VAL B O 1
ATOM 10911 N N . ASN B 1 440 ? 12.922 -26.656 -21.891 1 93.94 440 ASN B N 1
ATOM 10912 C CA . ASN B 1 440 ? 11.789 -25.844 -22.328 1 93.94 440 ASN B CA 1
ATOM 10913 C C . ASN B 1 440 ? 11.883 -25.484 -23.797 1 93.94 440 ASN B C 1
ATOM 10915 O O . ASN B 1 440 ? 12.977 -25.484 -24.375 1 93.94 440 ASN B O 1
ATOM 10919 N N . VAL B 1 441 ? 10.766 -25.344 -24.406 1 93.12 441 VAL B N 1
ATOM 10920 C CA . VAL B 1 441 ? 10.703 -25 -25.828 1 93.12 441 VAL B CA 1
ATOM 10921 C C . VAL B 1 441 ? 10 -23.656 -26 1 93.12 441 VAL B C 1
ATOM 10923 O O . VAL B 1 441 ? 8.922 -23.438 -25.453 1 93.12 441 VAL B O 1
ATOM 10926 N N . PHE B 1 442 ? 10.609 -22.797 -26.688 1 90.69 442 PHE B N 1
ATOM 10927 C CA . PHE B 1 442 ? 10.031 -21.516 -27.062 1 90.69 442 PHE B CA 1
ATOM 10928 C C . PHE B 1 442 ? 10.039 -21.344 -28.578 1 90.69 442 PHE B C 1
ATOM 10930 O O . PHE B 1 442 ? 11.07 -21.016 -29.172 1 90.69 442 PHE B O 1
ATOM 10937 N N . ARG B 1 443 ? 8.859 -21.562 -29.156 1 89.75 443 ARG B N 1
ATOM 10938 C CA . ARG B 1 443 ? 8.734 -21.531 -30.625 1 89.75 443 ARG B CA 1
ATOM 10939 C C . ARG B 1 443 ? 9.656 -22.562 -31.266 1 89.75 443 ARG B C 1
ATOM 10941 O O . ARG B 1 443 ? 9.547 -23.766 -30.984 1 89.75 443 ARG B O 1
ATOM 10948 N N . ASP B 1 444 ? 10.703 -22.047 -31.906 1 91 444 ASP B N 1
ATOM 10949 C CA . ASP B 1 444 ? 11.617 -22.984 -32.562 1 91 444 ASP B CA 1
ATOM 10950 C C . ASP B 1 444 ? 12.961 -23.047 -31.828 1 91 444 ASP B C 1
ATOM 10952 O O . ASP B 1 444 ? 13.945 -23.531 -32.375 1 91 444 ASP B O 1
ATOM 10956 N N . LEU B 1 445 ? 12.906 -22.609 -30.625 1 92.38 445 LEU B N 1
ATOM 10957 C CA . LEU B 1 445 ? 14.117 -22.625 -29.812 1 92.38 445 LEU B CA 1
ATOM 10958 C C . LEU B 1 445 ? 14 -23.625 -28.672 1 92.38 445 LEU B C 1
ATOM 10960 O O . LEU B 1 445 ? 12.961 -23.703 -28.031 1 92.38 445 LEU B O 1
ATOM 10964 N N . LEU B 1 446 ? 15.039 -24.391 -28.5 1 94.94 446 LEU B N 1
ATOM 10965 C CA . LEU B 1 446 ? 15.125 -25.328 -27.391 1 94.94 446 LEU B CA 1
ATOM 10966 C C . LEU B 1 446 ? 16.078 -24.828 -26.312 1 94.94 446 LEU B C 1
ATOM 10968 O O . LEU B 1 446 ? 17.219 -24.422 -26.625 1 94.94 446 LEU B O 1
ATOM 10972 N N . LEU B 1 447 ? 15.586 -24.766 -25.141 1 95.38 447 LEU B N 1
ATOM 10973 C CA . LEU B 1 447 ? 16.391 -24.375 -23.984 1 95.38 447 LEU B CA 1
ATOM 10974 C C . LEU B 1 447 ? 16.703 -25.578 -23.094 1 95.38 447 LEU B C 1
ATOM 10976 O O . LEU B 1 447 ? 15.797 -26.297 -22.688 1 95.38 447 LEU B O 1
ATOM 10980 N N . VAL B 1 448 ? 17.969 -25.781 -22.844 1 96.44 448 VAL B N 1
ATOM 10981 C CA . VAL B 1 448 ? 18.375 -26.859 -21.938 1 96.44 448 VAL B CA 1
ATOM 10982 C C . VAL B 1 448 ? 19.25 -26.297 -20.828 1 96.44 448 VAL B C 1
ATOM 10984 O O . VAL B 1 448 ? 20.281 -25.672 -21.094 1 96.44 448 VAL B O 1
ATOM 10987 N N . TYR B 1 449 ? 18.844 -26.453 -19.641 1 96.38 449 TYR B N 1
ATOM 10988 C CA . TYR B 1 449 ? 19.625 -26.078 -18.469 1 96.38 449 TYR B CA 1
ATOM 10989 C C . TYR B 1 449 ? 20.359 -27.297 -17.891 1 96.38 449 TYR B C 1
ATOM 10991 O O . TYR B 1 449 ? 19.734 -28.312 -17.609 1 96.38 449 TYR B O 1
ATOM 10999 N N . SER B 1 450 ? 21.562 -27.094 -17.703 1 95.88 450 SER B N 1
ATOM 11000 C CA . SER B 1 450 ? 22.391 -28.219 -17.297 1 95.88 450 SER B CA 1
ATOM 11001 C C . SER B 1 450 ? 22.891 -28.062 -15.859 1 95.88 450 SER B C 1
ATOM 11003 O O . SER B 1 450 ? 22.719 -27 -15.258 1 95.88 450 SER B O 1
ATOM 11005 N N . SER B 1 451 ? 23.469 -29.078 -15.352 1 93.94 451 SER B N 1
ATOM 11006 C CA . SER B 1 451 ? 23.922 -29.125 -13.969 1 93.94 451 SER B CA 1
ATOM 11007 C C . SER B 1 451 ? 25.078 -28.156 -13.727 1 93.94 451 SER B C 1
ATOM 11009 O O . SER B 1 451 ? 25.359 -27.797 -12.586 1 93.94 451 SER B O 1
ATOM 11011 N N . ASP B 1 452 ? 25.781 -27.703 -14.758 1 93.06 452 ASP B N 1
ATOM 11012 C CA . ASP B 1 452 ? 26.875 -26.75 -14.625 1 93.06 452 ASP B CA 1
ATOM 11013 C C . ASP B 1 452 ? 26.344 -25.312 -14.648 1 93.06 452 ASP B C 1
ATOM 11015 O O . ASP B 1 452 ? 27.109 -24.359 -14.797 1 93.06 452 ASP B O 1
ATOM 11019 N N . CYS B 1 453 ? 25.125 -25.125 -14.562 1 94.25 453 CYS B N 1
ATOM 11020 C CA . CYS B 1 453 ? 24.453 -23.828 -14.477 1 94.25 453 CYS B CA 1
ATOM 11021 C C . CYS B 1 453 ? 24.562 -23.062 -15.797 1 94.25 453 CYS B C 1
ATOM 11023 O O . CYS B 1 453 ? 24.672 -21.844 -15.805 1 94.25 453 CYS B O 1
ATOM 11025 N N . ARG B 1 454 ? 24.578 -23.812 -16.812 1 95.19 454 ARG B N 1
ATOM 11026 C CA . ARG B 1 454 ? 24.594 -23.188 -18.125 1 95.19 454 ARG B CA 1
ATOM 11027 C C . ARG B 1 454 ? 23.297 -23.469 -18.875 1 95.19 454 ARG B C 1
ATOM 11029 O O . ARG B 1 454 ? 22.719 -24.547 -18.75 1 95.19 454 ARG B O 1
ATOM 11036 N N . VAL B 1 455 ? 22.953 -22.469 -19.594 1 95.62 455 VAL B N 1
ATOM 11037 C CA . VAL B 1 455 ? 21.766 -22.594 -20.438 1 95.62 455 VAL B CA 1
ATOM 11038 C C . VAL B 1 455 ? 22.172 -22.703 -21.906 1 95.62 455 VAL B C 1
ATOM 11040 O O . VAL B 1 455 ? 22.812 -21.797 -22.438 1 95.62 455 VAL B O 1
ATOM 11043 N N . LEU B 1 456 ? 21.75 -23.797 -22.531 1 96 456 LEU B N 1
ATOM 11044 C CA . LEU B 1 456 ? 22.078 -24.031 -23.938 1 96 456 LEU B CA 1
ATOM 11045 C C . LEU B 1 456 ? 20.891 -23.688 -24.828 1 96 456 LEU B C 1
ATOM 11047 O O . LEU B 1 456 ? 19.75 -24.062 -24.516 1 96 456 LEU B O 1
ATOM 11051 N N . PHE B 1 457 ? 21.219 -22.953 -25.844 1 94.62 457 PHE B N 1
ATOM 11052 C CA . PHE B 1 457 ? 20.203 -22.578 -26.812 1 94.62 457 PHE B CA 1
ATOM 11053 C C . PHE B 1 457 ? 20.406 -23.328 -28.125 1 94.62 457 PHE B C 1
ATOM 11055 O O . PHE B 1 457 ? 21.484 -23.297 -28.703 1 94.62 457 PHE B O 1
ATOM 11062 N N . TYR B 1 458 ? 19.328 -24.031 -28.547 1 95.06 458 TYR B N 1
ATOM 11063 C CA . TYR B 1 458 ? 19.359 -24.734 -29.828 1 95.06 458 TYR B CA 1
ATOM 11064 C C . TYR B 1 458 ? 18.25 -24.234 -30.75 1 95.06 458 TYR B C 1
ATOM 11066 O O . TYR B 1 458 ? 17.156 -23.906 -30.281 1 95.06 458 TYR B O 1
ATOM 11074 N N . SER B 1 459 ? 18.531 -24.156 -31.938 1 94.06 459 SER B N 1
ATOM 11075 C CA . SER B 1 459 ? 17.5 -23.906 -32.938 1 94.06 459 SER B CA 1
ATOM 11076 C C . SER B 1 459 ? 17.031 -25.203 -33.594 1 94.06 459 SER B C 1
ATOM 11078 O O . SER B 1 459 ? 17.844 -26.094 -33.875 1 94.06 459 SER B O 1
ATOM 11080 N N . MET B 1 460 ? 15.766 -25.391 -33.781 1 94.06 460 MET B N 1
ATOM 11081 C CA . MET B 1 460 ? 15.188 -26.609 -34.375 1 94.06 460 MET B CA 1
ATOM 11082 C C . MET B 1 460 ? 14.523 -26.297 -35.719 1 94.06 460 MET B C 1
ATOM 11084 O O . MET B 1 460 ? 13.781 -25.312 -35.812 1 94.06 460 MET B O 1
ATOM 11088 N N . GLU B 1 461 ? 14.867 -27.078 -36.656 1 92.5 461 GLU B N 1
ATOM 11089 C CA . GLU B 1 461 ? 14.25 -26.969 -38 1 92.5 461 GLU B CA 1
ATOM 11090 C C . GLU B 1 461 ? 13.766 -28.328 -38.5 1 92.5 461 GLU B C 1
ATOM 11092 O O . GLU B 1 461 ? 14.477 -29.328 -38.375 1 92.5 461 GLU B O 1
ATOM 11097 N N . ARG B 1 462 ? 12.57 -28.297 -38.875 1 90.44 462 ARG B N 1
ATOM 11098 C CA . ARG B 1 462 ? 11.977 -29.516 -39.406 1 90.44 462 ARG B CA 1
ATOM 11099 C C . ARG B 1 462 ? 12.359 -29.734 -40.875 1 90.44 462 ARG B C 1
ATOM 11101 O O . ARG B 1 462 ? 12.242 -28.812 -41.688 1 90.44 462 ARG B O 1
ATOM 11108 N N . SER B 1 463 ? 13.141 -30.75 -41.219 1 83.88 463 SER B N 1
ATOM 11109 C CA . SER B 1 463 ? 13.5 -31.078 -42.625 1 83.88 463 SER B CA 1
ATOM 11110 C C . SER B 1 463 ? 12.742 -32.281 -43.125 1 83.88 463 SER B C 1
ATOM 11112 O O . SER B 1 463 ? 12.445 -33.219 -42.344 1 83.88 463 SER B O 1
ATOM 11114 N N . GLN B 1 464 ? 12.188 -32.188 -44.312 1 76.06 464 GLN B N 1
ATOM 11115 C CA . GLN B 1 464 ? 11.492 -33.312 -44.938 1 76.06 464 GLN B CA 1
ATOM 11116 C C . GLN B 1 464 ? 12.422 -34.125 -45.812 1 76.06 464 GLN B C 1
ATOM 11118 O O . GLN B 1 464 ? 12.875 -33.656 -46.844 1 76.06 464 GLN B O 1
ATOM 11123 N N . THR B 1 465 ? 13.359 -34.969 -45.344 1 61.81 465 THR B N 1
ATOM 11124 C CA . THR B 1 465 ? 14.266 -35.719 -46.219 1 61.81 465 THR B CA 1
ATOM 11125 C C . THR B 1 465 ? 13.5 -36.719 -47.062 1 61.81 465 THR B C 1
ATOM 11127 O O . THR B 1 465 ? 14.023 -37.219 -48.062 1 61.81 465 THR B O 1
ATOM 11130 N N . GLY B 1 466 ? 12.125 -37.281 -46.812 1 57.94 466 GLY B N 1
ATOM 11131 C CA . GLY B 1 466 ? 11.32 -38.188 -47.594 1 57.94 466 GLY B CA 1
ATOM 11132 C C . GLY B 1 466 ? 9.844 -38.156 -47.25 1 57.94 466 GLY B C 1
ATOM 11133 O O . GLY B 1 466 ? 9.438 -37.406 -46.344 1 57.94 466 GLY B O 1
ATOM 11134 N N . PRO B 1 467 ? 8.969 -38.781 -48.156 1 55.25 467 PRO B N 1
ATOM 11135 C CA . PRO B 1 467 ? 7.512 -38.75 -47.969 1 55.25 467 PRO B CA 1
ATOM 11136 C C . PRO B 1 467 ? 7.066 -39.156 -46.594 1 55.25 467 PRO B C 1
ATOM 11138 O O . PRO B 1 467 ? 6 -38.75 -46.125 1 55.25 467 PRO B O 1
ATOM 11141 N N . SER B 1 468 ? 7.766 -40.125 -45.938 1 58.75 468 SER B N 1
ATOM 11142 C CA . SER B 1 468 ? 7.238 -40.719 -44.719 1 58.75 468 SER B CA 1
ATOM 11143 C C . SER B 1 468 ? 8.156 -40.438 -43.531 1 58.75 468 SER B C 1
ATOM 11145 O O . SER B 1 468 ? 7.895 -40.875 -42.406 1 58.75 468 SER B O 1
ATOM 11147 N N . SER B 1 469 ? 9.297 -39.656 -43.75 1 67.56 469 SER B N 1
ATOM 11148 C CA . SER B 1 469 ? 10.203 -39.594 -42.625 1 67.56 469 SER B CA 1
ATOM 11149 C C . SER B 1 469 ? 10.57 -38.156 -42.281 1 67.56 469 SER B C 1
ATOM 11151 O O . SER B 1 469 ? 11.086 -37.438 -43.125 1 67.56 469 SER B O 1
ATOM 11153 N N . ALA B 1 470 ? 9.961 -37.625 -41.188 1 78.75 470 ALA B N 1
ATOM 11154 C CA . ALA B 1 470 ? 10.297 -36.281 -40.688 1 78.75 470 ALA B CA 1
ATOM 11155 C C . ALA B 1 470 ? 11.602 -36.312 -39.906 1 78.75 470 ALA B C 1
ATOM 11157 O O . ALA B 1 470 ? 11.883 -37.281 -39.188 1 78.75 470 ALA B O 1
ATOM 11158 N N . SER B 1 471 ? 12.555 -35.5 -40.375 1 85.62 471 SER B N 1
ATOM 11159 C CA . SER B 1 471 ? 13.805 -35.344 -39.625 1 85.62 471 SER B CA 1
ATOM 11160 C C . SER B 1 471 ? 13.945 -33.938 -39.062 1 85.62 471 SER B C 1
ATOM 11162 O O . SER B 1 471 ? 13.281 -33.031 -39.531 1 85.62 471 SER B O 1
ATOM 11164 N N . ILE B 1 472 ? 14.57 -33.875 -37.906 1 92.25 472 ILE B N 1
ATOM 11165 C CA . ILE B 1 472 ? 14.766 -32.594 -37.219 1 92.25 472 ILE B CA 1
ATOM 11166 C C . ILE B 1 472 ? 16.25 -32.219 -37.25 1 92.25 472 ILE B C 1
ATOM 11168 O O . ILE B 1 472 ? 17.109 -33.094 -37.094 1 92.25 472 ILE B O 1
ATOM 11172 N N . GLN B 1 473 ? 16.562 -31.031 -37.688 1 91.81 473 GLN B N 1
ATOM 11173 C CA . GLN B 1 473 ? 17.906 -30.469 -37.625 1 91.81 473 GLN B CA 1
ATOM 11174 C C . GLN B 1 473 ? 18.062 -29.547 -36.406 1 91.81 473 GLN B C 1
ATOM 11176 O O . GLN B 1 473 ? 17.312 -28.578 -36.281 1 91.81 473 GLN B O 1
ATOM 11181 N N . VAL B 1 474 ? 18.938 -29.984 -35.5 1 94.88 474 VAL B N 1
ATOM 11182 C CA . VAL B 1 474 ? 19.156 -29.203 -34.281 1 94.88 474 VAL B CA 1
ATOM 11183 C C . VAL B 1 474 ? 20.531 -28.547 -34.312 1 94.88 474 VAL B C 1
ATOM 11185 O O . VAL B 1 474 ? 21.547 -29.234 -34.5 1 94.88 474 VAL B O 1
ATOM 11188 N N . THR B 1 475 ? 20.531 -27.156 -34.25 1 92.81 475 THR B N 1
ATOM 11189 C CA . THR B 1 475 ? 21.781 -26.391 -34.281 1 92.81 475 THR B CA 1
ATOM 11190 C C . THR B 1 475 ? 21.984 -25.625 -32.969 1 92.81 475 THR B C 1
ATOM 11192 O O . THR B 1 475 ? 21.047 -24.984 -32.469 1 92.81 475 THR B O 1
ATOM 11195 N N . ARG B 1 476 ? 23.172 -25.812 -32.469 1 93.06 476 ARG B N 1
ATOM 11196 C CA . ARG B 1 476 ? 23.484 -25.078 -31.234 1 93.06 476 ARG B CA 1
ATOM 11197 C C . ARG B 1 476 ? 23.75 -23.609 -31.547 1 93.06 476 ARG B C 1
ATOM 11199 O O . ARG B 1 476 ? 24.594 -23.281 -32.375 1 93.06 476 ARG B O 1
ATOM 11206 N N . LEU B 1 477 ? 23.141 -22.75 -30.922 1 90.56 477 LEU B N 1
ATOM 11207 C CA . LEU B 1 477 ? 23.281 -21.328 -31.172 1 90.56 477 LEU B CA 1
ATOM 11208 C C . LEU B 1 477 ? 24.266 -20.688 -30.203 1 90.56 477 LEU B C 1
ATOM 11210 O O . LEU B 1 477 ? 25.234 -20.062 -30.609 1 90.56 477 LEU B O 1
ATOM 11214 N N . GLN B 1 478 ? 23.891 -20.766 -28.859 1 90.56 478 GLN B N 1
ATOM 11215 C CA . GLN B 1 478 ? 24.734 -20.125 -27.844 1 90.56 478 GLN B CA 1
ATOM 11216 C C . GLN B 1 478 ? 24.531 -20.766 -26.484 1 90.56 478 GLN B C 1
ATOM 11218 O O . GLN B 1 478 ? 23.609 -21.578 -26.297 1 90.56 478 GLN B O 1
ATOM 11223 N N . GLU B 1 479 ? 25.5 -20.406 -25.625 1 90.88 479 GLU B N 1
ATOM 11224 C CA . GLU B 1 479 ? 25.391 -20.812 -24.234 1 90.88 479 GLU B CA 1
ATOM 11225 C C . GLU B 1 479 ? 25.531 -19.625 -23.297 1 90.88 479 GLU B C 1
ATOM 11227 O O . GLU B 1 479 ? 26.234 -18.672 -23.594 1 90.88 479 GLU B O 1
ATOM 11232 N N . PHE B 1 480 ? 24.75 -19.625 -22.297 1 90.88 480 PHE B N 1
ATOM 11233 C CA . PHE B 1 480 ? 24.766 -18.578 -21.297 1 90.88 480 PHE B CA 1
ATOM 11234 C C . PHE B 1 480 ? 24.984 -19.156 -19.891 1 90.88 480 PHE B C 1
ATOM 11236 O O . PHE B 1 480 ? 24.344 -20.141 -19.531 1 90.88 480 PHE B O 1
ATOM 11243 N N . SER B 1 481 ? 25.859 -18.531 -19.125 1 92 481 SER B N 1
ATOM 11244 C CA . SER B 1 481 ? 26.156 -19.047 -17.781 1 92 481 SER B CA 1
ATOM 11245 C C . SER B 1 481 ? 25.375 -18.297 -16.719 1 92 481 SER B C 1
ATOM 11247 O O . SER B 1 481 ? 25.359 -17.062 -16.688 1 92 481 SER B O 1
ATOM 11249 N N . LEU B 1 482 ? 24.75 -19 -15.844 1 91.75 482 LEU B N 1
ATOM 11250 C CA . LEU B 1 482 ? 24.016 -18.453 -14.703 1 91.75 482 LEU B CA 1
ATOM 11251 C C . LEU B 1 482 ? 24.766 -18.703 -13.406 1 91.75 482 LEU B C 1
ATOM 11253 O O . LEU B 1 482 ? 24.203 -18.547 -12.32 1 91.75 482 LEU B O 1
ATOM 11257 N N . VAL B 1 483 ? 25.938 -19 -13.422 1 88.5 483 VAL B N 1
ATOM 11258 C CA . VAL B 1 483 ? 26.719 -19.453 -12.273 1 88.5 483 VAL B CA 1
ATOM 11259 C C . VAL B 1 483 ? 26.781 -18.359 -11.219 1 88.5 483 VAL B C 1
ATOM 11261 O O . VAL B 1 483 ? 26.672 -18.625 -10.016 1 88.5 483 VAL B O 1
ATOM 11264 N N . ASN B 1 484 ? 26.781 -17.156 -11.617 1 84.31 484 ASN B N 1
ATOM 11265 C CA . ASN B 1 484 ? 26.953 -16.047 -10.688 1 84.31 484 ASN B CA 1
ATOM 11266 C C . ASN B 1 484 ? 25.625 -15.633 -10.047 1 84.31 484 ASN B C 1
ATOM 11268 O O . ASN B 1 484 ? 25.609 -14.883 -9.07 1 84.31 484 ASN B O 1
ATOM 11272 N N . HIS B 1 485 ? 24.625 -16.234 -10.508 1 86.75 485 HIS B N 1
ATOM 11273 C CA . HIS B 1 485 ? 23.328 -15.75 -10.062 1 86.75 485 HIS B CA 1
ATOM 11274 C C . HIS B 1 485 ? 22.531 -16.859 -9.367 1 86.75 485 HIS B C 1
ATOM 11276 O O . HIS B 1 485 ? 21.453 -16.594 -8.82 1 86.75 485 HIS B O 1
ATOM 11282 N N . VAL B 1 486 ? 23.094 -18.016 -9.359 1 90.44 486 VAL B N 1
ATOM 11283 C CA . VAL B 1 486 ? 22.391 -19.156 -8.781 1 90.44 486 VAL B CA 1
ATOM 11284 C C . VAL B 1 486 ? 23.219 -19.75 -7.641 1 90.44 486 VAL B C 1
ATOM 11286 O O . VAL B 1 486 ? 24.406 -20.031 -7.809 1 90.44 486 VAL B O 1
ATOM 11289 N N . PRO B 1 487 ? 22.641 -19.891 -6.48 1 85.31 487 PRO B N 1
ATOM 11290 C CA . PRO B 1 487 ? 23.375 -20.5 -5.367 1 85.31 487 PRO B CA 1
ATOM 11291 C C . PRO B 1 487 ? 23.719 -21.969 -5.617 1 85.31 487 PRO B C 1
ATOM 11293 O O . PRO B 1 487 ? 24.812 -22.406 -5.273 1 85.31 487 PRO B O 1
ATOM 11296 N N . HIS B 1 488 ? 22.781 -22.703 -6.176 1 88.38 488 HIS B N 1
ATOM 11297 C CA . HIS B 1 488 ? 22.922 -24.109 -6.527 1 88.38 488 HIS B CA 1
ATOM 11298 C C . HIS B 1 488 ? 22.172 -24.438 -7.809 1 88.38 488 HIS B C 1
ATOM 11300 O O . HIS B 1 488 ? 21.094 -23.875 -8.062 1 88.38 488 HIS B O 1
ATOM 11306 N N . PRO B 1 489 ? 22.688 -25.266 -8.586 1 91.31 489 PRO B N 1
ATOM 11307 C CA . PRO B 1 489 ? 22.031 -25.562 -9.859 1 91.31 489 PRO B CA 1
ATOM 11308 C C . PRO B 1 489 ? 20.609 -26.094 -9.68 1 91.31 489 PRO B C 1
ATOM 11310 O O . PRO B 1 489 ? 19.766 -25.875 -10.547 1 91.31 489 PRO B O 1
ATOM 11313 N N . LEU B 1 490 ? 20.359 -26.766 -8.594 1 91.06 490 LEU B N 1
ATOM 11314 C CA . LEU B 1 490 ? 19.031 -27.344 -8.375 1 91.06 490 LEU B CA 1
ATOM 11315 C C . LEU B 1 490 ? 18.047 -26.281 -7.906 1 91.06 490 LEU B C 1
ATOM 11317 O O . LEU B 1 490 ? 16.844 -26.531 -7.875 1 91.06 490 LEU B O 1
ATOM 11321 N N . SER B 1 491 ? 18.5 -25.125 -7.633 1 92.5 491 SER B N 1
ATOM 11322 C CA . SER B 1 491 ? 17.625 -24.078 -7.137 1 92.5 491 SER B CA 1
ATOM 11323 C C . SER B 1 491 ? 16.828 -23.438 -8.273 1 92.5 491 SER B C 1
ATOM 11325 O O . SER B 1 491 ? 15.852 -22.734 -8.031 1 92.5 491 SER B O 1
ATOM 11327 N N . VAL B 1 492 ? 17.219 -23.703 -9.539 1 94.69 492 VAL B N 1
ATOM 11328 C CA . VAL B 1 492 ? 16.469 -23.188 -10.68 1 94.69 492 VAL B CA 1
ATOM 11329 C C . VAL B 1 492 ? 15.25 -24.062 -10.938 1 94.69 492 VAL B C 1
ATOM 11331 O O . VAL B 1 492 ? 15.383 -25.25 -11.242 1 94.69 492 VAL B O 1
ATOM 11334 N N . ILE B 1 493 ? 14.148 -23.484 -10.828 1 93.06 493 ILE B N 1
ATOM 11335 C CA . ILE B 1 493 ? 12.906 -24.234 -10.883 1 93.06 493 ILE B CA 1
ATOM 11336 C C . ILE B 1 493 ? 12.312 -24.141 -12.289 1 93.06 493 ILE B C 1
ATOM 11338 O O . ILE B 1 493 ? 11.617 -25.047 -12.742 1 93.06 493 ILE B O 1
ATOM 11342 N N . HIS B 1 494 ? 12.5 -23.016 -12.891 1 93.62 494 HIS B N 1
ATOM 11343 C CA . HIS B 1 494 ? 11.859 -22.781 -14.18 1 93.62 494 HIS B CA 1
ATOM 11344 C C . HIS B 1 494 ? 12.695 -21.828 -15.039 1 93.62 494 HIS B C 1
ATOM 11346 O O . HIS B 1 494 ? 13.328 -20.922 -14.523 1 93.62 494 HIS B O 1
ATOM 11352 N N . LEU B 1 495 ? 12.695 -22.109 -16.328 1 94.06 495 LEU B N 1
ATOM 11353 C CA . LEU B 1 495 ? 13.375 -21.266 -17.312 1 94.06 495 LEU B CA 1
ATOM 11354 C C . LEU B 1 495 ? 12.492 -21.047 -18.547 1 94.06 495 LEU B C 1
ATOM 11356 O O . LEU B 1 495 ? 11.922 -21.984 -19.078 1 94.06 495 LEU B O 1
ATOM 11360 N N . THR B 1 496 ? 12.344 -19.812 -18.859 1 92.56 496 THR B N 1
ATOM 11361 C CA . THR B 1 496 ? 11.539 -19.516 -20.047 1 92.56 496 THR B CA 1
ATOM 11362 C C . THR B 1 496 ? 12.008 -18.234 -20.719 1 92.56 496 THR B C 1
ATOM 11364 O O . THR B 1 496 ? 12.859 -17.531 -20.172 1 92.56 496 THR B O 1
ATOM 11367 N N . LEU B 1 497 ? 11.523 -18.016 -21.938 1 90.19 497 LEU B N 1
ATOM 11368 C CA . LEU B 1 497 ? 11.828 -16.812 -22.703 1 90.19 497 LEU B CA 1
ATOM 11369 C C . LEU B 1 497 ? 10.562 -16 -22.953 1 90.19 497 LEU B C 1
ATOM 11371 O O . LEU B 1 497 ? 9.453 -16.531 -22.875 1 90.19 497 LEU B O 1
ATOM 11375 N N . THR B 1 498 ? 10.773 -14.68 -23.094 1 86.62 498 THR B N 1
ATOM 11376 C CA . THR B 1 498 ? 9.664 -13.805 -23.438 1 86.62 498 THR B CA 1
ATOM 11377 C C . THR B 1 498 ? 9.859 -13.211 -24.828 1 86.62 498 THR B C 1
ATOM 11379 O O . THR B 1 498 ? 10.984 -13.148 -25.328 1 86.62 498 THR B O 1
ATOM 11382 N N . SER B 1 499 ? 8.711 -12.891 -25.484 1 77.5 499 SER B N 1
ATOM 11383 C CA . SER B 1 499 ? 8.766 -12.445 -26.875 1 77.5 499 SER B CA 1
ATOM 11384 C C . SER B 1 499 ? 8.703 -10.922 -26.969 1 77.5 499 SER B C 1
ATOM 11386 O O . SER B 1 499 ? 8.117 -10.266 -26.125 1 77.5 499 SER B O 1
ATOM 11388 N N . GLN B 1 500 ? 9.562 -10.461 -28.016 1 65.62 500 GLN B N 1
ATOM 11389 C CA . GLN B 1 500 ? 9.422 -9.062 -28.422 1 65.62 500 GLN B CA 1
ATOM 11390 C C . GLN B 1 500 ? 8.367 -8.898 -29.516 1 65.62 500 GLN B C 1
ATOM 11392 O O . GLN B 1 500 ? 8.109 -9.836 -30.266 1 65.62 500 GLN B O 1
ATOM 11397 N N . VAL B 1 501 ? 7.551 -7.914 -29.578 1 58.19 501 VAL B N 1
ATOM 11398 C CA . VAL B 1 501 ? 6.414 -7.648 -30.453 1 58.19 501 VAL B CA 1
ATOM 11399 C C . VAL B 1 501 ? 6.836 -7.812 -31.906 1 58.19 501 VAL B C 1
ATOM 11401 O O . VAL B 1 501 ? 6.016 -8.156 -32.781 1 58.19 501 VAL B O 1
ATOM 11404 N N . ASP B 1 502 ? 8.07 -7.703 -32.312 1 56.56 502 ASP B N 1
ATOM 11405 C CA . ASP B 1 502 ? 8.297 -7.398 -33.719 1 56.56 502 ASP B CA 1
ATOM 11406 C C . ASP B 1 502 ? 8.523 -8.672 -34.531 1 56.56 502 ASP B C 1
ATOM 11408 O O . ASP B 1 502 ? 9.109 -8.633 -35.625 1 56.56 502 ASP B O 1
ATOM 11412 N N . GLY B 1 503 ? 7.711 -9.766 -34.344 1 58.12 503 GLY B N 1
ATOM 11413 C CA . GLY B 1 503 ? 7.59 -10.859 -35.312 1 58.12 503 GLY B CA 1
ATOM 11414 C C . GLY B 1 503 ? 8.93 -11.453 -35.719 1 58.12 503 GLY B C 1
ATOM 11415 O O . GLY B 1 503 ? 9.039 -12.109 -36.75 1 58.12 503 GLY B O 1
ATOM 11416 N N . VAL B 1 504 ? 10.07 -11.125 -35.094 1 62.78 504 VAL B N 1
ATOM 11417 C CA . VAL B 1 504 ? 11.352 -11.664 -35.531 1 62.78 504 VAL B CA 1
ATOM 11418 C C . VAL B 1 504 ? 11.555 -13.055 -34.938 1 62.78 504 VAL B C 1
ATOM 11420 O O . VAL B 1 504 ? 11.281 -13.281 -33.75 1 62.78 504 VAL B O 1
ATOM 11423 N N . ASP B 1 505 ? 11.906 -14.016 -35.844 1 67 505 ASP B N 1
ATOM 11424 C CA . ASP B 1 505 ? 12.125 -15.406 -35.438 1 67 505 ASP B CA 1
ATOM 11425 C C . ASP B 1 505 ? 13.531 -15.594 -34.875 1 67 505 ASP B C 1
ATOM 11427 O O . ASP B 1 505 ? 14.414 -14.766 -35.094 1 67 505 ASP B O 1
ATOM 11431 N N . GLY B 1 506 ? 13.75 -16.547 -34.031 1 75 506 GLY B N 1
ATOM 11432 C CA . GLY B 1 506 ? 15.039 -16.906 -33.469 1 75 506 GLY B CA 1
ATOM 11433 C C . GLY B 1 506 ? 15.383 -16.125 -32.219 1 75 506 GLY B C 1
ATOM 11434 O O . GLY B 1 506 ? 14.5 -15.711 -31.469 1 75 506 GLY B O 1
ATOM 11435 N N . LEU B 1 507 ? 16.609 -16.031 -31.969 1 80 507 LEU B N 1
ATOM 11436 C CA . LEU B 1 507 ? 17.094 -15.359 -30.766 1 80 507 LEU B CA 1
ATOM 11437 C C . LEU B 1 507 ? 16.891 -13.852 -30.844 1 80 507 LEU B C 1
ATOM 11439 O O . LEU B 1 507 ? 16.828 -13.172 -29.828 1 80 507 LEU B O 1
ATOM 11443 N N . GLY B 1 508 ? 16.75 -13.391 -32.094 1 75.44 508 GLY B N 1
ATOM 11444 C CA . GLY B 1 508 ? 16.5 -11.977 -32.312 1 75.44 508 GLY B CA 1
ATOM 11445 C C . GLY B 1 508 ? 15.141 -11.531 -31.812 1 75.44 508 GLY B C 1
ATOM 11446 O O . GLY B 1 508 ? 14.953 -10.367 -31.438 1 75.44 508 GLY B O 1
ATOM 11447 N N . GLY B 1 509 ? 14.211 -12.531 -31.781 1 77.94 509 GLY B N 1
ATOM 11448 C CA . GLY B 1 509 ? 12.852 -12.195 -31.375 1 77.94 509 GLY B CA 1
ATOM 11449 C C . GLY B 1 509 ? 12.625 -12.352 -29.875 1 77.94 509 GLY B C 1
ATOM 11450 O O . GLY B 1 509 ? 11.508 -12.18 -29.391 1 77.94 509 GLY B O 1
ATOM 11451 N N . VAL B 1 510 ? 13.766 -12.641 -29.219 1 84.31 510 VAL B N 1
ATOM 11452 C CA . VAL B 1 510 ? 13.656 -12.844 -27.781 1 84.31 510 VAL B CA 1
ATOM 11453 C C . VAL B 1 510 ? 13.875 -11.523 -27.047 1 84.31 510 VAL B C 1
ATOM 11455 O O . VAL B 1 510 ? 14.75 -10.742 -27.422 1 84.31 510 VAL B O 1
ATOM 11458 N N . GLU B 1 511 ? 13.039 -11.258 -26.062 1 82.44 511 GLU B N 1
ATOM 11459 C CA . GLU B 1 511 ? 13.148 -10.031 -25.281 1 82.44 511 GLU B CA 1
ATOM 11460 C C . GLU B 1 511 ? 13.992 -10.25 -24.031 1 82.44 511 GLU B C 1
ATOM 11462 O O . GLU B 1 511 ? 14.844 -9.422 -23.688 1 82.44 511 GLU B O 1
ATOM 11467 N N . ALA B 1 512 ? 13.656 -11.32 -23.328 1 89.25 512 ALA B N 1
ATOM 11468 C CA . ALA B 1 512 ? 14.344 -11.539 -22.062 1 89.25 512 ALA B CA 1
ATOM 11469 C C . ALA B 1 512 ? 14.32 -13.016 -21.672 1 89.25 512 ALA B C 1
ATOM 11471 O O . ALA B 1 512 ? 13.461 -13.773 -22.125 1 89.25 512 ALA B O 1
ATOM 11472 N N . LEU B 1 513 ? 15.312 -13.406 -20.922 1 92.62 513 LEU B N 1
ATOM 11473 C CA . LEU B 1 513 ? 15.367 -14.719 -20.297 1 92.62 513 LEU B CA 1
ATOM 11474 C C . LEU B 1 513 ? 14.852 -14.641 -18.859 1 92.62 513 LEU B C 1
ATOM 11476 O O . LEU B 1 513 ? 15.297 -13.797 -18.078 1 92.62 513 LEU B O 1
ATOM 11480 N N . ILE B 1 514 ? 13.898 -15.461 -18.547 1 93.62 514 ILE B N 1
ATOM 11481 C CA . ILE B 1 514 ? 13.305 -15.477 -17.203 1 93.62 514 ILE B CA 1
ATOM 11482 C C . ILE B 1 514 ? 13.695 -16.766 -16.484 1 93.62 514 ILE B C 1
ATOM 11484 O O . ILE B 1 514 ? 13.516 -17.859 -17.031 1 93.62 514 ILE B O 1
ATOM 11488 N N . ALA B 1 515 ? 14.219 -16.625 -15.328 1 95.31 515 ALA B N 1
ATOM 11489 C CA . ALA B 1 515 ? 14.609 -17.766 -14.516 1 95.31 515 ALA B CA 1
ATOM 11490 C C . ALA B 1 515 ? 14.039 -17.672 -13.102 1 95.31 515 ALA B C 1
ATOM 11492 O O . ALA B 1 515 ? 14.141 -16.609 -12.461 1 95.31 515 ALA B O 1
ATOM 11493 N N . ASN B 1 516 ? 13.359 -18.656 -12.695 1 95.38 516 ASN B N 1
ATOM 11494 C CA . ASN B 1 516 ? 12.914 -18.734 -11.305 1 95.38 516 ASN B CA 1
ATOM 11495 C C . ASN B 1 516 ? 13.93 -19.484 -10.438 1 95.38 516 ASN B C 1
ATOM 11497 O O . ASN B 1 516 ? 14.078 -20.703 -10.555 1 95.38 516 ASN B O 1
ATOM 11501 N N . VAL B 1 517 ? 14.602 -18.781 -9.594 1 94.94 517 VAL B N 1
ATOM 11502 C CA . VAL B 1 517 ? 15.625 -19.375 -8.734 1 94.94 517 VAL B CA 1
ATOM 11503 C C . VAL B 1 517 ? 15.117 -19.422 -7.293 1 94.94 517 VAL B C 1
ATOM 11505 O O . VAL B 1 517 ? 15.281 -18.453 -6.535 1 94.94 517 VAL B O 1
ATOM 11508 N N . GLY B 1 518 ? 14.609 -20.531 -6.887 1 92.62 518 GLY B N 1
ATOM 11509 C CA . GLY B 1 518 ? 14.117 -20.703 -5.531 1 92.62 518 GLY B CA 1
ATOM 11510 C C . GLY B 1 518 ? 13.023 -19.719 -5.16 1 92.62 518 GLY B C 1
ATOM 11511 O O . GLY B 1 518 ? 13.008 -19.203 -4.047 1 92.62 518 GLY B O 1
ATOM 11512 N N . GLY B 1 519 ? 12.305 -19.344 -6.047 1 93.25 519 GLY B N 1
ATOM 11513 C CA . GLY B 1 519 ? 11.211 -18.406 -5.781 1 93.25 519 GLY B CA 1
ATOM 11514 C C . GLY B 1 519 ? 11.523 -16.984 -6.211 1 93.25 519 GLY B C 1
ATOM 11515 O O . GLY B 1 519 ? 10.641 -16.141 -6.238 1 93.25 519 GLY B O 1
ATOM 11516 N N . TRP B 1 520 ? 12.734 -16.719 -6.488 1 92.25 520 TRP B N 1
ATOM 11517 C CA . TRP B 1 520 ? 13.133 -15.406 -7.004 1 92.25 520 TRP B CA 1
ATOM 11518 C C . TRP B 1 520 ? 13.109 -15.391 -8.523 1 92.25 520 TRP B C 1
ATOM 11520 O O . TRP B 1 520 ? 13.852 -16.141 -9.172 1 92.25 520 TRP B O 1
ATOM 11530 N N . LEU B 1 521 ? 12.305 -14.562 -8.992 1 94.5 521 LEU B N 1
ATOM 11531 C CA . LEU B 1 521 ? 12.195 -14.477 -10.445 1 94.5 521 LEU B CA 1
ATOM 11532 C C . LEU B 1 521 ? 13.203 -13.477 -11.008 1 94.5 521 LEU B C 1
ATOM 11534 O O . LEU B 1 521 ? 13.07 -12.273 -10.797 1 94.5 521 LEU B O 1
ATOM 11538 N N . LEU B 1 522 ? 14.125 -14.016 -11.812 1 92.94 522 LEU B N 1
ATOM 11539 C CA . LEU B 1 522 ? 15.172 -13.195 -12.406 1 92.94 522 LEU B CA 1
ATOM 11540 C C . LEU B 1 522 ? 14.883 -12.93 -13.883 1 92.94 522 LEU B C 1
ATOM 11542 O O . LEU B 1 522 ? 14.438 -13.82 -14.602 1 92.94 522 LEU B O 1
ATOM 11546 N N . MET B 1 523 ? 15.07 -11.75 -14.227 1 91 523 MET B N 1
ATOM 11547 C CA . MET B 1 523 ? 14.945 -11.375 -15.625 1 91 523 MET B CA 1
ATOM 11548 C C . MET B 1 523 ? 16.266 -10.859 -16.172 1 91 523 MET B C 1
ATOM 11550 O O . MET B 1 523 ? 16.891 -9.977 -15.586 1 91 523 MET B O 1
ATOM 11554 N N . LEU B 1 524 ? 16.688 -11.438 -17.203 1 89.38 524 LEU B N 1
ATOM 11555 C CA . LEU B 1 524 ? 17.859 -11 -17.938 1 89.38 524 LEU B CA 1
ATOM 11556 C C . LEU B 1 524 ? 17.484 -10.422 -19.297 1 89.38 524 LEU B C 1
ATOM 11558 O O . LEU B 1 524 ? 17.156 -11.164 -20.219 1 89.38 524 LEU B O 1
ATOM 11562 N N . GLN B 1 525 ? 17.641 -9.164 -19.375 1 84.38 525 GLN B N 1
ATOM 11563 C CA . GLN B 1 525 ? 17.234 -8.484 -20.609 1 84.38 525 GLN B CA 1
ATOM 11564 C C . GLN B 1 525 ? 18.328 -8.547 -21.656 1 84.38 525 GLN B C 1
ATOM 11566 O O . GLN B 1 525 ? 19.516 -8.477 -21.328 1 84.38 525 GLN B O 1
ATOM 11571 N N . LYS B 1 526 ? 17.812 -8.664 -22.875 1 82.5 526 LYS B N 1
ATOM 11572 C CA . LYS B 1 526 ? 18.734 -8.672 -24 1 82.5 526 LYS B CA 1
ATOM 11573 C C . LYS B 1 526 ? 19.344 -7.293 -24.219 1 82.5 526 LYS B C 1
ATOM 11575 O O . LYS B 1 526 ? 18.656 -6.281 -24.125 1 82.5 526 LYS B O 1
ATOM 11580 N N . ASP B 1 527 ? 20.625 -7.098 -24.234 1 71.88 527 ASP B N 1
ATOM 11581 C CA . ASP B 1 527 ? 21.344 -5.836 -24.422 1 71.88 527 ASP B CA 1
ATOM 11582 C C . ASP B 1 527 ? 21.125 -5.297 -25.844 1 71.88 527 ASP B C 1
ATOM 11584 O O . ASP B 1 527 ? 21.438 -5.973 -26.828 1 71.88 527 ASP B O 1
ATOM 11588 N N . LYS B 1 528 ? 20.344 -4.395 -26.016 1 60.72 528 LYS B N 1
ATOM 11589 C CA . LYS B 1 528 ? 20.078 -3.82 -27.328 1 60.72 528 LYS B CA 1
ATOM 11590 C C . LYS B 1 528 ? 21.344 -3.191 -27.922 1 60.72 528 LYS B C 1
ATOM 11592 O O . LYS B 1 528 ? 21.516 -3.176 -29.141 1 60.72 528 LYS B O 1
ATOM 11597 N N . ALA B 1 529 ? 22.156 -2.479 -27.109 1 55.03 529 ALA B N 1
ATOM 11598 C CA . ALA B 1 529 ? 23.281 -1.691 -27.609 1 55.03 529 ALA B CA 1
ATOM 11599 C C . ALA B 1 529 ? 24.281 -2.574 -28.359 1 55.03 529 ALA B C 1
ATOM 11601 O O . ALA B 1 529 ? 24.859 -2.158 -29.375 1 55.03 529 ALA B O 1
ATOM 11602 N N . ILE B 1 530 ? 24.609 -3.715 -27.812 1 49.91 530 ILE B N 1
ATOM 11603 C CA . ILE B 1 530 ? 25.656 -4.539 -28.406 1 49.91 530 ILE B CA 1
ATOM 11604 C C . ILE B 1 530 ? 25.125 -5.219 -29.672 1 49.91 530 ILE B C 1
ATOM 11606 O O . ILE B 1 530 ? 25.906 -5.559 -30.562 1 49.91 530 ILE B O 1
ATOM 11610 N N . ALA B 1 531 ? 23.844 -5.422 -29.797 1 49.62 531 ALA B N 1
ATOM 11611 C CA . ALA B 1 531 ? 23.281 -6.07 -30.984 1 49.62 531 ALA B CA 1
ATOM 11612 C C . ALA B 1 531 ? 23.5 -5.23 -32.219 1 49.62 531 ALA B C 1
ATOM 11614 O O . ALA B 1 531 ? 23.688 -5.773 -33.312 1 49.62 531 ALA B O 1
ATOM 11615 N N . ASP B 1 532 ? 23.406 -3.861 -32.094 1 50.12 532 ASP B N 1
ATOM 11616 C CA . ASP B 1 532 ? 23.594 -3.031 -33.281 1 50.12 532 ASP B CA 1
ATOM 11617 C C . ASP B 1 532 ? 25.062 -2.98 -33.688 1 50.12 532 ASP B C 1
ATOM 11619 O O . ASP B 1 532 ? 25.375 -2.59 -34.812 1 50.12 532 ASP B O 1
ATOM 11623 N N . LYS B 1 533 ? 25.875 -2.984 -32.75 1 45.97 533 LYS B N 1
ATOM 11624 C CA . LYS B 1 533 ? 27.234 -2.746 -33.25 1 45.97 533 LYS B CA 1
ATOM 11625 C C . LYS B 1 533 ? 27.781 -3.963 -33.969 1 45.97 533 LYS B C 1
ATOM 11627 O O . LYS B 1 533 ? 28.609 -3.828 -34.875 1 45.97 533 LYS B O 1
ATOM 11632 N N . ASP B 1 534 ? 27.797 -5.086 -33.375 1 42.62 534 ASP B N 1
ATOM 11633 C CA . ASP B 1 534 ? 28.422 -6.195 -34.062 1 42.62 534 ASP B CA 1
ATOM 11634 C C . ASP B 1 534 ? 27.375 -7.055 -34.781 1 42.62 534 ASP B C 1
ATOM 11636 O O . ASP B 1 534 ? 26.859 -8.008 -34.219 1 42.62 534 ASP B O 1
ATOM 11640 N N . LYS B 1 535 ? 26.734 -6.688 -35.719 1 46.22 535 LYS B N 1
ATOM 11641 C CA . LYS B 1 535 ? 25.891 -7.418 -36.656 1 46.22 535 LYS B CA 1
ATOM 11642 C C . LYS B 1 535 ? 26.422 -8.828 -36.906 1 46.22 535 LYS B C 1
ATOM 11644 O O . LYS B 1 535 ? 25.688 -9.695 -37.375 1 46.22 535 LYS B O 1
ATOM 11649 N N . LYS B 1 536 ? 27.641 -8.883 -36.969 1 46.78 536 LYS B N 1
ATOM 11650 C CA . LYS B 1 536 ? 28.156 -10.148 -37.5 1 46.78 536 LYS B CA 1
ATOM 11651 C C . LYS B 1 536 ? 28.094 -11.242 -36.438 1 46.78 536 LYS B C 1
ATOM 11653 O O . LYS B 1 536 ? 28.312 -12.422 -36.719 1 46.78 536 LYS B O 1
ATOM 11658 N N . SER B 1 537 ? 28.219 -10.812 -35.125 1 49.88 537 SER B N 1
ATOM 11659 C CA . SER B 1 537 ? 28.266 -11.938 -34.188 1 49.88 537 SER B CA 1
ATOM 11660 C C . SER B 1 537 ? 26.859 -12.281 -33.656 1 49.88 537 SER B C 1
ATOM 11662 O O . SER B 1 537 ? 26.141 -11.406 -33.188 1 49.88 537 SER B O 1
ATOM 11664 N N . LYS B 1 538 ? 26.281 -13.25 -34.219 1 56.22 538 LYS B N 1
ATOM 11665 C CA . LYS B 1 538 ? 25.016 -13.945 -34 1 56.22 538 LYS B CA 1
ATOM 11666 C C . LYS B 1 538 ? 24.797 -14.211 -32.5 1 56.22 538 LYS B C 1
ATOM 11668 O O . LYS B 1 538 ? 23.812 -14.859 -32.125 1 56.22 538 LYS B O 1
ATOM 11673 N N . GLN B 1 539 ? 25.75 -13.742 -31.5 1 67.19 539 GLN B N 1
ATOM 11674 C CA . GLN B 1 539 ? 25.562 -14.062 -30.094 1 67.19 539 GLN B CA 1
ATOM 11675 C C . GLN B 1 539 ? 24.859 -12.914 -29.359 1 67.19 539 GLN B C 1
ATOM 11677 O O . GLN B 1 539 ? 25.125 -11.742 -29.625 1 67.19 539 GLN B O 1
ATOM 11682 N N . VAL B 1 540 ? 23.734 -13.242 -28.797 1 74.44 540 VAL B N 1
ATOM 11683 C CA . VAL B 1 540 ? 22.953 -12.289 -28.016 1 74.44 540 VAL B CA 1
ATOM 11684 C C . VAL B 1 540 ? 23.5 -12.219 -26.594 1 74.44 540 VAL B C 1
ATOM 11686 O O . VAL B 1 540 ? 23.844 -13.242 -25.984 1 74.44 540 VAL B O 1
ATOM 11689 N N . SER B 1 541 ? 23.844 -11 -26.141 1 79.38 541 SER B N 1
ATOM 11690 C CA . SER B 1 541 ? 24.297 -10.812 -24.766 1 79.38 541 SER B CA 1
ATOM 11691 C C . SER B 1 541 ? 23.172 -10.328 -23.859 1 79.38 541 SER B C 1
ATOM 11693 O O . SER B 1 541 ? 22.297 -9.57 -24.312 1 79.38 541 SER B O 1
ATOM 11695 N N . PHE B 1 542 ? 23.078 -10.977 -22.656 1 82.06 542 PHE B N 1
ATOM 11696 C CA . PHE B 1 542 ? 22.078 -10.586 -21.672 1 82.06 542 PHE B CA 1
ATOM 11697 C C . PHE B 1 542 ? 22.672 -9.648 -20.625 1 82.06 542 PHE B C 1
ATOM 11699 O O . PHE B 1 542 ? 23.828 -9.812 -20.234 1 82.06 542 PHE B O 1
ATOM 11706 N N . SER B 1 543 ? 21.875 -8.695 -20.266 1 77.19 543 SER B N 1
ATOM 11707 C CA . SER B 1 543 ? 22.281 -7.742 -19.234 1 77.19 543 SER B CA 1
ATOM 11708 C C . SER B 1 543 ? 22.234 -8.375 -17.844 1 77.19 543 SER B C 1
ATOM 11710 O O . SER B 1 543 ? 21.859 -9.539 -17.703 1 77.19 543 SER B O 1
ATOM 11712 N N . SER B 1 544 ? 22.672 -7.617 -16.859 1 76.5 544 SER B N 1
ATOM 11713 C CA . SER B 1 544 ? 22.641 -8.086 -15.477 1 76.5 544 SER B CA 1
ATOM 11714 C C . SER B 1 544 ? 21.219 -8.391 -15.039 1 76.5 544 SER B C 1
ATOM 11716 O O . SER B 1 544 ? 20.281 -7.691 -15.422 1 76.5 544 SER B O 1
ATOM 11718 N N . PRO B 1 545 ? 21.141 -9.414 -14.289 1 84.12 545 PRO B N 1
ATOM 11719 C CA . PRO B 1 545 ? 19.812 -9.867 -13.891 1 84.12 545 PRO B CA 1
ATOM 11720 C C . PRO B 1 545 ? 19.109 -8.891 -12.953 1 84.12 545 PRO B C 1
ATOM 11722 O O . PRO B 1 545 ? 19.75 -8.258 -12.109 1 84.12 545 PRO B O 1
ATOM 11725 N N . VAL B 1 546 ? 17.828 -8.734 -13.18 1 82.31 546 VAL B N 1
ATOM 11726 C CA . VAL B 1 546 ? 16.953 -7.945 -12.312 1 82.31 546 VAL B CA 1
ATOM 11727 C C . VAL B 1 546 ? 15.914 -8.852 -11.656 1 82.31 546 VAL B C 1
ATOM 11729 O O . VAL B 1 546 ? 15.328 -9.719 -12.32 1 82.31 546 VAL B O 1
ATOM 11732 N N . VAL B 1 547 ? 15.797 -8.719 -10.383 1 87.44 547 VAL B N 1
ATOM 11733 C CA . VAL B 1 547 ? 14.797 -9.516 -9.68 1 87.44 547 VAL B CA 1
ATOM 11734 C C . VAL B 1 547 ? 13.422 -8.875 -9.844 1 87.44 547 VAL B C 1
ATOM 11736 O O . VAL B 1 547 ? 13.195 -7.754 -9.391 1 87.44 547 VAL B O 1
ATOM 11739 N N . LEU B 1 548 ? 12.5 -9.539 -10.422 1 87.81 548 LEU B N 1
ATOM 11740 C CA . LEU B 1 548 ? 11.18 -9.008 -10.711 1 87.81 548 LEU B CA 1
ATOM 11741 C C . LEU B 1 548 ? 10.227 -9.234 -9.547 1 87.81 548 LEU B C 1
ATOM 11743 O O . LEU B 1 548 ? 9.367 -8.391 -9.266 1 87.81 548 LEU B O 1
ATOM 11747 N N . ALA B 1 549 ? 10.289 -10.383 -9.008 1 91.88 549 ALA B N 1
ATOM 11748 C CA . ALA B 1 549 ? 9.367 -10.75 -7.941 1 91.88 549 ALA B CA 1
ATOM 11749 C C . ALA B 1 549 ? 9.977 -11.805 -7.023 1 91.88 549 ALA B C 1
ATOM 11751 O O . ALA B 1 549 ? 10.945 -12.469 -7.395 1 91.88 549 ALA B O 1
ATOM 11752 N N . SER B 1 550 ? 9.359 -11.883 -5.883 1 91.19 550 SER B N 1
ATOM 11753 C CA . SER B 1 550 ? 9.75 -12.898 -4.91 1 91.19 550 SER B CA 1
ATOM 11754 C C . SER B 1 550 ? 8.594 -13.828 -4.582 1 91.19 550 SER B C 1
ATOM 11756 O O . SER B 1 550 ? 7.438 -13.523 -4.895 1 91.19 550 SER B O 1
ATOM 11758 N N . CYS B 1 551 ? 8.906 -15.008 -4.074 1 94.19 551 CYS B N 1
ATOM 11759 C CA . CYS B 1 551 ? 7.93 -16.016 -3.654 1 94.19 551 CYS B CA 1
ATOM 11760 C C . CYS B 1 551 ? 7.102 -16.5 -4.84 1 94.19 551 CYS B C 1
ATOM 11762 O O . CYS B 1 551 ? 5.875 -16.562 -4.758 1 94.19 551 CYS B O 1
ATOM 11764 N N . VAL B 1 552 ? 7.754 -16.688 -5.953 1 95.94 552 VAL B N 1
ATOM 11765 C CA . VAL B 1 552 ? 7.07 -17.156 -7.16 1 95.94 552 VAL B CA 1
ATOM 11766 C C . VAL B 1 552 ? 7.121 -18.672 -7.23 1 95.94 552 VAL B C 1
ATOM 11768 O O . VAL B 1 552 ? 8.195 -19.281 -7.137 1 95.94 552 VAL B O 1
ATOM 11771 N N . GLU B 1 553 ? 6 -19.281 -7.371 1 95.56 553 GLU B N 1
ATOM 11772 C CA . GLU B 1 553 ? 5.938 -20.734 -7.504 1 95.56 553 GLU B CA 1
ATOM 11773 C C . GLU B 1 553 ? 5.867 -21.156 -8.969 1 95.56 553 GLU B C 1
ATOM 11775 O O . GLU B 1 553 ? 6.539 -22.094 -9.383 1 95.56 553 GLU B O 1
ATOM 11780 N N . ASN B 1 554 ? 5.02 -20.469 -9.695 1 93.38 554 ASN B N 1
ATOM 11781 C CA . ASN B 1 554 ? 4.836 -20.781 -11.109 1 93.38 554 ASN B CA 1
ATOM 11782 C C . ASN B 1 554 ? 4.77 -19.5 -11.953 1 93.38 554 ASN B C 1
ATOM 11784 O O . ASN B 1 554 ? 4.422 -18.438 -11.453 1 93.38 554 ASN B O 1
ATOM 11788 N N . CYS B 1 555 ? 5.152 -19.656 -13.203 1 93.44 555 CYS B N 1
ATOM 11789 C CA . CYS B 1 555 ? 5.105 -18.547 -14.156 1 93.44 555 CYS B CA 1
ATOM 11790 C C . CYS B 1 555 ? 4.5 -19 -15.477 1 93.44 555 CYS B C 1
ATOM 11792 O O . CYS B 1 555 ? 4.781 -20.094 -15.961 1 93.44 555 CYS B O 1
ATOM 11794 N N . TRP B 1 556 ? 3.639 -18.188 -16.047 1 92.38 556 TRP B N 1
ATOM 11795 C CA . TRP B 1 556 ? 2.992 -18.5 -17.312 1 92.38 556 TRP B CA 1
ATOM 11796 C C . TRP B 1 556 ? 3.195 -17.375 -18.328 1 92.38 556 TRP B C 1
ATOM 11798 O O . TRP B 1 556 ? 3.088 -16.188 -17.984 1 92.38 556 TRP B O 1
ATOM 11808 N N . THR B 1 557 ? 3.578 -17.656 -19.484 1 89.69 557 THR B N 1
ATOM 11809 C CA . THR B 1 557 ? 3.717 -16.719 -20.594 1 89.69 557 THR B CA 1
ATOM 11810 C C . THR B 1 557 ? 3.248 -17.359 -21.906 1 89.69 557 THR B C 1
ATOM 11812 O O . THR B 1 557 ? 3.244 -18.578 -22.031 1 89.69 557 THR B O 1
ATOM 11815 N N . SER B 1 558 ? 2.809 -16.516 -22.781 1 83.31 558 SER B N 1
ATOM 11816 C CA . SER B 1 558 ? 2.373 -17 -24.078 1 83.31 558 SER B CA 1
ATOM 11817 C C . SER B 1 558 ? 3.443 -16.781 -25.141 1 83.31 558 SER B C 1
ATOM 11819 O O . SER B 1 558 ? 4.16 -15.773 -25.109 1 83.31 558 SER B O 1
ATOM 11821 N N . SER B 1 559 ? 3.598 -17.781 -26.016 1 78.25 559 SER B N 1
ATOM 11822 C CA . SER B 1 559 ? 4.551 -17.656 -27.109 1 78.25 559 SER B CA 1
ATOM 11823 C C . SER B 1 559 ? 3.875 -17.109 -28.359 1 78.25 559 SER B C 1
ATOM 11825 O O . SER B 1 559 ? 4.551 -16.688 -29.312 1 78.25 559 SER B O 1
ATOM 11827 N N . THR B 1 560 ? 2.559 -17.047 -28.312 1 75.94 560 THR B N 1
ATOM 11828 C CA . THR B 1 560 ? 1.825 -16.609 -29.5 1 75.94 560 THR B CA 1
ATOM 11829 C C . THR B 1 560 ? 1.321 -15.172 -29.297 1 75.94 560 THR B C 1
ATOM 11831 O O . THR B 1 560 ? 1.031 -14.758 -28.188 1 75.94 560 THR B O 1
ATOM 11834 N N . SER B 1 561 ? 1.438 -14.43 -30.328 1 73.06 561 SER B N 1
ATOM 11835 C CA . SER B 1 561 ? 0.928 -13.062 -30.266 1 73.06 561 SER B CA 1
ATOM 11836 C C . SER B 1 561 ? -0.447 -12.961 -30.906 1 73.06 561 SER B C 1
ATOM 11838 O O . SER B 1 561 ? -0.735 -13.664 -31.891 1 73.06 561 SER B O 1
ATOM 11840 N N . CYS B 1 562 ? -1.365 -12.492 -30.203 1 76.56 562 CYS B N 1
ATOM 11841 C CA . CYS B 1 562 ? -2.674 -12.125 -30.734 1 76.56 562 CYS B CA 1
ATOM 11842 C C . CYS B 1 562 ? -2.848 -10.609 -30.766 1 76.56 562 CYS B C 1
ATOM 11844 O O . CYS B 1 562 ? -2.883 -9.969 -29.719 1 76.56 562 CYS B O 1
ATOM 11846 N N . PRO B 1 563 ? -2.883 -10.062 -31.922 1 76.62 563 PRO B N 1
ATOM 11847 C CA . PRO B 1 563 ? -2.938 -8.602 -32.031 1 76.62 563 PRO B CA 1
ATOM 11848 C C . PRO B 1 563 ? -4.172 -8.008 -31.359 1 76.62 563 PRO B C 1
ATOM 11850 O O . PRO B 1 563 ? -4.148 -6.859 -30.922 1 76.62 563 PRO B O 1
ATOM 11853 N N . ASP B 1 564 ? -5.211 -8.812 -31.266 1 81.19 564 ASP B N 1
ATOM 11854 C CA . ASP B 1 564 ? -6.438 -8.258 -30.703 1 81.19 564 ASP B CA 1
ATOM 11855 C C . ASP B 1 564 ? -6.352 -8.156 -29.172 1 81.19 564 ASP B C 1
ATOM 11857 O O . ASP B 1 564 ? -6.961 -7.273 -28.578 1 81.19 564 ASP B O 1
ATOM 11861 N N . LYS B 1 565 ? -5.711 -9.031 -28.562 1 88.62 565 LYS B N 1
ATOM 11862 C CA . LYS B 1 565 ? -5.574 -9.039 -27.109 1 88.62 565 LYS B CA 1
ATOM 11863 C C . LYS B 1 565 ? -4.105 -9.016 -26.703 1 88.62 565 LYS B C 1
ATOM 11865 O O . LYS B 1 565 ? -3.676 -9.82 -25.859 1 88.62 565 LYS B O 1
ATOM 11870 N N . ARG B 1 566 ? -3.455 -8.047 -27.078 1 86.12 566 ARG B N 1
ATOM 11871 C CA . ARG B 1 566 ? -2.01 -7.957 -26.906 1 86.12 566 ARG B CA 1
ATOM 11872 C C . ARG B 1 566 ? -1.646 -7.828 -25.422 1 86.12 566 ARG B C 1
ATOM 11874 O O . ARG B 1 566 ? -0.664 -8.414 -24.969 1 86.12 566 ARG B O 1
ATOM 11881 N N . HIS B 1 567 ? -2.471 -7.035 -24.672 1 89.38 567 HIS B N 1
ATOM 11882 C CA . HIS B 1 567 ? -2.164 -6.805 -23.266 1 89.38 567 HIS B CA 1
ATOM 11883 C C . HIS B 1 567 ? -2.125 -8.117 -22.5 1 89.38 567 HIS B C 1
ATOM 11885 O O . HIS B 1 567 ? -1.224 -8.336 -21.672 1 89.38 567 HIS B O 1
ATOM 11891 N N . LEU B 1 568 ? -3.021 -9.016 -22.797 1 89.31 568 LEU B N 1
ATOM 11892 C CA . LEU B 1 568 ? -3.131 -10.258 -22.031 1 89.31 568 LEU B CA 1
ATOM 11893 C C . LEU B 1 568 ? -2.166 -11.312 -22.562 1 89.31 568 LEU B C 1
ATOM 11895 O O . LEU B 1 568 ? -1.629 -12.109 -21.797 1 89.31 568 LEU B O 1
ATOM 11899 N N . MET B 1 569 ? -1.898 -11.266 -23.828 1 86.81 569 MET B N 1
ATOM 11900 C CA . MET B 1 569 ? -1.07 -12.281 -24.469 1 86.81 569 MET B CA 1
ATOM 11901 C C . MET B 1 569 ? 0.409 -12.023 -24.219 1 86.81 569 MET B C 1
ATOM 11903 O O . MET B 1 569 ? 1.205 -12.961 -24.141 1 86.81 569 MET B O 1
ATOM 11907 N N . GLU B 1 570 ? 0.798 -10.82 -24.031 1 86.81 570 GLU B N 1
ATOM 11908 C CA . GLU B 1 570 ? 2.203 -10.484 -23.828 1 86.81 570 GLU B CA 1
ATOM 11909 C C . GLU B 1 570 ? 2.494 -10.258 -22.344 1 86.81 570 GLU B C 1
ATOM 11911 O O . GLU B 1 570 ? 3.566 -9.766 -21.984 1 86.81 570 GLU B O 1
ATOM 11916 N N . ALA B 1 571 ? 1.581 -10.625 -21.531 1 90.81 571 ALA B N 1
ATOM 11917 C CA . ALA B 1 571 ? 1.752 -10.445 -20.094 1 90.81 571 ALA B CA 1
ATOM 11918 C C . ALA B 1 571 ? 2.441 -11.656 -19.469 1 90.81 571 ALA B C 1
ATOM 11920 O O . ALA B 1 571 ? 2.453 -12.742 -20.062 1 90.81 571 ALA B O 1
ATOM 11921 N N . LEU B 1 572 ? 3.146 -11.461 -18.422 1 92.44 572 LEU B N 1
ATOM 11922 C CA . LEU B 1 572 ? 3.734 -12.516 -17.609 1 92.44 572 LEU B CA 1
ATOM 11923 C C . LEU B 1 572 ? 2.922 -12.734 -16.328 1 92.44 572 LEU B C 1
ATOM 11925 O O . LEU B 1 572 ? 2.734 -11.805 -15.539 1 92.44 572 LEU B O 1
ATOM 11929 N N . TRP B 1 573 ? 2.373 -13.906 -16.188 1 94.19 573 TRP B N 1
ATOM 11930 C CA . TRP B 1 573 ? 1.553 -14.234 -15.031 1 94.19 573 TRP B CA 1
ATOM 11931 C C . TRP B 1 573 ? 2.363 -15.008 -14 1 94.19 573 TRP B C 1
ATOM 11933 O O . TRP B 1 573 ? 3.109 -15.93 -14.344 1 94.19 573 TRP B O 1
ATOM 11943 N N . LEU B 1 574 ? 2.254 -14.633 -12.758 1 95.88 574 LEU B N 1
ATOM 11944 C CA . LEU B 1 574 ? 3.039 -15.234 -11.688 1 95.88 574 LEU B CA 1
ATOM 11945 C C . LEU B 1 574 ? 2.131 -15.773 -10.586 1 95.88 574 LEU B C 1
ATOM 11947 O O . LEU B 1 574 ? 1.2 -15.094 -10.156 1 95.88 574 LEU B O 1
ATOM 11951 N N . GLY B 1 575 ? 2.305 -17.047 -10.242 1 95.56 575 GLY B N 1
ATOM 11952 C CA . GLY B 1 575 ? 1.684 -17.594 -9.047 1 95.56 575 GLY B CA 1
ATOM 11953 C C . GLY B 1 575 ? 2.559 -17.484 -7.812 1 95.56 575 GLY B C 1
ATOM 11954 O O . GLY B 1 575 ? 3.637 -18.078 -7.754 1 95.56 575 GLY B O 1
ATOM 11955 N N . CYS B 1 576 ? 2.08 -16.75 -6.789 1 95.75 576 CYS B N 1
ATOM 11956 C CA . CYS B 1 576 ? 2.91 -16.453 -5.629 1 95.75 576 CYS B CA 1
ATOM 11957 C C . CYS B 1 576 ? 2.318 -17.047 -4.363 1 95.75 576 CYS B C 1
ATOM 11959 O O . CYS B 1 576 ? 2.377 -16.453 -3.293 1 95.75 576 CYS B O 1
ATOM 11961 N N . GLY B 1 577 ? 1.696 -18.156 -4.449 1 94 577 GLY B N 1
ATOM 11962 C CA . GLY B 1 577 ? 1.189 -18.875 -3.283 1 94 577 GLY B CA 1
ATOM 11963 C C . GLY B 1 577 ? 0.15 -18.078 -2.51 1 94 577 GLY B C 1
ATOM 11964 O O . GLY B 1 577 ? -0.836 -17.609 -3.084 1 94 577 GLY B O 1
ATOM 11965 N N . ALA B 1 578 ? 0.496 -17.766 -1.244 1 92.38 578 ALA B N 1
ATOM 11966 C CA . ALA B 1 578 ? -0.45 -17.094 -0.361 1 92.38 578 ALA B CA 1
ATOM 11967 C C . ALA B 1 578 ? -0.654 -15.633 -0.785 1 92.38 578 ALA B C 1
ATOM 11969 O O . ALA B 1 578 ? -1.688 -15.031 -0.486 1 92.38 578 ALA B O 1
ATOM 11970 N N . GLN B 1 579 ? 0.304 -15.102 -1.491 1 91.62 579 GLN B N 1
ATOM 11971 C CA . GLN B 1 579 ? 0.198 -13.711 -1.938 1 91.62 579 GLN B CA 1
ATOM 11972 C C . GLN B 1 579 ? -0.689 -13.602 -3.176 1 91.62 579 GLN B C 1
ATOM 11974 O O . GLN B 1 579 ? -0.988 -12.5 -3.635 1 91.62 579 GLN B O 1
ATOM 11979 N N . GLY B 1 580 ? -1.145 -14.711 -3.604 1 93.12 580 GLY B N 1
ATOM 11980 C CA . GLY B 1 580 ? -2.053 -14.703 -4.738 1 93.12 580 GLY B CA 1
ATOM 11981 C C . GLY B 1 580 ? -1.335 -14.703 -6.078 1 93.12 580 GLY B C 1
ATOM 11982 O O . GLY B 1 580 ? -0.319 -15.383 -6.242 1 93.12 580 GLY B O 1
ATOM 11983 N N . MET B 1 581 ? -1.929 -14.039 -7.055 1 95.56 581 MET B N 1
ATOM 11984 C CA . MET B 1 581 ? -1.372 -13.984 -8.406 1 95.56 581 MET B CA 1
ATOM 11985 C C . MET B 1 581 ? -0.937 -12.562 -8.758 1 95.56 581 MET B C 1
ATOM 11987 O O . MET B 1 581 ? -1.491 -11.594 -8.242 1 95.56 581 MET B O 1
ATOM 11991 N N . LYS B 1 582 ? 0.117 -12.445 -9.492 1 95.31 582 LYS B N 1
ATOM 11992 C CA . LYS B 1 582 ? 0.593 -11.172 -10.008 1 95.31 582 LYS B CA 1
ATOM 11993 C C . LYS B 1 582 ? 0.716 -11.203 -11.531 1 95.31 582 LYS B C 1
ATOM 11995 O O . LYS B 1 582 ? 0.986 -12.25 -12.109 1 95.31 582 LYS B O 1
ATOM 12000 N N . VAL B 1 583 ? 0.413 -10.133 -12.148 1 95.19 583 VAL B N 1
ATOM 12001 C CA . VAL B 1 583 ? 0.552 -10.047 -13.602 1 95.19 583 VAL B CA 1
ATOM 12002 C C . VAL B 1 583 ? 1.456 -8.875 -13.961 1 95.19 583 VAL B C 1
ATOM 12004 O O . VAL B 1 583 ? 1.303 -7.777 -13.43 1 95.19 583 VAL B O 1
ATOM 12007 N N . TRP B 1 584 ? 2.467 -9.141 -14.656 1 92.75 584 TRP B N 1
ATOM 12008 C CA . TRP B 1 584 ? 3.316 -8.102 -15.227 1 92.75 584 TRP B CA 1
ATOM 12009 C C . TRP B 1 584 ? 2.84 -7.723 -16.625 1 92.75 584 TRP B C 1
ATOM 12011 O O . TRP B 1 584 ? 3.166 -8.398 -17.609 1 92.75 584 TRP B O 1
ATOM 12021 N N . LEU B 1 585 ? 2.08 -6.633 -16.703 1 92.56 585 LEU B N 1
ATOM 12022 C CA . LEU B 1 585 ? 1.329 -6.238 -17.891 1 92.56 585 LEU B CA 1
ATOM 12023 C C . LEU B 1 585 ? 2.076 -5.164 -18.672 1 92.56 585 LEU B C 1
ATOM 12025 O O . LEU B 1 585 ? 2.588 -4.207 -18.094 1 92.56 585 LEU B O 1
ATOM 12029 N N . PRO B 1 586 ? 2.189 -5.355 -19.984 1 89 586 PRO B N 1
ATOM 12030 C CA . PRO B 1 586 ? 2.762 -4.281 -20.812 1 89 586 PRO B CA 1
ATOM 12031 C C . PRO B 1 586 ? 1.815 -3.094 -20.969 1 89 586 PRO B C 1
ATOM 12033 O O . PRO B 1 586 ? 0.596 -3.273 -21.016 1 89 586 PRO B O 1
ATOM 12036 N N . LEU B 1 587 ? 2.322 -1.93 -20.953 1 88.44 587 LEU B N 1
ATOM 12037 C CA . LEU B 1 587 ? 1.564 -0.706 -21.188 1 88.44 587 LEU B CA 1
ATOM 12038 C C . LEU B 1 587 ? 1.896 -0.116 -22.562 1 88.44 587 LEU B C 1
ATOM 12040 O O . LEU B 1 587 ? 3.07 0.006 -22.922 1 88.44 587 LEU B O 1
ATOM 12044 N N . PHE B 1 588 ? 0.926 0.094 -23.344 1 83.38 588 PHE B N 1
ATOM 12045 C CA . PHE B 1 588 ? 1.147 0.631 -24.688 1 83.38 588 PHE B CA 1
ATOM 12046 C C . PHE B 1 588 ? 0.752 2.102 -24.75 1 83.38 588 PHE B C 1
ATOM 12048 O O . PHE B 1 588 ? -0.296 2.492 -24.219 1 83.38 588 PHE B O 1
ATOM 12055 N N . PRO B 1 589 ? 1.805 2.9 -25.156 1 74.62 589 PRO B N 1
ATOM 12056 C CA . PRO B 1 589 ? 1.483 4.328 -25.234 1 74.62 589 PRO B CA 1
ATOM 12057 C C . PRO B 1 589 ? 0.343 4.617 -26.203 1 74.62 589 PRO B C 1
ATOM 12059 O O . PRO B 1 589 ? 0.09 3.828 -27.125 1 74.62 589 PRO B O 1
ATOM 12062 N N . GLY B 1 590 ? -0.545 5.508 -25.844 1 64.44 590 GLY B N 1
ATOM 12063 C CA . GLY B 1 590 ? -1.631 5.934 -26.703 1 64.44 590 GLY B CA 1
ATOM 12064 C C . GLY B 1 590 ? -1.15 6.492 -28.031 1 64.44 590 GLY B C 1
ATOM 12065 O O . GLY B 1 590 ? -0.089 6.105 -28.531 1 64.44 590 GLY B O 1
ATOM 12066 N N . ASN B 1 591 ? -1.829 7.281 -28.609 1 59.28 591 ASN B N 1
ATOM 12067 C CA . ASN B 1 591 ? -1.619 7.883 -29.922 1 59.28 591 ASN B CA 1
ATOM 12068 C C . ASN B 1 591 ? -0.464 8.875 -29.891 1 59.28 591 ASN B C 1
ATOM 12070 O O . ASN B 1 591 ? -0.215 9.562 -30.891 1 59.28 591 ASN B O 1
ATOM 12074 N N . ASP B 1 592 ? 0.166 8.953 -28.75 1 57.22 592 ASP B N 1
ATOM 12075 C CA . ASP B 1 592 ? 1.238 9.945 -28.766 1 57.22 592 ASP B CA 1
ATOM 12076 C C . ASP B 1 592 ? 2.461 9.422 -29.516 1 57.22 592 ASP B C 1
ATOM 12078 O O . ASP B 1 592 ? 2.844 8.258 -29.359 1 57.22 592 ASP B O 1
ATOM 12082 N N . GLN B 1 593 ? 2.893 9.906 -30.531 1 54.03 593 GLN B N 1
ATOM 12083 C CA . GLN B 1 593 ? 3.955 9.547 -31.469 1 54.03 593 GLN B CA 1
ATOM 12084 C C . GLN B 1 593 ? 5.266 9.273 -30.734 1 54.03 593 GLN B C 1
ATOM 12086 O O . GLN B 1 593 ? 6.043 8.406 -31.141 1 54.03 593 GLN B O 1
ATOM 12091 N N . ARG B 1 594 ? 5.535 10.156 -29.75 1 61.97 594 ARG B N 1
ATOM 12092 C CA . ARG B 1 594 ? 6.801 9.953 -29.047 1 61.97 594 ARG B CA 1
ATOM 12093 C C . ARG B 1 594 ? 6.605 10.008 -27.547 1 61.97 594 ARG B C 1
ATOM 12095 O O . ARG B 1 594 ? 6.828 11.047 -26.922 1 61.97 594 ARG B O 1
ATOM 12102 N N . PRO B 1 595 ? 6.121 8.867 -26.953 1 73.94 595 PRO B N 1
ATOM 12103 C CA . PRO B 1 595 ? 5.926 8.914 -25.5 1 73.94 595 PRO B CA 1
ATOM 12104 C C . PRO B 1 595 ? 7.238 9.086 -24.734 1 73.94 595 PRO B C 1
ATOM 12106 O O . PRO B 1 595 ? 8.266 8.539 -25.141 1 73.94 595 PRO B O 1
ATOM 12109 N N . PRO B 1 596 ? 7.156 9.977 -23.797 1 77.06 596 PRO B N 1
ATOM 12110 C CA . PRO B 1 596 ? 8.383 10.156 -23.016 1 77.06 596 PRO B CA 1
ATOM 12111 C C . PRO B 1 596 ? 8.906 8.852 -22.422 1 77.06 596 PRO B C 1
ATOM 12113 O O . PRO B 1 596 ? 8.125 7.961 -22.078 1 77.06 596 PRO B O 1
ATOM 12116 N N . ASN B 1 597 ? 10.117 8.68 -22.391 1 72.81 597 ASN B N 1
ATOM 12117 C CA . ASN B 1 597 ? 10.797 7.453 -21.984 1 72.81 597 ASN B CA 1
ATOM 12118 C C . ASN B 1 597 ? 10.586 7.152 -20.5 1 72.81 597 ASN B C 1
ATOM 12120 O O . ASN B 1 597 ? 10.773 6.016 -20.062 1 72.81 597 ASN B O 1
ATOM 12124 N N . PHE B 1 598 ? 10.102 8.18 -19.828 1 76.88 598 PHE B N 1
ATOM 12125 C CA . PHE B 1 598 ? 10.023 7.938 -18.391 1 76.88 598 PHE B CA 1
ATOM 12126 C C . PHE B 1 598 ? 8.711 7.262 -18.031 1 76.88 598 PHE B C 1
ATOM 12128 O O . PHE B 1 598 ? 8.516 6.844 -16.875 1 76.88 598 PHE B O 1
ATOM 12135 N N . LEU B 1 599 ? 7.914 7.086 -19.078 1 75.44 599 LEU B N 1
ATOM 12136 C CA . LEU B 1 599 ? 6.664 6.391 -18.797 1 75.44 599 LEU B CA 1
ATOM 12137 C C . LEU B 1 599 ? 6.898 4.895 -18.625 1 75.44 599 LEU B C 1
ATOM 12139 O O . LEU B 1 599 ? 7.758 4.316 -19.297 1 75.44 599 LEU B O 1
ATOM 12143 N N . SER B 1 600 ? 6.184 4.359 -17.75 1 74.94 600 SER B N 1
ATOM 12144 C CA . SER B 1 600 ? 6.344 2.936 -17.484 1 74.94 600 SER B CA 1
ATOM 12145 C C . SER B 1 600 ? 5.898 2.094 -18.672 1 74.94 600 SER B C 1
ATOM 12147 O O . SER B 1 600 ? 4.895 2.404 -19.312 1 74.94 600 SER B O 1
ATOM 12149 N N . LYS B 1 601 ? 6.711 1.202 -19.031 1 80.25 601 LYS B N 1
ATOM 12150 C CA . LYS B 1 601 ? 6.371 0.323 -20.156 1 80.25 601 LYS B CA 1
ATOM 12151 C C . LYS B 1 601 ? 5.66 -0.935 -19.656 1 80.25 601 LYS B C 1
ATOM 12153 O O . LYS B 1 601 ? 4.961 -1.597 -20.438 1 80.25 601 LYS B O 1
ATOM 12158 N N . ARG B 1 602 ? 5.898 -1.311 -18.438 1 86.25 602 ARG B N 1
ATOM 12159 C CA . ARG B 1 602 ? 5.23 -2.457 -17.828 1 86.25 602 ARG B CA 1
ATOM 12160 C C . ARG B 1 602 ? 4.828 -2.152 -16.391 1 86.25 602 ARG B C 1
ATOM 12162 O O . ARG B 1 602 ? 5.363 -1.233 -15.773 1 86.25 602 ARG B O 1
ATOM 12169 N N . ILE B 1 603 ? 3.838 -2.832 -15.914 1 89.69 603 ILE B N 1
ATOM 12170 C CA . ILE B 1 603 ? 3.381 -2.629 -14.539 1 89.69 603 ILE B CA 1
ATOM 12171 C C . ILE B 1 603 ? 3.037 -3.975 -13.906 1 89.69 603 ILE B C 1
ATOM 12173 O O . ILE B 1 603 ? 2.504 -4.863 -14.578 1 89.69 603 ILE B O 1
ATOM 12177 N N . MET B 1 604 ? 3.48 -4.199 -12.672 1 92.12 604 MET B N 1
ATOM 12178 C CA . MET B 1 604 ? 3.135 -5.395 -11.906 1 92.12 604 MET B CA 1
ATOM 12179 C C . MET B 1 604 ? 1.848 -5.184 -11.117 1 92.12 604 MET B C 1
ATOM 12181 O O . MET B 1 604 ? 1.742 -4.238 -10.328 1 92.12 604 MET B O 1
ATOM 12185 N N . LEU B 1 605 ? 0.835 -5.945 -11.359 1 94.12 605 LEU B N 1
ATOM 12186 C CA . LEU B 1 605 ? -0.449 -5.84 -10.68 1 94.12 605 LEU B CA 1
ATOM 12187 C C . LEU B 1 605 ? -0.712 -7.07 -9.82 1 94.12 605 LEU B C 1
ATOM 12189 O O . LEU B 1 605 ? -0.841 -8.18 -10.336 1 94.12 605 LEU B O 1
ATOM 12193 N N . PRO B 1 606 ? -0.795 -6.973 -8.57 1 94.06 606 PRO B N 1
ATOM 12194 C CA . PRO B 1 606 ? -1.133 -8.094 -7.691 1 94.06 606 PRO B CA 1
ATOM 12195 C C . PRO B 1 606 ? -2.633 -8.219 -7.441 1 94.06 606 PRO B C 1
ATOM 12197 O O . PRO B 1 606 ? -3.338 -7.211 -7.383 1 94.06 606 PRO B O 1
ATOM 12200 N N . PHE B 1 607 ? -3.199 -9.367 -7.324 1 93 607 PHE B N 1
ATOM 12201 C CA . PHE B 1 607 ? -4.582 -9.586 -6.914 1 93 607 PHE B CA 1
ATOM 12202 C C . PHE B 1 607 ? -4.746 -10.961 -6.277 1 93 607 PHE B C 1
ATOM 12204 O O . PHE B 1 607 ? -3.916 -11.844 -6.484 1 93 607 PHE B O 1
ATOM 12211 N N . GLN B 1 608 ? -5.762 -11.141 -5.52 1 92 608 GLN B N 1
ATOM 12212 C CA . GLN B 1 608 ? -6.016 -12.375 -4.793 1 92 608 GLN B CA 1
ATOM 12213 C C . GLN B 1 608 ? -6.961 -13.289 -5.57 1 92 608 GLN B C 1
ATOM 12215 O O . GLN B 1 608 ? -7.887 -12.812 -6.234 1 92 608 GLN B O 1
ATOM 12220 N N . LEU B 1 609 ? -6.586 -14.547 -5.527 1 91.75 609 LEU B N 1
ATOM 12221 C CA . LEU B 1 609 ? -7.441 -15.57 -6.117 1 91.75 609 LEU B CA 1
ATOM 12222 C C . LEU B 1 609 ? -8.023 -16.469 -5.039 1 91.75 609 LEU B C 1
ATOM 12224 O O . LEU B 1 609 ? -7.441 -16.625 -3.963 1 91.75 609 LEU B O 1
ATOM 12228 N N . ASN B 1 610 ? -9.117 -17.047 -5.375 1 88.25 610 ASN B N 1
ATOM 12229 C CA . ASN B 1 610 ? -9.742 -18.016 -4.48 1 88.25 610 ASN B CA 1
ATOM 12230 C C . ASN B 1 610 ? -9.312 -19.438 -4.816 1 88.25 610 ASN B C 1
ATOM 12232 O O . ASN B 1 610 ? -9.57 -20.359 -4.047 1 88.25 610 ASN B O 1
ATOM 12236 N N . ILE B 1 611 ? -8.656 -19.562 -5.941 1 91.62 611 ILE B N 1
ATOM 12237 C CA . ILE B 1 611 ? -8.211 -20.875 -6.359 1 91.62 611 ILE B CA 1
ATOM 12238 C C . ILE B 1 611 ? -6.688 -20.891 -6.496 1 91.62 611 ILE B C 1
ATOM 12240 O O . ILE B 1 611 ? -6.062 -19.828 -6.613 1 91.62 611 ILE B O 1
ATOM 12244 N N . TYR B 1 612 ? -6.16 -22.094 -6.383 1 93.88 612 TYR B N 1
ATOM 12245 C CA . TYR B 1 612 ? -4.746 -22.25 -6.695 1 93.88 612 TYR B CA 1
ATOM 12246 C C . TYR B 1 612 ? -4.523 -22.359 -8.195 1 93.88 612 TYR B C 1
ATOM 12248 O O . TYR B 1 612 ? -4.984 -23.312 -8.836 1 93.88 612 TYR B O 1
ATOM 12256 N N . PRO B 1 613 ? -3.873 -21.406 -8.789 1 94.12 613 PRO B N 1
ATOM 12257 C CA . PRO B 1 613 ? -3.748 -21.375 -10.25 1 94.12 613 PRO B CA 1
ATOM 12258 C C . PRO B 1 613 ? -2.844 -22.484 -10.789 1 94.12 613 PRO B C 1
ATOM 12260 O O . PRO B 1 613 ? -1.719 -22.656 -10.312 1 94.12 613 PRO B O 1
ATOM 12263 N N . LEU B 1 614 ? -3.307 -23.219 -11.742 1 93.12 614 LEU B N 1
ATOM 12264 C CA . LEU B 1 614 ? -2.535 -24.297 -12.359 1 93.12 614 LEU B CA 1
ATOM 12265 C C . LEU B 1 614 ? -2.373 -24.062 -13.852 1 93.12 614 LEU B C 1
ATOM 12267 O O . LEU B 1 614 ? -1.43 -24.562 -14.469 1 93.12 614 LEU B O 1
ATOM 12271 N N . ALA B 1 615 ? -3.303 -23.375 -14.43 1 91.06 615 ALA B N 1
ATOM 12272 C CA . ALA B 1 615 ? -3.23 -23.016 -15.844 1 91.06 615 ALA B CA 1
ATOM 12273 C C . ALA B 1 615 ? -3.9 -21.672 -16.109 1 91.06 615 ALA B C 1
ATOM 12275 O O . ALA B 1 615 ? -4.844 -21.297 -15.398 1 91.06 615 ALA B O 1
ATOM 12276 N N . VAL B 1 616 ? -3.385 -20.984 -17.062 1 90.88 616 VAL B N 1
ATOM 12277 C CA . VAL B 1 616 ? -3.953 -19.688 -17.422 1 90.88 616 VAL B CA 1
ATOM 12278 C C . VAL B 1 616 ? -4.387 -19.688 -18.875 1 90.88 616 VAL B C 1
ATOM 12280 O O . VAL B 1 616 ? -3.6 -20.016 -19.766 1 90.88 616 VAL B O 1
ATOM 12283 N N . LEU B 1 617 ? -5.637 -19.438 -19.078 1 88.06 617 LEU B N 1
ATOM 12284 C CA . LEU B 1 617 ? -6.129 -19.203 -20.438 1 88.06 617 LEU B CA 1
ATOM 12285 C C . LEU B 1 617 ? -6.086 -17.719 -20.781 1 88.06 617 LEU B C 1
ATOM 12287 O O . LEU B 1 617 ? -6.977 -16.969 -20.391 1 88.06 617 LEU B O 1
ATOM 12291 N N . PHE B 1 618 ? -5.152 -17.344 -21.594 1 87.69 618 PHE B N 1
ATOM 12292 C CA . PHE B 1 618 ? -4.852 -15.93 -21.859 1 87.69 618 PHE B CA 1
ATOM 12293 C C . PHE B 1 618 ? -5.973 -15.273 -22.641 1 87.69 618 PHE B C 1
ATOM 12295 O O . PHE B 1 618 ? -6.422 -14.18 -22.297 1 87.69 618 PHE B O 1
ATOM 12302 N N . GLN B 1 619 ? -6.43 -15.891 -23.609 1 83.5 619 GLN B N 1
ATOM 12303 C CA . GLN B 1 619 ? -7.43 -15.289 -24.484 1 83.5 619 GLN B CA 1
ATOM 12304 C C . GLN B 1 619 ? -8.789 -15.203 -23.797 1 83.5 619 GLN B C 1
ATOM 12306 O O . GLN B 1 619 ? -9.547 -14.266 -24.031 1 83.5 619 GLN B O 1
ATOM 12311 N N . ASP B 1 620 ? -9.031 -16.156 -22.953 1 86.44 620 ASP B N 1
ATOM 12312 C CA . ASP B 1 620 ? -10.328 -16.188 -22.266 1 86.44 620 ASP B CA 1
ATOM 12313 C C . ASP B 1 620 ? -10.266 -15.453 -20.938 1 86.44 620 ASP B C 1
ATOM 12315 O O . ASP B 1 620 ? -11.297 -15.242 -20.297 1 86.44 620 ASP B O 1
ATOM 12319 N N . ALA B 1 621 ? -9.172 -15.023 -20.547 1 89.5 621 ALA B N 1
ATOM 12320 C CA . ALA B 1 621 ? -8.984 -14.273 -19.297 1 89.5 621 ALA B CA 1
ATOM 12321 C C . ALA B 1 621 ? -9.508 -15.055 -18.094 1 89.5 621 ALA B C 1
ATOM 12323 O O . ALA B 1 621 ? -10.258 -14.523 -17.281 1 89.5 621 ALA B O 1
ATOM 12324 N N . VAL B 1 622 ? -9.18 -16.328 -18.047 1 90.25 622 VAL B N 1
ATOM 12325 C CA . VAL B 1 622 ? -9.609 -17.203 -16.953 1 90.25 622 VAL B CA 1
ATOM 12326 C C . VAL B 1 622 ? -8.422 -18 -16.438 1 90.25 622 VAL B C 1
ATOM 12328 O O . VAL B 1 622 ? -7.477 -18.281 -17.188 1 90.25 622 VAL B O 1
ATOM 12331 N N . VAL B 1 623 ? -8.5 -18.328 -15.156 1 92.06 623 VAL B N 1
ATOM 12332 C CA . VAL B 1 623 ? -7.508 -19.188 -14.523 1 92.06 623 VAL B CA 1
ATOM 12333 C C . VAL B 1 623 ? -8.164 -20.5 -14.109 1 92.06 623 VAL B C 1
ATOM 12335 O O . VAL B 1 623 ? -9.297 -20.516 -13.617 1 92.06 623 VAL B O 1
ATOM 12338 N N . LEU B 1 624 ? -7.441 -21.547 -14.398 1 90.38 624 LEU B N 1
ATOM 12339 C CA . LEU B 1 624 ? -7.949 -22.859 -14.047 1 90.38 624 LEU B CA 1
ATOM 12340 C C . LEU B 1 624 ? -7.211 -23.422 -12.836 1 90.38 624 LEU B C 1
ATOM 12342 O O . LEU B 1 624 ? -6.027 -23.141 -12.633 1 90.38 624 LEU B O 1
ATOM 12346 N N . GLY B 1 625 ? -7.91 -24.109 -11.992 1 91.12 625 GLY B N 1
ATOM 12347 C CA . GLY B 1 625 ? -7.363 -24.812 -10.844 1 91.12 625 GLY B CA 1
ATOM 12348 C C . GLY B 1 625 ? -8.047 -26.141 -10.578 1 91.12 625 GLY B C 1
ATOM 12349 O O . GLY B 1 625 ? -8.875 -26.594 -11.367 1 91.12 625 GLY B O 1
ATOM 12350 N N . ALA B 1 626 ? -7.559 -26.828 -9.586 1 90.25 626 ALA B N 1
ATOM 12351 C CA . ALA B 1 626 ? -8.141 -28.094 -9.164 1 90.25 626 ALA B CA 1
ATOM 12352 C C . ALA B 1 626 ? -8.32 -28.141 -7.645 1 90.25 626 ALA B C 1
ATOM 12354 O O . ALA B 1 626 ? -7.469 -27.656 -6.902 1 90.25 626 ALA B O 1
ATOM 12355 N N . ALA B 1 627 ? -9.477 -28.594 -7.289 1 86.94 627 ALA B N 1
ATOM 12356 C CA . ALA B 1 627 ? -9.758 -28.703 -5.859 1 86.94 627 ALA B CA 1
ATOM 12357 C C . ALA B 1 627 ? -10.242 -30.109 -5.5 1 86.94 627 ALA B C 1
ATOM 12359 O O . ALA B 1 627 ? -10.781 -30.812 -6.348 1 86.94 627 ALA B O 1
ATOM 12360 N N . ASN B 1 628 ? -9.93 -30.422 -4.277 1 82.81 628 ASN B N 1
ATOM 12361 C CA . ASN B 1 628 ? -10.398 -31.703 -3.746 1 82.81 628 ASN B CA 1
ATOM 12362 C C . ASN B 1 628 ? -11.734 -31.547 -3.02 1 82.81 628 ASN B C 1
ATOM 12364 O O . ASN B 1 628 ? -11.898 -30.641 -2.197 1 82.81 628 ASN B O 1
ATOM 12368 N N . GLU B 1 629 ? -12.664 -32.344 -3.477 1 75.38 629 GLU B N 1
ATOM 12369 C CA . GLU B 1 629 ? -13.969 -32.344 -2.822 1 75.38 629 GLU B CA 1
ATOM 12370 C C . GLU B 1 629 ? -14.242 -33.656 -2.102 1 75.38 629 GLU B C 1
ATOM 12372 O O . GLU B 1 629 ? -14.219 -34.719 -2.721 1 75.38 629 GLU B O 1
ATOM 12377 N N . PRO B 1 630 ? -14.422 -33.531 -0.812 1 73.5 630 PRO B N 1
ATOM 12378 C CA . PRO B 1 630 ? -14.727 -34.781 -0.078 1 73.5 630 PRO B CA 1
ATOM 12379 C C . PRO B 1 630 ? -16.125 -35.312 -0.373 1 73.5 630 PRO B C 1
ATOM 12381 O O . PRO B 1 630 ? -17.078 -34.531 -0.515 1 73.5 630 PRO B O 1
ATOM 12384 N N . MET B 1 631 ? -16.281 -36.5 -0.803 1 66.75 631 MET B N 1
ATOM 12385 C CA . MET B 1 631 ? -17.562 -37.156 -1.012 1 66.75 631 MET B CA 1
ATOM 12386 C C . MET B 1 631 ? -17.922 -38.062 0.167 1 66.75 631 MET B C 1
ATOM 12388 O O . MET B 1 631 ? -17.109 -38.875 0.576 1 66.75 631 MET B O 1
ATOM 12392 N N . PRO B 1 632 ? -19.031 -37.719 0.828 1 59.34 632 PRO B N 1
ATOM 12393 C CA . PRO B 1 632 ? -19.438 -38.594 1.925 1 59.34 632 PRO B CA 1
ATOM 12394 C C . PRO B 1 632 ? -19.766 -40.031 1.45 1 59.34 632 PRO B C 1
ATOM 12396 O O . PRO B 1 632 ? -20.484 -40.188 0.467 1 59.34 632 PRO B O 1
ATOM 12399 N N . LEU B 1 633 ? -18.938 -41 1.502 1 52.47 633 LEU B N 1
ATOM 12400 C CA . LEU B 1 633 ? -19.312 -42.344 1.157 1 52.47 633 LEU B CA 1
ATOM 12401 C C . LEU B 1 633 ? -20.266 -42.938 2.191 1 52.47 633 LEU B C 1
ATOM 12403 O O . LEU B 1 633 ? -19.953 -42.969 3.385 1 52.47 633 LEU B O 1
ATOM 12407 N N . ASP B 1 634 ? -21.594 -42.812 1.938 1 47.59 634 ASP B N 1
ATOM 12408 C CA . ASP B 1 634 ? -22.516 -43.594 2.744 1 47.59 634 ASP B CA 1
ATOM 12409 C C . ASP B 1 634 ? -22.141 -45.062 2.75 1 47.59 634 ASP B C 1
ATOM 12411 O O . ASP B 1 634 ? -22 -45.688 1.69 1 47.59 634 ASP B O 1
ATOM 12415 N N . CYS B 1 635 ? -21.281 -45.406 3.568 1 41.84 635 CYS B N 1
ATOM 12416 C CA . CYS B 1 635 ? -21.094 -46.875 3.664 1 41.84 635 CYS B CA 1
ATOM 12417 C C . CYS B 1 635 ? -22.422 -47.594 3.678 1 41.84 635 CYS B C 1
ATOM 12419 O O . CYS B 1 635 ? -23.172 -47.531 4.664 1 41.84 635 CYS B O 1
ATOM 12421 N N . LEU B 1 636 ? -23.125 -47.625 2.633 1 38.97 636 LEU B N 1
ATOM 12422 C CA . LEU B 1 636 ? -24.328 -48.438 2.582 1 38.97 636 LEU B CA 1
ATOM 12423 C C . LEU B 1 636 ? -24.047 -49.844 3.096 1 38.97 636 LEU B C 1
ATOM 12425 O O . LEU B 1 636 ? -24.875 -50.75 2.936 1 38.97 636 LEU B O 1
ATOM 12429 N N . SER B 1 637 ? -22.781 -50.344 3.287 1 38.06 637 SER B N 1
ATOM 12430 C CA . SER B 1 637 ? -22.922 -51.75 3.625 1 38.06 637 SER B CA 1
ATOM 12431 C C . SER B 1 637 ? -23.734 -51.938 4.902 1 38.06 637 SER B C 1
ATOM 12433 O O . SER B 1 637 ? -23.625 -51.156 5.836 1 38.06 637 SER B O 1
ATOM 12435 N N . PRO B 1 638 ? -24.938 -52.75 4.879 1 36.19 638 PRO B N 1
ATOM 12436 C CA . PRO B 1 638 ? -25.844 -53.156 5.949 1 36.19 638 PRO B CA 1
ATOM 12437 C C . PRO B 1 638 ? -25.109 -53.562 7.227 1 36.19 638 PRO B C 1
ATOM 12439 O O . PRO B 1 638 ? -25.75 -53.75 8.266 1 36.19 638 PRO B O 1
ATOM 12442 N N . ASN B 1 639 ? -24.109 -54.625 7.094 1 34.53 639 ASN B N 1
ATOM 12443 C CA . ASN B 1 639 ? -23.656 -55.156 8.367 1 34.53 639 ASN B CA 1
ATOM 12444 C C . ASN B 1 639 ? -22.984 -54.094 9.219 1 34.53 639 ASN B C 1
ATOM 12446 O O . ASN B 1 639 ? -22.016 -53.469 8.797 1 34.53 639 ASN B O 1
ATOM 12450 N N . PRO B 1 640 ? -23.734 -53.594 10.219 1 37.19 640 PRO B N 1
ATOM 12451 C CA . PRO B 1 640 ? -23.328 -52.562 11.164 1 37.19 640 PRO B CA 1
ATOM 12452 C C . PRO B 1 640 ? -21.875 -52.688 11.594 1 37.19 640 PRO B C 1
ATOM 12454 O O . PRO B 1 640 ? -21.297 -51.719 12.125 1 37.19 640 PRO B O 1
ATOM 12457 N N . ALA B 1 641 ? -21.531 -53.969 11.922 1 35.97 641 ALA B N 1
ATOM 12458 C CA . ALA B 1 641 ? -20.344 -54.312 12.711 1 35.97 641 ALA B CA 1
ATOM 12459 C C . ALA B 1 641 ? -19.078 -53.781 12.031 1 35.97 641 ALA B C 1
ATOM 12461 O O . ALA B 1 641 ? -18.125 -53.406 12.711 1 35.97 641 ALA B O 1
ATOM 12462 N N . SER B 1 642 ? -18.812 -54.25 10.852 1 34.44 642 SER B N 1
ATOM 12463 C CA . SER B 1 642 ? -17.469 -54.094 10.281 1 34.44 642 SER B CA 1
ATOM 12464 C C . SER B 1 642 ? -17.25 -52.688 9.734 1 34.44 642 SER B C 1
ATOM 12466 O O . SER B 1 642 ? -16.328 -52.438 8.969 1 34.44 642 SER B O 1
ATOM 12468 N N . LEU B 1 643 ? -18.312 -51.938 9.648 1 37.34 643 LEU B N 1
ATOM 12469 C CA . LEU B 1 643 ? -18.062 -50.594 9.086 1 37.34 643 LEU B CA 1
ATOM 12470 C C . LEU B 1 643 ? -16.969 -49.875 9.883 1 37.34 643 LEU B C 1
ATOM 12472 O O . LEU B 1 643 ? -17.25 -49.312 10.938 1 37.34 643 LEU B O 1
ATOM 12476 N N . SER B 1 644 ? -15.828 -50.406 9.953 1 38.91 644 SER B N 1
ATOM 12477 C CA . SER B 1 644 ? -14.695 -49.656 10.445 1 38.91 644 SER B CA 1
ATOM 12478 C C . SER B 1 644 ? -14.719 -48.219 9.898 1 38.91 644 SER B C 1
ATOM 12480 O O . SER B 1 644 ? -14.906 -48 8.703 1 38.91 644 SER B O 1
ATOM 12482 N N . PRO B 1 645 ? -15.289 -47.219 10.648 1 42.38 645 PRO B N 1
ATOM 12483 C CA . PRO B 1 645 ? -15.281 -45.812 10.258 1 42.38 645 PRO B CA 1
ATOM 12484 C C . PRO B 1 645 ? -14.078 -45.469 9.375 1 42.38 645 PRO B C 1
ATOM 12486 O O . PRO B 1 645 ? -12.945 -45.781 9.711 1 42.38 645 PRO B O 1
ATOM 12489 N N . GLN B 1 646 ? -14.164 -45.656 8.109 1 47.94 646 GLN B N 1
ATOM 12490 C CA . GLN B 1 646 ? -13.102 -45.25 7.207 1 47.94 646 GLN B CA 1
ATOM 12491 C C . GLN B 1 646 ? -12.602 -43.844 7.547 1 47.94 646 GLN B C 1
ATOM 12493 O O . GLN B 1 646 ? -13.391 -42.906 7.617 1 47.94 646 GLN B O 1
ATOM 12498 N N . PRO B 1 647 ? -11.414 -43.781 8.211 1 54 647 PRO B N 1
ATOM 12499 C CA . PRO B 1 647 ? -10.789 -42.594 8.781 1 54 647 PRO B CA 1
ATOM 12500 C C . PRO B 1 647 ? -10.688 -41.438 7.773 1 54 647 PRO B C 1
ATOM 12502 O O . PRO B 1 647 ? -10.727 -40.281 8.164 1 54 647 PRO B O 1
ATOM 12505 N N . PHE B 1 648 ? -10.43 -41.75 6.383 1 62.12 648 PHE B N 1
ATOM 12506 C CA . PHE B 1 648 ? -10.227 -40.625 5.512 1 62.12 648 PHE B CA 1
ATOM 12507 C C . PHE B 1 648 ? -11.328 -40.531 4.461 1 62.12 648 PHE B C 1
ATOM 12509 O O . PHE B 1 648 ? -11.727 -41.531 3.893 1 62.12 648 PHE B O 1
ATOM 12516 N N . PRO B 1 649 ? -12.031 -39.438 4.301 1 62.03 649 PRO B N 1
ATOM 12517 C CA . PRO B 1 649 ? -13.055 -39.25 3.264 1 62.03 649 PRO B CA 1
ATOM 12518 C C . PRO B 1 649 ? -12.5 -39.469 1.854 1 62.03 649 PRO B C 1
ATOM 12520 O O . PRO B 1 649 ? -11.305 -39.312 1.625 1 62.03 649 PRO B O 1
ATOM 12523 N N . PHE B 1 650 ? -13.359 -40.125 1.027 1 70.38 650 PHE B N 1
ATOM 12524 C CA . PHE B 1 650 ? -13.055 -40.188 -0.396 1 70.38 650 PHE B CA 1
ATOM 12525 C C . PHE B 1 650 ? -13.141 -38.812 -1.045 1 70.38 650 PHE B C 1
ATOM 12527 O O . PHE B 1 650 ? -14.109 -38.094 -0.833 1 70.38 650 PHE B O 1
ATOM 12534 N N . CYS B 1 651 ? -11.992 -38.406 -1.689 1 75.62 651 CYS B N 1
ATOM 12535 C CA . CYS B 1 651 ? -11.945 -37.094 -2.311 1 75.62 651 CYS B CA 1
ATOM 12536 C C . CYS B 1 651 ? -11.961 -37.219 -3.83 1 75.62 651 CYS B C 1
ATOM 12538 O O . CYS B 1 651 ? -11.383 -38.125 -4.395 1 75.62 651 CYS B O 1
ATOM 12540 N N . THR B 1 652 ? -12.766 -36.375 -4.441 1 80.12 652 THR B N 1
ATOM 12541 C CA . THR B 1 652 ? -12.773 -36.25 -5.895 1 80.12 652 THR B CA 1
ATOM 12542 C C . THR B 1 652 ? -12.102 -34.969 -6.348 1 80.12 652 THR B C 1
ATOM 12544 O O . THR B 1 652 ? -12.062 -34 -5.602 1 80.12 652 THR B O 1
ATOM 12547 N N . LEU B 1 653 ? -11.555 -35.094 -7.57 1 85.12 653 LEU B N 1
ATOM 12548 C CA . LEU B 1 653 ? -10.875 -33.938 -8.148 1 85.12 653 LEU B CA 1
ATOM 12549 C C . LEU B 1 653 ? -11.844 -33.094 -8.969 1 85.12 653 LEU B C 1
ATOM 12551 O O . LEU B 1 653 ? -12.445 -33.594 -9.922 1 85.12 653 LEU B O 1
ATOM 12555 N N . GLU B 1 654 ? -12.031 -31.891 -8.531 1 85.5 654 GLU B N 1
ATOM 12556 C CA . GLU B 1 654 ? -12.914 -30.969 -9.25 1 85.5 654 GLU B CA 1
ATOM 12557 C C . GLU B 1 654 ? -12.117 -29.844 -9.914 1 85.5 654 GLU B C 1
ATOM 12559 O O . GLU B 1 654 ? -11.188 -29.312 -9.32 1 85.5 654 GLU B O 1
ATOM 12564 N N . ARG B 1 655 ? -12.5 -29.641 -11.141 1 87.44 655 ARG B N 1
ATOM 12565 C CA . ARG B 1 6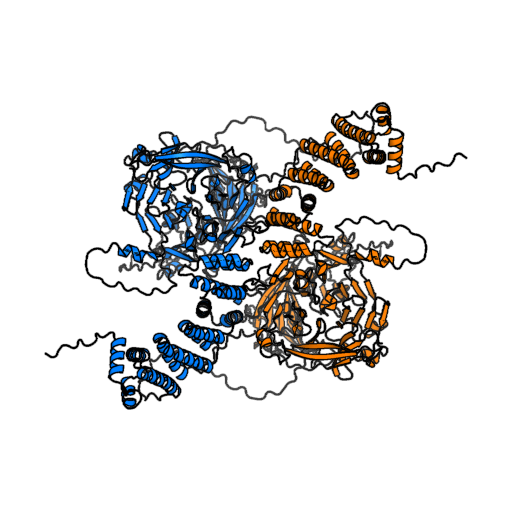55 ? -11.891 -28.516 -11.844 1 87.44 655 ARG B CA 1
ATOM 12566 C C . ARG B 1 655 ? -12.5 -27.203 -11.391 1 87.44 655 ARG B C 1
ATOM 12568 O O . ARG B 1 655 ? -13.719 -27.094 -11.242 1 87.44 655 ARG B O 1
ATOM 12575 N N . THR B 1 656 ? -11.719 -26.281 -11.055 1 88.56 656 THR B N 1
ATOM 12576 C CA . THR B 1 656 ? -12.172 -24.969 -10.633 1 88.56 656 THR B CA 1
ATOM 12577 C C . THR B 1 656 ? -11.75 -23.891 -11.641 1 88.56 656 THR B C 1
ATOM 12579 O O . THR B 1 656 ? -10.688 -24.016 -12.266 1 88.56 656 THR B O 1
ATOM 12582 N N . THR B 1 657 ? -12.633 -22.906 -11.914 1 88.25 657 THR B N 1
ATOM 12583 C CA . THR B 1 657 ? -12.359 -21.812 -12.836 1 88.25 657 THR B CA 1
ATOM 12584 C C . THR B 1 657 ? -12.617 -20.469 -12.172 1 88.25 657 THR B C 1
ATOM 12586 O O . THR B 1 657 ? -13.562 -20.328 -11.391 1 88.25 657 THR B O 1
ATOM 12589 N N . GLN B 1 658 ? -11.766 -19.547 -12.43 1 91.19 658 GLN B N 1
ATOM 12590 C CA . GLN B 1 658 ? -11.945 -18.203 -11.898 1 91.19 658 GLN B CA 1
ATOM 12591 C C . GLN B 1 658 ? -11.562 -17.141 -12.938 1 91.19 658 GLN B C 1
ATOM 12593 O O . GLN B 1 658 ? -10.539 -17.281 -13.609 1 91.19 658 GLN B O 1
ATOM 12598 N N . VAL B 1 659 ? -12.477 -16.172 -13.055 1 91.75 659 VAL B N 1
ATOM 12599 C CA . VAL B 1 659 ? -12.211 -15.07 -13.961 1 91.75 659 VAL B CA 1
ATOM 12600 C C . VAL B 1 659 ? -11.312 -14.047 -13.281 1 91.75 659 VAL B C 1
ATOM 12602 O O . VAL B 1 659 ? -11.492 -13.734 -12.102 1 91.75 659 VAL B O 1
ATOM 12605 N N . TYR B 1 660 ? -10.328 -13.508 -14.016 1 93.62 660 TYR B N 1
ATOM 12606 C CA . TYR B 1 660 ? -9.406 -12.578 -13.383 1 93.62 660 TYR B CA 1
ATOM 12607 C C . TYR B 1 660 ? -9.492 -11.195 -14.031 1 93.62 660 TYR B C 1
ATOM 12609 O O . TYR B 1 660 ? -8.852 -10.25 -13.57 1 93.62 660 TYR B O 1
ATOM 12617 N N . LEU B 1 661 ? -10.266 -11.016 -15 1 94.88 661 LEU B N 1
ATOM 12618 C CA . LEU B 1 661 ? -10.305 -9.773 -15.758 1 94.88 661 LEU B CA 1
ATOM 12619 C C . LEU B 1 661 ? -10.719 -8.602 -14.867 1 94.88 661 LEU B C 1
ATOM 12621 O O . LEU B 1 661 ? -10.164 -7.508 -14.969 1 94.88 661 LEU B O 1
ATOM 12625 N N . HIS B 1 662 ? -11.75 -8.789 -14.07 1 95.62 662 HIS B N 1
ATOM 12626 C CA . HIS B 1 662 ? -12.219 -7.695 -13.227 1 95.62 662 HIS B CA 1
ATOM 12627 C C . HIS B 1 662 ? -11.141 -7.25 -12.25 1 95.62 662 HIS B C 1
ATOM 12629 O O . HIS B 1 662 ? -11.086 -6.074 -11.867 1 95.62 662 HIS B O 1
ATOM 12635 N N . HIS B 1 663 ? -10.258 -8.141 -11.766 1 95.75 663 HIS B N 1
ATOM 12636 C CA . HIS B 1 663 ? -9.148 -7.777 -10.891 1 95.75 663 HIS B CA 1
ATOM 12637 C C . HIS B 1 663 ? -8.148 -6.879 -11.609 1 95.75 663 HIS B C 1
ATOM 12639 O O . HIS B 1 663 ? -7.668 -5.898 -11.039 1 95.75 663 HIS B O 1
ATOM 12645 N N . VAL B 1 664 ? -7.859 -7.262 -12.828 1 95.81 664 VAL B N 1
ATOM 12646 C CA . VAL B 1 664 ? -6.891 -6.512 -13.617 1 95.81 664 VAL B CA 1
ATOM 12647 C C . VAL B 1 664 ? -7.426 -5.105 -13.891 1 95.81 664 VAL B C 1
ATOM 12649 O O . VAL B 1 664 ? -6.699 -4.121 -13.742 1 95.81 664 VAL B O 1
ATOM 12652 N N . LEU B 1 665 ? -8.648 -5.016 -14.281 1 96.19 665 LEU B N 1
ATOM 12653 C CA . LEU B 1 665 ? -9.25 -3.721 -14.586 1 96.19 665 LEU B CA 1
ATOM 12654 C C . LEU B 1 665 ? -9.289 -2.834 -13.344 1 96.19 665 LEU B C 1
ATOM 12656 O O . LEU B 1 665 ? -8.969 -1.645 -13.422 1 96.19 665 LEU B O 1
ATOM 12660 N N . ARG B 1 666 ? -9.695 -3.41 -12.281 1 94.62 666 ARG B N 1
ATOM 12661 C CA . ARG B 1 666 ? -9.773 -2.668 -11.023 1 94.62 666 ARG B CA 1
ATOM 12662 C C . ARG B 1 666 ? -8.398 -2.117 -10.633 1 94.62 666 ARG B C 1
ATOM 12664 O O . ARG B 1 666 ? -8.281 -0.956 -10.242 1 94.62 666 ARG B O 1
ATOM 12671 N N . GLN B 1 667 ? -7.367 -2.891 -10.711 1 93.56 667 GLN B N 1
ATOM 12672 C CA . GLN B 1 667 ? -6.02 -2.473 -10.336 1 93.56 667 GLN B CA 1
ATOM 12673 C C . GLN B 1 667 ? -5.508 -1.378 -11.266 1 93.56 667 GLN B C 1
ATOM 12675 O O . GLN B 1 667 ? -4.789 -0.474 -10.828 1 93.56 667 GLN B O 1
ATOM 12680 N N . LEU B 1 668 ? -5.82 -1.489 -12.516 1 93.25 668 LEU B N 1
ATOM 12681 C CA . LEU B 1 668 ? -5.402 -0.465 -13.469 1 93.25 668 LEU B CA 1
ATOM 12682 C C . LEU B 1 668 ? -6.086 0.864 -13.172 1 93.25 668 LEU B C 1
ATOM 12684 O O . LEU B 1 668 ? -5.457 1.922 -13.234 1 93.25 668 LEU B O 1
ATOM 12688 N N . LEU B 1 669 ? -7.348 0.812 -12.836 1 91.69 669 LEU B N 1
ATOM 12689 C CA . LEU B 1 669 ? -8.078 2.029 -12.508 1 91.69 669 LEU B CA 1
ATOM 12690 C C . LEU B 1 669 ? -7.535 2.656 -11.227 1 91.69 669 LEU B C 1
ATOM 12692 O O . LEU B 1 669 ? -7.469 3.883 -11.109 1 91.69 669 LEU B O 1
ATOM 12696 N N . ARG B 1 670 ? -7.168 1.798 -10.305 1 88.19 670 ARG B N 1
ATOM 12697 C CA . ARG B 1 670 ? -6.602 2.277 -9.047 1 88.19 670 ARG B CA 1
ATOM 12698 C C . ARG B 1 670 ? -5.281 3.004 -9.281 1 88.19 670 ARG B C 1
ATOM 12700 O O . ARG B 1 670 ? -4.941 3.932 -8.547 1 88.19 670 ARG B O 1
ATOM 12707 N N . ARG B 1 671 ? -4.539 2.578 -10.281 1 87.38 671 ARG B N 1
ATOM 12708 C CA . ARG B 1 671 ? -3.236 3.162 -10.586 1 87.38 671 ARG B CA 1
ATOM 12709 C C . ARG B 1 671 ? -3.357 4.254 -11.641 1 87.38 671 ARG B C 1
ATOM 12711 O O . ARG B 1 671 ? -2.367 4.625 -12.273 1 87.38 671 ARG B O 1
ATOM 12718 N N . ASN B 1 672 ? -4.535 4.738 -11.93 1 85.19 672 ASN B N 1
ATOM 12719 C CA . ASN B 1 672 ? -4.832 5.848 -12.82 1 85.19 672 ASN B CA 1
ATOM 12720 C C . ASN B 1 672 ? -4.453 5.527 -14.266 1 85.19 672 ASN B C 1
ATOM 12722 O O . ASN B 1 672 ? -3.939 6.387 -14.984 1 85.19 672 ASN B O 1
ATOM 12726 N N . LEU B 1 673 ? -4.523 4.27 -14.586 1 88.88 673 LEU B N 1
ATOM 12727 C CA . LEU B 1 673 ? -4.301 3.826 -15.961 1 88.88 673 LEU B CA 1
ATOM 12728 C C . LEU B 1 673 ? -5.613 3.42 -16.625 1 88.88 673 LEU B C 1
ATOM 12730 O O . LEU B 1 673 ? -5.711 2.342 -17.203 1 88.88 673 LEU B O 1
ATOM 12734 N N . GLY B 1 674 ? -6.562 4.312 -16.562 1 87.94 674 GLY B N 1
ATOM 12735 C CA . GLY B 1 674 ? -7.902 4.047 -17.062 1 87.94 674 GLY B CA 1
ATOM 12736 C C . GLY B 1 674 ? -7.945 3.824 -18.562 1 87.94 674 GLY B C 1
ATOM 12737 O O . GLY B 1 674 ? -8.75 3.025 -19.062 1 87.94 674 GLY B O 1
ATOM 12738 N N . GLN B 1 675 ? -7.066 4.434 -19.297 1 86.75 675 GLN B N 1
ATOM 12739 C CA . GLN B 1 675 ? -7.062 4.273 -20.75 1 86.75 675 GLN B CA 1
ATOM 12740 C C . GLN B 1 675 ? -6.637 2.859 -21.141 1 86.75 675 GLN B C 1
ATOM 12742 O O . GLN B 1 675 ? -7.184 2.279 -22.078 1 86.75 675 GLN B O 1
ATOM 12747 N N . GLN B 1 676 ? -5.664 2.381 -20.422 1 90.19 676 GLN B N 1
ATOM 12748 C CA . GLN B 1 676 ? -5.238 1.006 -20.672 1 90.19 676 GLN B CA 1
ATOM 12749 C C . GLN B 1 676 ? -6.34 0.015 -20.297 1 90.19 676 GLN B C 1
ATOM 12751 O O . GLN B 1 676 ? -6.551 -0.977 -21 1 90.19 676 GLN B O 1
ATOM 12756 N N . ALA B 1 677 ? -7.008 0.313 -19.172 1 93.38 677 ALA B N 1
ATOM 12757 C CA . ALA B 1 677 ? -8.109 -0.546 -18.734 1 93.38 677 ALA B CA 1
ATOM 12758 C C . ALA B 1 677 ? -9.211 -0.589 -19.797 1 93.38 677 ALA B C 1
ATOM 12760 O O . ALA B 1 677 ? -9.766 -1.654 -20.078 1 93.38 677 ALA B O 1
ATOM 12761 N N . LEU B 1 678 ? -9.562 0.567 -20.406 1 93.19 678 LEU B N 1
ATOM 12762 C CA . LEU B 1 678 ? -10.602 0.639 -21.422 1 93.19 678 LEU B CA 1
ATOM 12763 C C . LEU B 1 678 ? -10.203 -0.145 -22.672 1 93.19 678 LEU B C 1
ATOM 12765 O O . LEU B 1 678 ? -11.039 -0.824 -23.266 1 93.19 678 LEU B O 1
ATOM 12769 N N . LYS B 1 679 ? -8.938 -0.071 -23.047 1 91.81 679 LYS B N 1
ATOM 12770 C CA . LYS B 1 679 ? -8.461 -0.824 -24.188 1 91.81 679 LYS B CA 1
ATOM 12771 C C . LYS B 1 679 ? -8.594 -2.326 -23.969 1 91.81 679 LYS B C 1
ATOM 12773 O O . LYS B 1 679 ? -9.039 -3.057 -24.859 1 91.81 679 LYS B O 1
ATOM 12778 N N . ILE B 1 680 ? -8.242 -2.82 -22.812 1 94.31 680 ILE B N 1
ATOM 12779 C CA . ILE B 1 680 ? -8.328 -4.238 -22.484 1 94.31 680 ILE B CA 1
ATOM 12780 C C . ILE B 1 680 ? -9.789 -4.676 -22.453 1 94.31 680 ILE B C 1
ATOM 12782 O O . ILE B 1 680 ? -10.141 -5.715 -23.016 1 94.31 680 ILE B O 1
ATOM 12786 N N . ALA B 1 681 ? -10.633 -3.867 -21.812 1 94.94 681 ALA B N 1
ATOM 12787 C CA . ALA B 1 681 ? -12.047 -4.203 -21.703 1 94.94 681 ALA B CA 1
ATOM 12788 C C . ALA B 1 681 ? -12.695 -4.273 -23.094 1 94.94 681 ALA B C 1
ATOM 12790 O O . ALA B 1 681 ? -13.523 -5.148 -23.344 1 94.94 681 ALA B O 1
ATOM 12791 N N . ASN B 1 682 ? -12.336 -3.375 -23.938 1 93.38 682 ASN B N 1
ATOM 12792 C CA . ASN B 1 682 ? -12.906 -3.35 -25.281 1 93.38 682 ASN B CA 1
ATOM 12793 C C . ASN B 1 682 ? -12.523 -4.594 -26.078 1 93.38 682 ASN B C 1
ATOM 12795 O O . ASN B 1 682 ? -13.289 -5.047 -26.922 1 93.38 682 ASN B O 1
ATOM 12799 N N . THR B 1 683 ? -11.383 -5.156 -25.812 1 92.69 683 THR B N 1
ATOM 12800 C CA . THR B 1 683 ? -10.953 -6.363 -26.516 1 92.69 683 THR B CA 1
ATOM 12801 C C . THR B 1 683 ? -11.641 -7.598 -25.938 1 92.69 683 THR B C 1
ATOM 12803 O O . THR B 1 683 ? -11.68 -8.648 -26.578 1 92.69 683 THR B O 1
ATOM 12806 N N . CYS B 1 684 ? -12.242 -7.504 -24.781 1 93.38 684 CYS B N 1
ATOM 12807 C CA . CYS B 1 684 ? -12.82 -8.664 -24.109 1 93.38 684 CYS B CA 1
ATOM 12808 C C . CYS B 1 684 ? -14.344 -8.594 -24.125 1 93.38 684 CYS B C 1
ATOM 12810 O O . CYS B 1 684 ? -15.016 -9.367 -23.438 1 93.38 684 CYS B O 1
ATOM 12812 N N . THR B 1 685 ? -14.891 -7.727 -24.875 1 92.44 685 THR B N 1
ATOM 12813 C CA . THR B 1 685 ? -16.344 -7.578 -24.922 1 92.44 685 THR B CA 1
ATOM 12814 C C . THR B 1 685 ? -16.984 -8.789 -25.594 1 92.44 685 THR B C 1
ATOM 12816 O O . THR B 1 685 ? -18.172 -9.062 -25.406 1 92.44 685 THR B O 1
ATOM 12819 N N . ASP B 1 686 ? -16.156 -9.508 -26.328 1 88.31 686 ASP B N 1
ATOM 12820 C CA . ASP B 1 686 ? -16.672 -10.656 -27.062 1 88.31 686 ASP B CA 1
ATOM 12821 C C . ASP B 1 686 ? -16.812 -11.875 -26.156 1 88.31 686 ASP B C 1
ATOM 12823 O O . ASP B 1 686 ? -17.469 -12.852 -26.5 1 88.31 686 ASP B O 1
ATOM 12827 N N . LEU B 1 687 ? -16.328 -11.781 -25 1 88.88 687 LEU B N 1
ATOM 12828 C CA . LEU B 1 687 ? -16.422 -12.891 -24.047 1 88.88 687 LEU B CA 1
ATOM 12829 C C . LEU B 1 687 ? -17.844 -12.992 -23.469 1 88.88 687 LEU B C 1
ATOM 12831 O O . LEU B 1 687 ? -18.453 -11.984 -23.125 1 88.88 687 LEU B O 1
ATOM 12835 N N . PRO B 1 688 ? -18.375 -14.156 -23.438 1 86.81 688 PRO B N 1
ATOM 12836 C CA . PRO B 1 688 ? -19.75 -14.344 -22.969 1 86.81 688 PRO B CA 1
ATOM 12837 C C . PRO B 1 688 ? -19.938 -13.906 -21.516 1 86.81 688 PRO B C 1
ATOM 12839 O O . PRO B 1 688 ? -21.047 -13.539 -21.125 1 86.81 688 PRO B O 1
ATOM 12842 N N . TYR B 1 689 ? -19 -13.953 -20.766 1 90.5 689 TYR B N 1
ATOM 12843 C CA . TYR B 1 689 ? -19.141 -13.609 -19.359 1 90.5 689 TYR B CA 1
ATOM 12844 C C . TYR B 1 689 ? -18.672 -12.188 -19.078 1 90.5 689 TYR B C 1
ATOM 12846 O O . TYR B 1 689 ? -18.453 -11.805 -17.922 1 90.5 689 TYR B O 1
ATOM 12854 N N . PHE B 1 690 ? -18.578 -11.383 -20.062 1 93.56 690 PHE B N 1
ATOM 12855 C CA . PHE B 1 690 ? -18.094 -10.016 -19.906 1 93.56 690 PHE B CA 1
ATOM 12856 C C . PHE B 1 690 ? -19.031 -9.211 -19 1 93.56 690 PHE B C 1
ATOM 12858 O O . PHE B 1 690 ? -18.562 -8.484 -18.109 1 93.56 690 PHE B O 1
ATOM 12865 N N . PRO B 1 691 ? -20.375 -9.305 -19.109 1 92.38 691 PRO B N 1
ATOM 12866 C CA . PRO B 1 691 ? -21.234 -8.57 -18.188 1 92.38 691 PRO B CA 1
ATOM 12867 C C . PRO B 1 691 ? -21.031 -8.984 -16.734 1 92.38 691 PRO B C 1
ATOM 12869 O O . PRO B 1 691 ? -21.109 -8.148 -15.828 1 92.38 691 PRO B O 1
ATOM 12872 N N . HIS B 1 692 ? -20.812 -10.234 -16.688 1 91.25 692 HIS B N 1
ATOM 12873 C CA . HIS B 1 692 ? -20.562 -10.742 -15.336 1 91.25 692 HIS B CA 1
ATOM 12874 C C . HIS B 1 692 ? -19.297 -10.141 -14.75 1 91.25 692 HIS B C 1
ATOM 12876 O O . HIS B 1 692 ? -19.219 -9.891 -13.547 1 91.25 692 HIS B O 1
ATOM 12882 N N . VAL B 1 693 ? -18.359 -9.961 -15.609 1 94.62 693 VAL B N 1
ATOM 12883 C CA . VAL B 1 693 ? -17.094 -9.359 -15.188 1 94.62 693 VAL B CA 1
ATOM 12884 C C . VAL B 1 693 ? -17.344 -7.957 -14.648 1 94.62 693 VAL B C 1
ATOM 12886 O O . VAL B 1 693 ? -16.797 -7.574 -13.617 1 94.62 693 VAL B O 1
ATOM 12889 N N . LEU B 1 694 ? -18.141 -7.223 -15.258 1 96.19 694 LEU B N 1
ATOM 12890 C CA . LEU B 1 694 ? -18.469 -5.863 -14.828 1 96.19 694 LEU B CA 1
ATOM 12891 C C . LEU B 1 694 ? -19.219 -5.875 -13.508 1 96.19 694 LEU B C 1
ATOM 12893 O O . LEU B 1 694 ? -18.969 -5.027 -12.641 1 96.19 694 LEU B O 1
ATOM 12897 N N . GLU B 1 695 ? -20.094 -6.832 -13.375 1 94.56 695 GLU B N 1
ATOM 12898 C CA . GLU B 1 695 ? -20.844 -6.977 -12.133 1 94.56 695 GLU B CA 1
ATOM 12899 C C . GLU B 1 695 ? -19.906 -7.277 -10.953 1 94.56 695 GLU B C 1
ATOM 12901 O O . GLU B 1 695 ? -20.047 -6.684 -9.883 1 94.56 695 GLU B O 1
ATOM 12906 N N . LEU B 1 696 ? -19.047 -8.195 -11.219 1 94.06 696 LEU B N 1
ATOM 12907 C CA . LEU B 1 696 ? -18.094 -8.578 -10.18 1 94.06 696 LEU B CA 1
ATOM 12908 C C . LEU B 1 696 ? -17.219 -7.395 -9.773 1 94.06 696 LEU B C 1
ATOM 12910 O O . LEU B 1 696 ? -16.922 -7.215 -8.594 1 94.06 696 LEU B O 1
ATOM 12914 N N . MET B 1 697 ? -16.75 -6.648 -10.719 1 95.56 697 MET B N 1
ATOM 12915 C CA . MET B 1 697 ? -15.914 -5.484 -10.461 1 95.56 697 MET B CA 1
ATOM 12916 C C . MET B 1 697 ? -16.641 -4.48 -9.57 1 95.56 697 MET B C 1
ATOM 12918 O O . MET B 1 697 ? -16.062 -3.99 -8.594 1 95.56 697 MET B O 1
ATOM 12922 N N . LEU B 1 698 ? -17.906 -4.199 -9.867 1 95.88 698 LEU B N 1
ATOM 12923 C CA . LEU B 1 698 ? -18.688 -3.246 -9.094 1 95.88 698 LEU B CA 1
ATOM 12924 C C . LEU B 1 698 ? -18.969 -3.77 -7.691 1 95.88 698 LEU B C 1
ATOM 12926 O O . LEU B 1 698 ? -18.844 -3.027 -6.715 1 95.88 698 LEU B O 1
ATOM 12930 N N . HIS B 1 699 ? -19.312 -4.988 -7.664 1 94.5 699 HIS B N 1
ATOM 12931 C CA . HIS B 1 699 ? -19.656 -5.609 -6.395 1 94.5 699 HIS B CA 1
ATOM 12932 C C . HIS B 1 699 ? -18.469 -5.609 -5.434 1 94.5 699 HIS B C 1
ATOM 12934 O O . HIS B 1 699 ? -18.625 -5.285 -4.254 1 94.5 699 HIS B O 1
ATOM 12940 N N . GLU B 1 700 ? -17.359 -5.98 -5.906 1 92.56 700 GLU B N 1
ATOM 12941 C CA . GLU B 1 700 ? -16.188 -6.086 -5.062 1 92.56 700 GLU B CA 1
ATOM 12942 C C . GLU B 1 700 ? -15.742 -4.719 -4.547 1 92.56 700 GLU B C 1
ATOM 12944 O O . GLU B 1 700 ? -15.359 -4.582 -3.385 1 92.56 700 GLU B O 1
ATOM 12949 N N . VAL B 1 701 ? -15.734 -3.713 -5.375 1 93.81 701 VAL B N 1
ATOM 12950 C CA . VAL B 1 701 ? -15.344 -2.369 -4.961 1 93.81 701 VAL B CA 1
ATOM 12951 C C . VAL B 1 701 ? -16.344 -1.83 -3.943 1 93.81 701 VAL B C 1
ATOM 12953 O O . VAL B 1 701 ? -15.969 -1.16 -2.98 1 93.81 701 VAL B O 1
ATOM 12956 N N . LEU B 1 702 ? -17.641 -2.107 -4.145 1 93.56 702 LEU B N 1
ATOM 12957 C CA . LEU B 1 702 ? -18.688 -1.669 -3.225 1 93.56 702 LEU B CA 1
ATOM 12958 C C . LEU B 1 702 ? -18.484 -2.285 -1.844 1 93.56 702 LEU B C 1
ATOM 12960 O O . LEU B 1 702 ? -18.531 -1.58 -0.833 1 93.56 702 LEU B O 1
ATOM 12964 N N . GLU B 1 703 ? -18.281 -3.518 -1.842 1 89.75 703 GLU B N 1
ATOM 12965 C CA . GLU B 1 703 ? -18.109 -4.219 -0.574 1 89.75 703 GLU B CA 1
ATOM 12966 C C . GLU B 1 703 ? -16.859 -3.73 0.155 1 89.75 703 GLU B C 1
ATOM 12968 O O . GLU B 1 703 ? -16.859 -3.574 1.378 1 89.75 703 GLU B O 1
ATOM 12973 N N . GLU B 1 704 ? -15.812 -3.508 -0.557 1 87.38 704 GLU B N 1
ATOM 12974 C CA . GLU B 1 704 ? -14.555 -3.066 0.035 1 87.38 704 GLU B CA 1
ATOM 12975 C C . GLU B 1 704 ? -14.672 -1.655 0.604 1 87.38 704 GLU B C 1
ATOM 12977 O O . GLU B 1 704 ? -14.211 -1.386 1.713 1 87.38 704 GLU B O 1
ATOM 12982 N N . GLU B 1 705 ? -15.219 -0.735 -0.149 1 87 705 GLU B N 1
ATOM 12983 C CA . GLU B 1 705 ? -15.266 0.667 0.254 1 87 705 GLU B CA 1
ATOM 12984 C C . GLU B 1 705 ? -16.344 0.905 1.299 1 87 705 GLU B C 1
ATOM 12986 O O . GLU B 1 705 ? -16.172 1.722 2.207 1 87 705 GLU B O 1
ATOM 12991 N N . ALA B 1 706 ? -17.484 0.235 1.208 1 82.75 706 ALA B N 1
ATOM 12992 C CA . ALA B 1 706 ? -18.594 0.456 2.133 1 82.75 706 ALA B CA 1
ATOM 12993 C C . ALA B 1 706 ? -18.281 -0.112 3.514 1 82.75 706 ALA B C 1
ATOM 12995 O O . ALA B 1 706 ? -18.75 0.402 4.527 1 82.75 706 ALA B O 1
ATOM 12996 N N . THR B 1 707 ? -17.469 -1.122 3.572 1 78.25 707 THR B N 1
ATOM 12997 C CA . THR B 1 707 ? -17.156 -1.754 4.848 1 78.25 707 THR B CA 1
ATOM 12998 C C . THR B 1 707 ? -15.836 -1.221 5.406 1 78.25 707 THR B C 1
ATOM 13000 O O . THR B 1 707 ? -15.359 -1.684 6.445 1 78.25 707 THR B O 1
ATOM 13003 N N . ALA B 1 708 ? -15.258 -0.249 4.758 1 75.81 708 ALA B N 1
ATOM 13004 C CA . ALA B 1 708 ? -13.969 0.281 5.207 1 75.81 708 ALA B CA 1
ATOM 13005 C C . ALA B 1 708 ? -14.141 1.15 6.449 1 75.81 708 ALA B C 1
ATOM 13007 O O . ALA B 1 708 ? -15.086 1.937 6.543 1 75.81 708 ALA B O 1
ATOM 13008 N N . SER B 1 709 ? -13.312 0.937 7.41 1 69.62 709 SER B N 1
ATOM 13009 C CA . SER B 1 709 ? -13.352 1.695 8.656 1 69.62 709 SER B CA 1
ATOM 13010 C C . SER B 1 709 ? -12.68 3.057 8.492 1 69.62 709 SER B C 1
ATOM 13012 O O . SER B 1 709 ? -13.016 4.008 9.203 1 69.62 709 SER B O 1
ATOM 13014 N N . GLU B 1 710 ? -11.734 3.168 7.594 1 70.56 710 GLU B N 1
ATOM 13015 C CA . GLU B 1 710 ? -11.016 4.414 7.352 1 70.56 710 GLU B CA 1
ATOM 13016 C C . GLU B 1 710 ? -11.5 5.094 6.074 1 70.56 710 GLU B C 1
ATOM 13018 O O . GLU B 1 710 ? -11.906 4.422 5.121 1 70.56 710 GLU B O 1
ATOM 13023 N N . PRO B 1 711 ? -11.578 6.398 6.215 1 74.44 711 PRO B N 1
ATOM 13024 C CA . PRO B 1 711 ? -12 7.113 5.008 1 74.44 711 PRO B CA 1
ATOM 13025 C C . PRO B 1 711 ? -11.062 6.875 3.824 1 74.44 711 PRO B C 1
ATOM 13027 O O . PRO B 1 711 ? -9.844 6.77 4.008 1 74.44 711 PRO B O 1
ATOM 13030 N N . ILE B 1 712 ? -11.672 6.605 2.719 1 73.19 712 ILE B N 1
ATOM 13031 C CA . ILE B 1 712 ? -10.906 6.391 1.498 1 73.19 712 ILE B CA 1
ATOM 13032 C C . ILE B 1 712 ? -10.875 7.68 0.677 1 73.19 712 ILE B C 1
ATOM 13034 O O . ILE B 1 712 ? -11.891 8.086 0.117 1 73.19 712 ILE B O 1
ATOM 13038 N N . PRO B 1 713 ? -9.805 8.445 0.716 1 69.5 713 PRO B N 1
ATOM 13039 C CA . PRO B 1 713 ? -9.758 9.727 0.007 1 69.5 713 PRO B CA 1
ATOM 13040 C C . PRO B 1 713 ? -10.094 9.586 -1.478 1 69.5 713 PRO B C 1
ATOM 13042 O O . PRO B 1 713 ? -10.844 10.398 -2.021 1 69.5 713 PRO B O 1
ATOM 13045 N N . ASP B 1 714 ? -9.477 8.719 -2.23 1 76.62 714 ASP B N 1
ATOM 13046 C CA . ASP B 1 714 ? -9.711 8.484 -3.652 1 76.62 714 ASP B CA 1
ATOM 13047 C C . ASP B 1 714 ? -10.5 7.191 -3.877 1 76.62 714 ASP B C 1
ATOM 13049 O O . ASP B 1 714 ? -9.977 6.234 -4.453 1 76.62 714 ASP B O 1
ATOM 13053 N N . ALA B 1 715 ? -11.891 7.457 -3.479 1 82.38 715 ALA B N 1
ATOM 13054 C CA . ALA B 1 715 ? -12.727 6.27 -3.625 1 82.38 715 ALA B CA 1
ATOM 13055 C C . ALA B 1 715 ? -12.766 5.797 -5.074 1 82.38 715 ALA B C 1
ATOM 13057 O O . ALA B 1 715 ? -12.797 6.613 -6 1 82.38 715 ALA B O 1
ATOM 13058 N N . LEU B 1 716 ? -12.734 4.574 -5.316 1 89.31 716 LEU B N 1
ATOM 13059 C CA . LEU B 1 716 ? -12.672 3.957 -6.637 1 89.31 716 LEU B CA 1
ATOM 13060 C C . LEU B 1 716 ? -14.078 3.744 -7.203 1 89.31 716 LEU B C 1
ATOM 13062 O O . LEU B 1 716 ? -14.25 3.617 -8.422 1 89.31 716 LEU B O 1
ATOM 13066 N N . LEU B 1 717 ? -15.148 3.707 -6.402 1 90.62 717 LEU B N 1
ATOM 13067 C CA . LEU B 1 717 ? -16.5 3.326 -6.812 1 90.62 717 LEU B CA 1
ATOM 13068 C C . LEU B 1 717 ? -17.047 4.281 -7.871 1 90.62 717 LEU B C 1
ATOM 13070 O O . LEU B 1 717 ? -17.531 3.846 -8.914 1 90.62 717 LEU B O 1
ATOM 13074 N N . PRO B 1 718 ? -16.938 5.648 -7.672 1 87.69 718 PRO B N 1
ATOM 13075 C CA . PRO B 1 718 ? -17.438 6.539 -8.719 1 87.69 718 PRO B CA 1
ATOM 13076 C C . PRO B 1 718 ? -16.703 6.367 -10.047 1 87.69 718 PRO B C 1
ATOM 13078 O O . PRO B 1 718 ? -17.312 6.488 -11.109 1 87.69 718 PRO B O 1
ATOM 13081 N N . ARG B 1 719 ? -15.461 6.051 -9.945 1 90.06 719 ARG B N 1
ATOM 13082 C CA . ARG B 1 719 ? -14.68 5.848 -11.164 1 90.06 719 ARG B CA 1
ATOM 13083 C C . ARG B 1 719 ? -15.094 4.562 -11.875 1 90.06 719 ARG B C 1
ATOM 13085 O O . ARG B 1 719 ? -15.164 4.527 -13.102 1 90.06 719 ARG B O 1
ATOM 13092 N N . VAL B 1 720 ? -15.273 3.543 -11.102 1 94.31 720 VAL B N 1
ATOM 13093 C CA . VAL B 1 720 ? -15.695 2.266 -11.664 1 94.31 720 VAL B CA 1
ATOM 13094 C C . VAL B 1 720 ? -17.062 2.414 -12.312 1 94.31 720 VAL B C 1
ATOM 13096 O O . VAL B 1 720 ? -17.328 1.842 -13.375 1 94.31 720 VAL B O 1
ATOM 13099 N N . VAL B 1 721 ? -17.969 3.246 -11.672 1 93.88 721 VAL B N 1
ATOM 13100 C CA . VAL B 1 721 ? -19.297 3.477 -12.219 1 93.88 721 VAL B CA 1
ATOM 13101 C C . VAL B 1 721 ? -19.188 4.211 -13.555 1 93.88 721 VAL B C 1
ATOM 13103 O O . VAL B 1 721 ? -19.828 3.838 -14.531 1 93.88 721 VAL B O 1
ATOM 13106 N N . GLU B 1 722 ? -18.375 5.203 -13.586 1 92.25 722 GLU B N 1
ATOM 13107 C CA . GLU B 1 722 ? -18.172 5.938 -14.828 1 92.25 722 GLU B CA 1
ATOM 13108 C C . GLU B 1 722 ? -17.562 5.051 -15.898 1 92.25 722 GLU B C 1
ATOM 13110 O O . GLU B 1 722 ? -17.844 5.199 -17.094 1 92.25 722 GLU B O 1
ATOM 13115 N N . PHE B 1 723 ? -16.703 4.188 -15.539 1 94.25 723 PHE B N 1
ATOM 13116 C CA . PHE B 1 723 ? -16.078 3.244 -16.453 1 94.25 723 PHE B CA 1
ATOM 13117 C C . PHE B 1 723 ? -17.109 2.297 -17.047 1 94.25 723 PHE B C 1
ATOM 13119 O O . PHE B 1 723 ? -17.125 2.057 -18.266 1 94.25 723 PHE B O 1
ATOM 13126 N N . ILE B 1 724 ? -17.969 1.746 -16.203 1 95.69 724 ILE B N 1
ATOM 13127 C CA . ILE B 1 724 ? -18.984 0.793 -16.641 1 95.69 724 ILE B CA 1
ATOM 13128 C C . ILE B 1 724 ? -19.984 1.495 -17.547 1 95.69 724 ILE B C 1
ATOM 13130 O O . ILE B 1 724 ? -20.578 0.87 -18.438 1 95.69 724 ILE B O 1
ATOM 13134 N N . GLN B 1 725 ? -20.188 2.816 -17.375 1 93.25 725 GLN B N 1
ATOM 13135 C CA . GLN B 1 725 ? -21.109 3.592 -18.188 1 93.25 725 GLN B CA 1
ATOM 13136 C C . GLN B 1 725 ? -20.656 3.639 -19.656 1 93.25 725 GLN B C 1
ATOM 13138 O O . GLN B 1 725 ? -21.453 3.939 -20.547 1 93.25 725 GLN B O 1
ATOM 13143 N N . GLU B 1 726 ? -19.406 3.33 -19.875 1 91.94 726 GLU B N 1
ATOM 13144 C CA . GLU B 1 726 ? -18.875 3.307 -21.234 1 91.94 726 GLU B CA 1
ATOM 13145 C C . GLU B 1 726 ? -19.406 2.1 -22.016 1 91.94 726 GLU B C 1
ATOM 13147 O O . GLU B 1 726 ? -19.312 2.059 -23.234 1 91.94 726 GLU B O 1
ATOM 13152 N N . PHE B 1 727 ? -19.984 1.158 -21.328 1 94.06 727 PHE B N 1
ATOM 13153 C CA . PHE B 1 727 ? -20.484 -0.059 -21.953 1 94.06 727 PHE B CA 1
ATOM 13154 C C . PHE B 1 727 ? -22 -0.097 -21.922 1 94.06 727 PHE B C 1
ATOM 13156 O O . PHE B 1 727 ? -22.625 0.452 -21.016 1 94.06 727 PHE B O 1
ATOM 13163 N N . PRO B 1 728 ? -22.609 -0.686 -22.812 1 91.62 728 PRO B N 1
ATOM 13164 C CA . PRO B 1 728 ? -24.078 -0.712 -22.891 1 91.62 728 PRO B CA 1
ATOM 13165 C C . PRO B 1 728 ? -24.719 -1.53 -21.766 1 91.62 728 PRO B C 1
ATOM 13167 O O . PRO B 1 728 ? -25.906 -1.384 -21.5 1 91.62 728 PRO B O 1
ATOM 13170 N N . GLN B 1 729 ? -24.016 -2.295 -21.047 1 91.69 729 GLN B N 1
ATOM 13171 C CA . GLN B 1 729 ? -24.531 -3.16 -20 1 91.69 729 GLN B CA 1
ATOM 13172 C C . GLN B 1 729 ? -24.609 -2.412 -18.672 1 91.69 729 GLN B C 1
ATOM 13174 O O . GLN B 1 729 ? -24.891 -3.012 -17.625 1 91.69 729 GLN B O 1
ATOM 13179 N N . TYR B 1 730 ? -24.562 -1.118 -18.703 1 92.69 730 TYR B N 1
ATOM 13180 C CA . TYR B 1 730 ? -24.422 -0.318 -17.5 1 92.69 730 TYR B CA 1
ATOM 13181 C C . TYR B 1 730 ? -25.641 -0.492 -16.594 1 92.69 730 TYR B C 1
ATOM 13183 O O . TYR B 1 730 ? -25.5 -0.849 -15.414 1 92.69 730 TYR B O 1
ATOM 13191 N N . LEU B 1 731 ? -26.828 -0.306 -17.031 1 93.44 731 LEU B N 1
ATOM 13192 C CA . LEU B 1 731 ? -28.031 -0.351 -16.219 1 93.44 731 LEU B CA 1
ATOM 13193 C C . LEU B 1 731 ? -28.266 -1.755 -15.672 1 93.44 731 LEU B C 1
ATOM 13195 O O . LEU B 1 731 ? -28.641 -1.918 -14.508 1 93.44 731 LEU B O 1
ATOM 13199 N N . GLU B 1 732 ? -28.016 -2.719 -16.484 1 93.31 732 GLU B N 1
ATOM 13200 C CA . GLU B 1 732 ? -28.156 -4.109 -16.062 1 93.31 732 GLU B CA 1
ATOM 13201 C C . GLU B 1 732 ? -27.125 -4.469 -14.992 1 93.31 732 GLU B C 1
ATOM 13203 O O . GLU B 1 732 ? -27.438 -5.203 -14.055 1 93.31 732 GLU B O 1
ATOM 13208 N N . THR B 1 733 ? -25.953 -3.973 -15.148 1 95.25 733 THR B N 1
ATOM 13209 C CA . THR B 1 733 ? -24.875 -4.273 -14.211 1 95.25 733 THR B CA 1
ATOM 13210 C C . THR B 1 733 ? -25.188 -3.715 -12.828 1 95.25 733 THR B C 1
ATOM 13212 O O . THR B 1 733 ? -24.953 -4.383 -11.812 1 95.25 733 THR B O 1
ATOM 13215 N N . VAL B 1 734 ? -25.719 -2.525 -12.742 1 95 734 VAL B N 1
ATOM 13216 C CA . VAL B 1 734 ? -26 -1.857 -11.477 1 95 734 VAL B CA 1
ATOM 13217 C C . VAL B 1 734 ? -27.094 -2.611 -10.719 1 95 734 VAL B C 1
ATOM 13219 O O . VAL B 1 734 ? -26.953 -2.867 -9.523 1 95 734 VAL B O 1
ATOM 13222 N N . VAL B 1 735 ? -28.156 -3.029 -11.398 1 93.06 735 VAL B N 1
ATOM 13223 C CA . VAL B 1 735 ? -29.281 -3.676 -10.727 1 93.06 735 VAL B CA 1
ATOM 13224 C C . VAL B 1 735 ? -28.891 -5.086 -10.297 1 93.06 735 VAL B C 1
ATOM 13226 O O . VAL B 1 735 ? -29.281 -5.555 -9.227 1 93.06 735 VAL B O 1
ATOM 13229 N N . HIS B 1 736 ? -28.141 -5.766 -11.133 1 91.94 736 HIS B N 1
ATOM 13230 C CA . HIS B 1 736 ? -27.703 -7.105 -10.766 1 91.94 736 HIS B CA 1
ATOM 13231 C C . HIS B 1 736 ? -26.766 -7.066 -9.555 1 91.94 736 HIS B C 1
ATOM 13233 O O . HIS B 1 736 ? -26.812 -7.969 -8.719 1 91.94 736 HIS B O 1
ATOM 13239 N N . CYS B 1 737 ? -25.984 -6.066 -9.508 1 93.62 737 CYS B N 1
ATOM 13240 C CA . CYS B 1 737 ? -25.109 -5.895 -8.352 1 93.62 737 CYS B CA 1
ATOM 13241 C C . CYS B 1 737 ? -25.922 -5.602 -7.098 1 93.62 737 CYS B C 1
ATOM 13243 O O . CYS B 1 737 ? -25.656 -6.156 -6.031 1 93.62 737 CYS B O 1
ATOM 13245 N N . ALA B 1 738 ? -26.906 -4.777 -7.207 1 92.25 738 ALA B N 1
ATOM 13246 C CA . ALA B 1 738 ? -27.75 -4.406 -6.066 1 92.25 738 ALA B CA 1
ATOM 13247 C C . ALA B 1 738 ? -28.484 -5.621 -5.52 1 92.25 738 ALA B C 1
ATOM 13249 O O . ALA B 1 738 ? -28.672 -5.754 -4.305 1 92.25 738 ALA B O 1
ATOM 13250 N N . ARG B 1 739 ? -28.891 -6.52 -6.395 1 87.06 739 ARG B N 1
ATOM 13251 C CA . ARG B 1 739 ? -29.641 -7.699 -5.984 1 87.06 739 ARG B CA 1
ATOM 13252 C C . ARG B 1 739 ? -28.766 -8.68 -5.219 1 87.06 739 ARG B C 1
ATOM 13254 O O . ARG B 1 739 ? -29.234 -9.391 -4.336 1 87.06 739 ARG B O 1
ATOM 13261 N N . LYS B 1 740 ? -27.547 -8.641 -5.523 1 85.88 740 LYS B N 1
ATOM 13262 C CA . LYS B 1 740 ? -26.609 -9.57 -4.891 1 85.88 740 LYS B CA 1
ATOM 13263 C C . LYS B 1 740 ? -26.031 -8.969 -3.615 1 85.88 740 LYS B C 1
ATOM 13265 O O . LYS B 1 740 ? -25.391 -9.672 -2.826 1 85.88 740 LYS B O 1
ATOM 13270 N N . THR B 1 741 ? -26.219 -7.695 -3.408 1 89.25 741 THR B N 1
ATOM 13271 C CA . THR B 1 741 ? -25.625 -7.008 -2.262 1 89.25 741 THR B CA 1
ATOM 13272 C C . THR B 1 741 ? -26.656 -6.836 -1.153 1 89.25 741 THR B C 1
ATOM 13274 O O . THR B 1 741 ? -27.875 -6.809 -1.419 1 89.25 741 THR B O 1
ATOM 13277 N N . GLU B 1 742 ? -26.188 -6.73 0.036 1 84.75 742 GLU B N 1
ATOM 13278 C CA . GLU B 1 742 ? -27.047 -6.496 1.19 1 84.75 742 GLU B CA 1
ATOM 13279 C C . GLU B 1 742 ? -27.703 -5.113 1.125 1 84.75 742 GLU B C 1
ATOM 13281 O O . GLU B 1 742 ? -27.094 -4.168 0.605 1 84.75 742 GLU B O 1
ATOM 13286 N N . VAL B 1 743 ? -28.891 -5.004 1.645 1 84.88 743 VAL B N 1
ATOM 13287 C CA . VAL B 1 743 ? -29.688 -3.791 1.585 1 84.88 743 VAL B CA 1
ATOM 13288 C C . VAL B 1 743 ? -28.969 -2.65 2.299 1 84.88 743 VAL B C 1
ATOM 13290 O O . VAL B 1 743 ? -29.078 -1.489 1.9 1 84.88 743 VAL B O 1
ATOM 13293 N N . ALA B 1 744 ? -28.156 -2.986 3.232 1 82.44 744 ALA B N 1
ATOM 13294 C CA . ALA B 1 744 ? -27.453 -1.973 4.016 1 82.44 744 ALA B CA 1
ATOM 13295 C C . ALA B 1 744 ? -26.453 -1.206 3.152 1 82.44 744 ALA B C 1
ATOM 13297 O O . ALA B 1 744 ? -26.094 -0.07 3.469 1 82.44 744 ALA B O 1
ATOM 13298 N N . LEU B 1 745 ? -26.062 -1.728 2.025 1 88.88 745 LEU B N 1
ATOM 13299 C CA . LEU B 1 745 ? -25.031 -1.124 1.197 1 88.88 745 LEU B CA 1
ATOM 13300 C C . LEU B 1 745 ? -25.641 -0.347 0.037 1 88.88 745 LEU B C 1
ATOM 13302 O O . LEU B 1 745 ? -24.938 0.328 -0.709 1 88.88 745 LEU B O 1
ATOM 13306 N N . TRP B 1 746 ? -26.984 -0.39 -0.116 1 88 746 TRP B N 1
ATOM 13307 C CA . TRP B 1 746 ? -27.641 0.246 -1.253 1 88 746 TRP B CA 1
ATOM 13308 C C . TRP B 1 746 ? -27.469 1.76 -1.205 1 88 746 TRP B C 1
ATOM 13310 O O . TRP B 1 746 ? -27.297 2.404 -2.242 1 88 746 TRP B O 1
ATOM 13320 N N . SER B 1 747 ? -27.469 2.248 -0.018 1 83.25 747 SER B N 1
ATOM 13321 C CA . SER B 1 747 ? -27.344 3.697 0.107 1 83.25 747 SER B CA 1
ATOM 13322 C C . SER B 1 747 ? -26 4.18 -0.419 1 83.25 747 SER B C 1
ATOM 13324 O O . SER B 1 747 ? -25.922 5.223 -1.072 1 83.25 747 SER B O 1
ATOM 13326 N N . TYR B 1 748 ? -24.984 3.459 -0.132 1 85.88 748 TYR B N 1
ATOM 13327 C CA . TYR B 1 748 ? -23.656 3.814 -0.621 1 85.88 748 TYR B CA 1
ATOM 13328 C C . TYR B 1 748 ? -23.578 3.662 -2.135 1 85.88 748 TYR B C 1
ATOM 13330 O O . TYR B 1 748 ? -22.969 4.496 -2.816 1 85.88 748 TYR B O 1
ATOM 13338 N N . LEU B 1 749 ? -24.141 2.631 -2.645 1 91 749 LEU B N 1
ATOM 13339 C CA . LEU B 1 749 ? -24.125 2.369 -4.078 1 91 749 LEU B CA 1
ATOM 13340 C C . LEU B 1 749 ? -24.844 3.469 -4.844 1 91 749 LEU B C 1
ATOM 13342 O O . LEU B 1 749 ? -24.328 4.012 -5.816 1 91 749 LEU B O 1
ATOM 13346 N N . PHE B 1 750 ? -26.031 3.855 -4.422 1 89.31 750 PHE B N 1
ATOM 13347 C CA . PHE B 1 750 ? -26.875 4.773 -5.184 1 89.31 750 PHE B CA 1
ATOM 13348 C C . PHE B 1 750 ? -26.438 6.219 -4.941 1 89.31 750 PHE B C 1
ATOM 13350 O O . PHE B 1 750 ? -26.875 7.125 -5.652 1 89.31 750 PHE B O 1
ATOM 13357 N N . SER B 1 751 ? -25.609 6.406 -3.93 1 83.12 751 SER B N 1
ATOM 13358 C CA . SER B 1 751 ? -24.984 7.719 -3.801 1 83.12 751 SER B CA 1
ATOM 13359 C C . SER B 1 751 ? -23.969 7.965 -4.922 1 83.12 751 SER B C 1
ATOM 13361 O O . SER B 1 751 ? -23.734 9.109 -5.312 1 83.12 751 SER B O 1
ATOM 13363 N N . ALA B 1 752 ? -23.438 6.863 -5.375 1 85.69 752 ALA B N 1
ATOM 13364 C CA . ALA B 1 752 ? -22.438 6.965 -6.438 1 85.69 752 ALA B CA 1
ATOM 13365 C C . ALA B 1 752 ? -23.094 6.891 -7.812 1 85.69 752 ALA B C 1
ATOM 13367 O O . ALA B 1 752 ? -22.703 7.598 -8.742 1 85.69 752 ALA B O 1
ATOM 13368 N N . VAL B 1 753 ? -24.094 6.023 -7.996 1 89.75 753 VAL B N 1
ATOM 13369 C CA . VAL B 1 753 ? -24.703 5.77 -9.297 1 89.75 753 VAL B CA 1
ATOM 13370 C C . VAL B 1 753 ? -25.812 6.785 -9.555 1 89.75 753 VAL B C 1
ATOM 13372 O O . VAL B 1 753 ? -26.078 7.141 -10.711 1 89.75 753 VAL B O 1
ATOM 13375 N N . GLY B 1 754 ? -26.484 7.211 -8.555 1 85.06 754 GLY B N 1
ATOM 13376 C CA . GLY B 1 754 ? -27.656 8.07 -8.695 1 85.06 754 GLY B CA 1
ATOM 13377 C C . GLY B 1 754 ? -28.906 7.48 -8.094 1 85.06 754 GLY B C 1
ATOM 13378 O O . GLY B 1 754 ? -28.891 6.344 -7.605 1 85.06 754 GLY B O 1
ATOM 13379 N N . ASN B 1 755 ? -29.938 8.156 -8.266 1 87.19 755 ASN B N 1
ATOM 13380 C CA . ASN B 1 755 ? -31.219 7.754 -7.684 1 87.19 755 ASN B CA 1
ATOM 13381 C C . ASN B 1 755 ? -31.844 6.609 -8.469 1 87.19 755 ASN B C 1
ATOM 13383 O O . ASN B 1 755 ? -31.938 6.664 -9.695 1 87.19 755 ASN B O 1
ATOM 13387 N N . PRO B 1 756 ? -32.281 5.527 -7.832 1 89.31 756 PRO B N 1
ATOM 13388 C CA . PRO B 1 756 ? -32.844 4.363 -8.492 1 89.31 756 PRO B CA 1
ATOM 13389 C C . PRO B 1 756 ? -34.094 4.707 -9.305 1 89.31 756 PRO B C 1
ATOM 13391 O O . PRO B 1 756 ? -34.375 4.047 -10.305 1 89.31 756 PRO B O 1
ATOM 13394 N N . ARG B 1 757 ? -34.875 5.77 -8.914 1 89.62 757 ARG B N 1
ATOM 13395 C CA . ARG B 1 757 ? -36.031 6.184 -9.672 1 89.62 757 ARG B CA 1
ATOM 13396 C C . ARG B 1 757 ? -35.656 6.676 -11.062 1 89.62 757 ARG B C 1
ATOM 13398 O O . ARG B 1 757 ? -36.344 6.355 -12.047 1 89.62 757 ARG B O 1
ATOM 13405 N N . ASP B 1 758 ? -34.656 7.375 -10.992 1 90.56 758 ASP B N 1
ATOM 13406 C CA . ASP B 1 758 ? -34.188 7.906 -12.266 1 90.56 758 ASP B CA 1
ATOM 13407 C C . ASP B 1 758 ? -33.656 6.793 -13.164 1 90.56 758 ASP B C 1
ATOM 13409 O O . ASP B 1 758 ? -33.844 6.836 -14.391 1 90.56 758 ASP B O 1
ATOM 13413 N N . LEU B 1 759 ? -33.062 5.848 -12.555 1 92.81 759 LEU B N 1
ATOM 13414 C CA . LEU B 1 759 ? -32.531 4.73 -13.328 1 92.81 759 LEU B CA 1
ATOM 13415 C C . LEU B 1 759 ? -33.656 3.867 -13.883 1 92.81 759 LEU B C 1
ATOM 13417 O O . LEU B 1 759 ? -33.562 3.359 -15 1 92.81 759 LEU B O 1
ATOM 13421 N N . PHE B 1 760 ? -34.781 3.77 -13.156 1 93.19 760 PHE B N 1
ATOM 13422 C CA . PHE B 1 760 ? -35.969 3.062 -13.602 1 93.19 760 PHE B CA 1
ATOM 13423 C C . PHE B 1 760 ? -36.594 3.75 -14.82 1 93.19 760 PHE B C 1
ATOM 13425 O O . PHE B 1 760 ? -36.906 3.096 -15.812 1 93.19 760 PHE B O 1
ATOM 13432 N N . LYS B 1 761 ? -36.562 4.969 -14.711 1 92.06 761 LYS B N 1
ATOM 13433 C CA . LYS B 1 761 ? -37.125 5.734 -15.812 1 92.06 761 LYS B CA 1
ATOM 13434 C C . LYS B 1 761 ? -36.25 5.621 -17.062 1 92.06 761 LYS B C 1
ATOM 13436 O O . LYS B 1 761 ? -36.781 5.574 -18.188 1 92.06 761 LYS B O 1
ATOM 13441 N N . GLU B 1 762 ? -35.031 5.602 -16.828 1 92.5 762 GLU B N 1
ATOM 13442 C CA . GLU B 1 762 ? -34.094 5.453 -17.969 1 92.5 762 GLU B CA 1
ATOM 13443 C C . GLU B 1 762 ? -34.25 4.09 -18.625 1 92.5 762 GLU B C 1
ATOM 13445 O O . GLU B 1 762 ? -34.156 3.973 -19.844 1 92.5 762 GLU B O 1
ATOM 13450 N N . CYS B 1 763 ? -34.531 3.066 -17.906 1 93 763 CYS B N 1
ATOM 13451 C CA . CYS B 1 763 ? -34.75 1.728 -18.438 1 93 763 CYS B CA 1
ATOM 13452 C C . CYS B 1 763 ? -36.031 1.675 -19.266 1 93 763 CYS B C 1
ATOM 13454 O O . CYS B 1 763 ? -36.062 1.012 -20.297 1 93 763 CYS B O 1
ATOM 13456 N N . LEU B 1 764 ? -36.969 2.439 -18.828 1 90.5 764 LEU B N 1
ATOM 13457 C CA . LEU B 1 764 ? -38.25 2.482 -19.531 1 90.5 764 LEU B CA 1
ATOM 13458 C C . LEU B 1 764 ? -38.094 3.186 -20.875 1 90.5 764 LEU B C 1
ATOM 13460 O O . LEU B 1 764 ? -38.625 2.723 -21.891 1 90.5 764 LEU B O 1
ATOM 13464 N N . SER B 1 765 ? -37.344 4.191 -20.797 1 90.88 765 SER B N 1
ATOM 13465 C CA . SER B 1 765 ? -37.125 4.98 -22 1 90.88 765 SER B CA 1
ATOM 13466 C C . SER B 1 765 ? -36.281 4.238 -23.016 1 90.88 765 SER B C 1
ATOM 13468 O O . SER B 1 765 ? -36.438 4.418 -24.234 1 90.88 765 SER B O 1
ATOM 13470 N N . SER B 1 766 ? -35.406 3.418 -22.578 1 90.12 766 SER B N 1
ATOM 13471 C CA . SER B 1 766 ? -34.5 2.686 -23.469 1 90.12 766 SER B CA 1
ATOM 13472 C C . SER B 1 766 ? -35.125 1.351 -23.891 1 90.12 766 SER B C 1
ATOM 13474 O O . SER B 1 766 ? -34.531 0.623 -24.688 1 90.12 766 SER B O 1
ATOM 13476 N N . GLY B 1 767 ? -36.25 0.958 -23.281 1 87.12 767 GLY B N 1
ATOM 13477 C CA . GLY B 1 767 ? -36.969 -0.24 -23.672 1 87.12 767 GLY B CA 1
ATOM 13478 C C . GLY B 1 767 ? -36.469 -1.492 -22.969 1 87.12 767 GLY B C 1
ATOM 13479 O O . GLY B 1 767 ? -36.75 -2.607 -23.422 1 87.12 767 GLY B O 1
ATOM 13480 N N . ARG B 1 768 ? -35.625 -1.358 -22 1 90.75 768 ARG B N 1
ATOM 13481 C CA . ARG B 1 768 ? -35.156 -2.5 -21.219 1 90.75 768 ARG B CA 1
ATOM 13482 C C . ARG B 1 768 ? -36.125 -2.838 -20.094 1 90.75 768 ARG B C 1
ATOM 13484 O O . ARG B 1 768 ? -35.844 -2.529 -18.922 1 90.75 768 ARG B O 1
ATOM 13491 N N . LEU B 1 769 ? -37.125 -3.531 -20.297 1 90.31 769 LEU B N 1
ATOM 13492 C CA . LEU B 1 769 ? -38.25 -3.736 -19.375 1 90.31 769 LEU B CA 1
ATOM 13493 C C . LEU B 1 769 ? -37.844 -4.75 -18.297 1 90.31 769 LEU B C 1
ATOM 13495 O O . LEU B 1 769 ? -38.281 -4.633 -17.156 1 90.31 769 LEU B O 1
ATOM 13499 N N . GLU B 1 770 ? -37.094 -5.75 -18.719 1 89.19 770 GLU B N 1
ATOM 13500 C CA . GLU B 1 770 ? -36.656 -6.727 -17.719 1 89.19 770 GLU B CA 1
ATOM 13501 C C . GLU B 1 770 ? -35.812 -6.074 -16.641 1 89.19 770 GLU B C 1
ATOM 13503 O O . GLU B 1 770 ? -35.969 -6.379 -15.445 1 89.19 770 GLU B O 1
ATOM 13508 N N . THR B 1 771 ? -34.906 -5.238 -17.094 1 92.25 771 THR B N 1
ATOM 13509 C CA . THR B 1 771 ? -34.062 -4.512 -16.141 1 92.25 771 THR B CA 1
ATOM 13510 C C . THR B 1 771 ? -34.906 -3.564 -15.289 1 92.25 771 THR B C 1
ATOM 13512 O O . THR B 1 771 ? -34.625 -3.387 -14.102 1 92.25 771 THR B O 1
ATOM 13515 N N . ALA B 1 772 ? -35.906 -2.98 -15.836 1 92.12 772 ALA B N 1
ATOM 13516 C CA . ALA B 1 772 ? -36.781 -2.098 -15.094 1 92.12 772 ALA B CA 1
ATOM 13517 C C . ALA B 1 772 ? -37.531 -2.861 -14.008 1 92.12 772 ALA B C 1
ATOM 13519 O O . ALA B 1 772 ? -37.75 -2.342 -12.906 1 92.12 772 ALA B O 1
ATOM 13520 N N . ALA B 1 773 ? -37.969 -4.051 -14.391 1 90.12 773 ALA B N 1
ATOM 13521 C CA . ALA B 1 773 ? -38.656 -4.883 -13.406 1 90.12 773 ALA B CA 1
ATOM 13522 C C . ALA B 1 773 ? -37.75 -5.168 -12.211 1 90.12 773 ALA B C 1
ATOM 13524 O O . ALA B 1 773 ? -38.188 -5.219 -11.07 1 90.12 773 ALA B O 1
ATOM 13525 N N . SER B 1 774 ? -36.5 -5.398 -12.492 1 90.12 774 SER B N 1
ATOM 13526 C CA . SER B 1 774 ? -35.531 -5.641 -11.422 1 90.12 774 SER B CA 1
ATOM 13527 C C . SER B 1 774 ? -35.344 -4.398 -10.555 1 90.12 774 SER B C 1
ATOM 13529 O O . SER B 1 774 ? -35.156 -4.504 -9.336 1 90.12 774 SER B O 1
ATOM 13531 N N . TYR B 1 775 ? -35.406 -3.207 -11.148 1 91.62 775 TYR B N 1
ATOM 13532 C CA . TYR B 1 775 ? -35.281 -1.96 -10.398 1 91.62 775 TYR B CA 1
ATOM 13533 C C . TYR B 1 775 ? -36.5 -1.75 -9.508 1 91.62 775 TYR B C 1
ATOM 13535 O O . TYR B 1 775 ? -36.406 -1.113 -8.461 1 91.62 775 TYR B O 1
ATOM 13543 N N . LEU B 1 776 ? -37.625 -2.266 -9.883 1 88.69 776 LEU B N 1
ATOM 13544 C CA . LEU B 1 776 ? -38.844 -2.135 -9.109 1 88.69 776 LEU B CA 1
ATOM 13545 C C . LEU B 1 776 ? -38.719 -2.865 -7.773 1 88.69 776 LEU B C 1
ATOM 13547 O O . LEU B 1 776 ? -39.25 -2.412 -6.758 1 88.69 776 LEU B O 1
ATOM 13551 N N . ILE B 1 777 ? -37.969 -3.932 -7.789 1 85.81 777 ILE B N 1
ATOM 13552 C CA . ILE B 1 777 ? -37.75 -4.695 -6.57 1 85.81 777 ILE B CA 1
ATOM 13553 C C . ILE B 1 777 ? -36.938 -3.855 -5.578 1 85.81 777 ILE B C 1
ATOM 13555 O O . ILE B 1 777 ? -37.188 -3.893 -4.371 1 85.81 777 ILE B O 1
ATOM 13559 N N . ILE B 1 778 ? -36.062 -3.127 -6.09 1 89 778 ILE B N 1
ATOM 13560 C CA . ILE B 1 778 ? -35.25 -2.271 -5.25 1 89 778 ILE B CA 1
ATOM 13561 C C . ILE B 1 778 ? -36.062 -1.104 -4.719 1 89 778 ILE B C 1
ATOM 13563 O O . ILE B 1 778 ? -35.969 -0.732 -3.549 1 89 778 ILE B O 1
ATOM 13567 N N . LEU B 1 779 ? -36.906 -0.524 -5.594 1 87.81 779 LEU B N 1
ATOM 13568 C CA . LEU B 1 779 ? -37.719 0.618 -5.215 1 87.81 779 LEU B CA 1
ATOM 13569 C C . LEU B 1 779 ? -38.75 0.223 -4.156 1 87.81 779 LEU B C 1
ATOM 13571 O O . LEU B 1 779 ? -39.125 1.036 -3.301 1 87.81 779 LEU B O 1
ATOM 13575 N N . GLN B 1 780 ? -39.125 -1.006 -4.172 1 83.25 780 GLN B N 1
ATOM 13576 C CA . GLN B 1 780 ? -40.094 -1.508 -3.189 1 83.25 780 GLN B CA 1
ATOM 13577 C C . GLN B 1 780 ? -39.5 -1.491 -1.785 1 83.25 780 GLN B C 1
ATOM 13579 O O . GLN B 1 780 ? -40.188 -1.257 -0.805 1 83.25 780 GLN B O 1
ATOM 13584 N N . ASN B 1 781 ? -38.188 -1.675 -1.758 1 83.56 781 ASN B N 1
ATOM 13585 C CA . ASN B 1 781 ? -37.5 -1.748 -0.462 1 83.56 781 ASN B CA 1
ATOM 13586 C C . ASN B 1 781 ? -37.062 -0.37 0.012 1 83.56 781 ASN B C 1
ATOM 13588 O O . ASN B 1 781 ? -36.875 -0.146 1.212 1 83.56 781 ASN B O 1
ATOM 13592 N N . LEU B 1 782 ? -36.844 0.624 -0.871 1 82.75 782 LEU B N 1
ATOM 13593 C CA . LEU B 1 782 ? -36.25 1.904 -0.504 1 82.75 782 LEU B CA 1
ATOM 13594 C C . LEU B 1 782 ? -37.312 2.977 -0.35 1 82.75 782 LEU B C 1
ATOM 13596 O O . LEU B 1 782 ? -37.156 3.928 0.417 1 82.75 782 LEU B O 1
ATOM 13600 N N . GLU B 1 783 ? -38.406 2.807 -1.188 1 80.38 783 GLU B N 1
ATOM 13601 C CA . GLU B 1 783 ? -39.406 3.863 -1.241 1 80.38 783 GLU B CA 1
ATOM 13602 C C . GLU B 1 783 ? -40.719 3.404 -0.623 1 80.38 783 GLU B C 1
ATOM 13604 O O . GLU B 1 783 ? -40.875 2.234 -0.263 1 80.38 783 GLU B O 1
ATOM 13609 N N . LYS B 1 784 ? -41.688 4.312 -0.522 1 79.81 784 LYS B N 1
ATOM 13610 C CA . LYS B 1 784 ? -43.031 4.031 -0.011 1 79.81 784 LYS B CA 1
ATOM 13611 C C . LYS B 1 784 ? -43.812 3.174 -0.993 1 79.81 784 LYS B C 1
ATOM 13613 O O . LYS B 1 784 ? -43.594 3.25 -2.205 1 79.81 784 LYS B O 1
ATOM 13618 N N . PRO B 1 785 ? -44.656 2.283 -0.586 1 81.25 785 PRO B N 1
ATOM 13619 C CA . PRO B 1 785 ? -45.438 1.388 -1.438 1 81.25 785 PRO B CA 1
ATOM 13620 C C . PRO B 1 785 ? -46.25 2.139 -2.479 1 81.25 785 PRO B C 1
ATOM 13622 O O . PRO B 1 785 ? -46.469 1.641 -3.59 1 81.25 785 PRO B O 1
ATOM 13625 N N . SER B 1 786 ? -46.656 3.344 -2.119 1 81.19 786 SER B N 1
ATOM 13626 C CA . SER B 1 786 ? -47.438 4.113 -3.074 1 81.19 786 SER B CA 1
ATOM 13627 C C . SER B 1 786 ? -46.625 4.453 -4.32 1 81.19 786 SER B C 1
ATOM 13629 O O . SER B 1 786 ? -47.125 4.387 -5.438 1 81.19 786 SER B O 1
ATOM 13631 N N . VAL B 1 787 ? -45.438 4.77 -4.082 1 83.81 787 VAL B N 1
ATOM 13632 C CA . VAL B 1 787 ? -44.562 5.125 -5.195 1 83.81 787 VAL B CA 1
ATOM 13633 C C . VAL B 1 787 ? -44.219 3.881 -6.016 1 83.81 787 VAL B C 1
ATOM 13635 O O . VAL B 1 787 ? -44.188 3.934 -7.25 1 83.81 787 VAL B O 1
ATOM 13638 N N . SER B 1 788 ? -44.094 2.758 -5.383 1 84.88 788 SER B N 1
ATOM 13639 C CA . SER B 1 788 ? -43.781 1.507 -6.066 1 84.88 788 SER B CA 1
ATOM 13640 C C . SER B 1 788 ? -44.938 1.044 -6.922 1 84.88 788 SER B C 1
ATOM 13642 O O . SER B 1 788 ? -44.75 0.504 -8.016 1 84.88 788 SER B O 1
ATOM 13644 N N . LYS B 1 789 ? -46.156 1.261 -6.434 1 84.88 789 LYS B N 1
ATOM 13645 C CA . LYS B 1 789 ? -47.344 0.888 -7.184 1 84.88 789 LYS B CA 1
ATOM 13646 C C . LYS B 1 789 ? -47.5 1.739 -8.445 1 84.88 789 LYS B C 1
ATOM 13648 O O . LYS B 1 789 ? -47.875 1.233 -9.5 1 84.88 789 LYS B O 1
ATOM 13653 N N . GLN B 1 790 ? -47.188 2.92 -8.242 1 86.62 790 GLN B N 1
ATOM 13654 C CA . GLN B 1 790 ? -47.281 3.824 -9.383 1 86.62 790 GLN B CA 1
ATOM 13655 C C . GLN B 1 790 ? -46.312 3.412 -10.484 1 86.62 790 GLN B C 1
ATOM 13657 O O . GLN B 1 790 ? -46.688 3.367 -11.664 1 86.62 790 GLN B O 1
ATOM 13662 N N . HIS B 1 791 ? -45.156 3.117 -10.086 1 89.88 791 HIS B N 1
ATOM 13663 C CA . HIS B 1 791 ? -44.125 2.76 -11.07 1 89.88 791 HIS B CA 1
ATOM 13664 C C . HIS B 1 791 ? -44.406 1.378 -11.656 1 89.88 791 HIS B C 1
ATOM 13666 O O . HIS B 1 791 ? -44.094 1.124 -12.82 1 89.88 791 HIS B O 1
ATOM 13672 N N . ALA B 1 792 ? -44.969 0.519 -10.898 1 89.38 792 ALA B N 1
ATOM 13673 C CA . ALA B 1 792 ? -45.375 -0.799 -11.406 1 89.38 792 ALA B CA 1
ATOM 13674 C C . ALA B 1 792 ? -46.469 -0.688 -12.461 1 89.38 792 ALA B C 1
ATOM 13676 O O . ALA B 1 792 ? -46.469 -1.441 -13.438 1 89.38 792 ALA B O 1
ATOM 13677 N N . THR B 1 793 ? -47.344 0.22 -12.25 1 88.62 793 THR B N 1
ATOM 13678 C CA . THR B 1 793 ? -48.438 0.438 -13.211 1 88.62 793 THR B CA 1
ATOM 13679 C C . THR B 1 793 ? -47.875 0.992 -14.523 1 88.62 793 THR B C 1
ATOM 13681 O O . THR B 1 793 ? -48.312 0.586 -15.602 1 88.62 793 THR B O 1
ATOM 13684 N N . ILE B 1 794 ? -46.938 1.848 -14.336 1 90.12 794 ILE B N 1
ATOM 13685 C CA . ILE B 1 794 ? -46.344 2.428 -15.523 1 90.12 794 ILE B CA 1
ATOM 13686 C C . ILE B 1 794 ? -45.594 1.341 -16.312 1 90.12 794 ILE B C 1
ATOM 13688 O O . ILE B 1 794 ? -45.688 1.298 -17.547 1 90.12 794 ILE B O 1
ATOM 13692 N N . LEU B 1 795 ? -44.938 0.482 -15.641 1 92.12 795 LEU B N 1
ATOM 13693 C CA . LEU B 1 795 ? -44.188 -0.606 -16.266 1 92.12 795 LEU B CA 1
ATOM 13694 C C . LEU B 1 795 ? -45.125 -1.603 -16.922 1 92.12 795 LEU B C 1
ATOM 13696 O O . LEU B 1 795 ? -44.844 -2.127 -18 1 92.12 795 LEU B O 1
ATOM 13700 N N . LEU B 1 796 ? -46.281 -1.798 -16.297 1 90.19 796 LEU B N 1
ATOM 13701 C CA . LEU B 1 796 ? -47.25 -2.709 -16.859 1 90.19 796 LEU B CA 1
ATOM 13702 C C . LEU B 1 796 ? -47.812 -2.156 -18.156 1 90.19 796 LEU B C 1
ATOM 13704 O O . LEU B 1 796 ? -47.969 -2.891 -19.141 1 90.19 796 LEU B O 1
ATOM 13708 N N . ASP B 1 797 ? -48.062 -0.942 -18.109 1 88.94 797 ASP B N 1
ATOM 13709 C CA . ASP B 1 797 ? -48.562 -0.3 -19.312 1 88.94 797 ASP B CA 1
ATOM 13710 C C . ASP B 1 797 ? -47.594 -0.422 -20.469 1 88.94 797 ASP B C 1
ATOM 13712 O O . ASP B 1 797 ? -47.969 -0.722 -21.609 1 88.94 797 ASP B O 1
ATOM 13716 N N . LYS B 1 798 ? -46.375 -0.204 -20.141 1 91.19 798 LYS B N 1
ATOM 13717 C CA . LYS B 1 798 ? -45.344 -0.269 -21.188 1 91.19 798 LYS B CA 1
ATOM 13718 C C . LYS B 1 798 ? -45.125 -1.707 -21.641 1 91.19 798 LYS B C 1
ATOM 13720 O O . LYS B 1 798 ? -44.844 -1.954 -22.812 1 91.19 798 LYS B O 1
ATOM 13725 N N . ALA B 1 799 ? -45.156 -2.6 -20.734 1 91.25 799 ALA B N 1
ATOM 13726 C CA . ALA B 1 799 ? -45 -4.016 -21.047 1 91.25 799 ALA B CA 1
ATOM 13727 C C . ALA B 1 799 ? -46.094 -4.516 -21.969 1 91.25 799 ALA B C 1
ATOM 13729 O O . ALA B 1 799 ? -45.875 -5.309 -22.875 1 91.25 799 ALA B O 1
ATOM 13730 N N . LEU B 1 800 ? -47.281 -4.031 -21.719 1 88.62 800 LEU B N 1
ATOM 13731 C CA . LEU B 1 800 ? -48.438 -4.414 -22.531 1 88.62 800 LEU B CA 1
ATOM 13732 C C . LEU B 1 800 ? -48.312 -3.805 -23.922 1 88.62 800 LEU B C 1
ATOM 13734 O O . LEU B 1 800 ? -48.625 -4.461 -24.922 1 88.62 800 LEU B O 1
ATOM 13738 N N . GLU B 1 801 ? -47.812 -2.674 -23.922 1 86.31 801 GLU B N 1
ATOM 13739 C CA . GLU B 1 801 ? -47.656 -1.993 -25.203 1 86.31 801 GLU B CA 1
ATOM 13740 C C . GLU B 1 801 ? -46.625 -2.707 -26.078 1 86.31 801 GLU B C 1
ATOM 13742 O O . GLU B 1 801 ? -46.812 -2.801 -27.297 1 86.31 801 GLU B O 1
ATOM 13747 N N . LEU B 1 802 ? -45.656 -3.215 -25.469 1 87.94 802 LEU B N 1
ATOM 13748 C CA . LEU B 1 802 ? -44.562 -3.857 -26.219 1 87.94 802 LEU B CA 1
ATOM 13749 C C . LEU B 1 802 ? -44.812 -5.359 -26.312 1 87.94 802 LEU B C 1
ATOM 13751 O O . LEU B 1 802 ? -43.969 -6.09 -26.844 1 87.94 802 LEU B O 1
ATOM 13755 N N . SER B 1 803 ? -45.906 -5.891 -25.812 1 84.69 803 SER B N 1
ATOM 13756 C CA . SER B 1 803 ? -46.375 -7.277 -25.875 1 84.69 803 SER B CA 1
ATOM 13757 C C . SER B 1 803 ? -45.406 -8.203 -25.156 1 84.69 803 SER B C 1
ATOM 13759 O O . SER B 1 803 ? -45.062 -9.273 -25.672 1 84.69 803 SER B O 1
ATOM 13761 N N . ARG B 1 804 ? -44.75 -7.688 -24.109 1 89.12 804 ARG B N 1
ATOM 13762 C CA . ARG B 1 804 ? -43.938 -8.547 -23.25 1 89.12 804 ARG B CA 1
ATOM 13763 C C . ARG B 1 804 ? -44.781 -9.227 -22.188 1 89.12 804 ARG B C 1
ATOM 13765 O O . ARG B 1 804 ? -44.969 -8.688 -21.094 1 89.12 804 ARG B O 1
ATOM 13772 N N . TRP B 1 805 ? -45.25 -10.367 -22.453 1 87.56 805 TRP B N 1
ATOM 13773 C CA . TRP B 1 805 ? -46.312 -11 -21.672 1 87.56 805 TRP B CA 1
ATOM 13774 C C . TRP B 1 805 ? -45.75 -11.594 -20.375 1 87.56 805 TRP B C 1
ATOM 13776 O O . TRP B 1 805 ? -46.438 -11.586 -19.344 1 87.56 805 TRP B O 1
ATOM 13786 N N . GLU B 1 806 ? -44.562 -12.109 -20.391 1 87.5 806 GLU B N 1
ATOM 13787 C CA . GLU B 1 806 ? -44 -12.711 -19.188 1 87.5 806 GLU B CA 1
ATOM 13788 C C . GLU B 1 806 ? -43.844 -11.664 -18.078 1 87.5 806 GLU B C 1
ATOM 13790 O O . GLU B 1 806 ? -44.188 -11.93 -16.922 1 87.5 806 GLU B O 1
ATOM 13795 N N . ILE B 1 807 ? -43.344 -10.578 -18.453 1 90.25 807 ILE B N 1
ATOM 13796 C CA . ILE B 1 807 ? -43.188 -9.492 -17.5 1 90.25 807 ILE B CA 1
ATOM 13797 C C . ILE B 1 807 ? -44.531 -8.992 -17.016 1 90.25 807 ILE B C 1
ATOM 13799 O O . ILE B 1 807 ? -44.688 -8.633 -15.852 1 90.25 807 ILE B O 1
ATOM 13803 N N . SER B 1 808 ? -45.531 -8.945 -17.891 1 89.25 808 SER B N 1
ATOM 13804 C CA . SER B 1 808 ? -46.875 -8.5 -17.531 1 89.25 808 SER B CA 1
ATOM 13805 C C . SER B 1 808 ? -47.5 -9.43 -16.516 1 89.25 808 SER B C 1
ATOM 13807 O O . SER B 1 808 ? -48.188 -8.977 -15.594 1 89.25 808 SER B O 1
ATOM 13809 N N . LYS B 1 809 ? -47.25 -10.641 -16.719 1 89.38 809 LYS B N 1
ATOM 13810 C CA . LYS B 1 809 ? -47.75 -11.617 -15.773 1 89.38 809 LYS B CA 1
ATOM 13811 C C . LYS B 1 809 ? -47.219 -11.375 -14.375 1 89.38 809 LYS B C 1
ATOM 13813 O O . LYS B 1 809 ? -47.969 -11.336 -13.398 1 89.38 809 LYS B O 1
ATOM 13818 N N . ASP B 1 810 ? -45.906 -11.211 -14.297 1 87.56 810 ASP B N 1
ATOM 13819 C CA . ASP B 1 810 ? -45.25 -10.992 -13.016 1 87.56 810 ASP B CA 1
ATOM 13820 C C . ASP B 1 810 ? -45.688 -9.68 -12.383 1 87.56 810 ASP B C 1
ATOM 13822 O O . ASP B 1 810 ? -45.812 -9.586 -11.164 1 87.56 810 ASP B O 1
ATOM 13826 N N . LEU B 1 811 ? -45.938 -8.719 -13.188 1 89.56 811 LEU B N 1
ATOM 13827 C CA . LEU B 1 811 ? -46.344 -7.398 -12.695 1 89.56 811 LEU B CA 1
ATOM 13828 C C . LEU B 1 811 ? -47.75 -7.414 -12.148 1 89.56 811 LEU B C 1
ATOM 13830 O O . LEU B 1 811 ? -48.062 -6.742 -11.156 1 89.56 811 LEU B O 1
ATOM 13834 N N . VAL B 1 812 ? -48.562 -8.164 -12.812 1 86.62 812 VAL B N 1
ATOM 13835 C CA . VAL B 1 812 ? -49.938 -8.281 -12.344 1 86.62 812 VAL B CA 1
ATOM 13836 C C . VAL B 1 812 ? -49.969 -9.008 -11 1 86.62 812 VAL B C 1
ATOM 13838 O O . VAL B 1 812 ? -50.688 -8.602 -10.086 1 86.62 812 VAL B O 1
ATOM 13841 N N . ARG B 1 813 ? -49.156 -9.938 -10.922 1 84.38 813 ARG B N 1
ATOM 13842 C CA . ARG B 1 813 ? -49.031 -10.656 -9.656 1 84.38 813 ARG B CA 1
ATOM 13843 C C . ARG B 1 813 ? -48.5 -9.75 -8.562 1 84.38 813 ARG B C 1
ATOM 13845 O O . ARG B 1 813 ? -48.969 -9.789 -7.422 1 84.38 813 ARG B O 1
ATOM 13852 N N . PHE B 1 814 ? -47.531 -9.039 -8.922 1 85.69 814 PHE B N 1
ATOM 13853 C CA . PHE B 1 814 ? -46.906 -8.102 -8 1 85.69 814 PHE B CA 1
ATOM 13854 C C . PHE B 1 814 ? -47.906 -7.07 -7.512 1 85.69 814 PHE B C 1
ATOM 13856 O O . PHE B 1 814 ? -48 -6.777 -6.316 1 85.69 814 PHE B O 1
ATOM 13863 N N . LEU B 1 815 ? -48.656 -6.461 -8.383 1 83.5 815 LEU B N 1
ATOM 13864 C CA . LEU B 1 815 ? -49.594 -5.406 -8.055 1 83.5 815 LEU B CA 1
ATOM 13865 C C . LEU B 1 815 ? -50.75 -5.949 -7.203 1 83.5 815 LEU B C 1
ATOM 13867 O O . LEU B 1 815 ? -51.25 -5.254 -6.32 1 83.5 815 LEU B O 1
ATOM 13871 N N . ARG B 1 816 ? -51.094 -7.172 -7.344 1 78.44 816 ARG B N 1
ATOM 13872 C CA . ARG B 1 816 ? -52.188 -7.793 -6.57 1 78.44 816 ARG B CA 1
ATOM 13873 C C . ARG B 1 816 ? -51.719 -8.109 -5.152 1 78.44 816 ARG B C 1
ATOM 13875 O O . ARG B 1 816 ? -52.5 -8.055 -4.211 1 78.44 816 ARG B O 1
ATOM 13882 N N . CYS B 1 817 ? -50.469 -8.367 -4.977 1 73.5 817 CYS B N 1
ATOM 13883 C CA . CYS B 1 817 ? -49.906 -8.703 -3.676 1 73.5 817 CYS B CA 1
ATOM 13884 C C . CYS B 1 817 ? -49.75 -7.453 -2.818 1 73.5 817 CYS B C 1
ATOM 13886 O O . CYS B 1 817 ? -49.938 -7.5 -1.602 1 73.5 817 CYS B O 1
ATOM 13888 N N . ILE B 1 818 ? -49.25 -6.391 -3.389 1 67.19 818 ILE B N 1
ATOM 13889 C CA . ILE B 1 818 ? -49.062 -5.156 -2.635 1 67.19 818 ILE B CA 1
ATOM 13890 C C . ILE B 1 818 ? -50.406 -4.672 -2.105 1 67.19 818 ILE B C 1
ATOM 13892 O O . ILE B 1 818 ? -50.469 -4.137 -0.997 1 67.19 818 ILE B O 1
ATOM 13896 N N . SER B 1 819 ? -51.531 -4.699 -2.857 1 57.16 819 SER B N 1
ATOM 13897 C CA . SER B 1 819 ? -52.844 -4.246 -2.479 1 57.16 819 SER B CA 1
ATOM 13898 C C . SER B 1 819 ? -53.375 -5.035 -1.289 1 57.16 819 SER B C 1
ATOM 13900 O O . SER B 1 819 ? -54.062 -4.48 -0.427 1 57.16 819 SER B O 1
ATOM 13902 N N . ASP B 1 820 ? -53.375 -6.34 -1.44 1 51.34 820 ASP B N 1
ATOM 13903 C CA . ASP B 1 820 ? -54.062 -7.141 -0.435 1 51.34 820 ASP B CA 1
ATOM 13904 C C . ASP B 1 820 ? -53.469 -6.93 0.949 1 51.34 820 ASP B C 1
ATOM 13906 O O . ASP B 1 820 ? -54.125 -7.113 1.965 1 51.34 820 ASP B O 1
ATOM 13910 N N . GLY B 1 821 ? -52.281 -6.887 1.541 1 44.53 821 GLY B N 1
ATOM 13911 C CA . GLY B 1 821 ? -51.844 -6.965 2.932 1 44.53 821 GLY B CA 1
ATOM 13912 C C . GLY B 1 821 ? -50.812 -5.938 3.297 1 44.53 821 GLY B C 1
ATOM 13913 O O . GLY B 1 821 ? -50.875 -5.324 4.363 1 44.53 821 GLY B O 1
ATOM 13914 N N . GLU B 1 822 ? -49.5 -6.074 2.945 1 42.59 822 GLU B N 1
ATOM 13915 C CA . GLU B 1 822 ? -48.25 -5.797 3.652 1 42.59 822 GLU B CA 1
ATOM 13916 C C . GLU B 1 822 ? -47.875 -4.316 3.57 1 42.59 822 GLU B C 1
ATOM 13918 O O . GLU B 1 822 ? -46.781 -3.965 3.152 1 42.59 822 GLU B O 1
ATOM 13923 N N . LEU B 1 823 ? -48.656 -3.535 3.166 1 39.53 823 LEU B N 1
ATOM 13924 C CA . LEU B 1 823 ? -48.375 -2.104 3.176 1 39.53 823 LEU B CA 1
ATOM 13925 C C . LEU B 1 823 ? -47.781 -1.674 4.516 1 39.53 823 LEU B C 1
ATOM 13927 O O . LEU B 1 823 ? -47.281 -0.562 4.645 1 39.53 823 LEU B O 1
ATOM 13931 N N . ASP B 1 824 ? -48.469 -2.232 5.574 1 36.97 824 ASP B N 1
ATOM 13932 C CA . ASP B 1 824 ? -48.125 -1.678 6.879 1 36.97 824 ASP B CA 1
ATOM 13933 C C . ASP B 1 824 ? -46.688 -2.02 7.258 1 36.97 824 ASP B C 1
ATOM 13935 O O . ASP B 1 824 ? -46.312 -1.949 8.43 1 36.97 824 ASP B O 1
ATOM 13939 N N . SER B 1 825 ? -46.188 -2.947 6.52 1 34.94 825 SER B N 1
ATOM 13940 C CA . SER B 1 825 ? -44.906 -3.205 7.105 1 34.94 825 SER B CA 1
ATOM 13941 C C . SER B 1 825 ? -44 -1.957 7.074 1 34.94 825 SER B C 1
ATOM 13943 O O . SER B 1 825 ? -43.938 -1.273 6.051 1 34.94 825 SER B O 1
ATOM 13945 N N . PRO B 1 826 ? -43.906 -1.313 8.219 1 35.03 826 PRO B N 1
ATOM 13946 C CA . PRO B 1 826 ? -43.094 -0.113 8.258 1 35.03 826 PRO B CA 1
ATOM 13947 C C . PRO B 1 826 ? -41.875 -0.214 7.344 1 35.03 826 PRO B C 1
ATOM 13949 O O . PRO B 1 826 ? -41.375 -1.315 7.082 1 35.03 826 PRO B O 1
ATOM 13952 N N . PRO B 1 827 ? -41.906 0.515 6.23 1 34.53 827 PRO B N 1
ATOM 13953 C CA . PRO B 1 827 ? -40.688 0.471 5.441 1 34.53 827 PRO B CA 1
ATOM 13954 C C . PRO B 1 827 ? -39.469 0.028 6.262 1 34.53 827 PRO B C 1
ATOM 13956 O O . PRO B 1 827 ? -39.375 0.325 7.457 1 34.53 827 PRO B O 1
ATOM 13959 N N . ARG B 1 828 ? -39.062 -1.227 6.039 1 31.89 828 ARG B N 1
ATOM 13960 C CA . ARG B 1 828 ? -37.844 -1.618 6.746 1 31.89 828 ARG B CA 1
ATOM 13961 C C . ARG B 1 828 ? -36.969 -0.41 7.004 1 31.89 828 ARG B C 1
ATOM 13963 O O . ARG B 1 828 ? -36.844 0.483 6.164 1 31.89 828 ARG B O 1
ATOM 13970 N N . THR B 1 829 ? -36.938 -0.063 8.25 1 28.83 829 THR B N 1
ATOM 13971 C CA . THR B 1 829 ? -36.156 1.035 8.766 1 28.83 829 THR B CA 1
ATOM 13972 C C . THR B 1 829 ? -34.875 1.229 7.914 1 28.83 829 THR B C 1
ATOM 13974 O O . THR B 1 829 ? -34.125 0.28 7.684 1 28.83 829 THR B O 1
ATOM 13977 N N . PRO B 1 830 ? -35.125 1.907 6.723 1 30.11 830 PRO B N 1
ATOM 13978 C CA . PRO B 1 830 ? -33.812 2.197 6.082 1 30.11 830 PRO B CA 1
ATOM 13979 C C . PRO B 1 830 ? -32.656 2.125 7.055 1 30.11 830 PRO B C 1
ATOM 13981 O O . PRO B 1 830 ? -32.75 2.582 8.195 1 30.11 830 PRO B O 1
ATOM 13984 N N . THR B 1 831 ? -32.125 0.911 7.066 1 28.38 831 THR B N 1
ATOM 13985 C CA . THR B 1 831 ? -30.953 0.878 7.934 1 28.38 831 THR B CA 1
ATOM 13986 C C . THR B 1 831 ? -30.266 2.242 7.973 1 28.38 831 THR B C 1
ATOM 13988 O O . THR B 1 831 ? -29.578 2.625 7.023 1 28.38 831 THR B O 1
ATOM 13991 N N . SER B 1 832 ? -31.094 3.297 8.078 1 27.88 832 SER B N 1
ATOM 13992 C CA . SER B 1 832 ? -30.391 4.523 8.453 1 27.88 832 SER B CA 1
ATOM 13993 C C . SER B 1 832 ? -29.172 4.227 9.312 1 27.88 832 SER B C 1
ATOM 13995 O O . SER B 1 832 ? -29.266 3.518 10.32 1 27.88 832 SER B O 1
ATOM 13997 N N . VAL B 1 833 ? -28.203 3.889 8.633 1 30.05 833 VAL B N 1
ATOM 13998 C CA . VAL B 1 833 ? -27.016 3.906 9.477 1 30.05 833 VAL B CA 1
ATOM 13999 C C . VAL B 1 833 ? -27.266 4.805 10.688 1 30.05 833 VAL B C 1
ATOM 14001 O O . VAL B 1 833 ? -27.469 6.012 10.547 1 30.05 833 VAL B O 1
ATOM 14004 N N . LYS B 1 834 ? -28.094 4.363 11.648 1 27.55 834 LYS B N 1
ATOM 14005 C CA . LYS B 1 834 ? -28.234 5.066 12.922 1 27.55 834 LYS B CA 1
ATOM 14006 C C . LYS B 1 834 ? -27 5.918 13.219 1 27.55 834 LYS B C 1
ATOM 14008 O O . LYS B 1 834 ? -25.891 5.402 13.273 1 27.55 834 LYS B O 1
ATOM 14013 N N . PRO B 1 835 ? -27.062 7.133 12.719 1 28.55 835 PRO B N 1
ATOM 14014 C CA . PRO B 1 835 ? -26 7.914 13.344 1 28.55 835 PRO B CA 1
ATOM 14015 C C . PRO B 1 835 ? -25.734 7.5 14.789 1 28.55 835 PRO B C 1
ATOM 14017 O O . PRO B 1 835 ? -26.672 7.281 15.555 1 28.55 835 PRO B O 1
ATOM 14020 N N . LEU B 1 836 ? -24.938 6.508 14.969 1 28.45 836 LEU B N 1
ATOM 14021 C CA . LEU B 1 836 ? -24.672 6.141 16.359 1 28.45 836 LEU B CA 1
ATOM 14022 C C . LEU B 1 836 ? -25.141 7.25 17.297 1 28.45 836 LEU B C 1
ATOM 14024 O O . LEU B 1 836 ? -25.156 8.422 16.922 1 28.45 836 LEU B O 1
ATOM 14028 N N . HIS B 1 837 ? -25.656 6.961 18.5 1 27.81 837 HIS B N 1
ATOM 14029 C CA . HIS B 1 837 ? -26.234 7.641 19.656 1 27.81 837 HIS B CA 1
ATOM 14030 C C . HIS B 1 837 ? -25.547 8.977 19.922 1 27.81 837 HIS B C 1
ATOM 14032 O O . HIS B 1 837 ? -24.344 9.008 20.188 1 27.81 837 HIS B O 1
ATOM 14038 N N . SER B 1 838 ? -25.844 9.945 19.188 1 28.66 838 SER B N 1
ATOM 14039 C CA . SER B 1 838 ? -25.578 11.273 19.734 1 28.66 838 SER B CA 1
ATOM 14040 C C . SER B 1 838 ? -25.922 11.344 21.219 1 28.66 838 SER B C 1
ATOM 14042 O O . SER B 1 838 ? -27.031 10.961 21.609 1 28.66 838 SER B O 1
ATOM 14044 N N . PRO B 1 839 ? -25.156 11.078 22.188 1 29.81 839 PRO B N 1
ATOM 14045 C CA . PRO B 1 839 ? -25.781 11.344 23.484 1 29.81 839 PRO B CA 1
ATOM 14046 C C . PRO B 1 839 ? -26.844 12.438 23.406 1 29.81 839 PRO B C 1
ATOM 14048 O O . PRO B 1 839 ? -26.812 13.273 22.5 1 29.81 839 PRO B O 1
ATOM 14051 N N . PRO B 1 840 ? -28.125 12.227 23.938 1 27.97 840 PRO B N 1
ATOM 14052 C CA . PRO B 1 840 ? -29.141 13.281 23.938 1 27.97 840 PRO B CA 1
ATOM 14053 C C . PRO B 1 840 ? -28.547 14.68 24.031 1 27.97 840 PRO B C 1
ATOM 14055 O O . PRO B 1 840 ? -27.516 14.875 24.688 1 27.97 840 PRO B O 1
ATOM 14058 N N . HIS B 1 841 ? -28.703 15.453 23.047 1 29.12 841 HIS B N 1
ATOM 14059 C CA . HIS B 1 841 ? -28.469 16.891 23.031 1 29.12 841 HIS B CA 1
ATOM 14060 C C . HIS B 1 841 ? -28.938 17.531 24.344 1 29.12 841 HIS B C 1
ATOM 14062 O O . HIS B 1 841 ? -30.125 17.484 24.672 1 29.12 841 HIS B O 1
ATOM 14068 N N . SER B 1 842 ? -28.297 17.438 25.469 1 28.47 842 SER B N 1
ATOM 14069 C CA . SER B 1 842 ? -28.781 18.312 26.547 1 28.47 842 SER B CA 1
ATOM 14070 C C . SER B 1 842 ? -29.203 19.672 25.984 1 28.47 842 SER B C 1
ATOM 14072 O O . SER B 1 842 ? -28.578 20.188 25.062 1 28.47 842 SER B O 1
ATOM 14074 N N . PRO B 1 843 ? -30.547 20.094 26.078 1 27.31 843 PRO B N 1
ATOM 14075 C CA . PRO B 1 843 ? -30.938 21.453 25.688 1 27.31 843 PRO B CA 1
ATOM 14076 C C . PRO B 1 843 ? -29.844 22.484 25.922 1 27.31 843 PRO B C 1
ATOM 14078 O O . PRO B 1 843 ? -28.984 22.281 26.781 1 27.31 843 PRO B O 1
ATOM 14081 N N . VAL B 1 844 ? -29.641 23.328 24.953 1 31.23 844 VAL B N 1
ATOM 14082 C CA . VAL B 1 844 ? -28.844 24.562 24.922 1 31.23 844 VAL B CA 1
ATOM 14083 C C . VAL B 1 844 ? -29.016 25.328 26.234 1 31.23 844 VAL B C 1
ATOM 14085 O O . VAL B 1 844 ? -30.078 25.906 26.484 1 31.23 844 VAL B O 1
ATOM 14088 N N . SER B 1 845 ? -28.875 24.812 27.453 1 27.67 845 SER B N 1
ATOM 14089 C CA . SER B 1 845 ? -28.906 25.828 28.5 1 27.67 845 SER B CA 1
ATOM 14090 C C . SER B 1 845 ? -28.047 27.031 28.125 1 27.67 845 SER B C 1
ATOM 14092 O O . SER B 1 845 ? -27.094 26.906 27.375 1 27.67 845 SER B O 1
ATOM 14094 N N . SER B 1 846 ? -28.609 28.25 28.281 1 27.27 846 SER B N 1
ATOM 14095 C CA . SER B 1 846 ? -28.078 29.609 28.172 1 27.27 846 SER B CA 1
ATOM 14096 C C . SER B 1 846 ? -26.656 29.703 28.703 1 27.27 846 SER B C 1
ATOM 14098 O O . SER B 1 846 ? -26.406 29.328 29.859 1 27.27 846 SER B O 1
ATOM 14100 N N . VAL B 1 847 ? -25.703 29.531 27.891 1 30.5 847 VAL B N 1
ATOM 14101 C CA . VAL B 1 847 ? -24.328 29.875 28.234 1 30.5 847 VAL B CA 1
ATOM 14102 C C . VAL B 1 847 ? -24.297 31.25 28.891 1 30.5 847 VAL B C 1
ATOM 14104 O O . VAL B 1 847 ? -24.578 32.281 28.25 1 30.5 847 VAL B O 1
ATOM 14107 N N . ASP B 1 848 ? -24.859 31.422 30.062 1 26.16 848 ASP B N 1
ATOM 14108 C CA . ASP B 1 848 ? -24.5 32.688 30.688 1 26.16 848 ASP B CA 1
ATOM 14109 C C . ASP B 1 848 ? -23.016 32.969 30.547 1 26.16 848 ASP B C 1
ATOM 14111 O O . ASP B 1 848 ? -22.219 32.031 30.375 1 26.16 848 ASP B O 1
ATOM 14115 N N . GLY B 1 849 ? -22.578 34.281 30.422 1 27.41 849 GLY B N 1
ATOM 14116 C CA . GLY B 1 849 ? -21.391 35.031 30.031 1 27.41 849 GLY B CA 1
ATOM 14117 C C . GLY B 1 849 ? -20.109 34.469 30.609 1 27.41 849 GLY B C 1
ATOM 14118 O O . GLY B 1 849 ? -19.062 34.438 29.953 1 27.41 849 GLY B O 1
ATOM 14119 N N . GLU B 1 850 ? -20.047 34.531 32.062 1 26.2 850 GLU B N 1
ATOM 14120 C CA . GLU B 1 850 ? -18.734 34.594 32.688 1 26.2 850 GLU B CA 1
ATOM 14121 C C . GLU B 1 850 ? -17.953 33.281 32.469 1 26.2 850 GLU B C 1
ATOM 14123 O O . GLU B 1 850 ? -16.781 33.312 32.125 1 26.2 850 GLU B O 1
ATOM 14128 N N . ASP B 1 851 ? -18.359 32.188 33.375 1 26.02 851 ASP B N 1
ATOM 14129 C CA . ASP B 1 851 ? -17.531 31.031 33.719 1 26.02 851 ASP B CA 1
ATOM 14130 C C . ASP B 1 851 ? -17.547 30 32.594 1 26.02 851 ASP B C 1
ATOM 14132 O O . ASP B 1 851 ? -18.531 29.281 32.406 1 26.02 851 ASP B O 1
ATOM 14136 N N . MET B 1 852 ? -17.109 30.297 31.422 1 28.06 852 MET B N 1
ATOM 14137 C CA . MET B 1 852 ? -16.859 29.266 30.422 1 28.06 852 MET B CA 1
ATOM 14138 C C . MET B 1 852 ? -16.469 27.938 31.078 1 28.06 852 MET B C 1
ATOM 14140 O O . MET B 1 852 ? -16.109 26.984 30.391 1 28.06 852 MET B O 1
ATOM 14144 N N . ASN B 1 853 ? -15.984 27.906 32.406 1 24.86 853 ASN B N 1
ATOM 14145 C CA . ASN B 1 853 ? -15.805 26.734 33.25 1 24.86 853 ASN B CA 1
ATOM 14146 C C . ASN B 1 853 ? -17.141 26.141 33.688 1 24.86 853 ASN B C 1
ATOM 14148 O O . ASN B 1 853 ? -17.203 25.375 34.625 1 24.86 853 ASN B O 1
ATOM 14152 N N . MET B 1 854 ? -18.328 26.938 33.719 1 24.14 854 MET B N 1
ATOM 14153 C CA . MET B 1 854 ? -19.469 26.656 34.594 1 24.14 854 MET B CA 1
ATOM 14154 C C . MET B 1 854 ? -20.172 25.375 34.156 1 24.14 854 MET B C 1
ATOM 14156 O O . MET B 1 854 ? -20.281 25.078 32.969 1 24.14 854 MET B O 1
ATOM 14160 N N . PRO B 1 855 ? -20.719 24.562 35.25 1 23.88 855 PRO B N 1
ATOM 14161 C CA . PRO B 1 855 ? -21.516 23.344 35.375 1 23.88 855 PRO B CA 1
ATOM 14162 C C . PRO B 1 855 ? -22.922 23.484 34.781 1 23.88 855 PRO B C 1
ATOM 14164 O O . PRO B 1 855 ? -23.531 24.547 34.906 1 23.88 855 PRO B O 1
ATOM 14167 N N . TYR B 1 856 ? -23.281 23.016 33.688 1 23.05 856 TYR B N 1
ATOM 14168 C CA . TYR B 1 856 ? -24.578 22.938 33 1 23.05 856 TYR B CA 1
ATOM 14169 C C . TYR B 1 856 ? -25.656 22.438 33.969 1 23.05 856 TYR B C 1
ATOM 14171 O O . TYR B 1 856 ? -25.578 21.328 34.469 1 23.05 856 TYR B O 1
ATOM 14179 N N . ALA B 1 857 ? -26.203 23.328 34.906 1 20.5 857 ALA B N 1
ATOM 14180 C CA . ALA B 1 857 ? -27.297 22.953 35.781 1 20.5 857 ALA B CA 1
ATOM 14181 C C . ALA B 1 857 ? -28.547 22.578 35 1 20.5 857 ALA B C 1
ATOM 14183 O O . ALA B 1 857 ? -29.047 23.359 34.219 1 20.5 857 ALA B O 1
ATOM 14184 N N . VAL B 1 858 ? -28.75 21.297 34.75 1 20.94 858 VAL B N 1
ATOM 14185 C CA . VAL B 1 858 ? -29.906 20.625 34.188 1 20.94 858 VAL B CA 1
ATOM 14186 C C . VAL B 1 858 ? -31.125 20.859 35.062 1 20.94 858 VAL B C 1
ATOM 14188 O O . VAL B 1 858 ? -31.109 20.578 36.281 1 20.94 858 VAL B O 1
ATOM 14191 N N . THR B 1 859 ? -31.812 21.906 34.938 1 19.17 859 THR B N 1
ATOM 14192 C CA . THR B 1 859 ? -33.062 22.047 35.688 1 19.17 859 THR B CA 1
ATOM 14193 C C . THR B 1 859 ? -34 20.875 35.438 1 19.17 859 THR B C 1
ATOM 14195 O O . THR B 1 859 ? -34.062 20.375 34.312 1 19.17 859 THR B O 1
ATOM 14198 N N . GLY B 1 860 ? -34.594 20.219 36.562 1 18.78 860 GLY B N 1
ATOM 14199 C CA . GLY B 1 860 ? -35.375 19.078 37 1 18.78 860 GLY B CA 1
ATOM 14200 C C . GLY B 1 860 ? -36.812 19.078 36.469 1 18.78 860 GLY B C 1
ATOM 14201 O O . GLY B 1 860 ? -37.75 19.25 37.219 1 18.78 860 GLY B O 1
ATOM 14202 N N . GLN B 1 861 ? -37.125 19.328 35.156 1 18.7 861 GLN B N 1
ATOM 14203 C CA . GLN B 1 861 ? -38.562 19.297 35 1 18.7 861 GLN B CA 1
ATOM 14204 C C . GLN B 1 861 ? -39.125 17.953 35.5 1 18.7 861 GLN B C 1
ATOM 14206 O O . GLN B 1 861 ? -38.469 16.922 35.406 1 18.7 861 GLN B O 1
ATOM 14211 N N . ASN B 1 862 ? -40.25 17.984 36.25 1 17.73 862 ASN B N 1
ATOM 14212 C CA . ASN B 1 862 ? -41.062 17.125 37.094 1 17.73 862 ASN B CA 1
ATOM 14213 C C . ASN B 1 862 ? -41.719 15.992 36.281 1 17.73 862 ASN B C 1
ATOM 14215 O O . ASN B 1 862 ? -42.781 16.172 35.688 1 17.73 862 ASN B O 1
ATOM 14219 N N . ARG B 1 863 ? -40.969 15.336 35.406 1 17.47 863 ARG B N 1
ATOM 14220 C CA . ARG B 1 863 ? -41.781 14.344 34.719 1 17.47 863 ARG B CA 1
ATOM 14221 C C . ARG B 1 863 ? -42.406 13.344 35.688 1 17.47 863 ARG B C 1
ATOM 14223 O O . ARG B 1 863 ? -41.719 12.852 36.594 1 17.47 863 ARG B O 1
ATOM 14230 N N . GLY B 1 864 ? -43.719 13.242 35.719 1 16.67 864 GLY B N 1
ATOM 14231 C CA . GLY B 1 864 ? -44.656 12.445 36.531 1 16.67 864 GLY B CA 1
ATOM 14232 C C . GLY B 1 864 ? -44.312 10.969 36.531 1 16.67 864 GLY B C 1
ATOM 14233 O O . GLY B 1 864 ? -43.312 10.555 35.969 1 16.67 864 GLY B O 1
ATOM 14234 N N . SER B 1 865 ? -45.281 10.117 36.25 1 16.69 865 SER B N 1
ATOM 14235 C CA . SER B 1 865 ? -45.875 9.039 37.031 1 16.69 865 SER B CA 1
ATOM 14236 C C . SER B 1 865 ? -45.156 7.719 36.812 1 16.69 865 SER B C 1
ATOM 14238 O O . SER B 1 865 ? -44.312 7.613 35.906 1 16.69 865 SER B O 1
ATOM 14240 N N . LYS B 1 866 ? -46.062 6.512 36.844 1 17.56 866 LYS B N 1
ATOM 14241 C CA . LYS B 1 866 ? -46 5.195 37.469 1 17.56 866 LYS B CA 1
ATOM 14242 C C . LYS B 1 866 ? -45.188 4.211 36.656 1 17.56 866 LYS B C 1
ATOM 14244 O O . LYS B 1 866 ? -45.219 4.246 35.406 1 17.56 866 LYS B O 1
ATOM 14249 N N . PRO B 1 867 ? -44.312 3.486 37.281 1 19.31 867 PRO B N 1
ATOM 14250 C CA . PRO B 1 867 ? -43.219 2.576 36.938 1 19.31 867 PRO B CA 1
ATOM 14251 C C . PRO B 1 867 ? -43.719 1.297 36.25 1 19.31 867 PRO B C 1
ATOM 14253 O O . PRO B 1 867 ? -42.906 0.389 36 1 19.31 867 PRO B O 1
ATOM 14256 N N . SER B 1 868 ? -45.094 1.158 35.906 1 17.34 868 SER B N 1
ATOM 14257 C CA . SER B 1 868 ? -45.531 -0.17 36.312 1 17.34 868 SER B CA 1
ATOM 14258 C C . SER B 1 868 ? -44.688 -1.261 35.688 1 17.34 868 SER B C 1
ATOM 14260 O O . SER B 1 868 ? -43.844 -0.976 34.844 1 17.34 868 SER B O 1
ATOM 14262 N N . SER B 1 869 ? -45.344 -2.35 35.219 1 17.86 869 SER B N 1
ATOM 14263 C CA . SER B 1 869 ? -45.344 -3.799 35.375 1 17.86 869 SER B CA 1
ATOM 14264 C C . SER B 1 869 ? -44.438 -4.48 34.344 1 17.86 869 SER B C 1
ATOM 14266 O O . SER B 1 869 ? -44.25 -3.98 33.25 1 17.86 869 SER B O 1
ATOM 14268 N N . ARG B 1 870 ? -43.5 -5.207 34.812 1 21 870 ARG B N 1
ATOM 14269 C CA . ARG B 1 870 ? -42.375 -6.031 34.375 1 21 870 ARG B CA 1
ATOM 14270 C C . ARG B 1 870 ? -42.812 -7.008 33.281 1 21 870 ARG B C 1
ATOM 14272 O O . ARG B 1 870 ? -43.125 -8.164 33.562 1 21 870 ARG B O 1
ATOM 14279 N N . GLY B 1 871 ? -43.875 -6.617 32.406 1 18.31 871 GLY B N 1
ATOM 14280 C CA . GLY B 1 871 ? -44.5 -7.754 31.734 1 18.31 871 GLY B CA 1
ATOM 14281 C C . GLY B 1 871 ? -43.469 -8.695 31.125 1 18.31 871 GLY B C 1
ATOM 14282 O O . GLY B 1 871 ? -42.344 -8.297 30.844 1 18.31 871 GLY B O 1
ATOM 14283 N N . THR B 1 872 ? -43.5 -9.977 31.562 1 19.45 872 THR B N 1
ATOM 14284 C CA . THR B 1 872 ? -42.875 -11.281 31.359 1 19.45 872 THR B CA 1
ATOM 14285 C C . THR B 1 872 ? -42.688 -11.57 29.875 1 19.45 872 THR B C 1
ATOM 14287 O O . THR B 1 872 ? -43.688 -11.625 29.141 1 19.45 872 THR B O 1
ATOM 14290 N N . LEU B 1 873 ? -41.844 -10.883 29.281 1 19.05 873 LEU B N 1
ATOM 14291 C CA . LEU B 1 873 ? -41.812 -11.016 27.828 1 19.05 873 LEU B CA 1
ATOM 14292 C C . LEU B 1 873 ? -41.688 -12.477 27.422 1 19.05 873 LEU B C 1
ATOM 14294 O O . LEU B 1 873 ? -40.594 -13.07 27.578 1 19.05 873 LEU B O 1
ATOM 14298 N N . SER B 1 874 ? -42.625 -13.375 27.938 1 19.16 874 SER B N 1
ATOM 14299 C CA . SER B 1 874 ? -42.75 -14.789 27.609 1 19.16 874 SER B CA 1
ATOM 14300 C C . SER B 1 874 ? -42.5 -15.047 26.141 1 19.16 874 SER B C 1
ATOM 14302 O O . SER B 1 874 ? -42.812 -14.219 25.281 1 19.16 874 SER B O 1
ATOM 14304 N N . ARG B 1 875 ? -41.531 -15.859 25.969 1 21.22 875 ARG B N 1
ATOM 14305 C CA . ARG B 1 875 ? -41.031 -16.344 24.672 1 21.22 875 ARG B CA 1
ATOM 14306 C C . ARG B 1 875 ? -42.188 -16.859 23.812 1 21.22 875 ARG B C 1
ATOM 14308 O O . ARG B 1 875 ? -42.875 -17.797 24.203 1 21.22 875 ARG B O 1
ATOM 14315 N N . GLY B 1 876 ? -43.062 -16.062 23.406 1 21.05 876 GLY B N 1
ATOM 14316 C CA . GLY B 1 876 ? -44.281 -16.625 22.812 1 21.05 876 GLY B CA 1
ATOM 14317 C C . GLY B 1 876 ? -44 -17.828 21.922 1 21.05 876 GLY B C 1
ATOM 14318 O O . GLY B 1 876 ? -42.906 -18.031 21.453 1 21.05 876 GLY B O 1
ATOM 14319 N N . PRO B 1 877 ? -44.656 -18.984 22.172 1 21.17 877 PRO B N 1
ATOM 14320 C CA . PRO B 1 877 ? -44.656 -20.312 21.547 1 21.17 877 PRO B CA 1
ATOM 14321 C C . PRO B 1 877 ? -44.469 -20.234 20.031 1 21.17 877 PRO B C 1
ATOM 14323 O O . PRO B 1 877 ? -44.719 -19.203 19.422 1 21.17 877 PRO B O 1
ATOM 14326 N N . SER B 1 878 ? -43.656 -21.219 19.547 1 21.08 878 SER B N 1
ATOM 14327 C CA . SER B 1 878 ? -43.406 -21.562 18.141 1 21.08 878 SER B CA 1
ATOM 14328 C C . SER B 1 878 ? -44.719 -21.609 17.344 1 21.08 878 SER B C 1
ATOM 14330 O O . SER B 1 878 ? -45.594 -22.406 17.656 1 21.08 878 SER B O 1
ATOM 14332 N N . LEU B 1 879 ? -45.375 -20.531 17.203 1 22.67 879 LEU B N 1
ATOM 14333 C CA . LEU B 1 879 ? -46.656 -20.609 16.531 1 22.67 879 LEU B CA 1
ATOM 14334 C C . LEU B 1 879 ? -46.594 -21.578 15.352 1 22.67 879 LEU B C 1
ATOM 14336 O O . LEU B 1 879 ? -45.719 -21.469 14.5 1 22.67 879 LEU B O 1
ATOM 14340 N N . ASP B 1 880 ? -47 -22.766 15.602 1 20.92 880 ASP B N 1
ATOM 14341 C CA . ASP B 1 880 ? -47.344 -23.828 14.68 1 20.92 880 ASP B CA 1
ATOM 14342 C C . ASP B 1 880 ? -48 -23.281 13.406 1 20.92 880 ASP B C 1
ATOM 14344 O O . ASP B 1 880 ? -48.906 -22.469 13.469 1 20.92 880 ASP B O 1
ATOM 14348 N N . LYS B 1 881 ? -47.156 -23.219 12.391 1 24.64 881 LYS B N 1
ATOM 14349 C CA . LYS B 1 881 ? -47.562 -22.906 11.031 1 24.64 881 LYS B CA 1
ATOM 14350 C C . LYS B 1 881 ? -48.875 -23.625 10.688 1 24.64 881 LYS B C 1
ATOM 14352 O O . LYS B 1 881 ? -48.844 -24.766 10.203 1 24.64 881 LYS B O 1
ATOM 14357 N N . THR B 1 882 ? -49.781 -23.828 11.719 1 22.17 882 THR B N 1
ATOM 14358 C CA . THR B 1 882 ? -51 -24.453 11.203 1 22.17 882 THR B CA 1
ATOM 14359 C C . THR B 1 882 ? -51.469 -23.766 9.93 1 22.17 882 THR B C 1
ATOM 14361 O O . THR B 1 882 ? -51.531 -22.531 9.883 1 22.17 882 THR B O 1
ATOM 14364 N N . TYR B 1 883 ? -51.25 -24.531 8.844 1 22.34 883 TYR B N 1
ATOM 14365 C CA . TYR B 1 883 ? -51.844 -24.375 7.523 1 22.34 883 TYR B CA 1
ATOM 14366 C C . TYR B 1 883 ? -53.344 -24.031 7.641 1 22.34 883 TYR B C 1
ATOM 14368 O O . TYR B 1 883 ? -54.156 -24.875 8.039 1 22.34 883 TYR B O 1
ATOM 14376 N N . LEU B 1 884 ? -53.688 -23.047 8.461 1 24.23 884 LEU B N 1
ATOM 14377 C CA . LEU B 1 884 ? -55.125 -22.734 8.398 1 24.23 884 LEU B CA 1
ATOM 14378 C C . LEU B 1 884 ? -55.625 -22.828 6.961 1 24.23 884 LEU B C 1
ATOM 14380 O O . LEU B 1 884 ? -55.062 -22.203 6.059 1 24.23 884 LEU B O 1
ATOM 14384 N N . MET B 1 885 ? -56.125 -23.969 6.68 1 24.05 885 MET B N 1
ATOM 14385 C CA . MET B 1 885 ? -56.969 -24.25 5.531 1 24.05 885 MET B CA 1
ATOM 14386 C C . MET B 1 885 ? -57.969 -23.109 5.285 1 24.05 885 MET B C 1
ATOM 14388 O O . MET B 1 885 ? -58.875 -22.906 6.066 1 24.05 885 MET B O 1
ATOM 14392 N N . ARG B 1 886 ? -57.375 -21.938 5.043 1 26.38 886 ARG B N 1
ATOM 14393 C CA . ARG B 1 886 ? -58.312 -20.906 4.613 1 26.38 886 ARG B CA 1
ATOM 14394 C C . ARG B 1 886 ? -59.312 -21.469 3.625 1 26.38 886 ARG B C 1
ATOM 14396 O O . ARG B 1 886 ? -58.969 -22.016 2.59 1 26.38 886 ARG B O 1
ATOM 14403 N N . THR B 1 887 ? -60.312 -21.969 4.219 1 26.28 887 THR B N 1
ATOM 14404 C CA . THR B 1 887 ? -61.438 -22.266 3.344 1 26.28 887 THR B CA 1
ATOM 14405 C C . THR B 1 887 ? -61.656 -21.125 2.344 1 26.28 887 THR B C 1
ATOM 14407 O O . THR B 1 887 ? -61.625 -19.953 2.713 1 26.28 887 THR B O 1
ATOM 14410 N N . PRO B 1 888 ? -61.375 -21.391 1.059 1 30.27 888 PRO B N 1
ATOM 14411 C CA . PRO B 1 888 ? -61.594 -20.516 -0.095 1 30.27 888 PRO B CA 1
ATOM 14412 C C . PRO B 1 888 ? -62.938 -19.812 -0.037 1 30.27 888 PRO B C 1
ATOM 14414 O O . PRO B 1 888 ? -63.469 -19.359 -1.066 1 30.27 888 PRO B O 1
ATOM 14417 N N . GLN B 1 889 ? -63.625 -19.844 1.174 1 28.88 889 GLN B N 1
ATOM 14418 C CA . GLN B 1 889 ? -65 -19.531 0.892 1 28.88 889 GLN B CA 1
ATOM 14419 C C . GLN B 1 889 ? -65.125 -18.203 0.151 1 28.88 889 GLN B C 1
ATOM 14421 O O . GLN B 1 889 ? -66 -18.078 -0.747 1 28.88 889 GLN B O 1
ATOM 14426 N N . GLY B 1 890 ? -65 -17.031 1.018 1 29.94 890 GLY B N 1
ATOM 14427 C CA . GLY B 1 890 ? -65.875 -15.938 0.713 1 29.94 890 GLY B CA 1
ATOM 14428 C C . GLY B 1 890 ? -65.625 -15.297 -0.637 1 29.94 890 GLY B C 1
ATOM 14429 O O . GLY B 1 890 ? -64.562 -15.531 -1.238 1 29.94 890 GLY B O 1
ATOM 14430 N N . ALA B 1 891 ? -66.688 -14.57 -1.197 1 32.03 891 ALA B N 1
ATOM 14431 C CA . ALA B 1 891 ? -66.812 -13.75 -2.395 1 32.03 891 ALA B CA 1
ATOM 14432 C C . ALA B 1 891 ? -65.75 -12.711 -2.51 1 32.03 891 ALA B C 1
ATOM 14434 O O . ALA B 1 891 ? -65.375 -12.055 -1.524 1 32.03 891 ALA B O 1
ATOM 14435 N N . HIS B 1 892 ? -64.75 -12.906 -3.283 1 36.09 892 HIS B N 1
ATOM 14436 C CA . HIS B 1 892 ? -63.625 -12.055 -3.705 1 36.09 892 HIS B CA 1
ATOM 14437 C C . HIS B 1 892 ? -64 -10.578 -3.67 1 36.09 892 HIS B C 1
ATOM 14439 O O . HIS B 1 892 ? -64.812 -10.133 -4.484 1 36.09 892 HIS B O 1
ATOM 14445 N N . MET B 1 893 ? -64.438 -9.984 -2.582 1 37.44 893 MET B N 1
ATOM 14446 C CA . MET B 1 893 ? -64.562 -8.531 -2.568 1 37.44 893 MET B CA 1
ATOM 14447 C C . MET B 1 893 ? -63.469 -7.871 -3.414 1 37.44 893 MET B C 1
ATOM 14449 O O . MET B 1 893 ? -62.281 -8.078 -3.174 1 37.44 893 MET B O 1
ATOM 14453 N N . ASP B 1 894 ? -63.719 -7.539 -4.664 1 47.28 894 ASP B N 1
ATOM 14454 C CA . ASP B 1 894 ? -62.969 -6.789 -5.66 1 47.28 894 ASP B CA 1
ATOM 14455 C C . ASP B 1 894 ? -62.312 -5.562 -5.035 1 47.28 894 ASP B C 1
ATOM 14457 O O . ASP B 1 894 ? -62.969 -4.637 -4.594 1 47.28 894 ASP B O 1
ATOM 14461 N N . THR B 1 895 ? -61.406 -5.559 -4.258 1 56.41 895 THR B N 1
ATOM 14462 C CA . THR B 1 895 ? -60.656 -4.406 -3.768 1 56.41 895 THR B CA 1
ATOM 14463 C C . THR B 1 895 ? -60.438 -3.393 -4.887 1 56.41 895 THR B C 1
ATOM 14465 O O . THR B 1 895 ? -60.375 -3.76 -6.062 1 56.41 895 THR B O 1
ATOM 14468 N N . PRO B 1 896 ? -60.75 -2.064 -4.688 1 62.38 896 PRO B N 1
ATOM 14469 C CA . PRO B 1 896 ? -60.594 -1.015 -5.699 1 62.38 896 PRO B CA 1
ATOM 14470 C C . PRO B 1 896 ? -59.312 -1.144 -6.5 1 62.38 896 PRO B C 1
ATOM 14472 O O . PRO B 1 896 ? -59.281 -0.802 -7.688 1 62.38 896 PRO B O 1
ATOM 14475 N N . GLU B 1 897 ? -58.375 -1.647 -5.836 1 67.06 897 GLU B N 1
ATOM 14476 C CA . GLU B 1 897 ? -57.094 -1.755 -6.551 1 67.06 897 GLU B CA 1
ATOM 14477 C C . GLU B 1 897 ? -57.156 -2.844 -7.617 1 67.06 897 GLU B C 1
ATOM 14479 O O . GLU B 1 897 ? -56.625 -2.674 -8.719 1 67.06 897 GLU B O 1
ATOM 14484 N N . ASN B 1 898 ? -57.812 -3.918 -7.277 1 74.88 898 ASN B N 1
ATOM 14485 C CA . ASN B 1 898 ? -57.969 -4.965 -8.281 1 74.88 898 ASN B CA 1
ATOM 14486 C C . ASN B 1 898 ? -58.844 -4.5 -9.445 1 74.88 898 ASN B C 1
ATOM 14488 O O . ASN B 1 898 ? -58.594 -4.879 -10.594 1 74.88 898 ASN B O 1
ATOM 14492 N N . TYR B 1 899 ? -59.75 -3.672 -9.016 1 75.75 899 TYR B N 1
ATOM 14493 C CA . TYR B 1 899 ? -60.594 -3.104 -10.062 1 75.75 899 TYR B CA 1
ATOM 14494 C C . TYR B 1 899 ? -59.781 -2.268 -11.031 1 75.75 899 TYR B C 1
ATOM 14496 O O . TYR B 1 899 ? -59.969 -2.334 -12.25 1 75.75 899 TYR B O 1
ATOM 14504 N N . PHE B 1 900 ? -58.781 -1.553 -10.492 1 78.31 900 PHE B N 1
ATOM 14505 C CA . PHE B 1 900 ? -57.938 -0.706 -11.328 1 78.31 900 PHE B CA 1
ATOM 14506 C C . PHE B 1 900 ? -57.094 -1.549 -12.273 1 78.31 900 PHE B C 1
ATOM 14508 O O . PHE B 1 900 ? -56.938 -1.21 -13.453 1 78.31 900 PHE B O 1
ATOM 14515 N N . ILE B 1 901 ? -56.594 -2.609 -11.781 1 84.25 901 ILE B N 1
ATOM 14516 C CA . ILE B 1 901 ? -55.781 -3.498 -12.594 1 84.25 901 ILE B CA 1
ATOM 14517 C C . ILE B 1 901 ? -56.625 -4.113 -13.703 1 84.25 901 ILE B C 1
ATOM 14519 O O . ILE B 1 901 ? -56.188 -4.195 -14.852 1 84.25 901 ILE B O 1
ATOM 14523 N N . ASP B 1 902 ? -57.844 -4.465 -13.32 1 83.12 902 ASP B N 1
ATOM 14524 C CA . ASP B 1 902 ? -58.75 -5.074 -14.297 1 83.12 902 ASP B CA 1
ATOM 14525 C C . ASP B 1 902 ? -59.156 -4.066 -15.375 1 83.12 902 ASP B C 1
ATOM 14527 O O . ASP B 1 902 ? -59.344 -4.43 -16.531 1 83.12 902 ASP B O 1
ATOM 14531 N N . THR B 1 903 ? -59.188 -2.867 -14.961 1 85.44 903 THR B N 1
ATOM 14532 C CA . THR B 1 903 ? -59.531 -1.817 -15.914 1 85.44 903 THR B CA 1
ATOM 14533 C C . THR B 1 903 ? -58.406 -1.641 -16.938 1 85.44 903 THR B C 1
ATOM 14535 O O . THR B 1 903 ? -58.656 -1.431 -18.125 1 85.44 903 THR B O 1
ATOM 14538 N N . ILE B 1 904 ? -57.219 -1.707 -16.453 1 86.69 904 ILE B N 1
ATOM 14539 C CA . ILE B 1 904 ? -56.094 -1.552 -17.344 1 86.69 904 ILE B CA 1
ATOM 14540 C C . ILE B 1 904 ? -56.031 -2.723 -18.328 1 86.69 904 ILE B C 1
ATOM 14542 O O . ILE B 1 904 ? -55.781 -2.529 -19.516 1 86.69 904 ILE B O 1
ATOM 14546 N N . LEU B 1 905 ? -56.344 -3.838 -17.828 1 89.06 905 LEU B N 1
ATOM 14547 C CA . LEU B 1 905 ? -56.281 -5.035 -18.656 1 89.06 905 LEU B CA 1
ATOM 14548 C C . LEU B 1 905 ? -57.438 -5.031 -19.672 1 89.06 905 LEU B C 1
ATOM 14550 O O . LEU B 1 905 ? -57.25 -5.414 -20.828 1 89.06 905 LEU B O 1
ATOM 14554 N N . SER B 1 906 ? -58.562 -4.578 -19.25 1 87.81 906 SER B N 1
ATOM 14555 C CA . SER B 1 906 ? -59.719 -4.5 -20.156 1 87.81 906 SER B CA 1
ATOM 14556 C C . SER B 1 906 ? -59.5 -3.473 -21.25 1 87.81 906 SER B C 1
ATOM 14558 O O . SER B 1 906 ? -59.906 -3.686 -22.406 1 87.81 906 SER B O 1
ATOM 14560 N N . ARG B 1 907 ? -58.906 -2.453 -20.797 1 87.62 907 ARG B N 1
ATOM 14561 C CA . ARG B 1 907 ? -58.594 -1.421 -21.766 1 87.62 907 ARG B CA 1
ATOM 14562 C C . ARG B 1 907 ? -57.625 -1.947 -22.828 1 87.62 907 ARG B C 1
ATOM 14564 O O . ARG B 1 907 ? -57.781 -1.651 -24.016 1 87.62 907 ARG B O 1
ATOM 14571 N N . HIS B 1 908 ? -56.688 -2.664 -22.422 1 90 908 HIS B N 1
ATOM 14572 C CA . HIS B 1 908 ? -55.719 -3.217 -23.375 1 90 908 HIS B CA 1
ATOM 14573 C C . HIS B 1 908 ? -56.344 -4.281 -24.25 1 90 908 HIS B C 1
ATOM 14575 O O . HIS B 1 908 ? -56.031 -4.379 -25.438 1 90 908 HIS B O 1
ATOM 14581 N N . ALA B 1 909 ? -57.188 -5.023 -23.734 1 88.62 909 ALA B N 1
ATOM 14582 C CA . ALA B 1 909 ? -57.906 -6.023 -24.516 1 88.62 909 ALA B CA 1
ATOM 14583 C C . ALA B 1 909 ? -58.75 -5.359 -25.594 1 88.62 909 ALA B C 1
ATOM 14585 O O . ALA B 1 909 ? -58.844 -5.863 -26.719 1 88.62 909 ALA B O 1
ATOM 14586 N N . ARG B 1 910 ? -59.312 -4.273 -25.203 1 88.62 910 ARG B N 1
ATOM 14587 C CA . ARG B 1 910 ? -60.094 -3.521 -26.172 1 88.62 910 ARG B CA 1
ATOM 14588 C C . ARG B 1 910 ? -59.219 -3.037 -27.328 1 88.62 910 ARG B C 1
ATOM 14590 O O . ARG B 1 910 ? -59.656 -3.068 -28.484 1 88.62 910 ARG B O 1
ATOM 14597 N N . LEU B 1 911 ? -58.125 -2.648 -26.953 1 88.44 911 LEU B N 1
ATOM 14598 C CA . LEU B 1 911 ? -57.188 -2.154 -27.969 1 88.44 911 LEU B CA 1
ATOM 14599 C C . LEU B 1 911 ? -56.75 -3.281 -28.891 1 88.44 911 LEU B C 1
ATOM 14601 O O . LEU B 1 911 ? -56.656 -3.084 -30.109 1 88.44 911 LEU B O 1
ATOM 14605 N N . LEU B 1 912 ? -56.531 -4.414 -28.438 1 88.25 912 LEU B N 1
ATOM 14606 C CA . LEU B 1 912 ? -56.062 -5.555 -29.234 1 88.25 912 LEU B CA 1
ATOM 14607 C C . LEU B 1 912 ? -57.156 -6.027 -30.172 1 88.25 912 LEU B C 1
ATOM 14609 O O . LEU B 1 912 ? -56.906 -6.336 -31.344 1 88.25 912 LEU B O 1
ATOM 14613 N N . VAL B 1 913 ? -58.375 -5.992 -29.672 1 86.12 913 VAL B N 1
ATOM 14614 C CA . VAL B 1 913 ? -59.5 -6.461 -30.484 1 86.12 913 VAL B CA 1
ATOM 14615 C C . VAL B 1 913 ? -59.812 -5.434 -31.562 1 86.12 913 VAL B C 1
ATOM 14617 O O . VAL B 1 913 ? -60.094 -5.797 -32.719 1 86.12 913 VAL B O 1
ATOM 14620 N N . SER B 1 914 ? -59.719 -4.211 -31.141 1 85.19 914 SER B N 1
ATOM 14621 C CA . SER B 1 914 ? -60 -3.156 -32.094 1 85.19 914 SER B CA 1
ATOM 14622 C C . SER B 1 914 ? -58.938 -3.143 -33.219 1 85.19 914 SER B C 1
ATOM 14624 O O . SER B 1 914 ? -59.25 -2.75 -34.344 1 85.19 914 SER B O 1
ATOM 14626 N N . ALA B 1 915 ? -57.781 -3.553 -32.938 1 85 915 ALA B N 1
ATOM 14627 C CA . ALA B 1 915 ? -56.688 -3.6 -33.938 1 85 915 ALA B CA 1
ATOM 14628 C C . ALA B 1 915 ? -56.656 -4.949 -34.625 1 85 915 ALA B C 1
ATOM 14630 O O . ALA B 1 915 ? -55.781 -5.191 -35.5 1 85 915 ALA B O 1
ATOM 14631 N N . ASN B 1 916 ? -57.656 -5.832 -34.406 1 82.19 916 ASN B N 1
ATOM 14632 C CA . ASN B 1 916 ? -57.812 -7.152 -35 1 82.19 916 ASN B CA 1
ATOM 14633 C C . ASN B 1 916 ? -56.594 -8.039 -34.719 1 82.19 916 ASN B C 1
ATOM 14635 O O . ASN B 1 916 ? -56.156 -8.805 -35.594 1 82.19 916 ASN B O 1
ATOM 14639 N N . ARG B 1 917 ? -55.938 -7.863 -33.562 1 87.31 917 ARG B N 1
ATOM 14640 C CA . ARG B 1 917 ? -54.781 -8.688 -33.156 1 87.31 917 ARG B CA 1
ATOM 14641 C C . ARG B 1 917 ? -55.25 -9.836 -32.25 1 87.31 917 ARG B C 1
ATOM 14643 O O . ARG B 1 917 ? -55 -9.82 -31.047 1 87.31 917 ARG B O 1
ATOM 14650 N N . LEU B 1 918 ? -55.75 -10.859 -32.812 1 85.19 918 LEU B N 1
ATOM 14651 C CA . LEU B 1 918 ? -56.375 -11.945 -32.062 1 85.19 918 LEU B CA 1
ATOM 14652 C C . LEU B 1 918 ? -55.312 -12.875 -31.469 1 85.19 918 LEU B C 1
ATOM 14654 O O . LEU B 1 918 ? -55.531 -13.438 -30.391 1 85.19 918 LEU B O 1
ATOM 14658 N N . ARG B 1 919 ? -54.219 -13.047 -32.188 1 86.44 919 ARG B N 1
ATOM 14659 C CA . ARG B 1 919 ? -53.156 -13.883 -31.656 1 86.44 919 ARG B CA 1
ATOM 14660 C C . ARG B 1 919 ? -52.594 -13.281 -30.359 1 86.44 919 ARG B C 1
ATOM 14662 O O . ARG B 1 919 ? -52.375 -14 -29.375 1 86.44 919 ARG B O 1
ATOM 14669 N N . ASP B 1 920 ? -52.375 -12.039 -30.438 1 88.75 920 ASP B N 1
ATOM 14670 C CA . ASP B 1 920 ? -51.844 -11.336 -29.266 1 88.75 920 ASP B CA 1
ATOM 14671 C C . ASP B 1 920 ? -52.875 -11.344 -28.141 1 88.75 920 ASP B C 1
ATOM 14673 O O . ASP B 1 920 ? -52.531 -11.414 -26.953 1 88.75 920 ASP B O 1
ATOM 14677 N N . LEU B 1 921 ? -54.156 -11.25 -28.484 1 88.31 921 LEU B N 1
ATOM 14678 C CA . LEU B 1 921 ? -55.219 -11.297 -27.469 1 88.31 921 LEU B CA 1
ATOM 14679 C C . LEU B 1 921 ? -55.219 -12.648 -26.766 1 88.31 921 LEU B C 1
ATOM 14681 O O . LEU B 1 921 ? -55.406 -12.727 -25.547 1 88.31 921 LEU B O 1
ATOM 14685 N N . GLY B 1 922 ? -55.031 -13.656 -27.547 1 88.19 922 GLY B N 1
ATOM 14686 C CA . GLY B 1 922 ? -54.969 -14.984 -26.953 1 88.19 922 GLY B CA 1
ATOM 14687 C C . GLY B 1 922 ? -53.781 -15.141 -26 1 88.19 922 GLY B C 1
ATOM 14688 O O . GLY B 1 922 ? -53.938 -15.695 -24.906 1 88.19 922 GLY B O 1
ATOM 14689 N N . ARG B 1 923 ? -52.625 -14.711 -26.438 1 89.44 923 ARG B N 1
ATOM 14690 C CA . ARG B 1 923 ? -51.438 -14.797 -25.594 1 89.44 923 ARG B CA 1
ATOM 14691 C C . ARG B 1 923 ? -51.594 -13.953 -24.328 1 89.44 923 ARG B C 1
ATOM 14693 O O . ARG B 1 923 ? -51.219 -14.375 -23.234 1 89.44 923 ARG B O 1
ATOM 14700 N N . PHE B 1 924 ? -52.031 -12.805 -24.594 1 90.06 924 PHE B N 1
ATOM 14701 C CA . PHE B 1 924 ? -52.312 -11.898 -23.5 1 90.06 924 PHE B CA 1
ATOM 14702 C C . PHE B 1 924 ? -53.219 -12.555 -22.469 1 90.06 924 PHE B C 1
ATOM 14704 O O . PHE B 1 924 ? -52.938 -12.547 -21.266 1 90.06 924 PHE B O 1
ATOM 14711 N N . ALA B 1 925 ? -54.344 -13.109 -22.875 1 88.25 925 ALA B N 1
ATOM 14712 C CA . ALA B 1 925 ? -55.312 -13.719 -21.969 1 88.25 925 ALA B CA 1
ATOM 14713 C C . ALA B 1 925 ? -54.719 -14.938 -21.266 1 88.25 925 ALA B C 1
ATOM 14715 O O . ALA B 1 925 ? -55 -15.172 -20.094 1 88.25 925 ALA B O 1
ATOM 14716 N N . ALA B 1 926 ? -53.938 -15.648 -21.922 1 89.44 926 ALA B N 1
ATOM 14717 C CA . ALA B 1 926 ? -53.344 -16.859 -21.344 1 89.44 926 ALA B CA 1
ATOM 14718 C C . ALA B 1 926 ? -52.312 -16.5 -20.266 1 89.44 926 ALA B C 1
ATOM 14720 O O . ALA B 1 926 ? -52.281 -17.141 -19.219 1 89.44 926 ALA B O 1
ATOM 14721 N N . TYR B 1 927 ? -51.5 -15.477 -20.5 1 88.88 927 TYR B N 1
ATOM 14722 C CA . TYR B 1 927 ? -50.438 -15.141 -19.562 1 88.88 927 TYR B CA 1
ATOM 14723 C C . TYR B 1 927 ? -50.969 -14.398 -18.344 1 88.88 927 TYR B C 1
ATOM 14725 O O . TYR B 1 927 ? -50.562 -14.672 -17.219 1 88.88 927 TYR B O 1
ATOM 14733 N N . VAL B 1 928 ? -51.812 -13.477 -18.531 1 87.62 928 VAL B N 1
ATOM 14734 C CA . VAL B 1 928 ? -52.312 -12.641 -17.438 1 87.62 928 VAL B CA 1
ATOM 14735 C C . VAL B 1 928 ? -53.562 -13.258 -16.844 1 87.62 928 VAL B C 1
ATOM 14737 O O . VAL B 1 928 ? -54.125 -12.75 -15.859 1 87.62 928 VAL B O 1
ATOM 14740 N N . GLU B 1 929 ? -54.031 -14.391 -17.281 1 82.62 929 GLU B N 1
ATOM 14741 C CA . GLU B 1 929 ? -55.219 -15.086 -16.812 1 82.62 929 GLU B CA 1
ATOM 14742 C C . GLU B 1 929 ? -56.438 -14.18 -16.891 1 82.62 929 GLU B C 1
ATOM 14744 O O . GLU B 1 929 ? -57.188 -14.055 -15.906 1 82.62 929 GLU B O 1
ATOM 14749 N N . PHE B 1 930 ? -56.562 -13.484 -17.938 1 86.38 930 PHE B N 1
ATOM 14750 C CA . PHE B 1 930 ? -57.688 -12.586 -18.203 1 86.38 930 PHE B CA 1
ATOM 14751 C C . PHE B 1 930 ? -58.906 -13.383 -18.609 1 86.38 930 PHE B C 1
ATOM 14753 O O . PHE B 1 930 ? -58.844 -14.281 -19.453 1 86.38 930 PHE B O 1
ATOM 14760 N N . PRO B 1 931 ? -60.062 -13.164 -17.906 1 85.75 931 PRO B N 1
ATOM 14761 C CA . PRO B 1 931 ? -61.312 -13.852 -18.297 1 85.75 931 PRO B CA 1
ATOM 14762 C C . PRO B 1 931 ? -61.844 -13.391 -19.656 1 85.75 931 PRO B C 1
ATOM 14764 O O . PRO B 1 931 ? -62.719 -12.531 -19.719 1 85.75 931 PRO B O 1
ATOM 14767 N N . LEU B 1 932 ? -61.312 -14 -20.609 1 88.06 932 LEU B N 1
ATOM 14768 C CA . LEU B 1 932 ? -61.594 -13.578 -21.984 1 88.06 932 LEU B CA 1
ATOM 14769 C C . LEU B 1 932 ? -63.031 -13.812 -22.375 1 88.06 932 LEU B C 1
ATOM 14771 O O . LEU B 1 932 ? -63.688 -12.945 -22.969 1 88.06 932 LEU B O 1
ATOM 14775 N N . VAL B 1 933 ? -63.625 -15.023 -21.953 1 86.06 933 VAL B N 1
ATOM 14776 C CA . VAL B 1 933 ? -64.938 -15.414 -22.406 1 86.06 933 VAL B CA 1
ATOM 14777 C C . VAL B 1 933 ? -66 -14.5 -21.781 1 86.06 933 VAL B C 1
ATOM 14779 O O . VAL B 1 933 ? -66.812 -13.891 -22.5 1 86.06 933 VAL B O 1
ATOM 14782 N N . PRO B 1 934 ? -65.938 -14.344 -20.516 1 87.31 934 PRO B N 1
ATOM 14783 C CA . PRO B 1 934 ? -66.875 -13.414 -19.906 1 87.31 934 PRO B CA 1
ATOM 14784 C C . PRO B 1 934 ? -66.688 -11.992 -20.438 1 87.31 934 PRO B C 1
ATOM 14786 O O . PRO B 1 934 ? -67.688 -11.266 -20.578 1 87.31 934 PRO B O 1
ATOM 14789 N N . TRP B 1 935 ? -65.562 -11.617 -20.812 1 88.62 935 TRP B N 1
ATOM 14790 C CA . TRP B 1 935 ? -65.312 -10.266 -21.281 1 88.62 935 TRP B CA 1
ATOM 14791 C C . TRP B 1 935 ? -65.812 -10.078 -22.703 1 88.62 935 TRP B C 1
ATOM 14793 O O . TRP B 1 935 ? -66.375 -9.039 -23.031 1 88.62 935 TRP B O 1
ATOM 14803 N N . LEU B 1 936 ? -65.625 -11.039 -23.5 1 87.56 936 LEU B N 1
ATOM 14804 C CA . LEU B 1 936 ? -66.125 -10.969 -24.875 1 87.56 936 LEU B CA 1
ATOM 14805 C C . LEU B 1 936 ? -67.625 -10.898 -24.922 1 87.56 936 LEU B C 1
ATOM 14807 O O . LEU B 1 936 ? -68.25 -10.234 -25.781 1 87.56 936 LEU B O 1
ATOM 14811 N N . VAL B 1 937 ? -68.312 -11.586 -23.938 1 85.62 937 VAL B N 1
ATOM 14812 C CA . VAL B 1 937 ? -69.75 -11.57 -23.859 1 85.62 937 VAL B CA 1
ATOM 14813 C C . VAL B 1 937 ? -70.25 -10.18 -23.469 1 85.62 937 VAL B C 1
ATOM 14815 O O . VAL B 1 937 ? -71.25 -9.68 -24 1 85.62 937 VAL B O 1
ATOM 14818 N N . LYS B 1 938 ? -69.5 -9.602 -22.641 1 84.81 938 LYS B N 1
ATOM 14819 C CA . LYS B 1 938 ? -69.812 -8.266 -22.172 1 84.81 938 LYS B CA 1
ATOM 14820 C C . LYS B 1 938 ? -69.625 -7.227 -23.281 1 84.81 938 LYS B C 1
ATOM 14822 O O . LYS B 1 938 ? -70.375 -6.27 -23.391 1 84.81 938 LYS B O 1
ATOM 14827 N N . GLU B 1 939 ? -68.625 -7.488 -24.078 1 84.75 939 GLU B N 1
ATOM 14828 C CA . GLU B 1 939 ? -68.25 -6.512 -25.094 1 84.75 939 GLU B CA 1
ATOM 14829 C C . GLU B 1 939 ? -68.75 -6.91 -26.469 1 84.75 939 GLU B C 1
ATOM 14831 O O . GLU B 1 939 ? -68.375 -6.355 -27.484 1 84.75 939 GLU B O 1
ATOM 14836 N N . ARG B 1 940 ? -69.562 -7.887 -26.562 1 79.5 940 ARG B N 1
ATOM 14837 C CA . ARG B 1 940 ? -70.125 -8.461 -27.797 1 79.5 940 ARG B CA 1
ATOM 14838 C C . ARG B 1 940 ? -70.625 -7.371 -28.719 1 79.5 940 ARG B C 1
ATOM 14840 O O . ARG B 1 940 ? -70.375 -7.398 -29.922 1 79.5 940 ARG B O 1
ATOM 14847 N N . ASN B 1 941 ? -71.375 -6.355 -28.078 1 76.5 941 ASN B N 1
ATOM 14848 C CA . ASN B 1 941 ? -72 -5.34 -28.906 1 76.5 941 ASN B CA 1
ATOM 14849 C C . ASN B 1 941 ? -71.188 -4.047 -28.922 1 76.5 941 ASN B C 1
ATOM 14851 O O . ASN B 1 941 ? -71.625 -3.02 -29.406 1 76.5 941 ASN B O 1
ATOM 14855 N N . ARG B 1 942 ? -69.938 -4.035 -28.453 1 81.81 942 ARG B N 1
ATOM 14856 C CA . ARG B 1 942 ? -69.188 -2.816 -28.391 1 81.81 942 ARG B CA 1
ATOM 14857 C C . ARG B 1 942 ? -67.875 -2.979 -29.172 1 81.81 942 ARG B C 1
ATOM 14859 O O . ARG B 1 942 ? -67.875 -2.932 -30.406 1 81.81 942 ARG B O 1
ATOM 14866 N N . ALA B 1 943 ? -66.75 -3.336 -28.547 1 76.62 943 ALA B N 1
ATOM 14867 C CA . ALA B 1 943 ? -65.438 -3.395 -29.156 1 76.62 943 ALA B CA 1
ATOM 14868 C C . ALA B 1 943 ? -65.25 -4.695 -29.922 1 76.62 943 ALA B C 1
ATOM 14870 O O . ALA B 1 943 ? -64.438 -4.75 -30.875 1 76.62 943 ALA B O 1
ATOM 14871 N N . SER B 1 944 ? -66 -5.793 -29.641 1 76.38 944 SER B N 1
ATOM 14872 C CA . SER B 1 944 ? -65.812 -7.102 -30.266 1 76.38 944 SER B CA 1
ATOM 14873 C C . SER B 1 944 ? -66.625 -7.23 -31.531 1 76.38 944 SER B C 1
ATOM 14875 O O . SER B 1 944 ? -66.625 -8.258 -32.219 1 76.38 944 SER B O 1
ATOM 14877 N N . ARG B 1 945 ? -67.375 -6.148 -31.797 1 77.31 945 ARG B N 1
ATOM 14878 C CA . ARG B 1 945 ? -68.188 -6.184 -33.031 1 77.31 945 ARG B CA 1
ATOM 14879 C C . ARG B 1 945 ? -67.312 -6.043 -34.25 1 77.31 945 ARG B C 1
ATOM 14881 O O . ARG B 1 945 ? -66.438 -5.16 -34.312 1 77.31 945 ARG B O 1
ATOM 14888 N N . VAL B 1 946 ? -67.375 -6.922 -35.219 1 75.88 946 VAL B N 1
ATOM 14889 C CA . VAL B 1 946 ? -66.5 -6.957 -36.406 1 75.88 946 VAL B CA 1
ATOM 14890 C C . VAL B 1 946 ? -67.188 -6.137 -37.5 1 75.88 946 VAL B C 1
ATOM 14892 O O . VAL B 1 946 ? -68.312 -6.402 -37.906 1 75.88 946 VAL B O 1
ATOM 14895 N N . GLU B 1 947 ? -66.875 -4.977 -37.75 1 68.06 947 GLU B N 1
ATOM 14896 C CA . GLU B 1 947 ? -67.5 -4.164 -38.812 1 68.06 947 GLU B CA 1
ATOM 14897 C C . GLU B 1 947 ? -66.938 -4.516 -40.188 1 68.06 947 GLU B C 1
ATOM 14899 O O . GLU B 1 947 ? -67.625 -4.551 -41.188 1 68.06 947 GLU B O 1
ATOM 14904 N N . GLY B 1 948 ? -65.688 -4.93 -40.375 1 76.06 948 GLY B N 1
ATOM 14905 C CA . GLY B 1 948 ? -65 -5.316 -41.625 1 76.06 948 GLY B CA 1
ATOM 14906 C C . GLY B 1 948 ? -64.625 -6.781 -41.656 1 76.06 948 GLY B C 1
ATOM 14907 O O . GLY B 1 948 ? -63.469 -7.141 -41.344 1 76.06 948 GLY B O 1
ATOM 14908 N N . PHE B 1 949 ? -65.625 -7.516 -42.062 1 77.12 949 PHE B N 1
ATOM 14909 C CA . PHE B 1 949 ? -65.438 -8.969 -42.031 1 77.12 949 PHE B CA 1
ATOM 14910 C C . PHE B 1 949 ? -64.312 -9.406 -42.906 1 77.12 949 PHE B C 1
ATOM 14912 O O . PHE B 1 949 ? -63.469 -10.242 -42.5 1 77.12 949 PHE B O 1
ATOM 14919 N N . VAL B 1 950 ? -64.25 -8.789 -44.156 1 76.62 950 VAL B N 1
ATOM 14920 C CA . VAL B 1 950 ? -63.219 -9.219 -45.094 1 76.62 950 VAL B CA 1
ATOM 14921 C C . VAL B 1 950 ? -61.844 -8.836 -44.531 1 76.62 950 VAL B C 1
ATOM 14923 O O . VAL B 1 950 ? -60.938 -9.656 -44.531 1 76.62 950 VAL B O 1
ATOM 14926 N N . SER B 1 951 ? -61.781 -7.652 -44.125 1 80.38 951 SER B N 1
ATOM 14927 C CA . SER B 1 951 ? -60.5 -7.184 -43.625 1 80.38 951 SER B CA 1
ATOM 14928 C C . SER B 1 951 ? -60.094 -7.945 -42.375 1 80.38 951 SER B C 1
ATOM 14930 O O . SER B 1 951 ? -58.906 -8.297 -42.188 1 80.38 951 SER B O 1
ATOM 14932 N N . THR B 1 952 ? -61 -8.188 -41.5 1 81.5 952 THR B N 1
ATOM 14933 C CA . THR B 1 952 ? -60.719 -8.922 -40.281 1 81.5 952 THR B CA 1
ATOM 14934 C C . THR B 1 952 ? -60.312 -10.359 -40.594 1 81.5 952 THR B C 1
ATOM 14936 O O . THR B 1 952 ? -59.406 -10.898 -39.938 1 81.5 952 THR B O 1
ATOM 14939 N N . LEU B 1 953 ? -60.938 -10.922 -41.562 1 80.25 953 LEU B N 1
ATOM 14940 C CA . LEU B 1 953 ? -60.594 -12.289 -41.938 1 80.25 953 LEU B CA 1
ATOM 14941 C C . LEU B 1 953 ? -59.219 -12.352 -42.562 1 80.25 953 LEU B C 1
ATOM 14943 O O . LEU B 1 953 ? -58.469 -13.305 -42.344 1 80.25 953 LEU B O 1
ATOM 14947 N N . ILE B 1 954 ? -58.906 -11.398 -43.312 1 82.5 954 ILE B N 1
ATOM 14948 C CA . ILE B 1 954 ? -57.594 -11.328 -43.906 1 82.5 954 ILE B CA 1
ATOM 14949 C C . ILE B 1 954 ? -56.531 -11.172 -42.812 1 82.5 954 ILE B C 1
ATOM 14951 O O . ILE B 1 954 ? -55.5 -11.812 -42.844 1 82.5 954 ILE B O 1
ATOM 14955 N N . ASP B 1 955 ? -56.781 -10.406 -41.812 1 82.81 955 ASP B N 1
ATOM 14956 C CA . ASP B 1 955 ? -55.875 -10.188 -40.719 1 82.81 955 ASP B CA 1
ATOM 14957 C C . ASP B 1 955 ? -55.688 -11.461 -39.906 1 82.81 955 ASP B C 1
ATOM 14959 O O . ASP B 1 955 ? -54.562 -11.773 -39.469 1 82.81 955 ASP B O 1
ATOM 14963 N N . VAL B 1 956 ? -56.75 -12.148 -39.656 1 80.81 956 VAL B N 1
ATOM 14964 C CA . VAL B 1 956 ? -56.688 -13.398 -38.906 1 80.81 956 VAL B CA 1
ATOM 14965 C C . VAL B 1 956 ? -55.844 -14.422 -39.656 1 80.81 956 VAL B C 1
ATOM 14967 O O . VAL B 1 956 ? -55.062 -15.164 -39.062 1 80.81 956 VAL B O 1
ATOM 14970 N N . HIS B 1 957 ? -56.031 -14.383 -40.938 1 81.88 957 HIS B N 1
ATOM 14971 C CA . HIS B 1 957 ? -55.25 -15.297 -41.781 1 81.88 957 HIS B CA 1
ATOM 14972 C C . HIS B 1 957 ? -53.75 -14.961 -41.719 1 81.88 957 HIS B C 1
ATOM 14974 O O . HIS B 1 957 ? -52.906 -15.859 -41.656 1 81.88 957 HIS B O 1
ATOM 14980 N N . ASN B 1 958 ? -53.5 -13.797 -41.781 1 84.94 958 ASN B N 1
ATOM 14981 C CA . ASN B 1 958 ? -52.094 -13.352 -41.719 1 84.94 958 ASN B CA 1
ATOM 14982 C C . ASN B 1 958 ? -51.5 -13.641 -40.375 1 84.94 958 ASN B C 1
ATOM 14984 O O . ASN B 1 958 ? -50.312 -14.031 -40.281 1 84.94 958 ASN B O 1
ATOM 14988 N N . GLN B 1 959 ? -52.156 -13.484 -39.281 1 82.25 959 GLN B N 1
ATOM 14989 C CA . GLN B 1 959 ? -51.656 -13.648 -37.906 1 82.25 959 GLN B CA 1
ATOM 14990 C C . GLN B 1 959 ? -51.406 -15.117 -37.594 1 82.25 959 GLN B C 1
ATOM 14992 O O . GLN B 1 959 ? -50.438 -15.453 -36.906 1 82.25 959 GLN B O 1
ATOM 14997 N N . PHE B 1 960 ? -52.281 -16.016 -38.156 1 83.25 960 PHE B N 1
ATOM 14998 C CA . PHE B 1 960 ? -52.156 -17.422 -37.844 1 83.25 960 PHE B CA 1
ATOM 14999 C C . PHE B 1 960 ? -51.531 -18.188 -39 1 83.25 960 PHE B C 1
ATOM 15001 O O . PHE B 1 960 ? -51.438 -19.422 -38.969 1 83.25 960 PHE B O 1
ATOM 15008 N N . ASP B 1 961 ? -51.062 -17.484 -40.031 1 81.62 961 ASP B N 1
ATOM 15009 C CA . ASP B 1 961 ? -50.438 -18.062 -41.219 1 81.62 961 ASP B CA 1
ATOM 15010 C C . ASP B 1 961 ? -51.312 -19.156 -41.812 1 81.62 961 ASP B C 1
ATOM 15012 O O . ASP B 1 961 ? -50.844 -20.266 -42.094 1 81.62 961 ASP B O 1
ATOM 15016 N N . LEU B 1 962 ? -52.562 -18.922 -41.812 1 73.31 962 LEU B N 1
ATOM 15017 C CA . LEU B 1 962 ? -53.469 -19.906 -42.406 1 73.31 962 LEU B CA 1
ATOM 15018 C C . LEU B 1 962 ? -53.5 -19.75 -43.906 1 73.31 962 LEU B C 1
ATOM 15020 O O . LEU B 1 962 ? -53.406 -18.641 -44.438 1 73.31 962 LEU B O 1
ATOM 15024 N N . PRO B 1 963 ? -53.312 -20.844 -44.688 1 73.31 963 PRO B N 1
ATOM 15025 C CA . PRO B 1 963 ? -53.375 -20.766 -46.156 1 73.31 963 PRO B CA 1
ATOM 15026 C C . PRO B 1 963 ? -54.688 -20.156 -46.656 1 73.31 963 PRO B C 1
ATOM 15028 O O . PRO B 1 963 ? -55.75 -20.312 -46 1 73.31 963 PRO B O 1
ATOM 15031 N N . LEU B 1 964 ? -54.625 -19.156 -47.5 1 71.44 964 LEU B N 1
ATOM 15032 C CA . LEU B 1 964 ? -55.812 -18.562 -48.094 1 71.44 964 LEU B CA 1
ATOM 15033 C C . LEU B 1 964 ? -56.688 -19.641 -48.75 1 71.44 964 LEU B C 1
ATOM 15035 O O . LEU B 1 964 ? -56.156 -20.641 -49.25 1 71.44 964 LEU B O 1
ATOM 15039 N N . PRO B 1 965 ? -57.875 -19.609 -48.406 1 60.09 965 PRO B N 1
ATOM 15040 C CA . PRO B 1 965 ? -58.75 -20.609 -49.062 1 60.09 965 PRO B CA 1
ATOM 15041 C C . PRO B 1 965 ? -58.594 -20.656 -50.562 1 60.09 965 PRO B C 1
ATOM 15043 O O . PRO B 1 965 ? -58.438 -19.609 -51.188 1 60.09 965 PRO B O 1
ATOM 15046 N N . SER B 1 966 ? -57.875 -21.656 -51.062 1 53.91 966 SER B N 1
ATOM 15047 C CA . SER B 1 966 ? -57.875 -21.875 -52.5 1 53.91 966 SER B CA 1
ATOM 15048 C C . SER B 1 966 ? -59.281 -21.875 -53.031 1 53.91 966 SER B C 1
ATOM 15050 O O . SER B 1 966 ? -60.219 -22.391 -52.406 1 53.91 966 SER B O 1
ATOM 15052 N N . VAL B 1 967 ? -59.688 -20.859 -53.656 1 50.19 967 VAL B N 1
ATOM 15053 C CA . VAL B 1 967 ? -60.969 -20.844 -54.375 1 50.19 967 VAL B CA 1
ATOM 15054 C C . VAL B 1 967 ? -61.188 -22.203 -55.062 1 50.19 967 VAL B C 1
ATOM 15056 O O . VAL B 1 967 ? -60.438 -22.594 -55.938 1 50.19 967 VAL B O 1
ATOM 15059 N N . SER B 1 968 ? -61.344 -23.266 -54.344 1 41.94 968 SER B N 1
ATOM 15060 C CA . SER B 1 968 ? -61.844 -24.375 -55.156 1 41.94 968 SER B CA 1
ATOM 15061 C C . SER B 1 968 ? -62.938 -23.922 -56.125 1 41.94 968 SER B C 1
ATOM 15063 O O . SER B 1 968 ? -63.781 -23.109 -55.75 1 41.94 968 SER B O 1
ATOM 15065 N N . GLN B 1 969 ? -62.625 -23.906 -57.438 1 38.97 969 GLN B N 1
ATOM 15066 C CA . GLN B 1 969 ? -63.594 -23.859 -58.531 1 38.97 969 GLN B CA 1
ATOM 15067 C C . GLN B 1 969 ? -64.812 -24.672 -58.219 1 38.97 969 GLN B C 1
ATOM 15069 O O . GLN B 1 969 ? -64.75 -25.875 -57.938 1 38.97 969 GLN B O 1
ATOM 15074 N N . THR B 1 970 ? -65.75 -24.188 -57.469 1 33.19 970 THR B N 1
ATOM 15075 C CA . THR B 1 970 ? -67.125 -24.766 -57.625 1 33.19 970 THR B CA 1
ATOM 15076 C C . THR B 1 970 ? -67.375 -25.141 -59.094 1 33.19 970 THR B C 1
ATOM 15078 O O . THR B 1 970 ? -67.562 -24.266 -59.938 1 33.19 970 THR B O 1
ATOM 15081 N N . SER B 1 971 ? -66.438 -26.109 -59.656 1 25.95 971 SER B N 1
ATOM 15082 C CA . SER B 1 971 ? -67.188 -26.953 -60.594 1 25.95 971 SER B CA 1
ATOM 15083 C C . SER B 1 971 ? -68.125 -27.875 -59.875 1 25.95 971 SER B C 1
ATOM 15085 O O . SER B 1 971 ? -67.875 -28.344 -58.781 1 25.95 971 SER B O 1
#

InterPro domains:
  IPR009771 RIC1, C-terminal alpha solenoid region [PF07064] (662-829)
  IPR015943 WD40/YVTN repeat-like-containing domain superfamily [G3DSA:2.130.10.10] (1-265)
  IPR036322 WD40-repeat-containing domain superfamily [SSF50978] (107-463)
  IPR040096 RAB6A-GEF complex partner protein 1 [PTHR22746] (2-970)
  IPR059256 RIC1, second beta-propeller domain [PF25440] (316-656)